Protein 5MDR (pdb70)

InterPro domains:
  IPR001702 Porin, Gram-negative type [PR00182] (74-85)
  IPR001702 Porin, Gram-negative type [PR00182] (118-128)
  IPR001702 Porin, Gram-negative type [PR00182] (178-189)
  IPR001702 Porin, Gram-negative type [PR00182] (279-291)
  IPR001702 Porin, Gram-negative type [PR00182] (367-375)
  IPR023614 Porin domain superfamily [G3DSA:2.40.160.10] (45-375)
  IPR033900 Porin domain, Gram-negative type [PF13609] (12-344)
  IPR033900 Porin domain, Gram-negative type [cd00342] (43-375)
  IPR050298 Gram-negative bacterial outer membrane porin [PTHR34501] (6-375)

Sequence (1992 aa):
EYLTKDSFSYEVYGIIAQAAYRDYDSGDAKQDDNLGGQLNNESRIGFRGKKQFANFEPTFIWQIEGGYVDPSFGGEGAGLGERDTFVGFESASWGQVRLGRVLTPYELVDWPASNPGLGDVYDWGGAIGGAKYQDRQSNTIRWDSPYADKFSIDAAVGAGDKAGLGAGDDYWGGIAAHYKLGPLQLDAAYEGNRNIEAEGQTWENNTYLVGVQGWFENGISFFAQYKYEADASNGVNEKQDASAGLYTTGDWQYKLGYAANFDLERDGKTLSNTSDDVVSAQIYFVDPSAVLYARARNDFNEGLDGLDDAARWTSGTNGDYNEYYSVGVEYYFEYLTKDSFSYEVYGIIAQAAYRDYDSGDAKQDDNLGGQLNNESRIGFRGKKQFANFEPTFIWQIEGGYVDPSFGGEGAGLGERDTFVGFESASWGQVRLGRVLTPYELVDWPASNPGLGDVYDWGGAIGGAKYQDRQSNTIRWDSPYADKFSIDAAVGAGDKAGLGAGDDYWGGIAAHYKLGPLQLDAAYEGNRNIEAEGQTWENNTYLVGVQGWFENGISFFAQYKYEADASNGVNEKQDASAGLYTTGDWQYKLGYAANFDLERDGKTLSNTSDDVVSAQIYFVDPSAVLYARARNDFNEGLDGLDDAARWTSGTNGDYNEYSVGVEYYFEYLTKDSFSYEVYGIIAQAAYRDYDSGDAKQDDNLGGQLNNESRIGFRGKKQFANFEPTFIWQIEGGYVDPSFGGEGAGLGERDTFVGFESASWGQVRLGRVLTPYELVDWPASNPGLGDVYDWGGAIGGAKYQDRQSNTIRWDSPYADKFSIDAAVGAGDKAGLGAGDDYWGGIAAHYKLGPLQLDAAYEGNRNIEAEGQTWENNTYLVGVQGWFENGISFFAQYKYEADASNGVNEKQDASAGLYTTGDWQYKLGYAANFDLERDGKTLSNTSDDVVSAQIYFVDPSAVLYARARNDFNEGLDGLDDAARWTSGTNGDYNEYSVGVEYYFEYLTKDSFSYEVYGIIAQAAYRDYDSGDAKQDDNLGGQLNNESRIGFRGKKQFANFEPTFIWQIEGGYVDPSFGGEGAGLGERDTFVGFESASWGQVRLGRVLTPYELVDWPASNPGLGDVYDWGGAIGGAKYQDRQSNTIRWDSPYADKFSIDAAVGAGDKAGLGAGDDYWGGIAAHYKLGPLQLDAAYEGNRNIEAEGQTWENNTYLVGVQGWFENGISFFAQYKYEADASNGVNEKQDASAGLYTTGDWQYKLGYAANFDLERDGKTLSNTSDDVVSAQIYFVDPSAVLYARARNDFNEGLDGLDDAARWTSGTNGDYNEYSVGVEYYFEYLTKDSFSYEVYGIIAQAAYRDYDSGDAKQDDNLGGQLNNESRIGFRGKKQFANFEPTFIWQIEGGYVDPSFGGEGAGLGERDTFVGFESASWGQVRLGRVLTPYELVDWPASNPGLGDVYDWGGAIGGAKYQDRQSNTIRWDSPYADKFSIDAAVGAGDKAGLGAGDDYWGGIAAHYKLGPLQLDAAYEGNRNIEAEGQTWENNTYLVGVQGWFENGISFFAQYKYEADASNGVNEKQDASAGLYTTGDWQYKLGYAANFDLERDGKTLSNTSDDVVSAQIYFVDPSAVLYARARNDFNEGLDGLDDAARWTSGTNGDYNEYSVGVEYYFEYLTKDSFSYEVYGIIAQAAYRDYDSGDAKQDDNLGGQLNNESRIGFRGKKQFANFEPTFIWQIEGGYVDPSFGGEGAGLGERDTFVGFESASWGQVRLGRVLTPYELVDWPASNPGLGDVYDWGGAIGGAKYQDRQSNTIRWDSPYADKFSIDAAVGAGDKAGLGAGDDYWGGIAAHYKLGPLQLDAAYEGNRNIEAEGQTWENNTYLVGVQGWFENGISFFAQYKYEADASNGVNEKQDASAGLYTTGDWQYKLGYAANFDLERDGKTLSNTSDDVVSAQIYFVDPSAVLYARARNDFNEGLDGLDDAARWTSGTNGDYNEYSVGVEYYF

Nearest PDB structures (foldseek):
  5mds-assembly1_C  TM=1.002E+00  e=1.262E-57  Vibrio harveyi
  1e54-assembly1_A  TM=7.118E-01  e=1.634E-14  Delftia acidovorans
  4ctd-assembly1_A  TM=4.892E-01  e=3.691E-05  Escherichia coli K-12
  4ctd-assembly1_B  TM=4.905E-01  e=4.763E-05  Escherichia coli K-12
  3njt-assembly1_A  TM=3.963E-01  e=3.626E-02  Bordetella pertussis

Solvent-accessible surface area: 82826 Å² total

Secondary structure (DSSP, 8-state):
-B-BGGG-S-EEEEEE--EEEEEEE-S-HHHHHHH---B-B--EEEEEEEE--TT-SSEEEEEEEB--SB-TTS-S-B-BTSSSEEEEEEETTTEEEEEEEEE---HHHHTTTTTTTTHHHHTS----SS-S--SEEEEEEEEE---TTTEEEEEEEEE-TTGGGTS---EEEEEEEEEEETTEEEEEEEEEEEEEEETTEEEEEEEEEEEEEEE-TTS-EEEEEEE--EEETTS-EEE----EE--EETTEE-EEEEEEEPPPEETTEE-TT--EEEEEEE----BTTEEEEEEE--B-----B-TTSSBPP-TTTT-EEEEEEEEEEEE-/-B-BGGG-S-EEEEEE--EEEEEEE-S-HHHHHHH---B-B--EEEEEEEE--TT-SSEEEEEEEB--SB-TTS-S-B-BTSSSEEEEEEETTTEEEEEEEEE---HHHHTTTTTTTTHHHHTS----SS-S--SEEEEEEEEE---TTTEEEEEEEEE-TTGGGTS---EEEEEEEEEEETTEEEEEEEEEEEEEEETTEEEEEEEEEEEEEEE-TTS-EEEEEEE--EEETTS-EEE----EE--EETTEE-EEEEEEEPPPEETTEE-TT--EEEEEEE----BTTEEEEEEE--B-----B-TTSSBPP-TTTT-EEEEEEEEEEEE-/-B-BGGG-S-EEEEEE--EEEEEEE-S-HHHHHHH---B-B--EEEEEEEE--TT-SSEEEEEEEB--SB-TTS-S-B-BTSSSEEEEEEETTTEEEEEEEEE---HHHHTTTTTTTTHHHHTS----SS-S--SEEEEEEEEE---TTTEEEEEEEEE-TTGGGTS---EEEEEEEEEEETTEEEEEEEEEEEEEEETTEEEEEEEEEEEEEEE-TTS-EEEEEEE--EEETTS-EEE----EE--EETTEE-EEEEEEEPPPEETTEE-TT--EEEEEEE----BTTEEEEEEE--B-----B-TTSSBPP-TTTT-EEEEEEEEEEEE-/-B-BGGG-S-EEEEEE--EEEEEEE-S-HHHHHHH---B-B--EEEEEEEE--TT-SSEEEEEEEB--SB-TTS-S-B-BTSSSEEEEEEETTTEEEEEEEEE---HHHHTTTTTTTTHHHHTS----SS-S--SEEEEEEEEE---TTTEEEEEEEEE-TTGGGTS---EEEEEEEEEEETTEEEEEEEEEEEEEEETTEEEEEEEEEEEEEEE-TTS-EEEEEEE--EEETTS-EEE----EE--EETTEE-EEEEEEEPPPEETTEE-TT--EEEEEEE----BTTEEEEEEE--B-----B-TTSSBPP-TTTT-EEEEEEEEEEEE-/-B-BGGG-S-EEEEEE--EEEEEEE-S-HHHHHHH---B-B--EEEEEEEE--TT-SSEEEEEEEB--SB-TTS-S-B-BTSSSEEEEEEETTTEEEEEEEEE---HHHHTTTTTTTTHHHHTS----SS-S--SEEEEEEEEE---TTTEEEEEEEEE-TTGGGTS---EEEEEEEEEEETTEEEEEEEEEEEEEEETTEEEEEEEEEEEEEEE-TTS-EEEEEEE--EEETTS-EEE----EE--EETTEE-EEEEEEEPPPEETTEE-TT--EEEEEEE----BTTEEEEEEE--B-----B-TTSSBPP-TTTT-EEEEEEEEEEEE-/-B-BGGG-S-EEEEEE--EEEEEEE-S-HHHHHHH---B-B--EEEEEEEE--TT-SSEEEEEEEB--SB-TTS-S-B-BTSSSEEEEEEETTTEEEEEEEEE---HHHHTTTTTTTTHHHHTS----SS-S--SEEEEEEEEE---TTTEEEEEEEEE-TTGGGTS---EEEEEEEEEEETTEEEEEEEEEEEEEEETTEEEEEEEEEEEEEEE-TTS-EEEEEEE--EEETTS-EEE----EE--EETTEE-EEEEEEEPPPEETTEE-TT--EEEEEEE----BTTEEEEEEE--B-----B-TTSSBPP-TTTT-EEEEEEEEEEEE-

Structure (mmCIF, N/CA/C/O backbone):
data_5MDR
#
_entry.id   5MDR
#
_cell.length_a   146.552
_cell.length_b   121.941
_cell.length_c   147.155
_cell.angle_alpha   90.00
_cell.angle_beta   117.92
_cell.angle_gamma   90.00
#
_symmetry.space_group_name_H-M   'P 1 21 1'
#
loop_
_entity.id
_entity.type
_entity.pdbx_description
1 polymer Chitoporin
2 branched 2-acetamido-2-deoxy-beta-D-glucopyranose-(1-4)-2-acetamido-2-deoxy-beta-D-glucopyranose-(1-4)-2-acetamido-2-deoxy-beta-D-glucopyranose-(1-4)-2-acetamido-2-deoxy-beta-D-glucopyranose-(1-4)-2-acetamido-2-deoxy-beta-D-glucopyranose-(1-4)-2-acetamido-2-deoxy-beta-D-glucopyranose
3 non-polymer (HYDROXYETHYLOXY)TRI(ETHYLOXY)OCTANE
4 non-polymer 'SODIUM ION'
5 water water
#
loop_
_atom_site.group_PDB
_atom_site.id
_atom_site.type_symbol
_atom_site.label_atom_id
_atom_site.label_alt_id
_atom_site.label_comp_id
_atom_site.label_asym_id
_atom_site.label_entity_id
_atom_site.label_seq_id
_atom_site.pdbx_PDB_ins_code
_atom_site.Cartn_x
_atom_site.Cartn_y
_atom_site.Cartn_z
_atom_site.occupancy
_atom_site.B_iso_or_equiv
_atom_site.auth_seq_id
_atom_site.auth_comp_id
_atom_site.auth_asym_id
_atom_site.auth_atom_id
_atom_site.pdbx_PDB_model_num
ATOM 1 N N . GLU A 1 12 ? -9.688 -28.974 64.740 1.00 78.90 10 GLU A N 1
ATOM 2 C CA . GLU A 1 12 ? -8.520 -28.457 65.506 1.00 79.00 10 GLU A CA 1
ATOM 3 C C . GLU A 1 12 ? -7.366 -28.024 64.580 1.00 75.79 10 GLU A C 1
ATOM 4 O O . GLU A 1 12 ? -6.805 -26.941 64.772 1.00 79.94 10 GLU A O 1
ATOM 10 N N . TYR A 1 13 ? -7.000 -28.866 63.610 1.00 70.78 11 TYR A N 1
ATOM 11 C CA . TYR A 1 13 ? -5.990 -28.501 62.594 1.00 67.76 11 TYR A CA 1
ATOM 12 C C . TYR A 1 13 ? -6.603 -27.671 61.468 1.00 64.02 11 TYR A C 1
ATOM 13 O O . TYR A 1 13 ? -7.725 -27.936 61.053 1.00 64.95 11 TYR A O 1
ATOM 22 N N . LEU A 1 14 ? -5.860 -26.681 60.978 1.00 58.66 12 LEU A N 1
ATOM 23 C CA . LEU A 1 14 ? -6.396 -25.700 60.039 1.00 55.40 12 LEU A CA 1
ATOM 24 C C . LEU A 1 14 ? -6.165 -26.105 58.594 1.00 55.00 12 LEU A C 1
ATOM 25 O O . LEU A 1 14 ? -5.150 -26.728 58.275 1.00 55.31 12 LEU A O 1
ATOM 30 N N . THR A 1 15 ? -7.125 -25.749 57.737 1.00 54.14 13 THR A N 1
ATOM 31 C CA . THR A 1 15 ? -6.973 -25.814 56.281 1.00 55.31 13 THR A CA 1
ATOM 32 C C . THR A 1 15 ? -7.183 -24.424 55.711 1.00 55.06 13 THR A C 1
ATOM 33 O O . THR A 1 15 ? -7.546 -23.504 56.445 1.00 53.12 13 THR A O 1
ATOM 37 N N . LYS A 1 16 ? -6.965 -24.291 54.404 1.00 57.24 14 LYS A N 1
ATOM 38 C CA . LYS A 1 16 ? -7.279 -23.065 53.659 1.00 58.38 14 LYS A CA 1
ATOM 39 C C . LYS A 1 16 ? -8.723 -22.602 53.943 1.00 57.27 14 LYS A C 1
ATOM 40 O O . LYS A 1 16 ? -8.979 -21.408 54.141 1.00 56.59 14 LYS A O 1
ATOM 46 N N . ASP A 1 17 ? -9.637 -23.569 54.014 1.00 56.99 15 ASP A N 1
ATOM 47 C CA . ASP A 1 17 ? -11.054 -23.333 54.323 1.00 57.11 15 ASP A CA 1
ATOM 48 C C . ASP A 1 17 ? -11.360 -22.903 55.741 1.00 53.62 15 ASP A C 1
ATOM 49 O O . ASP A 1 17 ? -12.485 -22.519 56.024 1.00 54.22 15 ASP A O 1
ATOM 54 N N . SER A 1 18 ? -10.402 -22.995 56.652 1.00 50.42 16 SER A N 1
ATOM 55 C CA . SER A 1 18 ? -10.583 -22.427 57.982 1.00 49.45 16 SER A CA 1
ATOM 56 C C . SER A 1 18 ? -10.652 -20.892 57.988 1.00 47.76 16 SER A C 1
ATOM 57 O O . SER A 1 18 ? -11.088 -20.324 58.970 1.00 48.52 16 SER A O 1
ATOM 60 N N . PHE A 1 19 ? -10.160 -20.225 56.943 1.00 44.83 17 PHE A N 1
ATOM 61 C CA . PHE A 1 19 ? -10.084 -18.761 56.927 1.00 43.18 17 PHE A CA 1
ATOM 62 C C . PHE A 1 19 ? -11.098 -18.205 55.952 1.00 41.67 17 PHE A C 1
ATOM 63 O O . PHE A 1 19 ? -11.337 -18.792 54.924 1.00 39.94 17 PHE A O 1
ATOM 71 N N . SER A 1 20 ? -11.665 -17.055 56.286 1.00 31.92 18 SER A N 1
ATOM 72 C CA . SER A 1 20 ? -12.587 -16.342 55.416 1.00 31.02 18 SER A CA 1
ATOM 73 C C . SER A 1 20 ? -11.927 -15.180 54.702 1.00 29.42 18 SER A C 1
ATOM 74 O O . SER A 1 20 ? -12.618 -14.358 54.068 1.00 29.82 18 SER A O 1
ATOM 77 N N . TYR A 1 21 ? -10.600 -15.076 54.788 1.00 28.09 19 TYR A N 1
ATOM 78 C CA . TYR A 1 21 ? -9.872 -14.012 54.117 1.00 27.38 19 TYR A CA 1
ATOM 79 C C . TYR A 1 21 ? -8.513 -14.564 53.724 1.00 28.00 19 TYR A C 1
ATOM 80 O O . TYR A 1 21 ? -8.074 -15.595 54.250 1.00 28.17 19 TYR A O 1
ATOM 89 N N . GLU A 1 22 ? -7.850 -13.850 52.835 1.00 28.69 20 GLU A N 1
ATOM 90 C CA . GLU A 1 22 ? -6.456 -14.066 52.627 1.00 30.58 20 GLU A CA 1
ATOM 91 C C . GLU A 1 22 ? -5.730 -12.734 52.562 1.00 29.05 20 GLU A C 1
ATOM 92 O O . GLU A 1 22 ? -6.255 -11.732 52.034 1.00 27.75 20 GLU A O 1
ATOM 98 N N . VAL A 1 23 ? -4.531 -12.724 53.150 1.00 27.86 21 VAL A N 1
ATOM 99 C CA . VAL A 1 23 ? -3.636 -11.584 53.045 1.00 27.59 21 VAL A CA 1
ATOM 100 C C . VAL A 1 23 ? -2.800 -11.789 51.799 1.00 27.81 21 VAL A C 1
ATOM 101 O O . VAL A 1 23 ? -2.358 -12.905 51.523 1.00 29.14 21 VAL A O 1
ATOM 105 N N . TYR A 1 24 ? -2.604 -10.728 51.046 1.00 26.39 22 TYR A N 1
ATOM 106 C CA . TYR A 1 24 ? -1.704 -10.772 49.913 1.00 26.79 22 TYR A CA 1
ATOM 107 C C . TYR A 1 24 ? -0.885 -9.491 49.950 1.00 26.26 22 TYR A C 1
ATOM 108 O O . TYR A 1 24 ? -1.212 -8.532 50.657 1.00 25.84 22 TYR A O 1
ATOM 117 N N . GLY A 1 25 ? 0.185 -9.463 49.168 1.00 27.02 23 GLY A N 1
ATOM 118 C CA . GLY A 1 25 ? 1.002 -8.271 49.102 1.00 26.29 23 GLY A CA 1
ATOM 119 C C . GLY A 1 25 ? 1.827 -8.156 47.852 1.00 26.09 23 GLY A C 1
ATOM 120 O O . GLY A 1 25 ? 2.074 -9.133 47.150 1.00 25.50 23 GLY A O 1
ATOM 121 N N . ILE A 1 26 ? 2.220 -6.919 47.588 1.00 25.80 24 ILE A N 1
ATOM 122 C CA . ILE A 1 26 ? 3.195 -6.611 46.573 1.00 26.70 24 ILE A CA 1
ATOM 123 C C . ILE A 1 26 ? 4.252 -5.810 47.305 1.00 26.08 24 ILE A C 1
ATOM 124 O O . ILE A 1 26 ? 3.973 -4.731 47.836 1.00 24.96 24 ILE A O 1
ATOM 129 N N . ILE A 1 27 ? 5.445 -6.356 47.363 1.00 26.15 25 ILE A N 1
ATOM 130 C CA . ILE A 1 27 ? 6.564 -5.693 48.025 1.00 26.33 25 ILE A CA 1
ATOM 131 C C . ILE A 1 27 ? 7.387 -5.092 46.902 1.00 26.91 25 ILE A C 1
ATOM 132 O O . ILE A 1 27 ? 7.902 -5.829 46.034 1.00 27.15 25 ILE A O 1
ATOM 137 N N . ALA A 1 28 ? 7.475 -3.770 46.875 1.00 26.23 26 ALA A N 1
ATOM 138 C CA . ALA A 1 28 ? 8.044 -3.069 45.725 1.00 26.64 26 ALA A CA 1
ATOM 139 C C . ALA A 1 28 ? 8.872 -1.900 46.221 1.00 26.33 26 ALA A C 1
ATOM 140 O O . ALA A 1 28 ? 8.340 -1.010 46.918 1.00 26.02 26 ALA A O 1
ATOM 150 N N . GLN A 1 30 ? 11.943 0.882 44.827 1.00 26.48 28 GLN A N 1
ATOM 151 C CA . GLN A 1 30 ? 12.721 1.460 43.734 1.00 27.70 28 GLN A CA 1
ATOM 152 C C . GLN A 1 30 ? 13.638 2.549 44.303 1.00 27.68 28 GLN A C 1
ATOM 153 O O . GLN A 1 30 ? 13.160 3.434 45.045 1.00 27.42 28 GLN A O 1
ATOM 159 N N . ALA A 1 31 ? 14.934 2.469 44.022 1.00 27.21 29 ALA A N 1
ATOM 160 C CA . ALA A 1 31 ? 15.847 3.558 44.336 1.00 27.68 29 ALA A CA 1
ATOM 161 C C . ALA A 1 31 ? 15.965 4.364 43.051 1.00 28.30 29 ALA A C 1
ATOM 162 O O . ALA A 1 31 ? 16.426 3.828 42.029 1.00 28.22 29 ALA A O 1
ATOM 164 N N . ALA A 1 32 ? 15.534 5.623 43.095 1.00 28.00 30 ALA A N 1
ATOM 165 C CA . ALA A 1 32 ? 15.427 6.474 41.911 1.00 28.59 30 ALA A CA 1
ATOM 166 C C . ALA A 1 32 ? 16.158 7.791 42.108 1.00 29.78 30 ALA A C 1
ATOM 167 O O . ALA A 1 32 ? 15.914 8.506 43.074 1.00 29.39 30 ALA A O 1
ATOM 169 N N . TYR A 1 33 ? 17.069 8.084 41.185 1.00 30.91 31 TYR A N 1
ATOM 170 C CA . TYR A 1 33 ? 17.849 9.302 41.154 1.00 32.21 31 TYR A CA 1
ATOM 171 C C . TYR A 1 33 ? 17.345 10.159 40.001 1.00 31.69 31 TYR A C 1
ATOM 172 O O . TYR A 1 33 ? 17.423 9.731 38.846 1.00 31.26 31 TYR A O 1
ATOM 181 N N . ARG A 1 34 ? 16.853 11.353 40.308 1.00 30.48 32 ARG A N 1
ATOM 182 C CA . ARG A 1 34 ? 16.350 12.282 39.299 1.00 30.23 32 ARG A CA 1
ATOM 183 C C . ARG A 1 34 ? 17.262 13.475 39.130 1.00 31.83 32 ARG A C 1
ATOM 184 O O . ARG A 1 34 ? 17.813 14.004 40.101 1.00 31.60 32 ARG A O 1
ATOM 192 N N . ASP A 1 35 ? 17.439 13.874 37.873 1.00 32.44 33 ASP A N 1
ATOM 193 C CA . ASP A 1 35 ? 18.224 15.027 37.505 1.00 34.34 33 ASP A CA 1
ATOM 194 C C . ASP A 1 35 ? 17.317 15.971 36.706 1.00 33.46 33 ASP A C 1
ATOM 195 O O . ASP A 1 35 ? 16.977 15.674 35.545 1.00 31.90 33 ASP A O 1
ATOM 200 N N . TYR A 1 36 ? 16.924 17.072 37.352 1.00 32.80 34 TYR A N 1
ATOM 201 C CA . TYR A 1 36 ? 15.995 18.049 36.794 1.00 32.78 34 TYR A CA 1
ATOM 202 C C . TYR A 1 36 ? 16.746 19.159 36.070 1.00 35.04 34 TYR A C 1
ATOM 203 O O . TYR A 1 36 ? 17.858 19.528 36.429 1.00 34.94 34 TYR A O 1
ATOM 212 N N . ASP A 1 37 ? 16.100 19.708 35.046 1.00 36.84 35 ASP A N 1
ATOM 213 C CA . ASP A 1 37 ? 16.601 20.906 34.401 1.00 39.54 35 ASP A CA 1
ATOM 214 C C . ASP A 1 37 ? 15.403 21.834 34.205 1.00 40.19 35 ASP A C 1
ATOM 215 O O . ASP A 1 37 ? 14.880 21.993 33.083 1.00 41.27 35 ASP A O 1
ATOM 220 N N . SER A 1 38 ? 14.978 22.446 35.297 1.00 38.65 36 SER A N 1
ATOM 221 C CA . SER A 1 38 ? 13.769 23.258 35.307 1.00 38.90 36 SER A CA 1
ATOM 222 C C . SER A 1 38 ? 14.024 24.694 34.861 1.00 40.99 36 SER A C 1
ATOM 223 O O . SER A 1 38 ? 13.073 25.393 34.590 1.00 42.91 36 SER A O 1
ATOM 226 N N . GLY A 1 39 ? 15.272 25.135 34.797 1.00 41.35 37 GLY A N 1
ATOM 227 C CA . GLY A 1 39 ? 15.580 26.564 34.663 1.00 43.84 37 GLY A CA 1
ATOM 228 C C . GLY A 1 39 ? 15.847 27.286 35.983 1.00 44.67 37 GLY A C 1
ATOM 229 O O . GLY A 1 39 ? 16.317 28.412 35.981 1.00 45.57 37 GLY A O 1
ATOM 230 N N . ASP A 1 40 ? 15.591 26.633 37.113 1.00 43.94 38 ASP A N 1
ATOM 231 C CA . ASP A 1 40 ? 15.841 27.203 38.439 1.00 44.82 38 ASP A CA 1
ATOM 232 C C . ASP A 1 40 ? 16.688 26.167 39.209 1.00 43.06 38 ASP A C 1
ATOM 233 O O . ASP A 1 40 ? 16.221 25.061 39.498 1.00 40.41 38 ASP A O 1
ATOM 238 N N . ALA A 1 41 ? 17.917 26.549 39.519 1.00 43.65 39 ALA A N 1
ATOM 239 C CA . ALA A 1 41 ? 18.909 25.640 40.103 1.00 43.77 39 ALA A CA 1
ATOM 240 C C . ALA A 1 41 ? 18.462 25.094 41.499 1.00 42.81 39 ALA A C 1
ATOM 241 O O . ALA A 1 41 ? 18.656 23.920 41.790 1.00 41.49 39 ALA A O 1
ATOM 243 N N . LYS A 1 42 ? 17.814 25.941 42.291 1.00 42.28 40 LYS A N 1
ATOM 244 C CA . LYS A 1 42 ? 17.339 25.552 43.606 1.00 42.78 40 LYS A CA 1
ATOM 245 C C . LYS A 1 42 ? 16.208 24.527 43.488 1.00 39.76 40 LYS A C 1
ATOM 246 O O . LYS A 1 42 ? 16.210 23.498 44.175 1.00 38.57 40 LYS A O 1
ATOM 252 N N . GLN A 1 43 ? 15.255 24.793 42.595 1.00 38.52 41 GLN A N 1
ATOM 253 C CA . GLN A 1 43 ? 14.183 23.851 42.309 1.00 37.08 41 GLN A CA 1
ATOM 254 C C . GLN A 1 43 ? 14.762 22.514 41.821 1.00 34.98 41 GLN A C 1
ATOM 255 O O . GLN A 1 43 ? 14.299 21.473 42.247 1.00 32.46 41 GLN A O 1
ATOM 261 N N . ASP A 1 44 ? 15.792 22.556 40.976 1.00 34.58 42 ASP A N 1
ATOM 262 C CA . ASP A 1 44 ? 16.459 21.333 40.537 1.00 34.18 42 ASP A CA 1
ATOM 263 C C . ASP A 1 44 ? 17.060 20.530 41.730 1.00 33.46 42 ASP A C 1
ATOM 264 O O . ASP A 1 44 ? 16.887 19.328 41.805 1.00 32.01 42 ASP A O 1
ATOM 269 N N . ASP A 1 45 ? 17.710 21.231 42.639 1.00 34.18 43 ASP A N 1
ATOM 270 C CA . ASP A 1 45 ? 18.288 20.621 43.848 1.00 34.91 43 ASP A CA 1
ATOM 271 C C . ASP A 1 45 ? 17.202 20.018 44.711 1.00 33.08 43 ASP A C 1
ATOM 272 O O . ASP A 1 45 ? 17.372 18.913 45.218 1.00 32.31 43 ASP A O 1
ATOM 277 N N . ASN A 1 46 ? 16.065 20.715 44.830 1.00 32.18 44 ASN A N 1
ATOM 278 C CA . ASN A 1 46 ? 14.978 20.249 45.649 1.00 31.01 44 ASN A CA 1
ATOM 279 C C . ASN A 1 46 ? 14.269 19.011 45.081 1.00 30.94 44 ASN A C 1
ATOM 280 O O . ASN A 1 46 ? 14.139 17.990 45.768 1.00 29.27 44 ASN A O 1
ATOM 285 N N . LEU A 1 47 ? 13.827 19.095 43.825 1.00 30.68 45 LEU A N 1
ATOM 286 C CA . LEU A 1 47 ? 13.105 18.011 43.196 1.00 30.60 45 LEU A CA 1
ATOM 287 C C . LEU A 1 47 ? 13.983 16.807 42.855 1.00 30.39 45 LEU A C 1
ATOM 288 O O . LEU A 1 47 ? 13.488 15.696 42.859 1.00 30.14 45 LEU A O 1
ATOM 293 N N . GLY A 1 48 ? 15.241 17.057 42.531 1.00 31.12 46 GLY A N 1
ATOM 294 C CA . GLY A 1 48 ? 16.198 16.033 42.127 1.00 31.30 46 GLY A CA 1
ATOM 295 C C . GLY A 1 48 ? 16.908 15.370 43.292 1.00 31.25 46 GLY A C 1
ATOM 296 O O . GLY A 1 48 ? 16.652 15.701 44.465 1.00 30.37 46 GLY A O 1
ATOM 297 N N . GLY A 1 49 ? 17.793 14.438 42.960 1.00 31.29 47 GLY A N 1
ATOM 298 C CA . GLY A 1 49 ? 18.509 13.629 43.950 1.00 32.03 47 GLY A CA 1
ATOM 299 C C . GLY A 1 49 ? 17.885 12.244 44.096 1.00 31.03 47 GLY A C 1
ATOM 300 O O . GLY A 1 49 ? 17.019 11.841 43.288 1.00 29.74 47 GLY A O 1
ATOM 309 N N . GLN A 1 51 ? 15.884 9.307 45.917 1.00 29.45 49 GLN A N 1
ATOM 310 C CA . GLN A 1 51 ? 14.886 8.908 46.921 1.00 28.64 49 GLN A CA 1
ATOM 311 C C . GLN A 1 51 ? 14.633 7.419 46.798 1.00 28.82 49 GLN A C 1
ATOM 312 O O . GLN A 1 51 ? 14.985 6.777 45.769 1.00 27.81 49 GLN A O 1
ATOM 318 N N . LEU A 1 52 ? 14.002 6.878 47.839 1.00 28.01 50 LEU A N 1
ATOM 319 C CA . LEU A 1 52 ? 13.457 5.557 47.757 1.00 28.83 50 LEU A CA 1
ATOM 320 C C . LEU A 1 52 ? 11.971 5.701 47.490 1.00 28.92 50 LEU A C 1
ATOM 321 O O . LEU A 1 52 ? 11.293 6.608 48.040 1.00 31.18 50 LEU A O 1
ATOM 326 N N . ASN A 1 53 ? 11.465 4.873 46.597 1.00 26.67 51 ASN A N 1
ATOM 327 C CA . ASN A 1 53 ? 10.070 4.855 46.272 1.00 25.52 51 ASN A CA 1
ATOM 328 C C . ASN A 1 53 ? 9.523 3.488 46.672 1.00 25.41 51 ASN A C 1
ATOM 329 O O . ASN A 1 53 ? 9.677 2.509 45.938 1.00 24.65 51 ASN A O 1
ATOM 334 N N . ASN A 1 54 ? 8.978 3.421 47.887 1.00 24.27 52 ASN A N 1
ATOM 335 C CA . ASN A 1 54 ? 8.465 2.193 48.420 1.00 24.43 52 ASN A CA 1
ATOM 336 C C . ASN A 1 54 ? 6.981 2.117 48.088 1.00 23.99 52 ASN A C 1
ATOM 337 O O . ASN A 1 54 ? 6.143 2.777 48.732 1.00 22.88 52 ASN A O 1
ATOM 342 N N . GLU A 1 55 ? 6.685 1.309 47.071 1.00 23.77 53 GLU A N 1
ATOM 343 C CA . GLU A 1 55 ? 5.316 1.080 46.622 1.00 23.71 53 GLU A CA 1
ATOM 344 C C . GLU A 1 55 ? 4.754 -0.226 47.172 1.00 23.35 53 GLU A C 1
ATOM 345 O O . GLU A 1 55 ? 3.752 -0.749 46.659 1.00 23.82 53 GLU A O 1
ATOM 351 N N . SER A 1 56 ? 5.334 -0.735 48.250 1.00 23.53 54 SER A N 1
ATOM 352 C CA . SER A 1 56 ? 4.809 -1.927 48.874 1.00 24.25 54 SER A CA 1
ATOM 353 C C . SER A 1 56 ? 3.387 -1.666 49.397 1.00 24.81 54 SER A C 1
ATOM 354 O O . SER A 1 56 ? 3.041 -0.538 49.808 1.00 23.77 54 SER A O 1
ATOM 357 N N . ARG A 1 57 ? 2.564 -2.700 49.336 1.00 25.52 55 ARG A N 1
ATOM 358 C CA . ARG A 1 57 ? 1.189 -2.650 49.863 1.00 25.70 55 ARG A CA 1
ATOM 359 C C . ARG A 1 57 ? 0.724 -4.025 50.290 1.00 24.99 55 ARG A C 1
ATOM 360 O O . ARG A 1 57 ? 1.147 -5.052 49.744 1.00 24.44 55 ARG A O 1
ATOM 368 N N . ILE A 1 58 ? -0.155 -4.017 51.288 1.00 24.35 56 ILE A N 1
ATOM 369 C CA . ILE A 1 58 ? -0.792 -5.188 51.816 1.00 24.72 56 ILE A CA 1
ATOM 370 C C . ILE A 1 58 ? -2.273 -5.077 51.492 1.00 23.63 56 ILE A C 1
ATOM 371 O O . ILE A 1 58 ? -2.868 -4.001 51.577 1.00 22.31 56 ILE A O 1
ATOM 376 N N . GLY A 1 59 ? -2.875 -6.226 51.174 1.00 23.89 57 GLY A N 1
ATOM 377 C CA . GLY A 1 59 ? -4.309 -6.313 50.939 1.00 23.33 57 GLY A CA 1
ATOM 378 C C . GLY A 1 59 ? -4.931 -7.514 51.606 1.00 23.82 57 GLY A C 1
ATOM 379 O O . GLY A 1 59 ? -4.236 -8.456 52.033 1.00 24.17 57 GLY A O 1
ATOM 380 N N . PHE A 1 60 ? -6.255 -7.446 51.714 1.00 23.86 58 PHE A N 1
ATOM 381 C CA . PHE A 1 60 ? -7.093 -8.519 52.224 1.00 24.17 58 PHE A CA 1
ATOM 382 C C . PHE A 1 60 ? -8.146 -8.784 51.141 1.00 24.54 58 PHE A C 1
ATOM 383 O O . PHE A 1 60 ? -8.707 -7.831 50.573 1.00 23.57 58 PHE A O 1
ATOM 391 N N . ARG A 1 61 ? -8.460 -10.055 50.922 1.00 25.24 59 ARG A N 1
ATOM 392 C CA . ARG A 1 61 ? -9.531 -10.398 49.995 1.00 26.44 59 ARG A CA 1
ATOM 393 C C . ARG A 1 61 ? -10.154 -11.727 50.367 1.00 26.46 59 ARG A C 1
ATOM 394 O O . ARG A 1 61 ? -9.576 -12.514 51.100 1.00 25.65 59 ARG A O 1
ATOM 402 N N . GLY A 1 62 ? -11.348 -11.953 49.831 1.00 25.97 60 GLY A N 1
ATOM 403 C CA . GLY A 1 62 ? -12.020 -13.199 50.052 1.00 27.09 60 GLY A CA 1
ATOM 404 C C . GLY A 1 62 ? -13.293 -13.305 49.239 1.00 27.27 60 GLY A C 1
ATOM 405 O O . GLY A 1 62 ? -13.675 -12.377 48.505 1.00 25.94 60 GLY A O 1
ATOM 406 N N . LYS A 1 63 ? -13.929 -14.447 49.402 1.00 28.05 61 LYS A N 1
ATOM 407 C CA . LYS A 1 63 ? -15.180 -14.768 48.739 1.00 29.23 61 LYS A CA 1
ATOM 408 C C . LYS A 1 63 ? -16.113 -15.437 49.723 1.00 28.69 61 LYS A C 1
ATOM 409 O O . LYS A 1 63 ? -15.667 -15.973 50.723 1.00 28.00 61 LYS A O 1
ATOM 415 N N . LYS A 1 64 ? -17.382 -15.464 49.378 1.00 28.46 62 LYS A N 1
ATOM 416 C CA . LYS A 1 64 ? -18.377 -16.192 50.158 1.00 29.59 62 LYS A CA 1
ATOM 417 C C . LYS A 1 64 ? -19.507 -16.654 49.264 1.00 30.05 62 LYS A C 1
ATOM 418 O O . LYS A 1 64 ? -20.062 -15.851 48.527 1.00 28.94 62 LYS A O 1
ATOM 424 N N . GLN A 1 65 ? -19.832 -17.943 49.334 1.00 31.56 63 GLN A N 1
ATOM 425 C CA . GLN A 1 65 ? -21.025 -18.479 48.686 1.00 32.83 63 GLN A CA 1
ATOM 426 C C . GLN A 1 65 ? -22.171 -18.291 49.675 1.00 32.37 63 GLN A C 1
ATOM 427 O O . GLN A 1 65 ? -22.272 -19.012 50.651 1.00 32.22 63 GLN A O 1
ATOM 433 N N . PHE A 1 66 ? -22.995 -17.271 49.458 1.00 31.62 64 PHE A N 1
ATOM 434 C CA . PHE A 1 66 ? -24.170 -17.071 50.321 1.00 31.73 64 PHE A CA 1
ATOM 435 C C . PHE A 1 66 ? -25.141 -18.224 50.107 1.00 33.22 64 PHE A C 1
ATOM 436 O O . PHE A 1 66 ? -25.366 -18.638 48.974 1.00 33.70 64 PHE A O 1
ATOM 444 N N . ALA A 1 67 ? -25.728 -18.727 51.187 1.00 33.85 65 ALA A N 1
ATOM 445 C CA . ALA A 1 67 ? -26.683 -19.814 51.114 1.00 35.47 65 ALA A CA 1
ATOM 446 C C . ALA A 1 67 ? -27.864 -19.505 50.202 1.00 36.31 65 ALA A C 1
ATOM 447 O O . ALA A 1 67 ? -28.384 -20.425 49.549 1.00 37.02 65 ALA A O 1
ATOM 449 N N . ASN A 1 68 ? -28.304 -18.245 50.142 1.00 35.48 66 ASN A N 1
ATOM 450 C CA . ASN A 1 68 ? -29.522 -17.938 49.405 1.00 37.17 66 ASN A CA 1
ATOM 451 C C . ASN A 1 68 ? -29.325 -17.119 48.130 1.00 36.89 66 ASN A C 1
ATOM 452 O O . ASN A 1 68 ? -30.277 -16.495 47.686 1.00 37.48 66 ASN A O 1
ATOM 457 N N . PHE A 1 69 ? -28.138 -17.139 47.533 1.00 36.21 67 PHE A N 1
ATOM 458 C CA . PHE A 1 69 ? -27.892 -16.387 46.311 1.00 36.65 67 PHE A CA 1
ATOM 459 C C . PHE A 1 69 ? -26.785 -17.094 45.533 1.00 36.93 67 PHE A C 1
ATOM 460 O O . PHE A 1 69 ? -25.720 -17.369 46.072 1.00 35.32 67 PHE A O 1
ATOM 468 N N . GLU A 1 70 ? -27.051 -17.429 44.277 1.00 38.44 68 GLU A N 1
ATOM 469 C CA . GLU A 1 70 ? -26.117 -18.239 43.481 1.00 39.59 68 GLU A CA 1
ATOM 470 C C . GLU A 1 70 ? -24.798 -17.498 43.170 1.00 36.77 68 GLU A C 1
ATOM 471 O O . GLU A 1 70 ? -23.749 -18.071 43.388 1.00 36.63 68 GLU A O 1
ATOM 477 N N . PRO A 1 71 ? -24.842 -16.238 42.670 1.00 35.10 69 PRO A N 1
ATOM 478 C CA . PRO A 1 71 ? -23.565 -15.563 42.328 1.00 33.78 69 PRO A CA 1
ATOM 479 C C . PRO A 1 71 ? -22.684 -15.391 43.548 1.00 32.68 69 PRO A C 1
ATOM 480 O O . PRO A 1 71 ? -23.172 -14.914 44.579 1.00 32.16 69 PRO A O 1
ATOM 484 N N . THR A 1 72 ? -21.443 -15.850 43.453 1.00 31.96 70 THR A N 1
ATOM 485 C CA . THR A 1 72 ? -20.515 -15.817 44.579 1.00 30.79 70 THR A CA 1
ATOM 486 C C . THR A 1 72 ? -20.182 -14.393 44.949 1.00 28.90 70 THR A C 1
ATOM 487 O O . THR A 1 72 ? -19.896 -13.566 44.081 1.00 27.76 70 THR A O 1
ATOM 491 N N . PHE A 1 73 ? -20.237 -14.093 46.250 1.00 27.67 71 PHE A N 1
ATOM 492 C CA . PHE A 1 73 ? -19.829 -12.787 46.780 1.00 26.50 71 PHE A CA 1
ATOM 493 C C . PHE A 1 73 ? -18.310 -12.671 46.825 1.00 25.98 71 PHE A C 1
ATOM 494 O O . PHE A 1 73 ? -17.639 -13.609 47.246 1.00 26.69 71 PHE A O 1
ATOM 502 N N . ILE A 1 74 ? -17.781 -11.527 46.404 1.00 25.29 72 ILE A N 1
ATOM 503 C CA . ILE A 1 74 ? -16.353 -11.270 46.432 1.00 25.18 72 ILE A CA 1
ATOM 504 C C . ILE A 1 74 ? -16.083 -9.909 47.068 1.00 24.62 72 ILE A C 1
ATOM 505 O O . ILE A 1 74 ? -16.924 -9.008 47.017 1.00 24.30 72 ILE A O 1
ATOM 510 N N . TRP A 1 75 ? -14.910 -9.784 47.683 1.00 24.06 73 TRP A N 1
ATOM 511 C CA . TRP A 1 75 ? -14.513 -8.536 48.289 1.00 23.31 73 TRP A CA 1
ATOM 512 C C . TRP A 1 75 ? -12.996 -8.421 48.339 1.00 23.09 73 TRP A C 1
ATOM 513 O O . TRP A 1 75 ? -12.272 -9.429 48.322 1.00 23.52 73 TRP A O 1
ATOM 524 N N . GLN A 1 76 ? -12.544 -7.181 48.390 1.00 22.41 74 GLN A N 1
ATOM 525 C CA . GLN A 1 76 ? -11.149 -6.877 48.510 1.00 22.27 74 GLN A CA 1
ATOM 526 C C . GLN A 1 76 ? -10.980 -5.533 49.192 1.00 21.76 74 GLN A C 1
ATOM 527 O O . GLN A 1 76 ? -11.744 -4.597 48.940 1.00 21.24 74 GLN A O 1
ATOM 533 N N . ILE A 1 77 ? -9.932 -5.427 50.013 1.00 21.41 75 ILE A N 1
ATOM 534 C CA . ILE A 1 77 ? -9.542 -4.165 50.629 1.00 21.26 75 ILE A CA 1
ATOM 535 C C . ILE A 1 77 ? -8.020 -4.058 50.512 1.00 21.32 75 ILE A C 1
ATOM 536 O O . ILE A 1 77 ? -7.301 -4.823 51.145 1.00 21.61 75 ILE A O 1
ATOM 541 N N . GLU A 1 78 ? -7.545 -3.143 49.673 1.00 20.98 76 GLU A N 1
ATOM 542 C CA . GLU A 1 78 ? -6.117 -3.056 49.384 1.00 21.28 76 GLU A CA 1
ATOM 543 C C . GLU A 1 78 ? -5.548 -1.769 49.941 1.00 20.31 76 GLU A C 1
ATOM 544 O O . GLU A 1 78 ? -6.104 -0.689 49.735 1.00 19.61 76 GLU A O 1
ATOM 550 N N . GLY A 1 79 ? -4.429 -1.905 50.656 1.00 20.53 77 GLY A N 1
ATOM 551 C CA . GLY A 1 79 ? -3.730 -0.744 51.170 1.00 20.55 77 GLY A CA 1
ATOM 552 C C . GLY A 1 79 ? -3.013 0.080 50.121 1.00 20.82 77 GLY A C 1
ATOM 553 O O . GLY A 1 79 ? -2.768 -0.381 48.995 1.00 21.72 77 GLY A O 1
ATOM 554 N N . GLY A 1 80 ? -2.726 1.328 50.466 1.00 20.69 78 GLY A N 1
ATOM 555 C CA . GLY A 1 80 ? -1.922 2.189 49.621 1.00 21.42 78 GLY A CA 1
ATOM 556 C C . GLY A 1 80 ? -0.413 1.934 49.692 1.00 21.85 78 GLY A C 1
ATOM 557 O O . GLY A 1 80 ? 0.080 1.095 50.459 1.00 21.29 78 GLY A O 1
ATOM 558 N N . TYR A 1 81 ? 0.317 2.639 48.836 1.00 21.99 79 TYR A N 1
ATOM 559 C CA . TYR A 1 81 ? 1.767 2.585 48.855 1.00 22.44 79 TYR A CA 1
ATOM 560 C C . TYR A 1 81 ? 2.300 3.057 50.222 1.00 22.13 79 TYR A C 1
ATOM 561 O O . TYR A 1 81 ? 1.973 4.149 50.673 1.00 21.46 79 TYR A O 1
ATOM 570 N N . VAL A 1 82 ? 3.105 2.239 50.869 1.00 22.00 80 VAL A N 1
ATOM 571 C CA . VAL A 1 82 ? 3.510 2.553 52.241 1.00 23.08 80 VAL A CA 1
ATOM 572 C C . VAL A 1 82 ? 4.490 3.705 52.404 1.00 24.06 80 VAL A C 1
ATOM 573 O O . VAL A 1 82 ? 4.486 4.355 53.457 1.00 23.71 80 VAL A O 1
ATOM 577 N N . ASP A 1 83 ? 5.319 3.992 51.393 1.00 24.71 81 ASP A N 1
ATOM 578 C CA . ASP A 1 83 ? 6.263 5.127 51.498 1.00 25.97 81 ASP A CA 1
ATOM 579 C C . ASP A 1 83 ? 6.821 5.535 50.126 1.00 26.08 81 ASP A C 1
ATOM 580 O O . ASP A 1 83 ? 8.010 5.338 49.837 1.00 26.02 81 ASP A O 1
ATOM 585 N N . PRO A 1 84 ? 5.962 6.085 49.294 1.00 25.69 82 PRO A N 1
ATOM 586 C CA . PRO A 1 84 ? 6.362 6.468 47.966 1.00 26.26 82 PRO A CA 1
ATOM 587 C C . PRO A 1 84 ? 7.346 7.626 47.994 1.00 26.00 82 PRO A C 1
ATOM 588 O O . PRO A 1 84 ? 7.398 8.382 48.971 1.00 26.32 82 PRO A O 1
ATOM 592 N N . SER A 1 85 ? 8.120 7.772 46.938 1.00 26.11 83 SER A N 1
ATOM 593 C CA . SER A 1 85 ? 8.956 8.964 46.799 1.00 26.30 83 SER A CA 1
ATOM 594 C C . SER A 1 85 ? 8.043 10.206 46.715 1.00 25.61 83 SER A C 1
ATOM 595 O O . SER A 1 85 ? 6.860 10.115 46.303 1.00 24.67 83 SER A O 1
ATOM 598 N N . PHE A 1 86 ? 8.575 11.332 47.160 1.00 26.01 84 PHE A N 1
ATOM 599 C CA . PHE A 1 86 ? 7.882 12.620 47.168 1.00 26.73 84 PHE A CA 1
ATOM 600 C C . PHE A 1 86 ? 6.686 12.643 48.147 1.00 28.05 84 PHE A C 1
ATOM 601 O O . PHE A 1 86 ? 5.879 13.538 48.056 1.00 29.95 84 PHE A O 1
ATOM 609 N N . GLY A 1 87 ? 6.589 11.679 49.046 1.00 27.15 85 GLY A N 1
ATOM 610 C CA . GLY A 1 87 ? 5.438 11.550 49.949 1.00 27.68 85 GLY A CA 1
ATOM 611 C C . GLY A 1 87 ? 5.916 11.069 51.301 1.00 27.23 85 GLY A C 1
ATOM 612 O O . GLY A 1 87 ? 7.065 10.595 51.436 1.00 26.71 85 GLY A O 1
ATOM 613 N N . GLY A 1 88 ? 5.050 11.221 52.297 1.00 27.47 86 GLY A N 1
ATOM 614 C CA . GLY A 1 88 ? 5.349 10.814 53.664 1.00 27.10 86 GLY A CA 1
ATOM 615 C C . GLY A 1 88 ? 4.980 9.337 53.841 1.00 26.60 86 GLY A C 1
ATOM 616 O O . GLY A 1 88 ? 4.388 8.697 52.966 1.00 25.99 86 GLY A O 1
ATOM 617 N N . GLU A 1 89 ? 5.358 8.822 54.986 1.00 25.61 87 GLU A N 1
ATOM 618 C CA . GLU A 1 89 ? 5.174 7.431 55.315 1.00 26.02 87 GLU A CA 1
ATOM 619 C C . GLU A 1 89 ? 3.728 7.105 55.723 1.00 25.62 87 GLU A C 1
ATOM 620 O O . GLU A 1 89 ? 3.031 7.931 56.312 1.00 25.08 87 GLU A O 1
ATOM 626 N N . GLY A 1 90 ? 3.316 5.880 55.451 1.00 24.64 88 GLY A N 1
ATOM 627 C CA . GLY A 1 90 ? 2.064 5.350 55.986 1.00 24.86 88 GLY A CA 1
ATOM 628 C C . GLY A 1 90 ? 0.937 5.378 54.969 1.00 24.64 88 GLY A C 1
ATOM 629 O O . GLY A 1 90 ? 0.765 6.351 54.249 1.00 24.89 88 GLY A O 1
ATOM 630 N N . ALA A 1 91 ? 0.183 4.295 54.901 1.00 23.57 89 ALA A N 1
ATOM 631 C CA . ALA A 1 91 ? -0.975 4.224 54.021 1.00 22.62 89 ALA A CA 1
ATOM 632 C C . ALA A 1 91 ? -2.126 3.548 54.756 1.00 22.50 89 ALA A C 1
ATOM 633 O O . ALA A 1 91 ? -1.920 2.591 55.540 1.00 22.41 89 ALA A O 1
ATOM 635 N N . GLY A 1 92 ? -3.321 4.037 54.482 1.00 21.99 90 GLY A N 1
ATOM 636 C CA . GLY A 1 92 ? -4.527 3.434 55.003 1.00 22.58 90 GLY A CA 1
ATOM 637 C C . GLY A 1 92 ? -4.930 2.197 54.208 1.00 23.85 90 GLY A C 1
ATOM 638 O O . GLY A 1 92 ? -4.524 2.007 53.025 1.00 22.60 90 GLY A O 1
ATOM 639 N N . LEU A 1 93 ? -5.761 1.365 54.840 1.00 23.69 91 LEU A N 1
ATOM 640 C CA . LEU A 1 93 ? -6.418 0.268 54.128 1.00 25.02 91 LEU A CA 1
ATOM 641 C C . LEU A 1 93 ? -7.542 0.835 53.298 1.00 23.57 91 LEU A C 1
ATOM 642 O O . LEU A 1 93 ? -8.318 1.680 53.773 1.00 22.69 91 LEU A O 1
ATOM 647 N N . GLY A 1 94 ? -7.644 0.399 52.057 1.00 23.72 92 GLY A N 1
ATOM 648 C CA . GLY A 1 94 ? -8.666 0.920 51.163 1.00 23.44 92 GLY A CA 1
ATOM 649 C C . GLY A 1 94 ? -8.280 2.026 50.250 1.00 24.00 92 GLY A C 1
ATOM 650 O O . GLY A 1 94 ? -9.127 2.536 49.496 1.00 24.87 92 GLY A O 1
ATOM 651 N N . GLU A 1 95 ? -6.977 2.336 50.167 1.00 22.86 93 GLU A N 1
ATOM 652 C CA . GLU A 1 95 ? -6.527 3.346 49.229 1.00 22.52 93 GLU A CA 1
ATOM 653 C C . GLU A 1 95 ? -6.384 2.837 47.803 1.00 21.06 93 GLU A C 1
ATOM 654 O O . GLU A 1 95 ? -6.480 3.623 46.866 1.00 20.72 93 GLU A O 1
ATOM 660 N N . ARG A 1 96 ? -6.143 1.543 47.632 1.00 20.36 94 ARG A N 1
ATOM 661 C CA . ARG A 1 96 ? -6.040 0.943 46.291 1.00 20.95 94 ARG A CA 1
ATOM 662 C C . ARG A 1 96 ? -7.321 0.170 46.019 1.00 21.15 94 ARG A C 1
ATOM 663 O O . ARG A 1 96 ? -8.331 0.494 46.647 1.00 21.91 94 ARG A O 1
ATOM 671 N N . ASP A 1 97 ? -7.350 -0.764 45.064 1.00 21.59 95 ASP A N 1
ATOM 672 C CA . ASP A 1 97 ? -8.613 -1.350 44.638 1.00 21.60 95 ASP A CA 1
ATOM 673 C C . ASP A 1 97 ? -9.314 -2.019 45.841 1.00 21.88 95 ASP A C 1
ATOM 674 O O . ASP A 1 97 ? -8.758 -2.913 46.480 1.00 22.47 95 ASP A O 1
ATOM 679 N N . THR A 1 98 ? -10.545 -1.579 46.101 1.00 21.36 96 THR A N 1
ATOM 680 C CA . THR A 1 98 ? -11.263 -1.889 47.320 1.00 21.16 96 THR A CA 1
ATOM 681 C C . THR A 1 98 ? -12.729 -1.911 46.961 1.00 21.24 96 THR A C 1
ATOM 682 O O . THR A 1 98 ? -13.300 -0.890 46.531 1.00 20.94 96 THR A O 1
ATOM 686 N N . PHE A 1 99 ? -13.345 -3.078 47.067 1.00 21.43 97 PHE A N 1
ATOM 687 C CA . PHE A 1 99 ? -14.674 -3.276 46.479 1.00 21.67 97 PHE A CA 1
ATOM 688 C C . PHE A 1 99 ? -15.401 -4.475 47.078 1.00 22.38 97 PHE A C 1
ATOM 689 O O . PHE A 1 99 ? -14.803 -5.270 47.818 1.00 21.59 97 PHE A O 1
ATOM 697 N N . VAL A 1 100 ? -16.686 -4.596 46.728 1.00 22.26 98 VAL A N 1
ATOM 698 C CA . VAL A 1 100 ? -17.450 -5.798 46.921 1.00 23.80 98 VAL A CA 1
ATOM 699 C C . VAL A 1 100 ? -17.985 -6.160 45.540 1.00 24.63 98 VAL A C 1
ATOM 700 O O . VAL A 1 100 ? -17.942 -5.347 44.613 1.00 25.15 98 VAL A O 1
ATOM 704 N N . GLY A 1 101 ? -18.454 -7.371 45.390 1.00 25.21 99 GLY A N 1
ATOM 705 C CA . GLY A 1 101 ? -19.042 -7.750 44.107 1.00 25.64 99 GLY A CA 1
ATOM 706 C C . GLY A 1 101 ? -19.636 -9.122 44.093 1.00 25.89 99 GLY A C 1
ATOM 707 O O . GLY A 1 101 ? -19.713 -9.795 45.117 1.00 25.50 99 GLY A O 1
ATOM 708 N N . PHE A 1 102 ? -20.060 -9.528 42.902 1.00 26.35 100 PHE A N 1
ATOM 709 C CA . PHE A 1 102 ? -20.580 -10.842 42.660 1.00 28.05 100 PHE A CA 1
ATOM 710 C C . PHE A 1 102 ? -20.048 -11.370 41.342 1.00 29.43 100 PHE A C 1
ATOM 711 O O . PHE A 1 102 ? -19.716 -10.594 40.430 1.00 28.03 100 PHE A O 1
ATOM 719 N N . GLU A 1 103 ? -19.959 -12.688 41.255 1.00 30.82 101 GLU A N 1
ATOM 720 C CA . GLU A 1 103 ? -19.441 -13.315 40.055 1.00 33.08 101 GLU A CA 1
ATOM 721 C C . GLU A 1 103 ? -20.178 -14.599 39.736 1.00 34.32 101 GLU A C 1
ATOM 722 O O . GLU A 1 103 ? -20.646 -15.307 40.635 1.00 33.33 101 GLU A O 1
ATOM 728 N N . SER A 1 104 ? -20.243 -14.902 38.447 1.00 35.43 102 SER A N 1
ATOM 729 C CA . SER A 1 104 ? -20.893 -16.113 37.944 1.00 38.65 102 SER A CA 1
ATOM 730 C C . SER A 1 104 ? -20.293 -16.426 36.558 1.00 39.90 102 SER A C 1
ATOM 731 O O . SER A 1 104 ? -19.956 -15.507 35.791 1.00 38.39 102 SER A O 1
ATOM 734 N N . ALA A 1 105 ? -20.103 -17.711 36.277 1.00 41.77 103 ALA A N 1
ATOM 735 C CA . ALA A 1 105 ? -19.393 -18.175 35.080 1.00 43.09 103 ALA A CA 1
ATOM 736 C C . ALA A 1 105 ? -19.954 -17.573 33.788 1.00 43.59 103 ALA A C 1
ATOM 737 O O . ALA A 1 105 ? -19.191 -17.170 32.922 1.00 43.92 103 ALA A O 1
ATOM 739 N N . SER A 1 106 ? -21.271 -17.503 33.668 1.00 43.92 104 SER A N 1
ATOM 740 C CA . SER A 1 106 ? -21.866 -17.118 32.404 1.00 45.27 104 SER A CA 1
ATOM 741 C C . SER A 1 106 ? -21.820 -15.612 32.139 1.00 43.36 104 SER A C 1
ATOM 742 O O . SER A 1 106 ? -21.896 -15.219 30.962 1.00 43.58 104 SER A O 1
ATOM 745 N N . TRP A 1 107 ? -21.679 -14.772 33.179 1.00 39.79 105 TRP A N 1
ATOM 746 C CA . TRP A 1 107 ? -21.641 -13.322 32.956 1.00 38.16 105 TRP A CA 1
ATOM 747 C C . TRP A 1 107 ? -20.454 -12.558 33.512 1.00 36.13 105 TRP A C 1
ATOM 748 O O . TRP A 1 107 ? -20.386 -11.349 33.340 1.00 36.13 105 TRP A O 1
ATOM 759 N N . GLY A 1 108 ? -19.494 -13.241 34.119 1.00 35.08 106 GLY A N 1
ATOM 760 C CA . GLY A 1 108 ? -18.254 -12.647 34.542 1.00 34.03 106 GLY A CA 1
ATOM 761 C C . GLY A 1 108 ? -18.368 -12.112 35.979 1.00 33.76 106 GLY A C 1
ATOM 762 O O . GLY A 1 108 ? -18.704 -12.862 36.901 1.00 32.93 106 GLY A O 1
ATOM 763 N N . GLN A 1 109 ? -18.093 -10.829 36.167 1.00 32.76 107 GLN A N 1
ATOM 764 C CA . GLN A 1 109 ? -18.188 -10.229 37.485 1.00 32.85 107 GLN A CA 1
ATOM 765 C C . GLN A 1 109 ? -18.593 -8.782 37.487 1.00 30.26 107 GLN A C 1
ATOM 766 O O . GLN A 1 109 ? -18.382 -8.056 36.508 1.00 27.89 107 GLN A O 1
ATOM 772 N N . VAL A 1 110 ? -19.211 -8.384 38.592 1.00 28.47 108 VAL A N 1
ATOM 773 C CA . VAL A 1 110 ? -19.587 -7.002 38.812 1.00 27.83 108 VAL A CA 1
ATOM 774 C C . VAL A 1 110 ? -18.994 -6.589 40.143 1.00 26.75 108 VAL A C 1
ATOM 775 O O . VAL A 1 110 ? -19.078 -7.339 41.116 1.00 27.52 108 VAL A O 1
ATOM 779 N N . ARG A 1 111 ? -18.358 -5.428 40.156 1.00 25.33 109 ARG A N 1
ATOM 780 C CA . ARG A 1 111 ? -17.731 -4.863 41.342 1.00 24.79 109 ARG A CA 1
ATOM 781 C C . ARG A 1 111 ? -18.267 -3.472 41.612 1.00 24.41 109 ARG A C 1
ATOM 782 O O . ARG A 1 111 ? -18.579 -2.720 40.674 1.00 23.97 109 ARG A O 1
ATOM 790 N N . LEU A 1 112 ? -18.444 -3.164 42.905 1.00 24.01 110 LEU A N 1
ATOM 791 C CA . LEU A 1 112 ? -18.861 -1.868 43.381 1.00 24.23 110 LEU A CA 1
ATOM 792 C C . LEU A 1 112 ? -17.813 -1.398 44.349 1.00 23.01 110 LEU A C 1
ATOM 793 O O . LEU A 1 112 ? -17.435 -2.125 45.267 1.00 22.43 110 LEU A O 1
ATOM 798 N N . GLY A 1 113 ? -17.360 -0.168 44.155 1.00 22.42 111 GLY A N 1
ATOM 799 C CA . GLY A 1 113 ? -16.404 0.447 45.044 1.00 21.67 111 GLY A CA 1
ATOM 800 C C . GLY A 1 113 ? -15.359 1.236 44.302 1.00 21.70 111 GLY A C 1
ATOM 801 O O . GLY A 1 113 ? -15.672 2.109 43.501 1.00 21.36 111 GLY A O 1
ATOM 802 N N . ARG A 1 114 ? -14.105 0.918 44.595 1.00 22.08 112 ARG A N 1
ATOM 803 C CA . ARG A 1 114 ? -12.929 1.662 44.106 1.00 21.69 112 ARG A CA 1
ATOM 804 C C . ARG A 1 114 ? -12.121 0.732 43.225 1.00 22.08 112 ARG A C 1
ATOM 805 O O . ARG A 1 114 ? -11.543 -0.265 43.691 1.00 21.33 112 ARG A O 1
ATOM 813 N N . VAL A 1 115 ? -12.144 1.013 41.919 1.00 21.69 113 VAL A N 1
ATOM 814 C CA . VAL A 1 115 ? -11.518 0.161 40.909 1.00 22.16 113 VAL A CA 1
ATOM 815 C C . VAL A 1 115 ? -10.932 1.047 39.796 1.00 21.52 113 VAL A C 1
ATOM 816 O O . VAL A 1 115 ? -11.164 2.264 39.759 1.00 20.59 113 VAL A O 1
ATOM 820 N N . LEU A 1 116 ? -10.200 0.416 38.890 1.00 21.50 114 LEU A N 1
ATOM 821 C CA . LEU A 1 116 ? -9.681 1.130 37.726 1.00 21.86 114 LEU A CA 1
ATOM 822 C C . LEU A 1 116 ? -10.794 1.330 36.695 1.00 21.69 114 LEU A C 1
ATOM 823 O O . LEU A 1 116 ? -11.607 0.434 36.476 1.00 21.91 114 LEU A O 1
ATOM 828 N N . THR A 1 117 ? -10.801 2.480 36.032 1.00 22.05 115 THR A N 1
ATOM 829 C CA . THR A 1 117 ? -11.685 2.643 34.867 1.00 22.28 115 THR A CA 1
ATOM 830 C C . THR A 1 117 ? -11.166 1.785 33.695 1.00 22.79 115 THR A C 1
ATOM 831 O O . THR A 1 117 ? -9.988 1.435 33.635 1.00 22.61 115 THR A O 1
ATOM 835 N N . PRO A 1 118 ? -12.072 1.352 32.801 1.00 24.06 116 PRO A N 1
ATOM 836 C CA . PRO A 1 118 ? -11.671 0.540 31.646 1.00 24.42 116 PRO A CA 1
ATOM 837 C C . PRO A 1 118 ? -10.566 1.208 30.811 1.00 24.45 116 PRO A C 1
ATOM 838 O O . PRO A 1 118 ? -9.609 0.536 30.407 1.00 24.93 116 PRO A O 1
ATOM 850 N N . TYR A 1 120 ? -8.468 3.643 31.897 1.00 23.64 118 TYR A N 1
ATOM 851 C CA . TYR A 1 120 ? -7.243 3.798 32.674 1.00 23.22 118 TYR A CA 1
ATOM 852 C C . TYR A 1 120 ? -6.464 2.492 32.736 1.00 23.51 118 TYR A C 1
ATOM 853 O O . TYR A 1 120 ? -5.222 2.492 32.649 1.00 23.18 118 TYR A O 1
ATOM 862 N N . GLU A 1 121 ? -7.168 1.377 32.865 1.00 23.50 119 GLU A N 1
ATOM 863 C CA . GLU A 1 121 ? -6.476 0.123 32.981 1.00 25.04 119 GLU A CA 1
ATOM 864 C C . GLU A 1 121 ? -5.518 -0.126 31.789 1.00 25.18 119 GLU A C 1
ATOM 865 O O . GLU A 1 121 ? -4.396 -0.627 31.972 1.00 23.77 119 GLU A O 1
ATOM 871 N N . LEU A 1 122 ? -5.991 0.216 30.574 1.00 25.29 120 LEU A N 1
ATOM 872 C CA . LEU A 1 122 ? -5.187 0.092 29.355 1.00 26.59 120 LEU A CA 1
ATOM 873 C C . LEU A 1 122 ? -4.084 1.152 29.219 1.00 26.17 120 LEU A C 1
ATOM 874 O O . LEU A 1 122 ? -3.017 0.849 28.691 1.00 27.03 120 LEU A O 1
ATOM 879 N N . VAL A 1 123 ? -4.369 2.368 29.667 1.00 25.18 121 VAL A N 1
ATOM 880 C CA . VAL A 1 123 ? -3.392 3.446 29.684 1.00 25.57 121 VAL A CA 1
ATOM 881 C C . VAL A 1 123 ? -2.199 3.083 30.596 1.00 25.66 121 VAL A C 1
ATOM 882 O O . VAL A 1 123 ? -1.032 3.254 30.222 1.00 25.80 121 VAL A O 1
ATOM 886 N N . ASP A 1 124 ? -2.522 2.520 31.756 1.00 25.49 122 ASP A N 1
ATOM 887 C CA . ASP A 1 124 ? -1.519 2.061 32.713 1.00 25.73 122 ASP A CA 1
ATOM 888 C C . ASP A 1 124 ? -0.750 0.842 32.207 1.00 26.46 122 ASP A C 1
ATOM 889 O O . ASP A 1 124 ? 0.495 0.849 32.182 1.00 26.68 122 ASP A O 1
ATOM 894 N N . TRP A 1 125 ? -1.464 -0.198 31.806 1.00 26.34 123 TRP A N 1
ATOM 895 C CA . TRP A 1 125 ? -0.828 -1.420 31.363 1.00 27.52 123 TRP A CA 1
ATOM 896 C C . TRP A 1 125 ? -1.445 -1.848 30.015 1.00 27.64 123 TRP A C 1
ATOM 897 O O . TRP A 1 125 ? -2.642 -2.126 29.977 1.00 27.41 123 TRP A O 1
ATOM 908 N N . PRO A 1 126 ? -0.666 -1.953 28.926 1.00 27.30 124 PRO A N 1
ATOM 909 C CA . PRO A 1 126 ? 0.808 -1.937 28.917 1.00 27.38 124 PRO A CA 1
ATOM 910 C C . PRO A 1 126 ? 1.467 -0.553 28.859 1.00 26.88 124 PRO A C 1
ATOM 911 O O . PRO A 1 126 ? 2.696 -0.447 29.000 1.00 27.32 124 PRO A O 1
ATOM 915 N N . ALA A 1 127 ? 0.683 0.488 28.578 1.00 26.44 125 ALA A N 1
ATOM 916 C CA . ALA A 1 127 ? 1.213 1.661 27.906 1.00 26.93 125 ALA A CA 1
ATOM 917 C C . ALA A 1 127 ? 1.913 2.713 28.745 1.00 26.88 125 ALA A C 1
ATOM 918 O O . ALA A 1 127 ? 2.474 3.655 28.172 1.00 27.37 125 ALA A O 1
ATOM 920 N N . SER A 1 128 ? 1.939 2.566 30.075 1.00 26.68 126 SER A N 1
ATOM 921 C CA . SER A 1 128 ? 2.691 3.507 30.899 1.00 26.64 126 SER A CA 1
ATOM 922 C C . SER A 1 128 ? 4.007 2.890 31.389 1.00 27.57 126 SER A C 1
ATOM 923 O O . SER A 1 128 ? 4.738 3.518 32.178 1.00 27.49 126 SER A O 1
ATOM 926 N N . ASN A 1 129 ? 4.296 1.673 30.960 1.00 27.59 127 ASN A N 1
ATOM 927 C CA . ASN A 1 129 ? 5.451 0.958 31.465 1.00 29.16 127 ASN A CA 1
ATOM 928 C C . ASN A 1 129 ? 6.532 0.885 30.371 1.00 29.89 127 ASN A C 1
ATOM 929 O O . ASN A 1 129 ? 6.216 0.436 29.271 1.00 30.53 127 ASN A O 1
ATOM 934 N N . PRO A 1 130 ? 7.806 1.225 30.648 1.00 30.32 128 PRO A N 1
ATOM 935 C CA . PRO A 1 130 ? 8.381 1.486 31.987 1.00 29.85 128 PRO A CA 1
ATOM 936 C C . PRO A 1 130 ? 8.659 2.977 32.201 1.00 29.22 128 PRO A C 1
ATOM 937 O O . PRO A 1 130 ? 9.471 3.563 31.479 1.00 29.25 128 PRO A O 1
ATOM 941 N N . GLY A 1 131 ? 7.968 3.585 33.149 1.00 28.06 129 GLY A N 1
ATOM 942 C CA . GLY A 1 131 ? 8.194 4.986 33.478 1.00 28.22 129 GLY A CA 1
ATOM 943 C C . GLY A 1 131 ? 7.693 5.978 32.440 1.00 27.82 129 GLY A C 1
ATOM 944 O O . GLY A 1 131 ? 8.216 7.105 32.340 1.00 28.05 129 GLY A O 1
ATOM 945 N N . LEU A 1 132 ? 6.706 5.567 31.658 1.00 27.34 130 LEU A N 1
ATOM 946 C CA . LEU A 1 132 ? 6.140 6.424 30.601 1.00 27.54 130 LEU A CA 1
ATOM 947 C C . LEU A 1 132 ? 4.970 7.251 31.110 1.00 26.91 130 LEU A C 1
ATOM 948 O O . LEU A 1 132 ? 4.407 8.055 30.367 1.00 26.42 130 LEU A O 1
ATOM 953 N N . GLY A 1 133 ? 4.633 7.073 32.395 1.00 25.69 131 GLY A N 1
ATOM 954 C CA . GLY A 1 133 ? 3.444 7.625 32.975 1.00 24.94 131 GLY A CA 1
ATOM 955 C C . GLY A 1 133 ? 3.377 9.141 33.073 1.00 24.94 131 GLY A C 1
ATOM 956 O O . GLY A 1 133 ? 2.273 9.701 32.961 1.00 25.40 131 GLY A O 1
ATOM 957 N N . ASP A 1 134 ? 4.504 9.817 33.327 1.00 24.48 132 ASP A N 1
ATOM 958 C CA . ASP A 1 134 ? 4.472 11.282 33.417 1.00 24.78 132 ASP A CA 1
ATOM 959 C C . ASP A 1 134 ? 3.969 11.898 32.120 1.00 25.23 132 ASP A C 1
ATOM 960 O O . ASP A 1 134 ? 3.395 12.991 32.127 1.00 26.22 132 ASP A O 1
ATOM 965 N N . VAL A 1 135 ? 4.218 11.215 31.001 1.00 24.83 133 VAL A N 1
ATOM 966 C CA . VAL A 1 135 ? 3.698 11.647 29.720 1.00 25.43 133 VAL A CA 1
ATOM 967 C C . VAL A 1 135 ? 2.314 11.054 29.459 1.00 25.02 133 VAL A C 1
ATOM 968 O O . VAL A 1 135 ? 1.365 11.792 29.235 1.00 24.45 133 VAL A O 1
ATOM 972 N N . TYR A 1 136 ? 2.205 9.727 29.495 1.00 25.48 134 TYR A N 1
ATOM 973 C CA . TYR A 1 136 ? 1.030 9.065 28.913 1.00 25.90 134 TYR A CA 1
ATOM 974 C C . TYR A 1 136 ? -0.111 8.793 29.899 1.00 26.33 134 TYR A C 1
ATOM 975 O O . TYR A 1 136 ? -1.247 8.565 29.471 1.00 25.55 134 TYR A O 1
ATOM 984 N N . ASP A 1 137 ? 0.193 8.759 31.206 1.00 26.14 135 ASP A N 1
ATOM 985 C CA . ASP A 1 137 ? -0.820 8.407 32.221 1.00 26.72 135 ASP A CA 1
ATOM 986 C C . ASP A 1 137 ? -1.486 9.702 32.680 1.00 26.65 135 ASP A C 1
ATOM 987 O O . ASP A 1 137 ? -2.599 9.997 32.260 1.00 26.18 135 ASP A O 1
ATOM 992 N N . TRP A 1 138 ? -0.797 10.495 33.489 1.00 25.93 136 TRP A N 1
ATOM 993 C CA . TRP A 1 138 ? -1.389 11.723 33.992 1.00 27.39 136 TRP A CA 1
ATOM 994 C C . TRP A 1 138 ? -0.814 12.946 33.279 1.00 27.40 136 TRP A C 1
ATOM 995 O O . TRP A 1 138 ? -1.183 14.071 33.611 1.00 29.78 136 TRP A O 1
ATOM 1006 N N . GLY A 1 139 ? 0.093 12.751 32.322 1.00 26.12 137 GLY A N 1
ATOM 1007 C CA . GLY A 1 139 ? 0.541 13.854 31.518 1.00 26.44 137 GLY A CA 1
ATOM 1008 C C . GLY A 1 139 ? -0.518 14.278 30.505 1.00 26.23 137 GLY A C 1
ATOM 1009 O O . GLY A 1 139 ? -1.517 13.588 30.302 1.00 26.20 137 GLY A O 1
ATOM 1010 N N . GLY A 1 140 ? -0.249 15.390 29.847 1.00 26.57 138 GLY A N 1
ATOM 1011 C CA . GLY A 1 140 ? -1.150 15.971 28.860 1.00 26.72 138 GLY A CA 1
ATOM 1012 C C . GLY A 1 140 ? -1.617 17.347 29.332 1.00 26.53 138 GLY A C 1
ATOM 1013 O O . GLY A 1 140 ? -1.504 17.703 30.514 1.00 25.85 138 GLY A O 1
ATOM 1014 N N . ALA A 1 141 ? -2.155 18.107 28.405 1.00 26.23 139 ALA A N 1
ATOM 1015 C CA . ALA A 1 141 ? -2.429 19.511 28.604 1.00 26.48 139 ALA A CA 1
ATOM 1016 C C . ALA A 1 141 ? -3.900 19.860 28.471 1.00 26.44 139 ALA A C 1
ATOM 1017 O O . ALA A 1 141 ? -4.254 21.031 28.602 1.00 26.42 139 ALA A O 1
ATOM 1019 N N . ILE A 1 142 ? -4.760 18.867 28.227 1.00 26.31 140 ILE A N 1
ATOM 1020 C CA . ILE A 1 142 ? -6.161 19.169 27.898 1.00 26.72 140 ILE A CA 1
ATOM 1021 C C . ILE A 1 142 ? -6.943 19.579 29.151 1.00 26.43 140 ILE A C 1
ATOM 1022 O O . ILE A 1 142 ? -6.648 19.111 30.237 1.00 24.99 140 ILE A O 1
ATOM 1027 N N . GLY A 1 143 ? -7.917 20.477 28.996 1.00 25.89 141 GLY A N 1
ATOM 1028 C CA . GLY A 1 143 ? -8.749 20.889 30.127 1.00 25.57 141 GLY A CA 1
ATOM 1029 C C . GLY A 1 143 ? -9.770 19.829 30.521 1.00 24.97 141 GLY A C 1
ATOM 1030 O O . GLY A 1 143 ? -9.949 18.809 29.829 1.00 24.56 141 GLY A O 1
ATOM 1031 N N . GLY A 1 144 ? -10.423 20.066 31.644 1.00 24.03 142 GLY A N 1
ATOM 1032 C CA . GLY A 1 144 ? -11.417 19.135 32.162 1.00 24.18 142 GLY A CA 1
ATOM 1033 C C . GLY A 1 144 ? -10.763 17.907 32.750 1.00 24.60 142 GLY A C 1
ATOM 1034 O O . GLY A 1 144 ? -9.781 18.011 33.455 1.00 25.27 142 GLY A O 1
ATOM 1035 N N . ALA A 1 145 ? -11.323 16.733 32.495 1.00 23.90 143 ALA A N 1
ATOM 1036 C CA . ALA A 1 145 ? -10.784 15.492 33.002 1.00 23.64 143 ALA A CA 1
ATOM 1037 C C . ALA A 1 145 ? -10.732 14.485 31.870 1.00 23.63 143 ALA A C 1
ATOM 1038 O O . ALA A 1 145 ? -11.755 13.887 31.496 1.00 21.94 143 ALA A O 1
ATOM 1040 N N . LYS A 1 146 ? -9.534 14.246 31.356 1.00 23.48 144 LYS A N 1
ATOM 1041 C CA . LYS A 1 146 ? -9.404 13.340 30.226 1.00 24.80 144 LYS A CA 1
ATOM 1042 C C . LYS A 1 146 ? -9.948 11.928 30.531 1.00 23.35 144 LYS A C 1
ATOM 1043 O O . LYS A 1 146 ? -10.535 11.276 29.669 1.00 21.40 144 LYS A O 1
ATOM 1049 N N . TYR A 1 147 ? -9.709 11.469 31.762 1.00 22.41 145 TYR A N 1
ATOM 1050 C CA . TYR A 1 147 ? -10.243 10.206 32.273 1.00 22.27 145 TYR A CA 1
ATOM 1051 C C . TYR A 1 147 ? -9.925 10.157 33.749 1.00 23.09 145 TYR A C 1
ATOM 1052 O O . TYR A 1 147 ? -9.015 10.844 34.198 1.00 21.69 145 TYR A O 1
ATOM 1061 N N . GLN A 1 148 ? -10.678 9.356 34.487 1.00 22.14 146 GLN A N 1
ATOM 1062 C CA . GLN A 1 148 ? -10.330 9.060 35.871 1.00 22.43 146 GLN A CA 1
ATOM 1063 C C . GLN A 1 148 ? -9.328 7.908 35.829 1.00 23.02 146 GLN A C 1
ATOM 1064 O O . GLN A 1 148 ? -9.047 7.349 34.744 1.00 23.44 146 GLN A O 1
ATOM 1070 N N . ASP A 1 149 ? -8.745 7.579 36.980 1.00 22.03 147 ASP A N 1
ATOM 1071 C CA . ASP A 1 149 ? -7.786 6.494 37.020 1.00 22.59 147 ASP A CA 1
ATOM 1072 C C . ASP A 1 149 ? -8.261 5.335 37.902 1.00 22.21 147 ASP A C 1
ATOM 1073 O O . ASP A 1 149 ? -8.967 4.453 37.422 1.00 21.56 147 ASP A O 1
ATOM 1078 N N . ARG A 1 150 ? -7.890 5.346 39.183 1.00 21.12 148 ARG A N 1
ATOM 1079 C CA . ARG A 1 150 ? -8.513 4.492 40.193 1.00 21.33 148 ARG A CA 1
ATOM 1080 C C . ARG A 1 150 ? -9.534 5.383 40.874 1.00 20.64 148 ARG A C 1
ATOM 1081 O O . ARG A 1 150 ? -9.208 6.475 41.348 1.00 20.76 148 ARG A O 1
ATOM 1089 N N . GLN A 1 151 ? -10.785 4.952 40.847 1.00 20.77 149 GLN A N 1
ATOM 1090 C CA . GLN A 1 151 ? -11.896 5.828 41.225 1.00 21.52 149 GLN A CA 1
ATOM 1091 C C . GLN A 1 151 ? -12.888 5.103 42.160 1.00 21.09 149 GLN A C 1
ATOM 1092 O O . GLN A 1 151 ? -13.287 3.971 41.894 1.00 21.18 149 GLN A O 1
ATOM 1098 N N . SER A 1 152 ? -13.245 5.798 43.232 1.00 20.57 150 SER A N 1
ATOM 1099 C CA . SER A 1 152 ? -14.266 5.337 44.184 1.00 20.65 150 SER A CA 1
ATOM 1100 C C . SER A 1 152 ? -15.651 5.603 43.584 1.00 21.09 150 SER A C 1
ATOM 1101 O O . SER A 1 152 ? -15.770 6.279 42.557 1.00 21.15 150 SER A O 1
ATOM 1104 N N . ASN A 1 153 ? -16.698 5.067 44.222 1.00 20.99 151 ASN A N 1
ATOM 1105 C CA . ASN A 1 153 ? -18.052 5.293 43.788 1.00 20.94 151 ASN A CA 1
ATOM 1106 C C . ASN A 1 153 ? -18.322 4.786 42.352 1.00 21.48 151 ASN A C 1
ATOM 1107 O O . ASN A 1 153 ? -19.006 5.440 41.560 1.00 21.54 151 ASN A O 1
ATOM 1112 N N . THR A 1 154 ? -17.768 3.613 42.051 1.00 21.63 152 THR A N 1
ATOM 1113 C CA . THR A 1 154 ? -17.795 3.039 40.706 1.00 22.58 152 THR A CA 1
ATOM 1114 C C . THR A 1 154 ? -18.499 1.699 40.715 1.00 22.50 152 THR A C 1
ATOM 1115 O O . THR A 1 154 ? -18.342 0.910 41.647 1.00 22.11 152 THR A O 1
ATOM 1119 N N . ILE A 1 155 ? -19.247 1.431 39.641 1.00 22.80 153 ILE A N 1
ATOM 1120 C CA . ILE A 1 155 ? -19.697 0.085 39.355 1.00 23.60 153 ILE A CA 1
ATOM 1121 C C . ILE A 1 155 ? -19.029 -0.346 38.050 1.00 23.73 153 ILE A C 1
ATOM 1122 O O . ILE A 1 155 ? -19.084 0.394 37.067 1.00 23.38 153 ILE A O 1
ATOM 1127 N N . ARG A 1 156 ? -18.463 -1.552 38.041 1.00 23.31 154 ARG A N 1
ATOM 1128 C CA . ARG A 1 156 ? -17.742 -2.061 36.893 1.00 23.76 154 ARG A CA 1
ATOM 1129 C C . ARG A 1 156 ? -18.083 -3.495 36.637 1.00 24.43 154 ARG A C 1
ATOM 1130 O O . ARG A 1 156 ? -18.049 -4.329 37.548 1.00 24.45 154 ARG A O 1
ATOM 1138 N N . TRP A 1 157 ? -18.369 -3.794 35.368 1.00 24.72 155 TRP A N 1
ATOM 1139 C CA . TRP A 1 157 ? -18.606 -5.128 34.896 1.00 26.50 155 TRP A CA 1
ATOM 1140 C C . TRP A 1 157 ? -17.388 -5.583 34.090 1.00 27.23 155 TRP A C 1
ATOM 1141 O O . TRP A 1 157 ? -16.945 -4.875 33.181 1.00 26.77 155 TRP A O 1
ATOM 1152 N N . ASP A 1 158 ? -16.914 -6.792 34.373 1.00 27.97 156 ASP A N 1
ATOM 1153 C CA . ASP A 1 158 ? -15.925 -7.484 33.554 1.00 28.65 156 ASP A CA 1
ATOM 1154 C C . ASP A 1 158 ? -16.587 -8.725 33.004 1.00 30.09 156 ASP A C 1
ATOM 1155 O O . ASP A 1 158 ? -16.947 -9.639 33.774 1.00 29.31 156 ASP A O 1
ATOM 1160 N N . SER A 1 159 ? -16.728 -8.776 31.670 1.00 29.46 157 SER A N 1
ATOM 1161 C CA . SER A 1 159 ? -17.345 -9.903 31.006 1.00 30.89 157 SER A CA 1
ATOM 1162 C C . SER A 1 159 ? -16.449 -11.133 31.109 1.00 31.82 157 SER A C 1
ATOM 1163 O O . SER A 1 159 ? -15.269 -11.019 31.343 1.00 30.93 157 SER A O 1
ATOM 1166 N N . PRO A 1 160 ? -17.010 -12.308 30.882 1.00 34.58 158 PRO A N 1
ATOM 1167 C CA . PRO A 1 160 ? -16.137 -13.434 30.567 1.00 37.62 158 PRO A CA 1
ATOM 1168 C C . PRO A 1 160 ? -15.374 -13.250 29.234 1.00 39.40 158 PRO A C 1
ATOM 1169 O O . PRO A 1 160 ? -15.679 -12.347 28.425 1.00 38.65 158 PRO A O 1
ATOM 1181 N N . TYR A 1 162 ? -15.443 -14.322 25.942 1.00 45.90 160 TYR A N 1
ATOM 1182 C CA . TYR A 1 162 ? -16.348 -14.957 25.009 1.00 46.77 160 TYR A CA 1
ATOM 1183 C C . TYR A 1 162 ? -15.592 -15.646 23.850 1.00 49.47 160 TYR A C 1
ATOM 1184 O O . TYR A 1 162 ? -14.722 -15.046 23.199 1.00 47.45 160 TYR A O 1
ATOM 1193 N N . ALA A 1 163 ? -15.940 -16.914 23.610 1.00 51.97 161 ALA A N 1
ATOM 1194 C CA . ALA A 1 163 ? -15.312 -17.770 22.573 1.00 53.74 161 ALA A CA 1
ATOM 1195 C C . ALA A 1 163 ? -13.797 -17.805 22.682 1.00 54.87 161 ALA A C 1
ATOM 1196 O O . ALA A 1 163 ? -13.107 -17.890 21.687 1.00 56.39 161 ALA A O 1
ATOM 1198 N N . ASP A 1 164 ? -13.287 -17.716 23.906 1.00 57.40 162 ASP A N 1
ATOM 1199 C CA . ASP A 1 164 ? -11.840 -17.631 24.170 1.00 60.31 162 ASP A CA 1
ATOM 1200 C C . ASP A 1 164 ? -11.105 -16.474 23.466 1.00 59.09 162 ASP A C 1
ATOM 1201 O O . ASP A 1 164 ? -9.874 -16.462 23.459 1.00 59.91 162 ASP A O 1
ATOM 1206 N N . LYS A 1 165 ? -11.845 -15.469 22.987 1.00 56.37 163 LYS A N 1
ATOM 1207 C CA . LYS A 1 165 ? -11.272 -14.395 22.156 1.00 54.96 163 LYS A CA 1
ATOM 1208 C C . LYS A 1 165 ? -11.569 -12.969 22.597 1.00 48.99 163 LYS A C 1
ATOM 1209 O O . LYS A 1 165 ? -10.686 -12.126 22.553 1.00 47.61 163 LYS A O 1
ATOM 1215 N N . PHE A 1 166 ? -12.796 -12.713 23.028 1.00 45.57 164 PHE A N 1
ATOM 1216 C CA . PHE A 1 166 ? -13.309 -11.378 23.146 1.00 43.24 164 PHE A CA 1
ATOM 1217 C C . PHE A 1 166 ? -13.803 -11.098 24.575 1.00 39.99 164 PHE A C 1
ATOM 1218 O O . PHE A 1 166 ? -14.582 -11.880 25.118 1.00 39.04 164 PHE A O 1
ATOM 1226 N N . SER A 1 167 ? -13.400 -9.962 25.147 1.00 36.11 165 SER A N 1
ATOM 1227 C CA . SER A 1 167 ? -13.916 -9.546 26.444 1.00 34.63 165 SER A CA 1
ATOM 1228 C C . SER A 1 167 ? -14.192 -8.045 26.469 1.00 33.07 165 SER A C 1
ATOM 1229 O O . SER A 1 167 ? -13.665 -7.287 25.657 1.00 31.93 165 SER A O 1
ATOM 1232 N N . ILE A 1 168 ? -15.036 -7.650 27.418 1.00 31.74 166 ILE A N 1
ATOM 1233 C CA . ILE A 1 168 ? -15.499 -6.278 27.581 1.00 31.95 166 ILE A CA 1
ATOM 1234 C C . ILE A 1 168 ? -15.375 -5.885 29.058 1.00 30.72 166 ILE A C 1
ATOM 1235 O O . ILE A 1 168 ? -15.637 -6.712 29.951 1.00 30.69 166 ILE A O 1
ATOM 1240 N N . ASP A 1 169 ? -14.956 -4.651 29.304 1.00 29.94 167 ASP A N 1
ATOM 1241 C CA . ASP A 1 169 ? -14.930 -4.050 30.648 1.00 30.44 167 ASP A CA 1
ATOM 1242 C C . ASP A 1 169 ? -15.769 -2.782 30.529 1.00 29.13 167 ASP A C 1
ATOM 1243 O O . ASP A 1 169 ? -15.529 -1.979 29.622 1.00 28.63 167 ASP A O 1
ATOM 1248 N N . ALA A 1 170 ? -16.765 -2.607 31.389 1.00 27.39 168 ALA A N 1
ATOM 1249 C CA . ALA A 1 170 ? -17.628 -1.425 31.320 1.00 27.06 168 ALA A CA 1
ATOM 1250 C C . ALA A 1 170 ? -17.892 -0.889 32.720 1.00 25.93 168 ALA A C 1
ATOM 1251 O O . ALA A 1 170 ? -18.060 -1.673 33.657 1.00 25.25 168 ALA A O 1
ATOM 1253 N N . ALA A 1 171 ? -17.980 0.424 32.855 1.00 24.53 169 ALA A N 1
ATOM 1254 C CA . ALA A 1 171 ? -18.145 1.016 34.156 1.00 23.68 169 ALA A CA 1
ATOM 1255 C C . ALA A 1 171 ? -18.779 2.387 34.090 1.00 24.12 169 ALA A C 1
ATOM 1256 O O . ALA A 1 171 ? -18.683 3.090 33.073 1.00 23.49 169 ALA A O 1
ATOM 1258 N N . VAL A 1 172 ? -19.417 2.766 35.198 1.00 23.67 170 VAL A N 1
ATOM 1259 C CA . VAL A 1 172 ? -19.863 4.123 35.399 1.00 23.92 170 VAL A CA 1
ATOM 1260 C C . VAL A 1 172 ? -19.568 4.465 36.832 1.00 23.52 170 VAL A C 1
ATOM 1261 O O . VAL A 1 172 ? -19.486 3.583 37.693 1.00 23.45 170 VAL A O 1
ATOM 1265 N N . GLY A 1 173 ? -19.367 5.742 37.097 1.00 23.16 171 GLY A N 1
ATOM 1266 C CA . GLY A 1 173 ? -19.097 6.158 38.470 1.00 23.41 171 GLY A CA 1
ATOM 1267 C C . GLY A 1 173 ? -19.292 7.640 38.733 1.00 22.93 171 GLY A C 1
ATOM 1268 O O . GLY A 1 173 ? -19.487 8.440 37.809 1.00 23.12 171 GLY A O 1
ATOM 1269 N N . ALA A 1 174 ? -19.249 7.986 40.014 1.00 22.04 172 ALA A N 1
ATOM 1270 C CA . ALA A 1 174 ? -19.214 9.379 40.417 1.00 22.39 172 ALA A CA 1
ATOM 1271 C C . ALA A 1 174 ? -17.839 9.999 40.245 1.00 22.25 172 ALA A C 1
ATOM 1272 O O . ALA A 1 174 ? -16.807 9.328 40.343 1.00 21.87 172 ALA A O 1
ATOM 1274 N N . GLY A 1 175 ? -17.833 11.300 39.990 1.00 22.57 173 GLY A N 1
ATOM 1275 C CA . GLY A 1 175 ? -16.601 12.041 39.877 1.00 22.17 173 GLY A CA 1
ATOM 1276 C C . GLY A 1 175 ? -15.971 12.372 41.243 1.00 22.36 173 GLY A C 1
ATOM 1277 O O . GLY A 1 175 ? -16.504 12.038 42.315 1.00 22.08 173 GLY A O 1
ATOM 1278 N N . ASP A 1 176 ? -14.862 13.101 41.186 1.00 22.54 174 ASP A N 1
ATOM 1279 C CA . ASP A 1 176 ? -14.098 13.467 42.383 1.00 22.50 174 ASP A CA 1
ATOM 1280 C C . ASP A 1 176 ? -14.844 14.389 43.321 1.00 22.37 174 ASP A C 1
ATOM 1281 O O . ASP A 1 176 ? -14.825 14.191 44.514 1.00 22.26 174 ASP A O 1
ATOM 1286 N N . LYS A 1 177 ? -15.520 15.396 42.792 1.00 22.54 175 LYS A N 1
ATOM 1287 C CA . LYS A 1 177 ? -16.283 16.300 43.650 1.00 23.83 175 LYS A CA 1
ATOM 1288 C C . LYS A 1 177 ? -17.549 15.640 44.207 1.00 22.99 175 LYS A C 1
ATOM 1289 O O . LYS A 1 177 ? -17.855 15.804 45.386 1.00 21.42 175 LYS A O 1
ATOM 1295 N N . ALA A 1 178 ? -18.224 14.875 43.350 1.00 22.48 176 ALA A N 1
ATOM 1296 C CA . ALA A 1 178 ? -19.432 14.129 43.738 1.00 22.98 176 ALA A CA 1
ATOM 1297 C C . ALA A 1 178 ? -19.178 13.185 44.908 1.00 22.88 176 ALA A C 1
ATOM 1298 O O . ALA A 1 178 ? -20.039 13.070 45.794 1.00 23.52 176 ALA A O 1
ATOM 1300 N N . GLY A 1 179 ? -17.988 12.569 44.950 1.00 22.40 177 GLY A N 1
ATOM 1301 C CA . GLY A 1 179 ? -17.601 11.690 46.047 1.00 22.87 177 GLY A CA 1
ATOM 1302 C C . GLY A 1 179 ? -17.462 12.374 47.407 1.00 23.25 177 GLY A C 1
ATOM 1303 O O . GLY A 1 179 ? -17.393 11.692 48.416 1.00 23.47 177 GLY A O 1
ATOM 1304 N N . LEU A 1 180 ? -17.377 13.713 47.433 1.00 23.13 178 LEU A N 1
ATOM 1305 C CA . LEU A 1 180 ? -17.328 14.484 48.658 1.00 23.82 178 LEU A CA 1
ATOM 1306 C C . LEU A 1 180 ? -18.612 15.273 48.866 1.00 24.28 178 LEU A C 1
ATOM 1307 O O . LEU A 1 180 ? -18.658 16.115 49.750 1.00 24.31 178 LEU A O 1
ATOM 1312 N N . GLY A 1 181 ? -19.644 15.045 48.050 1.00 23.63 179 GLY A N 1
ATOM 1313 C CA . GLY A 1 181 ? -20.846 15.864 48.121 1.00 25.12 179 GLY A CA 1
ATOM 1314 C C . GLY A 1 181 ? -20.626 17.317 47.719 1.00 25.77 179 GLY A C 1
ATOM 1315 O O . GLY A 1 181 ? -21.357 18.193 48.173 1.00 25.75 179 GLY A O 1
ATOM 1316 N N . ALA A 1 182 ? -19.653 17.546 46.822 1.00 25.01 180 ALA A N 1
ATOM 1317 C CA . ALA A 1 182 ? -19.213 18.883 46.453 1.00 25.28 180 ALA A CA 1
ATOM 1318 C C . ALA A 1 182 ? -19.386 19.142 44.956 1.00 25.47 180 ALA A C 1
ATOM 1319 O O . ALA A 1 182 ? -18.905 20.133 44.454 1.00 25.46 180 ALA A O 1
ATOM 1321 N N . GLY A 1 183 ? -20.127 18.287 44.253 1.00 24.26 181 GLY A N 1
ATOM 1322 C CA . GLY A 1 183 ? -20.330 18.460 42.833 1.00 24.32 181 GLY A CA 1
ATOM 1323 C C . GLY A 1 183 ? -21.227 17.359 42.310 1.00 24.69 181 GLY A C 1
ATOM 1324 O O . GLY A 1 183 ? -21.738 16.522 43.088 1.00 24.14 181 GLY A O 1
ATOM 1325 N N . ASP A 1 184 ? -21.414 17.363 41.000 1.00 24.67 182 ASP A N 1
ATOM 1326 C CA . ASP A 1 184 ? -22.260 16.396 40.320 1.00 25.43 182 ASP A CA 1
ATOM 1327 C C . ASP A 1 184 ? -21.578 15.814 39.087 1.00 24.31 182 ASP A C 1
ATOM 1328 O O . ASP A 1 184 ? -22.236 15.418 38.114 1.00 23.77 182 ASP A O 1
ATOM 1333 N N . ASP A 1 185 ? -20.247 15.766 39.159 1.00 22.89 183 ASP A N 1
ATOM 1334 C CA . ASP A 1 185 ? -19.446 15.142 38.130 1.00 23.04 183 ASP A CA 1
ATOM 1335 C C . ASP A 1 185 ? -19.701 13.622 38.109 1.00 22.45 183 ASP A C 1
ATOM 1336 O O . ASP A 1 185 ? -19.983 13.001 39.141 1.00 21.88 183 ASP A O 1
ATOM 1341 N N . TYR A 1 186 ? -19.544 13.036 36.928 1.00 22.77 184 TYR A N 1
ATOM 1342 C CA . TYR A 1 186 ? -19.676 11.607 36.726 1.00 22.45 184 TYR A CA 1
ATOM 1343 C C . TYR A 1 186 ? -19.022 11.211 35.437 1.00 22.53 184 TYR A C 1
ATOM 1344 O O . TYR A 1 186 ? -18.610 12.073 34.632 1.00 23.58 184 TYR A O 1
ATOM 1353 N N . TRP A 1 187 ? -18.928 9.902 35.217 1.00 22.17 185 TRP A N 1
ATOM 1354 C CA . TRP A 1 187 ? -18.238 9.379 34.053 1.00 22.35 185 TRP A CA 1
ATOM 1355 C C . TRP A 1 187 ? -18.739 7.988 33.708 1.00 22.70 185 TRP A C 1
ATOM 1356 O O . TRP A 1 187 ? -19.367 7.302 34.544 1.00 22.06 185 TRP A O 1
ATOM 1367 N N . GLY A 1 188 ? -18.514 7.598 32.457 1.00 22.54 186 GLY A N 1
ATOM 1368 C CA . GLY A 1 188 ? -18.796 6.249 32.021 1.00 24.24 186 GLY A CA 1
ATOM 1369 C C . GLY A 1 188 ? -17.734 5.822 31.022 1.00 24.61 186 GLY A C 1
ATOM 1370 O O . GLY A 1 188 ? -17.177 6.664 30.296 1.00 24.34 186 GLY A O 1
ATOM 1371 N N . GLY A 1 189 ? -17.444 4.539 30.988 1.00 24.67 187 GLY A N 1
ATOM 1372 C CA . GLY A 1 189 ? -16.385 4.062 30.097 1.00 25.30 187 GLY A CA 1
ATOM 1373 C C . GLY A 1 189 ? -16.529 2.618 29.737 1.00 25.62 187 GLY A C 1
ATOM 1374 O O . GLY A 1 189 ? -17.266 1.867 30.398 1.00 25.74 187 GLY A O 1
ATOM 1375 N N . ILE A 1 190 ? -15.839 2.236 28.683 1.00 26.02 188 ILE A N 1
ATOM 1376 C CA . ILE A 1 190 ? -15.918 0.870 28.184 1.00 26.21 188 ILE A CA 1
ATOM 1377 C C . ILE A 1 190 ? -14.636 0.532 27.437 1.00 26.28 188 ILE A C 1
ATOM 1378 O O . ILE A 1 190 ? -14.041 1.408 26.800 1.00 26.04 188 ILE A O 1
ATOM 1383 N N . ALA A 1 191 ? -14.201 -0.732 27.540 1.00 26.23 189 ALA A N 1
ATOM 1384 C CA . ALA A 1 191 ? -13.053 -1.242 26.791 1.00 26.55 189 ALA A CA 1
ATOM 1385 C C . ALA A 1 191 ? -13.378 -2.633 26.275 1.00 27.59 189 ALA A C 1
ATOM 1386 O O . ALA A 1 191 ? -14.222 -3.338 26.851 1.00 27.39 189 ALA A O 1
ATOM 1388 N N . ALA A 1 192 ? -12.779 -2.975 25.143 1.00 28.25 190 ALA A N 1
ATOM 1389 C CA . ALA A 1 192 ? -12.953 -4.266 24.526 1.00 29.71 190 ALA A CA 1
ATOM 1390 C C . ALA A 1 192 ? -11.578 -4.772 24.112 1.00 31.04 190 ALA A C 1
ATOM 1391 O O . ALA A 1 192 ? -10.660 -3.985 23.842 1.00 30.28 190 ALA A O 1
ATOM 1393 N N . HIS A 1 193 ? -11.439 -6.101 24.118 1.00 31.97 191 HIS A N 1
ATOM 1394 C CA . HIS A 1 193 ? -10.174 -6.758 23.868 1.00 32.75 191 HIS A CA 1
ATOM 1395 C C . HIS A 1 193 ? -10.473 -7.962 22.987 1.00 34.49 191 HIS A C 1
ATOM 1396 O O . HIS A 1 193 ? -11.436 -8.692 23.248 1.00 34.62 191 HIS A O 1
ATOM 1403 N N . TYR A 1 194 ? -9.682 -8.136 21.932 1.00 35.33 192 TYR A N 1
ATOM 1404 C CA . TYR A 1 194 ? -9.894 -9.212 20.979 1.00 38.56 192 TYR A CA 1
ATOM 1405 C C . TYR A 1 194 ? -8.575 -9.921 20.658 1.00 38.61 192 TYR A C 1
ATOM 1406 O O . TYR A 1 194 ? -7.590 -9.275 20.313 1.00 37.22 192 TYR A O 1
ATOM 1415 N N . LYS A 1 195 ? -8.555 -11.231 20.843 1.00 40.34 193 LYS A N 1
ATOM 1416 C CA . LYS A 1 195 ? -7.329 -12.029 20.697 1.00 42.44 193 LYS A CA 1
ATOM 1417 C C . LYS A 1 195 ? -7.358 -12.529 19.211 1.00 41.81 193 LYS A C 1
ATOM 1418 O O . LYS A 1 195 ? -8.370 -13.079 18.731 1.00 40.59 193 LYS A O 1
ATOM 1424 N N . LEU A 1 196 ? -6.249 -12.303 18.522 1.00 39.75 194 LEU A N 1
ATOM 1425 C CA . LEU A 1 196 ? -6.094 -12.695 17.117 1.00 41.43 194 LEU A CA 1
ATOM 1426 C C . LEU A 1 196 ? -4.696 -13.239 16.831 1.00 40.61 194 LEU A C 1
ATOM 1427 O O . LEU A 1 196 ? -3.733 -12.493 16.778 1.00 38.77 194 LEU A O 1
ATOM 1432 N N . GLY A 1 197 ? -4.580 -14.571 16.868 1.00 41.61 195 GLY A N 1
ATOM 1433 C CA . GLY A 1 197 ? -3.273 -15.248 16.854 1.00 42.34 195 GLY A CA 1
ATOM 1434 C C . GLY A 1 197 ? -2.362 -14.733 17.988 1.00 40.85 195 GLY A C 1
ATOM 1435 O O . GLY A 1 197 ? -2.764 -14.805 19.143 1.00 40.60 195 GLY A O 1
ATOM 1436 N N . PRO A 1 198 ? -1.153 -14.192 17.691 1.00 40.95 196 PRO A N 1
ATOM 1437 C CA . PRO A 1 198 ? -0.212 -13.662 18.724 1.00 39.90 196 PRO A CA 1
ATOM 1438 C C . PRO A 1 198 ? -0.519 -12.233 19.143 1.00 38.17 196 PRO A C 1
ATOM 1439 O O . PRO A 1 198 ? 0.281 -11.623 19.844 1.00 37.34 196 PRO A O 1
ATOM 1443 N N . LEU A 1 199 ? -1.657 -11.693 18.708 1.00 37.57 197 LEU A N 1
ATOM 1444 C CA . LEU A 1 199 ? -2.000 -10.303 18.994 1.00 36.34 197 LEU A CA 1
ATOM 1445 C C . LEU A 1 199 ? -3.208 -10.192 19.885 1.00 35.25 197 LEU A C 1
ATOM 1446 O O . LEU A 1 199 ? -4.071 -11.063 19.882 1.00 35.65 197 LEU A O 1
ATOM 1451 N N . GLN A 1 200 ? -3.278 -9.073 20.586 1.00 34.30 198 GLN A N 1
ATOM 1452 C CA . GLN A 1 200 ? -4.488 -8.619 21.202 1.00 34.68 198 GLN A CA 1
ATOM 1453 C C . GLN A 1 200 ? -4.754 -7.217 20.676 1.00 34.43 198 GLN A C 1
ATOM 1454 O O . GLN A 1 200 ? -3.871 -6.366 20.701 1.00 35.06 198 GLN A O 1
ATOM 1460 N N . LEU A 1 201 ? -5.977 -6.991 20.211 1.00 34.51 199 LEU A N 1
ATOM 1461 C CA . LEU A 1 201 ? -6.434 -5.667 19.821 1.00 34.13 199 LEU A CA 1
ATOM 1462 C C . LEU A 1 201 ? -7.258 -5.079 20.948 1.00 32.65 199 LEU A C 1
ATOM 1463 O O . LEU A 1 201 ? -8.073 -5.781 21.526 1.00 32.47 199 LEU A O 1
ATOM 1468 N N . ASP A 1 202 ? -7.021 -3.804 21.256 1.00 31.60 200 ASP A N 1
ATOM 1469 C CA . ASP A 1 202 ? -7.663 -3.111 22.351 1.00 31.34 200 ASP A CA 1
ATOM 1470 C C . ASP A 1 202 ? -8.366 -1.859 21.831 1.00 31.11 200 ASP A C 1
ATOM 1471 O O . ASP A 1 202 ? -7.851 -1.176 20.945 1.00 30.12 200 ASP A O 1
ATOM 1476 N N . ALA A 1 203 ? -9.513 -1.542 22.420 1.00 30.07 201 ALA A N 1
ATOM 1477 C CA . ALA A 1 203 ? -10.169 -0.275 22.184 1.00 30.08 201 ALA A CA 1
ATOM 1478 C C . ALA A 1 203 ? -10.847 0.171 23.448 1.00 29.00 201 ALA A C 1
ATOM 1479 O O . ALA A 1 203 ? -11.310 -0.662 24.240 1.00 28.87 201 ALA A O 1
ATOM 1481 N N . ALA A 1 204 ? -10.840 1.483 23.708 1.00 28.12 202 ALA A N 1
ATOM 1482 C CA . ALA A 1 204 ? -11.489 1.990 24.904 1.00 26.33 202 ALA A CA 1
ATOM 1483 C C . ALA A 1 204 ? -12.034 3.398 24.710 1.00 26.36 202 ALA A C 1
ATOM 1484 O O . ALA A 1 204 ? -11.631 4.136 23.780 1.00 25.59 202 ALA A O 1
ATOM 1486 N N . TYR A 1 205 ? -12.965 3.744 25.590 1.00 25.09 203 TYR A N 1
ATOM 1487 C CA . TYR A 1 205 ? -13.630 5.032 25.614 1.00 25.09 203 TYR A CA 1
ATOM 1488 C C . TYR A 1 205 ? -13.869 5.438 27.057 1.00 24.27 203 TYR A C 1
ATOM 1489 O O . TYR A 1 205 ? -14.154 4.592 27.910 1.00 24.30 203 TYR A O 1
ATOM 1498 N N . GLU A 1 206 ? -13.766 6.734 27.324 1.00 24.08 204 GLU A N 1
ATOM 1499 C CA . GLU A 1 206 ? -14.310 7.294 28.555 1.00 23.13 204 GLU A CA 1
ATOM 1500 C C . GLU A 1 206 ? -14.885 8.674 28.311 1.00 22.85 204 GLU A C 1
ATOM 1501 O O . GLU A 1 206 ? -14.289 9.487 27.594 1.00 22.13 204 GLU A O 1
ATOM 1507 N N . GLY A 1 207 ? -16.039 8.914 28.895 1.00 22.36 205 GLY A N 1
ATOM 1508 C CA . GLY A 1 207 ? -16.697 10.196 28.851 1.00 22.33 205 GLY A CA 1
ATOM 1509 C C . GLY A 1 207 ? -16.855 10.715 30.249 1.00 22.34 205 GLY A C 1
ATOM 1510 O O . GLY A 1 207 ? -17.465 10.028 31.097 1.00 22.48 205 GLY A O 1
ATOM 1511 N N . ASN A 1 208 ? -16.327 11.904 30.509 1.00 21.57 206 ASN A N 1
ATOM 1512 C CA . ASN A 1 208 ? -16.496 12.598 31.771 1.00 21.37 206 ASN A CA 1
ATOM 1513 C C . ASN A 1 208 ? -17.424 13.814 31.592 1.00 21.81 206 ASN A C 1
ATOM 1514 O O . ASN A 1 208 ? -17.412 14.468 30.546 1.00 21.75 206 ASN A O 1
ATOM 1519 N N . ARG A 1 209 ? -18.279 14.027 32.588 1.00 21.58 207 ARG A N 1
ATOM 1520 C CA . ARG A 1 209 ? -19.351 15.010 32.505 1.00 22.68 207 ARG A CA 1
ATOM 1521 C C . ARG A 1 209 ? -19.398 15.835 33.776 1.00 22.23 207 ARG A C 1
ATOM 1522 O O . ARG A 1 209 ? -19.077 15.340 34.865 1.00 21.31 207 ARG A O 1
ATOM 1530 N N . ASN A 1 210 ? -19.889 17.065 33.626 1.00 22.88 208 ASN A N 1
ATOM 1531 C CA . ASN A 1 210 ? -20.085 17.971 34.748 1.00 23.54 208 ASN A CA 1
ATOM 1532 C C . ASN A 1 210 ? -18.780 18.234 35.518 1.00 23.44 208 ASN A C 1
ATOM 1533 O O . ASN A 1 210 ? -18.801 18.434 36.758 1.00 23.05 208 ASN A O 1
ATOM 1538 N N . ILE A 1 211 ? -17.661 18.276 34.793 1.00 23.28 209 ILE A N 1
ATOM 1539 C CA . ILE A 1 211 ? -16.354 18.500 35.408 1.00 23.70 209 ILE A CA 1
ATOM 1540 C C . ILE A 1 211 ? -16.149 20.002 35.614 1.00 24.16 209 ILE A C 1
ATOM 1541 O O . ILE A 1 211 ? -16.259 20.766 34.664 1.00 24.02 209 ILE A O 1
ATOM 1546 N N . GLU A 1 212 ? -15.871 20.425 36.842 1.00 23.34 210 GLU A N 1
ATOM 1547 C CA . GLU A 1 212 ? -15.741 21.845 37.125 1.00 24.77 210 GLU A CA 1
ATOM 1548 C C . GLU A 1 212 ? -14.256 22.224 37.206 1.00 24.69 210 GLU A C 1
ATOM 1549 O O . GLU A 1 212 ? -13.532 21.669 38.016 1.00 23.98 210 GLU A O 1
ATOM 1555 N N . ALA A 1 213 ? -13.811 23.132 36.336 1.00 24.46 211 ALA A N 1
ATOM 1556 C CA . ALA A 1 213 ? -12.415 23.582 36.355 1.00 24.65 211 ALA A CA 1
ATOM 1557 C C . ALA A 1 213 ? -12.309 24.866 35.574 1.00 25.12 211 ALA A C 1
ATOM 1558 O O . ALA A 1 213 ? -13.006 25.036 34.564 1.00 24.71 211 ALA A O 1
ATOM 1560 N N . GLU A 1 214 ? -11.424 25.762 36.017 1.00 24.13 212 GLU A N 1
ATOM 1561 C CA . GLU A 1 214 ? -11.092 26.972 35.295 1.00 24.49 212 GLU A CA 1
ATOM 1562 C C . GLU A 1 214 ? -12.284 27.843 35.043 1.00 24.80 212 GLU A C 1
ATOM 1563 O O . GLU A 1 214 ? -12.326 28.604 34.076 1.00 24.87 212 GLU A O 1
ATOM 1569 N N . GLY A 1 215 ? -13.261 27.779 35.936 1.00 24.02 213 GLY A N 1
ATOM 1570 C CA . GLY A 1 215 ? -14.458 28.592 35.833 1.00 24.37 213 GLY A CA 1
ATOM 1571 C C . GLY A 1 215 ? -15.506 28.054 34.878 1.00 25.01 213 GLY A C 1
ATOM 1572 O O . GLY A 1 215 ? -16.502 28.738 34.649 1.00 25.26 213 GLY A O 1
ATOM 1573 N N . GLN A 1 216 ? -15.299 26.836 34.352 1.00 24.85 214 GLN A N 1
ATOM 1574 C CA . GLN A 1 216 ? -16.214 26.234 33.399 1.00 25.45 214 GLN A CA 1
ATOM 1575 C C . GLN A 1 216 ? -16.705 24.893 33.935 1.00 24.69 214 GLN A C 1
ATOM 1576 O O . GLN A 1 216 ? -16.119 24.346 34.840 1.00 23.44 214 GLN A O 1
ATOM 1582 N N . THR A 1 217 ? -17.760 24.399 33.297 1.00 24.89 215 THR A N 1
ATOM 1583 C CA . THR A 1 217 ? -18.131 22.999 33.321 1.00 24.84 215 THR A CA 1
ATOM 1584 C C . THR A 1 217 ? -17.741 22.360 32.005 1.00 24.05 215 THR A C 1
ATOM 1585 O O . THR A 1 217 ? -17.938 22.938 30.934 1.00 24.15 215 THR A O 1
ATOM 1589 N N . TRP A 1 218 ? -17.091 21.206 32.108 1.00 24.03 216 TRP A N 1
ATOM 1590 C CA . TRP A 1 218 ? -16.496 20.529 30.961 1.00 24.30 216 TRP A CA 1
ATOM 1591 C C . TRP A 1 218 ? -17.143 19.165 30.716 1.00 24.00 216 TRP A C 1
ATOM 1592 O O . TRP A 1 218 ? -17.539 18.488 31.655 1.00 23.32 216 TRP A O 1
ATOM 1603 N N . GLU A 1 219 ? -17.138 18.768 29.445 1.00 25.14 217 GLU A N 1
ATOM 1604 C CA . GLU A 1 219 ? -17.349 17.395 29.041 1.00 25.20 217 GLU A CA 1
ATOM 1605 C C . GLU A 1 219 ? -16.120 16.921 28.289 1.00 24.41 217 GLU A C 1
ATOM 1606 O O . GLU A 1 219 ? -15.662 17.599 27.346 1.00 24.81 217 GLU A O 1
ATOM 1612 N N . ASN A 1 220 ? -15.590 15.777 28.702 1.00 22.48 218 ASN A N 1
ATOM 1613 C CA . ASN A 1 220 ? -14.449 15.139 28.050 1.00 22.97 218 ASN A CA 1
ATOM 1614 C C . ASN A 1 220 ? -14.859 13.815 27.409 1.00 23.28 218 ASN A C 1
ATOM 1615 O O . ASN A 1 220 ? -15.699 13.106 27.934 1.00 22.08 218 ASN A O 1
ATOM 1620 N N . ASN A 1 221 ? -14.295 13.558 26.242 1.00 24.48 219 ASN A N 1
ATOM 1621 C CA . ASN A 1 221 ? -14.433 12.287 25.548 1.00 25.87 219 ASN A CA 1
ATOM 1622 C C . ASN A 1 221 ? -13.047 11.868 25.114 1.00 25.54 219 ASN A C 1
ATOM 1623 O O . ASN A 1 221 ? -12.361 12.615 24.407 1.00 25.88 219 ASN A O 1
ATOM 1628 N N . THR A 1 222 ? -12.637 10.688 25.567 1.00 24.84 220 THR A N 1
ATOM 1629 C CA . THR A 1 222 ? -11.334 10.140 25.239 1.00 24.70 220 THR A CA 1
ATOM 1630 C C . THR A 1 222 ? -11.500 8.745 24.608 1.00 25.16 220 THR A C 1
ATOM 1631 O O . THR A 1 222 ? -12.331 7.944 25.053 1.00 23.88 220 THR A O 1
ATOM 1635 N N . TYR A 1 223 ? -10.731 8.513 23.542 1.00 25.90 221 TYR A N 1
ATOM 1636 C CA . TYR A 1 223 ? -10.806 7.290 22.751 1.00 27.34 221 TYR A CA 1
ATOM 1637 C C . TYR A 1 223 ? -9.420 6.717 22.626 1.00 26.98 221 TYR A C 1
ATOM 1638 O O . TYR A 1 223 ? -8.445 7.457 22.520 1.00 27.21 221 TYR A O 1
ATOM 1647 N N . LEU A 1 224 ? -9.323 5.394 22.626 1.00 27.01 222 LEU A N 1
ATOM 1648 C CA . LEU A 1 224 ? -8.041 4.725 22.575 1.00 26.98 222 LEU A CA 1
ATOM 1649 C C . LEU A 1 224 ? -8.125 3.483 21.722 1.00 27.10 222 LEU A C 1
ATOM 1650 O O . LEU A 1 224 ? -9.114 2.759 21.791 1.00 26.49 222 LEU A O 1
ATOM 1655 N N . VAL A 1 225 ? -7.117 3.271 20.865 1.00 27.50 223 VAL A N 1
ATOM 1656 C CA . VAL A 1 225 ? -6.972 2.021 20.139 1.00 28.85 223 VAL A CA 1
ATOM 1657 C C . VAL A 1 225 ? -5.546 1.528 20.316 1.00 29.42 223 VAL A C 1
ATOM 1658 O O . VAL A 1 225 ? -4.610 2.316 20.490 1.00 30.06 223 VAL A O 1
ATOM 1662 N N . GLY A 1 226 ? -5.391 0.218 20.378 1.00 30.33 224 GLY A N 1
ATOM 1663 C CA . GLY A 1 226 ? -4.088 -0.368 20.703 1.00 30.86 224 GLY A CA 1
ATOM 1664 C C . GLY A 1 226 ? -3.910 -1.778 20.231 1.00 31.40 224 GLY A C 1
ATOM 1665 O O . GLY A 1 226 ? -4.878 -2.469 19.877 1.00 31.15 224 GLY A O 1
ATOM 1666 N N . VAL A 1 227 ? -2.647 -2.193 20.233 1.00 31.81 225 VAL A N 1
ATOM 1667 C CA . VAL A 1 227 ? -2.281 -3.547 19.892 1.00 32.85 225 VAL A CA 1
ATOM 1668 C C . VAL A 1 227 ? -1.191 -4.006 20.847 1.00 32.82 225 VAL A C 1
ATOM 1669 O O . VAL A 1 227 ? -0.395 -3.189 21.319 1.00 32.07 225 VAL A O 1
ATOM 1673 N N . GLN A 1 228 ? -1.214 -5.300 21.152 1.00 32.73 226 GLN A N 1
ATOM 1674 C CA . GLN A 1 228 ? -0.167 -5.956 21.918 1.00 32.56 226 GLN A CA 1
ATOM 1675 C C . GLN A 1 228 ? 0.149 -7.228 21.173 1.00 33.56 226 GLN A C 1
ATOM 1676 O O . GLN A 1 228 ? -0.742 -7.858 20.613 1.00 33.29 226 GLN A O 1
ATOM 1682 N N . GLY A 1 229 ? 1.429 -7.553 21.109 1.00 34.13 227 GLY A N 1
ATOM 1683 C CA . GLY A 1 229 ? 1.865 -8.769 20.456 1.00 36.52 227 GLY A CA 1
ATOM 1684 C C . GLY A 1 229 ? 2.909 -9.520 21.258 1.00 37.47 227 GLY A C 1
ATOM 1685 O O . GLY A 1 229 ? 3.750 -8.891 21.912 1.00 36.59 227 GLY A O 1
ATOM 1686 N N . TRP A 1 230 ? 2.868 -10.848 21.155 1.00 39.69 228 TRP A N 1
ATOM 1687 C CA . TRP A 1 230 ? 3.837 -11.735 21.802 1.00 41.98 228 TRP A CA 1
ATOM 1688 C C . TRP A 1 230 ? 4.184 -12.833 20.832 1.00 44.26 228 TRP A C 1
ATOM 1689 O O . TRP A 1 230 ? 3.287 -13.571 20.432 1.00 45.17 228 TRP A O 1
ATOM 1700 N N . PHE A 1 231 ? 5.452 -12.911 20.424 1.00 46.16 229 PHE A N 1
ATOM 1701 C CA . PHE A 1 231 ? 5.922 -13.878 19.438 1.00 48.56 229 PHE A CA 1
ATOM 1702 C C . PHE A 1 231 ? 6.865 -14.900 20.068 1.00 50.51 229 PHE A C 1
ATOM 1703 O O . PHE A 1 231 ? 7.524 -14.629 21.073 1.00 47.90 229 PHE A O 1
ATOM 1711 N N . GLU A 1 232 ? 6.920 -16.071 19.451 1.00 53.44 230 GLU A N 1
ATOM 1712 C CA . GLU A 1 232 ? 7.675 -17.210 19.992 1.00 56.43 230 GLU A CA 1
ATOM 1713 C C . GLU A 1 232 ? 9.181 -17.031 19.960 1.00 54.79 230 GLU A C 1
ATOM 1714 O O . GLU A 1 232 ? 9.875 -17.696 20.705 1.00 57.38 230 GLU A O 1
ATOM 1720 N N . ASN A 1 233 ? 9.685 -16.144 19.114 1.00 52.15 231 ASN A N 1
ATOM 1721 C CA . ASN A 1 233 ? 11.112 -15.822 19.117 1.00 51.15 231 ASN A CA 1
ATOM 1722 C C . ASN A 1 233 ? 11.569 -14.884 20.269 1.00 48.61 231 ASN A C 1
ATOM 1723 O O . ASN A 1 233 ? 12.699 -14.434 20.277 1.00 48.58 231 ASN A O 1
ATOM 1728 N N . GLY A 1 234 ? 10.687 -14.543 21.198 1.00 47.14 232 GLY A N 1
ATOM 1729 C CA . GLY A 1 234 ? 11.038 -13.715 22.360 1.00 45.51 232 GLY A CA 1
ATOM 1730 C C . GLY A 1 234 ? 10.750 -12.235 22.196 1.00 44.01 232 GLY A C 1
ATOM 1731 O O . GLY A 1 234 ? 10.899 -11.475 23.161 1.00 41.38 232 GLY A O 1
ATOM 1732 N N . ILE A 1 235 ? 10.316 -11.815 21.004 1.00 43.36 233 ILE A N 1
ATOM 1733 C CA . ILE A 1 235 ? 9.926 -10.426 20.795 1.00 42.62 233 ILE A CA 1
ATOM 1734 C C . ILE A 1 235 ? 8.471 -10.234 21.220 1.00 41.30 233 ILE A C 1
ATOM 1735 O O . ILE A 1 235 ? 7.598 -11.020 20.845 1.00 42.13 233 ILE A O 1
ATOM 1740 N N . SER A 1 236 ? 8.218 -9.175 21.988 1.00 38.64 234 SER A N 1
ATOM 1741 C CA . SER A 1 236 ? 6.872 -8.711 22.256 1.00 37.14 234 SER A CA 1
ATOM 1742 C C . SER A 1 236 ? 6.835 -7.172 22.132 1.00 35.93 234 SER A C 1
ATOM 1743 O O . SER A 1 236 ? 7.866 -6.501 22.116 1.00 35.87 234 SER A O 1
ATOM 1746 N N . PHE A 1 237 ? 5.637 -6.630 21.993 1.00 34.96 235 PHE A N 1
ATOM 1747 C CA . PHE A 1 237 ? 5.491 -5.191 21.806 1.00 34.39 235 PHE A CA 1
ATOM 1748 C C . PHE A 1 237 ? 4.090 -4.728 22.153 1.00 32.92 235 PHE A C 1
ATOM 1749 O O . PHE A 1 237 ? 3.166 -5.532 22.288 1.00 33.20 235 PHE A O 1
ATOM 1757 N N . PHE A 1 238 ? 3.943 -3.417 22.263 1.00 31.78 236 PHE A N 1
ATOM 1758 C CA . PHE A 1 238 ? 2.649 -2.766 22.292 1.00 30.63 236 PHE A CA 1
ATOM 1759 C C . PHE A 1 238 ? 2.729 -1.430 21.574 1.00 30.51 236 PHE A C 1
ATOM 1760 O O . PHE A 1 238 ? 3.812 -0.861 21.421 1.00 30.28 236 PHE A O 1
ATOM 1768 N N . ALA A 1 239 ? 1.568 -0.942 21.145 1.00 30.36 237 ALA A N 1
ATOM 1769 C CA . ALA A 1 239 ? 1.434 0.397 20.584 1.00 30.45 237 ALA A CA 1
ATOM 1770 C C . ALA A 1 239 ? 0.002 0.866 20.773 1.00 29.94 237 ALA A C 1
ATOM 1771 O O . ALA A 1 239 ? -0.938 0.086 20.599 1.00 30.48 237 ALA A O 1
ATOM 1773 N N . GLN A 1 240 ? -0.151 2.124 21.150 1.00 29.45 238 GLN A N 1
ATOM 1774 C CA . GLN A 1 240 ? -1.457 2.728 21.355 1.00 29.21 238 GLN A CA 1
ATOM 1775 C C . GLN A 1 240 ? -1.495 4.124 20.793 1.00 29.56 238 GLN A C 1
ATOM 1776 O O . GLN A 1 240 ? -0.483 4.810 20.781 1.00 29.77 238 GLN A O 1
ATOM 1782 N N . TYR A 1 241 ? -2.698 4.510 20.359 1.00 29.37 239 TYR A N 1
ATOM 1783 C CA . TYR A 1 241 ? -3.050 5.874 19.982 1.00 29.14 239 TYR A CA 1
ATOM 1784 C C . TYR A 1 241 ? -4.241 6.308 20.812 1.00 28.22 239 TYR A C 1
ATOM 1785 O O . TYR A 1 241 ? -5.196 5.548 21.015 1.00 28.48 239 TYR A O 1
ATOM 1794 N N . LYS A 1 242 ? -4.168 7.524 21.335 1.00 27.85 240 LYS A N 1
ATOM 1795 C CA . LYS A 1 242 ? -5.126 8.034 22.292 1.00 26.95 240 LYS A CA 1
ATOM 1796 C C . LYS A 1 242 ? -5.553 9.436 21.836 1.00 27.20 240 LYS A C 1
ATOM 1797 O O . LYS A 1 242 ? -4.698 10.290 21.591 1.00 27.49 240 LYS A O 1
ATOM 1803 N N . TYR A 1 243 ? -6.864 9.646 21.707 1.00 27.22 241 TYR A N 1
ATOM 1804 C CA . TYR A 1 243 ? -7.421 10.898 21.229 1.00 28.20 241 TYR A CA 1
ATOM 1805 C C . TYR A 1 243 ? -8.295 11.494 22.321 1.00 27.17 241 TYR A C 1
ATOM 1806 O O . TYR A 1 243 ? -9.254 10.834 22.747 1.00 25.71 241 TYR A O 1
ATOM 1823 N N . GLU A 1 245 ? -10.662 14.781 23.607 1.00 26.34 243 GLU A N 1
ATOM 1824 C CA . GLU A 1 245 ? -11.432 15.963 23.252 1.00 27.43 243 GLU A CA 1
ATOM 1825 C C . GLU A 1 245 ? -12.109 16.519 24.513 1.00 25.96 243 GLU A C 1
ATOM 1826 O O . GLU A 1 245 ? -12.478 15.761 25.397 1.00 24.58 243 GLU A O 1
ATOM 1832 N N . ALA A 1 246 ? -12.279 17.830 24.547 1.00 25.64 244 ALA A N 1
ATOM 1833 C CA . ALA A 1 246 ? -12.912 18.492 25.661 1.00 25.65 244 ALA A CA 1
ATOM 1834 C C . ALA A 1 246 ? -13.694 19.694 25.202 1.00 26.03 244 ALA A C 1
ATOM 1835 O O . ALA A 1 246 ? -13.237 20.442 24.327 1.00 27.48 244 ALA A O 1
ATOM 1837 N N . ASP A 1 247 ? -14.875 19.879 25.786 1.00 26.43 245 ASP A N 1
ATOM 1838 C CA . ASP A 1 247 ? -15.747 21.014 25.459 1.00 27.50 245 ASP A CA 1
ATOM 1839 C C . ASP A 1 247 ? -16.144 21.698 26.748 1.00 26.58 245 ASP A C 1
ATOM 1840 O O . ASP A 1 247 ? -16.611 21.041 27.685 1.00 26.04 245 ASP A O 1
ATOM 1845 N N . ALA A 1 248 ? -15.908 23.002 26.801 1.00 26.74 246 ALA A N 1
ATOM 1846 C CA . ALA A 1 248 ? -16.220 23.789 27.996 1.00 27.30 246 ALA A CA 1
ATOM 1847 C C . ALA A 1 248 ? -17.570 24.474 27.816 1.00 27.79 246 ALA A C 1
ATOM 1848 O O . ALA A 1 248 ? -17.974 24.770 26.698 1.00 27.71 246 ALA A O 1
ATOM 1850 N N . SER A 1 249 ? -18.220 24.784 28.926 1.00 27.30 247 SER A N 1
ATOM 1851 C CA . SER A 1 249 ? -19.533 25.432 28.927 1.00 28.29 247 SER A CA 1
ATOM 1852 C C . SER A 1 249 ? -19.536 26.842 28.330 1.00 29.64 247 SER A C 1
ATOM 1853 O O . SER A 1 249 ? -20.580 27.304 27.906 1.00 30.89 247 SER A O 1
ATOM 1856 N N . ASN A 1 250 ? -18.378 27.502 28.217 1.00 30.30 248 ASN A N 1
ATOM 1857 C CA . ASN A 1 250 ? -18.301 28.754 27.460 1.00 31.74 248 ASN A CA 1
ATOM 1858 C C . ASN A 1 250 ? -18.174 28.570 25.914 1.00 32.98 248 ASN A C 1
ATOM 1859 O O . ASN A 1 250 ? -18.021 29.546 25.211 1.00 33.39 248 ASN A O 1
ATOM 1864 N N . GLY A 1 251 ? -18.193 27.335 25.411 1.00 32.64 249 GLY A N 1
ATOM 1865 C CA . GLY A 1 251 ? -18.109 27.076 23.949 1.00 33.53 249 GLY A CA 1
ATOM 1866 C C . GLY A 1 251 ? -16.720 26.651 23.455 1.00 32.71 249 GLY A C 1
ATOM 1867 O O . GLY A 1 251 ? -16.563 26.241 22.303 1.00 33.02 249 GLY A O 1
ATOM 1868 N N . VAL A 1 252 ? -15.687 26.773 24.297 1.00 31.19 250 VAL A N 1
ATOM 1869 C CA . VAL A 1 252 ? -14.330 26.430 23.869 1.00 31.07 250 VAL A CA 1
ATOM 1870 C C . VAL A 1 252 ? -14.214 24.918 23.652 1.00 29.41 250 VAL A C 1
ATOM 1871 O O . VAL A 1 252 ? -14.708 24.119 24.443 1.00 28.21 250 VAL A O 1
ATOM 1875 N N . ASN A 1 253 ? -13.584 24.553 22.551 1.00 28.95 251 ASN A N 1
ATOM 1876 C CA . ASN A 1 253 ? -13.241 23.184 22.235 1.00 28.99 251 ASN A CA 1
ATOM 1877 C C . ASN A 1 253 ? -11.721 22.980 22.324 1.00 28.12 251 ASN A C 1
ATOM 1878 O O . ASN A 1 253 ? -10.940 23.815 21.857 1.00 28.30 251 ASN A O 1
ATOM 1883 N N . GLU A 1 254 ? -11.293 21.852 22.863 1.00 26.59 252 GLU A N 1
ATOM 1884 C CA . GLU A 1 254 ? -9.878 21.484 22.881 1.00 26.57 252 GLU A CA 1
ATOM 1885 C C . GLU A 1 254 ? -9.696 20.051 22.416 1.00 26.53 252 GLU A C 1
ATOM 1886 O O . GLU A 1 254 ? -10.567 19.203 22.647 1.00 26.00 252 GLU A O 1
ATOM 1892 N N . LYS A 1 255 ? -8.555 19.795 21.779 1.00 26.81 253 LYS A N 1
ATOM 1893 C CA . LYS A 1 255 ? -8.193 18.469 21.337 1.00 28.08 253 LYS A CA 1
ATOM 1894 C C . LYS A 1 255 ? -6.718 18.254 21.554 1.00 27.48 253 LYS A C 1
ATOM 1895 O O . LYS A 1 255 ? -5.908 19.119 21.230 1.00 27.48 253 LYS A O 1
ATOM 1901 N N . GLN A 1 256 ? -6.373 17.058 21.973 1.00 27.17 254 GLN A N 1
ATOM 1902 C CA . GLN A 1 256 ? -4.981 16.648 22.020 1.00 27.99 254 GLN A CA 1
ATOM 1903 C C . GLN A 1 256 ? -4.920 15.150 21.816 1.00 27.86 254 GLN A C 1
ATOM 1904 O O . GLN A 1 256 ? -5.758 14.403 22.344 1.00 26.99 254 GLN A O 1
ATOM 1910 N N . ASP A 1 257 ? -3.932 14.701 21.070 1.00 28.09 255 ASP A N 1
ATOM 1911 C CA . ASP A 1 257 ? -3.716 13.260 20.933 1.00 28.89 255 ASP A CA 1
ATOM 1912 C C . ASP A 1 257 ? -2.320 12.847 21.403 1.00 28.53 255 ASP A C 1
ATOM 1913 O O . ASP A 1 257 ? -1.490 13.690 21.774 1.00 28.27 255 ASP A O 1
ATOM 1918 N N . ALA A 1 258 ? -2.111 11.533 21.465 1.00 27.68 256 ALA A N 1
ATOM 1919 C CA . ALA A 1 258 ? -0.956 10.962 22.088 1.00 27.48 256 ALA A CA 1
ATOM 1920 C C . ALA A 1 258 ? -0.742 9.552 21.583 1.00 27.94 256 ALA A C 1
ATOM 1921 O O . ALA A 1 258 ? -1.645 8.940 21.002 1.00 28.28 256 ALA A O 1
ATOM 1931 N N . SER A 1 260 ? 1.819 5.774 22.603 1.00 29.53 258 SER A N 1
ATOM 1932 C CA . SER A 1 260 ? 2.772 5.090 23.424 1.00 29.58 258 SER A CA 1
ATOM 1933 C C . SER A 1 260 ? 3.114 3.788 22.739 1.00 30.23 258 SER A C 1
ATOM 1934 O O . SER A 1 260 ? 2.242 3.159 22.118 1.00 29.76 258 SER A O 1
ATOM 1937 N N . ALA A 1 261 ? 4.383 3.393 22.811 1.00 30.09 259 ALA A N 1
ATOM 1938 C CA . ALA A 1 261 ? 4.815 2.141 22.232 1.00 31.50 259 ALA A CA 1
ATOM 1939 C C . ALA A 1 261 ? 5.948 1.555 23.048 1.00 31.81 259 ALA A C 1
ATOM 1940 O O . ALA A 1 261 ? 6.695 2.278 23.695 1.00 31.62 259 ALA A O 1
ATOM 1942 N N . GLY A 1 262 ? 6.093 0.237 22.969 1.00 32.41 260 GLY A N 1
ATOM 1943 C CA . GLY A 1 262 ? 7.158 -0.463 23.649 1.00 32.43 260 GLY A CA 1
ATOM 1944 C C . GLY A 1 262 ? 7.576 -1.696 22.882 1.00 33.58 260 GLY A C 1
ATOM 1945 O O . GLY A 1 262 ? 6.756 -2.309 22.204 1.00 33.60 260 GLY A O 1
ATOM 1946 N N . LEU A 1 263 ? 8.856 -2.021 22.988 1.00 34.05 261 LEU A N 1
ATOM 1947 C CA . LEU A 1 263 ? 9.440 -3.175 22.355 1.00 36.56 261 LEU A CA 1
ATOM 1948 C C . LEU A 1 263 ? 10.214 -3.948 23.410 1.00 36.53 261 LEU A C 1
ATOM 1949 O O . LEU A 1 263 ? 10.983 -3.356 24.171 1.00 35.92 261 LEU A O 1
ATOM 1962 N N . TYR A 1 265 ? 12.414 -7.713 24.365 1.00 39.71 263 TYR A N 1
ATOM 1963 C CA . TYR A 1 265 ? 13.076 -8.948 23.956 1.00 41.26 263 TYR A CA 1
ATOM 1964 C C . TYR A 1 265 ? 13.356 -9.756 25.238 1.00 41.08 263 TYR A C 1
ATOM 1965 O O . TYR A 1 265 ? 14.040 -9.259 26.141 1.00 39.37 263 TYR A O 1
ATOM 1974 N N . THR A 1 266 ? 12.790 -10.960 25.290 1.00 41.18 264 THR A N 1
ATOM 1975 C CA . THR A 1 266 ? 12.875 -11.830 26.441 1.00 41.52 264 THR A CA 1
ATOM 1976 C C . THR A 1 266 ? 13.701 -13.021 26.039 1.00 44.08 264 THR A C 1
ATOM 1977 O O . THR A 1 266 ? 13.418 -13.658 25.011 1.00 45.52 264 THR A O 1
ATOM 1981 N N . THR A 1 267 ? 14.738 -13.293 26.810 1.00 44.08 265 THR A N 1
ATOM 1982 C CA . THR A 1 267 ? 15.605 -14.439 26.584 1.00 46.54 265 THR A CA 1
ATOM 1983 C C . THR A 1 267 ? 16.043 -14.983 27.953 1.00 46.56 265 THR A C 1
ATOM 1984 O O . THR A 1 267 ? 16.584 -14.236 28.783 1.00 45.92 265 THR A O 1
ATOM 1988 N N . GLY A 1 268 ? 15.774 -16.263 28.185 1.00 47.48 266 GLY A N 1
ATOM 1989 C CA . GLY A 1 268 ? 16.011 -16.920 29.473 1.00 47.57 266 GLY A CA 1
ATOM 1990 C C . GLY A 1 268 ? 15.371 -16.118 30.592 1.00 45.64 266 GLY A C 1
ATOM 1991 O O . GLY A 1 268 ? 14.170 -15.856 30.574 1.00 45.49 266 GLY A O 1
ATOM 1992 N N . ASP A 1 269 ? 16.171 -15.687 31.557 1.00 45.23 267 ASP A N 1
ATOM 1993 C CA . ASP A 1 269 ? 15.633 -14.971 32.714 1.00 44.32 267 ASP A CA 1
ATOM 1994 C C . ASP A 1 269 ? 15.695 -13.443 32.573 1.00 42.19 267 ASP A C 1
ATOM 1995 O O . ASP A 1 269 ? 15.615 -12.738 33.579 1.00 40.90 267 ASP A O 1
ATOM 2000 N N . TRP A 1 270 ? 15.856 -12.931 31.347 1.00 41.27 268 TRP A N 1
ATOM 2001 C CA . TRP A 1 270 ? 16.055 -11.507 31.121 1.00 40.04 268 TRP A CA 1
ATOM 2002 C C . TRP A 1 270 ? 14.989 -10.947 30.194 1.00 39.50 268 TRP A C 1
ATOM 2003 O O . TRP A 1 270 ? 14.627 -11.607 29.191 1.00 40.35 268 TRP A O 1
ATOM 2014 N N . GLN A 1 271 ? 14.538 -9.729 30.483 1.00 37.83 269 GLN A N 1
ATOM 2015 C CA . GLN A 1 271 ? 13.756 -8.953 29.530 1.00 38.24 269 GLN A CA 1
ATOM 2016 C C . GLN A 1 271 ? 14.381 -7.568 29.313 1.00 38.15 269 GLN A C 1
ATOM 2017 O O . GLN A 1 271 ? 14.565 -6.796 30.277 1.00 37.30 269 GLN A O 1
ATOM 2023 N N . TYR A 1 272 ? 14.687 -7.274 28.052 1.00 38.14 270 TYR A N 1
ATOM 2024 C CA . TYR A 1 272 ? 15.132 -5.956 27.623 1.00 39.03 270 TYR A CA 1
ATOM 2025 C C . TYR A 1 272 ? 13.921 -5.202 27.108 1.00 37.44 270 TYR A C 1
ATOM 2026 O O . TYR A 1 272 ? 13.097 -5.795 26.412 1.00 37.17 270 TYR A O 1
ATOM 2035 N N . LYS A 1 273 ? 13.811 -3.911 27.430 1.00 35.78 271 LYS A N 1
ATOM 2036 C CA . LYS A 1 273 ? 12.654 -3.129 27.045 1.00 34.29 271 LYS A CA 1
ATOM 2037 C C . LYS A 1 273 ? 13.021 -1.706 26.688 1.00 34.18 271 LYS A C 1
ATOM 2038 O O . LYS A 1 273 ? 13.833 -1.076 27.360 1.00 33.34 271 LYS A O 1
ATOM 2044 N N . LEU A 1 274 ? 12.428 -1.218 25.591 1.00 34.84 272 LEU A N 1
ATOM 2045 C CA . LEU A 1 274 ? 12.470 0.186 25.179 1.00 35.29 272 LEU A CA 1
ATOM 2046 C C . LEU A 1 274 ? 11.048 0.700 25.100 1.00 34.22 272 LEU A C 1
ATOM 2047 O O . LEU A 1 274 ? 10.177 0.033 24.536 1.00 34.74 272 LEU A O 1
ATOM 2052 N N . GLY A 1 275 ? 10.814 1.883 25.665 1.00 32.93 273 GLY A N 1
ATOM 2053 C CA . GLY A 1 275 ? 9.513 2.534 25.656 1.00 31.53 273 GLY A CA 1
ATOM 2054 C C . GLY A 1 275 ? 9.603 3.971 25.170 1.00 31.09 273 GLY A C 1
ATOM 2055 O O . GLY A 1 275 ? 10.631 4.633 25.346 1.00 30.94 273 GLY A O 1
ATOM 2056 N N . TYR A 1 276 ? 8.543 4.426 24.514 1.00 30.64 274 TYR A N 1
ATOM 2057 C CA . TYR A 1 276 ? 8.435 5.792 24.044 1.00 30.82 274 TYR A CA 1
ATOM 2058 C C . TYR A 1 276 ? 6.988 6.219 24.107 1.00 29.70 274 TYR A C 1
ATOM 2059 O O . TYR A 1 276 ? 6.103 5.454 23.714 1.00 29.75 274 TYR A O 1
ATOM 2068 N N . ALA A 1 277 ? 6.736 7.412 24.628 1.00 29.29 275 ALA A N 1
ATOM 2069 C CA . ALA A 1 277 ? 5.395 7.968 24.592 1.00 28.55 275 ALA A CA 1
ATOM 2070 C C . ALA A 1 277 ? 5.472 9.444 24.296 1.00 28.76 275 ALA A C 1
ATOM 2071 O O . ALA A 1 277 ? 6.467 10.094 24.635 1.00 29.07 275 ALA A O 1
ATOM 2073 N N . ALA A 1 278 ? 4.427 9.965 23.653 1.00 28.58 276 ALA A N 1
ATOM 2074 C CA . ALA A 1 278 ? 4.350 11.395 23.317 1.00 28.88 276 ALA A CA 1
ATOM 2075 C C . ALA A 1 278 ? 2.942 11.920 23.404 1.00 28.65 276 ALA A C 1
ATOM 2076 O O . ALA A 1 278 ? 1.993 11.193 23.102 1.00 28.62 276 ALA A O 1
ATOM 2078 N N . ASN A 1 279 ? 2.804 13.158 23.881 1.00 28.04 277 ASN A N 1
ATOM 2079 C CA . ASN A 1 279 ? 1.602 13.947 23.698 1.00 28.11 277 ASN A CA 1
ATOM 2080 C C . ASN A 1 279 ? 1.907 14.966 22.634 1.00 28.92 277 ASN A C 1
ATOM 2081 O O . ASN A 1 279 ? 2.969 15.593 22.685 1.00 29.58 277 ASN A O 1
ATOM 2086 N N . PHE A 1 280 ? 1.027 15.103 21.634 1.00 29.11 278 PHE A N 1
ATOM 2087 C CA . PHE A 1 280 ? 1.255 16.038 20.546 1.00 30.36 278 PHE A CA 1
ATOM 2088 C C . PHE A 1 280 ? 0.741 17.401 20.978 1.00 29.56 278 PHE A C 1
ATOM 2089 O O . PHE A 1 280 ? 0.121 17.516 22.016 1.00 28.65 278 PHE A O 1
ATOM 2097 N N . ASP A 1 281 ? 0.979 18.429 20.187 1.00 29.98 279 ASP A N 1
ATOM 2098 C CA . ASP A 1 281 ? 0.534 19.769 20.560 1.00 30.94 279 ASP A CA 1
ATOM 2099 C C . ASP A 1 281 ? -0.982 19.806 20.729 1.00 31.25 279 ASP A C 1
ATOM 2100 O O . ASP A 1 281 ? -1.739 19.242 19.933 1.00 30.86 279 ASP A O 1
ATOM 2105 N N . LEU A 1 282 ? -1.410 20.516 21.754 1.00 30.89 280 LEU A N 1
ATOM 2106 C CA . LEU A 1 282 ? -2.814 20.757 21.979 1.00 30.80 280 LEU A CA 1
ATOM 2107 C C . LEU A 1 282 ? -3.364 21.793 20.998 1.00 31.28 280 LEU A C 1
ATOM 2108 O O . LEU A 1 282 ? -2.667 22.724 20.582 1.00 31.74 280 LEU A O 1
ATOM 2113 N N . GLU A 1 283 ? -4.618 21.587 20.624 1.00 31.18 281 GLU A N 1
ATOM 2114 C CA . GLU A 1 283 ? -5.376 22.497 19.784 1.00 33.28 281 GLU A CA 1
ATOM 2115 C C . GLU A 1 283 ? -6.539 23.056 20.584 1.00 31.11 281 GLU A C 1
ATOM 2116 O O . GLU A 1 283 ? -7.257 22.306 21.258 1.00 30.50 281 GLU A O 1
ATOM 2122 N N . ARG A 1 284 ? -6.716 24.363 20.511 1.00 30.32 282 ARG A N 1
ATOM 2123 C CA . ARG A 1 284 ? -7.827 25.045 21.163 1.00 30.26 282 ARG A CA 1
ATOM 2124 C C . ARG A 1 284 ? -8.585 25.874 20.143 1.00 31.28 282 ARG A C 1
ATOM 2125 O O . ARG A 1 284 ? -7.987 26.733 19.459 1.00 30.94 282 ARG A O 1
ATOM 2133 N N . ASP A 1 285 ? -9.888 25.606 20.019 1.00 32.21 283 ASP A N 1
ATOM 2134 C CA . ASP A 1 285 ? -10.732 26.228 18.986 1.00 34.48 283 ASP A CA 1
ATOM 2135 C C . ASP A 1 285 ? -10.072 26.230 17.602 1.00 35.36 283 ASP A C 1
ATOM 2136 O O . ASP A 1 285 ? -10.025 27.244 16.921 1.00 35.54 283 ASP A O 1
ATOM 2141 N N . GLY A 1 286 ? -9.531 25.090 17.206 1.00 36.27 284 GLY A N 1
ATOM 2142 C CA . GLY A 1 286 ? -8.931 24.941 15.867 1.00 37.92 284 GLY A CA 1
ATOM 2143 C C . GLY A 1 286 ? -7.522 25.500 15.709 1.00 38.76 284 GLY A C 1
ATOM 2144 O O . GLY A 1 286 ? -7.001 25.449 14.623 1.00 39.62 284 GLY A O 1
ATOM 2145 N N . LYS A 1 287 ? -6.915 26.055 16.762 1.00 38.26 285 LYS A N 1
ATOM 2146 C CA . LYS A 1 287 ? -5.575 26.640 16.682 1.00 39.68 285 LYS A CA 1
ATOM 2147 C C . LYS A 1 287 ? -4.597 25.866 17.533 1.00 37.45 285 LYS A C 1
ATOM 2148 O O . LYS A 1 287 ? -4.872 25.566 18.706 1.00 35.02 285 LYS A O 1
ATOM 2154 N N . THR A 1 288 ? -3.472 25.508 16.939 1.00 36.48 286 THR A N 1
ATOM 2155 C CA . THR A 1 288 ? -2.440 24.767 17.628 1.00 37.32 286 THR A CA 1
ATOM 2156 C C . THR A 1 288 ? -1.740 25.676 18.636 1.00 36.79 286 THR A C 1
ATOM 2157 O O . THR A 1 288 ? -1.355 26.771 18.287 1.00 37.56 286 THR A O 1
ATOM 2161 N N . LEU A 1 289 ? -1.592 25.208 19.871 1.00 35.31 287 LEU A N 1
ATOM 2162 C CA . LEU A 1 289 ? -0.789 25.894 20.880 1.00 35.52 287 LEU A CA 1
ATOM 2163 C C . LEU A 1 289 ? 0.639 25.360 20.779 1.00 35.42 287 LEU A C 1
ATOM 2164 O O . LEU A 1 289 ? 0.899 24.178 21.056 1.00 33.40 287 LEU A O 1
ATOM 2169 N N . SER A 1 290 ? 1.574 26.218 20.374 1.00 36.35 288 SER A N 1
ATOM 2170 C CA . SER A 1 290 ? 2.932 25.748 20.113 1.00 37.68 288 SER A CA 1
ATOM 2171 C C . SER A 1 290 ? 3.639 25.299 21.422 1.00 35.78 288 SER A C 1
ATOM 2172 O O . SER A 1 290 ? 3.363 25.809 22.521 1.00 33.83 288 SER A O 1
ATOM 2175 N N . ASN A 1 291 ? 4.495 24.287 21.267 1.00 34.83 289 ASN A N 1
ATOM 2176 C CA . ASN A 1 291 ? 5.312 23.757 22.336 1.00 35.18 289 ASN A CA 1
ATOM 2177 C C . ASN A 1 291 ? 4.513 23.228 23.509 1.00 32.80 289 ASN A C 1
ATOM 2178 O O . ASN A 1 291 ? 4.929 23.349 24.663 1.00 33.68 289 ASN A O 1
ATOM 2183 N N . THR A 1 292 ? 3.350 22.639 23.217 1.00 30.92 290 THR A N 1
ATOM 2184 C CA . THR A 1 292 ? 2.537 21.996 24.225 1.00 29.40 290 THR A CA 1
ATOM 2185 C C . THR A 1 292 ? 2.653 20.470 24.225 1.00 28.77 290 THR A C 1
ATOM 2186 O O . THR A 1 292 ? 1.903 19.794 24.928 1.00 27.81 290 THR A O 1
ATOM 2190 N N . SER A 1 293 ? 3.575 19.946 23.448 1.00 29.22 291 SER A N 1
ATOM 2191 C CA . SER A 1 293 ? 3.830 18.516 23.400 1.00 29.24 291 SER A CA 1
ATOM 2192 C C . SER A 1 293 ? 4.729 18.057 24.569 1.00 28.90 291 SER A C 1
ATOM 2193 O O . SER A 1 293 ? 5.448 18.861 25.160 1.00 28.87 291 SER A O 1
ATOM 2196 N N . ASP A 1 294 ? 4.739 16.758 24.799 1.00 28.55 292 ASP A N 1
ATOM 2197 C CA . ASP A 1 294 ? 5.668 16.103 25.732 1.00 29.00 292 ASP A CA 1
ATOM 2198 C C . ASP A 1 294 ? 6.176 14.826 25.081 1.00 29.27 292 ASP A C 1
ATOM 2199 O O . ASP A 1 294 ? 5.449 14.189 24.305 1.00 29.55 292 ASP A O 1
ATOM 2204 N N . ASP A 1 295 ? 7.365 14.390 25.450 1.00 29.03 293 ASP A N 1
ATOM 2205 C CA . ASP A 1 295 ? 7.701 12.994 25.227 1.00 29.68 293 ASP A CA 1
ATOM 2206 C C . ASP A 1 295 ? 8.666 12.404 26.242 1.00 29.45 293 ASP A C 1
ATOM 2207 O O . ASP A 1 295 ? 9.256 13.121 27.068 1.00 29.23 293 ASP A O 1
ATOM 2212 N N . VAL A 1 296 ? 8.736 11.082 26.204 1.00 28.90 294 VAL A N 1
ATOM 2213 C CA . VAL A 1 296 ? 9.576 10.298 27.098 1.00 29.28 294 VAL A CA 1
ATOM 2214 C C . VAL A 1 296 ? 10.135 9.091 26.362 1.00 30.41 294 VAL A C 1
ATOM 2215 O O . VAL A 1 296 ? 9.429 8.434 25.576 1.00 30.27 294 VAL A O 1
ATOM 2219 N N . VAL A 1 297 ? 11.416 8.832 26.591 1.00 30.81 295 VAL A N 1
ATOM 2220 C CA . VAL A 1 297 ? 12.038 7.616 26.151 1.00 32.63 295 VAL A CA 1
ATOM 2221 C C . VAL A 1 297 ? 12.589 6.909 27.388 1.00 32.41 295 VAL A C 1
ATOM 2222 O O . VAL A 1 297 ? 13.153 7.554 28.273 1.00 32.80 295 VAL A O 1
ATOM 2226 N N . SER A 1 298 ? 12.442 5.587 27.414 1.00 32.27 296 SER A N 1
ATOM 2227 C CA . SER A 1 298 ? 12.837 4.780 28.542 1.00 33.11 296 SER A CA 1
ATOM 2228 C C . SER A 1 298 ? 13.472 3.455 28.097 1.00 33.97 296 SER A C 1
ATOM 2229 O O . SER A 1 298 ? 13.060 2.879 27.089 1.00 34.69 296 SER A O 1
ATOM 2232 N N . ALA A 1 299 ? 14.489 3.007 28.835 1.00 33.48 297 ALA A N 1
ATOM 2233 C CA . ALA A 1 299 ? 15.117 1.735 28.618 1.00 33.88 297 ALA A CA 1
ATOM 2234 C C . ALA A 1 299 ? 15.166 0.977 29.955 1.00 33.55 297 ALA A C 1
ATOM 2235 O O . ALA A 1 299 ? 15.404 1.577 31.007 1.00 33.18 297 ALA A O 1
ATOM 2237 N N . GLN A 1 300 ? 14.953 -0.334 29.890 1.00 33.30 298 GLN A N 1
ATOM 2238 C CA . GLN A 1 300 ? 14.941 -1.163 31.064 1.00 33.17 298 GLN A CA 1
ATOM 2239 C C . GLN A 1 300 ? 15.509 -2.537 30.791 1.00 34.64 298 GLN A C 1
ATOM 2240 O O . GLN A 1 300 ? 15.323 -3.105 29.692 1.00 34.48 298 GLN A O 1
ATOM 2246 N N . ILE A 1 301 ? 16.237 -3.049 31.777 1.00 34.81 299 ILE A N 1
ATOM 2247 C CA . ILE A 1 301 ? 16.647 -4.437 31.827 1.00 36.56 299 ILE A CA 1
ATOM 2248 C C . ILE A 1 301 ? 16.018 -5.020 33.088 1.00 35.86 299 ILE A C 1
ATOM 2249 O O . ILE A 1 301 ? 16.194 -4.459 34.192 1.00 34.41 299 ILE A O 1
ATOM 2262 N N . TYR A 1 303 ? 15.397 -8.705 35.355 1.00 34.19 301 TYR A N 1
ATOM 2263 C CA . TYR A 1 303 ? 15.854 -10.054 35.638 1.00 35.53 301 TYR A CA 1
ATOM 2264 C C . TYR A 1 303 ? 14.790 -10.792 36.415 1.00 35.26 301 TYR A C 1
ATOM 2265 O O . TYR A 1 303 ? 14.322 -10.311 37.472 1.00 33.72 301 TYR A O 1
ATOM 2274 N N . PHE A 1 304 ? 14.429 -11.974 35.927 1.00 36.46 302 PHE A N 1
ATOM 2275 C CA . PHE A 1 304 ? 13.404 -12.808 36.581 1.00 37.19 302 PHE A CA 1
ATOM 2276 C C . PHE A 1 304 ? 14.107 -13.596 37.684 1.00 36.29 302 PHE A C 1
ATOM 2277 O O . PHE A 1 304 ? 14.500 -14.763 37.525 1.00 36.83 302 PHE A O 1
ATOM 2285 N N . VAL A 1 305 ? 14.284 -12.898 38.799 1.00 34.75 303 VAL A N 1
ATOM 2286 C CA . VAL A 1 305 ? 15.074 -13.406 39.916 1.00 34.66 303 VAL A CA 1
ATOM 2287 C C . VAL A 1 305 ? 14.396 -14.591 40.642 1.00 34.74 303 VAL A C 1
ATOM 2288 O O . VAL A 1 305 ? 15.080 -15.416 41.296 1.00 35.70 303 VAL A O 1
ATOM 2292 N N . ASP A 1 306 ? 13.084 -14.703 40.492 1.00 33.72 304 ASP A N 1
ATOM 2293 C CA . ASP A 1 306 ? 12.315 -15.797 41.072 1.00 34.53 304 ASP A CA 1
ATOM 2294 C C . ASP A 1 306 ? 10.987 -15.871 40.311 1.00 34.68 304 ASP A C 1
ATOM 2295 O O . ASP A 1 306 ? 10.566 -14.870 39.766 1.00 33.00 304 ASP A O 1
ATOM 2300 N N . PRO A 1 307 ? 10.282 -17.024 40.350 1.00 36.43 305 PRO A N 1
ATOM 2301 C CA . PRO A 1 307 ? 8.903 -16.968 39.793 1.00 36.90 305 PRO A CA 1
ATOM 2302 C C . PRO A 1 307 ? 7.991 -15.916 40.429 1.00 36.29 305 PRO A C 1
ATOM 2303 O O . PRO A 1 307 ? 7.059 -15.441 39.783 1.00 36.23 305 PRO A O 1
ATOM 2307 N N . SER A 1 308 ? 8.274 -15.507 41.672 1.00 35.65 306 SER A N 1
ATOM 2308 C CA . SER A 1 308 ? 7.507 -14.464 42.339 1.00 35.41 306 SER A CA 1
ATOM 2309 C C . SER A 1 308 ? 8.061 -13.062 42.308 1.00 33.14 306 SER A C 1
ATOM 2310 O O . SER A 1 308 ? 7.478 -12.184 42.937 1.00 30.75 306 SER A O 1
ATOM 2313 N N . ALA A 1 309 ? 9.196 -12.846 41.663 1.00 32.41 307 ALA A N 1
ATOM 2314 C CA . ALA A 1 309 ? 9.872 -11.565 41.814 1.00 31.78 307 ALA A CA 1
ATOM 2315 C C . ALA A 1 309 ? 10.723 -11.176 40.638 1.00 31.92 307 ALA A C 1
ATOM 2316 O O . ALA A 1 309 ? 11.235 -12.036 39.909 1.00 32.14 307 ALA A O 1
ATOM 2318 N N . VAL A 1 310 ? 10.939 -9.872 40.509 1.00 31.03 308 VAL A N 1
ATOM 2319 C CA . VAL A 1 310 ? 11.850 -9.319 39.499 1.00 31.91 308 VAL A CA 1
ATOM 2320 C C . VAL A 1 310 ? 12.791 -8.298 40.117 1.00 31.75 308 VAL A C 1
ATOM 2321 O O . VAL A 1 310 ? 12.442 -7.617 41.121 1.00 30.76 308 VAL A O 1
ATOM 2325 N N . LEU A 1 311 ? 13.967 -8.172 39.504 1.00 32.05 309 LEU A N 1
ATOM 2326 C CA . LEU A 1 311 ? 14.871 -7.057 39.716 1.00 32.22 309 LEU A CA 1
ATOM 2327 C C . LEU A 1 311 ? 14.942 -6.283 38.421 1.00 32.93 309 LEU A C 1
ATOM 2328 O O . LEU A 1 311 ? 14.860 -6.901 37.341 1.00 34.11 309 LEU A O 1
ATOM 2333 N N . TYR A 1 312 ? 15.112 -4.967 38.483 1.00 31.96 310 TYR A N 1
ATOM 2334 C CA . TYR A 1 312 ? 15.260 -4.190 37.258 1.00 32.40 310 TYR A CA 1
ATOM 2335 C C . TYR A 1 312 ? 16.162 -2.976 37.420 1.00 32.10 310 TYR A C 1
ATOM 2336 O O . TYR A 1 312 ? 16.387 -2.487 38.535 1.00 30.84 310 TYR A O 1
ATOM 2345 N N . ALA A 1 313 ? 16.667 -2.515 36.288 1.00 31.81 311 ALA A N 1
ATOM 2346 C CA . ALA A 1 313 ? 17.370 -1.256 36.156 1.00 32.17 311 ALA A CA 1
ATOM 2347 C C . ALA A 1 313 ? 16.732 -0.491 35.004 1.00 32.32 311 ALA A C 1
ATOM 2348 O O . ALA A 1 313 ? 16.383 -1.083 33.964 1.00 32.44 311 ALA A O 1
ATOM 2350 N N . ARG A 1 314 ? 16.572 0.811 35.195 1.00 32.04 312 ARG A N 1
ATOM 2351 C CA . ARG A 1 314 ? 15.788 1.633 34.289 1.00 31.82 312 ARG A CA 1
ATOM 2352 C C . ARG A 1 314 ? 16.398 3.030 34.133 1.00 32.35 312 ARG A C 1
ATOM 2353 O O . ARG A 1 314 ? 16.870 3.624 35.110 1.00 31.51 312 ARG A O 1
ATOM 2361 N N . ALA A 1 315 ? 16.387 3.541 32.907 1.00 32.03 313 ALA A N 1
ATOM 2362 C CA . ALA A 1 315 ? 16.841 4.900 32.597 1.00 32.61 313 ALA A CA 1
ATOM 2363 C C . ALA A 1 315 ? 15.812 5.560 31.678 1.00 32.85 313 ALA A C 1
ATOM 2364 O O . ALA A 1 315 ? 15.385 4.930 30.703 1.00 33.06 313 ALA A O 1
ATOM 2366 N N . ARG A 1 316 ? 15.386 6.781 32.013 1.00 31.85 314 ARG A N 1
ATOM 2367 C CA . ARG A 1 316 ? 14.391 7.482 31.216 1.00 31.85 314 ARG A CA 1
ATOM 2368 C C . ARG A 1 316 ? 14.633 8.973 31.181 1.00 32.36 314 ARG A C 1
ATOM 2369 O O . ARG A 1 316 ? 15.275 9.541 32.075 1.00 32.12 314 ARG A O 1
ATOM 2385 N N . ASN A 1 318 ? 12.555 12.543 30.263 1.00 30.92 316 ASN A N 1
ATOM 2386 C CA . ASN A 1 318 ? 11.285 13.244 30.032 1.00 30.42 316 ASN A CA 1
ATOM 2387 C C . ASN A 1 318 ? 11.534 14.634 29.522 1.00 30.92 316 ASN A C 1
ATOM 2388 O O . ASN A 1 318 ? 12.275 15.415 30.142 1.00 31.68 316 ASN A O 1
ATOM 2393 N N . ASP A 1 319 ? 10.888 14.965 28.409 1.00 30.95 317 ASP A N 1
ATOM 2394 C CA . ASP A 1 319 ? 10.976 16.295 27.820 1.00 31.59 317 ASP A CA 1
ATOM 2395 C C . ASP A 1 319 ? 9.551 16.824 27.719 1.00 30.68 317 ASP A C 1
ATOM 2396 O O . ASP A 1 319 ? 8.793 16.446 26.818 1.00 29.94 317 ASP A O 1
ATOM 2401 N N . PHE A 1 320 ? 9.202 17.717 28.636 1.00 29.62 318 PHE A N 1
ATOM 2402 C CA . PHE A 1 320 ? 7.850 18.207 28.741 1.00 28.81 318 PHE A CA 1
ATOM 2403 C C . PHE A 1 320 ? 7.609 19.503 27.983 1.00 28.75 318 PHE A C 1
ATOM 2404 O O . PHE A 1 320 ? 8.520 20.206 27.583 1.00 29.10 318 PHE A O 1
ATOM 2412 N N . ASN A 1 321 ? 6.325 19.810 27.856 1.00 28.33 319 ASN A N 1
ATOM 2413 C CA . ASN A 1 321 ? 5.843 21.045 27.263 1.00 28.87 319 ASN A CA 1
ATOM 2414 C C . ASN A 1 321 ? 6.382 22.282 27.955 1.00 30.24 319 ASN A C 1
ATOM 2415 O O . ASN A 1 321 ? 6.794 22.215 29.120 1.00 29.69 319 ASN A O 1
ATOM 2420 N N . GLU A 1 322 ? 6.293 23.409 27.271 1.00 31.51 320 GLU A N 1
ATOM 2421 C CA . GLU A 1 322 ? 6.770 24.687 27.804 1.00 34.07 320 GLU A CA 1
ATOM 2422 C C . GLU A 1 322 ? 5.669 25.562 28.442 1.00 33.25 320 GLU A C 1
ATOM 2423 O O . GLU A 1 322 ? 5.889 26.737 28.684 1.00 34.23 320 GLU A O 1
ATOM 2429 N N . GLY A 1 323 ? 4.508 24.985 28.727 1.00 31.25 321 GLY A N 1
ATOM 2430 C CA . GLY A 1 323 ? 3.467 25.657 29.488 1.00 30.62 321 GLY A CA 1
ATOM 2431 C C . GLY A 1 323 ? 2.311 26.141 28.630 1.00 29.99 321 GLY A C 1
ATOM 2432 O O . GLY A 1 323 ? 2.439 26.396 27.439 1.00 29.37 321 GLY A O 1
ATOM 2433 N N . LEU A 1 324 ? 1.164 26.278 29.271 1.00 29.54 322 LEU A N 1
ATOM 2434 C CA . LEU A 1 324 ? 0.010 26.932 28.663 1.00 29.98 322 LEU A CA 1
ATOM 2435 C C . LEU A 1 324 ? -0.898 27.490 29.754 1.00 29.69 322 LEU A C 1
ATOM 2436 O O . LEU A 1 324 ? -0.848 27.054 30.909 1.00 28.15 322 LEU A O 1
ATOM 2441 N N . ASP A 1 325 ? -1.737 28.439 29.358 1.00 30.35 323 ASP A N 1
ATOM 2442 C CA . ASP A 1 325 ? -2.806 28.927 30.209 1.00 31.04 323 ASP A CA 1
ATOM 2443 C C . ASP A 1 325 ? -4.080 28.131 30.004 1.00 29.66 323 ASP A C 1
ATOM 2444 O O . ASP A 1 325 ? -4.372 27.667 28.920 1.00 28.79 323 ASP A O 1
ATOM 2449 N N . GLY A 1 326 ? -4.874 28.045 31.058 1.00 28.85 324 GLY A N 1
ATOM 2450 C CA . GLY A 1 326 ? -6.230 27.542 30.990 1.00 27.63 324 GLY A CA 1
ATOM 2451 C C . GLY A 1 326 ? -7.196 28.621 30.573 1.00 28.13 324 GLY A C 1
ATOM 2452 O O . GLY A 1 326 ? -6.795 29.728 30.247 1.00 28.49 324 GLY A O 1
ATOM 2453 N N . LEU A 1 327 ? -8.490 28.322 30.653 1.00 27.92 325 LEU A N 1
ATOM 2454 C CA . LEU A 1 327 ? -9.518 29.266 30.207 1.00 29.13 325 LEU A CA 1
ATOM 2455 C C . LEU A 1 327 ? -9.785 30.408 31.180 1.00 29.94 325 LEU A C 1
ATOM 2456 O O . LEU A 1 327 ? -10.564 31.277 30.899 1.00 30.22 325 LEU A O 1
ATOM 2461 N N . ASP A 1 328 ? -9.162 30.374 32.344 1.00 30.28 326 ASP A N 1
ATOM 2462 C CA . ASP A 1 328 ? -9.278 31.441 33.353 1.00 32.25 326 ASP A CA 1
ATOM 2463 C C . ASP A 1 328 ? -8.068 32.379 33.337 1.00 34.15 326 ASP A C 1
ATOM 2464 O O . ASP A 1 328 ? -7.858 33.098 34.281 1.00 34.18 326 ASP A O 1
ATOM 2469 N N . ASP A 1 329 ? -7.270 32.322 32.275 1.00 36.47 327 ASP A N 1
ATOM 2470 C CA . ASP A 1 329 ? -6.053 33.136 32.132 1.00 39.89 327 ASP A CA 1
ATOM 2471 C C . ASP A 1 329 ? -4.958 32.907 33.191 1.00 38.20 327 ASP A C 1
ATOM 2472 O O . ASP A 1 329 ? -4.167 33.782 33.437 1.00 41.37 327 ASP A O 1
ATOM 2477 N N . ALA A 1 330 ? -4.928 31.749 33.813 1.00 34.93 328 ALA A N 1
ATOM 2478 C CA . ALA A 1 330 ? -3.869 31.406 34.719 1.00 34.29 328 ALA A CA 1
ATOM 2479 C C . ALA A 1 330 ? -3.221 30.168 34.120 1.00 32.86 328 ALA A C 1
ATOM 2480 O O . ALA A 1 330 ? -3.839 29.447 33.323 1.00 30.54 328 ALA A O 1
ATOM 2482 N N . ALA A 1 331 ? -2.002 29.891 34.551 1.00 32.01 329 ALA A N 1
ATOM 2483 C CA . ALA A 1 331 ? -1.285 28.698 34.093 1.00 31.62 329 ALA A CA 1
ATOM 2484 C C . ALA A 1 331 ? -2.108 27.440 34.355 1.00 29.82 329 ALA A C 1
ATOM 2485 O O . ALA A 1 331 ? -2.702 27.296 35.419 1.00 29.49 329 ALA A O 1
ATOM 2487 N N . ARG A 1 332 ? -2.172 26.543 33.386 1.00 28.01 330 ARG A N 1
ATOM 2488 C CA . ARG A 1 332 ? -2.792 25.251 33.604 1.00 27.18 330 ARG A CA 1
ATOM 2489 C C . ARG A 1 332 ? -1.718 24.282 34.048 1.00 27.66 330 ARG A C 1
ATOM 2490 O O . ARG A 1 332 ? -0.701 24.099 33.350 1.00 27.96 330 ARG A O 1
ATOM 2498 N N . TRP A 1 333 ? -1.917 23.645 35.187 1.00 26.62 331 TRP A N 1
ATOM 2499 C CA . TRP A 1 333 ? -0.929 22.692 35.694 1.00 27.18 331 TRP A CA 1
ATOM 2500 C C . TRP A 1 333 ? -0.837 21.464 34.766 1.00 26.70 331 TRP A C 1
ATOM 2501 O O . TRP A 1 333 ? -1.856 20.949 34.318 1.00 25.48 331 TRP A O 1
ATOM 2512 N N . THR A 1 334 ? 0.388 21.011 34.503 1.00 25.88 332 THR A N 1
ATOM 2513 C CA . THR A 1 334 ? 0.630 19.746 33.825 1.00 25.50 332 THR A CA 1
ATOM 2514 C C . THR A 1 334 ? 1.785 19.034 34.484 1.00 25.93 332 THR A C 1
ATOM 2515 O O . THR A 1 334 ? 2.493 19.610 35.314 1.00 25.66 332 THR A O 1
ATOM 2519 N N . SER A 1 335 ? 2.007 17.788 34.062 1.00 26.10 333 SER A N 1
ATOM 2520 C CA . SER A 1 335 ? 3.172 17.024 34.523 1.00 26.25 333 SER A CA 1
ATOM 2521 C C . SER A 1 335 ? 4.520 17.670 34.143 1.00 27.30 333 SER A C 1
ATOM 2522 O O . SER A 1 335 ? 5.563 17.249 34.637 1.00 28.98 333 SER A O 1
ATOM 2525 N N . GLY A 1 336 ? 4.505 18.656 33.241 1.00 27.72 334 GLY A N 1
ATOM 2526 C CA . GLY A 1 336 ? 5.676 19.426 32.903 1.00 28.07 334 GLY A CA 1
ATOM 2527 C C . GLY A 1 336 ? 5.930 20.650 33.739 1.00 28.08 334 GLY A C 1
ATOM 2528 O O . GLY A 1 336 ? 6.972 21.257 33.609 1.00 27.70 334 GLY A O 1
ATOM 2529 N N . THR A 1 337 ? 4.998 21.023 34.601 1.00 27.61 335 THR A N 1
ATOM 2530 C CA . THR A 1 337 ? 5.113 22.265 35.348 1.00 29.00 335 THR A CA 1
ATOM 2531 C C . THR A 1 337 ? 6.407 22.294 36.182 1.00 29.80 335 THR A C 1
ATOM 2532 O O . THR A 1 337 ? 7.046 23.332 36.278 1.00 31.10 335 THR A O 1
ATOM 2536 N N . ASN A 1 338 ? 6.776 21.167 36.767 1.00 29.90 336 ASN A N 1
ATOM 2537 C CA . ASN A 1 338 ? 8.009 21.092 37.576 1.00 32.26 336 ASN A CA 1
ATOM 2538 C C . ASN A 1 338 ? 9.318 21.014 36.791 1.00 33.04 336 ASN A C 1
ATOM 2539 O O . ASN A 1 338 ? 10.383 21.073 37.387 1.00 34.77 336 ASN A O 1
ATOM 2544 N N . GLY A 1 339 ? 9.233 20.845 35.463 1.00 31.77 337 GLY A N 1
ATOM 2545 C CA . GLY A 1 339 ? 10.399 20.860 34.585 1.00 31.91 337 GLY A CA 1
ATOM 2546 C C . GLY A 1 339 ? 10.790 19.475 34.067 1.00 30.82 337 GLY A C 1
ATOM 2547 O O . GLY A 1 339 ? 10.365 18.427 34.581 1.00 28.76 337 GLY A O 1
ATOM 2548 N N . ASP A 1 340 ? 11.627 19.496 33.039 1.00 30.46 338 ASP A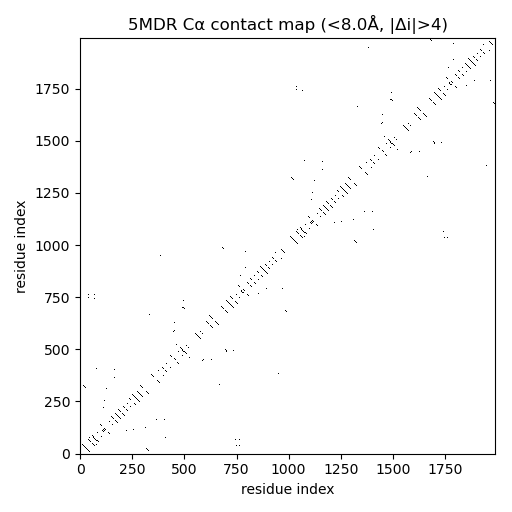 N 1
ATOM 2549 C CA . ASP A 1 340 ? 12.190 18.293 32.437 1.00 30.46 338 ASP A CA 1
ATOM 2550 C C . ASP A 1 340 ? 13.098 17.567 33.436 1.00 30.40 338 ASP A C 1
ATOM 2551 O O . ASP A 1 340 ? 13.762 18.202 34.245 1.00 31.17 338 ASP A O 1
ATOM 2556 N N . TYR A 1 341 ? 13.133 16.247 33.354 1.00 29.72 339 TYR A N 1
ATOM 2557 C CA . TYR A 1 341 ? 14.089 15.504 34.126 1.00 29.88 339 TYR A CA 1
ATOM 2558 C C . TYR A 1 341 ? 14.408 14.163 33.515 1.00 30.31 339 TYR A C 1
ATOM 2559 O O . TYR A 1 341 ? 13.599 13.590 32.775 1.00 29.66 339 TYR A O 1
ATOM 2568 N N . ASN A 1 342 ? 15.597 13.674 33.857 1.00 30.62 340 ASN A N 1
ATOM 2569 C CA . ASN A 1 342 ? 16.003 12.301 33.615 1.00 31.29 340 ASN A CA 1
ATOM 2570 C C . ASN A 1 342 ? 16.038 11.546 34.929 1.00 31.17 340 ASN A C 1
ATOM 2571 O O . ASN A 1 342 ? 16.205 12.142 35.995 1.00 31.26 340 ASN A O 1
ATOM 2576 N N . GLU A 1 343 ? 15.886 10.237 34.849 1.00 31.56 341 GLU A N 1
ATOM 2577 C CA . GLU A 1 343 ? 15.878 9.373 36.022 1.00 31.92 341 GLU A CA 1
ATOM 2578 C C . GLU A 1 343 ? 16.563 8.030 35.769 1.00 33.02 341 GLU A C 1
ATOM 2579 O O . GLU A 1 343 ? 16.291 7.366 34.749 1.00 32.35 341 GLU A O 1
ATOM 2585 N N A TYR A 1 344 ? 17.464 7.649 36.693 0.50 33.28 342 TYR A N 1
ATOM 2586 N N B TYR A 1 344 ? 17.423 7.646 36.707 0.50 32.51 342 TYR A N 1
ATOM 2587 C CA A TYR A 1 344 ? 18.140 6.339 36.726 0.50 34.15 342 TYR A CA 1
ATOM 2588 C CA B TYR A 1 344 ? 18.093 6.369 36.720 0.50 32.88 342 TYR A CA 1
ATOM 2589 C C A TYR A 1 344 ? 17.579 5.649 37.950 0.50 32.84 342 TYR A C 1
ATOM 2590 C C B TYR A 1 344 ? 17.592 5.649 37.957 0.50 32.17 342 TYR A C 1
ATOM 2591 O O A TYR A 1 344 ? 17.535 6.247 39.037 0.50 32.39 342 TYR A O 1
ATOM 2592 O O B TYR A 1 344 ? 17.537 6.247 39.039 0.50 31.76 342 TYR A O 1
ATOM 2609 N N . SER A 1 345 ? 17.184 4.393 37.806 1.00 31.88 343 SER A N 1
ATOM 2610 C CA . SER A 1 345 ? 16.648 3.649 38.944 1.00 31.23 343 SER A CA 1
ATOM 2611 C C . SER A 1 345 ? 16.952 2.170 38.892 1.00 31.59 343 SER A C 1
ATOM 2612 O O . SER A 1 345 ? 17.261 1.601 37.828 1.00 31.17 343 SER A O 1
ATOM 2615 N N . VAL A 1 346 ? 16.900 1.565 40.074 1.00 31.05 344 VAL A N 1
ATOM 2616 C CA . VAL A 1 346 ? 16.923 0.130 40.213 1.00 31.66 344 VAL A CA 1
ATOM 2617 C C . VAL A 1 346 ? 15.811 -0.247 41.170 1.00 30.85 344 VAL A C 1
ATOM 2618 O O . VAL A 1 346 ? 15.408 0.555 42.044 1.00 30.51 344 VAL A O 1
ATOM 2622 N N . GLY A 1 347 ? 15.294 -1.460 41.040 1.00 30.38 345 GLY A N 1
ATOM 2623 C CA . GLY A 1 347 ? 14.203 -1.870 41.906 1.00 28.96 345 GLY A CA 1
ATOM 2624 C C . GLY A 1 347 ? 13.994 -3.354 42.001 1.00 29.63 345 GLY A C 1
ATOM 2625 O O . GLY A 1 347 ? 14.602 -4.151 41.253 1.00 29.25 345 GLY A O 1
ATOM 2626 N N . VAL A 1 348 ? 13.101 -3.699 42.921 1.00 28.96 346 VAL A N 1
ATOM 2627 C CA . VAL A 1 348 ? 12.685 -5.059 43.173 1.00 30.02 346 VAL A CA 1
ATOM 2628 C C . VAL A 1 348 ? 11.190 -5.069 43.356 1.00 29.95 346 VAL A C 1
ATOM 2629 O O . VAL A 1 348 ? 10.630 -4.144 43.965 1.00 30.48 346 VAL A O 1
ATOM 2633 N N . GLU A 1 349 ? 10.513 -6.059 42.792 1.00 30.62 347 GLU A N 1
ATOM 2634 C CA . GLU A 1 349 ? 9.096 -6.287 43.085 1.00 30.47 347 GLU A CA 1
ATOM 2635 C C . GLU A 1 349 ? 8.903 -7.766 43.356 1.00 30.64 347 GLU A C 1
ATOM 2636 O O . GLU A 1 349 ? 9.384 -8.616 42.582 1.00 31.01 347 GLU A O 1
ATOM 2642 N N . TYR A 1 350 ? 8.190 -8.063 44.444 1.00 28.79 348 TYR A N 1
ATOM 2643 C CA . TYR A 1 350 ? 7.914 -9.428 44.895 1.00 29.09 348 TYR A CA 1
ATOM 2644 C C . TYR A 1 350 ? 6.421 -9.540 45.246 1.00 29.30 348 TYR A C 1
ATOM 2645 O O . TYR A 1 350 ? 5.878 -8.645 45.908 1.00 28.00 348 TYR A O 1
ATOM 2654 N N . TYR A 1 351 ? 5.781 -10.629 44.808 1.00 30.86 349 TYR A N 1
ATOM 2655 C CA . TYR A 1 351 ? 4.333 -10.832 44.932 1.00 33.64 349 TYR A CA 1
ATOM 2656 C C . TYR A 1 351 ? 4.096 -12.041 45.788 1.00 32.66 349 TYR A C 1
ATOM 2657 O O . TYR A 1 351 ? 4.741 -13.069 45.607 1.00 32.44 349 TYR A O 1
ATOM 2666 N N . PHE A 1 352 ? 3.176 -11.926 46.740 1.00 31.61 350 PHE A N 1
ATOM 2667 C CA . PHE A 1 352 ? 2.705 -13.105 47.481 1.00 32.12 350 PHE A CA 1
ATOM 2668 C C . PHE A 1 352 ? 1.201 -13.019 47.759 1.00 31.48 350 PHE A C 1
ATOM 2669 O O . PHE A 1 352 ? 0.666 -14.031 48.196 1.00 32.18 350 PHE A O 1
ATOM 2678 N N . GLU B 1 12 ? 4.512 -28.635 63.534 1.00 81.16 10 GLU B N 1
ATOM 2679 C CA . GLU B 1 12 ? 4.586 -28.316 62.078 1.00 80.02 10 GLU B CA 1
ATOM 2680 C C . GLU B 1 12 ? 3.213 -27.931 61.491 1.00 76.94 10 GLU B C 1
ATOM 2681 O O . GLU B 1 12 ? 3.115 -26.923 60.795 1.00 75.93 10 GLU B O 1
ATOM 2687 N N . TYR B 1 13 ? 2.175 -28.722 61.776 1.00 75.65 11 TYR B N 1
ATOM 2688 C CA . TYR B 1 13 ? 0.802 -28.375 61.388 1.00 73.22 11 TYR B CA 1
ATOM 2689 C C . TYR B 1 13 ? 0.172 -27.400 62.372 1.00 68.77 11 TYR B C 1
ATOM 2690 O O . TYR B 1 13 ? 0.359 -27.514 63.577 1.00 68.26 11 TYR B O 1
ATOM 2699 N N . LEU B 1 14 ? -0.600 -26.457 61.854 1.00 64.67 12 LEU B N 1
ATOM 2700 C CA . LEU B 1 14 ? -1.132 -25.360 62.663 1.00 61.38 12 LEU B CA 1
ATOM 2701 C C . LEU B 1 14 ? -2.507 -25.674 63.240 1.00 61.85 12 LEU B C 1
ATOM 2702 O O . LEU B 1 14 ? -3.314 -26.359 62.608 1.00 62.88 12 LEU B O 1
ATOM 2707 N N . THR B 1 15 ? -2.761 -25.153 64.443 1.00 61.00 13 THR B N 1
ATOM 2708 C CA . THR B 1 15 ? -4.103 -25.114 65.050 1.00 61.80 13 THR B CA 1
ATOM 2709 C C . THR B 1 15 ? -4.464 -23.674 65.334 1.00 58.72 13 THR B C 1
ATOM 2710 O O . THR B 1 15 ? -3.639 -22.772 65.150 1.00 55.17 13 THR B O 1
ATOM 2714 N N . LYS B 1 16 ? -5.700 -23.460 65.774 1.00 60.63 14 LYS B N 1
ATOM 2715 C CA . LYS B 1 16 ? -6.176 -22.142 66.250 1.00 59.79 14 LYS B CA 1
ATOM 2716 C C . LYS B 1 16 ? -5.211 -21.549 67.292 1.00 57.58 14 LYS B C 1
ATOM 2717 O O . LYS B 1 16 ? -4.886 -20.354 67.241 1.00 54.27 14 LYS B O 1
ATOM 2723 N N . ASP B 1 17 ? -4.709 -22.416 68.171 1.00 58.42 15 ASP B N 1
ATOM 2724 C CA . ASP B 1 17 ? -3.717 -22.056 69.194 1.00 58.12 15 ASP B CA 1
ATOM 2725 C C . ASP B 1 17 ? -2.332 -21.691 68.688 1.00 55.33 15 ASP B C 1
ATOM 2726 O O . ASP B 1 17 ? -1.516 -21.215 69.464 1.00 55.18 15 ASP B O 1
ATOM 2731 N N . SER B 1 18 ? -2.028 -21.948 67.423 1.00 53.04 16 SER B N 1
ATOM 2732 C CA . SER B 1 18 ? -0.782 -21.479 66.843 1.00 50.65 16 SER B CA 1
ATOM 2733 C C . SER B 1 18 ? -0.733 -19.950 66.680 1.00 46.65 16 SER B C 1
ATOM 2734 O O . SER B 1 18 ? 0.342 -19.413 66.500 1.00 46.30 16 SER B O 1
ATOM 2737 N N . PHE B 1 19 ? -1.872 -19.267 66.672 1.00 43.57 17 PHE B N 1
ATOM 2738 C CA . PHE B 1 19 ? -1.910 -17.830 66.433 1.00 40.40 17 PHE B CA 1
ATOM 2739 C C . PHE B 1 19 ? -2.232 -17.075 67.716 1.00 38.22 17 PHE B C 1
ATOM 2740 O O . PHE B 1 19 ? -3.006 -17.559 68.525 1.00 38.53 17 PHE B O 1
ATOM 2748 N N . SER B 1 20 ? -1.659 -15.881 67.872 1.00 34.77 18 SER B N 1
ATOM 2749 C CA . SER B 1 20 ? -1.941 -15.003 69.007 1.00 33.54 18 SER B CA 1
ATOM 2750 C C . SER B 1 20 ? -2.873 -13.858 68.646 1.00 31.10 18 SER B C 1
ATOM 2751 O O . SER B 1 20 ? -3.064 -12.933 69.431 1.00 30.36 18 SER B O 1
ATOM 2754 N N . TYR B 1 21 ? -3.466 -13.909 67.458 1.00 29.72 19 TYR B N 1
ATOM 2755 C CA . TYR B 1 21 ? -4.367 -12.888 67.007 1.00 28.25 19 TYR B CA 1
ATOM 2756 C C . TYR B 1 21 ? -5.385 -13.551 66.087 1.00 28.94 19 TYR B C 1
ATOM 2757 O O . TYR B 1 21 ? -5.184 -14.673 65.608 1.00 29.36 19 TYR B O 1
ATOM 2766 N N . GLU B 1 22 ? -6.464 -12.834 65.853 1.00 29.29 20 GLU B N 1
ATOM 2767 C CA . GLU B 1 22 ? -7.368 -13.195 64.789 1.00 31.47 20 GLU B CA 1
ATOM 2768 C C . GLU B 1 22 ? -7.749 -11.950 64.011 1.00 28.89 20 GLU B C 1
ATOM 2769 O O . GLU B 1 22 ? -7.953 -10.864 64.593 1.00 27.82 20 GLU B O 1
ATOM 2775 N N . VAL B 1 23 ? -7.841 -12.120 62.695 1.00 27.41 21 VAL B N 1
ATOM 2776 C CA . VAL B 1 23 ? -8.361 -11.106 61.828 1.00 26.27 21 VAL B CA 1
ATOM 2777 C C . VAL B 1 23 ? -9.859 -11.302 61.733 1.00 26.35 21 VAL B C 1
ATOM 2778 O O . VAL B 1 23 ? -10.344 -12.426 61.651 1.00 27.41 21 VAL B O 1
ATOM 2782 N N . TYR B 1 24 ? -10.582 -10.207 61.793 1.00 24.93 22 TYR B N 1
ATOM 2783 C CA . TYR B 1 24 ? -12.029 -10.266 61.590 1.00 26.32 22 TYR B CA 1
ATOM 2784 C C . TYR B 1 24 ? -12.389 -9.087 60.702 1.00 24.78 22 TYR B C 1
ATOM 2785 O O . TYR B 1 24 ? -11.608 -8.156 60.491 1.00 23.91 22 TYR B O 1
ATOM 2794 N N . GLY B 1 25 ? -13.578 -9.141 60.136 1.00 25.39 23 GLY B N 1
ATOM 2795 C CA . GLY B 1 25 ? -14.032 -8.025 59.309 1.00 24.16 23 GLY B CA 1
ATOM 2796 C C . GLY B 1 25 ? -15.527 -7.909 59.201 1.00 23.97 23 GLY B C 1
ATOM 2797 O O . GLY B 1 25 ? -16.282 -8.863 59.451 1.00 25.06 23 GLY B O 1
ATOM 2798 N N . ILE B 1 26 ? -15.934 -6.712 58.849 1.00 23.28 24 ILE B N 1
ATOM 2799 C CA . ILE B 1 26 ? -17.299 -6.439 58.434 1.00 24.35 24 ILE B CA 1
ATOM 2800 C C . ILE B 1 26 ? -17.183 -5.829 57.041 1.00 22.99 24 ILE B C 1
ATOM 2801 O O . ILE B 1 26 ? -16.592 -4.761 56.890 1.00 21.59 24 ILE B O 1
ATOM 2806 N N . ILE B 1 27 ? -17.747 -6.517 56.071 1.00 24.24 25 ILE B N 1
ATOM 2807 C CA . ILE B 1 27 ? -17.730 -6.036 54.680 1.00 24.22 25 ILE B CA 1
ATOM 2808 C C . ILE B 1 27 ? -19.117 -5.437 54.442 1.00 24.99 25 ILE B C 1
ATOM 2809 O O . ILE B 1 27 ? -20.112 -6.156 54.542 1.00 26.64 25 ILE B O 1
ATOM 2814 N N . ALA B 1 28 ? -19.166 -4.131 54.215 1.00 24.01 26 ALA B N 1
ATOM 2815 C CA . ALA B 1 28 ? -20.417 -3.395 54.194 1.00 24.32 26 ALA B CA 1
ATOM 2816 C C . ALA B 1 28 ? -20.377 -2.397 53.062 1.00 23.69 26 ALA B C 1
ATOM 2817 O O . ALA B 1 28 ? -19.509 -1.505 53.069 1.00 24.09 26 ALA B O 1
ATOM 2827 N N . GLN B 1 30 ? -23.082 0.102 50.750 1.00 24.16 28 GLN B N 1
ATOM 2828 C CA . GLN B 1 30 ? -24.407 0.667 50.516 1.00 25.12 28 GLN B CA 1
ATOM 2829 C C . GLN B 1 30 ? -24.350 1.593 49.279 1.00 24.74 28 GLN B C 1
ATOM 2830 O O . GLN B 1 30 ? -23.487 2.477 49.232 1.00 23.80 28 GLN B O 1
ATOM 2836 N N . ALA B 1 31 ? -25.244 1.385 48.319 1.00 25.13 29 ALA B N 1
ATOM 2837 C CA . ALA B 1 31 ? -25.435 2.329 47.231 1.00 25.67 29 ALA B CA 1
ATOM 2838 C C . ALA B 1 31 ? -26.600 3.225 47.676 1.00 25.44 29 ALA B C 1
ATOM 2839 O O . ALA B 1 31 ? -27.715 2.735 47.863 1.00 26.02 29 ALA B O 1
ATOM 2841 N N . ALA B 1 32 ? -26.330 4.511 47.824 1.00 24.76 30 ALA B N 1
ATOM 2842 C CA . ALA B 1 32 ? -27.279 5.470 48.399 1.00 24.89 30 ALA B CA 1
ATOM 2843 C C . ALA B 1 32 ? -27.466 6.680 47.498 1.00 25.72 30 ALA B C 1
ATOM 2844 O O . ALA B 1 32 ? -26.496 7.345 47.145 1.00 25.75 30 ALA B O 1
ATOM 2846 N N . TYR B 1 33 ? -28.725 6.931 47.120 1.00 26.90 31 TYR B N 1
ATOM 2847 C CA . TYR B 1 33 ? -29.115 8.060 46.320 1.00 28.31 31 TYR B CA 1
ATOM 2848 C C . TYR B 1 33 ? -29.852 9.059 47.185 1.00 27.65 31 TYR B C 1
ATOM 2849 O O . TYR B 1 33 ? -30.903 8.715 47.760 1.00 27.53 31 TYR B O 1
ATOM 2858 N N . ARG B 1 34 ? -29.332 10.277 47.275 1.00 26.62 32 ARG B N 1
ATOM 2859 C CA . ARG B 1 34 ? -29.957 11.322 48.085 1.00 26.62 32 ARG B CA 1
ATOM 2860 C C . ARG B 1 34 ? -30.545 12.420 47.237 1.00 28.12 32 ARG B C 1
ATOM 2861 O O . ARG B 1 34 ? -29.951 12.811 46.230 1.00 27.90 32 ARG B O 1
ATOM 2869 N N . ASP B 1 35 ? -31.722 12.899 47.653 1.00 28.77 33 ASP B N 1
ATOM 2870 C CA . ASP B 1 35 ? -32.403 13.984 47.001 1.00 30.57 33 ASP B CA 1
ATOM 2871 C C . ASP B 1 35 ? -32.630 15.078 48.048 1.00 30.46 33 ASP B C 1
ATOM 2872 O O . ASP B 1 35 ? -33.472 14.915 48.955 1.00 29.56 33 ASP B O 1
ATOM 2877 N N . TYR B 1 36 ? -31.863 16.161 47.923 1.00 30.30 34 TYR B N 1
ATOM 2878 C CA . TYR B 1 36 ? -31.897 17.285 48.859 1.00 30.28 34 TYR B CA 1
ATOM 2879 C C . TYR B 1 36 ? -32.871 18.346 48.425 1.00 32.52 34 TYR B C 1
ATOM 2880 O O . TYR B 1 36 ? -33.093 18.571 47.237 1.00 32.93 34 TYR B O 1
ATOM 2889 N N . ASP B 1 37 ? -33.412 19.053 49.408 1.00 33.70 35 ASP B N 1
ATOM 2890 C CA . ASP B 1 37 ? -34.200 20.232 49.145 1.00 36.58 35 ASP B CA 1
ATOM 2891 C C . ASP B 1 37 ? -33.775 21.280 50.156 1.00 37.41 35 ASP B C 1
ATOM 2892 O O . ASP B 1 37 ? -34.499 21.605 51.110 1.00 38.71 35 ASP B O 1
ATOM 2897 N N . SER B 1 38 ? -32.620 21.854 49.907 1.00 36.87 36 SER B N 1
ATOM 2898 C CA . SER B 1 38 ? -32.026 22.805 50.819 1.00 37.88 36 SER B CA 1
ATOM 2899 C C . SER B 1 38 ? -32.538 24.214 50.641 1.00 40.75 36 SER B C 1
ATOM 2900 O O . SER B 1 38 ? -32.255 25.047 51.487 1.00 43.43 36 SER B O 1
ATOM 2903 N N . GLY B 1 39 ? -33.223 24.532 49.534 1.00 41.74 37 GLY B N 1
ATOM 2904 C CA . GLY B 1 39 ? -33.440 25.928 49.141 1.00 44.51 37 GLY B CA 1
ATOM 2905 C C . GLY B 1 39 ? -32.392 26.520 48.176 1.00 46.35 37 GLY B C 1
ATOM 2906 O O . GLY B 1 39 ? -32.597 27.586 47.628 1.00 46.87 37 GLY B O 1
ATOM 2907 N N . ASP B 1 40 ? -31.284 25.811 47.942 1.00 38.31 38 ASP B N 1
ATOM 2908 C CA . ASP B 1 40 ? -30.238 26.242 47.000 1.00 39.88 38 ASP B CA 1
ATOM 2909 C C . ASP B 1 40 ? -30.010 25.067 46.034 1.00 38.20 38 ASP B C 1
ATOM 2910 O O . ASP B 1 40 ? -29.540 24.003 46.432 1.00 35.76 38 ASP B O 1
ATOM 2915 N N . ALA B 1 41 ? -30.350 25.288 44.782 1.00 38.95 39 ALA B N 1
ATOM 2916 C CA . ALA B 1 41 ? -30.337 24.236 43.753 1.00 39.06 39 ALA B CA 1
ATOM 2917 C C . ALA B 1 41 ? -28.920 23.645 43.537 1.00 37.54 39 ALA B C 1
ATOM 2918 O O . ALA B 1 41 ? -28.769 22.441 43.365 1.00 36.03 39 ALA B O 1
ATOM 2920 N N . LYS B 1 42 ? -27.903 24.497 43.592 1.00 37.64 40 LYS B N 1
ATOM 2921 C CA . LYS B 1 42 ? -26.528 24.061 43.401 1.00 37.15 40 LYS B CA 1
ATOM 2922 C C . LYS B 1 42 ? -26.080 23.173 44.563 1.00 35.14 40 LYS B C 1
ATOM 2923 O O . LYS B 1 42 ? -25.492 22.097 44.359 1.00 32.91 40 LYS B O 1
ATOM 2929 N N . GLN B 1 43 ? -26.381 23.606 45.788 1.00 34.37 41 GLN B N 1
ATOM 2930 C CA . GLN B 1 43 ? -26.101 22.809 46.961 1.00 34.06 41 GLN B CA 1
ATOM 2931 C C . GLN B 1 43 ? -26.839 21.445 46.878 1.00 31.30 41 GLN B C 1
ATOM 2932 O O . GLN B 1 43 ? -26.253 20.437 47.201 1.00 29.36 41 GLN B O 1
ATOM 2938 N N . ASP B 1 44 ? -28.079 21.450 46.403 1.00 31.08 42 ASP B N 1
ATOM 2939 C CA . ASP B 1 44 ? -28.810 20.200 46.197 1.00 30.66 42 ASP B CA 1
ATOM 2940 C C . ASP B 1 44 ? -28.072 19.254 45.213 1.00 30.19 42 ASP B C 1
ATOM 2941 O O . ASP B 1 44 ? -27.952 18.065 45.466 1.00 29.25 42 ASP B O 1
ATOM 2946 N N . ASP B 1 45 ? -27.600 19.814 44.115 1.00 30.74 43 ASP B N 1
ATOM 2947 C CA . ASP B 1 45 ? -26.854 19.041 43.099 1.00 31.39 43 ASP B CA 1
ATOM 2948 C C . ASP B 1 45 ? -25.603 18.487 43.708 1.00 29.44 43 ASP B C 1
ATOM 2949 O O . ASP B 1 45 ? -25.236 17.339 43.434 1.00 28.60 43 ASP B O 1
ATOM 2954 N N . ASN B 1 46 ? -24.932 19.295 44.534 1.00 28.64 44 ASN B N 1
ATOM 2955 C CA . ASN B 1 46 ? -23.674 18.887 45.125 1.00 27.60 44 ASN B CA 1
ATOM 2956 C C . ASN B 1 46 ? -23.827 17.774 46.146 1.00 26.98 44 ASN B C 1
ATOM 2957 O O . ASN B 1 46 ? -23.158 16.719 46.058 1.00 25.24 44 ASN B O 1
ATOM 2962 N N . LEU B 1 47 ? -24.698 17.993 47.127 1.00 26.92 45 LEU B N 1
ATOM 2963 C CA . LEU B 1 47 ? -24.872 17.043 48.199 1.00 27.00 45 LEU B CA 1
ATOM 2964 C C . LEU B 1 47 ? -25.618 15.785 47.766 1.00 26.13 45 LEU B C 1
ATOM 2965 O O . LEU B 1 47 ? -25.390 14.747 48.341 1.00 26.32 45 LEU B O 1
ATOM 2970 N N . GLY B 1 48 ? -26.543 15.930 46.832 1.00 26.82 46 GLY B N 1
ATOM 2971 C CA . GLY B 1 48 ? -27.374 14.849 46.339 1.00 27.30 46 GLY B CA 1
ATOM 2972 C C . GLY B 1 48 ? -26.717 14.003 45.251 1.00 27.32 46 GLY B C 1
ATOM 2973 O O . GLY B 1 48 ? -25.581 14.281 44.835 1.00 26.55 46 GLY B O 1
ATOM 2974 N N . GLY B 1 49 ? -27.470 13.008 44.763 1.00 27.35 47 GLY B N 1
ATOM 2975 C CA . GLY B 1 49 ? -26.986 12.055 43.768 1.00 27.48 47 GLY B CA 1
ATOM 2976 C C . GLY B 1 49 ? -26.580 10.746 44.407 1.00 27.33 47 GLY B C 1
ATOM 2977 O O . GLY B 1 49 ? -26.824 10.506 45.628 1.00 26.50 47 GLY B O 1
ATOM 2986 N N . GLN B 1 51 ? -24.008 7.880 45.636 1.00 24.58 49 GLN B N 1
ATOM 2987 C CA . GLN B 1 51 ? -22.670 7.524 46.070 1.00 24.40 49 GLN B CA 1
ATOM 2988 C C . GLN B 1 51 ? -22.656 6.095 46.517 1.00 24.85 49 GLN B C 1
ATOM 2989 O O . GLN B 1 51 ? -23.724 5.518 46.849 1.00 25.09 49 GLN B O 1
ATOM 2995 N N . LEU B 1 52 ? -21.450 5.553 46.634 1.00 24.83 50 LEU B N 1
ATOM 2996 C CA . LEU B 1 52 ? -21.272 4.316 47.333 1.00 26.12 50 LEU B CA 1
ATOM 2997 C C . LEU B 1 52 ? -20.746 4.647 48.712 1.00 26.78 50 LEU B C 1
ATOM 2998 O O . LEU B 1 52 ? -19.914 5.588 48.912 1.00 30.15 50 LEU B O 1
ATOM 3003 N N . ASN B 1 53 ? -21.278 3.951 49.697 1.00 24.35 51 ASN B N 1
ATOM 3004 C CA . ASN B 1 53 ? -20.847 4.129 51.062 1.00 23.29 51 ASN B CA 1
ATOM 3005 C C . ASN B 1 53 ? -20.242 2.819 51.503 1.00 22.47 51 ASN B C 1
ATOM 3006 O O . ASN B 1 53 ? -20.971 1.897 51.911 1.00 21.47 51 ASN B O 1
ATOM 3011 N N . ASN B 1 54 ? -18.914 2.734 51.394 1.00 21.49 52 ASN B N 1
ATOM 3012 C CA . ASN B 1 54 ? -18.199 1.538 51.770 1.00 22.08 52 ASN B CA 1
ATOM 3013 C C . ASN B 1 54 ? -17.756 1.668 53.228 1.00 22.15 52 ASN B C 1
ATOM 3014 O O . ASN B 1 54 ? -16.786 2.351 53.534 1.00 21.58 52 ASN B O 1
ATOM 3019 N N . GLU B 1 55 ? -18.499 0.976 54.096 1.00 22.62 53 GLU B N 1
ATOM 3020 C CA . GLU B 1 55 ? -18.223 0.944 55.533 1.00 22.77 53 GLU B CA 1
ATOM 3021 C C . GLU B 1 55 ? -17.463 -0.319 55.937 1.00 22.65 53 GLU B C 1
ATOM 3022 O O . GLU B 1 55 ? -17.444 -0.695 57.113 1.00 22.54 53 GLU B O 1
ATOM 3028 N N . SER B 1 56 ? -16.838 -0.992 54.972 1.00 22.38 54 SER B N 1
ATOM 3029 C CA . SER B 1 56 ? -16.066 -2.170 55.272 1.00 22.34 54 SER B CA 1
ATOM 3030 C C . SER B 1 56 ? -14.877 -1.785 56.189 1.00 22.76 54 SER B C 1
ATOM 3031 O O . SER B 1 56 ? -14.359 -0.663 56.142 1.00 22.03 54 SER B O 1
ATOM 3034 N N . ARG B 1 57 ? -14.547 -2.698 57.095 1.00 23.10 55 ARG B N 1
ATOM 3035 C CA . ARG B 1 57 ? -13.435 -2.535 58.016 1.00 23.67 55 ARG B CA 1
ATOM 3036 C C . ARG B 1 57 ? -12.848 -3.884 58.404 1.00 23.50 55 ARG B C 1
ATOM 3037 O O . ARG B 1 57 ? -13.535 -4.907 58.436 1.00 23.50 55 ARG B O 1
ATOM 3045 N N . ILE B 1 58 ? -11.561 -3.849 58.679 1.00 23.54 56 ILE B N 1
ATOM 3046 C CA . ILE B 1 58 ? -10.785 -4.990 59.098 1.00 24.43 56 ILE B CA 1
ATOM 3047 C C . ILE B 1 58 ? -10.301 -4.689 60.520 1.00 23.63 56 ILE B C 1
ATOM 3048 O O . ILE B 1 58 ? -9.930 -3.552 60.844 1.00 22.54 56 ILE B O 1
ATOM 3053 N N . GLY B 1 59 ? -10.319 -5.721 61.349 1.00 23.34 57 GLY B N 1
ATOM 3054 C CA . GLY B 1 59 ? -9.806 -5.629 62.712 1.00 23.46 57 GLY B CA 1
ATOM 3055 C C . GLY B 1 59 ? -8.928 -6.801 63.081 1.00 23.61 57 GLY B C 1
ATOM 3056 O O . GLY B 1 59 ? -8.917 -7.847 62.403 1.00 22.97 57 GLY B O 1
ATOM 3057 N N . PHE B 1 60 ? -8.185 -6.593 64.164 1.00 23.45 58 PHE B N 1
ATOM 3058 C CA . PHE B 1 60 ? -7.335 -7.602 64.785 1.00 23.98 58 PHE B CA 1
ATOM 3059 C C . PHE B 1 60 ? -7.736 -7.645 66.255 1.00 23.89 58 PHE B C 1
ATOM 3060 O O . PHE B 1 60 ? -7.955 -6.603 66.883 1.00 23.02 58 PHE B O 1
ATOM 3068 N N . ARG B 1 61 ? -7.797 -8.838 66.804 1.00 24.91 59 ARG B N 1
ATOM 3069 C CA . ARG B 1 61 ? -8.073 -8.990 68.235 1.00 25.86 59 ARG B CA 1
ATOM 3070 C C . ARG B 1 61 ? -7.470 -10.265 68.782 1.00 25.43 59 ARG B C 1
ATOM 3071 O O . ARG B 1 61 ? -7.132 -11.187 68.019 1.00 24.47 59 ARG B O 1
ATOM 3079 N N . GLY B 1 62 ? -7.371 -10.322 70.107 1.00 24.52 60 GLY B N 1
ATOM 3080 C CA . GLY B 1 62 ? -6.842 -11.507 70.729 1.00 25.87 60 GLY B CA 1
ATOM 3081 C C . GLY B 1 62 ? -6.951 -11.414 72.242 1.00 26.23 60 GLY B C 1
ATOM 3082 O O . GLY B 1 62 ? -7.353 -10.382 72.796 1.00 24.86 60 GLY B O 1
ATOM 3083 N N . LYS B 1 63 ? -6.537 -12.497 72.863 1.00 27.75 61 LYS B N 1
ATOM 3084 C CA . LYS B 1 63 ? -6.473 -12.631 74.313 1.00 29.14 61 LYS B CA 1
ATOM 3085 C C . LYS B 1 63 ? -5.178 -13.277 74.712 1.00 29.49 61 LYS B C 1
ATOM 3086 O O . LYS B 1 63 ? -4.513 -13.924 73.892 1.00 28.97 61 LYS B O 1
ATOM 3092 N N . LYS B 1 64 ? -4.825 -13.124 75.989 1.00 28.94 62 LYS B N 1
ATOM 3093 C CA . LYS B 1 64 ? -3.672 -13.800 76.523 1.00 30.13 62 LYS B CA 1
ATOM 3094 C C . LYS B 1 64 ? -3.877 -14.064 77.999 1.00 30.52 62 LYS B C 1
ATOM 3095 O O . LYS B 1 64 ? -4.209 -13.148 78.738 1.00 29.90 62 LYS B O 1
ATOM 3101 N N . GLN B 1 65 ? -3.680 -15.308 78.409 1.00 31.58 63 GLN B N 1
ATOM 3102 C CA . GLN B 1 65 ? -3.652 -15.652 79.827 1.00 33.06 63 GLN B CA 1
ATOM 3103 C C . GLN B 1 65 ? -2.207 -15.425 80.283 1.00 32.44 63 GLN B C 1
ATOM 3104 O O . GLN B 1 65 ? -1.336 -16.234 79.999 1.00 32.51 63 GLN B O 1
ATOM 3110 N N . PHE B 1 66 ? -1.956 -14.326 80.972 1.00 31.64 64 PHE B N 1
ATOM 3111 C CA . PHE B 1 66 ? -0.619 -14.094 81.535 1.00 32.21 64 PHE B CA 1
ATOM 3112 C C . PHE B 1 66 ? -0.356 -15.116 82.635 1.00 33.59 64 PHE B C 1
ATOM 3113 O O . PHE B 1 66 ? -1.240 -15.393 83.446 1.00 34.04 64 PHE B O 1
ATOM 3121 N N . ALA B 1 67 ? 0.856 -15.650 82.695 1.00 34.48 65 ALA B N 1
ATOM 3122 C CA . ALA B 1 67 ? 1.211 -16.648 83.689 1.00 36.26 65 ALA B CA 1
ATOM 3123 C C . ALA B 1 67 ? 1.011 -16.143 85.110 1.00 37.27 65 ALA B C 1
ATOM 3124 O O . ALA B 1 67 ? 0.697 -16.928 86.001 1.00 37.70 65 ALA B O 1
ATOM 3126 N N . ASN B 1 68 ? 1.205 -14.840 85.338 1.00 36.87 66 ASN B N 1
ATOM 3127 C CA . ASN B 1 68 ? 1.217 -14.328 86.714 1.00 38.05 66 ASN B CA 1
ATOM 3128 C C . ASN B 1 68 ? 0.064 -13.415 87.068 1.00 38.03 66 ASN B C 1
ATOM 3129 O O . ASN B 1 68 ? 0.174 -12.647 88.003 1.00 38.07 66 ASN B O 1
ATOM 3134 N N . PHE B 1 69 ? -1.052 -13.511 86.350 1.00 37.29 67 PHE B N 1
ATOM 3135 C CA . PHE B 1 69 ? -2.214 -12.689 86.638 1.00 37.33 67 PHE B CA 1
ATOM 3136 C C . PHE B 1 69 ? -3.464 -13.436 86.163 1.00 37.21 67 PHE B C 1
ATOM 3137 O O . PHE B 1 69 ? -3.533 -13.849 85.019 1.00 35.15 67 PHE B O 1
ATOM 3145 N N . GLU B 1 70 ? -4.434 -13.592 87.047 1.00 38.33 68 GLU B N 1
ATOM 3146 C CA . GLU B 1 70 ? -5.605 -14.438 86.763 1.00 39.97 68 GLU B CA 1
ATOM 3147 C C . GLU B 1 70 ? -6.530 -13.829 85.705 1.00 37.23 68 GLU B C 1
ATOM 3148 O O . GLU B 1 70 ? -6.850 -14.524 84.752 1.00 37.39 68 GLU B O 1
ATOM 3154 N N . PRO B 1 71 ? -6.928 -12.538 85.836 1.00 35.61 69 PRO B N 1
ATOM 3155 C CA . PRO B 1 71 ? -7.806 -11.960 84.794 1.00 34.56 69 PRO B CA 1
ATOM 3156 C C . PRO B 1 71 ? -7.175 -12.006 83.404 1.00 32.99 69 PRO B C 1
ATOM 3157 O O . PRO B 1 71 ? -6.041 -11.553 83.236 1.00 32.62 69 PRO B O 1
ATOM 3161 N N . THR B 1 72 ? -7.898 -12.581 82.442 1.00 32.16 70 THR B N 1
ATOM 3162 C CA . THR B 1 72 ? -7.397 -12.735 81.071 1.00 30.83 70 THR B CA 1
ATOM 3163 C C . THR B 1 72 ? -7.209 -11.373 80.422 1.00 28.59 70 THR B C 1
ATOM 3164 O O . THR B 1 72 ? -8.089 -10.516 80.485 1.00 27.34 70 THR B O 1
ATOM 3168 N N . PHE B 1 73 ? -6.056 -11.191 79.784 1.00 27.83 71 PHE B N 1
ATOM 3169 C CA . PHE B 1 73 ? -5.776 -9.977 78.995 1.00 26.35 71 PHE B CA 1
ATOM 3170 C C . PHE B 1 73 ? -6.502 -10.046 77.666 1.00 25.60 71 PHE B C 1
ATOM 3171 O O . PHE B 1 73 ? -6.486 -11.070 76.989 1.00 25.46 71 PHE B O 1
ATOM 3179 N N . ILE B 1 74 ? -7.114 -8.938 77.273 1.00 25.44 72 ILE B N 1
ATOM 3180 C CA . ILE B 1 74 ? -7.795 -8.826 75.982 1.00 25.25 72 ILE B CA 1
ATOM 3181 C C . ILE B 1 74 ? -7.342 -7.574 75.252 1.00 24.20 72 ILE B C 1
ATOM 3182 O O . ILE B 1 74 ? -6.960 -6.571 75.868 1.00 24.42 72 ILE B O 1
ATOM 3187 N N . TRP B 1 75 ? -7.407 -7.623 73.922 1.00 23.60 73 TRP B N 1
ATOM 3188 C CA . TRP B 1 75 ? -7.071 -6.464 73.119 1.00 22.52 73 TRP B CA 1
ATOM 3189 C C . TRP B 1 75 ? -7.782 -6.527 71.766 1.00 22.84 73 TRP B C 1
ATOM 3190 O O . TRP B 1 75 ? -8.156 -7.602 71.277 1.00 22.80 73 TRP B O 1
ATOM 3201 N N . GLN B 1 76 ? -7.913 -5.354 71.166 1.00 22.14 74 GLN B N 1
ATOM 3202 C CA . GLN B 1 76 ? -8.517 -5.208 69.850 1.00 22.55 74 GLN B CA 1
ATOM 3203 C C . GLN B 1 76 ? -7.994 -3.950 69.196 1.00 21.62 74 GLN B C 1
ATOM 3204 O O . GLN B 1 76 ? -7.815 -2.928 69.855 1.00 21.53 74 GLN B O 1
ATOM 3210 N N . ILE B 1 77 ? -7.787 -4.036 67.886 1.00 21.77 75 ILE B N 1
ATOM 3211 C CA . ILE B 1 77 ? -7.448 -2.885 67.075 1.00 21.25 75 ILE B CA 1
ATOM 3212 C C . ILE B 1 77 ? -8.321 -2.951 65.819 1.00 21.19 75 ILE B C 1
ATOM 3213 O O . ILE B 1 77 ? -8.127 -3.830 64.982 1.00 21.27 75 ILE B O 1
ATOM 3218 N N . GLU B 1 78 ? -9.261 -2.028 65.696 1.00 21.14 76 GLU B N 1
ATOM 3219 C CA . GLU B 1 78 ? -10.221 -2.076 64.584 1.00 22.08 76 GLU B CA 1
ATOM 3220 C C . GLU B 1 78 ? -10.003 -0.909 63.647 1.00 21.20 76 GLU B C 1
ATOM 3221 O O . GLU B 1 78 ? -9.886 0.246 64.080 1.00 20.86 76 GLU B O 1
ATOM 3227 N N . GLY B 1 79 ? -9.921 -1.225 62.360 1.00 21.51 77 GLY B N 1
ATOM 3228 C CA . GLY B 1 79 ? -9.794 -0.194 61.344 1.00 21.39 77 GLY B CA 1
ATOM 3229 C C . GLY B 1 79 ? -11.076 0.625 61.130 1.00 21.39 77 GLY B C 1
ATOM 3230 O O . GLY B 1 79 ? -12.177 0.228 61.530 1.00 20.51 77 GLY B O 1
ATOM 3231 N N . GLY B 1 80 ? -10.912 1.785 60.508 1.00 20.88 78 GLY B N 1
ATOM 3232 C CA . GLY B 1 80 ? -12.040 2.609 60.128 1.00 20.68 78 GLY B CA 1
ATOM 3233 C C . GLY B 1 80 ? -12.726 2.178 58.833 1.00 20.58 78 GLY B C 1
ATOM 3234 O O . GLY B 1 80 ? -12.299 1.241 58.146 1.00 20.52 78 GLY B O 1
ATOM 3235 N N . TYR B 1 81 ? -13.791 2.896 58.503 1.00 20.34 79 TYR B N 1
ATOM 3236 C CA . TYR B 1 81 ? -14.502 2.654 57.244 1.00 21.61 79 TYR B CA 1
ATOM 3237 C C . TYR B 1 81 ? -13.591 2.957 56.051 1.00 21.33 79 TYR B C 1
ATOM 3238 O O . TYR B 1 81 ? -13.009 4.023 55.974 1.00 21.33 79 TYR B O 1
ATOM 3247 N N . VAL B 1 82 ? -13.428 1.994 55.159 1.00 21.46 80 VAL B N 1
ATOM 3248 C CA . VAL B 1 82 ? -12.424 2.132 54.114 1.00 22.31 80 VAL B CA 1
ATOM 3249 C C . VAL B 1 82 ? -12.756 3.158 53.021 1.00 23.22 80 VAL B C 1
ATOM 3250 O O . VAL B 1 82 ? -11.837 3.713 52.422 1.00 23.51 80 VA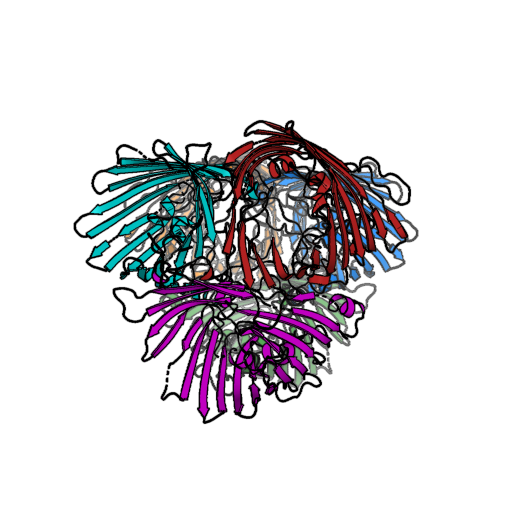L B O 1
ATOM 3254 N N . ASP B 1 83 ? -14.046 3.426 52.768 1.00 23.71 81 ASP B N 1
ATOM 3255 C CA . ASP B 1 83 ? -14.426 4.428 51.741 1.00 25.48 81 ASP B CA 1
ATOM 3256 C C . ASP B 1 83 ? -15.872 4.876 51.870 1.00 25.58 81 ASP B C 1
ATOM 3257 O O . ASP B 1 83 ? -16.719 4.582 51.020 1.00 25.49 81 ASP B O 1
ATOM 3262 N N . PRO B 1 84 ? -16.155 5.606 52.933 1.00 25.14 82 PRO B N 1
ATOM 3263 C CA . PRO B 1 84 ? -17.503 6.033 53.197 1.00 24.85 82 PRO B CA 1
ATOM 3264 C C . PRO B 1 84 ? -17.954 7.081 52.188 1.00 24.17 82 PRO B C 1
ATOM 3265 O O . PRO B 1 84 ? -17.125 7.734 51.556 1.00 23.84 82 PRO B O 1
ATOM 3269 N N . SER B 1 85 ? -19.251 7.217 52.020 1.00 24.72 83 SER B N 1
ATOM 3270 C CA . SER B 1 85 ? -19.777 8.301 51.214 1.00 25.47 83 SER B CA 1
ATOM 3271 C C . SER B 1 85 ? -19.379 9.640 51.870 1.00 25.24 83 SER B C 1
ATOM 3272 O O . SER B 1 85 ? -19.155 9.707 53.094 1.00 24.08 83 SER B O 1
ATOM 3275 N N . PHE B 1 86 ? -19.248 10.663 51.040 1.00 24.76 84 PHE B N 1
ATOM 3276 C CA . PHE B 1 86 ? -18.895 12.024 51.466 1.00 25.49 84 PHE B CA 1
ATOM 3277 C C . PHE B 1 86 ? -17.461 12.092 52.029 1.00 26.72 84 PHE B C 1
ATOM 3278 O O . PHE B 1 86 ? -17.122 13.066 52.653 1.00 28.56 84 PHE B O 1
ATOM 3286 N N . GLY B 1 87 ? -16.630 11.081 51.778 1.00 26.20 85 GLY B N 1
ATOM 3287 C CA . GLY B 1 87 ? -15.267 11.029 52.309 1.00 25.76 85 GLY B CA 1
ATOM 3288 C C . GLY B 1 87 ? -14.341 10.385 51.295 1.00 25.07 85 GLY B C 1
ATOM 3289 O O . GLY B 1 87 ? -14.801 9.775 50.319 1.00 25.05 85 GLY B O 1
ATOM 3290 N N . GLY B 1 88 ? -13.052 10.539 51.542 1.00 25.66 86 GLY B N 1
ATOM 3291 C CA . GLY B 1 88 ? -12.011 9.992 50.695 1.00 25.39 86 GLY B CA 1
ATOM 3292 C C . GLY B 1 88 ? -11.701 8.559 51.112 1.00 24.37 86 GLY B C 1
ATOM 3293 O O . GLY B 1 88 ? -12.165 8.064 52.139 1.00 23.09 86 GLY B O 1
ATOM 3294 N N . GLU B 1 89 ? -10.899 7.914 50.292 1.00 23.84 87 GLU B N 1
ATOM 3295 C CA . GLU B 1 89 ? -10.534 6.532 50.477 1.00 24.03 87 GLU B CA 1
ATOM 3296 C C . GLU B 1 89 ? -9.482 6.348 51.574 1.00 23.47 87 GLU B C 1
ATOM 3297 O O . GLU B 1 89 ? -8.602 7.199 51.768 1.00 23.16 87 GLU B O 1
ATOM 3303 N N . GLY B 1 90 ? -9.516 5.194 52.211 1.00 22.40 88 GLY B N 1
ATOM 3304 C CA . GLY B 1 90 ? -8.452 4.784 53.104 1.00 23.47 88 GLY B CA 1
ATOM 3305 C C . GLY B 1 90 ? -8.793 5.016 54.571 1.00 23.30 88 GLY B C 1
ATOM 3306 O O . GLY B 1 90 ? -9.315 6.046 54.939 1.00 23.80 88 GLY B O 1
ATOM 3307 N N . ALA B 1 91 ? -8.477 4.039 55.413 1.00 22.68 89 ALA B N 1
ATOM 3308 C CA . ALA B 1 91 ? -8.649 4.178 56.853 1.00 22.47 89 ALA B CA 1
ATOM 3309 C C . ALA B 1 91 ? -7.455 3.575 57.575 1.00 22.65 89 ALA B C 1
ATOM 3310 O O . ALA B 1 91 ? -6.883 2.539 57.150 1.00 22.60 89 ALA B O 1
ATOM 3312 N N . GLY B 1 92 ? -7.096 4.202 58.687 1.00 22.62 90 GLY B N 1
ATOM 3313 C CA . GLY B 1 92 ? -6.052 3.696 59.547 1.00 23.32 90 GLY B CA 1
ATOM 3314 C C . GLY B 1 92 ? -6.549 2.584 60.451 1.00 24.07 90 GLY B C 1
ATOM 3315 O O . GLY B 1 92 ? -7.773 2.465 60.723 1.00 24.26 90 GLY B O 1
ATOM 3316 N N . LEU B 1 93 ? -5.598 1.816 60.982 1.00 23.38 91 LEU B N 1
ATOM 3317 C CA . LEU B 1 93 ? -5.894 0.870 62.046 1.00 24.09 91 LEU B CA 1
ATOM 3318 C C . LEU B 1 93 ? -6.051 1.628 63.336 1.00 22.80 91 LEU B C 1
ATOM 3319 O O . LEU B 1 93 ? -5.248 2.526 63.659 1.00 22.63 91 LEU B O 1
ATOM 3324 N N . GLY B 1 94 ? -7.082 1.307 64.102 1.00 22.58 92 GLY B N 1
ATOM 3325 C CA . GLY B 1 94 ? -7.327 2.009 65.350 1.00 22.57 92 GLY B CA 1
ATOM 3326 C C . GLY B 1 94 ? -8.325 3.139 65.314 1.00 22.88 92 GLY B C 1
ATOM 3327 O O . GLY B 1 94 ? -8.534 3.805 66.337 1.00 24.12 92 GLY B O 1
ATOM 3328 N N . GLU B 1 95 ? -9.046 3.308 64.183 1.00 21.76 93 GLU B N 1
ATOM 3329 C CA . GLU B 1 95 ? -10.063 4.340 64.106 1.00 21.94 93 GLU B CA 1
ATOM 3330 C C . GLU B 1 95 ? -11.383 3.924 64.770 1.00 21.09 93 GLU B C 1
ATOM 3331 O O . GLU B 1 95 ? -12.117 4.787 65.213 1.00 20.88 93 GLU B O 1
ATOM 3337 N N . ARG B 1 96 ? -11.664 2.622 64.823 1.00 20.94 94 ARG B N 1
ATOM 3338 C CA . ARG B 1 96 ? -12.879 2.132 65.474 1.00 21.66 94 ARG B CA 1
ATOM 3339 C C . ARG B 1 96 ? -12.486 1.549 66.840 1.00 22.07 94 ARG B C 1
ATOM 3340 O O . ARG B 1 96 ? -11.422 1.926 67.352 1.00 22.32 94 ARG B O 1
ATOM 3348 N N . ASP B 1 97 ? -13.309 0.708 67.457 1.00 21.90 95 ASP B N 1
ATOM 3349 C CA . ASP B 1 97 ? -13.035 0.304 68.844 1.00 22.37 95 ASP B CA 1
ATOM 3350 C C . ASP B 1 97 ? -11.666 -0.374 68.951 1.00 22.02 95 ASP B C 1
ATOM 3351 O O . ASP B 1 97 ? -11.403 -1.387 68.267 1.00 21.66 95 ASP B O 1
ATOM 3356 N N . THR B 1 98 ? -10.839 0.157 69.841 1.00 21.26 96 THR B N 1
ATOM 3357 C CA . THR B 1 98 ? -9.422 -0.167 69.891 1.00 21.40 96 THR B CA 1
ATOM 3358 C C . THR B 1 98 ? -9.004 0.007 71.352 1.00 21.52 96 THR B C 1
ATOM 3359 O O . THR B 1 98 ? -9.060 1.111 71.886 1.00 21.80 96 THR B O 1
ATOM 3363 N N . PHE B 1 99 ? -8.613 -1.093 71.968 1.00 21.74 97 PHE B N 1
ATOM 3364 C CA . PHE B 1 99 ? -8.456 -1.113 73.418 1.00 22.34 97 PHE B CA 1
ATOM 3365 C C . PHE B 1 99 ? -7.601 -2.250 73.898 1.00 22.36 97 PHE B C 1
ATOM 3366 O O . PHE B 1 99 ? -7.276 -3.156 73.140 1.00 21.79 97 PHE B O 1
ATOM 3374 N N . VAL B 1 100 ? -7.273 -2.201 75.203 1.00 23.16 98 VAL B N 1
ATOM 3375 C CA . VAL B 1 100 ? -6.746 -3.334 75.922 1.00 24.71 98 VAL B CA 1
ATOM 3376 C C . VAL B 1 100 ? -7.668 -3.518 77.105 1.00 25.65 98 VAL B C 1
ATOM 3377 O O . VAL B 1 100 ? -8.471 -2.621 77.431 1.00 25.95 98 VAL B O 1
ATOM 3381 N N . GLY B 1 101 ? -7.566 -4.644 77.765 1.00 26.37 99 GLY B N 1
ATOM 3382 C CA . GLY B 1 101 ? -8.399 -4.846 78.951 1.00 27.14 99 GLY B CA 1
ATOM 3383 C C . GLY B 1 101 ? -8.141 -6.137 79.660 1.00 27.79 99 GLY B C 1
ATOM 3384 O O . GLY B 1 101 ? -7.221 -6.893 79.301 1.00 27.59 99 GLY B O 1
ATOM 3385 N N . PHE B 1 102 ? -8.969 -6.398 80.664 1.00 28.16 100 PHE B N 1
ATOM 3386 C CA . PHE B 1 102 ? -8.940 -7.628 81.403 1.00 29.25 100 PHE B CA 1
ATOM 3387 C C . PHE B 1 102 ? -10.359 -8.096 81.652 1.00 30.01 100 PHE B C 1
ATOM 3388 O O . PHE B 1 102 ? -11.275 -7.286 81.742 1.00 29.09 100 PHE B O 1
ATOM 3396 N N . GLU B 1 103 ? -10.506 -9.405 81.807 1.00 31.38 101 GLU B N 1
ATOM 3397 C CA . GLU B 1 103 ? -11.802 -9.988 82.043 1.00 33.17 101 GLU B CA 1
ATOM 3398 C C . GLU B 1 103 ? -11.714 -11.158 83.008 1.00 34.97 101 GLU B C 1
ATOM 3399 O O . GLU B 1 103 ? -10.716 -11.875 83.069 1.00 33.93 101 GLU B O 1
ATOM 3405 N N . SER B 1 104 ? -12.782 -11.325 83.773 1.00 36.29 102 SER B N 1
ATOM 3406 C CA . SER B 1 104 ? -12.908 -12.410 84.723 1.00 39.03 102 SER B CA 1
ATOM 3407 C C . SER B 1 104 ? -14.414 -12.675 84.938 1.00 41.05 102 SER B C 1
ATOM 3408 O O . SER B 1 104 ? -15.236 -11.740 84.920 1.00 40.26 102 SER B O 1
ATOM 3411 N N . ALA B 1 105 ? -14.765 -13.942 85.124 1.00 42.78 103 ALA B N 1
ATOM 3412 C CA . ALA B 1 105 ? -16.175 -14.381 85.186 1.00 44.15 103 ALA B CA 1
ATOM 3413 C C . ALA B 1 105 ? -16.988 -13.613 86.210 1.00 44.78 103 ALA B C 1
ATOM 3414 O O . ALA B 1 105 ? -18.111 -13.231 85.933 1.00 45.84 103 ALA B O 1
ATOM 3416 N N . SER B 1 106 ? -16.436 -13.386 87.385 1.00 45.60 104 SER B N 1
ATOM 3417 C CA . SER B 1 106 ? -17.231 -12.835 88.469 1.00 47.16 104 SER B CA 1
ATOM 3418 C C . SER B 1 106 ? -17.451 -11.329 88.349 1.00 44.85 104 SER B C 1
ATOM 3419 O O . SER B 1 106 ? -18.405 -10.822 88.944 1.00 45.89 104 SER B O 1
ATOM 3422 N N . TRP B 1 107 ? -16.609 -10.602 87.607 1.00 41.46 105 TRP B N 1
ATOM 3423 C CA . TRP B 1 107 ? -16.806 -9.146 87.493 1.00 39.48 105 TRP B CA 1
ATOM 3424 C C . TRP B 1 107 ? -16.889 -8.563 86.077 1.00 37.03 105 TRP B C 1
ATOM 3425 O O . TRP B 1 107 ? -17.039 -7.355 85.937 1.00 37.53 105 TRP B O 1
ATOM 3436 N N . GLY B 1 108 ? -16.863 -9.403 85.051 1.00 35.40 106 GLY B N 1
ATOM 3437 C CA . GLY B 1 108 ? -17.105 -8.980 83.690 1.00 34.74 106 GLY B CA 1
ATOM 3438 C C . GLY B 1 108 ? -15.806 -8.562 82.999 1.00 33.98 106 GLY B C 1
ATOM 3439 O O . GLY B 1 108 ? -14.854 -9.341 82.936 1.00 33.64 106 GLY B O 1
ATOM 3440 N N . GLN B 1 109 ? -15.773 -7.331 82.489 1.00 33.43 107 GLN B N 1
ATOM 3441 C CA . GLN B 1 109 ? -14.583 -6.842 81.842 1.00 33.07 107 GLN B CA 1
ATOM 3442 C C . GLN B 1 109 ? -14.353 -5.365 82.007 1.00 31.04 107 GLN B C 1
ATOM 3443 O O . GLN B 1 109 ? -15.278 -4.584 82.190 1.00 29.67 107 GLN B O 1
ATOM 3449 N N . VAL B 1 110 ? -13.083 -4.996 81.928 1.00 30.01 108 VAL B N 1
ATOM 3450 C CA . VAL B 1 110 ? -12.687 -3.604 81.943 1.00 29.77 108 VAL B CA 1
ATOM 3451 C C . VAL B 1 110 ? -11.842 -3.389 80.708 1.00 28.75 108 VAL B C 1
ATOM 3452 O O . VAL B 1 110 ? -10.950 -4.187 80.411 1.00 27.74 108 VAL B O 1
ATOM 3456 N N . ARG B 1 111 ? -12.140 -2.303 79.999 1.00 26.87 109 ARG B N 1
ATOM 3457 C CA . ARG B 1 111 ? -11.404 -1.900 78.823 1.00 26.54 109 ARG B CA 1
ATOM 3458 C C . ARG B 1 111 ? -10.868 -0.482 78.967 1.00 25.92 109 ARG B C 1
ATOM 3459 O O . ARG B 1 111 ? -11.512 0.382 79.570 1.00 26.53 109 ARG B O 1
ATOM 3467 N N . LEU B 1 112 ? -9.664 -0.273 78.448 1.00 25.77 110 LEU B N 1
ATOM 3468 C CA . LEU B 1 112 ? -9.034 1.027 78.370 1.00 25.39 110 LEU B CA 1
ATOM 3469 C C . LEU B 1 112 ? -8.729 1.304 76.903 1.00 24.45 110 LEU B C 1
ATOM 3470 O O . LEU B 1 112 ? -8.120 0.460 76.223 1.00 23.49 110 LEU B O 1
ATOM 3475 N N . GLY B 1 113 ? -9.110 2.480 76.449 1.00 23.38 111 GLY B N 1
ATOM 3476 C CA . GLY B 1 113 ? -8.777 2.925 75.092 1.00 23.67 111 GLY B CA 1
ATOM 3477 C C . GLY B 1 113 ? -9.924 3.653 74.440 1.00 23.51 111 GLY B C 1
ATOM 3478 O O . GLY B 1 113 ? -10.461 4.612 75.002 1.00 23.33 111 GLY B O 1
ATOM 3479 N N . ARG B 1 114 ? -10.299 3.164 73.273 1.00 23.53 112 ARG B N 1
ATOM 3480 C CA . ARG B 1 114 ? -11.297 3.794 72.418 1.00 23.33 112 ARG B CA 1
ATOM 3481 C C . ARG B 1 114 ? -12.483 2.848 72.293 1.00 22.77 112 ARG B C 1
ATOM 3482 O O . ARG B 1 114 ? -12.382 1.777 71.683 1.00 22.57 112 ARG B O 1
ATOM 3490 N N . VAL B 1 115 ? -13.600 3.251 72.903 1.00 22.20 113 VAL B N 1
ATOM 3491 C CA . VAL B 1 115 ? -14.810 2.412 72.993 1.00 22.44 113 VAL B CA 1
ATOM 3492 C C . VAL B 1 115 ? -16.033 3.315 72.902 1.00 22.40 113 VAL B C 1
ATOM 3493 O O . VAL B 1 115 ? -15.933 4.563 72.949 1.00 22.23 113 VAL B O 1
ATOM 3497 N N . LEU B 1 116 ? -17.193 2.693 72.801 1.00 22.60 114 LEU B N 1
ATOM 3498 C CA . LEU B 1 116 ? -18.447 3.446 72.842 1.00 23.07 114 LEU B CA 1
ATOM 3499 C C . LEU B 1 116 ? -18.811 3.842 74.266 1.00 23.21 114 LEU B C 1
ATOM 3500 O O . LEU B 1 116 ? -18.580 3.070 75.203 1.00 23.93 114 LEU B O 1
ATOM 3505 N N . THR B 1 117 ? -19.382 5.028 74.441 1.00 22.87 115 THR B N 1
ATOM 3506 C CA . THR B 1 117 ? -19.901 5.386 75.760 1.00 23.90 115 THR B CA 1
ATOM 3507 C C . THR B 1 117 ? -21.158 4.551 76.025 1.00 24.56 115 THR B C 1
ATOM 3508 O O . THR B 1 117 ? -21.829 4.103 75.074 1.00 24.16 115 THR B O 1
ATOM 3512 N N . PRO B 1 118 ? -21.500 4.335 77.298 1.00 25.29 116 PRO B N 1
ATOM 3513 C CA . PRO B 1 118 ? -22.721 3.566 77.631 1.00 25.67 116 PRO B CA 1
ATOM 3514 C C . PRO B 1 118 ? -23.993 4.156 77.018 1.00 25.80 116 PRO B C 1
ATOM 3515 O O . PRO B 1 118 ? -24.811 3.422 76.463 1.00 26.49 116 PRO B O 1
ATOM 3527 N N . TYR B 1 120 ? -24.051 6.234 74.301 1.00 24.91 118 TYR B N 1
ATOM 3528 C CA . TYR B 1 120 ? -23.992 6.199 72.840 1.00 24.54 118 TYR B CA 1
ATOM 3529 C C . TYR B 1 120 ? -24.337 4.815 72.309 1.00 24.49 118 TYR B C 1
ATOM 3530 O O . TYR B 1 120 ? -25.025 4.678 71.286 1.00 24.47 118 TYR B O 1
ATOM 3539 N N . GLU B 1 121 ? -23.875 3.781 72.992 1.00 25.10 119 GLU B N 1
ATOM 3540 C CA . GLU B 1 121 ? -24.154 2.438 72.539 1.00 26.25 119 GLU B CA 1
ATOM 3541 C C . GLU B 1 121 ? -25.653 2.180 72.344 1.00 26.07 119 GLU B C 1
ATOM 3542 O O . GLU B 1 121 ? -26.055 1.546 71.340 1.00 25.12 119 GLU B O 1
ATOM 3548 N N . LEU B 1 122 ? -26.460 2.672 73.291 1.00 25.31 120 LEU B N 1
ATOM 3549 C CA . LEU B 1 122 ? -27.912 2.538 73.225 1.00 25.65 120 LEU B CA 1
ATOM 3550 C C . LEU B 1 122 ? -28.559 3.467 72.191 1.00 25.30 120 LEU B C 1
ATOM 3551 O O . LEU B 1 122 ? -29.561 3.093 71.565 1.00 25.59 120 LEU B O 1
ATOM 3556 N N . VAL B 1 123 ? -28.008 4.673 72.049 1.00 24.84 121 VAL B N 1
ATOM 3557 C CA . VAL B 1 123 ? -28.493 5.617 71.051 1.00 25.65 121 VAL B CA 1
ATOM 3558 C C . VAL B 1 123 ? -28.303 5.035 69.625 1.00 25.50 121 VAL B C 1
ATOM 3559 O O . VAL B 1 123 ? -29.205 5.124 68.765 1.00 26.22 121 VAL B O 1
ATOM 3563 N N . ASP B 1 124 ? -27.135 4.439 69.399 1.00 24.67 122 ASP B N 1
ATOM 3564 C CA . ASP B 1 124 ? -26.830 3.805 68.130 1.00 25.09 122 ASP B CA 1
ATOM 3565 C C . ASP B 1 124 ? -27.665 2.551 67.893 1.00 25.44 122 ASP B C 1
ATOM 3566 O O . ASP B 1 124 ? -28.299 2.405 66.820 1.00 24.76 122 ASP B O 1
ATOM 3571 N N . TRP B 1 125 ? -27.675 1.644 68.857 1.00 25.55 123 TRP B N 1
ATOM 3572 C CA . TRP B 1 125 ? -28.382 0.386 68.698 1.00 26.78 123 TRP B CA 1
ATOM 3573 C C . TRP B 1 125 ? -29.237 0.153 69.939 1.00 27.28 123 TRP B C 1
ATOM 3574 O O . TRP B 1 125 ? -28.665 0.005 71.026 1.00 26.83 123 TRP B O 1
ATOM 3585 N N . PRO B 1 126 ? -30.567 0.037 69.818 1.00 26.87 124 PRO B N 1
ATOM 3586 C CA . PRO B 1 126 ? -31.301 -0.140 68.555 1.00 26.99 124 PRO B CA 1
ATOM 3587 C C . PRO B 1 126 ? -31.693 1.154 67.841 1.00 26.79 124 PRO B C 1
ATOM 3588 O O . PRO B 1 126 ? -32.169 1.111 66.683 1.00 27.97 124 PRO B O 1
ATOM 3592 N N . ALA B 1 127 ? -31.524 2.289 68.503 1.00 26.01 125 ALA B N 1
ATOM 3593 C CA . ALA B 1 127 ? -32.353 3.446 68.205 1.00 26.80 125 ALA B CA 1
ATOM 3594 C C . ALA B 1 127 ? -31.974 4.343 67.021 1.00 26.33 125 ALA B C 1
ATOM 3595 O O . ALA B 1 127 ? -32.738 5.260 66.711 1.00 27.08 125 ALA B O 1
ATOM 3597 N N . SER B 1 128 ? -30.836 4.101 66.371 1.00 26.00 126 SER B N 1
ATOM 3598 C CA . SER B 1 128 ? -30.478 4.869 65.196 1.00 26.03 126 SER B CA 1
ATOM 3599 C C . SER B 1 128 ? -30.709 4.073 63.906 1.00 26.51 126 SER B C 1
ATOM 3600 O O . SER B 1 128 ? -30.406 4.551 62.812 1.00 26.09 126 SER B O 1
ATOM 3603 N N . ASN B 1 129 ? -31.259 2.870 64.037 1.00 26.94 127 ASN B N 1
ATOM 3604 C CA . ASN B 1 129 ? -31.426 1.984 62.905 1.00 28.53 127 ASN B CA 1
ATOM 3605 C C . ASN B 1 129 ? -32.904 1.845 62.527 1.00 28.45 127 ASN B C 1
ATOM 3606 O O . ASN B 1 129 ? -33.693 1.547 63.403 1.00 28.64 127 ASN B O 1
ATOM 3611 N N . PRO B 1 130 ? -33.299 1.993 61.253 1.00 28.30 128 PRO B N 1
ATOM 3612 C CA . PRO B 1 130 ? -32.429 2.121 60.059 1.00 27.59 128 PRO B CA 1
ATOM 3613 C C . PRO B 1 130 ? -32.361 3.548 59.512 1.00 26.95 128 PRO B C 1
ATOM 3614 O O . PRO B 1 130 ? -33.380 4.100 59.091 1.00 27.67 128 PRO B O 1
ATOM 3618 N N . GLY B 1 131 ? -31.184 4.147 59.527 1.00 25.85 129 GLY B N 1
ATOM 3619 C CA . GLY B 1 131 ? -31.004 5.499 58.984 1.00 26.46 129 GLY B CA 1
ATOM 3620 C C . GLY B 1 131 ? -31.643 6.626 59.790 1.00 26.68 129 GLY B C 1
ATOM 3621 O O . GLY B 1 131 ? -31.973 7.683 59.243 1.00 26.66 129 GLY B O 1
ATOM 3622 N N . LEU B 1 132 ? -31.811 6.403 61.097 1.00 26.41 130 LEU B N 1
ATOM 3623 C CA . LEU B 1 132 ? -32.437 7.389 61.970 1.00 26.74 130 LEU B CA 1
ATOM 3624 C C . LEU B 1 132 ? -31.400 8.301 62.613 1.00 26.19 130 LEU B C 1
ATOM 3625 O O . LEU B 1 132 ? -31.757 9.215 63.362 1.00 25.76 130 LEU B O 1
ATOM 3630 N N . GLY B 1 133 ? -30.128 8.050 62.313 1.00 25.63 131 GLY B N 1
ATOM 3631 C CA . GLY B 1 133 ? -29.010 8.689 62.966 1.00 25.38 131 GLY B CA 1
ATOM 3632 C C . GLY B 1 133 ? -28.843 10.181 62.765 1.00 25.04 131 GLY B C 1
ATOM 3633 O O . GLY B 1 133 ? -28.422 10.883 63.695 1.00 25.47 131 GLY B O 1
ATOM 3634 N N . ASP B 1 134 ? -29.170 10.691 61.584 1.00 24.50 132 ASP B N 1
ATOM 3635 C CA . ASP B 1 134 ? -29.078 12.143 61.363 1.00 25.17 132 ASP B CA 1
ATOM 3636 C C . ASP B 1 134 ? -29.955 12.910 62.358 1.00 25.36 132 ASP B C 1
ATOM 3637 O O . ASP B 1 134 ? -29.665 14.070 62.684 1.00 25.56 132 ASP B O 1
ATOM 3642 N N . VAL B 1 135 ? -31.051 12.298 62.774 1.00 25.49 133 VAL B N 1
ATOM 3643 C CA . VAL B 1 135 ? -31.918 12.914 63.791 1.00 25.82 133 VAL B CA 1
ATOM 3644 C C . VAL B 1 135 ? -31.466 12.504 65.194 1.00 25.59 133 VAL B C 1
ATOM 3645 O O . VAL B 1 135 ? -31.167 13.352 66.014 1.00 25.52 133 VAL B O 1
ATOM 3649 N N . TYR B 1 136 ? -31.400 11.200 65.446 1.00 25.77 134 TYR B N 1
ATOM 3650 C CA . TYR B 1 136 ? -31.309 10.721 66.829 1.00 25.85 134 TYR B CA 1
ATOM 3651 C C . TYR B 1 136 ? -29.882 10.518 67.366 1.00 26.32 134 TYR B C 1
ATOM 3652 O O . TYR B 1 136 ? -29.699 10.455 68.591 1.00 26.14 134 TYR B O 1
ATOM 3661 N N . ASP B 1 137 ? -28.907 10.345 66.479 1.00 26.22 135 ASP B N 1
ATOM 3662 C CA . ASP B 1 137 ? -27.517 10.032 66.879 1.00 27.16 135 ASP B CA 1
ATOM 3663 C C . ASP B 1 137 ? -26.765 11.354 67.059 1.00 27.62 135 ASP B C 1
ATOM 3664 O O . ASP B 1 137 ? -26.587 11.808 68.181 1.00 27.71 135 ASP B O 1
ATOM 3669 N N . TRP B 1 138 ? -26.398 11.995 65.966 1.00 27.44 136 TRP B N 1
ATOM 3670 C CA . TRP B 1 138 ? -25.653 13.240 66.055 1.00 29.06 136 TRP B CA 1
ATOM 3671 C C . TRP B 1 138 ? -26.538 14.427 65.724 1.00 28.62 136 TRP B C 1
ATOM 3672 O O . TRP B 1 138 ? -26.072 15.553 65.744 1.00 31.75 136 TRP B O 1
ATOM 3683 N N . GLY B 1 139 ? -27.816 14.206 65.460 1.00 27.42 137 GLY B N 1
ATOM 3684 C CA . GLY B 1 139 ? -28.752 15.316 65.327 1.00 28.26 137 GLY B CA 1
ATOM 3685 C C . GLY B 1 139 ? -29.090 15.940 66.669 1.00 28.78 137 GLY B C 1
ATOM 3686 O O . GLY B 1 139 ? -28.787 15.376 67.729 1.00 28.80 137 GLY B O 1
ATOM 3687 N N . GLY B 1 140 ? -29.769 17.068 66.607 1.00 29.07 138 GLY B N 1
ATOM 3688 C CA . GLY B 1 140 ? -30.170 17.827 67.777 1.00 29.24 138 GLY B CA 1
ATOM 3689 C C . GLY B 1 140 ? -29.513 19.193 67.771 1.00 29.47 138 GLY B C 1
ATOM 3690 O O . GLY B 1 140 ? -28.534 19.430 67.041 1.00 29.31 138 GLY B O 1
ATOM 3691 N N . ALA B 1 141 ? -30.050 20.084 68.574 1.00 29.46 139 ALA B N 1
ATOM 3692 C CA . ALA B 1 141 ? -29.704 21.485 68.515 1.00 30.22 139 ALA B CA 1
ATOM 3693 C C . ALA B 1 141 ? -29.059 22.014 69.787 1.00 31.01 139 ALA B C 1
ATOM 3694 O O . ALA B 1 141 ? -28.770 23.200 69.860 1.00 31.64 139 ALA B O 1
ATOM 3696 N N . ILE B 1 142 ? -28.876 21.166 70.792 1.00 30.96 140 ILE B N 1
ATOM 3697 C CA . ILE B 1 142 ? -28.480 21.652 72.102 1.00 31.99 140 ILE B CA 1
ATOM 3698 C C . ILE B 1 142 ? -27.000 22.039 72.109 1.00 31.68 140 ILE B C 1
ATOM 3699 O O . ILE B 1 142 ? -26.210 21.442 71.404 1.00 31.26 140 ILE B O 1
ATOM 3704 N N . GLY B 1 143 ? -26.639 23.054 72.889 1.00 32.19 141 GLY B N 1
ATOM 3705 C CA . GLY B 1 143 ? -25.229 23.462 72.998 1.00 31.87 141 GLY B CA 1
ATOM 3706 C C . GLY B 1 143 ? -24.403 22.502 73.840 1.00 31.56 141 GLY B C 1
ATOM 3707 O O . GLY B 1 143 ? -24.936 21.576 74.482 1.00 31.16 141 GLY B O 1
ATOM 3708 N N . GLY B 1 144 ? -23.099 22.733 73.843 1.00 31.13 142 GLY B N 1
ATOM 3709 C CA . GLY B 1 144 ? -22.168 21.906 74.578 1.00 30.58 142 GLY B CA 1
ATOM 3710 C C . GLY B 1 144 ? -21.955 20.574 73.908 1.00 29.62 142 GLY B C 1
ATOM 3711 O O . GLY B 1 144 ? -21.863 20.501 72.698 1.00 29.42 142 GLY B O 1
ATOM 3712 N N . ALA B 1 145 ? -21.927 19.508 74.691 1.00 28.77 143 ALA B N 1
ATOM 3713 C CA . ALA B 1 145 ? -21.796 18.163 74.145 1.00 28.41 143 ALA B CA 1
ATOM 3714 C C . ALA B 1 145 ? -22.825 17.237 74.776 1.00 28.30 143 ALA B C 1
ATOM 3715 O O . ALA B 1 145 ? -22.665 16.805 75.931 1.00 27.89 143 ALA B O 1
ATOM 3717 N N . LYS B 1 146 ? -23.871 16.911 74.036 1.00 28.10 144 LYS B N 1
ATOM 3718 C CA . LYS B 1 146 ? -24.947 16.086 74.600 1.00 29.13 144 LYS B CA 1
ATOM 3719 C C . LYS B 1 146 ? -24.437 14.718 75.114 1.00 27.66 144 LYS B C 1
ATOM 3720 O O . LYS B 1 146 ? -24.887 14.226 76.139 1.00 26.86 144 LYS B O 1
ATOM 3726 N N . TYR B 1 147 ? -23.482 14.153 74.388 1.00 25.80 145 TYR B N 1
ATOM 3727 C CA . TYR B 1 147 ? -22.781 12.916 74.754 1.00 25.10 145 TYR B CA 1
ATOM 3728 C C . TYR B 1 147 ? -21.672 12.717 73.751 1.00 24.75 145 TYR B C 1
ATOM 3729 O O . TYR B 1 147 ? -21.724 13.258 72.661 1.00 23.33 145 TYR B O 1
ATOM 3738 N N . GLN B 1 148 ? -20.655 11.969 74.146 1.00 24.90 146 GLN B N 1
ATOM 3739 C CA . GLN B 1 148 ? -19.622 11.504 73.217 1.00 24.71 146 GLN B CA 1
ATOM 3740 C C . GLN B 1 148 ? -20.174 10.245 72.542 1.00 25.21 146 GLN B C 1
ATOM 3741 O O . GLN B 1 148 ? -21.275 9.766 72.906 1.00 24.85 146 GLN B O 1
ATOM 3747 N N . ASP B 1 149 ? -19.468 9.755 71.531 1.00 23.59 147 ASP B N 1
ATOM 3748 C CA . ASP B 1 149 ? -19.933 8.591 70.828 1.00 24.06 147 ASP B CA 1
ATOM 3749 C C . ASP B 1 149 ? -18.933 7.449 70.943 1.00 23.44 147 ASP B C 1
ATOM 3750 O O . ASP B 1 149 ? -19.019 6.671 71.911 1.00 23.06 147 ASP B O 1
ATOM 3755 N N . ARG B 1 150 ? -18.012 7.317 69.989 1.00 22.07 148 ARG B N 1
ATOM 3756 C CA . ARG B 1 150 ? -16.855 6.451 70.142 1.00 22.44 148 ARG B CA 1
ATOM 3757 C C . ARG B 1 150 ? -15.739 7.392 70.570 1.00 22.36 148 ARG B C 1
ATOM 3758 O O . ARG B 1 150 ? -15.484 8.389 69.911 1.00 21.86 148 ARG B O 1
ATOM 3766 N N . GLN B 1 151 ? -15.114 7.098 71.710 1.00 22.93 149 GLN B N 1
ATOM 3767 C CA . GLN B 1 151 ? -14.263 8.058 72.368 1.00 22.96 149 GLN B CA 1
ATOM 3768 C C . GLN B 1 151 ? -12.974 7.381 72.856 1.00 22.84 149 GLN B C 1
ATOM 3769 O O . GLN B 1 151 ? -13.009 6.321 73.492 1.00 22.00 149 GLN B O 1
ATOM 3775 N N . SER B 1 152 ? -11.850 8.003 72.517 1.00 22.72 150 SER B N 1
ATOM 3776 C CA . SER B 1 152 ? -10.519 7.599 73.006 1.00 22.30 150 SER B CA 1
ATOM 3777 C C . SER B 1 152 ? -10.358 8.066 74.457 1.00 22.72 150 SER B C 1
ATOM 3778 O O . SER B 1 152 ? -11.168 8.843 74.979 1.00 22.86 150 SER B O 1
ATOM 3781 N N . ASN B 1 153 ? -9.304 7.598 75.111 1.00 22.56 151 ASN B N 1
ATOM 3782 C CA . ASN B 1 153 ? -9.006 8.020 76.477 1.00 23.37 151 ASN B CA 1
ATOM 3783 C C . ASN B 1 153 ? -10.115 7.673 77.465 1.00 24.00 151 ASN B C 1
ATOM 3784 O O . ASN B 1 153 ? -10.440 8.464 78.370 1.00 24.62 151 ASN B O 1
ATOM 3789 N N . THR B 1 154 ? -10.654 6.467 77.309 1.00 23.65 152 THR B N 1
ATOM 3790 C CA . THR B 1 154 ? -11.809 6.014 78.081 1.00 24.63 152 THR B CA 1
ATOM 3791 C C . THR B 1 154 ? -11.458 4.743 78.870 1.00 24.60 152 THR B C 1
ATOM 3792 O O . THR B 1 154 ? -10.741 3.874 78.379 1.00 23.43 152 THR B O 1
ATOM 3796 N N . ILE B 1 155 ? -11.995 4.654 80.078 1.00 25.25 153 ILE B N 1
ATOM 3797 C CA . ILE B 1 155 ? -12.048 3.389 80.806 1.00 26.09 153 ILE B CA 1
ATOM 3798 C C . ILE B 1 155 ? -13.506 3.002 80.938 1.00 25.89 153 ILE B C 1
ATOM 3799 O O . ILE B 1 155 ? -14.325 3.830 81.344 1.00 26.77 153 ILE B O 1
ATOM 3804 N N . ARG B 1 156 ? -13.824 1.749 80.603 1.00 25.23 154 ARG B N 1
ATOM 3805 C CA . ARG B 1 156 ? -15.187 1.268 80.625 1.00 25.05 154 ARG B CA 1
ATOM 3806 C C . ARG B 1 156 ? -15.257 -0.107 81.268 1.00 26.03 154 ARG B C 1
ATOM 3807 O O . ARG B 1 156 ? -14.503 -1.012 80.886 1.00 27.39 154 ARG B O 1
ATOM 3815 N N . TRP B 1 157 ? -16.209 -0.263 82.173 1.00 26.07 155 TRP B N 1
ATOM 3816 C CA . TRP B 1 157 ? -16.522 -1.521 82.804 1.00 27.84 155 TRP B CA 1
ATOM 3817 C C . TRP B 1 157 ? -17.834 -2.051 82.235 1.00 28.16 155 TRP B C 1
ATOM 3818 O O . TRP B 1 157 ? -18.824 -1.310 82.177 1.00 28.68 155 TRP B O 1
ATOM 3829 N N . ASP B 1 158 ? -17.834 -3.319 81.845 1.00 28.17 156 ASP B N 1
ATOM 3830 C CA . ASP B 1 158 ? -19.054 -4.044 81.481 1.00 28.81 156 ASP B CA 1
ATOM 3831 C C . ASP B 1 158 ? -19.210 -5.160 82.471 1.00 29.44 156 ASP B C 1
ATOM 3832 O O . ASP B 1 158 ? -18.381 -6.079 82.530 1.00 28.73 156 ASP B O 1
ATOM 3837 N N . SER B 1 159 ? -20.274 -5.068 83.272 1.00 30.06 157 SER B N 1
ATOM 3838 C CA . SER B 1 159 ? -20.560 -6.059 84.287 1.00 31.58 157 SER B CA 1
ATOM 3839 C C . SER B 1 159 ? -20.953 -7.384 83.647 1.00 32.50 157 SER B C 1
ATOM 3840 O O . SER B 1 159 ? -21.319 -7.428 82.482 1.00 32.14 157 SER B O 1
ATOM 3843 N N . PRO B 1 160 ? -20.892 -8.468 84.408 1.00 34.72 158 PRO B N 1
ATOM 3844 C CA . PRO B 1 160 ? -21.563 -9.673 83.939 1.00 36.97 158 PRO B CA 1
ATOM 3845 C C . PRO B 1 160 ? -23.086 -9.475 83.914 1.00 39.48 158 PRO B C 1
ATOM 3846 O O . PRO B 1 160 ? -23.617 -8.471 84.432 1.00 37.50 158 PRO B O 1
ATOM 3858 N N . TYR B 1 162 ? -25.899 -10.306 85.665 1.00 43.59 160 TYR B N 1
ATOM 3859 C CA . TYR B 1 162 ? -26.248 -10.792 86.999 1.00 44.15 160 TYR B CA 1
ATOM 3860 C C . TYR B 1 162 ? -27.600 -11.503 86.967 1.00 45.81 160 TYR B C 1
ATOM 3861 O O . TYR B 1 162 ? -28.592 -10.958 86.447 1.00 42.96 160 TYR B O 1
ATOM 3870 N N . ALA B 1 163 ? -27.619 -12.722 87.513 1.00 48.49 161 ALA B N 1
ATOM 3871 C CA . ALA B 1 163 ? -28.806 -13.584 87.571 1.00 50.70 161 ALA B CA 1
ATOM 3872 C C . ALA B 1 163 ? -29.448 -13.801 86.209 1.00 52.12 161 ALA B C 1
ATOM 3873 O O . ALA B 1 163 ? -30.669 -13.885 86.106 1.00 52.90 161 ALA B O 1
ATOM 3875 N N . ASP B 1 164 ? -28.634 -13.820 85.161 1.00 53.18 162 ASP B N 1
ATOM 3876 C CA . ASP B 1 164 ? -29.108 -13.895 83.773 1.00 55.60 162 ASP B CA 1
ATOM 3877 C C . ASP B 1 164 ? -30.074 -12.781 83.330 1.00 55.26 162 ASP B C 1
ATOM 3878 O O . ASP B 1 164 ? -30.698 -12.913 82.272 1.00 55.90 162 ASP B O 1
ATOM 3883 N N . LYS B 1 165 ? -30.137 -11.678 84.085 1.00 53.51 163 LYS B N 1
ATOM 3884 C CA . LYS B 1 165 ? -31.139 -10.623 83.867 1.00 52.72 163 LYS B CA 1
ATOM 3885 C C . LYS B 1 165 ? -30.617 -9.192 83.760 1.00 48.53 163 LYS B C 1
ATOM 3886 O O . LYS B 1 165 ? -31.069 -8.447 82.888 1.00 47.75 163 LYS B O 1
ATOM 3892 N N . PHE B 1 166 ? -29.673 -8.822 84.615 1.00 44.92 164 PHE B N 1
ATOM 3893 C CA . PHE B 1 166 ? -29.324 -7.437 84.850 1.00 42.84 164 PHE B CA 1
ATOM 3894 C C . PHE B 1 166 ? -27.843 -7.179 84.565 1.00 39.66 164 PHE B C 1
ATOM 3895 O O . PHE B 1 166 ? -26.988 -7.924 85.037 1.00 39.11 164 PHE B O 1
ATOM 3903 N N . SER B 1 167 ? -27.547 -6.128 83.804 1.00 36.25 165 SER B N 1
ATOM 3904 C CA . SER B 1 167 ? -26.162 -5.739 83.537 1.00 35.33 165 SER B CA 1
ATOM 3905 C C . SER B 1 167 ? -26.001 -4.235 83.549 1.00 34.14 165 SER B C 1
ATOM 3906 O O . SER B 1 167 ? -26.970 -3.483 83.379 1.00 33.89 165 SER B O 1
ATOM 3909 N N . ILE B 1 168 ? -24.767 -3.811 83.762 1.00 33.42 166 ILE B N 1
ATOM 3910 C CA . ILE B 1 168 ? -24.391 -2.422 83.879 1.00 33.16 166 ILE B CA 1
ATOM 3911 C C . ILE B 1 168 ? -23.176 -2.165 82.993 1.00 32.41 166 ILE B C 1
ATOM 3912 O O . ILE B 1 168 ? -22.279 -3.007 82.906 1.00 32.55 166 ILE B O 1
ATOM 3917 N N . ASP B 1 169 ? -23.161 -1.006 82.344 1.00 31.63 167 ASP B N 1
ATOM 3918 C CA . ASP B 1 169 ? -22.004 -0.510 81.592 1.00 32.12 167 ASP B CA 1
ATOM 3919 C C . ASP B 1 169 ? -21.676 0.835 82.203 1.00 30.93 167 ASP B C 1
ATOM 3920 O O . ASP B 1 169 ? -22.575 1.685 82.306 1.00 31.53 167 ASP B O 1
ATOM 3925 N N . ALA B 1 170 ? -20.430 1.054 82.607 1.00 29.60 168 ALA B N 1
ATOM 3926 C CA . ALA B 1 170 ? -20.044 2.338 83.227 1.00 28.97 168 ALA B CA 1
ATOM 3927 C C . ALA B 1 170 ? -18.696 2.776 82.710 1.00 28.00 168 ALA B C 1
ATOM 3928 O O . ALA B 1 170 ? -17.820 1.949 82.453 1.00 27.41 168 ALA B O 1
ATOM 3930 N N . ALA B 1 171 ? -18.522 4.081 82.512 1.00 27.41 169 ALA B N 1
ATOM 3931 C CA . ALA B 1 171 ? -17.305 4.580 81.900 1.00 27.09 169 ALA B CA 1
ATOM 3932 C C . ALA B 1 171 ? -17.028 6.026 82.287 1.00 28.01 169 ALA B C 1
ATOM 3933 O O . ALA B 1 171 ? -17.955 6.784 82.596 1.00 27.73 169 ALA B O 1
ATOM 3935 N N . VAL B 1 172 ? -15.749 6.377 82.248 1.00 27.88 170 VAL B N 1
ATOM 3936 C CA . VAL B 1 172 ? -15.331 7.753 82.321 1.00 28.80 170 VAL B CA 1
ATOM 3937 C C . VAL B 1 172 ? -14.237 7.928 81.303 1.00 27.28 170 VAL B C 1
ATOM 3938 O O . VAL B 1 172 ? -13.537 6.984 80.944 1.00 26.03 170 VAL B O 1
ATOM 3942 N N . GLY B 1 173 ? -14.095 9.149 80.817 1.00 26.67 171 GLY B N 1
ATOM 3943 C CA . GLY B 1 173 ? -13.036 9.443 79.873 1.00 26.55 171 GLY B CA 1
ATOM 3944 C C . GLY B 1 173 ? -12.707 10.910 79.704 1.00 26.27 171 GLY B C 1
ATOM 3945 O O . GLY B 1 173 ? -13.408 11.793 80.223 1.00 26.49 171 GLY B O 1
ATOM 3946 N N . ALA B 1 174 ? -11.641 11.150 78.975 1.00 25.29 172 ALA B N 1
ATOM 3947 C CA . ALA B 1 174 ? -11.272 12.501 78.583 1.00 26.27 172 ALA B CA 1
ATOM 3948 C C . ALA B 1 174 ? -12.088 12.976 77.391 1.00 26.81 172 ALA B C 1
ATOM 3949 O O . ALA B 1 174 ? -12.536 12.166 76.546 1.00 26.96 172 ALA B O 1
ATOM 3951 N N . GLY B 1 175 ? -12.293 14.284 77.332 1.00 26.98 173 GLY B N 1
ATOM 3952 C CA . GLY B 1 175 ? -13.001 14.888 76.237 1.00 27.16 173 GLY B CA 1
ATOM 3953 C C . GLY B 1 175 ? -12.145 15.044 74.998 1.00 26.58 173 GLY B C 1
ATOM 3954 O O . GLY B 1 175 ? -10.953 14.673 74.967 1.00 26.54 173 GLY B O 1
ATOM 3955 N N . ASP B 1 176 ? -12.747 15.616 73.970 1.00 25.99 174 ASP B N 1
ATOM 3956 C CA . ASP B 1 176 ? -12.069 15.799 72.681 1.00 25.98 174 ASP B CA 1
ATOM 3957 C C . ASP B 1 176 ? -10.859 16.716 72.755 1.00 26.13 174 ASP B C 1
ATOM 3958 O O . ASP B 1 176 ? -9.851 16.447 72.153 1.00 24.99 174 ASP B O 1
ATOM 3963 N N . LYS B 1 177 ? -10.979 17.846 73.448 1.00 26.63 175 LYS B N 1
ATOM 3964 C CA . LYS B 1 177 ? -9.848 18.774 73.550 1.00 28.43 175 LYS B CA 1
ATOM 3965 C C . LYS B 1 177 ? -8.749 18.223 74.461 1.00 27.51 175 LYS B C 1
ATOM 3966 O O . LYS B 1 177 ? -7.568 18.307 74.116 1.00 26.47 175 LYS B O 1
ATOM 3972 N N . ALA B 1 178 ? -9.167 17.592 75.559 1.00 27.28 176 ALA B N 1
ATOM 3973 C CA . ALA B 1 178 ? -8.247 16.960 76.510 1.00 27.38 176 ALA B CA 1
ATOM 3974 C C . ALA B 1 178 ? -7.361 15.894 75.852 1.00 26.58 176 ALA B C 1
ATOM 3975 O O . ALA B 1 178 ? -6.175 15.804 76.165 1.00 26.77 176 ALA B O 1
ATOM 3977 N N . GLY B 1 179 ? -7.928 15.135 74.903 1.00 25.31 177 GLY B N 1
ATOM 3978 C CA . GLY B 1 179 ? -7.182 14.140 74.143 1.00 25.68 177 GLY B CA 1
ATOM 3979 C C . GLY B 1 179 ? -6.073 14.693 73.246 1.00 26.43 177 GLY B C 1
ATOM 3980 O O . GLY B 1 179 ? -5.243 13.930 72.777 1.00 26.14 177 GLY B O 1
ATOM 3981 N N . LEU B 1 180 ? -6.061 16.010 73.005 1.00 27.01 178 LEU B N 1
ATOM 3982 C CA . LEU B 1 180 ? -5.008 16.676 72.258 1.00 27.96 178 LEU B CA 1
ATOM 3983 C C . LEU B 1 180 ? -4.193 17.598 73.147 1.00 28.43 178 LEU B C 1
ATOM 3984 O O . LEU B 1 180 ? -3.370 18.348 72.643 1.00 27.79 178 LEU B O 1
ATOM 3989 N N . GLY B 1 181 ? -4.391 17.555 74.462 1.00 27.24 179 GLY B N 1
ATOM 3990 C CA . GLY B 1 181 ? -3.700 18.465 75.335 1.00 28.66 179 GLY B CA 1
ATOM 3991 C C . GLY B 1 181 ? -4.151 19.904 75.188 1.00 29.81 179 GLY B C 1
ATOM 3992 O O . GLY B 1 181 ? -3.375 20.821 75.469 1.00 31.09 179 GLY B O 1
ATOM 3993 N N . ALA B 1 182 ? -5.400 20.095 74.743 1.00 29.28 180 ALA B N 1
ATOM 3994 C CA . ALA B 1 182 ? -5.918 21.408 74.375 1.00 30.35 180 ALA B CA 1
ATOM 3995 C C . ALA B 1 182 ? -7.129 21.807 75.224 1.00 30.72 180 ALA B C 1
ATOM 3996 O O . ALA B 1 182 ? -7.787 22.779 74.915 1.00 31.48 180 ALA B O 1
ATOM 3998 N N . GLY B 1 183 ? -7.389 21.096 76.315 1.00 30.03 181 GLY B N 1
ATOM 3999 C CA . GLY B 1 183 ? -8.527 21.395 77.157 1.00 30.41 181 GLY B CA 1
ATOM 4000 C C . GLY B 1 183 ? -8.566 20.442 78.328 1.00 29.88 181 GLY B C 1
ATOM 4001 O O . GLY B 1 183 ? -7.633 19.624 78.506 1.00 28.57 181 GLY B O 1
ATOM 4002 N N . ASP B 1 184 ? -9.614 20.572 79.134 1.00 30.04 182 ASP B N 1
ATOM 4003 C CA . ASP B 1 184 ? -9.785 19.758 80.337 1.00 30.31 182 ASP B CA 1
ATOM 4004 C C . ASP B 1 184 ? -11.192 19.223 80.430 1.00 30.00 182 ASP B C 1
ATOM 4005 O O . ASP B 1 184 ? -11.719 18.990 81.523 1.00 30.00 182 ASP B O 1
ATOM 4010 N N . ASP B 1 185 ? -11.794 19.024 79.254 1.00 29.11 183 ASP B N 1
ATOM 4011 C CA . ASP B 1 185 ? -13.100 18.402 79.153 1.00 28.87 183 ASP B CA 1
ATOM 4012 C C . ASP B 1 185 ? -13.021 16.918 79.553 1.00 27.85 183 ASP B C 1
ATOM 4013 O O . ASP B 1 185 ? -11.979 16.262 79.390 1.00 27.77 183 ASP B O 1
ATOM 4018 N N . TYR B 1 186 ? -14.124 16.415 80.068 1.00 27.74 184 TYR B N 1
ATOM 4019 C CA . TYR B 1 186 ? -14.237 15.040 80.502 1.00 27.69 184 TYR B CA 1
ATOM 4020 C C . TYR B 1 186 ? -15.697 14.680 80.616 1.00 27.37 184 TYR B C 1
ATOM 4021 O O . TYR B 1 186 ? -16.576 15.550 80.547 1.00 27.42 184 TYR B O 1
ATOM 4030 N N . TRP B 1 187 ? -15.945 13.402 80.808 1.00 26.92 185 TRP B N 1
ATOM 4031 C CA . TRP B 1 187 ? -17.297 12.894 80.877 1.00 26.94 185 TRP B CA 1
ATOM 4032 C C . TRP B 1 187 ? -17.332 11.600 81.690 1.00 27.43 185 TRP B C 1
ATOM 4033 O O . TRP B 1 187 ? -16.307 10.909 81.868 1.00 27.09 185 TRP B O 1
ATOM 4044 N N . GLY B 1 188 ? -18.528 11.282 82.158 1.00 27.42 186 GLY B N 1
ATOM 4045 C CA . GLY B 1 188 ? -18.798 10.004 82.774 1.00 28.39 186 GLY B CA 1
ATOM 4046 C C . GLY B 1 188 ? -20.194 9.551 82.409 1.00 28.45 186 GLY B C 1
ATOM 4047 O O . GLY B 1 188 ? -21.092 10.373 82.190 1.00 28.11 186 GLY B O 1
ATOM 4048 N N . GLY B 1 189 ? -20.388 8.242 82.357 1.00 28.21 187 GLY B N 1
ATOM 4049 C CA . GLY B 1 189 ? -21.680 7.725 81.956 1.00 28.21 187 GLY B CA 1
ATOM 4050 C C . GLY B 1 189 ? -21.933 6.335 82.477 1.00 28.48 187 GLY B C 1
ATOM 4051 O O . GLY B 1 189 ? -21.000 5.627 82.874 1.00 27.19 187 GLY B O 1
ATOM 4052 N N . ILE B 1 190 ? -23.205 5.957 82.468 1.00 28.50 188 ILE B N 1
ATOM 4053 C CA . ILE B 1 190 ? -23.601 4.662 82.947 1.00 29.52 188 ILE B CA 1
ATOM 4054 C C . ILE B 1 190 ? -24.885 4.238 82.248 1.00 29.97 188 ILE B C 1
ATOM 4055 O O . ILE B 1 190 ? -25.735 5.082 81.932 1.00 30.50 188 ILE B O 1
ATOM 4060 N N . ALA B 1 191 ? -25.022 2.938 82.004 1.00 29.76 189 ALA B N 1
ATOM 4061 C CA . ALA B 1 191 ? -26.245 2.358 81.484 1.00 29.57 189 ALA B CA 1
ATOM 4062 C C . ALA B 1 191 ? -26.552 1.077 82.220 1.00 30.28 189 ALA B C 1
ATOM 4063 O O . ALA B 1 191 ? -25.645 0.408 82.734 1.00 29.90 189 ALA B O 1
ATOM 4065 N N . ALA B 1 192 ? -27.843 0.762 82.305 1.00 31.20 190 ALA B N 1
ATOM 4066 C CA . ALA B 1 192 ? -28.315 -0.476 82.910 1.00 32.33 190 ALA B CA 1
ATOM 4067 C C . ALA B 1 192 ? -29.321 -1.125 81.985 1.00 32.28 190 ALA B C 1
ATOM 4068 O O . ALA B 1 192 ? -30.007 -0.445 81.199 1.00 32.44 190 ALA B O 1
ATOM 4070 N N . HIS B 1 193 ? -29.375 -2.450 82.042 1.00 32.29 191 HIS B N 1
ATOM 4071 C CA . HIS B 1 193 ? -30.215 -3.244 81.174 1.00 33.16 191 HIS B CA 1
ATOM 4072 C C . HIS B 1 193 ? -30.830 -4.331 82.009 1.00 34.75 191 HIS B C 1
ATOM 4073 O O . HIS B 1 193 ? -30.136 -4.986 82.796 1.00 34.34 191 HIS B O 1
ATOM 4080 N N . TYR B 1 194 ? -32.129 -4.526 81.850 1.00 35.66 192 TYR B N 1
ATOM 4081 C CA . TYR B 1 194 ? -32.811 -5.546 82.589 1.00 38.38 192 TYR B CA 1
ATOM 4082 C C . TYR B 1 194 ? -33.680 -6.375 81.643 1.00 39.45 192 TYR B C 1
ATOM 4083 O O . TYR B 1 194 ? -34.542 -5.836 80.951 1.00 37.54 192 TYR B O 1
ATOM 4092 N N . LYS B 1 195 ? -33.487 -7.683 81.685 1.00 42.88 193 LYS B N 1
ATOM 4093 C CA . LYS B 1 195 ? -34.233 -8.627 80.844 1.00 48.21 193 LYS B CA 1
ATOM 4094 C C . LYS B 1 195 ? -35.476 -9.095 81.646 1.00 49.27 193 LYS B C 1
ATOM 4095 O O . LYS B 1 195 ? -35.455 -9.424 82.862 1.00 50.89 193 LYS B O 1
ATOM 4101 N N . LEU B 1 196 ? -36.627 -8.975 81.018 1.00 48.85 194 LEU B N 1
ATOM 4102 C CA . LEU B 1 196 ? -37.909 -9.296 81.687 1.00 50.39 194 LEU B CA 1
ATOM 4103 C C . LEU B 1 196 ? -38.796 -9.968 80.619 1.00 48.66 194 LEU B C 1
ATOM 4104 O O . LEU B 1 196 ? -39.452 -9.282 79.819 1.00 45.87 194 LEU B O 1
ATOM 4109 N N . GLY B 1 197 ? -38.831 -11.302 80.648 1.00 49.47 195 GLY B N 1
ATOM 4110 C CA . GLY B 1 197 ? -39.604 -12.116 79.683 1.00 49.08 195 GLY B CA 1
ATOM 4111 C C . GLY B 1 197 ? -39.140 -11.803 78.265 1.00 47.10 195 GLY B C 1
ATOM 4112 O O . GLY B 1 197 ? -37.952 -11.820 78.043 1.00 47.57 195 GLY B O 1
ATOM 4113 N N . PRO B 1 198 ? -40.052 -11.396 77.337 1.00 44.69 196 PRO B N 1
ATOM 4114 C CA . PRO B 1 198 ? -39.670 -10.951 75.989 1.00 41.89 196 PRO B CA 1
ATOM 4115 C C . PRO B 1 198 ? -39.123 -9.518 75.891 1.00 39.82 196 PRO B C 1
ATOM 4116 O O . PRO B 1 198 ? -38.953 -9.024 74.768 1.00 39.15 196 PRO B O 1
ATOM 4120 N N . LEU B 1 199 ? -38.874 -8.843 77.014 1.00 38.13 197 LEU B N 1
ATOM 4121 C CA . LEU B 1 199 ? -38.469 -7.444 76.989 1.00 37.03 197 LEU B CA 1
ATOM 4122 C C . LEU B 1 199 ? -37.082 -7.246 77.530 1.00 36.11 197 LEU B C 1
ATOM 4123 O O . LEU B 1 199 ? -36.651 -8.000 78.382 1.00 36.73 197 LEU B O 1
ATOM 4128 N N . GLN B 1 200 ? -36.465 -6.164 77.109 1.00 35.01 198 GLN B N 1
ATOM 4129 C CA . GLN B 1 200 ? -35.315 -5.598 77.778 1.00 35.29 198 GLN B CA 1
ATOM 4130 C C . GLN B 1 200 ? -35.589 -4.124 78.074 1.00 34.89 198 GLN B C 1
ATOM 4131 O O . GLN B 1 200 ? -36.068 -3.393 77.206 1.00 34.36 198 GLN B O 1
ATOM 4137 N N . LEU B 1 201 ? -35.371 -3.722 79.318 1.00 34.86 199 LEU B N 1
ATOM 4138 C CA . LEU B 1 201 ? -35.530 -2.333 79.723 1.00 34.91 199 LEU B CA 1
ATOM 4139 C C . LEU B 1 201 ? -34.155 -1.750 79.767 1.00 33.11 199 LEU B C 1
ATOM 4140 O O . LEU B 1 201 ? -33.267 -2.386 80.311 1.00 33.90 199 LEU B O 1
ATOM 4145 N N . ASP B 1 202 ? -34.018 -0.532 79.283 1.00 32.08 200 ASP B N 1
ATOM 4146 C CA . ASP B 1 202 ? -32.759 0.185 79.197 1.00 31.81 200 ASP B CA 1
ATOM 4147 C C . ASP B 1 202 ? -32.849 1.547 79.864 1.00 31.40 200 ASP B C 1
ATOM 4148 O O . ASP B 1 202 ? -33.875 2.227 79.793 1.00 31.17 200 ASP B O 1
ATOM 4153 N N . ALA B 1 203 ? -31.773 1.946 80.522 1.00 31.29 201 ALA B N 1
ATOM 4154 C CA . ALA B 1 203 ? -31.651 3.299 81.053 1.00 31.79 201 ALA B CA 1
ATOM 4155 C C . ALA B 1 203 ? -30.211 3.734 80.952 1.00 31.42 201 ALA B C 1
ATOM 4156 O O . ALA B 1 203 ? -29.317 2.898 81.102 1.00 31.58 201 ALA B O 1
ATOM 4158 N N . ALA B 1 204 ? -29.984 5.017 80.657 1.00 30.15 202 ALA B N 1
ATOM 4159 C CA . ALA B 1 204 ? -28.631 5.531 80.577 1.00 29.42 202 ALA B CA 1
ATOM 4160 C C . ALA B 1 204 ? -28.526 6.995 80.967 1.00 29.18 202 ALA B C 1
ATOM 4161 O O . ALA B 1 204 ? -29.520 7.733 80.948 1.00 29.76 202 ALA B O 1
ATOM 4163 N N . TYR B 1 205 ? -27.302 7.372 81.317 1.00 29.00 203 TYR B N 1
ATOM 4164 C CA . TYR B 1 205 ? -26.928 8.717 81.684 1.00 29.36 203 TYR B CA 1
ATOM 4165 C C . TYR B 1 205 ? -25.555 9.026 81.106 1.00 28.54 203 TYR B C 1
ATOM 4166 O O . TYR B 1 205 ? -24.679 8.154 81.033 1.00 27.98 203 TYR B O 1
ATOM 4175 N N . GLU B 1 206 ? -25.366 10.272 80.702 1.00 28.32 204 GLU B N 1
ATOM 4176 C CA . GLU B 1 206 ? -24.032 10.790 80.479 1.00 27.74 204 GLU B CA 1
ATOM 4177 C C . GLU B 1 206 ? -23.945 12.239 80.925 1.00 28.20 204 GLU B C 1
ATOM 4178 O O . GLU B 1 206 ? -24.845 13.043 80.635 1.00 28.05 204 GLU B O 1
ATOM 4184 N N . GLY B 1 207 ? -22.854 12.553 81.607 1.00 27.67 205 GLY B N 1
ATOM 4185 C CA . GLY B 1 207 ? -22.545 13.909 82.010 1.00 28.59 205 GLY B CA 1
ATOM 4186 C C . GLY B 1 207 ? -21.239 14.339 81.376 1.00 28.36 205 GLY B C 1
ATOM 4187 O O . GLY B 1 207 ? -20.224 13.675 81.570 1.00 28.43 205 GLY B O 1
ATOM 4188 N N . ASN B 1 208 ? -21.272 15.439 80.632 1.00 28.13 206 ASN B N 1
ATOM 4189 C CA . ASN B 1 208 ? -20.095 16.056 80.074 1.00 27.46 206 ASN B CA 1
ATOM 4190 C C . ASN B 1 208 ? -19.794 17.369 80.800 1.00 28.52 206 ASN B C 1
ATOM 4191 O O . ASN B 1 208 ? -20.697 18.112 81.185 1.00 28.83 206 ASN B O 1
ATOM 4196 N N . ARG B 1 209 ? -18.509 17.623 81.000 1.00 28.75 207 ARG B N 1
ATOM 4197 C CA . ARG B 1 209 ? -18.032 18.724 81.818 1.00 29.72 207 ARG B CA 1
ATOM 4198 C C . ARG B 1 209 ? -16.869 19.447 81.142 1.00 29.76 207 ARG B C 1
ATOM 4199 O O . ARG B 1 209 ? -16.100 18.826 80.392 1.00 28.65 207 ARG B O 1
ATOM 4207 N N . ASN B 1 210 ? -16.728 20.737 81.468 1.00 30.53 208 ASN B N 1
ATOM 4208 C CA . ASN B 1 210 ? -15.654 21.574 80.978 1.00 31.47 208 ASN B CA 1
ATOM 4209 C C . ASN B 1 210 ? -15.620 21.630 79.435 1.00 31.13 208 ASN B C 1
ATOM 4210 O O . ASN B 1 210 ? -14.551 21.709 78.819 1.00 30.03 208 ASN B O 1
ATOM 4215 N N . ILE B 1 211 ? -16.803 21.615 78.821 1.00 31.31 209 ILE B N 1
ATOM 4216 C CA . ILE B 1 211 ? -16.918 21.629 77.366 1.00 31.22 209 ILE B CA 1
ATOM 4217 C C . ILE B 1 211 ? -16.807 23.064 76.889 1.00 32.41 209 ILE B C 1
ATOM 4218 O O . ILE B 1 211 ? -17.585 23.912 77.311 1.00 33.70 209 ILE B O 1
ATOM 4223 N N . GLU B 1 212 ? -15.873 23.342 75.992 1.00 32.61 210 GLU B N 1
ATOM 4224 C CA . GLU B 1 212 ? -15.674 24.711 75.515 1.00 34.32 210 GLU B CA 1
ATOM 4225 C C . GLU B 1 212 ? -16.323 24.890 74.150 1.00 33.07 210 GLU B C 1
ATOM 4226 O O . GLU B 1 212 ? -15.997 24.184 73.214 1.00 31.25 210 GLU B O 1
ATOM 4232 N N . ALA B 1 213 ? -17.282 25.803 74.053 1.00 32.99 211 ALA B N 1
ATOM 4233 C CA . ALA B 1 213 ? -17.960 26.060 72.773 1.00 32.84 211 ALA B CA 1
ATOM 4234 C C . ALA B 1 213 ? -18.687 27.371 72.857 1.00 33.85 211 ALA B C 1
ATOM 4235 O O . ALA B 1 213 ? -19.196 27.748 73.924 1.00 34.34 211 ALA B O 1
ATOM 4237 N N . GLU B 1 214 ? -18.690 28.098 71.741 1.00 34.75 212 GLU B N 1
ATOM 4238 C CA . GLU B 1 214 ? -19.462 29.346 71.600 1.00 35.86 212 GLU B CA 1
ATOM 4239 C C . GLU B 1 214 ? -19.062 30.412 72.613 1.00 37.33 212 GLU B C 1
ATOM 4240 O O . GLU B 1 214 ? -19.880 31.229 73.034 1.00 38.40 212 GLU B O 1
ATOM 4246 N N . GLY B 1 215 ? -17.794 30.388 73.020 1.00 38.64 213 GLY B N 1
ATOM 4247 C CA . GLY B 1 215 ? -17.272 31.360 74.002 1.00 39.52 213 GLY B CA 1
ATOM 4248 C C . GLY B 1 215 ? -17.611 31.046 75.446 1.00 40.19 213 GLY B C 1
ATOM 4249 O O . GLY B 1 215 ? -17.359 31.858 76.317 1.00 40.96 213 GLY B O 1
ATOM 4250 N N . GLN B 1 216 ? -18.189 29.865 75.714 1.00 39.65 214 GLN B N 1
ATOM 4251 C CA . GLN B 1 216 ? -18.604 29.483 77.068 1.00 40.18 214 GLN B CA 1
ATOM 4252 C C . GLN B 1 216 ? -17.970 28.144 77.418 1.00 37.27 214 GLN B C 1
ATOM 4253 O O . GLN B 1 216 ? -17.451 27.440 76.574 1.00 35.18 214 GLN B O 1
ATOM 4259 N N . THR B 1 217 ? -18.052 27.820 78.701 1.00 37.12 215 THR B N 1
ATOM 4260 C CA . THR B 1 217 ? -17.822 26.486 79.209 1.00 36.22 215 THR B CA 1
ATOM 4261 C C . THR B 1 217 ? -19.184 25.916 79.575 1.00 35.01 215 THR B C 1
ATOM 4262 O O . THR B 1 217 ? -19.989 26.585 80.220 1.00 34.76 215 THR B O 1
ATOM 4266 N N . TRP B 1 218 ? -19.412 24.669 79.183 1.00 33.32 216 TRP B N 1
ATOM 4267 C CA . TRP B 1 218 ? -20.699 24.021 79.349 1.00 33.25 216 TRP B CA 1
ATOM 4268 C C . TRP B 1 218 ? -20.609 22.762 80.212 1.00 32.69 216 TRP B C 1
ATOM 4269 O O . TRP B 1 218 ? -19.608 22.037 80.188 1.00 31.42 216 TRP B O 1
ATOM 4280 N N . GLU B 1 219 ? -21.713 22.463 80.880 1.00 33.08 217 GLU B N 1
ATOM 4281 C CA . GLU B 1 219 ? -21.989 21.131 81.431 1.00 32.78 217 GLU B CA 1
ATOM 4282 C C . GLU B 1 219 ? -23.265 20.587 80.807 1.00 31.62 217 GLU B C 1
ATOM 4283 O O . GLU B 1 219 ? -24.291 21.285 80.772 1.00 32.41 217 GLU B O 1
ATOM 4289 N N . ASN B 1 220 ? -23.197 19.350 80.345 1.00 29.65 218 ASN B N 1
ATOM 4290 C CA . ASN B 1 220 ? -24.334 18.654 79.795 1.00 29.48 218 ASN B CA 1
ATOM 4291 C C . ASN B 1 220 ? -24.704 17.464 80.649 1.00 29.32 218 ASN B C 1
ATOM 4292 O O . ASN B 1 220 ? -23.826 16.770 81.177 1.00 28.29 218 ASN B O 1
ATOM 4297 N N . ASN B 1 221 ? -25.998 17.213 80.740 1.00 30.03 219 ASN B N 1
ATOM 4298 C CA . ASN B 1 221 ? -26.542 16.007 81.368 1.00 31.13 219 ASN B CA 1
ATOM 4299 C C . ASN B 1 221 ? -27.623 15.454 80.460 1.00 30.47 219 ASN B C 1
ATOM 4300 O O . ASN B 1 221 ? -28.561 16.175 80.101 1.00 31.30 219 ASN B O 1
ATOM 4305 N N . THR B 1 222 ? -27.452 14.203 80.067 1.00 28.97 220 THR B N 1
ATOM 4306 C CA . THR B 1 222 ? -28.366 13.529 79.177 1.00 28.39 220 THR B CA 1
ATOM 4307 C C . THR B 1 222 ? -28.844 12.236 79.822 1.00 28.80 220 THR B C 1
ATOM 4308 O O . THR B 1 222 ? -28.042 11.494 80.403 1.00 29.17 220 THR B O 1
ATOM 4312 N N . TYR B 1 223 ? -30.144 11.983 79.700 1.00 28.86 221 TYR B N 1
ATOM 4313 C CA . TYR B 1 223 ? -30.799 10.847 80.293 1.00 30.77 221 TYR B CA 1
ATOM 4314 C C . TYR B 1 223 ? -31.602 10.117 79.228 1.00 29.93 221 TYR B C 1
ATOM 4315 O O . TYR B 1 223 ? -32.167 10.746 78.352 1.00 30.03 221 TYR B O 1
ATOM 4324 N N . LEU B 1 224 ? -31.657 8.799 79.329 1.00 29.14 222 LEU B N 1
ATOM 4325 C CA . LEU B 1 224 ? -32.341 7.986 78.359 1.00 29.31 222 LEU B CA 1
ATOM 4326 C C . LEU B 1 224 ? -33.057 6.834 79.034 1.00 29.55 222 LEU B C 1
ATOM 4327 O O . LEU B 1 224 ? -32.505 6.215 79.934 1.00 29.34 222 LEU B O 1
ATOM 4332 N N . VAL B 1 225 ? -34.283 6.558 78.588 1.00 29.32 223 VAL B N 1
ATOM 4333 C CA . VAL B 1 225 ? -34.997 5.354 78.975 1.00 30.32 223 VAL B CA 1
ATOM 4334 C C . VAL B 1 225 ? -35.497 4.672 77.715 1.00 30.48 223 VAL B C 1
ATOM 4335 O O . VAL B 1 225 ? -35.858 5.342 76.744 1.00 30.26 223 VAL B O 1
ATOM 4339 N N . GLY B 1 226 ? -35.523 3.340 77.736 1.00 30.82 224 GLY B N 1
ATOM 4340 C CA . GLY B 1 226 ? -35.921 2.585 76.565 1.00 31.05 224 GLY B CA 1
ATOM 4341 C C . GLY B 1 226 ? -36.432 1.193 76.849 1.00 31.84 224 GLY B C 1
ATOM 4342 O O . GLY B 1 226 ? -36.270 0.646 77.955 1.00 31.78 224 GLY B O 1
ATOM 4343 N N . VAL B 1 227 ? -37.080 0.644 75.835 1.00 31.59 225 VAL B N 1
ATOM 4344 C CA . VAL B 1 227 ? -37.558 -0.719 75.878 1.00 32.32 225 VAL B CA 1
ATOM 4345 C C . VAL B 1 227 ? -37.269 -1.369 74.527 1.00 31.67 225 VAL B C 1
ATOM 4346 O O . VAL B 1 227 ? -37.275 -0.689 73.499 1.00 30.74 225 VAL B O 1
ATOM 4350 N N . GLN B 1 228 ? -37.000 -2.668 74.564 1.00 31.55 226 GLN B N 1
ATOM 4351 C CA . GLN B 1 228 ? -36.884 -3.493 73.371 1.00 31.51 226 GLN B CA 1
ATOM 4352 C C . GLN B 1 228 ? -37.702 -4.741 73.644 1.00 32.55 226 GLN B C 1
ATOM 4353 O O . GLN B 1 228 ? -37.736 -5.230 74.773 1.00 33.01 226 GLN B O 1
ATOM 4359 N N . GLY B 1 229 ? -38.399 -5.212 72.630 1.00 32.70 227 GLY B N 1
ATOM 4360 C CA . GLY B 1 229 ? -39.211 -6.404 72.760 1.00 35.02 227 GLY B CA 1
ATOM 4361 C C . GLY B 1 229 ? -39.161 -7.321 71.561 1.00 36.08 227 GLY B C 1
ATOM 4362 O O . GLY B 1 229 ? -38.968 -6.852 70.423 1.00 35.24 227 GLY B O 1
ATOM 4363 N N . TRP B 1 230 ? -39.243 -8.621 71.826 1.00 38.53 228 TRP B N 1
ATOM 4364 C CA . TRP B 1 230 ? -39.163 -9.660 70.790 1.00 41.22 228 TRP B CA 1
ATOM 4365 C C . TRP B 1 230 ? -40.204 -10.685 71.114 1.00 43.75 228 TRP B C 1
ATOM 4366 O O . TRP B 1 230 ? -40.079 -11.308 72.159 1.00 45.93 228 TRP B O 1
ATOM 4377 N N . PHE B 1 231 ? -41.211 -10.870 70.249 1.00 44.05 229 PHE B N 1
ATOM 4378 C CA . PHE B 1 231 ? -42.323 -11.817 70.456 1.00 45.90 229 PHE B CA 1
ATOM 4379 C C . PHE B 1 231 ? -42.286 -12.978 69.473 1.00 46.86 229 PHE B C 1
ATOM 4380 O O . PHE B 1 231 ? -41.708 -12.877 68.389 1.00 44.17 229 PHE B O 1
ATOM 4388 N N . GLU B 1 232 ? -42.881 -14.084 69.885 1.00 47.77 230 GLU B N 1
ATOM 4389 C CA . GLU B 1 232 ? -42.809 -15.332 69.137 1.00 50.23 230 GLU B CA 1
ATOM 4390 C C . GLU B 1 232 ? -43.553 -15.305 67.817 1.00 48.45 230 GLU B C 1
ATOM 4391 O O . GLU B 1 232 ? -43.286 -16.133 66.968 1.00 50.69 230 GLU B O 1
ATOM 4397 N N . ASN B 1 233 ? -44.512 -14.406 67.659 1.00 45.99 231 ASN B N 1
ATOM 4398 C CA . ASN B 1 233 ? -45.209 -14.253 66.393 1.00 45.01 231 ASN B CA 1
ATOM 4399 C C . ASN B 1 233 ? -44.389 -13.464 65.314 1.00 43.30 231 ASN B C 1
ATOM 4400 O O . ASN B 1 233 ? -44.929 -13.160 64.277 1.00 43.65 231 ASN B O 1
ATOM 4405 N N . GLY B 1 234 ? -43.134 -13.124 65.581 1.00 40.58 232 GLY B N 1
ATOM 4406 C CA . GLY B 1 234 ? -42.283 -12.442 64.602 1.00 39.81 232 GLY B CA 1
ATOM 4407 C C . GLY B 1 234 ? -42.243 -10.925 64.722 1.00 38.22 232 GLY B C 1
ATOM 4408 O O . GLY B 1 234 ? -41.475 -10.285 64.016 1.00 37.08 232 GLY B O 1
ATOM 4409 N N . ILE B 1 235 ? -43.061 -10.350 65.599 1.00 37.98 233 ILE B N 1
ATOM 4410 C CA . ILE B 1 235 ? -43.027 -8.933 65.854 1.00 37.51 233 ILE B CA 1
ATOM 4411 C C . ILE B 1 235 ? -41.956 -8.615 66.884 1.00 36.31 233 ILE B C 1
ATOM 4412 O O . ILE B 1 235 ? -41.852 -9.284 67.933 1.00 37.42 233 ILE B O 1
ATOM 4417 N N . SER B 1 236 ? -41.158 -7.601 66.592 1.00 34.30 234 SER B N 1
ATOM 4418 C CA . SER B 1 236 ? -40.228 -7.031 67.556 1.00 33.40 234 SER B CA 1
ATOM 4419 C C . SER B 1 236 ? -40.286 -5.511 67.459 1.00 32.50 234 SER B C 1
ATOM 4420 O O . SER B 1 236 ? -40.793 -4.943 66.463 1.00 32.47 234 SER B O 1
ATOM 4423 N N . PHE B 1 237 ? -39.801 -4.828 68.484 1.00 31.79 235 PHE B N 1
ATOM 4424 C CA . PHE B 1 237 ? -39.868 -3.371 68.498 1.00 31.40 235 PHE B CA 1
ATOM 4425 C C . PHE B 1 237 ? -38.854 -2.784 69.469 1.00 30.44 235 PHE B C 1
ATOM 4426 O O . PHE B 1 237 ? -38.268 -3.487 70.290 1.00 30.40 235 PHE B O 1
ATOM 4434 N N . PHE B 1 238 ? -38.655 -1.486 69.341 1.00 29.26 236 PHE B N 1
ATOM 4435 C CA . PHE B 1 238 ? -37.964 -0.698 70.340 1.00 29.14 236 PHE B CA 1
ATOM 4436 C C . PHE B 1 238 ? -38.634 0.678 70.454 1.00 29.07 236 PHE B C 1
ATOM 4437 O O . PHE B 1 238 ? -39.284 1.139 69.524 1.00 28.85 236 PHE B O 1
ATOM 4445 N N . ALA B 1 239 ? -38.417 1.323 71.590 1.00 29.28 237 ALA B N 1
ATOM 4446 C CA . ALA B 1 239 ? -38.807 2.715 71.801 1.00 29.38 237 ALA B CA 1
ATOM 4447 C C . ALA B 1 239 ? -37.885 3.323 72.851 1.00 28.82 237 ALA B C 1
ATOM 4448 O O . ALA B 1 239 ? -37.602 2.675 73.866 1.00 29.06 237 ALA B O 1
ATOM 4450 N N . GLN B 1 240 ? -37.469 4.561 72.619 1.00 28.21 238 GLN B N 1
ATOM 4451 C CA . GLN B 1 240 ? -36.665 5.312 73.564 1.00 28.80 238 GLN B CA 1
ATOM 4452 C C . GLN B 1 240 ? -37.123 6.745 73.681 1.00 29.77 238 GLN B C 1
ATOM 4453 O O . GLN B 1 240 ? -37.661 7.318 72.720 1.00 29.82 238 GLN B O 1
ATOM 4459 N N . TYR B 1 241 ? -36.889 7.308 74.862 1.00 30.00 239 TYR B N 1
ATOM 4460 C CA . TYR B 1 241 ? -37.054 8.724 75.141 1.00 31.06 239 TYR B CA 1
ATOM 4461 C C . TYR B 1 241 ? -35.716 9.228 75.686 1.00 30.67 239 TYR B C 1
ATOM 4462 O O . TYR B 1 241 ? -35.092 8.581 76.554 1.00 30.71 239 TYR B O 1
ATOM 4471 N N . LYS B 1 242 ? -35.298 10.386 75.201 1.00 30.13 240 LYS B N 1
ATOM 4472 C CA . LYS B 1 242 ? -33.987 10.944 75.507 1.00 30.03 240 LYS B CA 1
ATOM 4473 C C . LYS B 1 242 ? -34.160 12.417 75.917 1.00 30.69 240 LYS B C 1
ATOM 4474 O O . LYS B 1 242 ? -34.801 13.187 75.191 1.00 30.86 240 LYS B O 1
ATOM 4480 N N . TYR B 1 243 ? -33.636 12.780 77.084 1.00 31.34 241 TYR B N 1
ATOM 4481 C CA . TYR B 1 243 ? -33.785 14.122 77.650 1.00 33.48 241 TYR B CA 1
ATOM 4482 C C . TYR B 1 243 ? -32.409 14.747 77.801 1.00 32.02 241 TYR B C 1
ATOM 4483 O O . TYR B 1 243 ? -31.551 14.173 78.478 1.00 31.68 241 TYR B O 1
ATOM 4500 N N . GLU B 1 245 ? -30.082 18.188 78.749 1.00 31.89 243 GLU B N 1
ATOM 4501 C CA . GLU B 1 245 ? -29.978 19.475 79.397 1.00 34.67 243 GLU B CA 1
ATOM 4502 C C . GLU B 1 245 ? -28.554 20.001 79.296 1.00 33.47 243 GLU B C 1
ATOM 4503 O O . GLU B 1 245 ? -27.594 19.233 79.267 1.00 30.89 243 GLU B O 1
ATOM 4509 N N . ALA B 1 246 ? -28.432 21.319 79.213 1.00 34.18 244 ALA B N 1
ATOM 4510 C CA . ALA B 1 246 ? -27.110 21.969 79.114 1.00 34.13 244 ALA B CA 1
ATOM 4511 C C . ALA B 1 246 ? -27.121 23.298 79.833 1.00 35.09 244 ALA B C 1
ATOM 4512 O O . ALA B 1 246 ? -28.085 24.046 79.750 1.00 35.92 244 ALA B O 1
ATOM 4514 N N . ASP B 1 247 ? -26.028 23.581 80.540 1.00 36.02 245 ASP B N 1
ATOM 4515 C CA . ASP B 1 247 ? -25.862 24.853 81.255 1.00 37.86 245 ASP B CA 1
ATOM 4516 C C . ASP B 1 247 ? -24.521 25.464 80.881 1.00 37.35 245 ASP B C 1
ATOM 4517 O O . ASP B 1 247 ? -23.486 24.789 80.937 1.00 36.01 245 ASP B O 1
ATOM 4522 N N . ALA B 1 248 ? -24.562 26.722 80.468 1.00 37.79 246 ALA B N 1
ATOM 4523 C CA . ALA B 1 248 ? -23.368 27.446 80.038 1.00 38.12 246 ALA B CA 1
ATOM 4524 C C . ALA B 1 248 ? -22.873 28.334 81.177 1.00 39.18 246 ALA B C 1
ATOM 4525 O O . ALA B 1 248 ? -23.641 28.733 82.042 1.00 39.26 246 ALA B O 1
ATOM 4527 N N . SER B 1 249 ? -21.584 28.637 81.160 1.00 39.41 247 SER B N 1
ATOM 4528 C CA . SER B 1 249 ? -20.947 29.423 82.216 1.00 40.51 247 SER B CA 1
ATOM 4529 C C . SER B 1 249 ? -21.483 30.857 82.330 1.00 42.42 247 SER B C 1
ATOM 4530 O O . SER B 1 249 ? -21.310 31.465 83.365 1.00 43.07 247 SER B O 1
ATOM 4533 N N . ASN B 1 250 ? -22.131 31.384 81.292 1.00 42.97 248 ASN B N 1
ATOM 4534 C CA . ASN B 1 250 ? -22.817 32.671 81.417 1.00 44.70 248 ASN B CA 1
ATOM 4535 C C . ASN B 1 250 ? -24.209 32.583 82.062 1.00 45.48 248 ASN B C 1
ATOM 4536 O O . ASN B 1 250 ? -24.895 33.587 82.118 1.00 46.51 248 ASN B O 1
ATOM 4541 N N . GLY B 1 251 ? -24.653 31.401 82.493 1.00 44.31 249 GLY B N 1
ATOM 4542 C CA . GLY B 1 251 ? -25.954 31.253 83.149 1.00 44.85 249 GLY B CA 1
ATOM 4543 C C . GLY B 1 251 ? -27.075 30.733 82.243 1.00 44.59 249 GLY B C 1
ATOM 4544 O O . GLY B 1 251 ? -28.148 30.370 82.732 1.00 46.06 249 GLY B O 1
ATOM 4545 N N . VAL B 1 252 ? -26.845 30.651 80.937 1.00 43.10 250 VAL B N 1
ATOM 4546 C CA . VAL B 1 252 ? -27.879 30.165 80.018 1.00 42.06 250 VAL B CA 1
ATOM 4547 C C . VAL B 1 252 ? -28.145 28.662 80.235 1.00 40.66 250 VAL B C 1
ATOM 4548 O O . VAL B 1 252 ? -27.208 27.866 80.409 1.00 39.05 250 VAL B O 1
ATOM 4552 N N . ASN B 1 253 ? -29.428 28.311 80.256 1.00 39.97 251 ASN B N 1
ATOM 4553 C CA . ASN B 1 253 ? -29.878 26.934 80.340 1.00 39.47 251 ASN B CA 1
ATOM 4554 C C . ASN B 1 253 ? -30.550 26.533 79.033 1.00 37.45 251 ASN B C 1
ATOM 4555 O O . ASN B 1 253 ? -31.316 27.319 78.472 1.00 37.85 251 ASN B O 1
ATOM 4560 N N . GLU B 1 254 ? -30.299 25.321 78.566 1.00 35.49 252 GLU B N 1
ATOM 4561 C CA . GLU B 1 254 ? -30.989 24.784 77.400 1.00 34.92 252 GLU B CA 1
ATOM 4562 C C . GLU B 1 254 ? -31.497 23.380 77.694 1.00 34.28 252 GLU B C 1
ATOM 4563 O O . GLU B 1 254 ? -30.882 22.637 78.453 1.00 33.33 252 GLU B O 1
ATOM 4569 N N . LYS B 1 255 ? -32.613 23.037 77.066 1.00 34.95 253 LYS B N 1
ATOM 4570 C CA . LYS B 1 255 ? -33.215 21.709 77.173 1.00 34.71 253 LYS B CA 1
ATOM 4571 C C . LYS B 1 255 ? -33.793 21.308 75.849 1.00 33.25 253 LYS B C 1
ATOM 4572 O O . LYS B 1 255 ? -34.416 22.116 75.154 1.00 33.09 253 LYS B O 1
ATOM 4578 N N . GLN B 1 256 ? -33.621 20.044 75.518 1.00 32.01 254 GLN B N 1
ATOM 4579 C CA . GLN B 1 256 ? -34.236 19.471 74.342 1.00 31.60 254 GLN B CA 1
ATOM 4580 C C . GLN B 1 256 ? -34.463 18.000 74.621 1.00 31.25 254 GLN B C 1
ATOM 4581 O O . GLN B 1 256 ? -33.594 17.332 75.165 1.00 31.08 254 GLN B O 1
ATOM 4587 N N . ASP B 1 257 ? -35.606 17.493 74.202 1.00 31.84 255 ASP B N 1
ATOM 4588 C CA . ASP B 1 257 ? -35.828 16.060 74.256 1.00 31.81 255 ASP B CA 1
ATOM 4589 C C . ASP B 1 257 ? -36.091 15.460 72.872 1.00 30.95 255 ASP B C 1
ATOM 4590 O O . ASP B 1 257 ? -36.191 16.173 71.862 1.00 30.86 255 ASP B O 1
ATOM 4595 N N . ALA B 1 258 ? -36.169 14.137 72.840 1.00 30.20 256 ALA B N 1
ATOM 4596 C CA . ALA B 1 258 ? -36.205 13.380 71.615 1.00 29.47 256 ALA B CA 1
ATOM 4597 C C . ALA B 1 258 ? -36.764 11.990 71.879 1.00 30.19 256 ALA B C 1
ATOM 4598 O O . ALA B 1 258 ? -36.839 11.540 73.037 1.00 30.55 256 ALA B O 1
ATOM 4608 N N . SER B 1 260 ? -37.214 7.877 69.743 1.00 29.48 258 SER B N 1
ATOM 4609 C CA . SER B 1 260 ? -36.985 7.010 68.610 1.00 28.55 258 SER B CA 1
ATOM 4610 C C . SER B 1 260 ? -37.772 5.728 68.834 1.00 28.78 258 SER B C 1
ATOM 4611 O O . SER B 1 260 ? -37.867 5.250 69.965 1.00 28.64 258 SER B O 1
ATOM 4614 N N . ALA B 1 261 ? -38.337 5.175 67.767 1.00 28.38 259 ALA B N 1
ATOM 4615 C CA . ALA B 1 261 ? -39.072 3.932 67.846 1.00 29.21 259 ALA B CA 1
ATOM 4616 C C . ALA B 1 261 ? -38.957 3.159 66.555 1.00 29.27 259 ALA B C 1
ATOM 4617 O O . ALA B 1 261 ? -38.752 3.748 65.486 1.00 29.12 259 ALA B O 1
ATOM 4619 N N . GLY B 1 262 ? -39.088 1.849 66.652 1.00 29.10 260 GLY B N 1
ATOM 4620 C CA . GLY B 1 262 ? -39.018 0.984 65.492 1.00 29.12 260 GLY B CA 1
ATOM 4621 C C . GLY B 1 262 ? -39.892 -0.213 65.677 1.00 30.37 260 GLY B C 1
ATOM 4622 O O . GLY B 1 262 ? -40.092 -0.687 66.809 1.00 31.06 260 GLY B O 1
ATOM 4623 N N . LEU B 1 263 ? -40.457 -0.678 64.574 1.00 31.11 261 LEU B N 1
ATOM 4624 C CA . LEU B 1 263 ? -41.315 -1.844 64.543 1.00 32.56 261 LEU B CA 1
ATOM 4625 C C . LEU B 1 263 ? -40.799 -2.784 63.462 1.00 32.68 261 LEU B C 1
ATOM 4626 O O . LEU B 1 263 ? -40.532 -2.348 62.340 1.00 32.12 261 LEU B O 1
ATOM 4639 N N . TYR B 1 265 ? -41.116 -6.833 61.600 1.00 33.73 263 TYR B N 1
ATOM 4640 C CA . TYR B 1 265 ? -41.816 -8.091 61.396 1.00 35.20 263 TYR B CA 1
ATOM 4641 C C . TYR B 1 265 ? -40.875 -9.020 60.660 1.00 35.40 263 TYR B C 1
ATOM 4642 O O . TYR B 1 265 ? -40.425 -8.683 59.539 1.00 34.44 263 TYR B O 1
ATOM 4651 N N . THR B 1 266 ? -40.549 -10.138 61.294 1.00 35.67 264 THR B N 1
ATOM 4652 C CA . THR B 1 266 ? -39.614 -11.118 60.776 1.00 36.37 264 THR B CA 1
ATOM 4653 C C . THR B 1 266 ? -40.388 -12.377 60.422 1.00 39.17 264 THR B C 1
ATOM 4654 O O . THR B 1 266 ? -41.157 -12.883 61.239 1.00 39.98 264 THR B O 1
ATOM 4658 N N . THR B 1 267 ? -40.245 -12.820 59.178 1.00 39.98 265 THR B N 1
ATOM 4659 C CA . THR B 1 267 ? -40.896 -14.025 58.682 1.00 42.10 265 THR B CA 1
ATOM 4660 C C . THR B 1 267 ? -39.936 -14.725 57.696 1.00 42.68 265 THR B C 1
ATOM 4661 O O . THR B 1 267 ? -39.474 -14.108 56.723 1.00 40.87 265 THR B O 1
ATOM 4665 N N . GLY B 1 268 ? -39.612 -15.992 57.986 1.00 43.43 266 GLY B N 1
ATOM 4666 C CA . GLY B 1 268 ? -38.612 -16.770 57.249 1.00 42.66 266 GLY B CA 1
ATOM 4667 C C . GLY B 1 268 ? -37.306 -15.986 57.138 1.00 41.05 266 GLY B C 1
ATOM 4668 O O . GLY B 1 268 ? -36.738 -15.573 58.146 1.00 39.55 266 GLY B O 1
ATOM 4669 N N . ASP B 1 269 ? -36.858 -15.726 55.913 1.00 40.01 267 ASP B N 1
ATOM 4670 C CA . ASP B 1 269 ? -35.596 -15.041 55.706 1.00 39.12 267 ASP B CA 1
ATOM 4671 C C . ASP B 1 269 ? -35.743 -13.522 55.504 1.00 37.27 267 ASP B C 1
ATOM 4672 O O . ASP B 1 269 ? -34.811 -12.895 55.003 1.00 36.11 267 ASP B O 1
ATOM 4677 N N . TRP B 1 270 ? -36.881 -12.942 55.896 1.00 35.68 268 TRP B N 1
ATOM 4678 C CA . TRP B 1 270 ? -37.165 -11.541 55.646 1.00 34.90 268 TRP B CA 1
ATOM 4679 C C . TRP B 1 270 ? -37.422 -10.796 56.952 1.00 34.12 268 TRP B C 1
ATOM 4680 O O . TRP B 1 270 ? -38.108 -11.323 57.860 1.00 34.42 268 TRP B O 1
ATOM 4691 N N . GLN B 1 271 ? -36.929 -9.563 57.030 1.00 32.64 269 GLN B N 1
ATOM 4692 C CA . GLN B 1 271 ? -37.359 -8.622 58.062 1.00 32.88 269 GLN B CA 1
ATOM 4693 C C . GLN B 1 271 ? -37.832 -7.310 57.435 1.00 32.70 269 GLN B C 1
ATOM 4694 O O . GLN B 1 271 ? -37.070 -6.635 56.712 1.00 31.90 269 GLN B O 1
ATOM 4700 N N . TYR B 1 272 ? -39.058 -6.945 57.753 1.00 32.89 270 TYR B N 1
ATOM 4701 C CA . TYR B 1 272 ? -39.627 -5.661 57.412 1.00 33.75 270 TYR B CA 1
ATOM 4702 C C . TYR B 1 272 ? -39.450 -4.742 58.601 1.00 32.91 270 TYR B C 1
ATOM 4703 O O . TYR B 1 272 ? -39.672 -5.172 59.748 1.00 33.34 270 TYR B O 1
ATOM 4712 N N . LYS B 1 273 ? -39.131 -3.480 58.360 1.00 31.46 271 LYS B N 1
ATOM 4713 C CA . LYS B 1 273 ? -38.876 -2.548 59.459 1.00 31.24 271 LYS B CA 1
ATOM 4714 C C . LYS B 1 273 ? -39.356 -1.143 59.135 1.00 31.56 271 LYS B C 1
ATOM 4715 O O . LYS B 1 273 ? -39.159 -0.660 58.009 1.00 30.93 271 LYS B O 1
ATOM 4721 N N . LEU B 1 274 ? -40.003 -0.510 60.113 1.00 31.34 272 LEU B N 1
ATOM 4722 C CA . LEU B 1 274 ? -40.353 0.908 60.086 1.00 31.54 272 LEU B CA 1
ATOM 4723 C C . LEU B 1 274 ? -39.705 1.581 61.271 1.00 30.84 272 LEU B C 1
ATOM 4724 O O . LEU B 1 274 ? -39.758 1.065 62.385 1.00 30.95 272 LEU B O 1
ATOM 4729 N N . GLY B 1 275 ? -39.113 2.748 61.028 1.00 29.97 273 GLY B N 1
ATOM 4730 C CA . GLY B 1 275 ? -38.468 3.531 62.064 1.00 29.51 273 GLY B CA 1
ATOM 4731 C C . GLY B 1 275 ? -38.923 4.978 62.032 1.00 29.42 273 GLY B C 1
ATOM 4732 O O . GLY B 1 275 ? -39.270 5.511 60.972 1.00 29.28 273 GLY B O 1
ATOM 4733 N N . TYR B 1 276 ? -38.958 5.589 63.196 1.00 29.38 274 TYR B N 1
ATOM 4734 C CA . TYR B 1 276 ? -39.282 7.009 63.336 1.00 30.03 274 TYR B CA 1
ATOM 4735 C C . TYR B 1 276 ? -38.441 7.567 64.467 1.00 29.39 274 TYR B C 1
ATOM 4736 O O . TYR B 1 276 ? -38.394 6.959 65.548 1.00 30.26 274 TYR B O 1
ATOM 4745 N N . ALA B 1 277 ? -37.860 8.743 64.270 1.00 28.04 275 ALA B N 1
ATOM 4746 C CA . ALA B 1 277 ? -37.238 9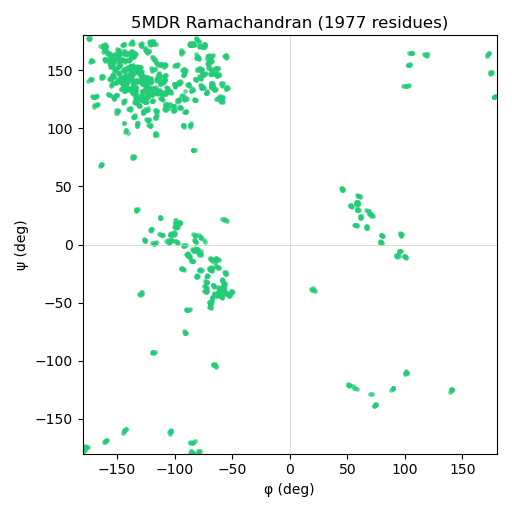.464 65.367 1.00 27.95 275 ALA B CA 1
ATOM 4747 C C . ALA B 1 277 ? -37.505 10.951 65.237 1.00 28.36 275 ALA B C 1
ATOM 4748 O O . ALA B 1 277 ? -37.721 11.456 64.138 1.00 28.34 275 ALA B O 1
ATOM 4750 N N . ALA B 1 278 ? -37.525 11.640 66.372 1.00 28.72 276 ALA B N 1
ATOM 4751 C CA . ALA B 1 278 ? -37.745 13.080 66.400 1.00 29.51 276 ALA B CA 1
ATOM 4752 C C . ALA B 1 278 ? -36.936 13.750 67.499 1.00 30.04 276 ALA B C 1
ATOM 4753 O O . ALA B 1 278 ? -36.795 13.182 68.577 1.00 29.96 276 ALA B O 1
ATOM 4755 N N . ASN B 1 279 ? -36.448 14.962 67.219 1.00 30.13 277 ASN B N 1
ATOM 4756 C CA . ASN B 1 279 ? -36.026 15.911 68.219 1.00 30.65 277 ASN B CA 1
ATOM 4757 C C . ASN B 1 279 ? -37.120 16.963 68.335 1.00 32.47 277 ASN B C 1
ATOM 4758 O O . ASN B 1 279 ? -37.589 17.467 67.318 1.00 33.10 277 ASN B O 1
ATOM 4763 N N . PHE B 1 280 ? -37.547 17.283 69.555 1.00 33.47 278 PHE B N 1
ATOM 4764 C CA . PHE B 1 280 ? -38.597 18.302 69.759 1.00 35.43 278 PHE B CA 1
ATOM 4765 C C . PHE B 1 280 ? -37.946 19.675 69.793 1.00 34.16 278 PHE B C 1
ATOM 4766 O O . PHE B 1 280 ? -36.728 19.764 69.815 1.00 32.57 278 PHE B O 1
ATOM 4774 N N . ASP B 1 281 ? -38.737 20.738 69.813 1.00 34.73 279 ASP B N 1
ATOM 4775 C CA . ASP B 1 281 ? -38.180 22.076 69.836 1.00 35.45 279 ASP B CA 1
ATOM 4776 C C . ASP B 1 281 ? -37.284 22.284 71.053 1.00 35.59 279 ASP B C 1
ATOM 4777 O O . ASP B 1 281 ? -37.588 21.859 72.168 1.00 35.09 279 ASP B O 1
ATOM 4782 N N . LEU B 1 282 ? -36.148 22.926 70.816 1.00 35.65 280 LEU B N 1
ATOM 4783 C CA . LEU B 1 282 ? -35.265 23.296 71.890 1.00 35.97 280 LEU B CA 1
ATOM 4784 C C . LEU B 1 282 ? -35.843 24.463 72.702 1.00 37.01 280 LEU B C 1
ATOM 4785 O O . LEU B 1 282 ? -36.519 25.353 72.158 1.00 37.13 280 LEU B O 1
ATOM 4790 N N . GLU B 1 283 ? -35.542 24.449 73.990 1.00 37.38 281 GLU B N 1
ATOM 4791 C CA . GLU B 1 283 ? -35.887 25.512 74.909 1.00 40.57 281 GLU B CA 1
ATOM 4792 C C . GLU B 1 283 ? -34.607 26.143 75.448 1.00 39.31 281 GLU B C 1
ATOM 4793 O O . GLU B 1 283 ? -33.672 25.430 75.828 1.00 38.06 281 GLU B O 1
ATOM 4799 N N . ARG B 1 284 ? -34.562 27.473 75.437 1.00 39.35 282 ARG B N 1
ATOM 4800 C CA . ARG B 1 284 ? -33.447 28.227 75.969 1.00 39.85 282 ARG B CA 1
ATOM 4801 C C . ARG B 1 284 ? -33.956 29.204 76.991 1.00 41.50 282 ARG B C 1
ATOM 4802 O O . ARG B 1 284 ? -34.814 30.051 76.682 1.00 42.68 282 ARG B O 1
ATOM 4810 N N . ASP B 1 285 ? -33.437 29.098 78.206 1.00 42.49 283 ASP B N 1
ATOM 4811 C CA . ASP B 1 285 ? -33.905 29.911 79.341 1.00 45.64 283 ASP B CA 1
ATOM 4812 C C . ASP B 1 285 ? -35.422 29.963 79.455 1.00 46.73 283 ASP B C 1
ATOM 4813 O O . ASP B 1 285 ? -36.010 31.016 79.595 1.00 47.10 283 ASP B O 1
ATOM 4818 N N . GLY B 1 286 ? -36.045 28.798 79.357 1.00 47.19 284 GLY B N 1
ATOM 4819 C CA . GLY B 1 286 ? -37.495 28.703 79.511 1.00 48.71 284 GLY B CA 1
ATOM 4820 C C . GLY B 1 286 ? -38.321 29.113 78.300 1.00 49.60 284 GLY B C 1
ATOM 4821 O O . GLY B 1 286 ? -39.528 29.092 78.394 1.00 50.22 284 GLY B O 1
ATOM 4822 N N . LYS B 1 287 ? -37.697 29.479 77.171 1.00 49.06 285 LYS B N 1
ATOM 4823 C CA . LYS B 1 287 ? -38.427 29.899 75.976 1.00 49.83 285 LYS B CA 1
ATOM 4824 C C . LYS B 1 287 ? -38.171 28.923 74.832 1.00 46.60 285 LYS B C 1
ATOM 4825 O O . LYS B 1 287 ? -37.022 28.582 74.548 1.00 42.99 285 LYS B O 1
ATOM 4831 N N . THR B 1 288 ? -39.255 28.478 74.207 1.00 45.40 286 THR B N 1
ATOM 4832 C CA . THR B 1 288 ? -39.186 27.555 73.087 1.00 44.66 286 THR B CA 1
ATOM 4833 C C . THR B 1 288 ? -38.670 28.288 71.855 1.00 44.04 286 THR B C 1
ATOM 4834 O O . THR B 1 288 ? -39.117 29.383 71.556 1.00 44.85 286 THR B O 1
ATOM 4838 N N . LEU B 1 289 ? -37.671 27.711 71.198 1.00 41.93 287 LEU B N 1
ATOM 4839 C CA . LEU B 1 289 ? -37.169 28.241 69.928 1.00 41.63 287 LEU B CA 1
ATOM 4840 C C . LEU B 1 289 ? -37.969 27.557 68.840 1.00 40.83 287 LEU B C 1
ATOM 4841 O O . LEU B 1 289 ? -37.849 26.339 68.647 1.00 39.09 287 LEU B O 1
ATOM 4846 N N . SER B 1 290 ? -38.761 28.329 68.102 1.00 41.96 288 SER B N 1
ATOM 4847 C CA . SER B 1 290 ? -39.664 27.730 67.122 1.00 42.93 288 SER B CA 1
ATOM 4848 C C . SER B 1 290 ? -38.879 27.098 65.944 1.00 41.71 288 SER B C 1
ATOM 4849 O O . SER B 1 290 ? -37.769 27.543 65.585 1.00 41.33 288 SER B O 1
ATOM 4852 N N . ASN B 1 291 ? -39.441 26.012 65.427 1.00 40.20 289 ASN B N 1
ATOM 4853 C CA . ASN B 1 291 ? -38.910 25.302 64.296 1.00 39.32 289 ASN B CA 1
ATOM 4854 C C . ASN B 1 291 ? -37.490 24.790 64.497 1.00 37.41 289 ASN B C 1
ATOM 4855 O O . ASN B 1 291 ? -36.702 24.766 63.549 1.00 36.82 289 ASN B O 1
ATOM 4860 N N . THR B 1 292 ? -37.190 24.354 65.721 1.00 35.39 290 THR B N 1
ATOM 4861 C CA . THR B 1 292 ? -35.917 23.728 66.028 1.00 33.91 290 THR B CA 1
ATOM 4862 C C . THR B 1 292 ? -36.013 22.209 66.168 1.00 32.35 290 THR B C 1
ATOM 4863 O O . THR B 1 292 ? -35.044 21.562 66.527 1.00 31.53 290 THR B O 1
ATOM 4867 N N . SER B 1 293 ? -37.173 21.656 65.838 1.00 32.63 291 SER B N 1
ATOM 4868 C CA . SER B 1 293 ? -37.379 20.214 65.802 1.00 32.13 291 SER B CA 1
ATOM 4869 C C . SER B 1 293 ? -36.845 19.562 64.520 1.00 31.30 291 SER B C 1
ATOM 4870 O O . SER B 1 293 ? -36.638 20.224 63.504 1.00 30.07 291 SER B O 1
ATOM 4873 N N . ASP B 1 294 ? -36.644 18.250 64.596 1.00 30.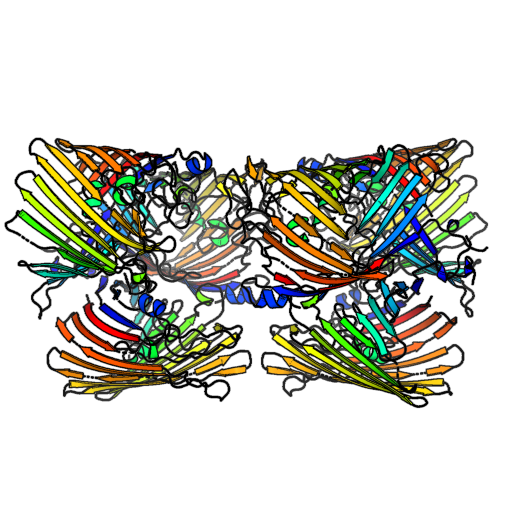62 292 ASP B N 1
ATOM 4874 C CA . ASP B 1 294 ? -36.309 17.420 63.446 1.00 30.70 292 ASP B CA 1
ATOM 4875 C C . ASP B 1 294 ? -37.145 16.152 63.505 1.00 30.84 292 ASP B C 1
ATOM 4876 O O . ASP B 1 294 ? -37.444 15.651 64.605 1.00 31.02 292 ASP B O 1
ATOM 4881 N N . ASP B 1 295 ? -37.434 15.554 62.366 1.00 30.49 293 ASP B N 1
ATOM 4882 C CA . ASP B 1 295 ? -37.805 14.139 62.381 1.00 30.62 293 ASP B CA 1
ATOM 4883 C C . ASP B 1 295 ? -37.432 13.365 61.136 1.00 29.35 293 ASP B C 1
ATOM 4884 O O . ASP B 1 295 ? -36.979 13.938 60.125 1.00 29.59 293 ASP B O 1
ATOM 4889 N N . VAL B 1 296 ? -37.541 12.058 61.264 1.00 28.02 294 VAL B N 1
ATOM 4890 C CA . VAL B 1 296 ? -37.189 11.115 60.217 1.00 27.26 294 VAL B CA 1
ATOM 4891 C C . VAL B 1 296 ? -38.143 9.936 60.276 1.00 27.76 294 VAL B C 1
ATOM 4892 O O . VAL B 1 296 ? -38.417 9.399 61.360 1.00 27.02 294 VAL B O 1
ATOM 4896 N N . VAL B 1 297 ? -38.588 9.509 59.093 1.00 28.24 295 VAL B N 1
ATOM 4897 C CA . VAL B 1 297 ? -39.276 8.239 58.929 1.00 29.38 295 VAL B CA 1
ATOM 4898 C C . VAL B 1 297 ? -38.493 7.379 57.957 1.00 29.13 295 VAL B C 1
ATOM 4899 O O . VAL B 1 297 ? -37.953 7.891 56.954 1.00 28.66 295 VAL B O 1
ATOM 4903 N N . SER B 1 298 ? -38.417 6.089 58.250 1.00 28.06 296 SER B N 1
ATOM 4904 C CA . SER B 1 298 ? -37.616 5.157 57.464 1.00 28.79 296 SER B CA 1
ATOM 4905 C C . SER B 1 298 ? -38.312 3.826 57.321 1.00 29.05 296 SER B C 1
ATOM 4906 O O . SER B 1 298 ? -38.989 3.370 58.259 1.00 29.45 296 SER B O 1
ATOM 4909 N N . ALA B 1 299 ? -38.179 3.213 56.157 1.00 28.53 297 ALA B N 1
ATOM 4910 C CA . ALA B 1 299 ? -38.691 1.887 55.896 1.00 28.37 297 ALA B CA 1
ATOM 4911 C C . ALA B 1 299 ? -37.574 1.028 55.309 1.00 28.33 297 ALA B C 1
ATOM 4912 O O . ALA B 1 299 ? -36.762 1.502 54.497 1.00 26.94 297 ALA B O 1
ATOM 4914 N N . GLN B 1 300 ? -37.554 -0.248 55.686 1.00 28.49 298 GLN B N 1
ATOM 4915 C CA . GLN B 1 300 ? -36.524 -1.165 55.236 1.00 28.51 298 GLN B CA 1
ATOM 4916 C C . GLN B 1 300 ? -37.065 -2.580 55.064 1.00 29.97 298 GLN B C 1
ATOM 4917 O O . GLN B 1 300 ? -37.913 -3.026 55.851 1.00 30.24 298 GLN B O 1
ATOM 4923 N N . ILE B 1 301 ? -36.593 -3.254 54.010 1.00 30.10 299 ILE B N 1
ATOM 4924 C CA . ILE B 1 301 ? -36.760 -4.676 53.827 1.00 31.38 299 ILE B CA 1
ATOM 4925 C C . ILE B 1 301 ? -35.365 -5.290 53.809 1.00 30.58 299 ILE B C 1
ATOM 4926 O O . ILE B 1 301 ? -34.475 -4.823 53.063 1.00 29.40 299 ILE B O 1
ATOM 4939 N N . TYR B 1 303 ? -33.122 -9.033 53.771 1.00 29.52 301 TYR B N 1
ATOM 4940 C CA . TYR B 1 303 ? -33.109 -10.432 53.422 1.00 30.74 301 TYR B CA 1
ATOM 4941 C C . TYR B 1 303 ? -31.908 -11.110 54.043 1.00 30.75 301 TYR B C 1
ATOM 4942 O O . TYR B 1 303 ? -30.762 -10.666 53.858 1.00 29.16 301 TYR B O 1
ATOM 4951 N N . PHE B 1 304 ? -32.163 -12.195 54.773 1.00 31.70 302 PHE B N 1
ATOM 4952 C CA . PHE B 1 304 ? -31.093 -12.962 55.430 1.00 32.55 302 PHE B CA 1
ATOM 4953 C C . PHE B 1 304 ? -30.498 -13.898 54.397 1.00 31.87 302 PHE B C 1
ATOM 4954 O O . PHE B 1 304 ? -30.868 -15.083 54.280 1.00 32.97 302 PHE B O 1
ATOM 4962 N N . VAL B 1 305 ? -29.612 -13.322 53.591 1.00 30.22 303 VAL B N 1
ATOM 4963 C CA . VAL B 1 305 ? -29.059 -14.022 52.423 1.00 30.09 303 VAL B CA 1
ATOM 4964 C C . VAL B 1 305 ? -28.112 -15.181 52.799 1.00 30.28 303 VAL B C 1
ATOM 4965 O O . VAL B 1 305 ? -27.893 -16.111 52.016 1.00 30.62 303 VAL B O 1
ATOM 4969 N N . ASP B 1 306 ? -27.582 -15.128 54.015 1.00 29.87 304 ASP B N 1
ATOM 4970 C CA . ASP B 1 306 ? -26.703 -16.161 54.548 1.00 30.86 304 ASP B CA 1
ATOM 4971 C C . ASP B 1 306 ? -26.690 -16.022 56.079 1.00 30.98 304 ASP B C 1
ATOM 4972 O O . ASP B 1 306 ? -26.962 -14.936 56.571 1.00 29.46 304 ASP B O 1
ATOM 4977 N N . PRO B 1 307 ? -26.330 -17.092 56.826 1.00 32.54 305 PRO B N 1
ATOM 4978 C CA . PRO B 1 307 ? -26.144 -16.830 58.272 1.00 32.81 305 PRO B CA 1
ATOM 4979 C C . PRO B 1 307 ? -25.145 -15.719 58.585 1.00 32.81 305 PRO B C 1
ATOM 4980 O O . PRO B 1 307 ? -25.214 -15.112 59.657 1.00 32.29 305 PRO B O 1
ATOM 4984 N N . SER B 1 308 ? -24.207 -15.428 57.666 1.00 32.74 306 SER B N 1
ATOM 4985 C CA . SER B 1 308 ? -23.216 -14.362 57.877 1.00 32.34 306 SER B CA 1
ATOM 4986 C C . SER B 1 308 ? -23.492 -13.044 57.216 1.00 29.88 306 SER B C 1
ATOM 4987 O O . SER B 1 308 ? -22.651 -12.166 57.297 1.00 27.97 306 SER B O 1
ATOM 4990 N N . ALA B 1 309 ? -24.625 -12.900 56.550 1.00 29.27 307 ALA B N 1
ATOM 4991 C CA . ALA B 1 309 ? -24.817 -11.720 55.714 1.00 28.48 307 ALA B CA 1
ATOM 4992 C C . ALA B 1 309 ? -26.248 -11.355 55.495 1.00 28.13 307 ALA B C 1
ATOM 4993 O O . ALA B 1 309 ? -27.139 -12.212 55.535 1.00 28.40 307 ALA B O 1
ATOM 4995 N N . VAL B 1 310 ? -26.450 -10.079 55.188 1.00 27.72 308 VAL B N 1
ATOM 4996 C CA . VAL B 1 310 ? -27.759 -9.550 54.835 1.00 28.59 308 VAL B CA 1
ATOM 4997 C C . VAL B 1 310 ? -27.683 -8.678 53.591 1.00 28.19 308 VAL B C 1
ATOM 4998 O O . VAL B 1 310 ? -26.640 -8.069 53.300 1.00 26.38 308 VAL B O 1
ATOM 5002 N N . LEU B 1 311 ? -28.800 -8.666 52.866 1.00 28.60 309 LEU B N 1
ATOM 5003 C CA . LEU B 1 311 ? -29.050 -7.685 51.829 1.00 29.11 309 LEU B CA 1
ATOM 5004 C C . LEU B 1 311 ? -30.201 -6.835 52.305 1.00 28.71 309 LEU B C 1
ATOM 5005 O O . LEU B 1 311 ? -31.108 -7.339 52.988 1.00 29.67 309 LEU B O 1
ATOM 5010 N N . TYR B 1 312 ? -30.203 -5.551 51.970 1.00 27.46 310 TYR B N 1
ATOM 5011 C CA . TYR B 1 312 ? -31.338 -4.695 52.323 1.00 27.20 310 TYR B CA 1
ATOM 5012 C C . TYR B 1 312 ? -31.648 -3.618 51.295 1.00 27.01 310 TYR B C 1
ATOM 5013 O O . TYR B 1 312 ? -30.783 -3.224 50.489 1.00 26.56 310 TYR B O 1
ATOM 5022 N N . ALA B 1 313 ? -32.868 -3.128 51.359 1.00 27.29 311 ALA B N 1
ATOM 5023 C CA . ALA B 1 313 ? -33.314 -1.935 50.648 1.00 27.89 311 ALA B CA 1
ATOM 5024 C C . ALA B 1 313 ? -33.974 -1.022 51.665 1.00 28.16 311 ALA B C 1
ATOM 5025 O O . ALA B 1 313 ? -34.723 -1.483 52.555 1.00 28.36 311 ALA B O 1
ATOM 5027 N N . ARG B 1 314 ? -33.707 0.269 51.534 1.00 27.72 312 ARG B N 1
ATOM 5028 C CA . ARG B 1 314 ? -34.103 1.244 52.533 1.00 28.21 312 ARG B CA 1
ATOM 5029 C C . ARG B 1 314 ? -34.544 2.571 51.898 1.00 28.43 312 ARG B C 1
ATOM 5030 O O . ARG B 1 314 ? -33.937 3.022 50.913 1.00 28.25 312 ARG B O 1
ATOM 5038 N N . ALA B 1 315 ? -35.588 3.174 52.454 1.00 28.27 313 ALA B N 1
ATOM 5039 C CA . ALA B 1 315 ? -36.078 4.488 52.027 1.00 28.85 313 ALA B CA 1
ATOM 5040 C C . ALA B 1 315 ? -36.329 5.317 53.275 1.00 29.30 313 ALA B C 1
ATOM 5041 O O . ALA B 1 315 ? -36.990 4.841 54.199 1.00 29.60 313 ALA B O 1
ATOM 5043 N N . ARG B 1 316 ? -35.807 6.542 53.305 1.00 28.90 314 ARG B N 1
ATOM 5044 C CA . ARG B 1 316 ? -36.032 7.433 54.446 1.00 29.32 314 ARG B CA 1
ATOM 5045 C C . ARG B 1 316 ? -36.207 8.881 54.036 1.00 29.73 314 ARG B C 1
ATOM 5046 O O . ARG B 1 316 ? -35.701 9.307 52.968 1.00 28.18 314 ARG B O 1
ATOM 5062 N N . ASN B 1 318 ? -35.857 12.727 55.798 1.00 28.37 316 ASN B N 1
ATOM 5063 C CA . ASN B 1 318 ? -35.418 13.593 56.906 1.00 28.62 316 ASN B CA 1
ATOM 5064 C C . ASN B 1 318 ? -35.975 14.990 56.761 1.00 29.90 316 ASN B C 1
ATOM 5065 O O . ASN B 1 318 ? -35.803 15.628 55.691 1.00 30.43 316 ASN B O 1
ATOM 5070 N N . ASP B 1 319 ? -36.635 15.477 57.801 1.00 29.56 317 ASP B N 1
ATOM 5071 C CA . ASP B 1 319 ? -37.156 16.829 57.830 1.00 30.93 317 ASP B CA 1
ATOM 5072 C C . ASP B 1 319 ? -36.516 17.532 59.025 1.00 30.80 317 ASP B C 1
ATOM 5073 O O . ASP B 1 319 ? -36.912 17.309 60.183 1.00 30.58 317 ASP B O 1
ATOM 5078 N N . PHE B 1 320 ? -35.526 18.369 58.748 1.00 30.06 318 PHE B N 1
ATOM 5079 C CA . PHE B 1 320 ? -34.741 19.000 59.794 1.00 29.50 318 PHE B CA 1
ATOM 5080 C C . PHE B 1 320 ? -35.242 20.381 60.184 1.00 29.83 318 PHE B C 1
ATOM 5081 O O . PHE B 1 320 ? -36.039 21.008 59.500 1.00 29.79 318 PHE B O 1
ATOM 5089 N N . ASN B 1 321 ? -34.729 20.830 61.316 1.00 29.69 319 ASN B N 1
ATOM 5090 C CA . ASN B 1 321 ? -34.958 22.165 61.833 1.00 31.26 319 ASN B CA 1
ATOM 5091 C C . ASN B 1 321 ? -34.570 23.275 60.852 1.00 32.61 319 ASN B C 1
ATOM 5092 O O . ASN B 1 321 ? -33.790 23.056 59.935 1.00 31.54 319 ASN B O 1
ATOM 5097 N N . GLU B 1 322 ? -35.084 24.463 61.097 1.00 35.01 320 GLU B N 1
ATOM 5098 C CA . GLU B 1 322 ? -34.837 25.631 60.241 1.00 37.47 320 GLU B CA 1
ATOM 5099 C C . GLU B 1 322 ? -33.734 26.560 60.757 1.00 37.51 320 GLU B C 1
ATOM 5100 O O . GLU B 1 322 ? -33.612 27.673 60.285 1.00 38.51 320 GLU B O 1
ATOM 5106 N N . GLY B 1 323 ? -32.923 26.087 61.703 1.00 36.29 321 GLY B N 1
ATOM 5107 C CA . GLY B 1 323 ? -31.739 26.809 62.129 1.00 36.34 321 GLY B CA 1
ATOM 5108 C C . GLY B 1 323 ? -31.892 27.523 63.466 1.00 36.18 321 GLY B C 1
ATOM 5109 O O . GLY B 1 323 ? -32.996 27.844 63.900 1.00 37.47 321 GLY B O 1
ATOM 5110 N N . LEU B 1 324 ? -30.768 27.731 64.122 1.00 35.42 322 LEU B N 1
ATOM 5111 C CA . LEU B 1 324 ? -30.715 28.545 65.328 1.00 36.10 322 LEU B CA 1
ATOM 5112 C C . LEU B 1 324 ? -29.306 29.086 65.498 1.00 36.05 322 LEU B C 1
ATOM 5113 O O . LEU B 1 324 ? -28.338 28.553 64.935 1.00 34.70 322 LEU B O 1
ATOM 5118 N N . ASP B 1 325 ? -29.209 30.152 66.269 1.00 36.89 323 ASP B N 1
ATOM 5119 C CA . ASP B 1 325 ? -27.915 30.704 66.682 1.00 38.03 323 ASP B CA 1
ATOM 5120 C C . ASP B 1 325 ? -27.470 30.114 67.993 1.00 37.10 323 ASP B C 1
ATOM 5121 O O . ASP B 1 325 ? -28.297 29.757 68.844 1.00 38.04 323 ASP B O 1
ATOM 5126 N N . GLY B 1 326 ? -26.163 30.004 68.154 1.00 36.80 324 GLY B N 1
ATOM 5127 C CA . GLY B 1 326 ? -25.555 29.649 69.436 1.00 36.63 324 GLY B CA 1
ATOM 5128 C C . GLY B 1 326 ? -25.395 30.884 70.299 1.00 37.96 324 GLY B C 1
ATOM 5129 O O . GLY B 1 326 ? -25.884 31.961 69.953 1.00 38.32 324 GLY B O 1
ATOM 5130 N N . LEU B 1 327 ? -24.677 30.740 71.407 1.00 38.23 325 LEU B N 1
ATOM 5131 C CA . LEU B 1 327 ? -24.561 31.835 72.378 1.00 41.02 325 LEU B CA 1
ATOM 5132 C C . LEU B 1 327 ? -23.534 32.899 71.985 1.00 42.26 325 LEU B C 1
ATOM 5133 O O . LEU B 1 327 ? -23.431 33.888 72.645 1.00 43.31 325 LEU B O 1
ATOM 5138 N N . ASP B 1 328 ? -22.826 32.686 70.884 1.00 42.77 326 ASP B N 1
ATOM 5139 C CA . ASP B 1 328 ? -21.909 33.674 70.319 1.00 45.05 326 ASP B CA 1
ATOM 5140 C C . ASP B 1 328 ? -22.524 34.439 69.152 1.00 46.98 326 ASP B C 1
ATOM 5141 O O . ASP B 1 328 ? -21.808 35.067 68.398 1.00 48.17 326 ASP B O 1
ATOM 5146 N N . ASP B 1 329 ? -23.846 34.377 68.992 1.00 49.27 327 ASP B N 1
ATOM 5147 C CA . ASP B 1 329 ? -24.567 35.058 67.894 1.00 51.30 327 ASP B CA 1
ATOM 5148 C C . ASP B 1 329 ? -24.172 34.622 66.474 1.00 48.44 327 ASP B C 1
ATOM 5149 O O . ASP B 1 329 ? -24.351 35.366 65.538 1.00 49.98 327 ASP B O 1
ATOM 5154 N N . ALA B 1 330 ? -23.644 33.417 66.326 1.00 45.17 328 ALA B N 1
ATOM 5155 C CA . ALA B 1 330 ? -23.404 32.838 65.020 1.00 43.92 328 ALA B CA 1
ATOM 5156 C C . ALA B 1 330 ? -24.258 31.570 64.935 1.00 42.28 328 ALA B C 1
ATOM 5157 O O . ALA B 1 330 ? -24.685 31.034 65.965 1.00 40.77 328 ALA B O 1
ATOM 5159 N N . ALA B 1 331 ? -24.529 31.128 63.716 1.00 40.56 329 ALA B N 1
ATOM 5160 C CA . ALA B 1 331 ? -25.314 29.921 63.500 1.00 39.61 329 ALA B CA 1
ATOM 5161 C C . ALA B 1 331 ? -24.703 28.749 64.256 1.00 37.29 329 ALA B C 1
ATOM 5162 O O . ALA B 1 331 ? -23.489 28.582 64.278 1.00 37.17 329 ALA B O 1
ATOM 5164 N N . ARG B 1 332 ? -25.527 27.959 64.923 1.00 35.78 330 ARG B N 1
ATOM 5165 C CA . ARG B 1 332 ? -25.057 26.739 65.551 1.00 33.82 330 ARG B CA 1
ATOM 5166 C C . ARG B 1 332 ? -25.237 25.621 64.552 1.00 33.22 330 ARG B C 1
ATOM 5167 O O . ARG B 1 332 ? -26.351 25.400 64.047 1.00 34.33 330 ARG B O 1
ATOM 5175 N N . TRP B 1 333 ? -24.169 24.900 64.270 1.00 31.92 331 TRP B N 1
ATOM 5176 C CA . TRP B 1 333 ? -24.226 23.825 63.300 1.00 31.73 331 TRP B CA 1
ATOM 5177 C C . TRP B 1 333 ? -25.112 22.679 63.848 1.00 30.49 331 TRP B C 1
ATOM 5178 O O . TRP B 1 333 ? -25.010 22.329 65.022 1.00 29.18 331 TRP B O 1
ATOM 5189 N N . THR B 1 334 ? -25.977 22.141 62.998 1.00 29.13 332 THR B N 1
ATOM 5190 C CA . THR B 1 334 ? -26.706 20.924 63.291 1.00 28.43 332 THR B CA 1
ATOM 5191 C C . THR B 1 334 ? -26.712 20.014 62.058 1.00 27.81 332 THR B C 1
ATOM 5192 O O . THR B 1 334 ? -26.338 20.435 60.969 1.00 27.80 332 THR B O 1
ATOM 5196 N N . SER B 1 335 ? -27.238 18.805 62.237 1.00 27.43 333 SER B N 1
ATOM 5197 C CA . SER B 1 335 ? -27.431 17.867 61.126 1.00 27.20 333 SER B CA 1
ATOM 5198 C C . SER B 1 335 ? -28.440 18.370 60.084 1.00 28.21 333 SER B C 1
ATOM 5199 O O . SER B 1 335 ? -28.521 17.815 58.991 1.00 30.21 333 SER B O 1
ATOM 5202 N N . GLY B 1 336 ? -29.173 19.423 60.399 1.00 28.75 334 GLY B N 1
ATOM 5203 C CA . GLY B 1 336 ? -30.037 20.100 59.457 1.00 29.88 334 GLY B CA 1
ATOM 5204 C C . GLY B 1 336 ? -29.410 21.228 58.666 1.00 30.11 334 GLY B C 1
ATOM 5205 O O . GLY B 1 336 ? -30.041 21.734 57.758 1.00 30.28 334 GLY B O 1
ATOM 5206 N N . THR B 1 337 ? -28.188 21.629 58.994 1.00 29.94 335 THR B N 1
ATOM 5207 C CA . THR B 1 337 ? -27.568 22.787 58.349 1.00 31.33 335 THR B CA 1
ATOM 5208 C C . THR B 1 337 ? -27.506 22.600 56.829 1.00 31.49 335 THR B C 1
ATOM 5209 O O . THR B 1 337 ? -27.722 23.548 56.094 1.00 32.54 335 THR B O 1
ATOM 5213 N N . ASN B 1 338 ? -27.231 21.391 56.379 1.00 30.85 336 ASN B N 1
ATOM 5214 C CA . ASN B 1 338 ? -27.158 21.099 54.939 1.00 32.20 336 ASN B CA 1
ATOM 5215 C C . ASN B 1 338 ? -28.497 20.898 54.224 1.00 32.45 336 ASN B C 1
ATOM 5216 O O . ASN B 1 338 ? -28.513 20.838 52.999 1.00 33.34 336 ASN B O 1
ATOM 5221 N N . GLY B 1 339 ? -29.611 20.875 54.964 1.00 30.76 337 GLY B N 1
ATOM 5222 C CA . GLY B 1 339 ? -30.955 20.859 54.389 1.00 30.46 337 GLY B CA 1
ATOM 5223 C C . GLY B 1 339 ? -31.625 19.485 54.477 1.00 29.27 337 GLY B C 1
ATOM 5224 O O . GLY B 1 339 ? -30.976 18.462 54.736 1.00 28.53 337 GLY B O 1
ATOM 5225 N N . ASP B 1 340 ? -32.936 19.497 54.270 1.00 29.28 338 ASP B N 1
ATOM 5226 C CA . ASP B 1 340 ? -33.771 18.292 54.239 1.00 28.80 338 ASP B CA 1
ATOM 5227 C C . ASP B 1 340 ? -33.373 17.389 53.072 1.00 28.27 338 ASP B C 1
ATOM 5228 O O . ASP B 1 340 ? -32.957 17.887 52.012 1.00 28.15 338 ASP B O 1
ATOM 5233 N N . TYR B 1 341 ? -33.476 16.084 53.251 1.00 27.43 339 TYR B N 1
ATOM 5234 C CA . TYR B 1 341 ? -33.266 15.173 52.151 1.00 27.38 339 TYR B CA 1
ATOM 5235 C C . TYR B 1 341 ? -33.954 13.852 52.356 1.00 27.76 339 TYR B C 1
ATOM 5236 O O . TYR B 1 341 ? -34.222 13.452 53.507 1.00 27.19 339 TYR B O 1
ATOM 5245 N N . ASN B 1 342 ? -34.255 13.201 51.237 1.00 27.54 340 ASN B N 1
ATOM 5246 C CA . ASN B 1 342 ? -34.711 11.824 51.184 1.00 28.07 340 ASN B CA 1
ATOM 5247 C C . ASN B 1 342 ? -33.615 10.963 50.589 1.00 28.19 340 ASN B C 1
ATOM 5248 O O . ASN B 1 342 ? -32.740 11.466 49.867 1.00 27.37 340 ASN B O 1
ATOM 5253 N N . GLU B 1 343 ? -33.611 9.690 50.955 1.00 27.79 341 GLU B N 1
ATOM 5254 C CA . GLU B 1 343 ? -32.592 8.760 50.514 1.00 27.97 341 GLU B CA 1
ATOM 5255 C C . GLU B 1 343 ? -33.178 7.381 50.244 1.00 29.08 341 GLU B C 1
ATOM 5256 O O . GLU B 1 343 ? -33.921 6.829 51.078 1.00 29.42 341 GLU B O 1
ATOM 5262 N N . TYR B 1 344 ? -32.811 6.824 49.102 1.00 28.81 342 TYR B N 1
ATOM 5263 C CA . TYR B 1 344 ? -33.125 5.460 48.694 1.00 30.16 342 TYR B CA 1
ATOM 5264 C C . TYR B 1 344 ? -31.807 4.728 48.635 1.00 28.74 342 TYR B C 1
ATOM 5265 O O . TYR B 1 344 ? -30.827 5.241 48.047 1.00 27.35 342 TYR B O 1
ATOM 5274 N N . SER B 1 345 ? -31.733 3.544 49.227 1.00 26.93 343 SER B N 1
ATOM 5275 C CA . SER B 1 345 ? -30.496 2.803 49.206 1.00 26.14 343 SER B CA 1
ATOM 5276 C C . SER B 1 345 ? -30.701 1.288 49.174 1.00 26.89 343 SER B C 1
ATOM 5277 O O . SER B 1 345 ? -31.794 0.766 49.511 1.00 26.18 343 SER B O 1
ATOM 5280 N N . VAL B 1 346 ? -29.654 0.598 48.714 1.00 25.91 344 VAL B N 1
ATOM 5281 C CA . VAL B 1 346 ? -29.570 -0.850 48.809 1.00 26.48 344 VAL B CA 1
ATOM 5282 C C . VAL B 1 346 ? -28.177 -1.171 49.354 1.00 26.06 344 VAL B C 1
ATOM 5283 O O . VAL B 1 346 ? -27.224 -0.391 49.176 1.00 26.64 344 VAL B O 1
ATOM 5287 N N . GLY B 1 347 ? -28.043 -2.299 50.039 1.00 25.66 345 GLY B N 1
ATOM 5288 C CA . GLY B 1 347 ? -26.772 -2.642 50.638 1.00 24.70 345 GLY B CA 1
ATOM 5289 C C . GLY B 1 347 ? -26.607 -4.097 50.969 1.00 25.08 345 GLY B C 1
ATOM 5290 O O . GLY B 1 347 ? -27.567 -4.894 50.908 1.00 24.75 345 GLY B O 1
ATOM 5291 N N . VAL B 1 348 ? -25.372 -4.416 51.319 1.00 24.60 346 VAL B N 1
ATOM 5292 C CA . VAL B 1 348 ? -24.968 -5.737 51.715 1.00 25.67 346 VAL B CA 1
ATOM 5293 C C . VAL B 1 348 ? -24.069 -5.569 52.934 1.00 26.29 346 VAL B C 1
ATOM 5294 O O . VAL B 1 348 ? -23.243 -4.639 52.983 1.00 26.07 346 VAL B O 1
ATOM 5298 N N . GLU B 1 349 ? -24.236 -6.433 53.935 1.00 26.65 347 GLU B N 1
ATOM 5299 C CA . GLU B 1 349 ? -23.265 -6.508 55.041 1.00 27.28 347 GLU B CA 1
ATOM 5300 C C . GLU B 1 349 ? -22.946 -7.978 55.293 1.00 27.25 347 GLU B C 1
ATOM 5301 O O . GLU B 1 349 ? -23.866 -8.818 55.350 1.00 27.21 347 GLU B O 1
ATOM 5307 N N . TYR B 1 350 ? -21.646 -8.280 55.402 1.00 25.89 348 TYR B N 1
ATOM 5308 C CA . TYR B 1 350 ? -21.149 -9.631 55.590 1.00 26.62 348 TYR B CA 1
ATOM 5309 C C . TYR B 1 350 ? -20.118 -9.587 56.714 1.00 27.37 348 TYR B C 1
ATOM 5310 O O . TYR B 1 350 ? -19.246 -8.712 56.728 1.00 26.28 348 TYR B O 1
ATOM 5319 N N . TYR B 1 351 ? -20.203 -10.559 57.629 1.00 28.91 349 TYR B N 1
ATOM 5320 C CA . TYR B 1 351 ? -19.344 -10.615 58.840 1.00 30.89 349 TYR B CA 1
ATOM 5321 C C . TYR B 1 351 ? -18.478 -11.863 58.764 1.00 29.98 349 TYR B C 1
ATOM 5322 O O . TYR B 1 351 ? -18.978 -12.939 58.460 1.00 29.10 349 TYR B O 1
ATOM 5331 N N . PHE B 1 352 ? -17.190 -11.730 59.085 1.00 29.87 350 PHE B N 1
ATOM 5332 C CA . PHE B 1 352 ? -16.336 -12.901 59.292 1.00 30.29 350 PHE B CA 1
ATOM 5333 C C . PHE B 1 352 ? -15.359 -12.668 60.443 1.00 30.21 350 PHE B C 1
ATOM 5334 O O . PHE B 1 352 ? -14.722 -13.638 60.817 1.00 30.26 350 PHE B O 1
ATOM 5343 N N . GLU C 1 12 ? -3.515 -29.753 51.893 1.00 73.63 10 GLU C N 1
ATOM 5344 C CA . GLU C 1 12 ? -4.818 -29.331 52.487 1.00 72.41 10 GLU C CA 1
ATOM 5345 C C . GLU C 1 12 ? -4.640 -28.745 53.901 1.00 69.16 10 GLU C C 1
ATOM 5346 O O . GLU C 1 12 ? -5.195 -27.684 54.198 1.00 69.94 10 GLU C O 1
ATOM 5352 N N . TYR C 1 13 ? -3.884 -29.431 54.763 1.00 65.93 11 TYR C N 1
ATOM 5353 C CA . TYR C 1 13 ? -3.548 -28.905 56.104 1.00 64.20 11 TYR C CA 1
ATOM 5354 C C . TYR C 1 13 ? -2.375 -27.934 56.046 1.00 60.03 11 TYR C C 1
ATOM 5355 O O . TYR C 1 13 ? -1.426 -28.156 55.303 1.00 59.28 11 TYR C O 1
ATOM 5364 N N . LEU C 1 14 ? -2.437 -26.877 56.848 1.00 55.57 12 LEU C N 1
ATOM 5365 C CA . LEU C 1 14 ? -1.464 -25.786 56.767 1.00 53.30 12 LEU C CA 1
ATOM 5366 C C . LEU C 1 14 ? -0.290 -25.988 57.704 1.00 51.48 12 LEU C C 1
ATOM 5367 O O . LEU C 1 14 ? -0.446 -26.537 58.796 1.00 51.49 12 LEU C O 1
ATOM 5372 N N . THR C 1 15 ? 0.881 -25.525 57.266 1.00 50.48 13 THR C N 1
ATOM 5373 C CA . THR C 1 15 ? 2.068 -25.388 58.122 1.00 51.49 13 THR C CA 1
ATOM 5374 C C . THR C 1 15 ? 2.508 -23.932 58.105 1.00 51.86 13 THR C C 1
ATOM 5375 O O . THR C 1 15 ? 1.957 -23.130 57.360 1.00 48.51 13 THR C O 1
ATOM 5379 N N . LYS C 1 16 ? 3.516 -23.617 58.918 1.00 55.31 14 LYS C N 1
ATOM 5380 C CA . LYS C 1 16 ? 4.180 -22.315 58.911 1.00 57.98 14 LYS C CA 1
ATOM 5381 C C . LYS C 1 16 ? 4.602 -21.913 57.490 1.00 57.59 14 LYS C C 1
ATOM 5382 O O . LYS C 1 16 ? 4.419 -20.756 57.080 1.00 57.01 14 LYS C O 1
ATOM 5388 N N . ASP C 1 17 ? 5.116 -22.887 56.742 1.00 56.69 15 ASP C N 1
ATOM 5389 C CA . ASP C 1 17 ? 5.517 -22.710 55.340 1.00 56.82 15 ASP C CA 1
ATOM 5390 C C . ASP C 1 17 ? 4.394 -22.474 54.348 1.00 52.90 15 ASP C C 1
ATOM 5391 O O . ASP C 1 17 ? 4.668 -22.148 53.205 1.00 53.78 15 ASP C O 1
ATOM 5396 N N . SER C 1 18 ? 3.139 -22.682 54.740 1.00 49.04 16 SER C N 1
ATOM 5397 C CA . SER C 1 18 ? 2.026 -22.309 53.893 1.00 47.59 16 SER C CA 1
ATOM 5398 C C . SER C 1 18 ? 1.886 -20.782 53.704 1.00 45.87 16 SER C C 1
ATOM 5399 O O . SER C 1 18 ? 1.197 -20.367 52.801 1.00 45.96 16 SER C O 1
ATOM 5402 N N . PHE C 1 19 ? 2.459 -19.970 54.596 1.00 43.06 17 PHE C N 1
ATOM 5403 C CA . PHE C 1 19 ? 2.276 -18.527 54.566 1.00 42.49 17 PHE C CA 1
ATOM 5404 C C . PHE C 1 19 ? 3.557 -17.845 54.128 1.00 41.11 17 PHE C C 1
ATOM 5405 O O . PHE C 1 19 ? 4.627 -18.290 54.460 1.00 40.05 17 PHE C O 1
ATOM 5413 N N . SER C 1 20 ? 3.419 -16.767 53.373 1.00 31.88 18 SER C N 1
ATOM 5414 C CA . SER C 1 20 ? 4.547 -15.945 52.946 1.00 31.00 18 SER C CA 1
ATOM 5415 C C . SER C 1 20 ? 4.713 -14.693 53.788 1.00 29.80 18 SER C C 1
ATOM 5416 O O . SER C 1 20 ? 5.486 -13.796 53.430 1.00 29.86 18 SER C O 1
ATOM 5419 N N . TYR C 1 21 ? 3.964 -14.586 54.890 1.00 28.63 19 TYR C N 1
ATOM 5420 C CA . TYR C 1 21 ? 4.035 -13.427 55.751 1.00 27.22 19 TYR C CA 1
ATOM 5421 C C . TYR C 1 21 ? 3.755 -13.910 57.168 1.00 27.81 19 TYR C C 1
ATOM 5422 O O . TYR C 1 21 ? 3.222 -14.995 57.369 1.00 28.07 19 TYR C O 1
ATOM 5431 N N . GLU C 1 22 ? 4.105 -13.075 58.125 1.00 28.34 20 GLU C N 1
ATOM 5432 C CA . GLU C 1 22 ? 3.621 -13.241 59.465 1.00 30.72 20 GLU C CA 1
ATOM 5433 C C . GLU C 1 22 ? 3.168 -11.894 60.025 1.00 29.23 20 GLU C C 1
ATOM 5434 O O . GLU C 1 22 ? 3.763 -10.830 59.736 1.00 27.65 20 GLU C O 1
ATOM 5440 N N . VAL C 1 23 ? 2.074 -11.947 60.765 1.00 27.86 21 VAL C N 1
ATOM 5441 C CA . VAL C 1 23 ? 1.582 -10.797 61.502 1.00 27.43 21 VAL C CA 1
ATOM 5442 C C . VAL C 1 23 ? 2.275 -10.827 62.853 1.00 27.03 21 VAL C C 1
ATOM 5443 O O . VAL C 1 23 ? 2.398 -11.882 63.458 1.00 27.18 21 VAL C O 1
ATOM 5447 N N . TYR C 1 24 ? 2.695 -9.673 63.320 1.00 25.43 22 TYR C N 1
ATOM 5448 C CA . TYR C 1 24 ? 3.215 -9.540 64.653 1.00 25.78 22 TYR C CA 1
ATOM 5449 C C . TYR C 1 24 ? 2.631 -8.265 65.247 1.00 24.98 22 TYR C C 1
ATOM 5450 O O . TYR C 1 24 ? 2.064 -7.419 64.538 1.00 24.54 22 TYR C O 1
ATOM 5459 N N . GLY C 1 25 ? 2.751 -8.130 66.559 1.00 25.60 23 GLY C N 1
ATOM 5460 C CA . GLY C 1 25 ? 2.260 -6.937 67.207 1.00 25.25 23 GLY C CA 1
ATOM 5461 C C . GLY C 1 25 ? 2.894 -6.634 68.527 1.00 25.66 23 GLY C C 1
ATOM 5462 O O . GLY C 1 25 ? 3.484 -7.509 69.168 1.00 25.48 23 GLY C O 1
ATOM 5463 N N . ILE C 1 26 ? 2.799 -5.359 68.890 1.00 25.33 24 ILE C N 1
ATOM 5464 C CA . ILE C 1 26 ? 3.141 -4.909 70.211 1.00 25.97 24 ILE C CA 1
ATOM 5465 C C . ILE C 1 26 ? 1.906 -4.200 70.720 1.00 24.43 24 ILE C C 1
ATOM 5466 O O . ILE C 1 26 ? 1.469 -3.211 70.133 1.00 23.55 24 ILE C O 1
ATOM 5471 N N . ILE C 1 27 ? 1.323 -4.747 71.771 1.00 24.18 25 ILE C N 1
ATOM 5472 C CA . ILE C 1 27 ? 0.116 -4.170 72.366 1.00 24.81 25 ILE C CA 1
ATOM 5473 C C . ILE C 1 27 ? 0.596 -3.411 73.582 1.00 25.67 25 ILE C C 1
ATOM 5474 O O . ILE C 1 27 ? 1.167 -4.021 74.502 1.00 27.25 25 ILE C O 1
ATOM 5479 N N . ALA C 1 28 ? 0.425 -2.095 73.572 1.00 24.55 26 ALA C N 1
ATOM 5480 C CA . ALA C 1 28 ? 1.047 -1.238 74.564 1.00 24.33 26 ALA C CA 1
ATOM 5481 C C . ALA C 1 28 ? 0.089 -0.144 74.949 1.00 24.42 26 ALA C C 1
ATOM 5482 O O . ALA C 1 28 ? -0.342 0.643 74.078 1.00 24.30 26 ALA C O 1
ATOM 5492 N N . GLN C 1 30 ? -0.573 2.818 78.072 1.00 25.39 28 GLN C N 1
ATOM 5493 C CA . GLN C 1 30 ? -0.102 3.558 79.240 1.00 26.46 28 GLN C CA 1
ATOM 5494 C C . GLN C 1 30 ? -1.168 4.569 79.677 1.00 26.82 28 GLN C C 1
ATOM 5495 O O . GLN C 1 30 ? -1.656 5.343 78.845 1.00 26.70 28 GLN C O 1
ATOM 5501 N N . ALA C 1 31 ? -1.562 4.537 80.943 1.00 26.69 29 ALA C N 1
ATOM 5502 C CA . ALA C 1 31 ? -2.404 5.582 81.508 1.00 26.95 29 ALA C CA 1
ATOM 5503 C C . ALA C 1 31 ? -1.460 6.556 82.183 1.00 27.50 29 ALA C C 1
ATOM 5504 O O . ALA C 1 31 ? -0.748 6.170 83.134 1.00 28.17 29 ALA C O 1
ATOM 5506 N N . ALA C 1 32 ? -1.445 7.797 81.712 1.00 27.17 30 ALA C N 1
ATOM 5507 C CA . ALA C 1 32 ? -0.453 8.795 82.144 1.00 27.75 30 ALA C CA 1
ATOM 5508 C C . ALA C 1 32 ? -1.124 10.076 82.577 1.00 28.33 30 ALA C C 1
ATOM 5509 O O . ALA C 1 32 ? -1.910 10.669 81.829 1.00 27.43 30 ALA C O 1
ATOM 5511 N N . TYR C 1 33 ? -0.831 10.483 83.809 1.00 28.76 31 TYR C N 1
ATOM 5512 C CA . TYR C 1 33 ? -1.310 11.715 84.387 1.00 30.45 31 TYR C CA 1
ATOM 5513 C C . TYR C 1 33 ? -0.176 12.709 84.465 1.00 30.02 31 TYR C C 1
ATOM 5514 O O . TYR C 1 33 ? 0.830 12.452 85.145 1.00 30.15 31 TYR C O 1
ATOM 5523 N N . ARG C 1 34 ? -0.344 13.853 83.819 1.00 29.90 32 ARG C N 1
ATOM 5524 C CA . ARG C 1 34 ? 0.680 14.907 83.821 1.00 30.32 32 ARG C CA 1
ATOM 5525 C C . ARG C 1 34 ? 0.251 16.126 84.597 1.00 32.08 32 ARG C C 1
ATOM 5526 O O . ARG C 1 34 ? -0.918 16.539 84.546 1.00 32.52 32 ARG C O 1
ATOM 5534 N N . ASP C 1 35 ? 1.201 16.690 85.330 1.00 33.01 33 ASP C N 1
ATOM 5535 C CA . ASP C 1 35 ? 0.992 17.904 86.112 1.00 34.87 33 ASP C CA 1
ATOM 5536 C C . ASP C 1 35 ? 2.032 18.927 85.656 1.00 34.62 33 ASP C C 1
ATOM 5537 O O . ASP C 1 35 ? 3.229 18.784 85.948 1.00 33.54 33 ASP C O 1
ATOM 5542 N N . TYR C 1 36 ? 1.553 19.926 84.912 1.00 34.42 34 TYR C N 1
ATOM 5543 C CA . TYR C 1 36 ? 2.400 20.962 84.319 1.00 34.25 34 TYR C CA 1
ATOM 5544 C C . TYR C 1 36 ? 2.532 22.167 85.233 1.00 36.50 34 TYR C C 1
ATOM 5545 O O . TYR C 1 36 ? 1.619 22.504 85.986 1.00 36.76 34 TYR C O 1
ATOM 5554 N N . ASP C 1 37 ? 3.671 22.841 85.130 1.00 37.57 35 ASP C N 1
ATOM 5555 C CA . ASP C 1 37 ? 3.851 24.122 85.774 1.00 40.49 35 ASP C CA 1
ATOM 5556 C C . ASP C 1 37 ? 4.511 25.064 84.781 1.00 41.17 35 ASP C C 1
ATOM 5557 O O . ASP C 1 37 ? 5.715 25.349 84.857 1.00 42.40 35 ASP C O 1
ATOM 5562 N N . SER C 1 38 ? 3.714 25.532 83.834 1.00 40.55 36 SER C N 1
ATOM 5563 C CA . SER C 1 38 ? 4.215 26.309 82.723 1.00 41.37 36 SER C CA 1
ATOM 5564 C C . SER C 1 38 ? 4.324 27.797 83.057 1.00 43.84 36 SER C C 1
ATOM 5565 O O . SER C 1 38 ? 4.952 28.510 82.308 1.00 45.42 36 SER C O 1
ATOM 5568 N N . GLY C 1 39 ? 3.724 28.258 84.151 1.00 45.34 37 GLY C N 1
ATOM 5569 C CA . GLY C 1 39 ? 3.526 29.689 84.381 1.00 47.30 37 GLY C CA 1
ATOM 5570 C C . GLY C 1 39 ? 2.172 30.227 83.903 1.00 48.30 37 GLY C C 1
ATOM 5571 O O . GLY C 1 39 ? 1.830 31.355 84.206 1.00 49.17 37 GLY C O 1
ATOM 5572 N N . ASP C 1 40 ? 1.400 29.431 83.158 1.00 47.00 38 ASP C N 1
ATOM 5573 C CA . ASP C 1 40 ? 0.069 29.828 82.669 1.00 47.59 38 ASP C CA 1
ATOM 5574 C C . ASP C 1 40 ? -0.904 28.724 83.097 1.00 45.19 38 ASP C C 1
ATOM 5575 O O . ASP C 1 40 ? -0.793 27.577 82.640 1.00 42.77 38 ASP C O 1
ATOM 5580 N N . ALA C 1 41 ? -1.818 29.071 83.992 1.00 44.90 39 ALA C N 1
ATOM 5581 C CA . ALA C 1 41 ? -2.715 28.105 84.640 1.00 44.62 39 ALA C CA 1
ATOM 5582 C C . ALA C 1 41 ? -3.639 27.390 83.619 1.00 43.39 39 ALA C C 1
ATOM 5583 O O . ALA C 1 41 ? -3.853 26.180 83.711 1.00 42.81 39 ALA C O 1
ATOM 5585 N N . LYS C 1 42 ? -4.089 28.119 82.607 1.00 43.39 40 LYS C N 1
ATOM 5586 C CA . LYS C 1 42 ? -4.936 27.547 81.560 1.00 43.14 40 LYS C CA 1
ATOM 5587 C C . LYS C 1 42 ? -4.169 26.539 80.705 1.00 40.78 40 LYS C C 1
ATOM 5588 O O . LYS C 1 42 ? -4.645 25.422 80.445 1.00 38.34 40 LYS C O 1
ATOM 5594 N N . GLN C 1 43 ? -2.956 26.914 80.300 1.00 40.25 41 GLN C N 1
ATOM 5595 C CA . GLN C 1 43 ? -2.084 25.991 79.581 1.00 39.43 41 GLN C CA 1
ATOM 5596 C C . GLN C 1 43 ? -1.808 24.733 80.423 1.00 36.88 41 GLN C C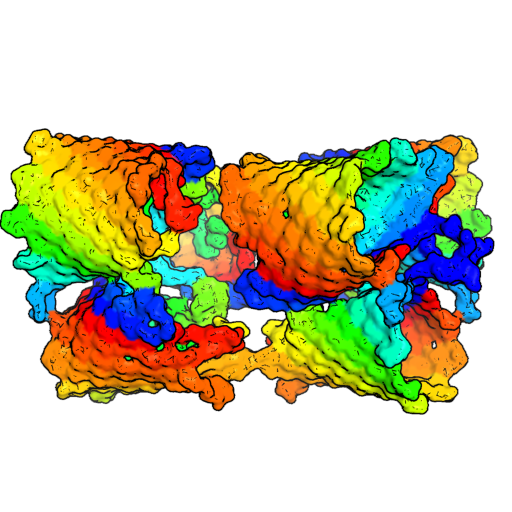 1
ATOM 5597 O O . GLN C 1 43 ? -1.825 23.637 79.890 1.00 34.41 41 GLN C O 1
ATOM 5603 N N . ASP C 1 44 ? -1.591 24.906 81.723 1.00 36.71 42 ASP C N 1
ATOM 5604 C CA . ASP C 1 44 ? -1.419 23.746 82.618 1.00 36.48 42 ASP C CA 1
ATOM 5605 C C . ASP C 1 44 ? -2.642 22.812 82.614 1.00 35.60 42 ASP C C 1
ATOM 5606 O O . ASP C 1 44 ? -2.499 21.595 82.513 1.00 34.88 42 ASP C O 1
ATOM 5611 N N . ASP C 1 45 ? -3.825 23.400 82.681 1.00 36.42 43 ASP C N 1
ATOM 5612 C CA . ASP C 1 45 ? -5.078 22.641 82.633 1.00 36.51 43 ASP C CA 1
ATOM 5613 C C . ASP C 1 45 ? -5.194 21.909 81.315 1.00 34.29 43 ASP C C 1
ATOM 5614 O O . ASP C 1 45 ? -5.630 20.747 81.288 1.00 33.41 43 ASP C O 1
ATOM 5619 N N . ASN C 1 46 ? -4.823 22.578 80.224 1.00 33.47 44 ASN C N 1
ATOM 5620 C CA . ASN C 1 46 ? -4.948 21.995 78.898 1.00 32.21 44 ASN C CA 1
ATOM 5621 C C . ASN C 1 46 ? -3.976 20.839 78.646 1.00 31.52 44 ASN C C 1
ATOM 5622 O O . ASN C 1 46 ? -4.400 19.721 78.281 1.00 30.38 44 ASN C O 1
ATOM 5627 N N . LEU C 1 47 ? -2.686 21.079 78.879 1.00 31.81 45 LEU C N 1
ATOM 5628 C CA . LEU C 1 47 ? -1.664 20.053 78.633 1.00 31.38 45 LEU C CA 1
ATOM 5629 C C . LEU C 1 47 ? -1.686 18.911 79.648 1.00 30.89 45 LEU C C 1
ATOM 5630 O O . LEU C 1 47 ? -1.331 17.802 79.312 1.00 30.28 45 LEU C O 1
ATOM 5635 N N . GLY C 1 48 ? -2.055 19.222 80.885 1.00 31.57 46 GLY C N 1
ATOM 5636 C CA . GLY C 1 48 ? -2.074 18.261 81.986 1.00 32.18 46 GLY C CA 1
ATOM 5637 C C . GLY C 1 48 ? -3.353 17.441 82.080 1.00 31.88 46 GLY C C 1
ATOM 5638 O O . GLY C 1 48 ? -4.283 17.634 81.272 1.00 31.41 46 GLY C O 1
ATOM 5639 N N . GLY C 1 49 ? -3.409 16.582 83.094 1.00 31.71 47 GLY C N 1
ATOM 5640 C CA . GLY C 1 49 ? -4.522 15.656 83.293 1.00 31.90 47 GLY C CA 1
ATOM 5641 C C . GLY C 1 49 ? -4.170 14.246 82.823 1.00 30.76 47 GLY C C 1
ATOM 5642 O O . GLY C 1 49 ? -3.019 13.959 82.446 1.00 30.59 47 GLY C O 1
ATOM 5651 N N . GLN C 1 51 ? -4.435 11.075 80.322 1.00 26.63 49 GLN C N 1
ATOM 5652 C CA . GLN C 1 51 ? -4.725 10.535 79.020 1.00 26.57 49 GLN C CA 1
ATOM 5653 C C . GLN C 1 51 ? -4.317 9.075 78.962 1.00 26.78 49 GLN C C 1
ATOM 5654 O O . GLN C 1 51 ? -3.566 8.577 79.823 1.00 26.11 49 GLN C O 1
ATOM 5660 N N . LEU C 1 52 ? -4.851 8.386 77.962 1.00 27.15 50 LEU C N 1
ATOM 5661 C CA . LEU C 1 52 ? -4.361 7.082 77.626 1.00 28.56 50 LEU C CA 1
ATOM 5662 C C . LEU C 1 52 ? -3.413 7.242 76.445 1.00 28.92 50 LEU C C 1
ATOM 5663 O O . LEU C 1 52 ? -3.648 8.063 75.510 1.00 31.39 50 LEU C O 1
ATOM 5668 N N . ASN C 1 53 ? -2.306 6.527 76.505 1.00 26.65 51 ASN C N 1
ATOM 5669 C CA . ASN C 1 53 ? -1.326 6.552 75.455 1.00 25.34 51 ASN C CA 1
ATOM 5670 C C . ASN C 1 53 ? -1.247 5.127 74.883 1.00 24.38 51 ASN C C 1
ATOM 5671 O O . ASN C 1 53 ? -0.578 4.273 75.447 1.00 23.49 51 ASN C O 1
ATOM 5676 N N . ASN C 1 54 ? -2.020 4.890 73.812 1.00 23.89 52 ASN C N 1
ATOM 5677 C CA . ASN C 1 54 ? -2.072 3.611 73.186 1.00 24.33 52 ASN C CA 1
ATOM 5678 C C . ASN C 1 54 ? -1.024 3.575 72.073 1.00 23.72 52 ASN C C 1
ATOM 5679 O O . ASN C 1 54 ? -1.230 4.126 70.986 1.00 23.18 52 ASN C O 1
ATOM 5684 N N . GLU C 1 55 ? 0.088 2.910 72.377 1.00 23.95 53 GLU C N 1
ATOM 5685 C CA . GLU C 1 55 ? 1.191 2.735 71.449 1.00 24.51 53 GLU C CA 1
ATOM 5686 C C . GLU C 1 55 ? 1.144 1.359 70.771 1.00 23.77 53 GLU C C 1
ATOM 5687 O O . GLU C 1 55 ? 2.146 0.892 70.202 1.00 23.55 53 GLU C O 1
ATOM 5693 N N . SER C 1 56 ? -0.011 0.704 70.793 1.00 23.40 54 SER C N 1
ATOM 5694 C CA . SER C 1 56 ? -0.146 -0.568 70.119 1.00 22.97 54 SER C CA 1
ATOM 5695 C C . SER C 1 56 ? 0.098 -0.386 68.604 1.00 23.10 54 SER C C 1
ATOM 5696 O O . SER C 1 56 ? -0.233 0.662 68.016 1.00 22.23 54 SER C O 1
ATOM 5699 N N . ARG C 1 57 ? 0.674 -1.417 67.998 1.00 24.02 55 ARG C N 1
ATOM 5700 C CA . ARG C 1 57 ? 0.878 -1.456 66.552 1.00 24.21 55 ARG C CA 1
ATOM 5701 C C . ARG C 1 57 ? 0.898 -2.886 66.049 1.00 24.68 55 ARG C C 1
ATOM 5702 O O . ARG C 1 57 ? 1.278 -3.822 66.759 1.00 24.12 55 ARG C O 1
ATOM 5710 N N . ILE C 1 58 ? 0.483 -3.023 64.779 1.00 24.29 56 ILE C N 1
ATOM 5711 C CA . ILE C 1 58 ? 0.471 -4.265 64.080 1.00 24.81 56 ILE C CA 1
ATOM 5712 C C . ILE C 1 58 ? 1.481 -4.123 62.938 1.00 23.39 56 ILE C C 1
ATOM 5713 O O . ILE C 1 58 ? 1.575 -3.075 62.288 1.00 22.25 56 ILE C O 1
ATOM 5718 N N . GLY C 1 59 ? 2.193 -5.209 62.678 1.00 23.24 57 GLY C N 1
ATOM 5719 C CA . GLY C 1 59 ? 3.112 -5.289 61.546 1.00 23.52 57 GLY C CA 1
ATOM 5720 C C . GLY C 1 59 ? 2.989 -6.584 60.775 1.00 23.75 57 GLY C C 1
ATOM 5721 O O . GLY C 1 59 ? 2.384 -7.569 61.241 1.00 23.36 57 GLY C O 1
ATOM 5722 N N . PHE C 1 60 ? 3.555 -6.540 59.569 1.00 24.40 58 PHE C N 1
ATOM 5723 C CA . PHE C 1 60 ? 3.665 -7.689 58.660 1.00 24.92 58 PHE C CA 1
ATOM 5724 C C . PHE C 1 60 ? 5.129 -7.798 58.288 1.00 24.83 58 PHE C C 1
ATOM 5725 O O . PHE C 1 60 ? 5.780 -6.790 58.017 1.00 24.42 58 PHE C O 1
ATOM 5733 N N . ARG C 1 61 ? 5.630 -9.017 58.223 1.00 25.71 59 ARG C N 1
ATOM 5734 C CA . ARG C 1 61 ? 6.986 -9.247 57.777 1.00 26.51 59 ARG C CA 1
ATOM 5735 C C . ARG C 1 61 ? 7.136 -10.608 57.152 1.00 27.18 59 ARG C C 1
ATOM 5736 O O . ARG C 1 61 ? 6.311 -11.517 57.372 1.00 26.97 59 ARG C O 1
ATOM 5744 N N . GLY C 1 62 ? 8.227 -10.779 56.407 1.00 26.86 60 GLY C N 1
ATOM 5745 C CA . GLY C 1 62 ? 8.502 -12.065 55.803 1.00 27.66 60 GLY C CA 1
ATOM 5746 C C . GLY C 1 62 ? 9.838 -12.074 55.100 1.00 27.74 60 GLY C C 1
ATOM 5747 O O . GLY C 1 62 ? 10.549 -11.061 55.057 1.00 26.26 60 GLY C O 1
ATOM 5748 N N . LYS C 1 63 ? 10.158 -13.246 54.577 1.00 28.95 61 LYS C N 1
ATOM 5749 C CA . LYS C 1 63 ? 11.384 -13.492 53.837 1.00 30.33 61 LYS C CA 1
ATOM 5750 C C . LYS C 1 63 ? 11.073 -14.299 52.592 1.00 31.10 61 LYS C C 1
ATOM 5751 O O . LYS C 1 63 ? 10.037 -14.957 52.513 1.00 30.57 61 LYS C O 1
ATOM 5757 N N . LYS C 1 64 ? 12.011 -14.290 51.643 1.00 31.16 62 LYS C N 1
ATOM 5758 C CA . LYS C 1 64 ? 11.901 -15.116 50.473 1.00 31.98 62 LYS C CA 1
ATOM 5759 C C . LYS C 1 64 ? 13.288 -15.467 49.960 1.00 32.67 62 LYS C C 1
ATOM 5760 O O . LYS C 1 64 ? 14.108 -14.578 49.767 1.00 31.84 62 LYS C O 1
ATOM 5766 N N . GLN C 1 65 ? 13.530 -16.749 49.746 1.00 33.42 63 GLN C N 1
ATOM 5767 C CA . GLN C 1 65 ? 14.749 -17.196 49.073 1.00 35.44 63 GLN C CA 1
ATOM 5768 C C . GLN C 1 65 ? 14.445 -17.166 47.571 1.00 34.81 63 GLN C C 1
ATOM 5769 O O . GLN C 1 65 ? 13.738 -18.018 47.064 1.00 34.34 63 GLN C O 1
ATOM 5775 N N . PHE C 1 66 ? 14.945 -16.150 46.885 1.00 34.19 64 PHE C N 1
ATOM 5776 C CA . PHE C 1 66 ? 14.757 -16.097 45.418 1.00 34.92 64 PHE C CA 1
ATOM 5777 C C . PHE C 1 66 ? 15.559 -17.206 44.775 1.00 36.46 64 PHE C C 1
ATOM 5778 O O . PHE C 1 66 ? 16.686 -17.462 45.175 1.00 37.00 64 PHE C O 1
ATOM 5786 N N . ALA C 1 67 ? 14.984 -17.858 43.768 1.00 37.55 65 ALA C N 1
ATOM 5787 C CA . ALA C 1 67 ? 15.648 -18.953 43.078 1.00 39.03 65 ALA C CA 1
ATOM 5788 C C . ALA C 1 67 ? 16.983 -18.555 42.475 1.00 40.03 65 ALA C C 1
ATOM 5789 O O . ALA C 1 67 ? 17.909 -19.381 42.448 1.00 40.18 65 ALA C O 1
ATOM 5791 N N . ASN C 1 68 ? 17.117 -17.301 42.038 1.00 39.35 66 ASN C N 1
ATOM 5792 C CA . ASN C 1 68 ? 18.323 -16.900 41.329 1.00 40.80 66 ASN C CA 1
ATOM 5793 C C . ASN C 1 68 ? 19.207 -15.913 42.041 1.00 41.20 66 ASN C C 1
ATOM 5794 O O . ASN C 1 68 ? 20.007 -15.247 41.385 1.00 42.13 66 ASN C O 1
ATOM 5799 N N . PHE C 1 69 ? 19.130 -15.833 43.371 1.00 40.35 67 PHE C N 1
ATOM 5800 C CA . PHE C 1 69 ? 19.967 -14.906 44.116 1.00 40.21 67 PHE C CA 1
ATOM 5801 C C . PHE C 1 69 ? 20.176 -15.480 45.509 1.00 40.47 67 PHE C C 1
ATOM 5802 O O . PHE C 1 69 ? 19.208 -15.807 46.189 1.00 38.97 67 PHE C O 1
ATOM 5810 N N . GLU C 1 70 ? 21.426 -15.605 45.927 1.00 41.76 68 GLU C N 1
ATOM 5811 C CA . GLU C 1 70 ? 21.743 -16.297 47.189 1.00 43.37 68 GLU C CA 1
ATOM 5812 C C . GLU C 1 70 ? 21.284 -15.526 48.436 1.00 40.59 68 GLU C C 1
ATOM 5813 O O . GLU C 1 70 ? 20.609 -16.110 49.266 1.00 39.28 68 GLU C O 1
ATOM 5819 N N . PRO C 1 71 ? 21.624 -14.218 48.561 1.00 38.36 69 PRO C N 1
ATOM 5820 C CA . PRO C 1 71 ? 21.156 -13.479 49.751 1.00 36.88 69 PRO C CA 1
ATOM 5821 C C . PRO C 1 71 ? 19.638 -13.497 49.889 1.00 35.08 69 PRO C C 1
ATOM 5822 O O . PRO C 1 71 ? 18.932 -13.140 48.935 1.00 34.30 69 PRO C O 1
ATOM 5826 N N . THR C 1 72 ? 19.156 -13.911 51.056 1.00 33.81 70 THR C N 1
ATOM 5827 C CA . THR C 1 72 ? 17.721 -14.005 51.310 1.00 32.90 70 THR C CA 1
ATOM 5828 C C . THR C 1 72 ? 17.078 -12.628 51.291 1.00 31.04 70 THR C C 1
ATOM 5829 O O . THR C 1 72 ? 17.580 -11.699 51.915 1.00 30.84 70 THR C O 1
ATOM 5833 N N . PHE C 1 73 ? 15.961 -12.517 50.600 1.00 30.36 71 PHE C N 1
ATOM 5834 C CA . PHE C 1 73 ? 15.150 -11.300 50.588 1.00 29.34 71 PHE C CA 1
ATOM 5835 C C . PHE C 1 73 ? 14.344 -11.181 51.879 1.00 28.41 71 PHE C C 1
ATOM 5836 O O . PHE C 1 73 ? 13.739 -12.153 52.322 1.00 28.33 71 PHE C O 1
ATOM 5844 N N . ILE C 1 74 ? 14.335 -9.991 52.464 1.00 27.65 72 ILE C N 1
ATOM 5845 C CA . ILE C 1 74 ? 13.550 -9.720 53.661 1.00 27.39 72 ILE C CA 1
ATOM 5846 C C . ILE C 1 74 ? 12.709 -8.465 53.478 1.00 26.24 72 ILE C C 1
ATOM 5847 O O . ILE C 1 74 ? 13.061 -7.562 52.693 1.00 26.18 72 ILE C O 1
ATOM 5852 N N . TRP C 1 75 ? 11.584 -8.401 54.191 1.00 25.24 73 TRP C N 1
ATOM 5853 C CA . TRP C 1 75 ? 10.734 -7.231 54.144 1.00 24.17 73 TRP C CA 1
ATOM 5854 C C . TRP C 1 75 ? 9.906 -7.112 55.430 1.00 23.74 73 TRP C C 1
ATOM 5855 O O . TRP C 1 75 ? 9.673 -8.102 56.140 1.00 23.38 73 TRP C O 1
ATOM 5866 N N . GLN C 1 76 ? 9.467 -5.883 55.686 1.00 22.91 74 GLN C N 1
ATOM 5867 C CA . GLN C 1 76 ? 8.627 -5.571 56.820 1.00 22.95 74 GLN C CA 1
ATOM 5868 C C . GLN C 1 76 ? 7.822 -4.333 56.554 1.00 22.25 74 GLN C C 1
ATOM 5869 O O . GLN C 1 76 ? 8.326 -3.395 55.921 1.00 21.72 74 GLN C O 1
ATOM 5875 N N . ILE C 1 77 ? 6.583 -4.340 57.031 1.00 21.70 75 ILE C N 1
ATOM 5876 C CA . ILE C 1 77 ? 5.712 -3.175 56.967 1.00 21.75 75 ILE C CA 1
ATOM 5877 C C . ILE C 1 77 ? 5.070 -3.041 58.344 1.00 21.82 75 ILE C C 1
ATOM 5878 O O . ILE C 1 77 ? 4.243 -3.878 58.722 1.00 22.01 75 ILE C O 1
ATOM 5883 N N . GLU C 1 78 ? 5.454 -2.019 59.089 1.00 21.72 76 GLU C N 1
ATOM 5884 C CA . GLU C 1 78 ? 4.976 -1.874 60.486 1.00 22.03 76 GLU C CA 1
ATOM 5885 C C . GLU C 1 78 ? 4.070 -0.669 60.608 1.00 21.51 76 GLU C C 1
ATOM 5886 O O . GLU C 1 78 ? 4.394 0.428 60.130 1.00 21.82 76 GLU C O 1
ATOM 5892 N N . GLY C 1 79 ? 2.913 -0.883 61.216 1.00 21.44 77 GLY C N 1
ATOM 5893 C CA . GLY C 1 79 ? 1.980 0.197 61.477 1.00 20.92 77 GLY C CA 1
ATOM 5894 C C . GLY C 1 79 ? 2.457 1.168 62.549 1.00 20.89 77 GLY C C 1
ATOM 5895 O O . GLY C 1 79 ? 3.335 0.858 63.361 1.00 20.51 77 GLY C O 1
ATOM 5896 N N . GLY C 1 80 ? 1.858 2.350 62.548 1.00 20.92 78 GLY C N 1
ATOM 5897 C CA . GLY C 1 80 ? 2.090 3.330 63.596 1.00 21.28 78 GLY C CA 1
ATOM 5898 C C . GLY C 1 80 ? 1.299 3.088 64.886 1.00 21.39 78 GLY C C 1
ATOM 5899 O O . GLY C 1 80 ? 0.489 2.156 64.997 1.00 21.15 78 GLY C O 1
ATOM 5900 N N . TYR C 1 81 ? 1.562 3.942 65.864 1.00 21.87 79 TYR C N 1
ATOM 5901 C CA . TYR C 1 81 ? 0.840 3.881 67.143 1.00 22.81 79 TYR C CA 1
ATOM 5902 C C . TYR C 1 81 ? -0.636 4.160 66.893 1.00 22.39 79 TYR C C 1
ATOM 5903 O O . TYR C 1 81 ? -0.984 5.177 66.303 1.00 22.18 79 TYR C O 1
ATOM 5912 N N . VAL C 1 82 ? -1.496 3.269 67.322 1.00 21.99 80 VAL C N 1
ATOM 5913 C CA . VAL C 1 82 ? -2.915 3.396 66.981 1.00 23.46 80 VAL C CA 1
ATOM 5914 C C . VAL C 1 82 ? -3.664 4.536 67.671 1.00 24.52 80 VAL C C 1
ATOM 5915 O O . VAL C 1 82 ? -4.642 5.031 67.108 1.00 24.84 80 VAL C O 1
ATOM 5919 N N . ASP C 1 83 ? -3.224 4.967 68.871 1.00 24.90 81 ASP C N 1
ATOM 5920 C CA . ASP C 1 83 ? -3.911 6.075 69.568 1.00 26.30 81 ASP C CA 1
ATOM 5921 C C . ASP C 1 83 ? -3.071 6.660 70.683 1.00 26.14 81 ASP C C 1
ATOM 5922 O O . ASP C 1 83 ? -3.396 6.532 71.865 1.00 27.55 81 ASP C O 1
ATOM 5927 N N . PRO C 1 84 ? -1.987 7.317 70.298 1.00 25.93 82 PRO C N 1
ATOM 5928 C CA . PRO C 1 84 ? -1.098 7.876 71.272 1.00 26.25 82 PRO C CA 1
ATOM 5929 C C . PRO C 1 84 ? -1.751 9.043 72.031 1.00 26.08 82 PRO C C 1
ATOM 5930 O O . PRO C 1 84 ? -2.686 9.664 71.528 1.00 25.15 82 PRO C O 1
ATOM 5934 N N . SER C 1 85 ? -1.237 9.350 73.224 1.00 26.17 83 SER C N 1
ATOM 5935 C CA . SER C 1 85 ? -1.669 10.541 73.915 1.00 26.48 83 SER C CA 1
ATOM 5936 C C . SER C 1 85 ? -1.267 11.782 73.081 1.00 26.80 83 SER C C 1
ATOM 5937 O O . SER C 1 85 ? -0.319 11.730 72.275 1.00 25.42 83 SER C O 1
ATOM 5940 N N . PHE C 1 86 ? -2.047 12.856 73.238 1.00 26.20 84 PHE C N 1
ATOM 5941 C CA . PHE C 1 86 ? -1.841 14.108 72.528 1.00 27.25 84 PHE C CA 1
ATOM 5942 C C . PHE C 1 86 ? -2.074 13.995 71.027 1.00 28.15 84 PHE C C 1
ATOM 5943 O O . PHE C 1 86 ? -1.686 14.886 70.301 1.00 29.98 84 PHE C O 1
ATOM 5951 N N . GLY C 1 87 ? -2.689 12.914 70.557 1.00 27.36 85 GLY C N 1
ATOM 5952 C CA . GLY C 1 87 ? -2.891 12.688 69.118 1.00 27.78 85 GLY C CA 1
ATOM 5953 C C . GLY C 1 87 ? -4.233 12.027 68.903 1.00 28.39 85 GLY C C 1
ATOM 5954 O O . GLY C 1 87 ? -4.877 11.542 69.874 1.00 27.64 85 GLY C O 1
ATOM 5955 N N . GLY C 1 88 ? -4.670 12.022 67.651 1.00 27.65 86 GLY C N 1
ATOM 5956 C CA . GLY C 1 88 ? -5.931 11.419 67.274 1.00 28.53 86 GLY C CA 1
ATOM 5957 C C . GLY C 1 88 ? -5.751 9.930 66.972 1.00 27.16 86 GLY C C 1
ATOM 5958 O O . GLY C 1 88 ? -4.642 9.408 66.941 1.00 25.47 86 GLY C O 1
ATOM 5959 N N . GLU C 1 89 ? -6.880 9.269 66.772 1.00 26.30 87 GLU C N 1
ATOM 5960 C CA . GLU C 1 89 ? -6.925 7.832 66.539 1.00 25.48 87 GLU C CA 1
ATOM 5961 C C . GLU C 1 89 ? -6.498 7.464 65.117 1.00 24.85 87 GLU C C 1
ATOM 5962 O O . GLU C 1 89 ? -6.761 8.196 64.167 1.00 23.99 87 GLU C O 1
ATOM 5968 N N . GLY C 1 90 ? -5.897 6.297 64.989 1.00 24.19 88 GLY C N 1
ATOM 5969 C CA . GLY C 1 90 ? -5.697 5.682 63.702 1.00 24.94 88 GLY C CA 1
ATOM 5970 C C . GLY C 1 90 ? -4.282 5.813 63.221 1.00 24.53 88 GLY C C 1
ATOM 5971 O O . GLY C 1 90 ? -3.680 6.872 63.340 1.00 25.11 88 GLY C O 1
ATOM 5972 N N . ALA C 1 91 ? -3.742 4.735 62.660 1.00 23.41 89 ALA C N 1
ATOM 5973 C CA . ALA C 1 91 ? -2.396 4.769 62.098 1.00 22.91 89 ALA C CA 1
ATOM 5974 C C . ALA C 1 91 ? -2.365 3.965 60.792 1.00 22.66 89 ALA C C 1
ATOM 5975 O O . ALA C 1 91 ? -3.052 2.915 60.656 1.00 22.62 89 ALA C O 1
ATOM 5977 N N . GLY C 1 92 ? -1.603 4.469 59.854 1.00 22.44 90 GLY C N 1
ATOM 5978 C CA . GLY C 1 92 ? -1.387 3.779 58.592 1.00 23.41 90 GLY C CA 1
ATOM 5979 C C . GLY C 1 92 ? -0.357 2.669 58.735 1.00 24.03 90 GLY C C 1
ATOM 5980 O O . GLY C 1 92 ? 0.469 2.652 59.673 1.00 24.70 90 GLY C O 1
ATOM 5981 N N . LEU C 1 93 ? -0.384 1.755 57.772 1.00 23.79 91 LEU C N 1
ATOM 5982 C CA . LEU C 1 93 ? 0.665 0.768 57.637 1.00 25.03 91 LEU C CA 1
ATOM 5983 C C . LEU C 1 93 ? 1.864 1.439 57.030 1.00 24.53 91 LEU C C 1
ATOM 5984 O O . LEU C 1 93 ? 1.750 2.184 56.041 1.00 24.54 91 LEU C O 1
ATOM 5989 N N . GLY C 1 94 ? 3.037 1.166 57.575 1.00 24.05 92 GLY C N 1
ATOM 5990 C CA . GLY C 1 94 ? 4.243 1.790 57.073 1.00 24.06 92 GLY C CA 1
ATOM 5991 C C . GLY C 1 94 ? 4.734 3.018 57.793 1.00 24.37 92 GLY C C 1
ATOM 5992 O O . GLY C 1 94 ? 5.725 3.623 57.371 1.00 24.47 92 GLY C O 1
ATOM 5993 N N . GLU C 1 95 ? 4.128 3.348 58.928 1.00 22.56 93 GLU C N 1
ATOM 5994 C CA . GLU C 1 95 ? 4.583 4.490 59.687 1.00 22.75 93 GLU C CA 1
ATOM 5995 C C . GLU C 1 95 ? 5.804 4.179 60.557 1.00 22.26 93 GLU C C 1
ATOM 5996 O O . GLU C 1 95 ? 6.549 5.084 60.875 1.00 22.51 93 GLU C O 1
ATOM 6002 N N . ARG C 1 96 ? 5.966 2.927 60.967 1.00 21.49 94 ARG C N 1
ATOM 6003 C CA . ARG C 1 96 ? 7.135 2.513 61.755 1.00 22.35 94 ARG C CA 1
ATOM 6004 C C . ARG C 1 96 ? 8.096 1.761 60.823 1.00 21.93 94 ARG C C 1
ATOM 6005 O O . ARG C 1 96 ? 8.016 2.002 59.609 1.00 22.13 94 ARG C O 1
ATOM 6013 N N . ASP C 1 97 ? 9.039 0.968 61.337 1.00 21.33 95 ASP C N 1
ATOM 6014 C CA . ASP C 1 97 ? 10.104 0.434 60.486 1.00 22.39 95 ASP C CA 1
ATOM 6015 C C . ASP C 1 97 ? 9.504 -0.399 59.342 1.00 22.30 95 ASP C C 1
ATOM 6016 O O . ASP C 1 97 ? 8.762 -1.358 59.586 1.00 22.46 95 ASP C O 1
ATOM 6021 N N . THR C 1 98 ? 9.848 -0.023 58.124 1.00 21.98 96 THR C N 1
ATOM 6022 C CA . THR C 1 98 ? 9.182 -0.494 56.921 1.00 22.69 96 THR C CA 1
ATOM 6023 C C . THR C 1 98 ? 10.228 -0.475 55.805 1.00 22.92 96 THR C C 1
ATOM 6024 O O . THR C 1 98 ? 10.755 0.586 55.454 1.00 22.68 96 THR C O 1
ATOM 6028 N N . PHE C 1 99 ? 10.583 -1.657 55.324 1.00 23.29 97 PHE C N 1
ATOM 6029 C CA . PHE C 1 99 ? 11.757 -1.796 54.490 1.00 24.09 97 PHE C CA 1
ATOM 6030 C C . PHE C 1 99 ? 11.736 -3.058 53.662 1.00 24.04 97 PHE C C 1
ATOM 6031 O O . PHE C 1 99 ? 10.892 -3.936 53.864 1.00 24.57 97 PHE C O 1
ATOM 6039 N N . VAL C 1 100 ? 12.677 -3.126 52.729 1.00 24.19 98 VAL C N 1
ATOM 6040 C CA . VAL C 1 100 ? 13.052 -4.381 52.066 1.00 25.42 98 VAL C CA 1
ATOM 6041 C C . VAL C 1 100 ? 14.527 -4.558 52.312 1.00 26.49 98 VAL C C 1
ATOM 6042 O O . VAL C 1 100 ? 15.217 -3.607 52.716 1.00 28.07 98 VAL C O 1
ATOM 6046 N N . GLY C 1 101 ? 15.048 -5.744 52.043 1.00 27.19 99 GLY C N 1
ATOM 6047 C CA . GLY C 1 101 ? 16.473 -5.939 52.199 1.00 27.38 99 GLY C CA 1
ATOM 6048 C C . GLY C 1 101 ? 16.943 -7.310 51.804 1.00 27.91 99 GLY C C 1
ATOM 6049 O O . GLY C 1 101 ? 16.175 -8.108 51.280 1.00 28.07 99 GLY C O 1
ATOM 6050 N N . PHE C 1 102 ? 18.214 -7.553 52.071 1.00 28.94 100 PHE C N 1
ATOM 6051 C CA . PHE C 1 102 ? 18.835 -8.828 51.833 1.00 30.68 100 PHE C CA 1
ATOM 6052 C C . PHE C 1 102 ? 19.751 -9.153 52.995 1.00 32.03 100 PHE C C 1
ATOM 6053 O O . PHE C 1 102 ? 20.296 -8.253 53.632 1.00 31.29 100 PHE C O 1
ATOM 6061 N N . GLU C 1 103 ? 19.938 -10.446 53.217 1.00 33.47 101 GLU C N 1
ATOM 6062 C CA . GLU C 1 103 ? 20.781 -10.891 54.292 1.00 35.39 101 GLU C CA 1
ATOM 6063 C C . GLU C 1 103 ? 21.555 -12.146 53.898 1.00 37.09 101 GLU C C 1
ATOM 6064 O O . GLU C 1 103 ? 21.106 -12.954 53.091 1.00 36.07 101 GLU C O 1
ATOM 6070 N N . SER C 1 104 ? 22.740 -12.265 54.488 1.00 38.91 102 SER C N 1
ATOM 6071 C CA . SER C 1 104 ? 23.630 -13.392 54.261 1.00 41.87 102 SER C CA 1
ATOM 6072 C C . SER C 1 104 ? 24.541 -13.505 55.489 1.00 43.28 102 SER C C 1
ATOM 6073 O O . SER C 1 104 ? 24.947 -12.495 56.079 1.00 41.78 102 SER C O 1
ATOM 6076 N N . ALA C 1 105 ? 24.836 -14.738 55.879 1.00 45.96 103 ALA C N 1
ATOM 6077 C CA . ALA C 1 105 ? 25.585 -15.039 57.115 1.00 47.59 103 ALA C CA 1
ATOM 6078 C C . ALA C 1 105 ? 26.903 -14.287 57.215 1.00 48.07 103 ALA C C 1
ATOM 6079 O O . ALA C 1 105 ? 27.214 -13.750 58.265 1.00 50.49 103 ALA C O 1
ATOM 6081 N N . SER C 1 106 ? 27.666 -14.231 56.137 1.00 48.04 104 SER C N 1
ATOM 6082 C CA . SER C 1 106 ? 28.999 -13.660 56.221 1.00 49.22 104 SER C CA 1
ATOM 6083 C C . SER C 1 106 ? 29.029 -12.125 56.281 1.00 47.01 104 SER C C 1
ATOM 6084 O O . SER C 1 106 ? 30.026 -11.568 56.745 1.00 46.44 104 SER C O 1
ATOM 6087 N N . TRP C 1 107 ? 27.978 -11.436 55.815 1.00 44.46 105 TRP C N 1
ATOM 6088 C CA . TRP C 1 107 ? 27.996 -9.963 55.842 1.00 43.31 105 TRP C CA 1
ATOM 6089 C C . TRP C 1 107 ? 26.834 -9.262 56.527 1.00 40.95 105 TRP C C 1
ATOM 6090 O O . TRP C 1 107 ? 26.795 -8.039 56.565 1.00 40.69 105 TRP C O 1
ATOM 6101 N N . GLY C 1 108 ? 25.923 -10.021 57.126 1.00 40.12 106 GLY C N 1
ATOM 6102 C CA . GLY C 1 108 ? 24.847 -9.462 57.927 1.00 38.58 106 GLY C CA 1
ATOM 6103 C C . GLY C 1 108 ? 23.629 -9.127 57.080 1.00 38.14 106 GLY C C 1
ATOM 6104 O O . GLY C 1 108 ? 23.073 -10.001 56.400 1.00 38.11 106 GLY C O 1
ATOM 6105 N N . GLN C 1 109 ? 23.182 -7.879 57.149 1.00 37.34 107 GLN C N 1
ATOM 6106 C CA . GLN C 1 109 ? 22.029 -7.471 56.373 1.00 36.77 107 GLN C CA 1
ATOM 6107 C C . GLN C 1 109 ? 22.058 -6.033 55.917 1.00 33.82 107 GLN C C 1
ATOM 6108 O O . GLN C 1 109 ? 22.701 -5.185 56.514 1.00 32.19 107 GLN C O 1
ATOM 6114 N N . VAL C 1 110 ? 21.347 -5.793 54.818 1.00 32.29 108 VAL C N 1
ATOM 6115 C CA . VAL C 1 110 ? 21.205 -4.456 54.260 1.00 32.11 108 VAL C CA 1
ATOM 6116 C C . VAL C 1 110 ? 19.727 -4.220 54.072 1.00 30.34 108 VAL C C 1
ATOM 6117 O O . VAL C 1 110 ? 19.013 -5.112 53.597 1.00 30.71 108 VAL C O 1
ATOM 6121 N N . ARG C 1 111 ? 19.280 -3.076 54.548 1.00 28.49 109 ARG C N 1
ATOM 6122 C CA . ARG C 1 111 ? 17.887 -2.687 54.466 1.00 28.32 109 ARG C CA 1
ATOM 6123 C C . ARG C 1 111 ? 17.771 -1.358 53.743 1.00 28.21 109 ARG C C 1
ATOM 6124 O O . ARG C 1 111 ? 18.626 -0.472 53.896 1.00 28.74 109 ARG C O 1
ATOM 6132 N N . LEU C 1 112 ? 16.722 -1.237 52.937 1.00 27.65 110 LEU C N 1
ATOM 6133 C CA . LEU C 1 112 ? 16.358 0.001 52.254 1.00 27.66 110 LEU C CA 1
ATOM 6134 C C . LEU C 1 112 ? 14.940 0.343 52.668 1.00 25.83 110 LEU C C 1
ATOM 6135 O O . LEU C 1 112 ? 14.035 -0.500 52.591 1.00 25.92 110 LEU C O 1
ATOM 6140 N N . GLY C 1 113 ? 14.742 1.581 53.067 1.00 24.72 111 GLY C N 1
ATOM 6141 C CA . GLY C 1 113 ? 13.419 2.097 53.374 1.00 23.92 111 GLY C CA 1
ATOM 6142 C C . GLY C 1 113 ? 13.432 2.993 54.588 1.00 24.19 111 GLY C C 1
ATOM 6143 O O . GLY C 1 113 ? 14.196 3.959 54.659 1.00 24.13 111 GLY C O 1
ATOM 6144 N N . ARG C 1 114 ? 12.594 2.643 55.561 1.00 24.42 112 ARG C N 1
ATOM 6145 C CA . ARG C 1 114 ? 12.364 3.444 56.760 1.00 24.04 112 ARG C CA 1
ATOM 6146 C C . ARG C 1 114 ? 12.832 2.651 57.980 1.00 23.79 112 ARG C C 1
ATOM 6147 O O . ARG C 1 114 ? 12.238 1.619 58.329 1.00 23.60 112 ARG C O 1
ATOM 6155 N N . VAL C 1 115 ? 13.916 3.115 58.581 1.00 23.95 113 VAL C N 1
ATOM 6156 C CA . VAL C 1 115 ? 14.584 2.421 59.690 1.00 24.37 113 VAL C CA 1
ATOM 6157 C C . VAL C 1 115 ? 15.110 3.448 60.677 1.00 24.10 113 VAL C C 1
ATOM 6158 O O . VAL C 1 115 ? 15.138 4.666 60.396 1.00 23.65 113 VAL C O 1
ATOM 6162 N N . LEU C 1 116 ? 15.606 2.962 61.814 1.00 23.85 114 LEU C N 1
ATOM 6163 C CA . LEU C 1 116 ? 16.270 3.833 62.762 1.00 24.34 114 LEU C CA 1
ATOM 6164 C C . LEU C 1 116 ? 17.694 4.148 62.302 1.00 25.28 114 LEU C C 1
ATOM 6165 O O . LEU C 1 116 ? 18.384 3.287 61.775 1.00 25.40 114 LEU C O 1
ATOM 6170 N N . THR C 1 117 ? 18.149 5.369 62.555 1.00 25.45 115 THR C N 1
ATOM 6171 C CA . THR C 1 117 ? 19.542 5.679 62.346 1.00 26.15 115 THR C CA 1
ATOM 6172 C C . THR C 1 117 ? 20.388 4.974 63.415 1.00 26.81 115 THR C C 1
ATOM 6173 O O . THR C 1 117 ? 19.901 4.678 64.507 1.00 27.13 115 THR C O 1
ATOM 6177 N N . PRO C 1 118 ? 21.673 4.711 63.108 1.00 27.36 116 PRO C N 1
ATOM 6178 C CA . PRO C 1 118 ? 22.538 4.059 64.089 1.00 27.99 116 PRO C CA 1
ATOM 6179 C C . PRO C 1 118 ? 22.636 4.824 65.411 1.00 27.97 116 PRO C C 1
ATOM 6180 O O . PRO C 1 118 ? 22.574 4.214 66.496 1.00 28.19 116 PRO C O 1
ATOM 6192 N N . TYR C 1 120 ? 20.381 7.105 66.536 1.00 27.31 118 TYR C N 1
ATOM 6193 C CA . TYR C 1 120 ? 19.081 7.170 67.186 1.00 27.12 118 TYR C CA 1
ATOM 6194 C C . TYR C 1 120 ? 18.775 5.881 67.933 1.00 26.76 118 TYR C C 1
ATOM 6195 O O . TYR C 1 120 ? 18.223 5.903 69.057 1.00 26.00 118 TYR C O 1
ATOM 6204 N N . GLU C 1 121 ? 19.133 4.752 67.343 1.00 26.99 119 GLU C N 1
ATOM 6205 C CA . GLU C 1 121 ? 18.839 3.479 67.979 1.00 27.98 119 GLU C CA 1
ATOM 6206 C C . GLU C 1 121 ? 19.421 3.385 69.409 1.00 27.53 119 GLU C C 1
ATOM 6207 O O . GLU C 1 121 ? 18.736 2.903 70.332 1.00 26.49 119 GLU C O 1
ATOM 6213 N N . LEU C 1 122 ? 20.653 3.882 69.569 1.00 27.06 120 LEU C N 1
ATO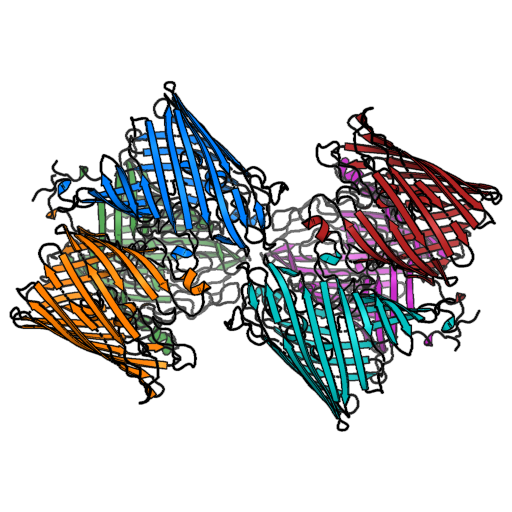M 6214 C CA . LEU C 1 122 ? 21.312 3.944 70.882 1.00 27.45 120 LEU C CA 1
ATOM 6215 C C . LEU C 1 122 ? 20.753 5.004 71.816 1.00 27.04 120 LEU C C 1
ATOM 6216 O O . LEU C 1 122 ? 20.703 4.799 73.039 1.00 27.11 120 LEU C O 1
ATOM 6221 N N . VAL C 1 123 ? 20.393 6.152 71.265 1.00 26.76 121 VAL C N 1
ATOM 6222 C CA . VAL C 1 123 ? 19.757 7.221 72.037 1.00 27.47 121 VAL C CA 1
ATOM 6223 C C . VAL C 1 123 ? 18.436 6.737 72.659 1.00 27.37 121 VAL C C 1
ATOM 6224 O O . VAL C 1 123 ? 18.130 6.997 73.837 1.00 27.21 121 VAL C O 1
ATOM 6228 N N . ASP C 1 124 ? 17.644 6.041 71.847 1.00 26.67 122 ASP C N 1
ATOM 6229 C CA . ASP C 1 124 ? 16.374 5.491 72.287 1.00 26.69 122 ASP C CA 1
ATOM 6230 C C . ASP C 1 124 ? 16.551 4.349 73.285 1.00 26.98 122 ASP C C 1
ATOM 6231 O O . ASP C 1 124 ? 15.946 4.365 74.369 1.00 27.33 122 ASP C O 1
ATOM 6236 N N . TRP C 1 125 ? 17.362 3.359 72.929 1.00 26.74 123 TRP C N 1
ATOM 6237 C CA . TRP C 1 125 ? 17.565 2.206 73.784 1.00 28.11 123 TRP C CA 1
ATOM 6238 C C . TRP C 1 125 ? 19.087 1.971 73.944 1.00 27.98 123 TRP C C 1
ATOM 6239 O O . TRP C 1 125 ? 19.736 1.690 72.951 1.00 28.40 123 TRP C O 1
ATOM 6250 N N . PRO C 1 126 ? 19.642 2.022 75.164 1.00 28.20 124 PRO C N 1
ATOM 6251 C CA . PRO C 1 126 ? 18.910 2.042 76.436 1.00 27.88 124 PRO C CA 1
ATOM 6252 C C . PRO C 1 126 ? 18.494 3.424 76.956 1.00 27.84 124 PRO C C 1
ATOM 6253 O O . PRO C 1 126 ? 17.733 3.514 77.949 1.00 28.24 124 PRO C O 1
ATOM 6257 N N . ALA C 1 127 ? 19.003 4.484 76.333 1.00 27.51 125 ALA C N 1
ATOM 6258 C CA . ALA C 1 127 ? 19.187 5.745 77.037 1.00 28.26 125 ALA C CA 1
ATOM 6259 C C . ALA C 1 127 ? 18.006 6.688 77.150 1.00 28.14 125 ALA C C 1
ATOM 6260 O O . ALA C 1 127 ? 18.106 7.681 77.871 1.00 28.84 125 ALA C O 1
ATOM 6262 N N . SER C 1 128 ? 16.874 6.373 76.525 1.00 27.06 126 SER C N 1
ATOM 6263 C CA . SER C 1 128 ? 15.659 7.180 76.716 1.00 27.66 126 SER C CA 1
ATOM 6264 C C . SER C 1 128 ? 14.636 6.515 77.643 1.00 27.60 126 SER C C 1
ATOM 6265 O O . SER C 1 128 ? 13.549 7.048 77.866 1.00 27.35 126 SER C O 1
ATOM 6268 N N . ASN C 1 129 ? 14.998 5.364 78.210 1.00 28.36 127 ASN C N 1
ATOM 6269 C CA . ASN C 1 129 ? 14.092 4.608 79.042 1.00 29.25 127 ASN C CA 1
ATOM 6270 C C . ASN C 1 129 ? 14.507 4.676 80.530 1.00 29.33 127 ASN C C 1
ATOM 6271 O O . ASN C 1 129 ? 15.654 4.381 80.818 1.00 29.85 127 ASN C O 1
ATOM 6276 N N . PRO C 1 130 ? 13.616 5.012 81.475 1.00 29.05 128 PRO C N 1
ATOM 6277 C CA . PRO C 1 130 ? 12.138 5.104 81.294 1.00 28.74 128 PRO C CA 1
ATOM 6278 C C . PRO C 1 130 ? 11.641 6.543 81.325 1.00 28.49 128 PRO C C 1
ATOM 6279 O O . PRO C 1 130 ? 11.797 7.227 82.335 1.00 29.20 128 PRO C O 1
ATOM 6283 N N . GLY C 1 131 ? 11.083 7.014 80.220 1.00 28.36 129 GLY C N 1
ATOM 6284 C CA . GLY C 1 131 ? 10.539 8.372 80.162 1.00 28.12 129 GLY C CA 1
ATOM 6285 C C . GLY C 1 131 ? 11.578 9.482 80.160 1.00 28.50 129 GLY C C 1
ATOM 6286 O O . GLY C 1 131 ? 11.290 10.608 80.558 1.00 29.38 129 GLY C O 1
ATOM 6287 N N . LEU C 1 132 ? 12.785 9.169 79.691 1.00 27.95 130 LEU C N 1
ATOM 6288 C CA . LEU C 1 132 ? 13.870 10.140 79.654 1.00 28.41 130 LEU C CA 1
ATOM 6289 C C . LEU C 1 132 ? 13.918 10.886 78.318 1.00 27.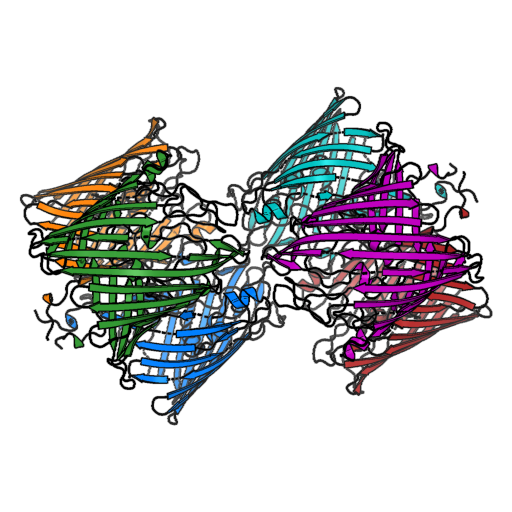85 130 LEU C C 1
ATOM 6290 O O . LEU C 1 132 ? 14.769 11.767 78.140 1.00 28.17 130 LEU C O 1
ATOM 6295 N N . GLY C 1 133 ? 13.014 10.531 77.409 1.00 26.81 131 GLY C N 1
ATOM 6296 C CA . GLY C 1 133 ? 13.047 10.981 76.040 1.00 26.66 131 GLY C CA 1
ATOM 6297 C C . GLY C 1 133 ? 12.818 12.463 75.806 1.00 27.34 131 GLY C C 1
ATOM 6298 O O . GLY C 1 133 ? 13.426 13.031 74.882 1.00 27.79 131 GLY C O 1
ATOM 6299 N N . ASP C 1 134 ? 11.966 13.109 76.615 1.00 27.03 132 ASP C N 1
ATOM 6300 C CA . ASP C 1 134 ? 11.747 14.546 76.443 1.00 27.98 132 ASP C CA 1
ATOM 6301 C C . ASP C 1 134 ? 13.056 15.309 76.589 1.00 28.51 132 ASP C C 1
ATOM 6302 O O . ASP C 1 134 ? 13.210 16.407 76.023 1.00 28.71 132 ASP C O 1
ATOM 6307 N N . VAL C 1 135 ? 13.961 14.781 77.410 1.00 27.83 133 VAL C N 1
ATOM 6308 C CA . VAL C 1 135 ? 15.263 15.400 77.574 1.00 28.45 133 VAL C CA 1
ATOM 6309 C C . VAL C 1 135 ? 16.243 14.834 76.553 1.00 28.08 133 VAL C C 1
ATOM 6310 O O . VAL C 1 135 ? 16.838 15.597 75.784 1.00 28.36 133 VAL C O 1
ATOM 6314 N N . TYR C 1 136 ? 16.416 13.518 76.536 1.00 27.44 134 TYR C N 1
ATOM 6315 C CA . TYR C 1 136 ? 17.575 12.927 75.849 1.00 27.98 134 TYR C CA 1
ATOM 6316 C C . TYR C 1 136 ? 17.337 12.494 74.400 1.00 28.02 134 TYR C C 1
ATOM 6317 O O . TYR C 1 136 ? 18.297 12.345 73.637 1.00 27.45 134 TYR C O 1
ATOM 6326 N N . ASP C 1 137 ? 16.070 12.300 74.013 1.00 28.20 135 ASP C N 1
ATOM 6327 C CA . ASP C 1 137 ? 15.729 11.827 72.661 1.00 28.14 135 ASP C CA 1
ATOM 6328 C C . ASP C 1 137 ? 15.524 13.042 71.764 1.00 29.50 135 ASP C C 1
ATOM 6329 O O . ASP C 1 137 ? 16.412 13.379 70.974 1.00 30.47 135 ASP C O 1
ATOM 6334 N N . TRP C 1 138 ? 14.398 13.724 71.896 1.00 29.48 136 TRP C N 1
ATOM 6335 C CA . TRP C 1 138 ? 14.110 14.875 71.034 1.00 31.40 136 TRP C CA 1
ATOM 6336 C C . TRP C 1 138 ? 14.299 16.172 71.793 1.00 31.82 136 TRP C C 1
ATOM 6337 O O . TRP C 1 138 ? 14.091 17.243 71.230 1.00 33.14 136 TRP C O 1
ATOM 6348 N N . GLY C 1 139 ? 14.713 16.114 73.062 1.00 30.21 137 GLY C N 1
ATOM 6349 C CA . GLY C 1 139 ? 15.064 17.325 73.777 1.00 30.57 137 GLY C CA 1
ATOM 6350 C C . GLY C 1 139 ? 16.413 17.873 73.334 1.00 31.34 137 GLY C C 1
ATOM 6351 O O . GLY C 1 139 ? 17.163 17.208 72.623 1.00 31.24 137 GLY C O 1
ATOM 6352 N N . GLY C 1 140 ? 16.707 19.076 73.790 1.00 31.62 138 GLY C N 1
ATOM 6353 C CA . GLY C 1 140 ? 17.938 19.777 73.465 1.00 32.55 138 GLY C CA 1
ATOM 6354 C C . GLY C 1 140 ? 17.607 21.072 72.751 1.00 32.75 138 GLY C C 1
ATOM 6355 O O . GLY C 1 140 ? 16.504 21.253 72.215 1.00 32.47 138 GLY C O 1
ATOM 6356 N N . ALA C 1 141 ? 18.592 21.946 72.699 1.00 33.10 139 ALA C N 1
ATOM 6357 C CA . ALA C 1 141 ? 18.403 23.301 72.249 1.00 33.58 139 ALA C CA 1
ATOM 6358 C C . ALA C 1 141 ? 19.207 23.652 70.997 1.00 33.32 139 ALA C C 1
ATOM 6359 O O . ALA C 1 141 ? 19.123 24.779 70.536 1.00 33.77 139 ALA C O 1
ATOM 6361 N N . ILE C 1 142 ? 19.957 22.704 70.445 1.00 32.86 140 ILE C N 1
ATOM 6362 C CA . ILE C 1 142 ? 20.900 23.024 69.385 1.00 34.29 140 ILE C CA 1
ATOM 6363 C C . ILE C 1 142 ? 20.162 23.250 68.068 1.00 33.72 140 ILE C C 1
ATOM 6364 O O . ILE C 1 142 ? 19.143 22.622 67.813 1.00 33.23 140 ILE C O 1
ATOM 6369 N N . GLY C 1 143 ? 20.658 24.154 67.240 1.00 34.82 141 GLY C N 1
ATOM 6370 C CA . GLY C 1 143 ? 20.058 24.383 65.915 1.00 35.31 141 GLY C CA 1
ATOM 6371 C C . GLY C 1 143 ? 20.344 23.271 64.919 1.00 34.76 141 GLY C C 1
ATOM 6372 O O . GLY C 1 143 ? 21.166 22.363 65.167 1.00 34.88 141 GLY C O 1
ATOM 6373 N N . GLY C 1 144 ? 19.701 23.363 63.761 1.00 34.71 142 GLY C N 1
ATOM 6374 C CA . GLY C 1 144 ? 19.869 22.378 62.704 1.00 34.06 142 GLY C CA 1
ATOM 6375 C C . GLY C 1 144 ? 19.179 21.086 63.061 1.00 32.56 142 GLY C C 1
ATOM 6376 O O . GLY C 1 144 ? 18.066 21.097 63.547 1.00 32.61 142 GLY C O 1
ATOM 6377 N N . ALA C 1 145 ? 19.815 19.959 62.778 1.00 32.00 143 ALA C N 1
ATOM 6378 C CA . ALA C 1 145 ? 19.243 18.640 63.081 1.00 30.84 143 ALA C CA 1
ATOM 6379 C C . ALA C 1 145 ? 20.299 17.792 63.767 1.00 30.32 143 ALA C C 1
ATOM 6380 O O . ALA C 1 145 ? 21.212 17.275 63.120 1.00 29.18 143 ALA C O 1
ATOM 6382 N N . LYS C 1 146 ? 20.187 17.663 65.084 1.00 30.02 144 LYS C N 1
ATOM 6383 C CA . LYS C 1 146 ? 21.214 16.917 65.840 1.00 30.49 144 LYS C CA 1
ATOM 6384 C C . LYS C 1 146 ? 21.367 15.471 65.337 1.00 28.93 144 LYS C C 1
ATOM 6385 O O . LYS C 1 146 ? 22.472 14.946 65.277 1.00 28.63 144 LYS C O 1
ATOM 6391 N N . TYR C 1 147 ? 20.248 14.868 64.954 1.00 27.55 145 TYR C N 1
ATOM 6392 C CA . TYR C 1 147 ? 20.206 13.543 64.313 1.00 27.18 145 TYR C CA 1
ATOM 6393 C C . TYR C 1 147 ? 18.789 13.302 63.863 1.00 26.68 145 TYR C C 1
ATOM 6394 O O . TYR C 1 147 ? 17.864 13.919 64.387 1.00 25.68 145 TYR C O 1
ATOM 6403 N N . GLN C 1 148 ? 18.620 12.414 62.898 1.00 26.49 146 GLN C N 1
ATOM 6404 C CA . GLN C 1 148 ? 17.309 11.924 62.540 1.00 26.54 146 GLN C CA 1
ATOM 6405 C C . GLN C 1 148 ? 16.965 10.805 63.529 1.00 26.81 146 GLN C C 1
ATOM 6406 O O . GLN C 1 148 ? 17.812 10.397 64.342 1.00 27.19 146 GLN C O 1
ATOM 6412 N N . ASP C 1 149 ? 15.731 10.315 63.470 1.00 25.74 147 ASP C N 1
ATOM 6413 C CA . ASP C 1 149 ? 15.330 9.247 64.360 1.00 26.20 147 ASP C CA 1
ATOM 6414 C C . ASP C 1 149 ? 14.929 7.984 63.601 1.00 24.95 147 ASP C C 1
ATOM 6415 O O . ASP C 1 149 ? 15.801 7.167 63.296 1.00 24.42 147 ASP C O 1
ATOM 6420 N N . ARG C 1 150 ? 13.648 7.822 63.296 1.00 23.92 148 ARG C N 1
ATOM 6421 C CA . ARG C 1 150 ? 13.197 6.850 62.320 1.00 24.37 148 ARG C CA 1
ATOM 6422 C C . ARG C 1 150 ? 13.036 7.630 61.031 1.00 23.56 148 ARG C C 1
ATOM 6423 O O . ARG C 1 150 ? 12.331 8.636 60.992 1.00 23.50 148 ARG C O 1
ATOM 6431 N N . GLN C 1 151 ? 13.709 7.177 59.982 1.00 23.80 149 GLN C N 1
ATOM 6432 C CA . GLN C 1 151 ? 13.851 7.985 58.771 1.00 24.32 149 GLN C CA 1
ATOM 6433 C C . GLN C 1 151 ? 13.620 7.140 57.508 1.00 24.39 149 GLN C C 1
ATOM 6434 O O . GLN C 1 151 ? 14.177 6.043 57.372 1.00 24.72 149 GLN C O 1
ATOM 6440 N N . SER C 1 152 ? 12.791 7.673 56.619 1.00 23.94 150 SER C N 1
ATOM 6441 C CA . SER C 1 152 ? 12.554 7.088 55.297 1.00 24.35 150 SER C CA 1
ATOM 6442 C C . SER C 1 152 ? 13.717 7.416 54.374 1.00 24.49 150 SER C C 1
ATOM 6443 O O . SER C 1 152 ? 14.592 8.218 54.717 1.00 25.20 150 SER C O 1
ATOM 6446 N N . ASN C 1 153 ? 13.740 6.798 53.197 1.00 24.59 151 ASN C N 1
ATOM 6447 C CA . ASN C 1 153 ? 14.788 7.058 52.207 1.00 24.72 151 ASN C CA 1
ATOM 6448 C C . ASN C 1 153 ? 16.195 6.753 52.733 1.00 25.18 151 ASN C C 1
ATOM 6449 O O . ASN C 1 153 ? 17.159 7.504 52.476 1.00 25.44 151 ASN C O 1
ATOM 6454 N N . THR C 1 154 ? 16.315 5.633 53.447 1.00 24.53 152 THR C N 1
ATOM 6455 C CA . THR C 1 154 ? 17.558 5.247 54.121 1.00 25.41 152 THR C CA 1
ATOM 6456 C C . THR C 1 154 ? 18.053 3.899 53.613 1.00 25.50 152 THR C C 1
ATOM 6457 O O . THR C 1 154 ? 17.254 2.995 53.347 1.00 25.13 152 THR C O 1
ATOM 6461 N N . ILE C 1 155 ? 19.365 3.772 53.494 1.00 26.44 153 ILE C N 1
ATOM 6462 C CA . ILE C 1 155 ? 20.006 2.478 53.356 1.00 27.15 153 ILE C CA 1
ATOM 6463 C C . ILE C 1 155 ? 20.852 2.237 54.605 1.00 27.10 153 ILE C C 1
ATOM 6464 O O . ILE C 1 155 ? 21.616 3.105 55.000 1.00 27.22 153 ILE C O 1
ATOM 6469 N N . ARG C 1 156 ? 20.704 1.053 55.201 1.00 26.36 154 ARG C N 1
ATOM 6470 C CA . ARG C 1 156 ? 21.371 0.723 56.444 1.00 26.75 154 ARG C CA 1
ATOM 6471 C C . ARG C 1 156 ? 21.926 -0.686 56.379 1.00 27.75 154 ARG C C 1
ATOM 6472 O O . ARG C 1 156 ? 21.228 -1.631 56.014 1.00 27.25 154 ARG C O 1
ATOM 6480 N N . TRP C 1 157 ? 23.201 -0.802 56.763 1.00 28.58 155 TRP C N 1
ATOM 6481 C CA . TRP C 1 157 ? 23.892 -2.068 56.895 1.00 29.53 155 TRP C CA 1
ATOM 6482 C C . TRP C 1 157 ? 24.040 -2.406 58.364 1.00 29.93 155 TRP C C 1
ATOM 6483 O O . TRP C 1 157 ? 24.488 -1.564 59.152 1.00 29.85 155 TRP C O 1
ATOM 6494 N N . ASP C 1 158 ? 23.674 -3.637 58.724 1.00 30.20 156 ASP C N 1
ATOM 6495 C CA . ASP C 1 158 ? 23.954 -4.200 60.067 1.00 31.14 156 ASP C CA 1
ATOM 6496 C C . ASP C 1 158 ? 24.880 -5.374 59.881 1.00 31.92 156 ASP C C 1
ATOM 6497 O O . ASP C 1 158 ? 24.517 -6.364 59.217 1.00 32.37 156 ASP C O 1
ATOM 6502 N N . SER C 1 159 ? 26.094 -5.230 60.392 1.00 32.40 157 SER C N 1
ATOM 6503 C CA . SER C 1 159 ? 27.104 -6.260 60.259 1.00 33.91 157 SER C CA 1
ATOM 6504 C C . SER C 1 159 ? 26.694 -7.491 61.068 1.00 34.79 157 SER C C 1
ATOM 6505 O O . SER C 1 159 ? 25.884 -7.392 61.958 1.00 33.55 157 SER C O 1
ATOM 6508 N N . PRO C 1 160 ? 27.296 -8.636 60.780 1.00 37.41 158 PRO C N 1
ATOM 6509 C CA . PRO C 1 160 ? 27.236 -9.697 61.761 1.00 39.48 158 PRO C CA 1
ATOM 6510 C C . PRO C 1 160 ? 27.962 -9.326 63.057 1.00 41.13 158 PRO C C 1
ATOM 6511 O O . PRO C 1 160 ? 28.692 -8.326 63.134 1.00 39.86 158 PRO C O 1
ATOM 6523 N N . TYR C 1 162 ? 30.867 -9.996 64.761 1.00 45.83 160 TYR C N 1
ATOM 6524 C CA . TYR C 1 162 ? 32.182 -10.541 64.470 1.00 46.37 160 TYR C CA 1
ATOM 6525 C C . TYR C 1 162 ? 32.816 -11.101 65.745 1.00 47.68 160 TYR C C 1
ATOM 6526 O O . TYR C 1 162 ? 32.866 -10.416 66.776 1.00 45.53 160 TYR C O 1
ATOM 6535 N N . ALA C 1 163 ? 33.282 -12.346 65.653 1.00 50.11 161 ALA C N 1
ATOM 6536 C CA . ALA C 1 163 ? 33.912 -13.080 66.765 1.00 51.91 161 ALA C CA 1
ATOM 6537 C C . ALA C 1 163 ? 33.034 -13.087 68.011 1.00 52.96 161 ALA C C 1
ATOM 6538 O O . ALA C 1 163 ? 33.541 -13.063 69.119 1.00 53.23 161 ALA C O 1
ATOM 6540 N N . ASP C 1 164 ? 31.715 -13.117 67.819 1.00 54.03 162 ASP C N 1
ATOM 6541 C CA . ASP C 1 164 ? 30.731 -13.041 68.910 1.00 55.24 162 ASP C CA 1
ATOM 6542 C C . ASP C 1 164 ? 30.804 -11.789 69.794 1.00 53.32 162 ASP C C 1
ATOM 6543 O O . ASP C 1 164 ? 30.239 -11.787 70.882 1.00 53.63 162 ASP C O 1
ATOM 6548 N N . LYS C 1 165 ? 31.502 -10.746 69.334 1.00 51.01 163 LYS C N 1
ATOM 6549 C CA . LYS C 1 165 ? 31.851 -9.592 70.177 1.00 49.98 163 LYS C CA 1
ATOM 6550 C C . LYS C 1 165 ? 31.523 -8.234 69.592 1.00 47.03 163 LYS C C 1
ATOM 6551 O O . LYS C 1 165 ? 31.042 -7.373 70.308 1.00 45.60 163 LYS C O 1
ATOM 6557 N N . PHE C 1 166 ? 31.811 -8.034 68.312 1.00 43.92 164 PHE C N 1
ATOM 6558 C CA . PHE C 1 166 ? 31.886 -6.710 67.717 1.00 42.21 164 PHE C CA 1
ATOM 6559 C C . PHE C 1 166 ? 30.911 -6.593 66.535 1.00 40.41 164 PHE C C 1
ATOM 6560 O O . PHE C 1 166 ? 30.900 -7.469 65.679 1.00 39.79 164 PHE C O 1
ATOM 6568 N N . SER C 1 167 ? 30.113 -5.531 66.521 1.00 37.45 165 SER C N 1
ATOM 6569 C CA . SER C 1 167 ? 29.205 -5.270 65.428 1.00 36.59 165 SER C CA 1
ATOM 6570 C C . SER C 1 167 ? 29.175 -3.797 65.083 1.00 35.47 165 SER C C 1
ATOM 6571 O O . SER C 1 167 ? 29.535 -2.940 65.887 1.00 35.27 165 SER C O 1
ATOM 6574 N N . ILE C 1 168 ? 28.746 -3.526 63.855 1.00 35.30 166 ILE C N 1
ATOM 6575 C CA . ILE C 1 168 ? 28.695 -2.189 63.280 1.00 34.82 166 ILE C CA 1
ATOM 6576 C C . ILE C 1 168 ? 27.331 -2.000 62.622 1.00 33.57 166 ILE C C 1
ATOM 6577 O O . ILE C 1 168 ? 26.799 -2.934 62.008 1.00 32.84 166 ILE C O 1
ATOM 6582 N N . ASP C 1 169 ? 26.786 -0.802 62.767 1.00 33.14 167 ASP C N 1
ATOM 6583 C CA . ASP C 1 169 ? 25.562 -0.377 62.075 1.00 33.37 167 ASP C CA 1
ATOM 6584 C C . ASP C 1 169 ? 25.947 0.880 61.320 1.00 32.68 167 ASP C C 1
ATOM 6585 O O . ASP C 1 169 ? 26.499 1.793 61.931 1.00 33.02 167 ASP C O 1
ATOM 6590 N N . ALA C 1 170 ? 25.686 0.933 60.011 1.00 31.04 168 ALA C N 1
ATOM 6591 C CA . ALA C 1 170 ? 26.059 2.097 59.214 1.00 30.93 168 ALA C CA 1
ATOM 6592 C C . ALA C 1 170 ? 24.938 2.429 58.237 1.00 30.22 168 ALA C C 1
ATOM 6593 O O . ALA C 1 170 ? 24.277 1.531 57.714 1.00 30.06 168 ALA C O 1
ATOM 6595 N N . ALA C 1 171 ? 24.688 3.714 58.030 1.00 29.27 169 ALA C N 1
ATOM 6596 C CA . ALA C 1 171 ? 23.562 4.129 57.214 1.00 28.34 169 ALA C CA 1
ATOM 6597 C C . ALA C 1 171 ? 23.778 5.507 56.603 1.00 28.83 169 ALA C C 1
ATOM 6598 O O . ALA C 1 171 ? 24.542 6.324 57.126 1.00 28.54 169 ALA C O 1
ATOM 6600 N N . VAL C 1 172 ? 23.134 5.718 55.463 1.00 28.68 170 VAL C N 1
ATOM 6601 C CA . VAL C 1 172 ? 23.030 7.034 54.865 1.00 29.44 170 VAL C CA 1
ATOM 6602 C C . VAL C 1 172 ? 21.601 7.170 54.378 1.00 28.52 170 VAL C C 1
ATOM 6603 O O . VAL C 1 172 ? 20.919 6.177 54.098 1.00 27.82 170 VAL C O 1
ATOM 6607 N N . GLY C 1 173 ? 21.118 8.398 54.347 1.00 28.16 171 GLY C N 1
ATOM 6608 C CA . GLY C 1 173 ? 19.776 8.642 53.871 1.00 28.54 171 GLY C CA 1
ATOM 6609 C C . GLY C 1 173 ? 19.485 10.067 53.472 1.00 28.26 171 GLY C C 1
ATOM 6610 O O . GLY C 1 173 ? 20.282 10.975 53.694 1.00 28.70 171 GLY C O 1
ATOM 6611 N N . ALA C 1 174 ? 18.330 10.241 52.863 1.00 28.17 172 ALA C N 1
ATOM 6612 C CA . ALA C 1 174 ? 17.812 11.568 52.552 1.00 28.15 172 ALA C CA 1
ATOM 6613 C C . ALA C 1 174 ? 17.174 12.215 53.775 1.00 27.95 172 ALA C C 1
ATOM 6614 O O . ALA C 1 174 ? 16.656 11.534 54.683 1.00 26.77 172 ALA C O 1
ATOM 6616 N N . GLY C 1 175 ? 17.236 13.541 53.808 1.00 27.81 173 GLY C N 1
ATOM 6617 C CA . GLY C 1 175 ? 16.640 14.304 54.882 1.00 27.51 173 GLY C CA 1
ATOM 6618 C C . GLY C 1 175 ? 15.154 14.466 54.730 1.00 27.34 173 GLY C C 1
ATOM 6619 O O . GLY C 1 175 ? 14.523 13.964 53.762 1.00 27.41 173 GLY C O 1
ATOM 6620 N N . ASP C 1 176 ? 14.555 15.182 55.678 1.00 27.44 174 ASP C N 1
ATOM 6621 C CA . ASP C 1 176 ? 13.105 15.383 55.713 1.00 27.35 174 ASP C CA 1
ATOM 6622 C C . ASP C 1 176 ? 12.590 16.152 54.504 1.00 27.33 174 ASP C C 1
ATOM 6623 O O . ASP C 1 176 ? 11.558 15.820 53.962 1.00 26.79 174 ASP C O 1
ATOM 6628 N N . LYS C 1 177 ? 13.284 17.200 54.096 1.00 28.21 175 LYS C N 1
ATOM 6629 C CA . LYS C 1 177 ? 12.803 17.993 52.954 1.00 29.59 175 LYS C CA 1
ATOM 6630 C C . LYS C 1 177 ? 13.024 17.258 51.650 1.00 28.29 175 LYS C C 1
ATOM 6631 O O . LYS C 1 177 ? 12.144 17.266 50.781 1.00 27.38 175 LYS C O 1
ATOM 6637 N N . ALA C 1 178 ? 14.179 16.601 51.545 1.00 27.83 176 ALA C N 1
ATOM 6638 C CA . ALA C 1 178 ? 14.543 15.823 50.365 1.00 28.39 176 ALA C CA 1
ATOM 6639 C C . ALA C 1 178 ? 13.514 14.736 50.058 1.00 26.92 176 ALA C C 1
ATOM 6640 O O . ALA C 1 178 ? 13.207 14.486 48.902 1.00 26.52 176 ALA C O 1
ATOM 6642 N N . GLY C 1 179 ? 12.941 14.147 51.100 1.00 26.00 177 GLY C N 1
ATOM 6643 C CA . GLY C 1 179 ? 11.928 13.113 50.956 1.00 26.73 177 GLY C CA 1
ATOM 6644 C C . GLY C 1 179 ? 10.612 13.587 50.376 1.00 27.04 177 GLY C C 1
ATOM 6645 O O . GLY C 1 179 ? 9.790 12.778 50.016 1.00 27.54 177 GLY C O 1
ATOM 6646 N N . LEU C 1 180 ? 10.403 14.900 50.330 1.00 28.22 178 LEU C N 1
ATOM 6647 C CA . LEU C 1 180 ? 9.235 15.499 49.715 1.00 29.08 178 LEU C CA 1
ATOM 6648 C C . LEU C 1 180 ? 9.606 16.251 48.448 1.00 29.61 178 LEU C C 1
ATOM 6649 O O . LEU C 1 180 ? 8.775 16.954 47.895 1.00 29.83 178 LEU C O 1
ATOM 6654 N N . GLY C 1 181 ? 10.852 16.138 47.991 1.00 28.58 179 GLY C N 1
ATOM 6655 C CA . GLY C 1 181 ? 11.274 16.907 46.828 1.00 29.40 179 GLY C CA 1
ATOM 6656 C C . GLY C 1 181 ? 11.356 18.401 47.107 1.00 30.41 179 GLY C C 1
ATOM 6657 O O . GLY C 1 181 ? 11.233 19.206 46.182 1.00 30.21 179 GLY C O 1
ATOM 6658 N N . ALA C 1 182 ? 11.628 18.760 48.365 1.00 29.52 180 ALA C N 1
ATOM 6659 C CA . ALA C 1 182 ? 11.575 20.143 48.822 1.00 30.59 180 ALA C CA 1
ATOM 6660 C C . ALA C 1 182 ? 12.912 20.608 49.386 1.00 31.43 180 ALA C C 1
ATOM 6661 O O . ALA C 1 182 ? 12.985 21.667 49.994 1.00 32.13 180 ALA C O 1
ATOM 6663 N N . GLY C 1 183 ? 13.978 19.847 49.171 1.00 30.45 181 GLY C N 1
ATOM 6664 C CA . GLY C 1 183 ? 15.283 20.211 49.702 1.00 31.14 181 GLY C CA 1
ATOM 6665 C C . GLY C 1 183 ? 16.314 19.184 49.278 1.00 30.98 181 GLY C C 1
ATOM 6666 O O . GLY C 1 183 ? 16.000 18.245 48.516 1.00 30.43 181 GLY C O 1
ATOM 6667 N N . ASP C 1 184 ? 17.519 19.364 49.764 1.00 31.71 182 ASP C N 1
ATOM 6668 C CA . ASP C 1 184 ? 18.652 18.481 49.450 1.00 32.46 182 ASP C CA 1
ATOM 6669 C C . ASP C 1 184 ? 19.429 18.089 50.700 1.00 31.74 182 ASP C C 1
ATOM 6670 O O . ASP C 1 184 ? 20.638 17.834 50.649 1.00 30.92 182 ASP C O 1
ATOM 6675 N N . ASP C 1 185 ? 18.690 18.024 51.818 1.00 30.94 183 ASP C N 1
ATOM 6676 C CA . ASP C 1 185 ? 19.252 17.563 53.074 1.00 30.74 183 ASP C CA 1
ATOM 6677 C C . ASP C 1 185 ? 19.542 16.060 53.002 1.00 29.73 183 ASP C C 1
ATOM 6678 O O . ASP C 1 185 ? 18.890 15.315 52.265 1.00 29.27 183 ASP C O 1
ATOM 6683 N N . TYR C 1 186 ? 20.531 15.636 53.764 1.00 29.43 184 TYR C N 1
ATOM 6684 C CA . TYR C 1 186 ? 20.944 14.255 53.827 1.00 29.23 184 TYR C CA 1
ATOM 6685 C C . TYR C 1 186 ? 21.787 14.051 55.090 1.00 29.26 184 TYR C C 1
ATOM 6686 O O . TYR C 1 186 ? 22.166 15.011 55.766 1.00 29.30 184 TYR C O 1
ATOM 6695 N N . TRP C 1 187 ? 22.060 12.787 55.385 1.00 28.77 185 TRP C N 1
ATOM 6696 C CA . TRP C 1 187 ? 22.771 12.427 56.582 1.00 29.08 185 TRP C CA 1
ATOM 6697 C C . TRP C 1 187 ? 23.495 11.096 56.382 1.00 29.44 185 TRP C C 1
ATOM 6698 O O . TRP C 1 187 ? 23.146 10.292 55.504 1.00 28.82 185 TRP C O 1
ATOM 6709 N N . GLY C 1 188 ? 24.494 10.879 57.224 1.00 29.73 186 GLY C N 1
ATOM 6710 C CA . GLY C 1 188 ? 25.141 9.589 57.322 1.00 30.25 186 GLY C CA 1
ATOM 6711 C C . GLY C 1 188 ? 25.489 9.321 58.773 1.00 30.30 186 GLY C C 1
ATOM 6712 O O . GLY C 1 188 ? 25.781 10.249 59.547 1.00 30.36 186 GLY C O 1
ATOM 6713 N N . GLY C 1 189 ? 25.518 8.053 59.141 1.00 30.41 187 GLY C N 1
ATOM 6714 C CA . GLY C 1 189 ? 25.814 7.706 60.518 1.00 30.41 187 GLY C CA 1
ATOM 6715 C C . GLY C 1 189 ? 26.373 6.327 60.671 1.00 31.17 187 GLY C C 1
ATOM 6716 O O . GLY C 1 189 ? 26.267 5.483 59.768 1.00 30.63 187 GLY C O 1
ATOM 6717 N N . ILE C 1 190 ? 26.981 6.092 61.833 1.00 31.21 188 ILE C N 1
ATOM 6718 C CA . ILE C 1 190 ? 27.587 4.804 62.110 1.00 31.96 188 ILE C CA 1
ATOM 6719 C C . ILE C 1 190 ? 27.624 4.576 63.623 1.00 31.39 188 ILE C C 1
ATOM 6720 O O . ILE C 1 190 ? 27.802 5.531 64.382 1.00 30.76 188 ILE C O 1
ATOM 6725 N N . ALA C 1 191 ? 27.458 3.324 64.034 1.00 30.66 189 ALA C N 1
ATOM 6726 C CA . ALA C 1 191 ? 27.611 2.917 65.431 1.00 30.89 189 ALA C CA 1
ATOM 6727 C C . ALA C 1 191 ? 28.359 1.614 65.502 1.00 31.65 189 ALA C C 1
ATOM 6728 O O . ALA C 1 191 ? 28.377 0.826 64.536 1.00 31.80 189 ALA C O 1
ATOM 6730 N N . ALA C 1 192 ? 29.088 1.435 66.604 1.00 33.05 190 ALA C N 1
ATOM 6731 C CA . ALA C 1 192 ? 29.838 0.218 66.859 1.00 34.12 190 ALA C CA 1
ATOM 6732 C C . ALA C 1 192 ? 29.537 -0.235 68.281 1.00 34.04 190 ALA C C 1
ATOM 6733 O O . ALA C 1 192 ? 29.230 0.584 69.165 1.00 33.60 190 ALA C O 1
ATOM 6735 N N . HIS C 1 193 ? 29.594 -1.543 68.471 1.00 34.23 191 HIS C N 1
ATOM 6736 C CA . HIS C 1 193 ? 29.249 -2.158 69.743 1.00 34.83 191 HIS C CA 1
ATOM 6737 C C . HIS C 1 193 ? 30.262 -3.244 69.999 1.00 35.91 191 HIS C C 1
ATOM 6738 O O . HIS C 1 193 ? 30.585 -4.032 69.100 1.00 35.89 191 HIS C O 1
ATOM 6745 N N . TYR C 1 194 ? 30.764 -3.302 71.225 1.00 36.50 192 TYR C N 1
ATOM 6746 C CA . TYR C 1 194 ? 31.716 -4.294 71.587 1.00 38.41 192 TYR C CA 1
ATOM 6747 C C . TYR C 1 194 ? 31.295 -4.945 72.905 1.00 40.14 192 TYR C C 1
ATOM 6748 O O . TYR C 1 194 ? 31.181 -4.270 73.925 1.00 38.39 192 TYR C O 1
ATOM 6757 N N . LYS C 1 195 ? 31.173 -6.264 72.873 1.00 44.36 193 LYS C N 1
ATOM 6758 C CA . LYS C 1 195 ? 30.705 -7.059 74.036 1.00 50.01 193 LYS C CA 1
ATOM 6759 C C . LYS C 1 195 ? 31.749 -7.761 74.730 1.00 50.60 193 LYS C C 1
ATOM 6760 O O . LYS C 1 195 ? 32.314 -8.615 74.125 1.00 56.59 193 LYS C O 1
ATOM 6766 N N . LEU C 1 196 ? 31.943 -7.502 76.016 1.00 49.87 194 LEU C N 1
ATOM 6767 C CA . LEU C 1 196 ? 32.994 -8.200 76.753 1.00 50.69 194 LEU C CA 1
ATOM 6768 C C . LEU C 1 196 ? 32.552 -8.472 78.189 1.00 48.77 194 LEU C C 1
ATOM 6769 O O . LEU C 1 196 ? 32.449 -7.542 79.016 1.00 46.18 194 LEU C O 1
ATOM 6774 N N . GLY C 1 197 ? 32.202 -9.740 78.423 1.00 47.60 195 GLY C N 1
ATOM 6775 C CA . GLY C 1 197 ? 31.851 -10.253 79.710 1.00 46.81 195 GLY C CA 1
ATOM 6776 C C . GLY C 1 197 ? 30.537 -9.634 80.042 1.00 43.77 195 GLY C C 1
ATOM 6777 O O . GLY C 1 197 ? 29.648 -9.549 79.246 1.00 43.38 195 GLY C O 1
ATOM 6778 N N . PRO C 1 198 ? 30.451 -9.047 81.202 1.00 42.24 196 PRO C N 1
ATOM 6779 C CA . PRO C 1 198 ? 29.166 -8.453 81.418 1.00 40.18 196 PRO C CA 1
ATOM 6780 C C . PRO C 1 198 ? 28.914 -7.058 80.812 1.00 38.53 196 PRO C C 1
ATOM 6781 O O . PRO C 1 198 ? 27.880 -6.490 81.096 1.00 37.26 196 PRO C O 1
ATOM 6785 N N . LEU C 1 199 ? 29.819 -6.507 79.998 1.00 38.31 197 LEU C N 1
ATOM 6786 C CA . LEU C 1 199 ? 29.653 -5.158 79.478 1.00 37.57 197 LEU C CA 1
ATOM 6787 C C . LEU C 1 199 ? 29.477 -5.130 77.988 1.00 36.72 197 LEU C C 1
ATOM 6788 O O . LEU C 1 199 ? 29.948 -6.009 77.273 1.00 36.98 197 LEU C O 1
ATOM 6793 N N . GLN C 1 200 ? 28.846 -4.063 77.534 1.00 35.90 198 GLN C N 1
ATOM 6794 C CA . GLN C 1 200 ? 28.877 -3.689 76.144 1.00 36.14 198 GLN C CA 1
ATOM 6795 C C . GLN C 1 200 ? 29.342 -2.237 76.105 1.00 36.21 198 GLN C C 1
ATOM 6796 O O . GLN C 1 200 ? 28.755 -1.379 76.758 1.00 35.25 198 GLN C O 1
ATOM 6802 N N . LEU C 1 201 ? 30.313 -1.960 75.244 1.00 37.05 199 LEU C N 1
ATOM 6803 C CA . LEU C 1 201 ? 30.725 -0.585 74.927 1.00 37.09 199 LEU C CA 1
ATOM 6804 C C . LEU C 1 201 ? 30.101 -0.140 73.618 1.00 35.46 199 LEU C C 1
ATOM 6805 O O . LEU C 1 201 ? 30.082 -0.920 72.673 1.00 35.41 199 LEU C O 1
ATOM 6810 N N . ASP C 1 202 ? 29.593 1.095 73.581 1.00 34.39 200 ASP C N 1
ATOM 6811 C CA . ASP C 1 202 ? 28.888 1.663 72.424 1.00 34.16 200 ASP C CA 1
ATOM 6812 C C . ASP C 1 202 ? 29.537 2.974 71.993 1.00 33.82 200 ASP C C 1
ATOM 6813 O O . ASP C 1 202 ? 29.992 3.752 72.828 1.00 33.81 200 ASP C O 1
ATOM 6818 N N . ALA C 1 203 ? 29.567 3.211 70.686 1.00 33.40 201 ALA C N 1
ATOM 6819 C CA . ALA C 1 203 ? 29.980 4.484 70.152 1.00 33.31 201 ALA C CA 1
ATOM 6820 C C . ALA C 1 203 ? 29.182 4.759 68.892 1.00 32.57 201 ALA C C 1
ATOM 6821 O O . ALA C 1 203 ? 28.846 3.828 68.163 1.00 32.56 201 ALA C O 1
ATOM 6823 N N . ALA C 1 204 ? 28.818 6.023 68.671 1.00 32.29 202 ALA C N 1
ATOM 6824 C CA . ALA C 1 204 ? 28.076 6.390 67.478 1.00 31.59 202 ALA C CA 1
ATOM 6825 C C . ALA C 1 204 ? 28.377 7.803 67.006 1.00 32.01 202 ALA C C 1
ATOM 6826 O O . ALA C 1 204 ? 28.873 8.645 67.768 1.00 32.24 202 ALA C O 1
ATOM 6828 N N . TYR C 1 205 ? 28.045 8.028 65.735 1.00 31.18 203 TYR C N 1
ATOM 6829 C CA . TYR C 1 205 ? 28.214 9.280 65.060 1.00 31.54 203 TYR C CA 1
ATOM 6830 C C . TYR C 1 205 ? 27.067 9.487 64.098 1.00 31.02 203 TYR C C 1
ATOM 6831 O O . TYR C 1 205 ? 26.544 8.532 63.500 1.00 30.69 203 TYR C O 1
ATOM 6840 N N . GLU C 1 206 ? 26.640 10.738 63.962 1.00 30.87 204 GLU C N 1
ATOM 6841 C CA . GLU C 1 206 ? 25.771 11.122 62.856 1.00 30.41 204 GLU C CA 1
ATOM 6842 C C . GLU C 1 206 ? 26.129 12.509 62.374 1.00 30.90 204 GLU C C 1
ATOM 6843 O O . GLU C 1 206 ? 26.340 13.421 63.181 1.00 31.85 204 GLU C O 1
ATOM 6849 N N . GLY C 1 207 ? 26.181 12.650 61.051 1.00 30.63 205 GLY C N 1
ATOM 6850 C CA . GLY C 1 207 ? 26.408 13.938 60.405 1.00 30.66 205 GLY C CA 1
ATOM 6851 C C . GLY C 1 207 ? 25.220 14.271 59.529 1.00 30.15 205 GLY C C 1
ATOM 6852 O O . GLY C 1 207 ? 24.854 13.475 58.661 1.00 30.55 205 GLY C O 1
ATOM 6853 N N . ASN C 1 208 ? 24.601 15.420 59.775 1.00 29.87 206 ASN C N 1
ATOM 6854 C CA . ASN C 1 208 ? 23.533 15.938 58.946 1.00 29.11 206 ASN C CA 1
ATOM 6855 C C . ASN C 1 208 ? 24.021 17.131 58.154 1.00 30.23 206 ASN C C 1
ATOM 6856 O O . ASN C 1 208 ? 24.810 17.940 58.657 1.00 30.83 206 ASN C O 1
ATOM 6861 N N . ARG C 1 209 ? 23.556 17.223 56.913 1.00 30.16 207 ARG C N 1
ATOM 6862 C CA . ARG C 1 209 ? 24.051 18.195 55.951 1.00 31.30 207 ARG C CA 1
ATOM 6863 C C . ARG C 1 209 ? 22.898 18.839 55.192 1.00 31.49 207 ARG C C 1
ATOM 6864 O O . ARG C 1 209 ? 21.837 18.214 54.998 1.00 30.08 207 ARG C O 1
ATOM 6872 N N . ASN C 1 210 ? 23.120 20.084 54.759 1.00 32.44 208 ASN C N 1
ATOM 6873 C CA . ASN C 1 210 ? 22.159 20.855 53.967 1.00 32.96 208 ASN C CA 1
ATOM 6874 C C . ASN C 1 210 ? 20.817 21.036 54.691 1.00 32.64 208 ASN C C 1
ATOM 6875 O O . ASN C 1 210 ? 19.739 21.027 54.065 1.00 31.93 208 ASN C O 1
ATOM 6880 N N . ILE C 1 211 ? 20.873 21.184 56.013 1.00 32.33 209 ILE C N 1
ATOM 6881 C CA . ILE C 1 211 ? 19.651 21.307 56.827 1.00 32.72 209 ILE C CA 1
ATOM 6882 C C . ILE C 1 211 ? 19.204 22.754 56.772 1.00 33.97 209 ILE C C 1
ATOM 6883 O O . ILE C 1 211 ? 19.971 23.640 57.132 1.00 35.25 209 ILE C O 1
ATOM 6888 N N . GLU C 1 212 ? 17.961 22.996 56.384 1.00 33.91 210 GLU C N 1
ATOM 6889 C CA . GLU C 1 212 ? 17.464 24.365 56.275 1.00 35.78 210 GLU C CA 1
ATOM 6890 C C . GLU C 1 212 ? 16.607 24.723 57.481 1.00 34.79 210 GLU C C 1
ATOM 6891 O O . GLU C 1 212 ? 15.621 24.063 57.749 1.00 33.60 210 GLU C O 1
ATOM 6897 N N . ALA C 1 213 ? 17.004 25.737 58.238 1.00 35.16 211 ALA C N 1
ATOM 6898 C CA . ALA C 1 213 ? 16.244 26.173 59.412 1.00 34.89 211 ALA C CA 1
ATOM 6899 C C . ALA C 1 213 ? 16.705 27.552 59.809 1.00 35.91 211 ALA C C 1
ATOM 6900 O O . ALA C 1 213 ? 17.899 27.881 59.680 1.00 36.35 211 ALA C O 1
ATOM 6902 N N . GLU C 1 214 ? 15.758 28.354 60.301 1.00 36.85 212 GLU C N 1
ATOM 6903 C CA . GLU C 1 214 ? 16.050 29.674 60.862 1.00 38.50 212 GLU C CA 1
ATOM 6904 C C . GLU C 1 214 ? 16.750 30.599 59.856 1.00 40.20 212 GLU C C 1
ATOM 6905 O O . GLU C 1 214 ? 17.541 31.478 60.243 1.00 41.97 212 GLU C O 1
ATOM 6911 N N . GLY C 1 215 ? 16.467 30.404 58.559 1.00 40.30 213 GLY C N 1
ATOM 6912 C CA . GLY C 1 215 ? 17.070 31.221 57.505 1.00 41.83 213 GLY C CA 1
ATOM 6913 C C . GLY C 1 215 ? 18.482 30.828 57.112 1.00 42.66 213 GLY C C 1
ATOM 6914 O O . GLY C 1 215 ? 19.120 31.545 56.361 1.00 43.26 213 GLY C O 1
ATOM 6915 N N . GLN C 1 216 ? 18.991 29.705 57.634 1.00 42.06 214 GLN C N 1
ATOM 6916 C CA . GLN C 1 216 ? 20.366 29.268 57.372 1.00 42.52 214 GLN C CA 1
ATOM 6917 C C . GLN C 1 216 ? 20.330 27.862 56.830 1.00 39.62 214 GLN C C 1
ATOM 6918 O O . GLN C 1 216 ? 19.323 27.169 56.911 1.00 37.70 214 GLN C O 1
ATOM 6924 N N . THR C 1 217 ? 21.477 27.445 56.326 1.00 39.02 215 THR C N 1
ATOM 6925 C CA . THR C 1 217 ? 21.775 26.059 56.065 1.00 38.56 215 THR C CA 1
ATOM 6926 C C . THR C 1 217 ? 22.766 25.598 57.151 1.00 37.95 215 THR C C 1
ATOM 6927 O O . THR C 1 217 ? 23.745 26.299 57.415 1.00 38.43 215 THR C O 1
ATOM 6931 N N . TRP C 1 218 ? 22.512 24.422 57.719 1.00 35.67 216 TRP C N 1
ATOM 6932 C CA . TRP C 1 218 ? 23.278 23.907 58.827 1.00 35.61 216 TRP C CA 1
ATOM 6933 C C . TRP C 1 218 ? 23.957 22.584 58.503 1.00 35.18 216 TRP C C 1
ATOM 6934 O O . TRP C 1 218 ? 23.450 21.782 57.699 1.00 34.12 216 TRP C O 1
ATOM 6945 N N . GLU C 1 219 ? 25.104 22.371 59.143 1.00 35.36 217 GLU C N 1
ATOM 6946 C CA . GLU C 1 219 ? 25.714 21.056 59.257 1.00 35.28 217 GLU C CA 1
ATOM 6947 C C . GLU C 1 219 ? 25.793 20.693 60.728 1.00 34.44 217 GLU C C 1
ATOM 6948 O O . GLU C 1 219 ? 26.298 21.490 61.539 1.00 34.87 217 GLU C O 1
ATOM 6954 N N . ASN C 1 220 ? 25.318 19.500 61.056 1.00 32.70 218 ASN C N 1
ATOM 6955 C CA . ASN C 1 220 ? 25.406 18.971 62.407 1.00 32.31 218 ASN C CA 1
ATOM 6956 C C . ASN C 1 220 ? 26.332 17.770 62.453 1.00 31.88 218 ASN C C 1
ATOM 6957 O O . ASN C 1 220 ? 26.349 16.963 61.531 1.00 30.96 218 ASN C O 1
ATOM 6962 N N . ASN C 1 221 ? 27.062 17.655 63.554 1.00 32.32 219 ASN C N 1
ATOM 6963 C CA . ASN C 1 221 ? 27.876 16.481 63.878 1.00 33.08 219 ASN C CA 1
ATOM 6964 C C . ASN C 1 221 ? 27.623 16.113 65.345 1.00 32.54 219 ASN C C 1
ATOM 6965 O O . ASN C 1 221 ? 27.773 16.962 66.222 1.00 32.82 219 ASN C O 1
ATOM 6970 N N . THR C 1 222 ? 27.164 14.881 65.562 1.00 31.72 220 THR C N 1
ATOM 6971 C CA . THR C 1 222 ? 26.815 14.391 66.872 1.00 31.50 220 THR C CA 1
ATOM 6972 C C . THR C 1 222 ? 27.573 13.098 67.144 1.00 31.87 220 THR C C 1
ATOM 6973 O O . THR C 1 222 ? 27.707 12.251 66.253 1.00 31.30 220 THR C O 1
ATOM 6977 N N . TYR C 1 223 ? 28.127 13.007 68.355 1.00 31.93 221 TYR C N 1
ATOM 6978 C CA . TYR C 1 223 ? 28.981 11.914 68.767 1.00 33.05 221 TYR C CA 1
ATOM 6979 C C . TYR C 1 223 ? 28.445 11.366 70.075 1.00 32.19 221 TYR C C 1
ATOM 6980 O O . TYR C 1 223 ? 27.977 12.121 70.914 1.00 31.62 221 TYR C O 1
ATOM 6989 N N . LEU C 1 224 ? 28.544 10.057 70.253 1.00 31.73 222 LEU C N 1
ATOM 6990 C CA . LEU C 1 224 ? 28.032 9.401 71.434 1.00 31.61 222 LEU C CA 1
ATOM 6991 C C . LEU C 1 224 ? 28.967 8.288 71.869 1.00 31.51 222 LEU C C 1
ATOM 6992 O O . LEU C 1 224 ? 29.471 7.547 71.037 1.00 31.44 222 LEU C O 1
ATOM 6997 N N . VAL C 1 225 ? 29.185 8.173 73.177 1.00 31.22 223 VAL C N 1
ATOM 6998 C CA . VAL C 1 225 ? 29.852 7.020 73.753 1.00 31.84 223 VAL C CA 1
ATOM 6999 C C . VAL C 1 225 ? 28.996 6.507 74.899 1.00 31.71 223 VAL C C 1
ATOM 7000 O O . VAL C 1 225 ? 28.359 7.298 75.607 1.00 31.18 223 VAL C O 1
ATOM 7004 N N . GLY C 1 226 ? 29.032 5.202 75.117 1.00 31.67 224 GLY C N 1
ATOM 7005 C CA . GLY C 1 226 ? 28.224 4.589 76.136 1.00 31.37 224 GLY C CA 1
ATOM 7006 C C . GLY C 1 226 ? 28.718 3.244 76.630 1.00 32.19 224 GLY C C 1
ATOM 7007 O O . GLY C 1 226 ? 29.570 2.588 76.016 1.00 32.06 224 GLY C O 1
ATOM 7008 N N . VAL C 1 227 ? 28.167 2.850 77.772 1.00 31.90 225 VAL C N 1
ATOM 7009 C CA . VAL C 1 227 ? 28.397 1.544 78.346 1.00 32.91 225 VAL C CA 1
ATOM 7010 C C . VAL C 1 227 ? 27.067 0.985 78.850 1.00 32.44 225 VAL C C 1
ATOM 7011 O O . VAL C 1 227 ? 26.172 1.727 79.246 1.00 31.33 225 VAL C O 1
ATOM 7015 N N . GLN C 1 228 ? 26.946 -0.329 78.772 1.00 33.38 226 GLN C N 1
ATOM 7016 C CA . GLN C 1 228 ? 25.819 -1.062 79.334 1.00 33.53 226 GLN C CA 1
ATOM 7017 C C . GLN C 1 228 ? 26.435 -2.231 80.069 1.00 34.63 226 GLN C C 1
ATOM 7018 O O . GLN C 1 228 ? 27.408 -2.831 79.603 1.00 35.20 226 GLN C O 1
ATOM 7024 N N . GLY C 1 229 ? 25.873 -2.549 81.220 1.00 35.16 227 GLY C N 1
ATOM 7025 C CA . GLY C 1 229 ? 26.323 -3.689 81.992 1.00 37.37 227 GLY C CA 1
ATOM 7026 C C . GLY C 1 229 ? 25.174 -4.516 82.550 1.00 37.89 227 GLY C C 1
ATOM 7027 O O . GLY C 1 229 ? 24.146 -3.964 82.910 1.00 36.84 227 GLY C O 1
ATOM 7028 N N . TRP C 1 230 ? 25.391 -5.827 82.638 1.00 39.59 228 TRP C N 1
ATOM 7029 C CA . TRP C 1 230 ? 24.433 -6.770 83.182 1.00 41.05 228 TRP C CA 1
ATOM 7030 C C . TRP C 1 230 ? 25.193 -7.773 84.001 1.00 41.35 228 TRP C C 1
ATOM 7031 O O . TRP C 1 230 ? 26.011 -8.489 83.460 1.00 42.42 228 TRP C O 1
ATOM 7042 N N . PHE C 1 231 ? 24.934 -7.821 85.301 1.00 41.32 229 PHE C N 1
ATOM 7043 C CA . PHE C 1 231 ? 25.604 -8.742 86.193 1.00 44.07 229 PHE C CA 1
ATOM 7044 C C . PHE C 1 231 ? 24.648 -9.796 86.720 1.00 45.31 229 PHE C C 1
ATOM 7045 O O . PHE C 1 231 ? 23.455 -9.555 86.833 1.00 43.15 229 PHE C O 1
ATOM 7053 N N . GLU C 1 232 ? 25.205 -10.936 87.075 1.00 46.84 230 GLU C N 1
ATOM 7054 C CA . GLU C 1 232 ? 24.421 -12.073 87.516 1.00 49.60 230 GLU C CA 1
ATOM 7055 C C . GLU C 1 232 ? 23.735 -11.873 88.869 1.00 48.36 230 GLU C C 1
ATOM 7056 O O . GLU C 1 232 ? 22.794 -12.591 89.172 1.00 50.35 230 GLU C O 1
ATOM 7062 N N . ASN C 1 233 ? 24.217 -10.954 89.702 1.00 45.89 231 ASN C N 1
ATOM 7063 C CA . ASN C 1 233 ? 23.537 -10.637 90.964 1.00 45.00 231 ASN C CA 1
ATOM 7064 C C . ASN C 1 233 ? 22.228 -9.794 90.788 1.00 43.19 231 ASN C C 1
ATOM 7065 O O . ASN C 1 233 ? 21.685 -9.295 91.776 1.00 43.96 231 ASN C O 1
ATOM 7070 N N . GLY C 1 234 ? 21.834 -9.529 89.554 1.00 41.42 232 GLY C N 1
ATOM 7071 C CA . GLY C 1 234 ? 20.618 -8.784 89.276 1.00 40.09 232 GLY C CA 1
ATOM 7072 C C . GLY C 1 234 ? 20.796 -7.289 89.029 1.00 38.62 232 GLY C C 1
ATOM 7073 O O . GLY C 1 234 ? 19.831 -6.625 88.680 1.00 37.15 232 GLY C O 1
ATOM 7074 N N . ILE C 1 235 ? 22.009 -6.754 89.197 1.00 38.39 233 ILE C N 1
ATOM 7075 C CA . ILE C 1 235 ? 22.274 -5.344 88.904 1.00 37.73 233 ILE C CA 1
ATOM 7076 C C . ILE C 1 235 ? 22.612 -5.184 87.430 1.00 37.03 233 ILE C C 1
ATOM 7077 O O . ILE C 1 235 ? 23.421 -5.933 86.890 1.00 37.82 233 ILE C O 1
ATOM 7082 N N . SER C 1 236 ? 21.973 -4.211 86.793 1.00 35.69 234 SER C N 1
ATOM 7083 C CA . SER C 1 236 ? 22.318 -3.792 85.442 1.00 34.85 234 SER C CA 1
ATOM 7084 C C . SER C 1 236 ? 22.277 -2.264 85.369 1.00 34.03 234 SER C C 1
ATOM 7085 O O . SER C 1 236 ? 21.725 -1.592 86.251 1.00 33.87 234 SER C O 1
ATOM 7088 N N . PHE C 1 237 ? 22.928 -1.712 84.363 1.00 33.64 235 PHE C N 1
ATOM 7089 C CA . PHE C 1 237 ? 23.015 -0.271 84.245 1.00 33.93 235 PHE C CA 1
ATOM 7090 C C . PHE C 1 237 ? 23.384 0.138 82.831 1.00 32.51 235 PHE C C 1
ATOM 7091 O O . PHE C 1 237 ? 23.795 -0.685 82.013 1.00 32.27 235 PHE C O 1
ATOM 7099 N N . PHE C 1 238 ? 23.225 1.420 82.566 1.00 31.54 236 PHE C N 1
ATOM 7100 C CA . PHE C 1 238 ? 23.759 2.051 81.370 1.00 31.00 236 PHE C CA 1
ATOM 7101 C C . PHE C 1 238 ? 24.203 3.475 81.708 1.00 30.95 236 PHE C C 1
ATOM 7102 O O . PHE C 1 238 ? 23.736 4.066 82.678 1.00 30.70 236 PHE C O 1
ATOM 7110 N N . ALA C 1 239 ? 25.092 4.005 80.876 1.00 30.98 237 ALA C N 1
ATOM 7111 C CA . ALA C 1 239 ? 25.495 5.398 80.933 1.00 31.22 237 ALA C CA 1
ATOM 7112 C C . ALA C 1 239 ? 25.978 5.828 79.560 1.00 31.18 237 ALA C C 1
ATOM 7113 O O . ALA C 1 239 ? 26.707 5.066 78.892 1.00 31.32 237 ALA C O 1
ATOM 7115 N N . GLN C 1 240 ? 25.582 7.030 79.139 1.00 30.75 238 GLN C N 1
ATOM 7116 C CA . GLN C 1 240 ? 26.001 7.603 77.869 1.00 30.67 238 GLN C CA 1
ATOM 7117 C C . GLN C 1 240 ? 26.349 9.070 78.013 1.00 31.53 238 GLN C C 1
ATOM 7118 O O . GLN C 1 240 ? 25.793 9.766 78.854 1.00 31.71 238 GLN C O 1
ATOM 7124 N N . TYR C 1 241 ? 27.263 9.505 77.148 1.00 32.51 239 TYR C N 1
ATOM 7125 C CA . TYR C 1 241 ? 27.609 10.896 76.952 1.00 32.94 239 TYR C CA 1
ATOM 7126 C C . TYR C 1 241 ? 27.430 11.208 75.465 1.00 32.72 239 TYR C C 1
ATOM 7127 O O . TYR C 1 241 ? 27.858 10.440 74.602 1.00 32.81 239 TYR C O 1
ATOM 7136 N N . LYS C 1 242 ? 26.801 12.347 75.189 1.00 32.07 240 LYS C N 1
ATOM 7137 C CA . LYS C 1 242 ? 26.430 12.736 73.845 1.00 31.52 240 LYS C CA 1
ATOM 7138 C C . LYS C 1 242 ? 26.894 14.184 73.610 1.00 32.21 240 LYS C C 1
ATOM 7139 O O . LYS C 1 242 ? 26.598 15.074 74.417 1.00 32.39 240 LYS C O 1
ATOM 7145 N N . TYR C 1 243 ? 27.654 14.398 72.534 1.00 32.80 241 TYR C N 1
ATOM 7146 C CA . TYR C 1 243 ? 28.233 15.705 72.205 1.00 34.16 241 TYR C CA 1
ATOM 7147 C C . TYR C 1 243 ? 27.683 16.160 70.849 1.00 33.63 241 TYR C C 1
ATOM 7148 O O . TYR C 1 243 ? 27.831 15.437 69.866 1.00 33.16 241 TYR C O 1
ATOM 7165 N N . GLU C 1 245 ? 27.368 19.235 67.911 1.00 35.40 243 GLU C N 1
ATOM 7166 C CA . GLU C 1 245 ? 27.914 20.444 67.340 1.00 37.57 243 GLU C CA 1
ATOM 7167 C C . GLU C 1 245 ? 27.126 20.815 66.098 1.00 35.96 243 GLU C C 1
ATOM 7168 O O . GLU C 1 245 ? 26.608 19.947 65.396 1.00 33.54 243 GLU C O 1
ATOM 7174 N N . ALA C 1 246 ? 27.008 22.115 65.859 1.00 35.89 244 ALA C N 1
ATOM 7175 C CA . ALA C 1 246 ? 26.277 22.607 64.698 1.00 35.62 244 ALA C CA 1
ATOM 7176 C C . ALA C 1 246 ? 26.926 23.865 64.172 1.00 37.02 244 ALA C C 1
ATOM 7177 O O . ALA C 1 246 ? 27.348 24.725 64.945 1.00 37.56 244 ALA C O 1
ATOM 7179 N N . ASP C 1 247 ? 27.005 23.963 62.851 1.00 37.07 245 ASP C N 1
ATOM 7180 C CA . ASP C 1 247 ? 27.557 25.135 62.190 1.00 38.57 245 ASP C CA 1
ATOM 7181 C C . ASP C 1 247 ? 26.576 25.631 61.143 1.00 38.19 245 ASP C C 1
ATOM 7182 O O . ASP C 1 247 ? 26.082 24.851 60.307 1.00 37.29 245 ASP C O 1
ATOM 7187 N N . ALA C 1 248 ? 26.243 26.913 61.227 1.00 38.81 246 ALA C N 1
ATOM 7188 C CA . ALA C 1 248 ? 25.278 27.526 60.304 1.00 39.00 246 ALA C CA 1
ATOM 7189 C C . ALA C 1 248 ? 26.041 28.249 59.184 1.00 40.08 246 ALA C C 1
ATOM 7190 O O . ALA C 1 248 ? 27.182 28.677 59.369 1.00 40.61 246 ALA C O 1
ATOM 7192 N N . SER C 1 249 ? 25.387 28.398 58.040 1.00 39.39 247 SER C N 1
ATOM 7193 C CA . SER C 1 249 ? 25.997 29.017 56.869 1.00 40.86 247 SER C CA 1
ATOM 7194 C C . SER C 1 249 ? 26.397 30.486 57.089 1.00 43.32 247 SER C C 1
ATOM 7195 O O . SER C 1 249 ? 27.214 31.004 56.334 1.00 45.23 247 SER C O 1
ATOM 7198 N N . ASN C 1 250 ? 25.832 31.161 58.090 1.00 43.86 248 ASN C N 1
ATOM 7199 C CA . ASN C 1 250 ? 26.298 32.516 58.445 1.00 46.33 248 ASN C CA 1
ATOM 7200 C C . ASN C 1 250 ? 27.538 32.544 59.350 1.00 46.97 248 ASN C C 1
ATOM 7201 O O . ASN C 1 250 ? 27.958 33.609 59.747 1.00 48.01 248 ASN C O 1
ATOM 7206 N N . GLY C 1 251 ? 28.110 31.384 59.679 1.00 46.03 249 GLY C N 1
ATOM 7207 C CA . GLY C 1 251 ? 29.344 31.314 60.473 1.00 46.18 249 GLY C CA 1
ATOM 7208 C C . GLY C 1 251 ? 29.115 30.987 61.949 1.00 45.58 249 GLY C C 1
ATOM 7209 O O . GLY C 1 251 ? 30.066 30.730 62.668 1.00 45.83 249 GLY C O 1
ATOM 7210 N N . VAL C 1 252 ? 27.868 31.013 62.411 1.00 44.40 250 VAL C N 1
ATOM 7211 C CA . VAL C 1 252 ? 27.577 30.722 63.808 1.00 44.01 250 VAL C CA 1
ATOM 7212 C C . VAL C 1 252 ? 27.874 29.244 64.129 1.00 42.67 250 VAL C C 1
ATOM 7213 O O . VAL C 1 252 ? 27.540 28.346 63.355 1.00 40.94 250 VAL C O 1
ATOM 7217 N N . ASN C 1 253 ? 28.536 29.038 65.267 1.00 42.86 251 ASN C N 1
ATOM 7218 C CA . ASN C 1 253 ? 28.821 27.720 65.806 1.00 42.17 251 ASN C CA 1
ATOM 7219 C C . ASN C 1 253 ? 28.014 27.514 67.086 1.00 40.77 251 ASN C C 1
ATOM 7220 O O . ASN C 1 253 ? 27.918 28.423 67.909 1.00 41.41 251 ASN C O 1
ATOM 7225 N N . GLU C 1 254 ? 27.443 26.333 67.251 1.00 38.35 252 GLU C N 1
ATOM 7226 C CA . GLU C 1 254 ? 26.767 25.973 68.490 1.00 37.81 252 GLU C CA 1
ATOM 7227 C C . GLU C 1 254 ? 27.261 24.610 68.974 1.00 37.20 252 GLU C C 1
ATOM 7228 O O . GLU C 1 254 ? 27.607 23.746 68.172 1.00 35.93 252 GLU C O 1
ATOM 7234 N N . LYS C 1 255 ? 27.295 24.453 70.297 1.00 37.93 253 LYS C N 1
ATOM 7235 C CA . LYS C 1 255 ? 27.676 23.197 70.948 1.00 37.79 253 LYS C CA 1
ATOM 7236 C C . LYS C 1 255 ? 26.813 22.964 72.159 1.00 36.64 253 LYS C C 1
ATOM 7237 O O . LYS C 1 255 ? 26.516 23.887 72.910 1.00 36.33 253 LYS C O 1
ATOM 7243 N N . GLN C 1 256 ? 26.404 21.723 72.327 1.00 35.78 254 GLN C N 1
ATOM 7244 C CA . GLN C 1 256 ? 25.685 21.313 73.524 1.00 35.99 254 GLN C CA 1
ATOM 7245 C C . GLN C 1 256 ? 26.008 19.863 73.782 1.00 35.50 254 GLN C C 1
ATOM 7246 O O . GLN C 1 256 ? 26.039 19.061 72.837 1.00 36.41 254 GLN C O 1
ATOM 7252 N N . ASP C 1 257 ? 26.198 19.518 75.047 1.00 35.66 255 ASP C N 1
ATOM 7253 C CA . ASP C 1 257 ? 26.337 18.113 75.399 1.00 35.35 255 ASP C CA 1
ATOM 7254 C C . ASP C 1 257 ? 25.271 17.654 76.386 1.00 33.89 255 ASP C C 1
ATOM 7255 O O . ASP C 1 257 ? 24.447 18.452 76.861 1.00 33.18 255 ASP C O 1
ATOM 7260 N N . ALA C 1 258 ? 25.254 16.352 76.618 1.00 33.21 256 ALA C N 1
ATOM 7261 C CA . ALA C 1 258 ? 24.203 15.705 77.354 1.00 32.57 256 ALA C CA 1
ATOM 7262 C C . ALA C 1 258 ? 24.699 14.373 77.891 1.00 33.05 256 ALA C C 1
ATOM 7263 O O . ALA C 1 258 ? 25.716 13.838 77.444 1.00 32.42 256 ALA C O 1
ATOM 7273 N N . SER C 1 260 ? 22.991 10.506 79.881 1.00 32.23 258 SER C N 1
ATOM 7274 C CA . SER C 1 260 ? 21.883 9.717 80.364 1.00 31.66 258 SER C CA 1
ATOM 7275 C C . SER C 1 260 ? 22.451 8.520 81.098 1.00 31.81 258 SER C C 1
ATOM 7276 O O . SER C 1 260 ? 23.481 7.964 80.687 1.00 32.80 258 SER C O 1
ATOM 7279 N N . ALA C 1 261 ? 21.808 8.132 82.190 1.00 31.10 259 ALA C N 1
ATOM 7280 C CA . ALA C 1 261 ? 22.225 6.966 82.949 1.00 31.66 259 ALA C CA 1
ATOM 7281 C C . ALA C 1 261 ? 21.028 6.294 83.588 1.00 31.24 259 ALA C C 1
ATOM 7282 O O . ALA C 1 261 ? 20.016 6.933 83.847 1.00 31.35 259 ALA C O 1
ATOM 7284 N N . GLY C 1 262 ? 21.156 4.997 83.826 1.00 31.33 260 GLY C N 1
ATOM 7285 C CA . GLY C 1 262 ? 20.119 4.219 84.472 1.00 31.33 260 GLY C CA 1
ATOM 7286 C C . GLY C 1 262 ? 20.717 3.104 85.297 1.00 32.40 260 GLY C C 1
ATOM 7287 O O . GLY C 1 262 ? 21.766 2.560 84.954 1.00 32.60 260 GLY C O 1
ATOM 7288 N N . LEU C 1 263 ? 20.028 2.768 86.385 1.00 33.07 261 LEU C N 1
ATOM 7289 C CA . LEU C 1 263 ? 20.394 1.698 87.262 1.00 34.33 261 LEU C CA 1
ATOM 7290 C C . LEU C 1 263 ? 19.183 0.808 87.465 1.00 34.37 261 LEU C C 1
ATOM 7291 O O . LEU C 1 263 ? 18.092 1.313 87.732 1.00 33.65 261 LEU C O 1
ATOM 7304 N N . TYR C 1 265 ? 17.685 -2.997 89.216 1.00 35.63 263 TYR C N 1
ATOM 7305 C CA . TYR C 1 265 ? 17.837 -4.181 90.041 1.00 37.30 263 TYR C CA 1
ATOM 7306 C C . TYR C 1 265 ? 16.683 -5.128 89.714 1.00 37.00 263 TYR C C 1
ATOM 7307 O O . TYR C 1 265 ? 15.512 -4.753 89.861 1.00 35.82 263 TYR C O 1
ATOM 7316 N N . THR C 1 266 ? 17.030 -6.329 89.254 1.00 37.35 264 THR C N 1
ATOM 7317 C CA . THR C 1 266 ? 16.089 -7.363 88.869 1.00 37.46 264 THR C CA 1
ATOM 7318 C C . THR C 1 266 ? 16.161 -8.490 89.874 1.00 39.65 264 THR C C 1
ATOM 7319 O O . THR C 1 266 ? 17.238 -8.991 90.165 1.00 41.05 264 THR C O 1
ATOM 7323 N N . THR C 1 267 ? 15.028 -8.833 90.460 1.00 39.89 265 THR C N 1
ATOM 7324 C CA . THR C 1 267 ? 14.925 -9.927 91.413 1.00 42.10 265 THR C CA 1
ATOM 7325 C C . THR C 1 267 ? 13.566 -10.639 91.186 1.00 42.50 265 THR C C 1
ATOM 7326 O O . THR C 1 267 ? 12.506 -9.996 91.178 1.00 40.53 265 THR C O 1
ATOM 7330 N N . GLY C 1 268 ? 13.633 -11.956 90.952 1.00 43.49 266 GLY C N 1
ATOM 7331 C CA . GLY C 1 268 ? 12.480 -12.765 90.559 1.00 43.51 266 GLY C CA 1
ATOM 7332 C C . GLY C 1 268 ? 11.743 -12.122 89.380 1.00 40.89 266 GLY C C 1
ATOM 7333 O O . GLY C 1 268 ? 12.329 -11.862 88.335 1.00 40.34 266 GLY C O 1
ATOM 7334 N N . ASP C 1 269 ? 10.473 -11.805 89.569 1.00 40.06 267 ASP C N 1
ATOM 7335 C CA . ASP C 1 269 ? 9.668 -11.236 88.478 1.00 39.69 267 ASP C CA 1
ATOM 7336 C C . ASP C 1 269 ? 9.597 -9.707 88.493 1.00 38.02 267 ASP C C 1
ATOM 7337 O O . ASP C 1 269 ? 8.699 -9.142 87.873 1.00 36.76 267 ASP C O 1
ATOM 7342 N N . TRP C 1 270 ? 10.520 -9.039 89.193 1.00 36.75 268 TRP C N 1
ATOM 7343 C CA . TRP C 1 270 ? 10.461 -7.600 89.372 1.00 36.17 268 TRP C CA 1
ATOM 7344 C C . TRP C 1 270 ? 11.729 -6.941 88.850 1.00 35.70 268 TRP C C 1
ATOM 7345 O O . TRP C 1 270 ? 12.838 -7.468 89.068 1.00 36.70 268 TRP C O 1
ATOM 7356 N N . GLN C 1 271 ? 11.573 -5.772 88.231 1.00 34.48 269 GLN C N 1
ATOM 7357 C CA . GLN C 1 271 ? 12.687 -4.889 87.961 1.00 34.49 269 GLN C CA 1
ATOM 7358 C C . GLN C 1 271 ? 12.415 -3.474 88.496 1.00 34.43 269 GLN C C 1
ATOM 7359 O O . GLN C 1 271 ? 11.426 -2.829 88.121 1.00 33.61 269 GLN C O 1
ATOM 7365 N N . TYR C 1 272 ? 13.327 -3.009 89.340 1.00 34.78 270 TYR C N 1
ATOM 7366 C CA . TYR C 1 272 ? 13.338 -1.652 89.841 1.00 35.60 270 TYR C CA 1
ATOM 7367 C C . TYR C 1 272 ? 14.299 -0.850 88.983 1.00 34.54 270 TYR C C 1
ATOM 7368 O O . TYR C 1 272 ? 15.378 -1.362 88.657 1.00 34.44 270 TYR C O 1
ATOM 7377 N N . LYS C 1 273 ? 13.942 0.392 88.650 1.00 32.63 271 LYS C N 1
ATOM 7378 C CA . LYS C 1 273 ? 14.770 1.200 87.778 1.00 32.40 271 LYS C CA 1
ATOM 7379 C C . LYS C 1 273 ? 14.749 2.660 88.145 1.00 32.37 271 LYS C C 1
ATOM 7380 O O . LYS C 1 273 ? 13.689 3.209 88.480 1.00 32.07 271 LYS C O 1
ATOM 7386 N N . LEU C 1 274 ? 15.936 3.273 88.114 1.00 32.75 272 LEU C N 1
ATOM 7387 C CA . LEU C 1 274 ? 16.105 4.711 88.251 1.00 33.15 272 LEU C CA 1
ATOM 7388 C C . LEU C 1 274 ? 16.814 5.214 87.038 1.00 32.62 272 LEU C C 1
ATOM 7389 O O . LEU C 1 274 ? 17.816 4.628 86.617 1.00 32.66 272 LEU C O 1
ATOM 7394 N N . GLY C 1 275 ? 16.320 6.323 86.491 1.00 32.03 273 GLY C N 1
ATOM 7395 C CA . GLY C 1 275 ? 16.911 6.963 85.322 1.00 31.07 273 GLY C CA 1
ATOM 7396 C C . GLY C 1 275 ? 17.133 8.445 85.550 1.00 31.07 273 GLY C C 1
ATOM 7397 O O . GLY C 1 275 ? 16.381 9.103 86.272 1.00 31.04 273 GLY C O 1
ATOM 7398 N N . TYR C 1 276 ? 18.189 8.969 84.941 1.00 30.82 274 TYR C N 1
ATOM 7399 C CA . TYR C 1 276 ? 18.475 10.391 84.948 1.00 31.20 274 TYR C CA 1
ATOM 7400 C C . TYR C 1 276 ? 19.084 10.788 83.607 1.00 30.94 274 TYR C C 1
ATOM 7401 O O . TYR C 1 276 ? 19.940 10.075 83.089 1.00 31.57 274 TYR C O 1
ATOM 7410 N N . ALA C 1 277 ? 18.618 11.901 83.023 1.00 30.51 275 ALA C N 1
ATOM 7411 C CA . ALA C 1 277 ? 19.252 12.456 81.837 1.00 29.84 275 ALA C CA 1
ATOM 7412 C C . ALA C 1 277 ? 19.264 13.967 81.913 1.00 30.02 275 ALA C C 1
ATOM 7413 O O . ALA C 1 277 ? 18.442 14.568 82.597 1.00 30.14 275 ALA C O 1
ATOM 7415 N N . ALA C 1 278 ? 20.252 14.564 81.261 1.00 30.25 276 ALA C N 1
ATOM 7416 C CA . ALA C 1 278 ? 20.433 16.011 81.276 1.00 31.25 276 ALA C CA 1
ATOM 7417 C C . ALA C 1 278 ? 21.008 16.501 79.966 1.00 31.83 276 ALA C C 1
ATOM 7418 O O . ALA C 1 278 ? 21.844 15.821 79.382 1.00 32.35 276 ALA C O 1
ATOM 7420 N N . ASN C 1 279 ? 20.549 17.677 79.533 1.00 32.11 277 ASN C N 1
ATOM 7421 C CA . ASN C 1 279 ? 21.216 18.486 78.534 1.00 32.59 277 ASN C CA 1
ATOM 7422 C C . ASN C 1 279 ? 21.859 19.640 79.274 1.00 33.73 277 ASN C C 1
ATOM 7423 O O . ASN C 1 279 ? 21.220 20.263 80.119 1.00 34.15 277 ASN C O 1
ATOM 7428 N N . PHE C 1 280 ? 23.130 19.908 79.007 1.00 34.11 278 PHE C N 1
ATOM 7429 C CA . PHE C 1 280 ? 23.830 21.001 79.673 1.00 35.62 278 PHE C CA 1
ATOM 7430 C C . PHE C 1 280 ? 23.596 22.291 78.913 1.00 35.76 278 PHE C C 1
ATOM 7431 O O . PHE C 1 280 ? 23.015 22.247 77.845 1.00 34.47 278 PHE C O 1
ATOM 7439 N N . ASP C 1 281 ? 24.038 23.421 79.444 1.00 36.96 279 ASP C N 1
ATOM 7440 C CA . ASP C 1 281 ? 23.795 24.707 78.770 1.00 37.88 279 ASP C CA 1
ATOM 7441 C C . ASP C 1 281 ? 24.418 24.738 77.374 1.00 37.96 279 ASP C C 1
ATOM 7442 O O . ASP C 1 281 ? 25.524 24.229 77.147 1.00 36.88 279 ASP C O 1
ATOM 7447 N N . LEU C 1 282 ? 23.666 25.290 76.438 1.00 37.75 280 LEU C N 1
ATOM 7448 C CA . LEU C 1 282 ? 24.142 25.440 75.095 1.00 38.39 280 LEU C CA 1
ATOM 7449 C C . LEU C 1 282 ? 25.147 26.589 75.027 1.00 39.68 280 LEU C C 1
ATOM 7450 O O . LEU C 1 282 ? 25.025 27.575 75.759 1.00 39.45 280 LEU C O 1
ATOM 7455 N N . GLU C 1 283 ? 26.122 26.423 74.140 1.00 40.22 281 GLU C N 1
ATOM 7456 C CA . GLU C 1 283 ? 27.111 27.436 73.835 1.00 42.99 281 GLU C CA 1
ATOM 7457 C C . GLU C 1 283 ? 26.921 27.870 72.380 1.00 42.11 281 GLU C C 1
ATOM 7458 O O . GLU C 1 283 ? 26.775 27.033 71.491 1.00 40.49 281 GLU C O 1
ATOM 7464 N N . ARG C 1 284 ? 26.888 29.184 72.168 1.00 42.91 282 ARG C N 1
ATOM 7465 C CA . ARG C 1 284 ? 26.805 29.765 70.840 1.00 43.52 282 ARG C CA 1
ATOM 7466 C C . ARG C 1 284 ? 27.976 30.721 70.645 1.00 45.07 282 ARG C C 1
ATOM 7467 O O . ARG C 1 284 ? 28.156 31.669 71.422 1.00 45.97 282 ARG C O 1
ATOM 7475 N N . ASP C 1 285 ? 28.768 30.464 69.607 1.00 45.78 283 ASP C N 1
ATOM 7476 C CA . ASP C 1 285 ? 30.005 31.220 69.336 1.00 48.17 283 ASP C CA 1
ATOM 7477 C C . ASP C 1 285 ? 30.856 31.417 70.578 1.00 48.78 283 ASP C C 1
ATOM 7478 O O . ASP C 1 285 ? 31.290 32.517 70.876 1.00 49.78 283 ASP C O 1
ATOM 7483 N N . GLY C 1 286 ? 31.072 30.341 71.322 1.00 48.27 284 GLY C N 1
ATOM 7484 C CA . GLY C 1 286 ? 31.935 30.400 72.502 1.00 49.58 284 GLY C CA 1
ATOM 7485 C C . GLY C 1 286 ? 31.313 31.010 73.750 1.00 50.68 284 GLY C C 1
ATOM 7486 O O . GLY C 1 286 ? 31.990 31.089 74.753 1.00 51.70 284 GLY C O 1
ATOM 7487 N N . LYS C 1 287 ? 30.036 31.402 73.723 1.00 50.83 285 LYS C N 1
ATOM 7488 C CA . LYS C 1 287 ? 29.364 31.980 74.888 1.00 52.05 285 LYS C CA 1
ATOM 7489 C C . LYS C 1 287 ? 28.234 31.084 75.361 1.00 49.62 285 LYS C C 1
ATOM 7490 O O . LYS C 1 287 ? 27.398 30.634 74.572 1.00 47.75 285 LYS C O 1
ATOM 7496 N N . THR C 1 288 ? 28.222 30.821 76.661 1.00 49.13 286 THR C N 1
ATOM 7497 C CA . THR C 1 288 ? 27.192 29.996 77.279 1.00 48.43 286 THR C CA 1
ATOM 7498 C C . THR C 1 288 ? 25.881 30.756 77.334 1.00 48.31 286 THR C C 1
ATOM 7499 O O . THR C 1 288 ? 25.863 31.905 77.739 1.00 49.34 286 THR C O 1
ATOM 7503 N N . LEU C 1 289 ? 24.802 30.119 76.886 1.00 46.53 287 LEU C N 1
ATOM 7504 C CA . LEU C 1 289 ? 23.459 30.683 77.009 1.00 46.70 287 LEU C CA 1
ATOM 7505 C C . LEU C 1 289 ? 22.882 30.185 78.325 1.00 46.31 287 LEU C C 1
ATOM 7506 O O . LEU C 1 289 ? 22.660 28.979 78.497 1.00 44.31 287 LEU C O 1
ATOM 7511 N N . SER C 1 290 ? 22.651 31.096 79.259 1.00 47.19 288 SER C N 1
ATOM 7512 C CA . SER C 1 290 ? 22.260 30.675 80.598 1.00 48.32 288 SER C CA 1
ATOM 7513 C C . SER C 1 290 ? 20.855 30.076 80.605 1.00 46.01 288 SER C C 1
ATOM 7514 O O . SER C 1 290 ? 19.982 30.414 79.774 1.00 44.78 288 SER C O 1
ATOM 7517 N N . ASN C 1 291 ? 20.684 29.108 81.493 1.00 44.63 289 ASN C N 1
ATOM 7518 C CA . ASN C 1 291 ? 19.413 28.433 81.697 1.00 43.32 289 ASN C CA 1
ATOM 7519 C C . ASN C 1 291 ? 18.864 27.749 80.454 1.00 41.22 289 ASN C C 1
ATOM 7520 O O . ASN C 1 291 ? 17.654 27.705 80.250 1.00 41.45 289 ASN C O 1
ATOM 7525 N N . THR C 1 292 ? 19.763 27.178 79.654 1.00 39.68 290 THR C N 1
ATOM 7526 C CA . THR C 1 292 ? 19.384 26.393 78.490 1.00 38.25 290 THR C CA 1
ATOM 7527 C C . THR C 1 292 ? 19.528 24.888 78.707 1.00 36.89 290 THR C C 1
ATOM 7528 O O . THR C 1 292 ? 19.355 24.114 77.781 1.00 36.63 290 THR C O 1
ATOM 7532 N N . SER C 1 293 ? 19.796 24.486 79.945 1.00 36.87 291 SER C N 1
ATOM 7533 C CA . SER C 1 293 ? 19.853 23.081 80.316 1.00 35.72 291 SER C CA 1
ATOM 7534 C C . SER C 1 293 ? 18.452 22.478 80.557 1.00 34.88 291 SER C C 1
ATOM 7535 O O . SER C 1 293 ? 17.499 23.196 80.814 1.00 35.29 291 SER C O 1
ATOM 7538 N N . ASP C 1 294 ? 18.390 21.151 80.535 1.00 33.86 292 ASP C N 1
ATOM 7539 C CA . ASP C 1 294 ? 17.219 20.382 80.922 1.00 33.66 292 ASP C CA 1
ATOM 7540 C C . ASP C 1 294 ? 17.680 19.210 81.795 1.00 33.50 292 ASP C C 1
ATOM 7541 O O . ASP C 1 294 ? 18.767 18.664 81.573 1.00 32.92 292 ASP C O 1
ATOM 7546 N N . ASP C 1 295 ? 16.818 18.741 82.689 1.00 33.17 293 ASP C N 1
ATOM 7547 C CA . ASP C 1 295 ? 16.989 17.369 83.179 1.00 32.68 293 ASP C CA 1
ATOM 7548 C C . ASP C 1 295 ? 15.697 16.660 83.547 1.00 31.90 293 ASP C C 1
ATOM 7549 O O . ASP C 1 295 ? 14.628 17.278 83.596 1.00 31.53 293 ASP C O 1
ATOM 7554 N N . VAL C 1 296 ? 15.836 15.350 83.736 1.00 31.10 294 VAL C N 1
ATOM 7555 C CA . VAL C 1 296 ? 14.754 14.473 84.087 1.00 30.98 294 VAL C CA 1
ATOM 7556 C C . VAL C 1 296 ? 15.259 13.384 85.030 1.00 31.60 294 VAL C C 1
ATOM 7557 O O . VAL C 1 296 ? 16.353 12.828 84.833 1.00 31.52 294 VAL C O 1
ATOM 7561 N N . VAL C 1 297 ? 14.459 13.117 86.055 1.00 31.87 295 VAL C N 1
ATOM 7562 C CA . VAL C 1 297 ? 14.658 11.973 86.911 1.00 33.24 295 VAL C CA 1
ATOM 7563 C C . VAL C 1 297 ? 13.414 11.117 86.845 1.00 32.89 295 VAL C C 1
ATOM 7564 O O . VAL C 1 297 ? 12.286 11.645 86.817 1.00 33.55 295 VAL C O 1
ATOM 7568 N N . SER C 1 298 ? 13.618 9.804 86.807 1.00 32.40 296 SER C N 1
ATOM 7569 C CA . SER C 1 298 ? 12.525 8.860 86.634 1.00 32.59 296 SER C CA 1
ATOM 7570 C C . SER C 1 298 ? 12.739 7.614 87.486 1.00 32.37 296 SER C C 1
ATOM 7571 O O . SER C 1 298 ? 13.874 7.168 87.668 1.00 33.39 296 SER C O 1
ATOM 7574 N N . ALA C 1 299 ? 11.651 7.079 88.018 1.00 31.84 297 ALA C N 1
ATOM 7575 C CA . ALA C 1 299 ? 11.658 5.846 88.779 1.00 32.02 297 ALA C CA 1
ATOM 7576 C C . ALA C 1 299 ? 10.562 4.929 88.239 1.00 31.31 297 ALA C C 1
ATOM 7577 O O . ALA C 1 299 ? 9.477 5.385 87.864 1.00 30.22 297 ALA C O 1
ATOM 7579 N N . GLN C 1 300 ? 10.873 3.637 88.178 1.00 31.34 298 GLN C N 1
ATOM 7580 C CA . GLN C 1 300 ? 9.960 2.664 87.629 1.00 30.86 298 GLN C CA 1
ATOM 7581 C C . GLN C 1 300 ? 10.057 1.334 88.380 1.00 31.85 298 GLN C C 1
ATOM 7582 O O . GLN C 1 300 ? 11.161 0.912 88.790 1.00 31.49 298 GLN C O 1
ATOM 7588 N N . ILE C 1 301 ? 8.905 0.698 88.555 1.00 31.67 299 ILE C N 1
ATOM 7589 C CA . ILE C 1 301 ? 8.806 -0.690 88.991 1.00 32.94 299 ILE C CA 1
ATOM 7590 C C . ILE C 1 301 ? 8.082 -1.436 87.894 1.00 31.94 299 ILE C C 1
ATOM 7591 O O . ILE C 1 301 ? 6.998 -1.009 87.444 1.00 30.89 299 ILE C O 1
ATOM 7604 N N . TYR C 1 303 ? 6.859 -5.381 86.496 1.00 30.82 301 TYR C N 1
ATOM 7605 C CA . TYR C 1 303 ? 6.531 -6.753 86.857 1.00 31.69 301 TYR C CA 1
ATOM 7606 C C . TYR C 1 303 ? 6.468 -7.603 85.595 1.00 31.85 301 TYR C C 1
ATOM 7607 O O . TYR C 1 303 ? 5.749 -7.270 84.645 1.00 30.70 301 TYR C O 1
ATOM 7616 N N . PHE C 1 304 ? 7.195 -8.714 85.608 1.00 33.14 302 PHE C N 1
ATOM 7617 C CA . PHE C 1 304 ? 7.239 -9.633 84.471 1.00 33.97 302 PHE C CA 1
ATOM 7618 C C . PHE C 1 304 ? 6.038 -10.545 84.596 1.00 33.46 302 PHE C C 1
ATOM 7619 O O . PHE C 1 304 ? 6.103 -11.681 85.114 1.00 34.25 302 PHE C O 1
ATOM 7627 N N . VAL C 1 305 ? 4.901 -10.003 84.149 1.00 31.55 303 VAL C N 1
ATOM 7628 C CA . VAL C 1 305 ? 3.617 -10.660 84.332 1.00 31.35 303 VAL C CA 1
ATOM 7629 C C . VAL C 1 305 ? 3.469 -11.952 83.492 1.00 31.39 303 VAL C C 1
ATOM 7630 O O . VAL C 1 305 ? 2.652 -12.831 83.809 1.00 32.30 303 VAL C O 1
ATOM 7634 N N . ASP C 1 306 ? 4.266 -12.060 82.443 1.00 30.83 304 ASP C N 1
ATOM 7635 C CA . ASP C 1 306 ? 4.283 -13.215 81.573 1.00 32.14 304 ASP C CA 1
ATOM 7636 C C . ASP C 1 306 ? 5.610 -13.197 80.805 1.00 32.36 304 ASP C C 1
ATOM 7637 O O . ASP C 1 306 ? 6.167 -12.137 80.611 1.00 30.98 304 ASP C O 1
ATOM 7642 N N . PRO C 1 307 ? 6.057 -14.354 80.273 1.00 34.24 305 PRO C N 1
ATOM 7643 C CA . PRO C 1 307 ? 7.210 -14.248 79.342 1.00 34.69 305 PRO C CA 1
ATOM 7644 C C . PRO C 1 307 ? 7.005 -13.295 78.144 1.00 33.71 305 PRO C C 1
ATOM 7645 O O . PRO C 1 307 ? 7.976 -12.758 77.618 1.00 33.15 305 PRO C O 1
ATOM 7649 N N . SER C 1 308 ? 5.760 -13.060 77.731 1.00 33.28 306 SER C N 1
ATOM 7650 C CA . SER C 1 308 ? 5.444 -12.184 76.596 1.00 32.11 306 SER C CA 1
ATOM 7651 C C . SER C 1 308 ? 5.010 -10.754 77.020 1.00 30.22 306 SER C C 1
ATOM 7652 O O . SER C 1 308 ? 4.716 -9.930 76.160 1.00 29.65 306 SER C O 1
ATOM 7655 N N . ALA C 1 309 ? 5.016 -10.408 78.303 1.00 29.30 307 ALA C N 1
ATOM 7656 C CA . ALA C 1 309 ? 4.411 -9.144 78.722 1.00 28.63 307 ALA C CA 1
ATOM 7657 C C . ALA C 1 309 ? 4.937 -8.592 80.041 1.00 28.84 307 ALA C C 1
ATOM 7658 O O . ALA C 1 309 ? 5.393 -9.337 80.902 1.00 28.79 307 ALA C O 1
ATOM 7660 N N . VAL C 1 310 ? 4.800 -7.275 80.193 1.00 28.57 308 VAL C N 1
ATOM 7661 C CA . VAL C 1 310 ? 5.151 -6.588 81.424 1.00 29.23 308 VAL C CA 1
ATOM 7662 C C . VAL C 1 310 ? 4.043 -5.630 81.856 1.00 29.00 308 VAL C C 1
ATOM 7663 O O . VAL C 1 310 ? 3.271 -5.103 81.001 1.00 27.22 308 VAL C O 1
ATOM 7667 N N . LEU C 1 311 ? 3.979 -5.418 83.170 1.00 28.82 309 LEU C N 1
ATOM 7668 C CA . LEU C 1 311 ? 3.203 -4.333 83.762 1.00 29.21 309 LEU C CA 1
ATOM 7669 C C . LEU C 1 311 ? 4.188 -3.400 84.410 1.00 29.23 309 LEU C C 1
ATOM 7670 O O . LEU C 1 311 ? 5.221 -3.862 84.914 1.00 29.71 309 LEU C O 1
ATOM 7675 N N . TYR C 1 312 ? 3.909 -2.103 84.414 1.00 28.54 310 TYR C N 1
ATOM 7676 C CA . TYR C 1 312 ? 4.795 -1.173 85.099 1.00 29.13 310 TYR C CA 1
ATOM 7677 C C . TYR C 1 312 ? 4.074 0.017 85.711 1.00 29.09 310 TYR C C 1
ATOM 7678 O O . TYR C 1 312 ? 2.961 0.376 85.300 1.00 27.93 310 TYR C O 1
ATOM 7687 N N . ALA C 1 313 ? 4.756 0.633 86.672 1.00 29.77 311 ALA C N 1
ATOM 7688 C CA . ALA C 1 313 ? 4.378 1.911 87.245 1.00 29.86 311 ALA C CA 1
ATOM 7689 C C . ALA C 1 313 ? 5.599 2.814 87.190 1.00 30.38 311 ALA C C 1
ATOM 7690 O O . ALA C 1 313 ? 6.735 2.370 87.462 1.00 29.91 311 ALA C O 1
ATOM 7692 N N . ARG C 1 314 ? 5.370 4.080 86.859 1.00 30.22 312 ARG C N 1
ATOM 7693 C CA . ARG C 1 314 ? 6.444 5.013 86.564 1.00 30.33 312 ARG C CA 1
ATOM 7694 C C . ARG C 1 314 ? 6.126 6.427 87.053 1.00 31.14 312 ARG C C 1
ATOM 7695 O O . ARG C 1 314 ? 4.986 6.883 86.966 1.00 31.16 312 ARG C O 1
ATOM 7703 N N . ALA C 1 315 ? 7.132 7.091 87.602 1.00 31.25 313 ALA C N 1
ATOM 7704 C CA . ALA C 1 315 ? 7.018 8.469 88.066 1.00 31.92 313 ALA C CA 1
ATOM 7705 C C . ALA C 1 315 ? 8.244 9.218 87.555 1.00 32.41 313 ALA C C 1
ATOM 7706 O O . ALA C 1 315 ? 9.379 8.750 87.755 1.00 32.49 313 ALA C O 1
ATOM 7708 N N . ARG C 1 316 ? 8.028 10.369 86.919 1.00 31.85 314 ARG C N 1
ATOM 7709 C CA . ARG C 1 316 ? 9.140 11.189 86.437 1.00 31.89 314 ARG C CA 1
ATOM 7710 C C . ARG C 1 316 ? 8.887 12.687 86.583 1.00 32.37 314 ARG C C 1
ATOM 7711 O O . ARG C 1 316 ? 7.738 13.136 86.635 1.00 31.37 314 ARG C O 1
ATOM 7727 N N . ASN C 1 318 ? 10.312 16.295 84.900 1.00 31.45 316 ASN C N 1
ATOM 7728 C CA . ASN C 1 318 ? 11.053 17.022 83.876 1.00 31.48 316 ASN C CA 1
ATOM 7729 C C . ASN C 1 318 ? 11.217 18.481 84.261 1.00 32.97 316 ASN C C 1
ATOM 7730 O O . ASN C 1 318 ? 10.230 19.181 84.532 1.00 33.04 316 ASN C O 1
ATOM 7735 N N . ASP C 1 319 ? 12.463 18.947 84.246 1.00 33.22 317 ASP C N 1
ATOM 7736 C CA . ASP C 1 319 ? 12.774 20.350 84.500 1.00 34.29 317 ASP C CA 1
ATOM 7737 C C . ASP C 1 319 ? 13.502 20.881 83.263 1.00 33.72 317 ASP C C 1
ATOM 7738 O O . ASP C 1 319 ? 14.705 20.614 83.076 1.00 33.32 317 ASP C O 1
ATOM 7743 N N . PHE C 1 320 ? 12.776 21.628 82.430 1.00 32.85 318 PHE C N 1
ATOM 7744 C CA . PHE C 1 320 ? 13.304 22.077 81.159 1.00 32.56 318 PHE C CA 1
ATOM 7745 C C . PHE C 1 320 ? 13.930 23.462 81.222 1.00 33.70 318 PHE C C 1
ATOM 7746 O O . PHE C 1 320 ? 13.741 24.231 82.165 1.00 34.78 318 PHE C O 1
ATOM 7754 N N . ASN C 1 321 ? 14.667 23.762 80.163 1.00 33.95 319 ASN C N 1
ATOM 7755 C CA . ASN C 1 321 ? 15.254 25.074 79.937 1.00 35.41 319 ASN C CA 1
ATOM 7756 C C . ASN C 1 321 ? 14.230 26.215 79.952 1.00 36.25 319 ASN C C 1
ATOM 7757 O O . ASN C 1 321 ? 13.038 25.985 79.755 1.00 35.57 319 ASN C O 1
ATOM 7762 N N . GLU C 1 322 ? 14.724 27.429 80.109 1.00 37.92 320 GLU C N 1
ATOM 7763 C CA . GLU C 1 322 ? 13.877 28.626 80.176 1.00 40.07 320 GLU C CA 1
ATOM 7764 C C . GLU C 1 322 ? 13.775 29.383 78.845 1.00 39.79 320 GLU C C 1
ATOM 7765 O O . GLU C 1 322 ? 13.308 30.499 78.824 1.00 41.36 320 GLU C O 1
ATOM 7771 N N . GLY C 1 323 ? 14.172 28.754 77.742 1.00 38.83 321 GLY C N 1
ATOM 7772 C CA . GLY C 1 323 ? 13.959 29.310 76.405 1.00 38.59 321 GLY C CA 1
ATOM 7773 C C . GLY C 1 323 ? 15.202 29.931 75.793 1.00 39.06 321 GLY C C 1
ATOM 7774 O O . GLY C 1 323 ? 16.144 30.321 76.483 1.00 38.82 321 GLY C O 1
ATOM 7775 N N . LEU C 1 324 ? 15.216 29.961 74.472 1.00 38.78 322 LEU C N 1
ATOM 7776 C CA . LEU C 1 324 ? 16.249 30.667 73.717 1.00 39.96 322 LEU C CA 1
ATOM 7777 C C . LEU C 1 324 ? 15.696 31.040 72.347 1.00 40.13 322 LEU C C 1
ATOM 7778 O O . LEU C 1 324 ? 14.733 30.446 71.872 1.00 38.59 322 LEU C O 1
ATOM 7783 N N . ASP C 1 325 ? 16.338 32.025 71.737 1.00 41.80 323 ASP C N 1
ATOM 7784 C CA . ASP C 1 325 ? 16.072 32.379 70.355 1.00 43.08 323 ASP C CA 1
ATOM 7785 C C . ASP C 1 325 ? 16.973 31.620 69.406 1.00 42.35 323 ASP C C 1
ATOM 7786 O O . ASP C 1 325 ? 18.115 31.300 69.739 1.00 41.96 323 ASP C O 1
ATOM 7791 N N . GLY C 1 326 ? 16.453 31.360 68.212 1.00 41.60 324 GLY C N 1
ATOM 7792 C CA . GLY C 1 326 ? 17.244 30.843 67.114 1.00 41.07 324 GLY C CA 1
ATOM 7793 C C . GLY C 1 326 ? 17.921 31.976 66.378 1.00 42.35 324 GLY C C 1
ATOM 7794 O O . GLY C 1 326 ? 17.901 33.125 66.821 1.00 43.14 324 GLY C O 1
ATOM 7795 N N . LEU C 1 327 ? 18.527 31.661 65.239 1.00 42.56 325 LEU C N 1
ATOM 7796 C CA . LEU C 1 327 ? 19.334 32.644 64.509 1.00 44.40 325 LEU C CA 1
ATOM 7797 C C . LEU C 1 327 ? 18.496 33.611 63.672 1.00 46.12 325 LEU C C 1
ATOM 7798 O O . LEU C 1 327 ? 19.036 34.545 63.118 1.00 47.29 325 LEU C O 1
ATOM 7803 N N . ASP C 1 328 ? 17.182 33.411 63.626 1.00 46.16 326 ASP C N 1
ATOM 7804 C CA . ASP C 1 328 ? 16.255 34.353 62.986 1.00 48.06 326 ASP C CA 1
ATOM 7805 C C . ASP C 1 328 ? 15.572 35.285 63.995 1.00 50.05 326 ASP C C 1
ATOM 7806 O O . ASP C 1 328 ? 14.573 35.888 63.669 1.00 50.72 326 ASP C O 1
ATOM 7811 N N . ASP C 1 329 ? 16.098 35.382 65.221 1.00 51.92 327 ASP C N 1
ATOM 7812 C CA . ASP C 1 329 ? 15.526 36.220 66.290 1.00 54.19 327 ASP C CA 1
ATOM 7813 C C . ASP C 1 329 ? 14.097 35.867 66.726 1.00 53.08 327 ASP C C 1
ATOM 7814 O O . ASP C 1 329 ? 13.393 36.710 67.239 1.00 55.46 327 ASP C O 1
ATOM 7819 N N . ALA C 1 330 ? 13.669 34.636 66.500 1.00 48.93 328 ALA C N 1
ATOM 7820 C CA . ALA C 1 330 ? 12.414 34.156 67.019 1.00 47.34 328 ALA C CA 1
ATOM 7821 C C . ALA C 1 330 ? 12.754 33.000 67.970 1.00 45.55 328 ALA C C 1
ATOM 7822 O O . ALA C 1 330 ? 13.840 32.423 67.897 1.00 43.42 328 ALA C O 1
ATOM 7824 N N . ALA C 1 331 ? 11.823 32.684 68.863 1.00 44.52 329 ALA C N 1
ATOM 7825 C CA . ALA C 1 331 ? 12.002 31.594 69.817 1.00 43.23 329 ALA C CA 1
ATOM 7826 C C . ALA C 1 331 ? 12.323 30.305 69.074 1.00 40.71 329 ALA C C 1
ATOM 7827 O O . ALA C 1 331 ? 11.725 30.007 68.054 1.00 40.89 329 ALA C O 1
ATOM 7829 N N . ARG C 1 332 ? 13.319 29.573 69.540 1.00 38.94 330 ARG C N 1
ATOM 7830 C CA . ARG C 1 332 ? 13.602 28.261 68.988 1.00 37.15 330 ARG C CA 1
ATOM 7831 C C . ARG C 1 332 ? 12.783 27.246 69.790 1.00 36.37 330 ARG C C 1
ATOM 7832 O O . ARG C 1 332 ? 12.912 27.180 71.023 1.00 36.10 330 ARG C O 1
ATOM 7840 N N . TRP C 1 333 ? 11.996 26.439 69.091 1.00 34.56 331 TRP C N 1
ATOM 7841 C CA . TRP C 1 333 ? 11.183 25.438 69.758 1.00 34.76 331 TRP C CA 1
ATOM 7842 C C . TRP C 1 333 ? 12.084 24.368 70.402 1.00 33.36 331 TRP C C 1
ATOM 7843 O O . TRP C 1 333 ? 13.042 23.914 69.789 1.00 32.17 331 TRP C O 1
ATOM 7854 N N . THR C 1 334 ? 11.761 24.003 71.640 1.00 31.91 332 THR C N 1
ATOM 7855 C CA . THR C 1 334 ? 12.362 22.844 72.281 1.00 31.40 332 THR C CA 1
ATOM 7856 C C . THR C 1 334 ? 11.292 22.050 73.008 1.00 31.05 332 THR C C 1
ATOM 7857 O O . THR C 1 334 ? 10.158 22.503 73.166 1.00 31.49 332 THR C O 1
ATOM 7861 N N . SER C 1 335 ? 11.697 20.905 73.537 1.00 30.48 333 SER C N 1
ATOM 7862 C CA . SER C 1 335 ? 10.809 20.084 74.385 1.00 30.53 333 SER C CA 1
ATOM 7863 C C . SER C 1 335 ? 10.406 20.771 75.690 1.00 31.70 333 SER C C 1
ATOM 7864 O O . SER C 1 335 ? 9.495 20.308 76.365 1.00 32.80 333 SER C O 1
ATOM 7867 N N . GLY C 1 336 ? 11.079 21.870 76.037 1.00 31.89 334 GLY C N 1
ATOM 7868 C CA . GLY C 1 336 ? 10.699 22.717 77.147 1.00 32.26 334 GLY C CA 1
ATOM 7869 C C . GLY C 1 336 ? 9.721 23.838 76.850 1.00 32.76 334 GLY C C 1
ATOM 7870 O O . GLY C 1 336 ? 9.243 24.457 77.765 1.00 32.65 334 GLY C O 1
ATOM 7871 N N . THR C 1 337 ? 9.400 24.076 75.581 1.00 32.98 335 THR C N 1
ATOM 7872 C CA . THR C 1 337 ? 8.539 25.196 75.192 1.00 34.52 335 THR C CA 1
ATOM 7873 C C . THR C 1 337 ? 7.180 25.134 75.902 1.00 35.23 335 THR C C 1
ATOM 7874 O O . THR C 1 337 ? 6.681 26.153 76.347 1.00 36.84 335 THR C O 1
ATOM 7878 N N . ASN C 1 338 ? 6.622 23.943 76.040 1.00 34.96 336 ASN C N 1
ATOM 7879 C CA . ASN C 1 338 ? 5.352 23.774 76.743 1.00 36.36 336 ASN C CA 1
ATOM 7880 C C . ASN C 1 338 ? 5.396 23.818 78.283 1.00 36.55 336 ASN C C 1
ATOM 7881 O O . ASN C 1 338 ? 4.337 23.814 78.910 1.00 38.72 336 ASN C O 1
ATOM 7886 N N . GLY C 1 339 ? 6.591 23.827 78.880 1.00 35.12 337 GLY C N 1
ATOM 7887 C CA . GLY C 1 339 ? 6.768 23.975 80.316 1.00 35.16 337 GLY C CA 1
ATOM 7888 C C . GLY C 1 339 ? 7.172 22.686 81.014 1.00 33.57 337 GLY C C 1
ATOM 7889 O O . GLY C 1 339 ? 7.044 21.566 80.478 1.00 31.80 337 GLY C O 1
ATOM 7890 N N . ASP C 1 340 ? 7.637 22.859 82.240 1.00 33.40 338 ASP C N 1
ATOM 7891 C CA . ASP C 1 340 ? 7.996 21.739 83.118 1.00 32.96 338 ASP C CA 1
ATOM 7892 C C . ASP C 1 340 ? 6.769 20.893 83.468 1.00 32.45 338 ASP C C 1
ATOM 7893 O O . ASP C 1 340 ? 5.666 21.421 83.603 1.00 33.05 338 ASP C O 1
ATOM 7898 N N . TYR C 1 341 ? 6.965 19.596 83.647 1.00 31.70 339 TYR C N 1
ATOM 7899 C CA . TYR C 1 341 ? 5.905 18.758 84.159 1.00 31.31 339 TYR C CA 1
ATOM 7900 C C . TYR C 1 341 ? 6.410 17.514 84.837 1.00 31.51 339 TYR C C 1
ATOM 7901 O O . TYR C 1 341 ? 7.513 17.037 84.539 1.00 31.91 339 TYR C O 1
ATOM 7910 N N . ASN C 1 342 ? 5.569 16.990 85.725 1.00 32.14 340 ASN C N 1
ATOM 7911 C CA . ASN C 1 342 ? 5.732 15.679 86.317 1.00 32.33 340 ASN C CA 1
ATOM 7912 C C . ASN C 1 342 ? 4.672 14.757 85.765 1.00 32.37 340 ASN C C 1
ATOM 7913 O O . ASN C 1 342 ? 3.611 15.210 85.323 1.00 32.23 340 ASN C O 1
ATOM 7918 N N . GLU C 1 343 ? 4.971 13.466 85.759 1.00 32.49 341 GLU C N 1
ATOM 7919 C CA . GLU C 1 343 ? 4.056 12.455 85.224 1.00 32.57 341 GLU C CA 1
ATOM 7920 C C . GLU C 1 343 ? 4.097 11.162 86.049 1.00 33.37 341 GLU C C 1
ATOM 7921 O O . GLU C 1 343 ? 5.173 10.641 86.365 1.00 32.29 341 GLU C O 1
ATOM 7927 N N . TYR C 1 344 ? 2.902 10.680 86.387 1.00 33.75 342 TYR C N 1
ATOM 7928 C CA . TYR C 1 344 ? 2.680 9.402 87.039 1.00 34.25 342 TYR C CA 1
ATOM 7929 C C . TYR C 1 344 ? 1.964 8.526 86.031 1.00 31.61 342 TYR C C 1
ATOM 7930 O O . TYR C 1 344 ? 0.991 8.974 85.397 1.00 29.75 342 TYR C O 1
ATOM 7939 N N . SER C 1 345 ? 2.424 7.292 85.862 1.00 29.59 343 SER C N 1
ATOM 7940 C CA . SER C 1 345 ? 1.802 6.410 84.869 1.00 28.71 343 SER C CA 1
ATOM 7941 C C . SER C 1 345 ? 1.862 4.940 85.262 1.00 28.62 343 SER C C 1
ATOM 7942 O O . SER C 1 345 ? 2.674 4.523 86.111 1.00 27.55 343 SER C O 1
ATOM 7945 N N . VAL C 1 346 ? 0.941 4.182 84.670 1.00 28.05 344 VAL C N 1
ATOM 7946 C CA . VAL C 1 346 ? 0.955 2.733 84.745 1.00 28.21 344 VAL C CA 1
ATOM 7947 C C . VAL C 1 346 ? 0.743 2.227 83.328 1.00 28.13 344 VAL C C 1
ATOM 7948 O O . VAL C 1 346 ? 0.110 2.910 82.485 1.00 27.91 344 VAL C O 1
ATOM 7952 N N . GLY C 1 347 ? 1.274 1.054 83.035 1.00 27.47 345 GLY C N 1
ATOM 7953 C CA . GLY C 1 347 ? 1.124 0.519 81.699 1.00 26.58 345 GLY C CA 1
ATOM 7954 C C . GLY C 1 347 ? 1.329 -0.959 81.562 1.00 27.14 345 GLY C C 1
ATOM 7955 O O . GLY C 1 347 ? 1.710 -1.662 82.539 1.00 27.22 345 GLY C O 1
ATOM 7956 N N . VAL C 1 348 ? 0.987 -1.441 80.376 1.00 26.30 346 VAL C N 1
ATOM 7957 C CA . VAL C 1 348 ? 1.123 -2.836 80.007 1.00 27.01 346 VAL C CA 1
ATOM 7958 C C . VAL C 1 348 ? 1.736 -2.871 78.629 1.00 27.19 346 VAL C C 1
ATOM 7959 O O . VAL C 1 348 ? 1.383 -2.047 77.765 1.00 26.25 346 VAL C O 1
ATOM 7963 N N . GLU C 1 349 ? 2.662 -3.801 78.398 1.00 27.49 347 GLU C N 1
ATOM 7964 C CA . GLU C 1 349 ? 3.140 -4.084 77.038 1.00 28.14 347 GLU C CA 1
ATOM 7965 C C . GLU C 1 349 ? 3.188 -5.591 76.838 1.00 28.13 347 GLU C C 1
ATOM 7966 O O . GLU C 1 349 ? 3.669 -6.322 77.708 1.00 28.25 347 GLU C O 1
ATOM 7972 N N . TYR C 1 350 ? 2.681 -6.032 75.692 1.00 27.14 348 TYR C N 1
ATOM 7973 C CA . TYR C 1 350 ? 2.557 -7.454 75.350 1.00 27.53 348 TYR C CA 1
ATOM 7974 C C . TYR C 1 350 ? 3.008 -7.611 73.891 1.00 27.34 348 TYR C C 1
ATOM 7975 O O . TYR C 1 350 ? 2.599 -6.825 73.040 1.00 26.36 348 TYR C O 1
ATOM 7984 N N . TYR C 1 351 ? 3.808 -8.643 73.643 1.00 29.28 349 TYR C N 1
ATOM 7985 C CA . TYR C 1 351 ? 4.440 -8.887 72.332 1.00 31.74 349 TYR C CA 1
ATOM 7986 C C . TYR C 1 351 ? 3.942 -10.199 71.804 1.00 30.85 349 TYR C C 1
ATOM 7987 O O . TYR C 1 351 ? 3.898 -11.181 72.529 1.00 30.22 349 TYR C O 1
ATOM 7996 N N . PHE C 1 352 ? 3.571 -10.223 70.525 1.00 31.03 350 PHE C N 1
ATOM 7997 C CA . PHE C 1 352 ? 3.320 -11.490 69.848 1.00 31.38 350 PHE C CA 1
ATOM 7998 C C . PHE C 1 352 ? 3.831 -11.447 68.407 1.00 32.05 350 PHE C C 1
ATOM 7999 O O . PHE C 1 352 ? 3.842 -12.522 67.807 1.00 32.99 350 PHE C O 1
ATOM 8008 N N . GLU D 1 12 ? 13.904 92.739 30.421 1.00 78.93 10 GLU D N 1
ATOM 8009 C CA . GLU D 1 12 ? 12.757 92.329 31.281 1.00 78.07 10 GLU D CA 1
ATOM 8010 C C . GLU D 1 12 ? 11.590 91.771 30.451 1.00 75.92 10 GLU D C 1
ATOM 8011 O O . GLU D 1 12 ? 11.047 90.718 30.792 1.00 79.08 10 GLU D O 1
ATOM 8017 N N . TYR D 1 13 ? 11.202 92.471 29.383 1.00 71.26 11 TYR D N 1
ATOM 8018 C CA . TYR D 1 13 ? 10.180 91.967 28.458 1.00 67.84 11 TYR D CA 1
ATOM 8019 C C . TYR D 1 13 ? 10.774 90.990 27.450 1.00 63.76 11 TYR D C 1
ATOM 8020 O O . TYR D 1 13 ? 11.869 91.204 26.945 1.00 63.65 11 TYR D O 1
ATOM 8029 N N . LEU D 1 14 ? 10.018 89.950 27.120 1.00 59.40 12 LEU D N 1
ATOM 8030 C CA . LEU D 1 14 ? 10.524 88.860 26.286 1.00 56.70 12 LEU D CA 1
ATOM 8031 C C . LEU D 1 14 ? 10.256 89.079 24.800 1.00 55.17 12 LEU D C 1
ATOM 8032 O O . LEU D 1 14 ? 9.222 89.633 24.429 1.00 55.45 12 LEU D O 1
ATOM 8037 N N . THR D 1 15 ? 11.183 88.602 23.967 1.00 54.02 13 THR D N 1
ATOM 8038 C CA . THR D 1 15 ? 10.980 88.449 22.520 1.00 54.55 13 THR D CA 1
ATOM 8039 C C . THR D 1 15 ? 11.179 86.985 22.147 1.00 54.03 13 THR D C 1
ATOM 8040 O O . THR D 1 15 ? 11.565 86.175 22.984 1.00 50.64 13 THR D O 1
ATOM 8044 N N . LYS D 1 16 ? 10.919 86.667 20.885 1.00 56.76 14 LYS D N 1
ATOM 8045 C CA . LYS D 1 16 ? 11.217 85.347 20.310 1.00 59.12 14 LYS D CA 1
ATOM 8046 C C . LYS D 1 16 ? 12.664 84.928 20.613 1.00 57.81 14 LYS D C 1
ATOM 8047 O O . LYS D 1 16 ? 12.928 83.766 20.955 1.00 56.18 14 LYS D O 1
ATOM 8053 N N . ASP D 1 17 ? 13.577 85.893 20.515 1.00 56.13 15 ASP D N 1
ATOM 8054 C CA . ASP D 1 17 ? 15.001 85.697 20.806 1.00 56.46 15 ASP D CA 1
ATOM 8055 C C . ASP D 1 17 ? 15.352 85.459 22.255 1.00 52.87 15 ASP D C 1
ATOM 8056 O O . ASP D 1 17 ? 16.488 85.115 22.546 1.00 53.52 15 ASP D O 1
ATOM 8061 N N . SER D 1 18 ? 14.426 85.691 23.176 1.00 49.80 16 SER D N 1
ATOM 8062 C CA . SER D 1 18 ? 14.645 85.320 24.557 1.00 48.14 16 SER D CA 1
ATOM 8063 C C . SER D 1 18 ? 14.707 83.794 24.774 1.00 46.85 16 SER D C 1
ATOM 8064 O O . SER D 1 18 ? 15.186 83.364 25.809 1.00 47.49 16 SER D O 1
ATOM 8067 N N . PHE D 1 19 ? 14.173 82.990 23.849 1.00 44.26 17 PHE D N 1
ATOM 8068 C CA . PHE D 1 19 ? 14.104 81.535 24.036 1.00 42.83 17 PHE D CA 1
ATOM 8069 C C . PHE D 1 19 ? 15.095 80.846 23.129 1.00 41.31 17 PHE D C 1
ATOM 8070 O O . PHE D 1 19 ? 15.310 81.276 22.014 1.00 40.41 17 PHE D O 1
ATOM 8078 N N . SER D 1 20 ? 15.673 79.758 23.612 1.00 31.34 18 SER D N 1
ATOM 8079 C CA . SER D 1 20 ? 16.559 78.913 22.818 1.00 31.09 18 SER D CA 1
ATOM 8080 C C . SER D 1 20 ? 15.874 77.661 22.270 1.00 29.81 18 SER D C 1
ATOM 8081 O O . SER D 1 20 ? 16.540 76.749 21.747 1.00 30.03 18 SER D O 1
ATOM 8084 N N . TYR D 1 21 ? 14.555 77.581 22.399 1.00 29.28 19 TYR D N 1
ATOM 8085 C CA . TYR D 1 21 ? 13.812 76.430 21.937 1.00 28.14 19 TYR D CA 1
ATOM 8086 C C . TYR D 1 21 ? 12.442 76.932 21.520 1.00 28.51 19 TYR D C 1
ATOM 8087 O O . TYR D 1 21 ? 12.010 78.014 21.909 1.00 28.39 19 TYR D O 1
ATOM 8096 N N . GLU D 1 22 ? 11.750 76.090 20.785 1.00 29.58 20 GLU D N 1
ATOM 8097 C CA . GLU D 1 22 ? 10.336 76.270 20.592 1.00 31.34 20 GLU D CA 1
ATOM 8098 C C . GLU D 1 22 ? 9.616 74.941 20.754 1.00 29.68 20 GLU D C 1
ATOM 8099 O O . GLU D 1 22 ? 10.117 73.872 20.338 1.00 27.81 20 GLU D O 1
ATOM 8105 N N . VAL D 1 23 ? 8.447 75.017 21.389 1.00 28.22 21 VAL D N 1
ATOM 8106 C CA . VAL D 1 23 ? 7.539 73.899 21.463 1.00 27.73 21 VAL D CA 1
ATOM 8107 C C . VAL D 1 23 ? 6.649 73.926 20.235 1.00 27.36 21 VAL D C 1
ATOM 8108 O O . VAL D 1 23 ? 6.206 74.988 19.798 1.00 27.62 21 VAL D O 1
ATOM 8112 N N . TYR D 1 24 ? 6.442 72.772 19.638 1.00 25.85 22 TYR D N 1
ATOM 8113 C CA . TYR D 1 24 ? 5.489 72.654 18.533 1.00 26.10 22 TYR D CA 1
ATOM 8114 C C . TYR D 1 24 ? 4.675 71.372 18.788 1.00 25.25 22 TYR D C 1
ATOM 8115 O O . TYR D 1 24 ? 5.025 70.539 19.629 1.00 24.33 22 TYR D O 1
ATOM 8124 N N . GLY D 1 25 ? 3.576 71.244 18.089 1.00 25.30 23 GLY D N 1
ATOM 8125 C CA . GLY D 1 25 ? 2.753 70.066 18.222 1.00 25.07 23 GLY D CA 1
ATOM 8126 C C . GLY D 1 25 ? 1.881 69.773 17.043 1.00 24.63 23 GLY D C 1
ATOM 8127 O O . GLY D 1 25 ? 1.615 70.646 16.193 1.00 23.98 23 GLY D O 1
ATOM 8128 N N . ILE D 1 26 ? 1.486 68.510 16.970 1.00 23.95 24 ILE D N 1
ATOM 8129 C CA . ILE D 1 26 ? 0.493 68.070 16.037 1.00 24.84 24 ILE D CA 1
ATOM 8130 C C . ILE D 1 26 ? -0.555 67.384 16.915 1.00 24.38 24 ILE D C 1
ATOM 8131 O O . ILE D 1 26 ? -0.258 66.390 17.571 1.00 22.98 24 ILE D O 1
ATOM 8136 N N . ILE D 1 27 ? -1.744 67.953 16.942 1.00 24.00 25 ILE D N 1
ATOM 8137 C CA . ILE D 1 27 ? -2.849 67.393 17.720 1.00 23.96 25 ILE D CA 1
ATOM 8138 C C . ILE D 1 27 ? -3.713 66.630 16.720 1.00 24.58 25 ILE D C 1
ATOM 8139 O O . ILE D 1 27 ? -4.238 67.237 15.773 1.00 24.79 25 ILE D O 1
ATOM 8144 N N . ALA D 1 28 ? -3.798 65.313 16.887 1.00 23.68 26 ALA D N 1
ATOM 8145 C CA . ALA D 1 28 ? -4.397 64.467 15.882 1.00 24.10 26 ALA D CA 1
ATOM 8146 C C . ALA D 1 28 ? -5.220 63.397 16.575 1.00 24.74 26 ALA D C 1
ATOM 8147 O O . ALA D 1 28 ? -4.652 62.602 17.365 1.00 24.48 26 ALA D O 1
ATOM 8157 N N . GLN D 1 30 ? -8.316 60.470 15.694 1.00 23.48 28 GLN D N 1
ATOM 8158 C CA . GLN D 1 30 ? -9.127 59.736 14.737 1.00 24.77 28 GLN D CA 1
ATOM 8159 C C . GLN D 1 30 ? -10.028 58.752 15.503 1.00 24.85 28 GLN D C 1
ATOM 8160 O O . GLN D 1 30 ? -9.534 57.977 16.331 1.00 24.71 28 GLN D O 1
ATOM 8166 N N . ALA D 1 31 ? -11.336 58.799 15.262 1.00 24.36 29 ALA D N 1
ATOM 8167 C CA . ALA D 1 31 ? -12.242 57.758 15.748 1.00 24.59 29 ALA D CA 1
ATOM 8168 C C . ALA D 1 31 ? -12.384 56.784 14.607 1.00 25.09 29 ALA D C 1
ATOM 8169 O O . ALA D 1 31 ? -12.890 57.153 13.512 1.00 25.10 29 ALA D O 1
ATOM 8171 N N . ALA D 1 32 ? -11.959 55.548 14.833 1.00 24.44 30 ALA D N 1
ATOM 8172 C CA . ALA D 1 32 ? -11.911 54.540 13.773 1.00 24.77 30 ALA D CA 1
ATOM 8173 C C . ALA D 1 32 ? -12.655 53.273 14.187 1.00 25.61 30 ALA D C 1
ATOM 8174 O O . ALA D 1 32 ? -12.343 52.681 15.218 1.00 24.66 30 ALA D O 1
ATOM 8176 N N . TYR D 1 33 ? -13.581 52.847 13.328 1.00 25.85 31 TYR D N 1
ATOM 8177 C CA . TYR D 1 33 ? -14.322 51.629 13.482 1.00 27.26 31 TYR D CA 1
ATOM 8178 C C . TYR D 1 33 ? -13.867 50.617 12.464 1.00 27.03 31 TYR D C 1
ATOM 8179 O O . TYR D 1 33 ? -13.993 50.865 11.254 1.00 26.83 31 TYR D O 1
ATOM 8188 N N . ARG D 1 34 ? -13.379 49.468 12.931 1.00 26.50 32 ARG D N 1
ATOM 8189 C CA . ARG D 1 34 ? -12.922 48.402 12.052 1.00 26.39 32 ARG D CA 1
ATOM 8190 C C . ARG D 1 34 ? -13.821 47.202 12.089 1.00 27.50 32 ARG D C 1
ATOM 8191 O O . ARG D 1 34 ? -14.332 46.812 13.143 1.00 26.62 32 ARG D O 1
ATOM 8199 N N . ASP D 1 35 ? -14.017 46.613 10.916 1.00 27.55 33 ASP D N 1
ATOM 8200 C CA . ASP D 1 35 ? -14.820 45.425 10.758 1.00 29.47 33 ASP D CA 1
ATOM 8201 C C . ASP D 1 35 ? -13.959 44.374 10.066 1.00 29.36 33 ASP D C 1
ATOM 8202 O O . ASP D 1 35 ? -13.656 44.492 8.849 1.00 28.14 33 ASP D O 1
ATOM 8207 N N . TYR D 1 36 ? -13.565 43.371 10.839 1.00 28.66 34 TYR D N 1
ATOM 8208 C CA . TYR D 1 36 ? -12.639 42.321 10.386 1.00 29.14 34 TYR D CA 1
ATOM 8209 C C . TYR D 1 36 ? -13.401 41.130 9.847 1.00 30.99 34 TYR D C 1
ATOM 8210 O O . TYR D 1 36 ? -14.494 40.805 10.325 1.00 31.71 34 TYR D O 1
ATOM 8219 N N . ASP D 1 37 ? -12.791 40.433 8.900 1.00 32.02 35 ASP D N 1
ATOM 8220 C CA . ASP D 1 37 ? -13.304 39.149 8.466 1.00 34.93 35 ASP D CA 1
ATOM 8221 C C . ASP D 1 37 ? -12.122 38.196 8.350 1.00 36.07 35 ASP D C 1
ATOM 8222 O O . ASP D 1 37 ? -11.635 37.877 7.252 1.00 37.49 35 ASP D O 1
ATOM 8227 N N . SER D 1 38 ? -11.638 37.760 9.500 1.00 35.37 36 SER D N 1
ATOM 8228 C CA . SER D 1 38 ? -10.431 36.952 9.585 1.00 35.75 36 SER D CA 1
ATOM 8229 C C . SER D 1 38 ? -10.700 35.469 9.352 1.00 37.46 36 SER D C 1
ATOM 8230 O O . SER D 1 38 ? -9.762 34.730 9.166 1.00 39.24 36 SER D O 1
ATOM 8233 N N . GLY D 1 39 ? -11.951 35.026 9.390 1.00 38.79 37 GLY D N 1
ATOM 8234 C CA . GLY D 1 39 ? -12.262 33.593 9.493 1.00 40.38 37 GLY D CA 1
ATOM 8235 C C . GLY D 1 39 ? -12.454 33.074 10.927 1.00 40.79 37 GLY D C 1
ATOM 8236 O O . GLY D 1 39 ? -12.898 31.950 11.114 1.00 42.35 37 GLY D O 1
ATOM 8237 N N . ASP D 1 40 ? -12.145 33.883 11.939 1.00 39.84 38 ASP D N 1
ATOM 8238 C CA . ASP D 1 40 ? -12.324 33.502 13.355 1.00 39.88 38 ASP D CA 1
ATOM 8239 C C . ASP D 1 40 ? -13.149 34.635 14.004 1.00 37.78 38 ASP D C 1
ATOM 8240 O O . ASP D 1 40 ? -12.684 35.778 14.096 1.00 34.42 38 ASP D O 1
ATOM 8245 N N . ALA D 1 41 ? -14.368 34.308 14.391 1.00 37.57 39 ALA D N 1
ATOM 8246 C CA . ALA D 1 41 ? -15.339 35.284 14.872 1.00 37.72 39 ALA D CA 1
ATOM 8247 C C . ALA D 1 41 ? -14.836 36.028 16.147 1.00 36.85 39 ALA D C 1
ATOM 8248 O O . ALA D 1 41 ? -15.040 37.232 16.285 1.00 35.77 39 ALA D O 1
ATOM 8250 N N . LYS D 1 42 ? -14.156 35.306 17.030 1.00 37.10 40 LYS D N 1
ATOM 8251 C CA . LYS D 1 42 ? -13.642 35.882 18.255 1.00 37.14 40 LYS D CA 1
ATOM 8252 C C . LYS D 1 42 ? -12.534 36.889 17.950 1.00 34.76 40 LYS D C 1
ATOM 8253 O O . LYS D 1 42 ? -12.516 38.006 18.492 1.00 32.67 40 LYS D O 1
ATOM 8259 N N . GLN D 1 43 ? -11.607 36.500 17.077 1.00 33.72 41 GLN D N 1
ATOM 8260 C CA . GLN D 1 43 ? -10.555 37.387 16.633 1.00 32.61 41 GLN D CA 1
ATOM 8261 C C . GLN D 1 43 ? -11.168 38.631 15.972 1.00 30.14 41 GLN D C 1
ATOM 8262 O O . GLN D 1 43 ? -10.702 39.730 16.227 1.00 28.33 41 GLN D O 1
ATOM 8268 N N . ASP D 1 44 ? -12.216 38.460 15.186 1.00 29.63 42 ASP D N 1
ATOM 8269 C CA . ASP D 1 44 ? -12.922 39.621 14.586 1.00 29.48 42 ASP D CA 1
ATOM 8270 C C . ASP D 1 44 ? -13.487 40.582 15.666 1.00 29.07 42 ASP D C 1
ATOM 8271 O O . ASP D 1 44 ? -13.322 41.785 15.568 1.00 27.16 42 ASP D O 1
ATOM 8276 N N . ASP D 1 45 ? -14.105 40.007 16.692 1.00 29.40 43 ASP D N 1
ATOM 8277 C CA . ASP D 1 45 ? -14.641 40.793 17.809 1.00 30.30 43 ASP D CA 1
ATOM 8278 C C . ASP D 1 45 ? -13.522 41.518 18.520 1.00 28.58 43 ASP D C 1
ATOM 8279 O O . ASP D 1 45 ? -13.689 42.688 18.901 1.00 28.15 43 ASP D O 1
ATOM 8284 N N . ASN D 1 46 ? -12.389 40.841 18.709 1.00 27.85 44 ASN D N 1
ATOM 8285 C CA . ASN D 1 46 ? -11.267 41.432 19.412 1.00 27.18 44 ASN D CA 1
ATOM 8286 C C . ASN D 1 46 ? -10.609 42.571 18.663 1.00 26.32 44 ASN D C 1
ATOM 8287 O O . ASN D 1 46 ? -10.455 43.692 19.205 1.00 25.60 44 ASN D O 1
ATOM 8292 N N . LEU D 1 47 ? -10.198 42.315 17.424 1.00 25.97 45 LEU D N 1
ATOM 8293 C CA . LEU D 1 47 ? -9.503 43.300 16.629 1.00 26.03 45 LEU D CA 1
ATOM 8294 C C . LEU D 1 47 ? -10.397 44.442 16.142 1.00 25.57 45 LEU D C 1
ATOM 8295 O O . LEU D 1 47 ? -9.917 45.534 15.973 1.00 24.62 45 LEU D O 1
ATOM 8300 N N . GLY D 1 48 ? -11.668 44.144 15.897 1.00 25.73 46 GLY D N 1
ATOM 8301 C CA . GLY D 1 48 ? -12.635 45.106 15.387 1.00 26.20 46 GLY D CA 1
ATOM 8302 C C . GLY D 1 48 ? -13.306 45.937 16.457 1.00 26.13 46 GLY D C 1
ATOM 8303 O O . GLY D 1 48 ? -13.015 45.770 17.658 1.00 25.23 46 GLY D O 1
ATOM 8304 N N . GLY D 1 49 ? -14.224 46.793 16.022 1.00 26.13 47 GLY D N 1
ATOM 8305 C CA . GLY D 1 49 ? -14.901 47.743 16.910 1.00 26.58 47 GLY D CA 1
ATOM 8306 C C . GLY D 1 49 ? -14.318 49.146 16.789 1.00 26.53 47 GLY D C 1
ATOM 8307 O O . GLY D 1 49 ? -13.437 49.416 15.943 1.00 26.33 47 GLY D O 1
ATOM 8316 N N . GLN D 1 51 ? -12.243 52.327 18.153 1.00 23.52 49 GLN D N 1
ATOM 8317 C CA . GLN D 1 51 ? -11.204 52.858 19.036 1.00 23.29 49 GLN D CA 1
ATOM 8318 C C . GLN D 1 51 ? -10.958 54.303 18.689 1.00 23.33 49 GLN D C 1
ATOM 8319 O O . GLN D 1 51 ? -11.331 54.781 17.596 1.00 23.06 49 GLN D O 1
ATOM 8325 N N . LEU D 1 52 ? -10.331 54.997 19.618 1.00 23.61 50 LEU D N 1
ATOM 8326 C CA . LEU D 1 52 ? -9.780 56.277 19.319 1.00 25.69 50 LEU D CA 1
ATOM 8327 C C . LEU D 1 52 ? -8.284 56.070 19.023 1.00 26.66 50 LEU D C 1
ATOM 8328 O O . LEU D 1 52 ? -7.578 55.263 19.702 1.00 29.89 50 LEU D O 1
ATOM 8333 N N . ASN D 1 53 ? -7.799 56.761 18.007 1.00 23.52 51 ASN D N 1
ATOM 8334 C CA . ASN D 1 53 ? -6.411 56.726 17.659 1.00 22.47 51 ASN D CA 1
ATOM 8335 C C . ASN D 1 53 ? -5.854 58.130 17.841 1.00 22.01 51 ASN D C 1
ATOM 8336 O O . ASN D 1 53 ? -6.026 58.994 16.975 1.00 21.20 51 ASN D O 1
ATOM 8341 N N . ASN D 1 54 ? -5.254 58.366 19.015 1.00 21.58 52 ASN D N 1
ATOM 8342 C CA . ASN D 1 54 ? -4.711 59.661 19.346 1.00 21.88 52 ASN D CA 1
ATOM 8343 C C . ASN D 1 54 ? -3.244 59.684 18.943 1.00 21.59 52 ASN D C 1
ATOM 8344 O O . ASN D 1 54 ? -2.394 59.116 19.647 1.00 21.17 52 ASN D O 1
ATOM 8349 N N . GLU D 1 55 ? -2.984 60.328 17.814 1.00 21.37 53 GLU D N 1
ATOM 8350 C CA . GLU D 1 55 ? -1.645 60.470 17.281 1.00 22.28 53 GLU D CA 1
ATOM 8351 C C . GLU D 1 55 ? -1.057 61.838 17.616 1.00 22.61 53 GLU D C 1
ATOM 8352 O O . GLU D 1 55 ? -0.066 62.280 16.989 1.00 22.48 53 GLU D O 1
ATOM 8358 N N . SER D 1 56 ? -1.619 62.507 18.607 1.00 22.29 54 SER D N 1
ATOM 8359 C CA . SER D 1 56 ? -1.056 63.774 19.046 1.00 22.33 54 SER D CA 1
ATOM 8360 C C . SER D 1 56 ? 0.392 63.577 19.556 1.00 22.81 54 SER D C 1
ATOM 8361 O O . SER D 1 56 ? 0.747 62.532 20.107 1.00 21.66 54 SER D O 1
ATOM 8364 N N . ARG D 1 57 ? 1.219 64.593 19.317 1.00 23.48 55 ARG D N 1
ATOM 8365 C CA . ARG D 1 57 ? 2.601 64.610 19.778 1.00 24.18 55 ARG D CA 1
ATOM 8366 C C . ARG D 1 57 ? 3.082 66.041 19.980 1.00 24.44 55 ARG D C 1
ATOM 8367 O O . ARG D 1 57 ? 2.643 66.973 19.310 1.00 23.12 55 ARG D O 1
ATOM 8375 N N . ILE D 1 58 ? 3.991 66.170 20.943 1.00 24.74 56 ILE D N 1
ATOM 8376 C CA . ILE D 1 58 ? 4.650 67.417 21.266 1.00 24.96 56 ILE D CA 1
ATOM 8377 C C . ILE D 1 58 ? 6.120 67.244 20.902 1.00 23.64 56 ILE D C 1
ATOM 8378 O O . ILE D 1 58 ? 6.725 66.177 21.139 1.00 21.44 56 ILE D O 1
ATOM 8383 N N . GLY D 1 59 ? 6.701 68.308 20.377 1.00 23.05 57 GLY D N 1
ATOM 8384 C CA . GLY D 1 59 ? 8.116 68.362 20.105 1.00 23.22 57 GLY D CA 1
ATOM 8385 C C . GLY D 1 59 ? 8.773 69.648 20.585 1.00 23.34 57 GLY D C 1
ATOM 8386 O O . GLY D 1 59 ? 8.093 70.645 20.882 1.00 23.36 57 GLY D O 1
ATOM 8387 N N . PHE D 1 60 ? 10.102 69.584 20.658 1.00 22.99 58 PHE D N 1
ATOM 8388 C CA . PHE D 1 60 ? 10.967 70.712 20.962 1.00 24.50 58 PHE D CA 1
ATOM 8389 C C . PHE D 1 60 ? 11.998 70.804 19.833 1.00 24.17 58 PHE D C 1
ATOM 8390 O O . PHE D 1 60 ? 12.520 69.782 19.385 1.00 23.52 58 PHE D O 1
ATOM 8398 N N . ARG D 1 61 ? 12.300 72.013 19.414 1.00 25.01 59 ARG D N 1
ATOM 8399 C CA . ARG D 1 61 ? 13.323 72.222 18.400 1.00 26.10 59 ARG D CA 1
ATOM 8400 C C . ARG D 1 61 ? 13.966 73.591 18.549 1.00 25.97 59 ARG D C 1
ATOM 8401 O O . ARG D 1 61 ? 13.406 74.491 19.186 1.00 26.02 59 ARG D O 1
ATOM 8409 N N . GLY D 1 62 ? 15.139 73.737 17.941 1.00 25.45 60 GLY D N 1
ATOM 8410 C CA . GLY D 1 62 ? 15.819 75.001 17.965 1.00 27.01 60 GLY D CA 1
ATOM 8411 C C . GLY D 1 62 ? 17.057 74.983 17.104 1.00 27.39 60 GLY D C 1
ATOM 8412 O O . GLY D 1 62 ? 17.409 73.954 16.510 1.00 27.46 60 GLY D O 1
ATOM 8413 N N . LYS D 1 63 ? 17.684 76.145 17.045 1.00 28.66 61 LYS D N 1
ATOM 8414 C CA . LYS D 1 63 ? 18.906 76.361 16.306 1.00 29.78 61 LYS D CA 1
ATOM 8415 C C . LYS D 1 63 ? 19.864 77.163 17.152 1.00 30.10 61 LYS D C 1
ATOM 8416 O O . LYS D 1 63 ? 19.449 77.847 18.095 1.00 30.03 61 LYS D O 1
ATOM 8422 N N . LYS D 1 64 ? 21.138 77.118 16.790 1.00 29.58 62 LYS D N 1
ATOM 8423 C CA . LYS D 1 64 ? 22.133 77.959 17.424 1.00 31.30 62 LYS D CA 1
ATOM 8424 C C . LYS D 1 64 ? 23.245 78.290 16.438 1.00 31.56 62 LYS D C 1
ATOM 8425 O O . LYS D 1 64 ? 23.781 77.387 15.806 1.00 30.83 62 LYS D O 1
ATOM 8431 N N . GLN D 1 65 ? 23.562 79.576 16.291 1.00 32.69 63 GLN D N 1
ATOM 8432 C CA . GLN D 1 65 ? 24.729 79.999 15.540 1.00 33.95 63 GLN D CA 1
ATOM 8433 C C . GLN D 1 65 ? 25.914 79.965 16.516 1.00 33.75 63 GLN D C 1
ATOM 8434 O O . GLN D 1 65 ? 26.034 80.827 17.369 1.00 33.69 63 GLN D O 1
ATOM 8440 N N . PHE D 1 66 ? 26.747 78.940 16.411 1.00 33.13 64 PHE D N 1
ATOM 8441 C CA . PHE D 1 66 ? 27.946 78.877 17.269 1.00 33.69 64 PHE D CA 1
ATOM 8442 C C . PHE D 1 66 ? 28.904 79.982 16.851 1.00 35.21 64 PHE D C 1
ATOM 8443 O O . PHE D 1 66 ? 29.080 80.206 15.662 1.00 35.17 64 PHE D O 1
ATOM 8451 N N . ALA D 1 67 ? 29.522 80.654 17.825 1.00 35.65 65 ALA D N 1
ATOM 8452 C CA . ALA D 1 67 ? 30.447 81.723 17.550 1.00 37.74 65 ALA D CA 1
ATOM 8453 C C . ALA D 1 67 ? 31.606 81.285 16.648 1.00 39.15 65 ALA D C 1
ATOM 8454 O O . ALA D 1 67 ? 32.086 82.085 15.843 1.00 39.95 65 ALA D O 1
ATOM 8456 N N . ASN D 1 68 ? 32.043 80.029 16.760 1.00 38.90 66 ASN D N 1
ATOM 8457 C CA . ASN D 1 68 ? 33.241 79.595 16.044 1.00 40.28 66 ASN D CA 1
ATOM 8458 C C . ASN D 1 68 ? 33.012 78.584 14.949 1.00 40.14 66 ASN D C 1
ATOM 8459 O O . ASN D 1 68 ? 33.952 77.896 14.570 1.00 41.36 66 ASN D O 1
ATOM 8464 N N . PHE D 1 69 ? 31.810 78.524 14.388 1.00 39.65 67 PHE D N 1
ATOM 8465 C CA . PHE D 1 69 ? 31.526 77.593 13.295 1.00 39.86 67 PHE D CA 1
ATOM 8466 C C . PHE D 1 69 ? 30.396 78.169 12.451 1.00 39.51 67 PHE D C 1
ATOM 8467 O O . PHE D 1 69 ? 29.354 78.517 12.978 1.00 37.50 67 PHE D O 1
ATOM 8475 N N . GLU D 1 70 ? 30.612 78.275 11.149 1.00 40.43 68 GLU D N 1
ATOM 8476 C CA . GLU D 1 70 ? 29.668 78.976 10.273 1.00 41.82 68 GLU D CA 1
ATOM 8477 C C . GLU D 1 70 ? 28.346 78.213 10.098 1.00 39.16 68 GLU D C 1
ATOM 8478 O O . GLU D 1 70 ? 27.299 78.812 10.287 1.00 39.10 68 GLU D O 1
ATOM 8484 N N . PRO D 1 71 ? 28.381 76.900 9.772 1.00 36.99 69 PRO D N 1
ATOM 8485 C CA . PRO D 1 71 ? 27.102 76.181 9.619 1.00 35.64 69 PRO D CA 1
ATOM 8486 C C . PRO D 1 71 ? 26.269 76.213 10.888 1.00 33.99 69 PRO D C 1
ATOM 8487 O O . PRO D 1 71 ? 26.770 75.866 11.952 1.00 33.50 69 PRO D O 1
ATOM 8491 N N . THR D 1 72 ? 25.016 76.644 10.761 1.00 32.92 70 THR D N 1
ATOM 8492 C CA . THR D 1 72 ? 24.110 76.761 11.897 1.00 31.79 70 THR D CA 1
ATOM 8493 C C . THR D 1 72 ? 23.815 75.385 12.491 1.00 29.84 70 THR D C 1
ATOM 8494 O O . THR D 1 72 ? 23.485 74.455 11.763 1.00 29.01 70 THR D O 1
ATOM 8498 N N . PHE D 1 73 ? 23.890 75.291 13.811 1.00 28.82 71 PHE D N 1
ATOM 8499 C CA . PHE D 1 73 ? 23.518 74.096 14.537 1.00 28.08 71 PHE D CA 1
ATOM 8500 C C . PHE D 1 73 ? 21.994 74.000 14.623 1.00 27.40 71 PHE D C 1
ATOM 8501 O O . PHE D 1 73 ? 21.328 74.976 14.951 1.00 27.45 71 PHE D O 1
ATOM 8509 N N . ILE D 1 74 ? 21.467 72.814 14.384 1.00 26.38 72 ILE D N 1
ATOM 8510 C CA . ILE D 1 74 ? 20.032 72.560 14.526 1.00 26.50 72 ILE D CA 1
ATOM 8511 C C . ILE D 1 74 ? 19.789 71.313 15.385 1.00 25.55 72 ILE D C 1
ATOM 8512 O O . ILE D 1 74 ? 20.618 70.394 15.433 1.00 25.27 72 ILE D O 1
ATOM 8517 N N . TRP D 1 75 ? 18.636 71.284 16.044 1.00 24.64 73 TRP D N 1
ATOM 8518 C CA . TRP D 1 75 ? 18.252 70.107 16.831 1.00 23.46 73 TRP D CA 1
ATOM 8519 C C . TRP D 1 75 ? 16.734 70.014 16.940 1.00 23.23 73 TRP D C 1
ATOM 8520 O O . TRP D 1 75 ? 16.004 71.018 16.808 1.00 23.20 73 TRP D O 1
ATOM 8531 N N . GLN D 1 76 ? 16.283 68.801 17.210 1.00 22.83 74 GLN D N 1
ATOM 8532 C CA . GLN D 1 76 ? 14.889 68.519 17.419 1.00 22.48 74 GLN D CA 1
ATOM 8533 C C . GLN D 1 76 ? 14.746 67.301 18.288 1.00 22.23 74 GLN D C 1
ATOM 8534 O O . GLN D 1 76 ? 15.503 66.330 18.142 1.00 21.19 74 GLN D O 1
ATOM 8540 N N . ILE D 1 77 ? 13.734 67.326 19.152 1.00 21.66 75 ILE D N 1
ATOM 8541 C CA . ILE D 1 77 ? 13.348 66.156 19.945 1.00 21.40 75 ILE D CA 1
ATOM 8542 C C . ILE D 1 77 ? 11.835 66.029 19.892 1.00 21.54 75 ILE D C 1
ATOM 8543 O O . ILE D 1 77 ? 11.125 66.903 20.433 1.00 21.48 75 ILE D O 1
ATOM 8548 N N . GLU D 1 78 ? 11.328 65.018 19.200 1.00 21.33 76 GLU D N 1
ATOM 8549 C CA . GLU D 1 78 ? 9.878 64.913 18.972 1.00 21.27 76 GLU D CA 1
ATOM 8550 C C . GLU D 1 78 ? 9.313 63.719 19.727 1.00 21.16 76 GLU D C 1
ATOM 8551 O O . GLU D 1 78 ? 9.890 62.606 19.692 1.00 20.81 76 GLU D O 1
ATOM 8557 N N . GLY D 1 79 ? 8.246 63.971 20.484 1.00 20.62 77 GLY D N 1
ATOM 8558 C CA . GLY D 1 79 ? 7.566 62.904 21.196 1.00 20.65 77 GLY D CA 1
ATOM 8559 C C . GLY D 1 79 ? 6.839 61.929 20.292 1.00 20.89 77 GLY D C 1
ATOM 8560 O O . GLY D 1 79 ? 6.531 62.221 19.122 1.00 21.34 77 GLY D O 1
ATOM 8561 N N . GLY D 1 80 ? 6.539 60.760 20.835 1.00 20.75 78 GLY D N 1
ATOM 8562 C CA . GLY D 1 80 ? 5.689 59.790 20.161 1.00 20.43 78 GLY D CA 1
ATOM 8563 C C . GLY D 1 80 ? 4.194 60.067 20.223 1.00 21.25 78 GLY D C 1
ATOM 8564 O O . GLY D 1 80 ? 3.730 61.000 20.896 1.00 19.68 78 GLY D O 1
ATOM 8565 N N . TYR D 1 81 ? 3.434 59.225 19.524 1.00 20.47 79 TYR D N 1
ATOM 8566 C CA . TYR D 1 81 ? 1.971 59.297 19.582 1.00 21.20 79 TYR D CA 1
ATOM 8567 C C . TYR D 1 81 ? 1.513 59.050 21.023 1.00 21.20 79 TYR D C 1
ATOM 8568 O O . TYR D 1 81 ? 1.837 58.023 21.634 1.00 20.66 79 TYR D O 1
ATOM 8577 N N . VAL D 1 82 ? 0.735 59.960 21.565 1.00 20.78 80 VAL D N 1
ATOM 8578 C CA . VAL D 1 82 ? 0.368 59.843 22.997 1.00 21.92 80 VAL D CA 1
ATOM 8579 C C . VAL D 1 82 ? -0.609 58.726 23.354 1.00 22.99 80 VAL D C 1
ATOM 8580 O O . VAL D 1 82 ? -0.586 58.250 24.502 1.00 23.36 80 VAL D O 1
ATOM 8584 N N . ASP D 1 83 ? -1.469 58.306 22.430 1.00 22.93 81 ASP D N 1
ATOM 8585 C CA . ASP D 1 83 ? -2.432 57.208 22.726 1.00 24.70 81 ASP D CA 1
ATOM 8586 C C . ASP D 1 83 ? -3.029 56.621 21.460 1.00 24.50 81 ASP D C 1
ATOM 8587 O O . ASP D 1 83 ? -4.229 56.758 21.188 1.00 25.69 81 ASP D O 1
ATOM 8592 N N . PRO D 1 84 ? -2.194 55.938 20.689 1.00 24.51 82 PRO D N 1
ATOM 8593 C CA . PRO D 1 84 ? -2.646 55.377 19.451 1.00 24.57 82 PRO D CA 1
ATOM 8594 C C . PRO D 1 84 ? -3.642 54.230 19.684 1.00 24.49 82 PRO D C 1
ATOM 8595 O O . PRO D 1 84 ? -3.637 53.616 20.761 1.00 23.65 82 PRO D O 1
ATOM 8599 N N . SER D 1 85 ? -4.446 53.917 18.678 1.00 24.27 83 SER D N 1
ATOM 8600 C CA . SER D 1 85 ? -5.279 52.740 18.749 1.00 24.32 83 SER D CA 1
ATOM 8601 C C . SER D 1 85 ? -4.366 51.500 18.814 1.00 24.46 83 SER D C 1
ATOM 8602 O O . SER D 1 85 ? -3.197 51.526 18.349 1.00 23.18 83 SER D O 1
ATOM 8605 N N . PHE D 1 86 ? -4.882 50.448 19.438 1.00 23.77 84 PHE D N 1
ATOM 8606 C CA . PHE D 1 86 ? -4.183 49.189 19.606 1.00 25.02 84 PHE D CA 1
ATOM 8607 C C . PHE D 1 86 ? -2.946 49.302 20.525 1.00 26.64 84 PHE D C 1
ATOM 8608 O O . PHE D 1 86 ? -2.141 48.394 20.538 1.00 28.62 84 PHE D O 1
ATOM 8616 N N . GLY D 1 87 ? -2.816 50.377 21.287 1.00 25.97 85 GLY D N 1
ATOM 8617 C CA . GLY D 1 87 ? -1.653 50.610 22.126 1.00 26.02 85 GLY D CA 1
ATOM 8618 C C . GLY D 1 87 ? -2.107 51.269 23.403 1.00 26.06 85 GLY D C 1
ATOM 8619 O O . GLY D 1 87 ? -3.243 51.783 23.503 1.00 25.24 85 GLY D O 1
ATOM 8620 N N . GLY D 1 88 ? -1.220 51.261 24.377 1.00 26.36 86 GLY D N 1
ATOM 8621 C CA . GLY D 1 88 ? -1.461 51.903 25.671 1.00 26.15 86 GLY D CA 1
ATOM 8622 C C . GLY D 1 88 ? -1.079 53.376 25.629 1.00 25.28 86 GLY D C 1
ATOM 8623 O O . GLY D 1 88 ? -0.517 53.884 24.658 1.00 24.53 86 GLY D O 1
ATOM 8624 N N . GLU D 1 89 ? -1.427 54.065 26.703 1.00 24.54 87 GLU D N 1
ATOM 8625 C CA . GLU D 1 89 ? -1.235 55.489 26.824 1.00 23.77 87 GLU D CA 1
ATOM 8626 C C . GLU D 1 89 ? 0.223 55.848 27.125 1.00 23.51 87 GLU D C 1
ATOM 8627 O O . GLU D 1 89 ? 0.949 55.119 27.811 1.00 22.79 87 GLU D O 1
ATOM 8633 N N . GLY D 1 90 ? 0.634 57.020 26.649 1.00 22.66 88 GLY D N 1
ATOM 8634 C CA . GLY D 1 90 ? 1.890 57.614 27.055 1.00 23.17 88 GLY D CA 1
ATOM 8635 C C . GLY D 1 90 ? 2.983 57.447 26.001 1.00 23.17 88 GLY D C 1
ATOM 8636 O O . GLY D 1 90 ? 3.140 56.377 25.437 1.00 23.88 88 GLY D O 1
ATOM 8637 N N . ALA D 1 91 ? 3.737 58.516 25.753 1.00 22.54 89 ALA D N 1
ATOM 8638 C CA . ALA D 1 91 ? 4.896 58.440 24.852 1.00 22.26 89 ALA D CA 1
ATOM 8639 C C . ALA D 1 91 ? 6.056 59.205 25.439 1.00 21.50 89 ALA D C 1
ATOM 8640 O O . ALA D 1 91 ? 5.894 60.268 26.064 1.00 22.17 89 ALA D O 1
ATOM 8642 N N . GLY D 1 92 ? 7.248 58.689 25.191 1.00 22.39 90 GLY D N 1
ATOM 8643 C CA . GLY D 1 92 ? 8.465 59.359 25.569 1.00 22.76 90 GLY D CA 1
ATOM 8644 C C . GLY D 1 92 ? 8.835 60.461 24.585 1.00 23.47 90 GLY D C 1
ATOM 8645 O O . GLY D 1 92 ? 8.418 60.451 23.403 1.00 24.79 90 GLY D O 1
ATOM 8646 N N . LEU D 1 93 ? 9.698 61.359 25.050 1.00 23.62 91 LEU D N 1
ATOM 8647 C CA . LEU D 1 93 ? 10.339 62.318 24.168 1.00 24.75 91 LEU D CA 1
ATOM 8648 C C . LEU D 1 93 ? 11.415 61.604 23.396 1.00 24.13 91 LEU D C 1
ATOM 8649 O O . LEU D 1 93 ? 12.235 60.859 23.963 1.00 24.37 91 LEU D O 1
ATOM 8654 N N . GLY D 1 94 ? 11.485 61.856 22.102 1.00 23.52 92 GLY D N 1
ATOM 8655 C CA . GLY D 1 94 ? 12.488 61.219 21.281 1.00 23.50 92 GLY D CA 1
ATOM 8656 C C . GLY D 1 94 ? 12.058 59.998 20.519 1.00 23.91 92 GLY D C 1
ATOM 8657 O O . GLY D 1 94 ? 12.892 59.364 19.841 1.00 24.90 92 GLY D O 1
ATOM 8658 N N . GLU D 1 95 ? 10.754 59.701 20.515 1.00 22.28 93 GLU D N 1
ATOM 8659 C CA . GLU D 1 95 ? 10.287 58.550 19.759 1.00 22.27 93 GLU D CA 1
ATOM 8660 C C . GLU D 1 95 ? 10.117 58.838 18.286 1.00 21.61 93 GLU D C 1
ATOM 8661 O O . GLU D 1 95 ? 10.163 57.916 17.484 1.00 21.68 93 GLU D O 1
ATOM 8667 N N . ARG D 1 96 ? 9.834 60.089 17.936 1.00 20.97 94 ARG D N 1
ATOM 8668 C CA . ARG D 1 96 ? 9.668 60.460 16.535 1.00 21.75 94 ARG D CA 1
ATOM 8669 C C . ARG D 1 96 ? 10.981 61.190 16.102 1.00 21.59 94 ARG D C 1
ATOM 8670 O O . ARG D 1 96 ? 12.019 60.966 16.744 1.00 22.36 94 ARG D O 1
ATOM 8678 N N . ASP D 1 97 ? 10.968 61.973 15.037 1.00 21.53 95 ASP D N 1
ATOM 8679 C CA . ASP D 1 97 ? 12.241 62.493 14.475 1.00 22.31 95 ASP D CA 1
ATOM 8680 C C . ASP D 1 97 ? 12.985 63.334 15.525 1.00 22.36 95 ASP D C 1
ATOM 8681 O O . ASP D 1 97 ? 12.442 64.312 16.062 1.00 22.41 95 ASP D O 1
ATOM 8686 N N . THR D 1 98 ? 14.212 62.927 15.803 1.00 22.25 96 THR D N 1
ATOM 8687 C CA . THR D 1 98 ? 14.968 63.405 16.963 1.00 22.47 96 THR D CA 1
ATOM 8688 C C . THR D 1 98 ? 16.451 63.368 16.576 1.00 22.73 96 THR D C 1
ATOM 8689 O O . THR D 1 98 ? 16.991 62.303 16.269 1.00 22.40 96 THR D O 1
ATOM 8693 N N . PHE D 1 99 ? 17.065 64.552 16.475 1.00 22.67 97 PHE D N 1
ATOM 8694 C CA . PHE D 1 99 ? 18.349 64.660 15.810 1.00 23.27 97 PHE D CA 1
ATOM 8695 C C . PHE D 1 99 ? 19.089 65.930 16.198 1.00 23.64 97 PHE D C 1
ATOM 8696 O O . PHE D 1 99 ? 18.527 66.813 16.840 1.00 23.32 97 PHE D O 1
ATOM 8704 N N . VAL D 1 100 ? 20.353 65.978 15.784 1.00 23.97 98 VAL D N 1
ATOM 8705 C CA . VAL D 1 100 ? 21.126 67.201 15.776 1.00 25.56 98 VAL D CA 1
ATOM 8706 C C . VAL D 1 100 ? 21.627 67.354 14.360 1.00 25.78 98 VAL D C 1
ATOM 8707 O O . VAL D 1 100 ? 21.565 66.406 13.567 1.00 26.83 98 VAL D O 1
ATOM 8711 N N . GLY D 1 101 ? 22.126 68.527 14.018 1.00 25.83 99 GLY D N 1
ATOM 8712 C CA . GLY D 1 101 ? 22.642 68.705 12.677 1.00 26.51 99 GLY D CA 1
ATOM 8713 C C . GLY D 1 101 ? 23.241 70.058 12.433 1.00 26.88 99 GLY D C 1
ATOM 8714 O O . GLY D 1 101 ? 23.345 70.882 13.344 1.00 27.32 99 GLY D O 1
ATOM 8715 N N . PHE D 1 102 ? 23.610 70.274 11.187 1.00 28.12 100 PHE D N 1
ATOM 8716 C CA . PHE D 1 102 ? 24.126 71.559 10.729 1.00 29.68 100 PHE D CA 1
ATOM 8717 C C . PHE D 1 102 ? 23.536 71.881 9.377 1.00 30.93 100 PHE D C 1
ATOM 8718 O O . PHE D 1 102 ? 23.208 70.969 8.602 1.00 30.09 100 PHE D O 1
ATOM 8726 N N . GLU D 1 103 ? 23.451 73.176 9.086 1.00 31.93 101 GLU D N 1
ATOM 8727 C CA . GLU D 1 103 ? 22.906 73.613 7.830 1.00 33.66 101 GLU D CA 1
ATOM 8728 C C . GLU D 1 103 ? 23.636 74.838 7.309 1.00 35.82 101 GLU D C 1
ATOM 8729 O O . GLU D 1 103 ? 24.131 75.664 8.081 1.00 35.06 101 GLU D O 1
ATOM 8735 N N . SER D 1 104 ? 23.664 74.944 5.983 1.00 37.19 102 SER D N 1
ATOM 8736 C CA . SER D 1 104 ? 24.280 76.059 5.303 1.00 40.50 102 SER D CA 1
ATOM 8737 C C . SER D 1 104 ? 23.628 76.163 3.910 1.00 42.10 102 SER D C 1
ATOM 8738 O O . SER D 1 104 ? 23.290 75.148 3.293 1.00 39.41 102 SER D O 1
ATOM 8741 N N . ALA D 1 105 ? 23.435 77.397 3.455 1.00 44.36 103 ALA D N 1
ATOM 8742 C CA . ALA D 1 105 ? 22.702 77.685 2.206 1.00 45.77 103 ALA D CA 1
ATOM 8743 C C . ALA D 1 105 ? 23.225 76.898 1.016 1.00 45.48 103 ALA D C 1
ATOM 8744 O O . ALA D 1 105 ? 22.443 76.375 0.247 1.00 47.64 103 ALA D O 1
ATOM 8746 N N . SER D 1 106 ? 24.534 76.801 0.861 1.00 46.30 104 SER D N 1
ATOM 8747 C CA . SER D 1 106 ? 25.085 76.229 -0.359 1.00 47.91 104 SER D CA 1
ATOM 8748 C C . SER D 1 106 ? 25.038 74.704 -0.397 1.00 46.04 104 SER D C 1
ATOM 8749 O O . SER D 1 106 ? 25.083 74.137 -1.487 1.00 45.65 104 SER D O 1
ATOM 8752 N N . TRP D 1 107 ? 24.946 74.029 0.755 1.00 42.82 105 TRP D N 1
ATOM 8753 C CA . TRP D 1 107 ? 24.909 72.555 0.755 1.00 41.44 105 TRP D CA 1
ATOM 8754 C C . TRP D 1 107 ? 23.753 71.882 1.489 1.00 38.92 105 TRP D C 1
ATOM 8755 O O . TRP D 1 107 ? 23.672 70.660 1.489 1.00 38.48 105 TRP D O 1
ATOM 8766 N N . GLY D 1 108 ? 22.808 72.658 2.005 1.00 37.52 106 GLY D N 1
ATOM 8767 C CA . GLY D 1 108 ? 21.576 72.124 2.553 1.00 35.98 106 GLY D CA 1
ATOM 8768 C C . GLY D 1 108 ? 21.733 71.808 4.040 1.00 34.93 106 GLY D C 1
ATOM 8769 O O . GLY D 1 108 ? 22.096 72.686 4.826 1.00 34.06 106 GLY D O 1
ATOM 8770 N N . GLN D 1 109 ? 21.448 70.569 4.411 1.00 33.64 107 GLN D N 1
ATOM 8771 C CA . GLN D 1 109 ? 21.583 70.177 5.791 1.00 33.79 107 GLN D CA 1
ATOM 8772 C C . GLN D 1 109 ? 21.972 68.731 6.002 1.00 31.48 107 GLN D C 1
ATOM 8773 O O . GLN D 1 109 ? 21.761 67.882 5.153 1.00 29.97 107 GLN D O 1
ATOM 8779 N N . VAL D 1 110 ? 22.612 68.494 7.141 1.00 30.32 108 VAL D N 1
ATOM 8780 C CA . VAL D 1 110 ? 23.016 67.173 7.540 1.00 30.73 108 VAL D CA 1
ATOM 8781 C C . VAL D 1 110 ? 22.494 66.969 8.938 1.00 29.38 108 VAL D C 1
ATOM 8782 O O . VAL D 1 110 ? 22.598 67.853 9.785 1.00 29.82 108 VAL D O 1
ATOM 8786 N N . ARG D 1 111 ? 21.867 65.823 9.136 1.00 27.96 109 ARG D N 1
ATOM 8787 C CA . ARG D 1 111 ? 21.289 65.464 10.400 1.00 27.57 109 ARG D CA 1
ATOM 8788 C C . ARG D 1 111 ? 21.872 64.119 10.858 1.00 27.32 109 ARG D C 1
ATOM 8789 O O . ARG D 1 111 ? 22.091 63.219 10.043 1.00 27.21 109 ARG D O 1
ATOM 8797 N N . LEU D 1 112 ? 22.068 64.003 12.164 1.00 26.60 110 LEU D N 1
ATOM 8798 C CA . LEU D 1 112 ? 22.461 62.766 12.821 1.00 26.84 110 LEU D CA 1
ATOM 8799 C C . LEU D 1 112 ? 21.421 62.453 13.869 1.00 25.13 110 LEU D C 1
ATOM 8800 O O . LEU D 1 112 ? 21.075 63.315 14.695 1.00 25.06 110 LEU D O 1
ATOM 8805 N N . GLY D 1 113 ? 20.955 61.226 13.864 1.00 24.20 111 GLY D N 1
ATOM 8806 C CA . GLY D 1 113 ? 20.050 60.736 14.897 1.00 23.84 111 GLY D CA 1
ATOM 8807 C C . GLY D 1 113 ? 18.972 59.849 14.334 1.00 23.29 111 GLY D C 1
ATOM 8808 O O . GLY D 1 113 ? 19.259 58.867 13.636 1.00 23.92 111 GLY D O 1
ATOM 8809 N N . ARG D 1 114 ? 17.741 60.221 14.623 1.00 23.19 112 ARG D N 1
ATOM 8810 C CA . ARG D 1 114 ? 16.564 59.426 14.270 1.00 22.68 112 ARG D CA 1
ATOM 8811 C C . ARG D 1 114 ? 15.734 60.231 13.273 1.00 22.38 112 ARG D C 1
ATOM 8812 O O . ARG D 1 114 ? 15.142 61.267 13.614 1.00 21.66 112 ARG D O 1
ATOM 8820 N N . VAL D 1 115 ? 15.702 59.744 12.042 1.00 22.25 113 VAL D N 1
ATOM 8821 C CA . VAL D 1 115 ? 15.039 60.436 10.918 1.00 22.70 113 VAL D CA 1
ATOM 8822 C C . VAL D 1 115 ? 14.429 59.416 9.984 1.00 22.04 113 VAL D C 1
ATOM 8823 O O . VAL D 1 115 ? 14.643 58.187 10.117 1.00 22.71 113 VAL D O 1
ATOM 8827 N N . LEU D 1 116 ? 13.664 59.901 9.024 1.00 22.76 114 LEU D N 1
ATOM 8828 C CA . LEU D 1 116 ? 13.113 59.017 7.997 1.00 23.07 114 LEU D CA 1
ATOM 8829 C C . LEU D 1 116 ? 14.177 58.655 6.957 1.00 23.46 114 LEU D C 1
ATOM 8830 O O . LEU D 1 116 ? 14.980 59.507 6.587 1.00 23.73 114 LEU D O 1
ATOM 8835 N N . THR D 1 117 ? 14.154 57.421 6.458 1.00 23.67 115 THR D N 1
ATOM 8836 C CA . THR D 1 117 ? 15.001 57.081 5.325 1.00 24.79 115 THR D CA 1
ATOM 8837 C C . THR D 1 117 ? 14.458 57.783 4.058 1.00 25.07 115 THR D C 1
ATOM 8838 O O . THR D 1 117 ? 13.266 58.113 3.978 1.00 24.70 115 THR D O 1
ATOM 8842 N N . PRO D 1 118 ? 15.327 58.038 3.075 1.00 25.35 116 PRO D N 1
ATOM 8843 C CA . PRO D 1 118 ? 14.881 58.692 1.836 1.00 25.89 116 PRO D CA 1
ATOM 8844 C C . PRO D 1 118 ? 13.758 57.932 1.121 1.00 25.78 116 PRO D C 1
ATOM 8845 O O . PRO D 1 118 ? 12.784 58.542 0.673 1.00 26.10 116 PRO D O 1
ATOM 8857 N N . TYR D 1 120 ? 11.692 55.704 2.623 1.00 25.18 118 TYR D N 1
ATOM 8858 C CA . TYR D 1 120 ? 10.488 55.650 3.473 1.00 24.74 118 TYR D CA 1
ATOM 8859 C C . TYR D 1 120 ? 9.694 56.963 3.386 1.00 24.15 118 TYR D C 1
ATOM 8860 O O . TYR D 1 120 ? 8.457 56.953 3.338 1.00 23.46 118 TYR D O 1
ATOM 8869 N N . GLU D 1 121 ? 10.393 58.081 3.347 1.00 24.12 119 GLU D N 1
ATOM 8870 C CA . GLU D 1 121 ? 9.714 59.342 3.273 1.00 25.23 119 GLU D CA 1
ATOM 8871 C C . GLU D 1 121 ? 8.719 59.413 2.084 1.00 25.77 119 GLU D C 1
ATOM 8872 O O . GLU D 1 121 ? 7.609 59.951 2.239 1.00 24.84 119 GLU D O 1
ATOM 8878 N N . LEU D 1 122 ? 9.155 58.908 0.932 1.00 25.12 120 LEU D N 1
ATOM 8879 C CA . LEU D 1 122 ? 8.316 58.854 -0.267 1.00 25.84 120 LEU D CA 1
ATOM 8880 C C . LEU D 1 122 ? 7.225 57.821 -0.199 1.00 25.43 120 LEU D C 1
ATOM 8881 O O . LEU D 1 122 ? 6.126 58.042 -0.740 1.00 25.61 120 LEU D O 1
ATOM 8886 N N . VAL D 1 123 ? 7.534 56.673 0.406 1.00 24.82 121 VAL D N 1
ATOM 8887 C CA . VAL D 1 123 ? 6.551 55.627 0.611 1.00 25.70 121 VAL D CA 1
ATOM 8888 C C . VAL D 1 123 ? 5.378 56.152 1.476 1.00 25.93 121 VAL D C 1
ATOM 8889 O O . VAL D 1 123 ? 4.190 55.893 1.193 1.00 25.63 121 VAL D O 1
ATOM 8893 N N . ASP D 1 124 ? 5.737 56.862 2.537 1.00 26.07 122 ASP D N 1
ATOM 8894 C CA . ASP D 1 124 ? 4.757 57.427 3.451 1.00 25.68 122 ASP D CA 1
ATOM 8895 C C . ASP D 1 124 ? 3.969 58.563 2.804 1.00 25.15 122 ASP D C 1
ATOM 8896 O O . ASP D 1 124 ? 2.728 58.569 2.830 1.00 25.04 122 ASP D O 1
ATOM 8901 N N . TRP D 1 125 ? 4.678 59.532 2.237 1.00 25.01 123 TRP D N 1
ATOM 8902 C CA . TRP D 1 125 ? 4.033 60.699 1.638 1.00 25.89 123 TRP D CA 1
ATOM 8903 C C . TRP D 1 125 ? 4.603 60.923 0.230 1.00 26.43 123 TRP D C 1
ATOM 8904 O O . TRP D 1 125 ? 5.794 61.172 0.111 1.00 27.05 123 TRP D O 1
ATOM 8915 N N . PRO D 1 126 ? 3.786 60.885 -0.826 1.00 26.10 124 PRO D N 1
ATOM 8916 C CA . PRO D 1 126 ? 2.313 60.859 -0.781 1.00 25.92 124 PRO D CA 1
ATOM 8917 C C . PRO D 1 126 ? 1.645 59.485 -0.645 1.00 25.66 124 PRO D C 1
ATOM 8918 O O . PRO D 1 126 ? 0.414 59.407 -0.432 1.00 25.88 124 PRO D O 1
ATOM 8922 N N . ALA D 1 127 ? 2.415 58.418 -0.779 1.00 25.43 125 ALA D N 1
ATOM 8923 C CA . ALA D 1 127 ? 1.851 57.162 -1.251 1.00 26.03 125 ALA D CA 1
ATOM 8924 C C . ALA D 1 127 ? 1.173 56.243 -0.259 1.00 26.18 125 ALA D C 1
ATOM 8925 O O . ALA D 1 127 ? 0.607 55.233 -0.672 1.00 26.96 125 ALA D O 1
ATOM 8927 N N . SER D 1 128 ? 1.206 56.559 1.027 1.00 25.89 126 SER D N 1
ATOM 8928 C CA . SER D 1 128 ? 0.483 55.772 2.007 1.00 26.49 126 SER D CA 1
ATOM 8929 C C . SER D 1 128 ? -0.827 56.454 2.451 1.00 26.54 126 SER D C 1
ATOM 8930 O O . SER D 1 128 ? -1.526 55.961 3.338 1.00 25.37 126 SER D O 1
ATOM 8933 N N . ASN D 1 129 ? -1.129 57.599 1.856 1.00 27.57 127 ASN D N 1
ATOM 8934 C CA . ASN D 1 129 ? -2.268 58.399 2.293 1.00 28.20 127 ASN D CA 1
ATOM 8935 C C . ASN D 1 129 ? -3.382 58.341 1.247 1.00 27.67 127 ASN D C 1
ATOM 8936 O O . ASN D 1 129 ? -3.096 58.604 0.082 1.00 27.56 127 ASN D O 1
ATOM 8941 N N . PRO D 1 130 ? -4.641 58.041 1.611 1.00 28.71 128 PRO D N 1
ATOM 8942 C CA . PRO D 1 130 ? -5.175 57.967 2.986 1.00 28.04 128 PRO D CA 1
ATOM 8943 C C . PRO D 1 130 ? -5.465 56.528 3.427 1.00 27.26 128 PRO D C 1
ATOM 8944 O O . PRO D 1 130 ? -6.282 55.847 2.823 1.00 27.29 128 PRO D O 1
ATOM 8948 N N . GLY D 1 131 ? -4.756 56.070 4.432 1.00 25.96 129 GLY D N 1
ATOM 8949 C CA . GLY D 1 131 ? -4.960 54.724 4.953 1.00 26.36 129 GLY D CA 1
ATOM 8950 C C . GLY D 1 131 ? -4.500 53.589 4.051 1.00 25.70 129 GLY D C 1
ATOM 8951 O O . GLY D 1 131 ? -5.000 52.464 4.145 1.00 25.58 129 GLY D O 1
ATOM 8952 N N . LEU D 1 132 ? -3.521 53.870 3.194 1.00 25.07 130 LEU D N 1
ATOM 8953 C CA . LEU D 1 132 ? -2.990 52.877 2.274 1.00 24.76 130 LEU D CA 1
ATOM 8954 C C . LEU D 1 132 ? -1.798 52.134 2.857 1.00 24.86 130 LEU D C 1
ATOM 8955 O O . LEU D 1 132 ? -1.248 51.222 2.216 1.00 24.97 130 LEU D O 1
ATOM 8960 N N . GLY D 1 133 ? -1.409 52.500 4.079 1.00 24.16 131 GLY D N 1
ATOM 8961 C CA . GLY D 1 133 ? -0.188 52.029 4.700 1.00 24.42 131 GLY D CA 1
ATOM 8962 C C . GLY D 1 133 ? -0.112 50.541 5.020 1.00 24.70 131 GLY D C 1
ATOM 8963 O O . GLY D 1 133 ? 0.979 49.956 4.939 1.00 24.68 131 GLY D O 1
ATOM 8964 N N . ASP D 1 134 ? -1.225 49.922 5.427 1.00 24.28 132 ASP D N 1
ATOM 8965 C CA . ASP D 1 134 ? -1.188 48.490 5.728 1.00 24.19 132 ASP D CA 1
ATOM 8966 C C . ASP D 1 134 ? -0.689 47.715 4.498 1.00 24.74 132 ASP D C 1
ATOM 8967 O O . ASP D 1 134 ? -0.171 46.597 4.640 1.00 24.95 132 ASP D O 1
ATOM 8972 N N . VAL D 1 135 ? -1.027 48.203 3.302 1.00 24.48 133 VAL D N 1
ATOM 8973 C CA . VAL D 1 135 ? -0.564 47.568 2.076 1.00 25.32 133 VAL D CA 1
ATOM 8974 C C . VAL D 1 135 ? 0.801 48.105 1.687 1.00 25.36 133 VAL D C 1
ATOM 8975 O O . VAL D 1 135 ? 1.751 47.336 1.541 1.00 26.09 133 VAL D O 1
ATOM 8979 N N . TYR D 1 136 ? 0.918 49.421 1.544 1.00 25.71 134 TYR D N 1
ATOM 8980 C CA . TYR D 1 136 ? 2.071 49.991 0.827 1.00 26.12 134 TYR D CA 1
ATOM 8981 C C . TYR D 1 136 ? 3.258 50.413 1.716 1.00 26.29 134 TYR D C 1
ATOM 8982 O O . TYR D 1 136 ? 4.375 50.538 1.213 1.00 25.96 134 TYR D O 1
ATOM 8991 N N . ASP D 1 137 ? 3.008 50.634 3.006 1.00 25.99 135 ASP D N 1
ATOM 8992 C CA . ASP D 1 137 ? 4.037 51.111 3.932 1.00 26.17 135 ASP D CA 1
ATOM 8993 C C . ASP D 1 137 ? 4.716 49.877 4.554 1.00 27.15 135 ASP D C 1
ATOM 8994 O O . ASP D 1 137 ? 5.822 49.509 4.132 1.00 27.78 135 ASP D O 1
ATOM 8999 N N . TRP D 1 138 ? 4.059 49.220 5.493 1.00 26.47 136 TRP D N 1
ATOM 9000 C CA . TRP D 1 138 ? 4.675 48.063 6.154 1.00 28.75 136 TRP D CA 1
ATOM 9001 C C . TRP D 1 138 ? 4.062 46.772 5.666 1.00 29.46 136 TRP D C 1
ATOM 9002 O O . TRP D 1 138 ? 4.464 45.700 6.112 1.00 31.95 136 TRP D O 1
ATOM 9013 N N . GLY D 1 139 ? 3.145 46.826 4.699 1.00 28.22 137 GLY D N 1
ATOM 9014 C CA . GLY D 1 139 ? 2.674 45.620 4.067 1.00 28.48 137 GLY D CA 1
ATOM 9015 C C . GLY D 1 139 ? 3.689 45.045 3.093 1.00 29.73 137 GLY D C 1
ATOM 9016 O O . GLY D 1 139 ? 4.677 45.699 2.748 1.00 30.14 137 GLY D O 1
ATOM 9017 N N . GLY D 1 140 ? 3.412 43.839 2.639 1.00 29.21 138 GLY D N 1
ATOM 9018 C CA . GLY D 1 140 ? 4.262 43.125 1.714 1.00 30.73 138 GLY D CA 1
ATOM 9019 C C . GLY D 1 140 ? 4.735 41.830 2.349 1.00 30.72 138 GLY D C 1
ATOM 9020 O O . GLY D 1 140 ? 4.675 41.662 3.577 1.00 30.90 138 GLY D O 1
ATOM 9021 N N . ALA D 1 141 ? 5.235 40.945 1.515 1.00 30.42 139 ALA D N 1
ATOM 9022 C CA . ALA D 1 141 ? 5.521 39.598 1.913 1.00 31.19 139 ALA D CA 1
ATOM 9023 C C . ALA D 1 141 ? 6.995 39.221 1.802 1.00 31.38 139 ALA D C 1
ATOM 9024 O O . ALA D 1 141 ? 7.342 38.073 2.087 1.00 31.47 139 ALA D O 1
ATOM 9026 N N . ILE D 1 142 ? 7.843 40.154 1.371 1.00 31.30 140 ILE D N 1
ATOM 9027 C CA . ILE D 1 142 ? 9.226 39.790 1.027 1.00 32.81 140 ILE D CA 1
ATOM 9028 C C . ILE D 1 142 ? 10.046 39.562 2.303 1.00 32.46 140 ILE D C 1
ATOM 9029 O O . ILE D 1 142 ? 9.794 40.199 3.312 1.00 31.94 140 ILE D O 1
ATOM 9034 N N . GLY D 1 143 ? 10.999 38.640 2.266 1.00 32.77 141 GLY D N 1
ATOM 9035 C CA . GLY D 1 143 ? 11.876 38.398 3.413 1.00 32.56 141 GLY D CA 1
ATOM 9036 C C . GLY D 1 143 ? 12.901 39.505 3.609 1.00 32.31 141 GLY D C 1
ATOM 9037 O O . GLY D 1 143 ? 13.073 40.395 2.752 1.00 32.30 141 GLY D O 1
ATOM 9038 N N . GLY D 1 144 ? 13.607 39.425 4.727 1.00 31.66 142 GLY D N 1
ATOM 9039 C CA . GLY D 1 144 ? 14.643 40.383 5.051 1.00 31.88 142 GLY D CA 1
ATOM 9040 C C . GLY D 1 144 ? 14.025 41.691 5.496 1.00 31.02 142 GLY D C 1
ATOM 9041 O O . GLY D 1 144 ? 13.067 41.693 6.233 1.00 31.40 142 GLY D O 1
ATOM 9042 N N . ALA D 1 145 ? 14.581 42.803 5.047 1.00 30.48 143 ALA D N 1
ATOM 9043 C CA . ALA D 1 145 ? 14.062 44.117 5.377 1.00 29.82 143 ALA D CA 1
ATOM 9044 C C . ALA D 1 145 ? 13.967 44.951 4.121 1.00 29.70 143 ALA D C 1
ATOM 9045 O O . ALA D 1 145 ? 14.964 45.466 3.614 1.00 28.90 143 ALA D O 1
ATOM 9047 N N . LYS D 1 146 ? 12.756 45.102 3.610 1.00 29.68 144 LYS D N 1
ATOM 9048 C CA . LYS D 1 146 ? 12.569 45.858 2.334 1.00 30.29 144 LYS D CA 1
ATOM 9049 C C . LYS D 1 146 ? 13.105 47.300 2.419 1.00 28.62 144 LYS D C 1
ATOM 9050 O O . LYS D 1 146 ? 13.680 47.799 1.466 1.00 28.14 144 LYS D O 1
ATOM 9056 N N . TYR D 1 147 ? 12.931 47.923 3.597 1.00 27.02 145 TYR D N 1
ATOM 9057 C CA . TYR D 1 147 ? 13.486 49.240 3.924 1.00 26.15 145 TYR D CA 1
ATOM 9058 C C . TYR D 1 147 ? 13.224 49.493 5.380 1.00 25.98 145 TYR D C 1
ATOM 9059 O O . TYR D 1 147 ? 12.308 48.899 5.950 1.00 25.01 145 TYR D O 1
ATOM 9068 N N . GLN D 1 148 ? 13.987 50.394 5.969 1.00 25.40 146 GLN D N 1
ATOM 9069 C CA . GLN D 1 148 ? 13.692 50.901 7.273 1.00 25.53 146 GLN D CA 1
ATOM 9070 C C . GLN D 1 148 ? 12.690 52.029 7.100 1.00 25.44 146 GLN D C 1
ATOM 9071 O O . GLN D 1 148 ? 12.362 52.424 5.962 1.00 24.84 146 GLN D O 1
ATOM 9077 N N . ASP D 1 149 ? 12.177 52.542 8.217 1.00 24.18 147 ASP D N 1
ATOM 9078 C CA . ASP D 1 149 ? 11.202 53.621 8.129 1.00 24.61 147 ASP D CA 1
ATOM 9079 C C . ASP D 1 149 ? 11.688 54.893 8.827 1.00 24.09 147 ASP D C 1
ATOM 9080 O O . ASP D 1 149 ? 12.371 55.688 8.195 1.00 23.87 147 ASP D O 1
ATOM 9085 N N . ARG D 1 150 ? 11.349 55.083 10.100 1.00 22.92 148 ARG D N 1
ATOM 9086 C CA . ARG D 1 150 ? 11.989 56.058 10.947 1.00 22.36 148 ARG D CA 1
ATOM 9087 C C . ARG D 1 150 ? 13.044 55.261 11.701 1.00 22.48 148 ARG D C 1
ATOM 9088 O O . ARG D 1 150 ? 12.741 54.262 12.359 1.00 21.53 148 ARG D O 1
ATOM 9096 N N . GLN D 1 151 ? 14.293 55.689 11.596 1.00 23.13 149 GLN D N 1
ATOM 9097 C CA . GLN D 1 151 ? 15.428 54.876 12.052 1.00 23.54 149 GLN D CA 1
ATOM 9098 C C . GLN D 1 151 ? 16.444 55.709 12.836 1.00 23.44 149 GLN D C 1
ATOM 9099 O O . GLN D 1 151 ? 16.830 56.799 12.405 1.00 23.60 149 GLN D O 1
ATOM 9105 N N . SER D 1 152 ? 16.831 55.182 13.993 1.00 23.09 150 SER D N 1
ATOM 9106 C CA . SER D 1 152 ? 17.887 55.774 14.822 1.00 23.07 150 SER D CA 1
ATOM 9107 C C . SER D 1 152 ? 19.233 55.425 14.222 1.00 23.22 150 SER D C 1
ATOM 9108 O O . SER D 1 152 ? 19.338 54.591 13.310 1.00 23.90 150 SER D O 1
ATOM 9111 N N . ASN D 1 153 ? 20.284 56.031 14.744 1.00 23.39 151 ASN D N 1
ATOM 9112 C CA . ASN D 1 153 ? 21.657 55.736 14.291 1.00 23.73 151 ASN D CA 1
ATOM 9113 C C . ASN D 1 153 ? 21.865 56.022 12.807 1.00 24.35 151 ASN D C 1
ATOM 9114 O O . ASN D 1 153 ? 22.537 55.249 12.092 1.00 25.20 151 ASN D O 1
ATOM 9119 N N . THR D 1 154 ? 21.305 57.148 12.352 1.00 23.87 152 THR D N 1
ATOM 9120 C CA . THR D 1 154 ? 21.291 57.520 10.933 1.00 25.09 152 THR D CA 1
ATOM 9121 C C . THR D 1 154 ? 21.985 58.867 10.715 1.00 25.11 152 THR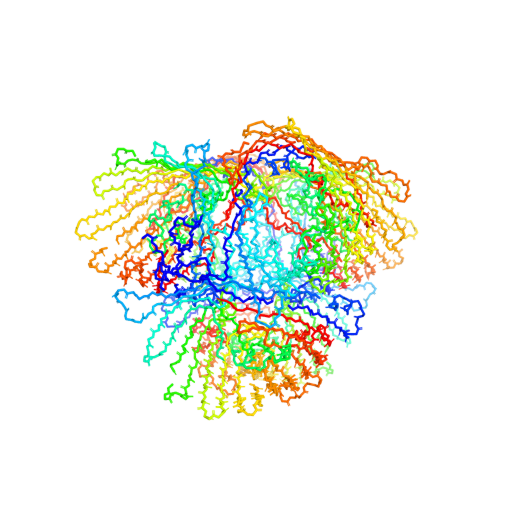 D C 1
ATOM 9122 O O . THR D 1 154 ? 21.874 59.772 11.546 1.00 25.14 152 THR D O 1
ATOM 9126 N N . ILE D 1 155 ? 22.712 58.964 9.619 1.00 25.34 153 ILE D N 1
ATOM 9127 C CA . ILE D 1 155 ? 23.166 60.240 9.105 1.00 26.41 153 ILE D CA 1
ATOM 9128 C C . ILE D 1 155 ? 22.453 60.476 7.783 1.00 26.09 153 ILE D C 1
ATOM 9129 O O . ILE D 1 155 ? 22.473 59.601 6.923 1.00 26.08 153 ILE D O 1
ATOM 9134 N N . ARG D 1 156 ? 21.870 61.669 7.631 1.00 25.44 154 ARG D N 1
ATOM 9135 C CA . ARG D 1 156 ? 21.107 62.000 6.437 1.00 25.66 154 ARG D CA 1
ATOM 9136 C C . ARG D 1 156 ? 21.457 63.396 5.945 1.00 26.25 154 ARG D C 1
ATOM 9137 O O . ARG D 1 156 ? 21.456 64.350 6.731 1.00 26.42 154 ARG D O 1
ATOM 9145 N N . TRP D 1 157 ? 21.700 63.495 4.637 1.00 26.53 155 TRP D N 1
ATOM 9146 C CA . TRP D 1 157 ? 21.944 64.748 3.958 1.00 28.29 155 TRP D CA 1
ATOM 9147 C C . TRP D 1 157 ? 20.738 65.104 3.109 1.00 28.61 155 TRP D C 1
ATOM 9148 O O . TRP D 1 157 ? 20.229 64.247 2.375 1.00 29.09 155 TRP D O 1
ATOM 9159 N N . ASP D 1 158 ? 20.253 66.331 3.257 1.00 28.99 156 ASP D N 1
ATOM 9160 C CA . ASP D 1 158 ? 19.220 66.888 2.393 1.00 29.43 156 ASP D CA 1
ATOM 9161 C C . ASP D 1 158 ? 19.837 68.042 1.652 1.00 30.52 156 ASP D C 1
ATOM 9162 O O . ASP D 1 158 ? 20.237 69.041 2.268 1.00 30.68 156 ASP D O 1
ATOM 9167 N N . SER D 1 159 ? 19.937 67.889 0.326 1.00 30.33 157 SER D N 1
ATOM 9168 C CA . SER D 1 159 ? 20.539 68.905 -0.516 1.00 31.77 157 SER D CA 1
ATOM 9169 C C . SER D 1 159 ? 19.653 70.138 -0.560 1.00 32.65 157 SER D C 1
ATOM 9170 O O . SER D 1 159 ? 18.479 70.063 -0.250 1.00 31.64 157 SER D O 1
ATOM 9173 N N . PRO D 1 160 ? 20.211 71.272 -0.948 1.00 35.40 158 PRO D N 1
ATOM 9174 C CA . PRO D 1 160 ? 19.327 72.349 -1.351 1.00 37.76 158 PRO D CA 1
ATOM 9175 C C . PRO D 1 160 ? 18.507 71.972 -2.618 1.00 39.15 158 PRO D C 1
ATOM 9176 O O . PRO D 1 160 ? 18.776 70.956 -3.289 1.00 37.36 158 PRO D O 1
ATOM 9188 N N . TYR D 1 162 ? 18.371 72.601 -5.997 1.00 42.77 160 TYR D N 1
ATOM 9189 C CA . TYR D 1 162 ? 19.260 73.127 -7.023 1.00 43.93 160 TYR D CA 1
ATOM 9190 C C . TYR D 1 162 ? 18.447 73.687 -8.183 1.00 45.04 160 TYR D C 1
ATOM 9191 O O . TYR D 1 162 ? 17.555 73.008 -8.705 1.00 43.58 160 TYR D O 1
ATOM 9200 N N . ALA D 1 163 ? 18.759 74.927 -8.556 1.00 47.53 161 ALA D N 1
ATOM 9201 C CA . ALA D 1 163 ? 18.082 75.670 -9.645 1.00 49.34 161 ALA D CA 1
ATOM 9202 C C . ALA D 1 163 ? 16.568 75.701 -9.456 1.00 49.93 161 ALA D C 1
ATOM 9203 O O . ALA D 1 163 ? 15.833 75.668 -10.422 1.00 49.08 161 ALA D O 1
ATOM 9205 N N . ASP D 1 164 ? 16.122 75.737 -8.203 1.00 50.39 162 ASP D N 1
ATOM 9206 C CA . ASP D 1 164 ? 14.700 75.685 -7.855 1.00 52.08 162 ASP D CA 1
ATOM 9207 C C . ASP D 1 164 ? 13.942 74.444 -8.348 1.00 50.40 162 ASP D C 1
ATOM 9208 O O . ASP D 1 164 ? 12.712 74.446 -8.326 1.00 50.88 162 ASP D O 1
ATOM 9213 N N . LYS D 1 165 ? 14.668 73.382 -8.724 1.00 47.68 163 LYS D N 1
ATOM 9214 C CA . LYS D 1 165 ? 14.078 72.216 -9.403 1.00 45.53 163 LYS D CA 1
ATOM 9215 C C . LYS D 1 165 ? 14.435 70.847 -8.840 1.00 42.74 163 LYS D C 1
ATOM 9216 O O . LYS D 1 165 ? 13.553 70.007 -8.720 1.00 41.34 163 LYS D O 1
ATOM 9222 N N . PHE D 1 166 ? 15.703 70.634 -8.495 1.00 39.67 164 PHE D N 1
ATOM 9223 C CA . PHE D 1 166 ? 16.237 69.303 -8.265 1.00 38.09 164 PHE D CA 1
ATOM 9224 C C . PHE D 1 166 ? 16.824 69.190 -6.849 1.00 36.42 164 PHE D C 1
ATOM 9225 O O . PHE D 1 166 ? 17.563 70.075 -6.427 1.00 35.77 164 PHE D O 1
ATOM 9233 N N . SER D 1 167 ? 16.440 68.147 -6.121 1.00 34.71 165 SER D N 1
ATOM 9234 C CA . SER D 1 167 ? 16.971 67.909 -4.783 1.00 33.62 165 SER D CA 1
ATOM 9235 C C . SER D 1 167 ? 17.241 66.426 -4.571 1.00 33.18 165 SER D C 1
ATOM 9236 O O . SER D 1 167 ? 16.683 65.567 -5.275 1.00 32.31 165 SER D O 1
ATOM 9239 N N . ILE D 1 168 ? 18.113 66.154 -3.610 1.00 32.07 166 ILE D N 1
ATOM 9240 C CA . ILE D 1 168 ? 18.568 64.822 -3.277 1.00 32.38 166 ILE D CA 1
ATOM 9241 C C . ILE D 1 168 ? 18.491 64.657 -1.760 1.00 31.56 166 ILE D C 1
ATOM 9242 O O . ILE D 1 168 ? 18.805 65.588 -1.026 1.00 31.94 166 ILE D O 1
ATOM 9247 N N . ASP D 1 169 ? 18.085 63.473 -1.331 1.00 31.29 167 ASP D N 1
ATOM 9248 C CA . ASP D 1 169 ? 18.131 63.066 0.065 1.00 31.91 167 ASP D CA 1
ATOM 9249 C C . ASP D 1 169 ? 18.967 61.794 0.092 1.00 30.92 167 ASP D C 1
ATOM 9250 O O . ASP D 1 169 ? 18.681 60.870 -0.669 1.00 30.99 167 ASP D O 1
ATOM 9255 N N . ALA D 1 170 ? 20.005 61.739 0.926 1.00 29.78 168 ALA D N 1
ATOM 9256 C CA . ALA D 1 170 ? 20.846 60.555 1.006 1.00 29.42 168 ALA D CA 1
ATOM 9257 C C . ALA D 1 170 ? 21.151 60.235 2.473 1.00 28.70 168 ALA D C 1
ATOM 9258 O O . ALA D 1 170 ? 21.348 61.141 3.279 1.00 28.23 168 ALA D O 1
ATOM 9260 N N . ALA D 1 171 ? 21.218 58.956 2.805 1.00 27.83 169 ALA D N 1
ATOM 9261 C CA . ALA D 1 171 ? 21.438 58.559 4.173 1.00 27.46 169 ALA D CA 1
ATOM 9262 C C . ALA D 1 171 ? 22.066 57.184 4.284 1.00 28.08 169 ALA D C 1
ATOM 9263 O O . ALA D 1 171 ? 21.939 56.346 3.377 1.00 27.89 169 ALA D O 1
ATOM 9265 N N . VAL D 1 172 ? 22.754 56.970 5.397 1.00 28.17 170 VAL D N 1
ATOM 9266 C CA . VAL D 1 172 ? 23.196 55.652 5.786 1.00 28.63 170 VAL D CA 1
ATOM 9267 C C . VAL D 1 172 ? 22.956 55.521 7.266 1.00 28.31 170 VAL D C 1
ATOM 9268 O O . VAL D 1 172 ? 22.895 56.533 7.999 1.00 27.91 170 VAL D O 1
ATOM 9272 N N . GLY D 1 173 ? 22.754 54.298 7.721 1.00 27.26 171 GLY D N 1
ATOM 9273 C CA . GLY D 1 173 ? 22.534 54.080 9.128 1.00 27.52 171 GLY D CA 1
ATOM 9274 C C . GLY D 1 173 ? 22.726 52.660 9.597 1.00 27.20 171 GLY D C 1
ATOM 9275 O O . GLY D 1 173 ? 22.896 51.736 8.797 1.00 26.93 171 GLY D O 1
ATOM 9276 N N . ALA D 1 174 ? 22.719 52.502 10.904 1.00 27.05 172 ALA D N 1
ATOM 9277 C CA . ALA D 1 174 ? 22.733 51.183 11.499 1.00 28.13 172 ALA D CA 1
ATOM 9278 C C . ALA D 1 174 ? 21.339 50.549 11.453 1.00 27.76 172 ALA D C 1
ATOM 9279 O O . ALA D 1 174 ? 20.306 51.237 11.525 1.00 27.81 172 ALA D O 1
ATOM 9281 N N . GLY D 1 175 ? 21.326 49.225 11.405 1.00 27.75 173 GLY D N 1
ATOM 9282 C CA . GLY D 1 175 ? 20.095 48.462 11.452 1.00 27.28 173 GLY D CA 1
ATOM 9283 C C . GLY D 1 175 ? 19.523 48.320 12.862 1.00 26.84 173 GLY D C 1
ATOM 9284 O O . GLY D 1 175 ? 20.084 48.829 13.859 1.00 26.72 173 GLY D O 1
ATOM 9285 N N . ASP D 1 176 ? 18.413 47.597 12.949 1.00 26.60 174 ASP D N 1
ATOM 9286 C CA . ASP D 1 176 ? 17.680 47.439 14.218 1.00 27.56 174 ASP D CA 1
ATOM 9287 C C . ASP D 1 176 ? 18.486 46.675 15.250 1.00 27.38 174 ASP D C 1
ATOM 9288 O O . ASP D 1 176 ? 18.492 47.022 16.400 1.00 27.01 174 ASP D O 1
ATOM 9293 N N . LYS D 1 177 ? 19.150 45.600 14.837 1.00 28.03 175 LYS D N 1
ATOM 9294 C CA . LYS D 1 177 ? 19.936 44.819 15.793 1.00 29.98 175 LYS D CA 1
ATOM 9295 C C . LYS D 1 177 ? 21.204 45.550 16.206 1.00 28.55 175 LYS D C 1
ATOM 9296 O O . LYS D 1 177 ? 21.564 45.543 17.390 1.00 27.66 175 LYS D O 1
ATOM 9302 N N . ALA D 1 178 ? 21.849 46.176 15.226 1.00 27.73 176 ALA D N 1
ATOM 9303 C CA . ALA D 1 178 ? 23.069 46.951 15.452 1.00 27.91 176 ALA D CA 1
ATOM 9304 C C . ALA D 1 178 ? 22.864 48.065 16.486 1.00 26.98 176 ALA D C 1
ATOM 9305 O O . ALA D 1 178 ? 23.740 48.307 17.314 1.00 26.22 176 ALA D O 1
ATOM 9307 N N . GLY D 1 179 ? 21.688 48.699 16.469 1.00 26.71 177 GLY D N 1
ATOM 9308 C CA . GLY D 1 179 ? 21.342 49.723 17.450 1.00 26.74 177 GLY D CA 1
ATOM 9309 C C . GLY D 1 179 ? 21.215 49.246 18.891 1.00 27.25 177 GLY D C 1
ATOM 9310 O O . GLY D 1 179 ? 21.175 50.061 19.795 1.00 28.14 177 GLY D O 1
ATOM 9311 N N . LEU D 1 180 ? 21.152 47.931 19.112 1.00 28.22 178 LEU D N 1
ATOM 9312 C CA . LEU D 1 180 ? 21.164 47.333 20.443 1.00 29.08 178 LEU D CA 1
ATOM 9313 C C . LEU D 1 180 ? 22.443 46.573 20.722 1.00 29.16 178 LEU D C 1
ATOM 9314 O O . LEU D 1 180 ? 22.525 45.880 21.713 1.00 28.93 178 LEU D O 1
ATOM 9319 N N . GLY D 1 181 ? 23.439 46.665 19.838 1.00 28.52 179 GLY D N 1
ATOM 9320 C CA . GLY D 1 181 ? 24.639 45.901 20.001 1.00 29.45 179 GLY D CA 1
ATOM 9321 C C . GLY D 1 181 ? 24.421 44.405 19.820 1.00 30.39 179 GLY D C 1
ATOM 9322 O O . GLY D 1 181 ? 25.178 43.601 20.368 1.00 30.69 179 GLY D O 1
ATOM 9323 N N . ALA D 1 182 ? 23.423 44.044 19.008 1.00 29.88 180 ALA D N 1
ATOM 9324 C CA . ALA D 1 182 ? 22.992 42.653 18.842 1.00 30.07 180 ALA D CA 1
ATOM 9325 C C . ALA D 1 182 ? 23.116 42.181 17.397 1.00 30.80 180 ALA D C 1
ATOM 9326 O O . ALA D 1 182 ? 22.614 41.132 17.060 1.00 32.26 180 ALA D O 1
ATOM 9328 N N . GLY D 1 183 ? 23.815 42.925 16.545 1.00 30.15 181 GLY D N 1
ATOM 9329 C CA . GLY D 1 183 ? 23.956 42.544 15.149 1.00 31.16 181 GLY D CA 1
ATOM 9330 C C . GLY D 1 183 ? 24.816 43.553 14.433 1.00 31.22 181 GLY D C 1
ATOM 9331 O O . GLY D 1 183 ? 25.364 44.499 15.065 1.00 32.25 181 GLY D O 1
ATOM 9332 N N . ASP D 1 184 ? 24.972 43.348 13.145 1.00 31.67 182 ASP D N 1
ATOM 9333 C CA . ASP D 1 184 ? 25.786 44.212 12.289 1.00 32.31 182 ASP D CA 1
ATOM 9334 C C . ASP D 1 184 ? 25.050 44.585 11.005 1.00 30.87 182 ASP D C 1
ATOM 9335 O O . ASP D 1 184 ? 25.676 44.854 9.975 1.00 30.24 182 ASP D O 1
ATOM 9340 N N . ASP D 1 185 ? 23.722 44.641 11.118 1.00 29.96 183 ASP D N 1
ATOM 9341 C CA . ASP D 1 185 ? 22.882 45.131 10.048 1.00 29.89 183 ASP D CA 1
ATOM 9342 C C . ASP D 1 185 ? 23.103 46.641 9.816 1.00 28.49 183 ASP D C 1
ATOM 9343 O O . ASP D 1 185 ? 23.443 47.405 10.732 1.00 27.92 183 ASP D O 1
ATOM 9348 N N . TYR D 1 186 ? 22.922 47.054 8.577 1.00 28.40 184 TYR D N 1
ATOM 9349 C CA . TYR D 1 186 ? 23.064 48.447 8.167 1.00 28.50 184 TYR D CA 1
ATOM 9350 C C . TYR D 1 186 ? 22.354 48.647 6.833 1.00 28.50 184 TYR D C 1
ATOM 9351 O O . TYR D 1 186 ? 21.918 47.678 6.192 1.00 28.99 184 TYR D O 1
ATOM 9360 N N . TRP D 1 187 ? 22.218 49.910 6.447 1.00 27.71 185 TRP D N 1
ATOM 9361 C CA . TRP D 1 187 ? 21.503 50.255 5.248 1.00 27.49 185 TRP D CA 1
ATOM 9362 C C . TRP D 1 187 ? 22.034 51.579 4.700 1.00 27.92 185 TRP D C 1
ATOM 9363 O O . TRP D 1 187 ? 22.658 52.386 5.416 1.00 27.73 185 TRP D O 1
ATOM 9374 N N . GLY D 1 188 ? 21.778 51.791 3.414 1.00 27.94 186 GLY D N 1
ATOM 9375 C CA . GLY D 1 188 ? 22.003 53.072 2.794 1.00 28.89 186 GLY D CA 1
ATOM 9376 C C . GLY D 1 188 ? 20.895 53.344 1.802 1.00 29.02 186 GLY D C 1
ATOM 9377 O O . GLY D 1 188 ? 20.339 52.411 1.185 1.00 29.26 186 GLY D O 1
ATOM 9378 N N . GLY D 1 189 ? 20.605 54.615 1.584 1.00 29.11 187 GLY D N 1
ATOM 9379 C CA . GLY D 1 189 ? 19.533 54.963 0.663 1.00 29.32 187 GLY D CA 1
ATOM 9380 C C . GLY D 1 189 ? 19.671 56.340 0.085 1.00 29.62 187 GLY D C 1
ATOM 9381 O O . GLY D 1 189 ? 20.431 57.170 0.598 1.00 28.45 187 GLY D O 1
ATOM 9382 N N . ILE D 1 190 ? 18.933 56.567 -1.000 1.00 29.95 188 ILE D N 1
ATOM 9383 C CA . ILE D 1 190 ? 18.992 57.833 -1.675 1.00 31.03 188 ILE D CA 1
ATOM 9384 C C . ILE D 1 190 ? 17.696 58.077 -2.431 1.00 30.52 188 ILE D C 1
ATOM 9385 O O . ILE D 1 190 ? 17.090 57.126 -2.933 1.00 31.05 188 ILE D O 1
ATOM 9390 N N . ALA D 1 191 ? 17.276 59.340 -2.492 1.00 29.20 189 ALA D N 1
ATOM 9391 C CA . ALA D 1 191 ? 16.120 59.746 -3.289 1.00 29.71 189 ALA D CA 1
ATOM 9392 C C . ALA D 1 191 ? 16.441 61.025 -4.014 1.00 30.20 189 ALA D C 1
ATOM 9393 O O . ALA D 1 191 ? 17.283 61.818 -3.568 1.00 30.51 189 ALA D O 1
ATOM 9395 N N . ALA D 1 192 ? 15.815 61.198 -5.172 1.00 31.41 190 ALA D N 1
ATOM 9396 C CA . ALA D 1 192 ? 15.945 62.409 -5.973 1.00 32.16 190 ALA D CA 1
ATOM 9397 C C . ALA D 1 192 ? 14.548 62.877 -6.401 1.00 32.32 190 ALA D C 1
ATOM 9398 O O . ALA D 1 192 ? 13.605 62.068 -6.520 1.00 32.34 190 ALA D O 1
ATOM 9400 N N . HIS D 1 193 ? 14.417 64.186 -6.554 1.00 32.02 191 HIS D N 1
ATOM 9401 C CA . HIS D 1 193 ? 13.142 64.812 -6.850 1.00 32.29 191 HIS D CA 1
ATOM 9402 C C . HIS D 1 193 ? 13.402 65.887 -7.868 1.00 32.95 191 HIS D C 1
ATOM 9403 O O . HIS D 1 193 ? 14.358 66.660 -7.733 1.00 33.68 191 HIS D O 1
ATOM 9410 N N . TYR D 1 194 ? 12.559 65.943 -8.884 1.00 33.20 192 TYR D N 1
ATOM 9411 C CA . TYR D 1 194 ? 12.703 66.931 -9.895 1.00 35.15 192 TYR D CA 1
ATOM 9412 C C . TYR D 1 194 ? 11.337 67.599 -10.135 1.00 36.96 192 TYR D C 1
ATOM 9413 O O . TYR D 1 194 ? 10.380 66.927 -10.526 1.00 34.72 192 TYR D O 1
ATOM 9422 N N . LYS D 1 195 ? 11.318 68.917 -10.010 1.00 41.02 193 LYS D N 1
ATOM 9423 C CA . LYS D 1 195 ? 10.088 69.730 -10.132 1.00 47.24 193 LYS D CA 1
ATOM 9424 C C . LYS D 1 195 ? 9.957 70.448 -11.372 1.00 48.33 193 LYS D C 1
ATOM 9425 O O . LYS D 1 195 ? 10.791 71.268 -11.624 1.00 54.26 193 LYS D O 1
ATOM 9431 N N . LEU D 1 196 ? 8.908 70.198 -12.142 1.00 47.31 194 LEU D N 1
ATOM 9432 C CA . LEU D 1 196 ? 8.766 70.895 -13.417 1.00 49.39 194 LEU D CA 1
ATOM 9433 C C . LEU D 1 196 ? 7.281 71.164 -13.634 1.00 46.83 194 LEU D C 1
ATOM 9434 O O . LEU D 1 196 ? 6.514 70.254 -13.997 1.00 43.92 194 LEU D O 1
ATOM 9439 N N . GLY D 1 197 ? 6.920 72.432 -13.419 1.00 45.73 195 GLY D N 1
ATOM 9440 C CA . GLY D 1 197 ? 5.633 72.971 -13.768 1.00 44.75 195 GLY D CA 1
ATOM 9441 C C . GLY D 1 197 ? 4.706 72.358 -12.786 1.00 41.63 195 GLY D C 1
ATOM 9442 O O . GLY D 1 197 ? 4.991 72.260 -11.636 1.00 40.60 195 GLY D O 1
ATOM 9443 N N . PRO D 1 198 ? 3.643 71.779 -13.276 1.00 39.49 196 PRO D N 1
ATOM 9444 C CA . PRO D 1 198 ? 2.837 71.192 -12.269 1.00 37.03 196 PRO D CA 1
ATOM 9445 C C . PRO D 1 198 ? 3.244 69.798 -11.772 1.00 35.52 196 PRO D C 1
ATOM 9446 O O . PRO D 1 198 ? 2.506 69.235 -10.990 1.00 34.38 196 PRO D O 1
ATOM 9450 N N . LEU D 1 199 ? 4.394 69.243 -12.165 1.00 34.65 197 LEU D N 1
ATOM 9451 C CA . LEU D 1 199 ? 4.770 67.883 -11.765 1.00 33.68 197 LEU D CA 1
ATOM 9452 C C . LEU D 1 199 ? 5.994 67.849 -10.919 1.00 32.96 197 LEU D C 1
ATOM 9453 O O . LEU D 1 199 ? 6.864 68.706 -11.010 1.00 33.40 197 LEU D O 1
ATOM 9458 N N . GLN D 1 200 ? 6.100 66.776 -10.163 1.00 32.22 198 GLN D N 1
ATOM 9459 C CA . GLN D 1 200 ? 7.334 66.388 -9.542 1.00 33.01 198 GLN D CA 1
ATOM 9460 C C . GLN D 1 200 ? 7.565 64.926 -9.922 1.00 32.73 198 GLN D C 1
ATOM 9461 O O . GLN D 1 200 ? 6.698 64.087 -9.695 1.00 32.07 198 GLN D O 1
ATOM 9467 N N . LEU D 1 201 ? 8.772 64.626 -10.369 1.00 33.14 199 LEU D N 1
ATOM 9468 C CA . LEU D 1 201 ? 9.222 63.253 -10.558 1.00 33.04 199 LEU D CA 1
ATOM 9469 C C . LEU D 1 201 ? 10.078 62.818 -9.379 1.00 32.15 199 LEU D C 1
ATOM 9470 O O . LEU D 1 201 ? 10.927 63.582 -8.940 1.00 31.70 199 LEU D O 1
ATOM 9475 N N . ASP D 1 202 ? 9.872 61.588 -8.916 1.00 31.32 200 ASP D N 1
ATOM 9476 C CA . ASP D 1 202 ? 10.561 61.017 -7.758 1.00 32.29 200 ASP D CA 1
ATOM 9477 C C . ASP D 1 202 ? 11.237 59.694 -8.109 1.00 32.42 200 ASP D C 1
ATOM 9478 O O . ASP D 1 202 ? 10.691 58.911 -8.878 1.00 32.12 200 ASP D O 1
ATOM 9483 N N . ALA D 1 203 ? 12.405 59.451 -7.527 1.00 31.93 201 ALA D N 1
ATOM 9484 C CA . ALA D 1 203 ? 13.059 58.156 -7.602 1.00 31.75 201 ALA D CA 1
ATOM 9485 C C . ALA D 1 203 ? 13.789 57.888 -6.306 1.00 30.83 201 ALA D C 1
ATOM 9486 O O . ALA D 1 203 ? 14.270 58.827 -5.662 1.00 30.97 201 ALA D O 1
ATOM 9488 N N . ALA D 1 204 ? 13.788 56.632 -5.870 1.00 29.61 202 ALA D N 1
ATOM 9489 C CA . ALA D 1 204 ? 14.488 56.279 -4.642 1.00 29.23 202 ALA D CA 1
ATOM 9490 C C . ALA D 1 204 ? 15.046 54.862 -4.674 1.00 29.52 202 ALA D C 1
ATOM 9491 O O . ALA D 1 204 ? 14.577 54.010 -5.439 1.00 29.20 202 ALA D O 1
ATOM 9493 N N . TYR D 1 205 ? 15.999 54.635 -3.771 1.00 28.93 203 TYR D N 1
ATOM 9494 C CA . TYR D 1 205 ? 16.652 53.369 -3.580 1.00 29.22 203 TYR D CA 1
ATOM 9495 C C . TYR D 1 205 ? 16.930 53.172 -2.105 1.00 28.46 203 TYR D C 1
ATOM 9496 O O . TYR D 1 205 ? 17.235 54.135 -1.368 1.00 28.10 203 TYR D O 1
ATOM 9505 N N . GLU D 1 206 ? 16.826 51.924 -1.655 1.00 28.37 204 GLU D N 1
ATOM 9506 C CA . GLU D 1 206 ? 17.396 51.558 -0.359 1.00 27.97 204 GLU D CA 1
ATOM 9507 C C . GLU D 1 206 ? 17.979 50.159 -0.436 1.00 28.60 204 GLU D C 1
ATOM 9508 O O . GLU D 1 206 ? 17.359 49.247 -0.984 1.00 28.98 204 GLU D O 1
ATOM 9514 N N . GLY D 1 207 ? 19.165 50.008 0.147 1.00 28.34 205 GLY D N 1
ATOM 9515 C CA . GLY D 1 207 ? 19.823 48.719 0.266 1.00 29.09 205 GLY D CA 1
ATOM 9516 C C . GLY D 1 207 ? 20.031 48.408 1.729 1.00 28.72 205 GLY D C 1
ATOM 9517 O O . GLY D 1 207 ? 20.647 49.194 2.451 1.00 28.58 205 GLY D O 1
ATOM 9518 N N . ASN D 1 208 ? 19.514 47.266 2.160 1.00 28.55 206 ASN D N 1
ATOM 9519 C CA . ASN D 1 208 ? 19.738 46.755 3.489 1.00 27.86 206 ASN D CA 1
ATOM 9520 C C . ASN D 1 208 ? 20.651 45.546 3.446 1.00 29.01 206 ASN D C 1
ATOM 9521 O O . ASN D 1 208 ? 20.576 44.718 2.531 1.00 30.01 206 ASN D O 1
ATOM 9526 N N . ARG D 1 209 ? 21.532 45.458 4.441 1.00 29.29 207 ARG D N 1
ATOM 9527 C CA . ARG D 1 209 ? 22.599 44.457 4.480 1.00 30.63 207 ARG D CA 1
ATOM 9528 C C . ARG D 1 209 ? 22.722 43.832 5.865 1.00 30.24 207 ARG D C 1
ATOM 9529 O O . ARG D 1 209 ? 22.405 44.469 6.874 1.00 28.67 207 ARG D O 1
ATOM 9537 N N . ASN D 1 210 ? 23.204 42.589 5.877 1.00 31.63 208 ASN D N 1
ATOM 9538 C CA . ASN D 1 210 ? 23.438 41.823 7.114 1.00 32.18 208 ASN D CA 1
ATOM 9539 C C . ASN D 1 210 ? 22.167 41.667 7.954 1.00 31.41 208 ASN D C 1
ATOM 9540 O O . ASN D 1 210 ? 22.215 41.680 9.199 1.00 29.88 208 ASN D O 1
ATOM 9545 N N . ILE D 1 211 ? 21.018 41.536 7.283 1.00 31.22 209 ILE D N 1
ATOM 9546 C CA . ILE D 1 211 ? 19.732 41.422 7.969 1.00 31.56 209 ILE D CA 1
ATOM 9547 C C . ILE D 1 211 ? 19.553 39.969 8.407 1.00 32.86 209 ILE D C 1
ATOM 9548 O O . ILE D 1 211 ? 19.590 39.071 7.577 1.00 34.30 209 ILE D O 1
ATOM 9553 N N . GLU D 1 212 ? 19.319 39.739 9.692 1.00 32.88 210 GLU D N 1
ATOM 9554 C CA . GLU D 1 212 ? 19.165 38.372 10.201 1.00 34.64 210 GLU D CA 1
ATOM 9555 C C . GLU D 1 212 ? 17.691 38.041 10.388 1.00 32.97 210 GLU D C 1
ATOM 9556 O O . GLU D 1 212 ? 17.003 38.714 11.131 1.00 33.11 210 GLU D O 1
ATOM 9562 N N . ALA D 1 213 ? 17.195 37.035 9.685 1.00 32.80 211 ALA D N 1
ATOM 9563 C CA . ALA D 1 213 ? 15.802 36.615 9.822 1.00 32.49 211 ALA D CA 1
ATOM 9564 C C . ALA D 1 213 ? 15.644 35.229 9.256 1.00 33.59 211 ALA D C 1
ATOM 9565 O O . ALA D 1 213 ? 16.315 34.876 8.263 1.00 33.43 211 ALA D O 1
ATOM 9567 N N . GLU D 1 214 ? 14.776 34.443 9.889 1.00 34.08 212 GLU D N 1
ATOM 9568 C CA . GLU D 1 214 ? 14.399 33.116 9.395 1.00 35.65 212 GLU D CA 1
ATOM 9569 C C . GLU D 1 214 ? 15.576 32.163 9.255 1.00 37.28 212 GLU D C 1
ATOM 9570 O O . GLU D 1 214 ? 15.595 31.294 8.372 1.00 38.22 212 GLU D O 1
ATOM 9576 N N . GLY D 1 215 ? 16.589 32.365 10.099 1.00 38.18 213 GLY D N 1
ATOM 9577 C CA . GLY D 1 215 ? 17.795 31.533 10.060 1.00 39.67 213 GLY D CA 1
ATOM 9578 C C . GLY D 1 215 ? 18.804 31.892 8.985 1.00 40.17 213 GLY D C 1
ATOM 9579 O O . GLY D 1 215 ? 19.760 31.160 8.783 1.00 41.82 213 GLY D O 1
ATOM 9580 N N . GLN D 1 216 ? 18.602 33.008 8.283 1.00 39.77 214 GLN D N 1
ATOM 9581 C CA . GLN D 1 216 ? 19.486 33.422 7.180 1.00 40.51 214 GLN D CA 1
ATOM 9582 C C . GLN D 1 216 ? 19.964 34.834 7.445 1.00 37.94 214 GLN D C 1
ATOM 9583 O O . GLN D 1 216 ? 19.435 35.546 8.295 1.00 36.27 214 GLN D O 1
ATOM 9589 N N . THR D 1 217 ? 20.955 35.226 6.666 1.00 37.64 215 THR D N 1
ATOM 9590 C CA . THR D 1 217 ? 21.349 36.617 6.505 1.00 37.02 215 THR D CA 1
ATOM 9591 C C . THR D 1 217 ? 20.885 37.058 5.126 1.00 36.07 215 THR D C 1
ATOM 9592 O O . THR D 1 217 ? 21.081 36.333 4.149 1.00 37.20 215 THR D O 1
ATOM 9596 N N . TRP D 1 218 ? 20.287 38.238 5.069 1.00 34.36 216 TRP D N 1
ATOM 9597 C CA . TRP D 1 218 ? 19.668 38.757 3.867 1.00 33.90 216 TRP D CA 1
ATOM 9598 C C . TRP D 1 218 ? 20.294 40.057 3.405 1.00 33.56 216 TRP D C 1
ATOM 9599 O O . TRP D 1 218 ? 20.742 40.886 4.221 1.00 33.13 216 TRP D O 1
ATOM 9610 N N . GLU D 1 219 ? 20.257 40.257 2.092 1.00 33.98 217 GLU D N 1
ATOM 9611 C CA . GLU D 1 219 ? 20.440 41.572 1.489 1.00 33.91 217 GLU D CA 1
ATOM 9612 C C . GLU D 1 219 ? 19.187 41.944 0.716 1.00 32.39 217 GLU D C 1
ATOM 9613 O O . GLU D 1 219 ? 18.693 41.147 -0.080 1.00 33.29 217 GLU D O 1
ATOM 9619 N N . ASN D 1 220 ? 18.693 43.156 0.954 1.00 31.15 218 ASN D N 1
ATOM 9620 C CA . ASN D 1 220 ? 17.537 43.698 0.250 1.00 30.27 218 ASN D CA 1
ATOM 9621 C C . ASN D 1 220 ? 17.928 44.899 -0.586 1.00 29.81 218 ASN D C 1
ATOM 9622 O O . ASN D 1 220 ? 18.771 45.696 -0.182 1.00 29.08 218 ASN D O 1
ATOM 9627 N N . ASN D 1 221 ? 17.323 44.995 -1.760 1.00 30.35 219 ASN D N 1
ATOM 9628 C CA . ASN D 1 221 ? 17.433 46.159 -2.633 1.00 31.02 219 ASN D CA 1
ATOM 9629 C C . ASN D 1 221 ? 16.038 46.539 -3.087 1.00 30.32 219 ASN D C 1
ATOM 9630 O O . ASN D 1 221 ? 15.309 45.698 -3.630 1.00 30.67 219 ASN D O 1
ATOM 9635 N N . THR D 1 222 ? 15.655 47.781 -2.802 1.00 29.29 220 THR D N 1
ATOM 9636 C CA . THR D 1 222 ? 14.337 48.280 -3.129 1.00 28.94 220 THR D CA 1
ATOM 9637 C C . THR D 1 222 ? 14.485 49.557 -3.958 1.00 29.24 220 THR D C 1
ATOM 9638 O O . THR D 1 222 ? 15.311 50.417 -3.651 1.00 28.93 220 THR D O 1
ATOM 9642 N N . TYR D 1 223 ? 13.665 49.657 -5.000 1.00 29.48 221 TYR D N 1
ATOM 9643 C CA . TYR D 1 223 ? 13.704 50.749 -5.956 1.00 30.67 221 TYR D CA 1
ATOM 9644 C C . TYR D 1 223 ? 12.292 51.318 -6.108 1.00 30.05 221 TYR D C 1
ATOM 9645 O O . TYR D 1 223 ? 11.324 50.572 -6.074 1.00 29.62 221 TYR D O 1
ATOM 9654 N N . LEU D 1 224 ? 12.199 52.624 -6.323 1.00 29.54 222 LEU D N 1
ATOM 9655 C CA . LEU D 1 224 ? 10.922 53.293 -6.423 1.00 29.34 222 LEU D CA 1
ATOM 9656 C C . LEU D 1 224 ? 10.991 54.390 -7.462 1.00 29.67 222 LEU D C 1
ATOM 9657 O O . LEU D 1 224 ? 11.978 55.112 -7.516 1.00 29.80 222 LEU D O 1
ATOM 9662 N N . VAL D 1 225 ? 9.949 54.499 -8.277 1.00 29.33 223 VAL D N 1
ATOM 9663 C CA . VAL D 1 225 ? 9.762 55.650 -9.167 1.00 29.84 223 VAL D CA 1
ATOM 9664 C C . VAL D 1 225 ? 8.350 56.186 -8.969 1.00 29.48 223 VAL D C 1
ATOM 9665 O O . VAL D 1 225 ? 7.421 55.415 -8.690 1.00 28.87 223 VAL D O 1
ATOM 9669 N N . GLY D 1 226 ? 8.195 57.503 -9.094 1.00 29.02 224 GLY D N 1
ATOM 9670 C CA . GLY D 1 226 ? 6.922 58.130 -8.843 1.00 28.96 224 GLY D CA 1
ATOM 9671 C C . GLY D 1 226 ? 6.724 59.469 -9.550 1.00 30.01 224 GLY D C 1
ATOM 9672 O O . GLY D 1 226 ? 7.686 60.102 -10.027 1.00 30.16 224 GLY D O 1
ATOM 9673 N N . VAL D 1 227 ? 5.462 59.873 -9.612 1.00 29.32 225 VAL D N 1
ATOM 9674 C CA . VAL D 1 227 ? 5.081 61.185 -10.099 1.00 29.84 225 VAL D CA 1
ATOM 9675 C C . VAL D 1 227 ? 4.022 61.765 -9.179 1.00 29.58 225 VAL D C 1
ATOM 9676 O O . VAL D 1 227 ? 3.255 61.033 -8.536 1.00 27.99 225 VAL D O 1
ATOM 9680 N N . GLN D 1 228 ? 4.052 63.087 -9.051 1.00 30.49 226 GLN D N 1
ATOM 9681 C CA . GLN D 1 228 ? 3.035 63.836 -8.323 1.00 30.28 226 GLN D CA 1
ATOM 9682 C C . GLN D 1 228 ? 2.688 64.999 -9.205 1.00 31.15 226 GLN D C 1
ATOM 9683 O O . GLN D 1 228 ? 3.569 65.577 -9.853 1.00 31.20 226 GLN D O 1
ATOM 9689 N N . GLY D 1 229 ? 1.409 65.330 -9.245 1.00 31.47 227 GLY D N 1
ATOM 9690 C CA . GLY D 1 229 ? 0.954 66.461 -10.014 1.00 33.54 227 GLY D CA 1
ATOM 9691 C C . GLY D 1 229 ? -0.062 67.304 -9.288 1.00 34.19 227 GLY D C 1
ATOM 9692 O O . GLY D 1 229 ? -0.851 66.775 -8.509 1.00 33.16 227 GLY D O 1
ATOM 9693 N N . TRP D 1 230 ? -0.016 68.609 -9.527 1.00 36.02 228 TRP D N 1
ATOM 9694 C CA . TRP D 1 230 ? -0.939 69.571 -8.926 1.00 37.10 228 TRP D CA 1
ATOM 9695 C C . TRP D 1 230 ? -1.292 70.571 -9.983 1.00 37.29 228 TRP D C 1
ATOM 9696 O O . TRP D 1 230 ? -0.424 71.279 -10.459 1.00 38.21 228 TRP D O 1
ATOM 9707 N N . PHE D 1 231 ? -2.561 70.638 -10.362 1.00 37.49 229 PHE D N 1
ATOM 9708 C CA . PHE D 1 231 ? -3.011 71.554 -11.375 1.00 39.51 229 PHE D CA 1
ATOM 9709 C C . PHE D 1 231 ? -3.895 72.623 -10.783 1.00 40.48 229 PHE D C 1
ATOM 9710 O O . PHE D 1 231 ? -4.582 72.397 -9.803 1.00 38.08 229 PHE D O 1
ATOM 9718 N N . GLU D 1 232 ? -3.941 73.752 -11.447 1.00 41.98 230 GLU D N 1
ATOM 9719 C CA . GLU D 1 232 ? -4.712 74.899 -10.977 1.00 44.21 230 GLU D CA 1
ATOM 9720 C C . GLU D 1 232 ? -6.228 74.701 -10.997 1.00 42.80 230 GLU D C 1
ATOM 9721 O O . GLU D 1 232 ? -6.940 75.446 -10.338 1.00 45.15 230 GLU D O 1
ATOM 9727 N N . ASN D 1 233 ? -6.739 73.786 -11.814 1.00 40.54 231 ASN D N 1
ATOM 9728 C CA . ASN D 1 233 ? -8.184 73.498 -11.821 1.00 39.40 231 ASN D CA 1
ATOM 9729 C C . ASN D 1 233 ? -8.656 72.696 -10.572 1.00 37.63 231 ASN D C 1
ATOM 9730 O O . ASN D 1 233 ? -9.774 72.204 -10.561 1.00 37.78 231 ASN D O 1
ATOM 9735 N N . GLY D 1 234 ? -7.745 72.420 -9.655 1.00 36.23 232 GLY D N 1
ATOM 9736 C CA . GLY D 1 234 ? -8.067 71.696 -8.437 1.00 35.48 232 GLY D CA 1
ATOM 9737 C C . GLY D 1 234 ? -7.785 70.189 -8.457 1.00 34.21 232 GLY D C 1
ATOM 9738 O O . GLY D 1 234 ? -7.939 69.546 -7.440 1.00 32.42 232 GLY D O 1
ATOM 9739 N N . ILE D 1 235 ? -7.374 69.632 -9.603 1.00 33.97 233 ILE D N 1
ATOM 9740 C CA . ILE D 1 235 ? -7.005 68.217 -9.683 1.00 33.25 233 ILE D CA 1
ATOM 9741 C C . ILE D 1 235 ? -5.552 68.042 -9.296 1.00 33.00 233 ILE D C 1
ATOM 9742 O O . ILE D 1 235 ? -4.686 68.781 -9.772 1.00 33.50 233 ILE D O 1
ATOM 9747 N N . SER D 1 236 ? -5.294 67.073 -8.424 1.00 31.75 234 SER D N 1
ATOM 9748 C CA . SER D 1 236 ? -3.958 66.650 -8.099 1.00 31.26 234 SER D CA 1
ATOM 9749 C C . SER D 1 236 ? -3.932 65.123 -8.028 1.00 31.19 234 SER D C 1
ATOM 9750 O O . SER D 1 236 ? -4.975 64.472 -7.917 1.00 30.48 234 SER D O 1
ATOM 9753 N N . PHE D 1 237 ? -2.737 64.550 -8.106 1.00 30.92 235 PHE D N 1
ATOM 9754 C CA . PHE D 1 237 ? -2.604 63.115 -8.124 1.00 30.61 235 PHE D CA 1
ATOM 9755 C C . PHE D 1 237 ? -1.189 62.688 -7.780 1.00 29.65 235 PHE D C 1
ATOM 9756 O O . PHE D 1 237 ? -0.275 63.498 -7.762 1.00 29.38 235 PHE D O 1
ATOM 9764 N N . PHE D 1 238 ? -1.045 61.405 -7.482 1.00 28.66 236 PHE D N 1
ATOM 9765 C CA . PHE D 1 238 ? 0.240 60.760 -7.385 1.00 28.58 236 PHE D CA 1
ATOM 9766 C C . PHE D 1 238 ? 0.134 59.327 -7.920 1.00 28.59 236 PHE D C 1
ATOM 9767 O O . PHE D 1 238 ? -0.951 58.758 -7.963 1.00 28.75 236 PHE D O 1
ATOM 9775 N N . ALA D 1 239 ? 1.275 58.783 -8.317 1.00 28.17 237 ALA D N 1
ATOM 9776 C CA . ALA D 1 239 ? 1.399 57.386 -8.678 1.00 28.71 237 ALA D CA 1
ATOM 9777 C C . ALA D 1 239 ? 2.843 56.946 -8.452 1.00 28.75 237 ALA D C 1
ATOM 9778 O O . ALA D 1 239 ? 3.772 57.688 -8.799 1.00 29.65 237 ALA D O 1
ATOM 9780 N N . GLN D 1 240 ? 3.018 55.743 -7.908 1.00 28.34 238 GLN D N 1
ATOM 9781 C CA . GLN D 1 240 ? 4.322 55.165 -7.685 1.00 28.21 238 GLN D CA 1
ATOM 9782 C C . GLN D 1 240 ? 4.344 53.696 -8.023 1.00 29.06 238 GLN D C 1
ATOM 9783 O O . GLN D 1 240 ? 3.314 53.003 -7.899 1.00 29.03 238 GLN D O 1
ATOM 9789 N N . TYR D 1 241 ? 5.526 53.241 -8.433 1.00 29.48 239 TYR D N 1
ATOM 9790 C CA . TYR D 1 241 ? 5.842 51.829 -8.627 1.00 30.01 239 TYR D CA 1
ATOM 9791 C C . TYR D 1 241 ? 7.067 51.509 -7.780 1.00 30.13 239 TYR D C 1
ATOM 9792 O O . TYR D 1 241 ? 8.027 52.282 -7.726 1.00 29.68 239 TYR D O 1
ATOM 9801 N N . LYS D 1 242 ? 7.005 50.384 -7.073 1.00 29.68 240 LYS D N 1
ATOM 9802 C CA . LYS D 1 242 ? 8.008 50.002 -6.071 1.00 28.85 240 LYS D CA 1
ATOM 9803 C C . LYS D 1 242 ? 8.416 48.542 -6.337 1.00 29.56 240 LYS D C 1
ATOM 9804 O O . LYS D 1 242 ? 7.545 47.665 -6.464 1.00 29.18 240 LYS D O 1
ATOM 9810 N N . TYR D 1 243 ? 9.717 48.302 -6.484 1.00 30.11 241 TYR D N 1
ATOM 9811 C CA . TYR D 1 243 ? 10.254 46.998 -6.834 1.00 31.75 241 TYR D CA 1
ATOM 9812 C C . TYR D 1 243 ? 11.182 46.539 -5.727 1.00 31.29 241 TYR D C 1
ATOM 9813 O O . TYR D 1 243 ? 12.139 47.253 -5.405 1.00 31.16 241 TYR D O 1
ATOM 9830 N N . GLU D 1 245 ? 13.602 43.448 -4.073 1.00 32.88 243 GLU D N 1
ATOM 9831 C CA . GLU D 1 245 ? 14.351 42.218 -4.266 1.00 34.96 243 GLU D CA 1
ATOM 9832 C C . GLU D 1 245 ? 15.079 41.848 -2.968 1.00 33.90 243 GLU D C 1
ATOM 9833 O O . GLU D 1 245 ? 15.456 42.724 -2.186 1.00 31.14 243 GLU D O 1
ATOM 9839 N N . ALA D 1 246 ? 15.221 40.549 -2.733 1.00 34.17 244 ALA D N 1
ATOM 9840 C CA . ALA D 1 246 ? 15.890 40.056 -1.536 1.00 34.24 244 ALA D CA 1
ATOM 9841 C C . ALA D 1 246 ? 16.644 38.787 -1.847 1.00 35.87 244 ALA D C 1
ATOM 9842 O O . ALA D 1 246 ? 16.136 37.923 -2.572 1.00 36.84 244 ALA D O 1
ATOM 9844 N N . ASP D 1 247 ? 17.849 38.667 -1.287 1.00 36.19 245 ASP D N 1
ATOM 9845 C CA . ASP D 1 247 ? 18.666 37.475 -1.457 1.00 37.64 245 ASP D CA 1
ATOM 9846 C C . ASP D 1 247 ? 19.132 36.974 -0.085 1.00 37.71 245 ASP D C 1
ATOM 9847 O O . ASP D 1 247 ? 19.641 37.772 0.721 1.00 36.63 245 ASP D O 1
ATOM 9852 N N . ALA D 1 248 ? 18.907 35.685 0.174 1.00 37.66 246 ALA D N 1
ATOM 9853 C CA . ALA D 1 248 ? 19.240 35.075 1.460 1.00 38.33 246 ALA D CA 1
ATOM 9854 C C . ALA D 1 248 ? 20.553 34.320 1.320 1.00 38.89 246 ALA D C 1
ATOM 9855 O O . ALA D 1 248 ? 20.928 33.906 0.233 1.00 39.60 246 ALA D O 1
ATOM 9857 N N . SER D 1 249 ? 21.258 34.182 2.426 1.00 38.95 247 SER D N 1
ATOM 9858 C CA . SER D 1 249 ? 22.573 33.531 2.445 1.00 40.55 247 SER D CA 1
ATOM 9859 C C . SER D 1 249 ? 22.540 32.062 2.016 1.00 42.49 247 SER D C 1
ATOM 9860 O O . SER D 1 249 ? 23.574 31.530 1.658 1.00 44.02 247 SER D O 1
ATOM 9863 N N . ASN D 1 250 ? 21.383 31.410 2.048 1.00 42.93 248 ASN D N 1
ATOM 9864 C CA . ASN D 1 250 ? 21.274 30.048 1.491 1.00 44.76 248 ASN D CA 1
ATOM 9865 C C . ASN D 1 250 ? 21.066 30.020 -0.030 1.00 45.25 248 ASN D C 1
ATOM 9866 O O . ASN D 1 250 ? 20.858 28.956 -0.576 1.00 46.34 248 ASN D O 1
ATOM 9871 N N . GLY D 1 251 ? 21.067 31.177 -0.705 1.00 43.96 249 GLY D N 1
ATOM 9872 C CA . GLY D 1 251 ? 20.918 31.228 -2.161 1.00 44.30 249 GLY D CA 1
ATOM 9873 C C . GLY D 1 251 ? 19.510 31.565 -2.659 1.00 43.67 249 GLY D C 1
ATOM 9874 O O . GLY D 1 251 ? 19.324 31.839 -3.839 1.00 44.53 249 GLY D O 1
ATOM 9875 N N . VAL D 1 252 ? 18.520 31.580 -1.777 1.00 42.53 250 VAL D N 1
ATOM 9876 C CA . VAL D 1 252 ? 17.152 31.903 -2.178 1.00 41.98 250 VAL D CA 1
ATOM 9877 C C . VAL D 1 252 ? 17.037 33.386 -2.596 1.00 40.20 250 VAL D C 1
ATOM 9878 O O . VAL D 1 252 ? 17.584 34.274 -1.961 1.00 37.84 250 VAL D O 1
ATOM 9882 N N . ASN D 1 253 ? 16.329 33.598 -3.701 1.00 39.97 251 ASN D N 1
ATOM 9883 C CA . ASN D 1 253 ? 16.010 34.915 -4.219 1.00 39.15 251 ASN D CA 1
ATOM 9884 C C . ASN D 1 253 ? 14.509 35.147 -4.113 1.00 37.63 251 ASN D C 1
ATOM 9885 O O . ASN D 1 253 ? 13.722 34.247 -4.411 1.00 38.51 251 ASN D O 1
ATOM 9890 N N . GLU D 1 254 ? 14.109 36.353 -3.729 1.00 35.43 252 GLU D N 1
ATOM 9891 C CA . GLU D 1 254 ? 12.702 36.732 -3.711 1.00 34.67 252 GLU D CA 1
ATOM 9892 C C . GLU D 1 254 ? 12.528 38.081 -4.384 1.00 34.33 252 GLU D C 1
ATOM 9893 O O . GLU D 1 254 ? 13.415 38.934 -4.321 1.00 33.53 252 GLU D O 1
ATOM 9899 N N . LYS D 1 255 ? 11.380 38.251 -5.035 1.00 35.11 253 LYS D N 1
ATOM 9900 C CA . LYS D 1 255 ? 11.007 39.507 -5.672 1.00 35.38 253 LYS D CA 1
ATOM 9901 C C . LYS D 1 255 ? 9.535 39.769 -5.476 1.00 34.35 253 LYS D C 1
ATOM 9902 O O . LYS D 1 255 ? 8.715 38.858 -5.567 1.00 34.70 253 LYS D O 1
ATOM 9908 N N . GLN D 1 256 ? 9.211 41.018 -5.201 1.00 33.21 254 GLN D N 1
ATOM 9909 C CA . GLN D 1 256 ? 7.831 41.441 -5.135 1.00 33.13 254 GLN D CA 1
ATOM 9910 C C . GLN D 1 256 ? 7.779 42.888 -5.574 1.00 32.67 254 GLN D C 1
ATOM 9911 O O . GLN D 1 256 ? 8.626 43.683 -5.166 1.00 32.95 254 GLN D O 1
ATOM 9917 N N . ASP D 1 257 ? 6.755 43.241 -6.336 1.00 32.41 255 ASP D N 1
ATOM 9918 C CA . ASP D 1 257 ? 6.532 44.637 -6.643 1.00 32.57 255 ASP D CA 1
ATOM 9919 C C . ASP D 1 257 ? 5.155 45.123 -6.169 1.00 31.41 255 ASP D C 1
ATOM 9920 O O . ASP D 1 257 ? 4.334 44.347 -5.661 1.00 30.89 255 ASP D O 1
ATOM 9925 N N . ALA D 1 258 ? 4.952 46.424 -6.296 1.00 30.42 256 ALA D N 1
ATOM 9926 C CA . ALA D 1 258 ? 3.821 47.104 -5.708 1.00 29.82 256 ALA D CA 1
ATOM 9927 C C . ALA D 1 258 ? 3.591 48.432 -6.416 1.00 30.21 256 ALA D C 1
ATOM 9928 O O . ALA D 1 258 ? 4.475 48.933 -7.126 1.00 29.99 256 ALA D O 1
ATOM 9938 N N . SER D 1 260 ? 1.081 52.323 -5.891 1.00 27.73 258 SER D N 1
ATOM 9939 C CA . SER D 1 260 ? 0.163 53.144 -5.151 1.00 27.90 258 SER D CA 1
ATOM 9940 C C . SER D 1 260 ? -0.209 54.347 -6.006 1.00 28.47 258 SER D C 1
ATOM 9941 O O . SER D 1 260 ? 0.637 54.862 -6.743 1.00 29.23 258 SER D O 1
ATOM 9944 N N . ALA D 1 261 ? -1.463 54.765 -5.943 1.00 28.23 259 ALA D N 1
ATOM 9945 C CA . ALA D 1 261 ? -1.927 55.912 -6.701 1.00 28.98 259 ALA D CA 1
ATOM 9946 C C . ALA D 1 261 ? -3.042 56.605 -5.954 1.00 28.55 259 ALA D C 1
ATOM 9947 O O . ALA D 1 261 ? -3.760 55.983 -5.162 1.00 27.55 259 ALA D O 1
ATOM 9949 N N . GLY D 1 262 ? -3.173 57.902 -6.204 1.00 28.12 260 GLY D N 1
ATOM 9950 C CA . GLY D 1 262 ? -4.215 58.708 -5.587 1.00 27.94 260 GLY D CA 1
ATOM 9951 C C . GLY D 1 262 ? -4.656 59.825 -6.491 1.00 28.96 260 GLY D C 1
ATOM 9952 O O . GLY D 1 262 ? -3.863 60.322 -7.297 1.00 29.85 260 GLY D O 1
ATOM 9953 N N . LEU D 1 263 ? -5.933 60.163 -6.407 1.00 28.94 261 LEU D N 1
ATOM 9954 C CA . LEU D 1 263 ? -6.530 61.212 -7.178 1.00 29.86 261 LEU D CA 1
ATOM 9955 C C . LEU D 1 263 ? -7.250 62.127 -6.203 1.00 29.87 261 LEU D C 1
ATOM 9956 O O . LEU D 1 263 ? -8.011 61.652 -5.353 1.00 29.12 261 LEU D O 1
ATOM 9969 N N . TYR D 1 265 ? -9.462 65.980 -5.758 1.00 30.87 263 TYR D N 1
ATOM 9970 C CA . TYR D 1 265 ? -10.102 67.163 -6.279 1.00 32.31 263 TYR D CA 1
ATOM 9971 C C . TYR D 1 265 ? -10.333 68.127 -5.117 1.00 32.83 263 TYR D C 1
ATOM 9972 O O . TYR D 1 265 ? -11.026 67.776 -4.145 1.00 31.28 263 TYR D O 1
ATOM 9981 N N . THR D 1 266 ? -9.760 69.321 -5.232 1.00 32.98 264 THR D N 1
ATOM 9982 C CA . THR D 1 266 ? -9.843 70.363 -4.227 1.00 33.55 264 THR D CA 1
ATOM 9983 C C . THR D 1 266 ? -10.687 71.483 -4.777 1.00 35.73 264 THR D C 1
ATOM 9984 O O . THR D 1 266 ? -10.435 71.961 -5.875 1.00 36.48 264 THR D O 1
ATOM 9988 N N . THR D 1 267 ? -11.723 71.873 -4.045 1.00 35.92 265 THR D N 1
ATOM 9989 C CA . THR D 1 267 ? -12.602 72.974 -4.417 1.00 37.58 265 THR D CA 1
ATOM 9990 C C . THR D 1 267 ? -13.035 73.711 -3.119 1.00 37.88 265 THR D C 1
ATOM 9991 O O . THR D 1 267 ? -13.529 73.083 -2.173 1.00 35.25 265 THR D O 1
ATOM 9995 N N . GLY D 1 268 ? -12.767 75.018 -3.079 1.00 38.32 266 GLY D N 1
ATOM 9996 C CA . GLY D 1 268 ? -12.943 75.853 -1.900 1.00 38.74 266 GLY D CA 1
ATOM 9997 C C . GLY D 1 268 ? -12.264 75.222 -0.695 1.00 37.38 266 GLY D C 1
ATOM 9998 O O . GLY D 1 268 ? -11.068 74.937 -0.715 1.00 36.33 266 GLY D O 1
ATOM 9999 N N . ASP D 1 269 ? -13.042 74.925 0.343 1.00 36.93 267 ASP D N 1
ATOM 10000 C CA . ASP D 1 269 ? -12.464 74.363 1.569 1.00 35.97 267 ASP D CA 1
ATOM 10001 C C . ASP D 1 269 ? -12.535 72.845 1.657 1.00 34.01 267 ASP D C 1
ATOM 10002 O O . ASP D 1 269 ? -12.408 72.295 2.750 1.00 32.27 267 ASP D O 1
ATOM 10007 N N . TRP D 1 270 ? -12.727 72.162 0.528 1.00 32.82 268 TRP D N 1
ATOM 10008 C CA . TRP D 1 270 ? -12.918 70.726 0.508 1.00 32.07 268 TRP D CA 1
ATOM 10009 C C . TRP D 1 270 ? -11.867 70.041 -0.354 1.00 31.59 268 TRP D C 1
ATOM 10010 O O . TRP D 1 270 ? -11.543 70.539 -1.452 1.00 31.42 268 TRP D O 1
ATOM 10021 N N . GLN D 1 271 ? -11.402 68.877 0.094 1.00 30.84 269 GLN D N 1
ATOM 10022 C CA . GLN D 1 271 ? -10.659 67.956 -0.758 1.00 31.24 269 GLN D CA 1
ATOM 10023 C C . GLN D 1 271 ? -11.292 66.566 -0.750 1.00 31.10 269 GLN D C 1
ATOM 10024 O O . GLN D 1 271 ? -11.433 65.934 0.310 1.00 29.51 269 GLN D O 1
ATOM 10030 N N . TYR D 1 272 ? -11.632 66.099 -1.944 1.00 31.02 270 TYR D N 1
ATOM 10031 C CA . TYR D 1 272 ? -12.073 64.732 -2.169 1.00 32.23 270 TYR D CA 1
ATOM 10032 C C . TYR D 1 272 ? -10.861 63.915 -2.589 1.00 30.92 270 TYR D C 1
ATOM 10033 O O . TYR D 1 272 ? -10.075 64.387 -3.423 1.00 31.89 270 TYR D O 1
ATOM 10042 N N . LYS D 1 273 ? -10.744 62.689 -2.098 1.00 29.15 271 LYS D N 1
ATOM 10043 C CA . LYS D 1 273 ? -9.609 61.857 -2.435 1.00 28.88 271 LYS D CA 1
ATOM 10044 C C . LYS D 1 273 ? -10.005 60.385 -2.597 1.00 29.16 271 LYS D C 1
ATOM 10045 O O . LYS D 1 273 ? -10.777 59.859 -1.786 1.00 28.39 271 LYS D O 1
ATOM 10051 N N . LEU D 1 274 ? -9.413 59.736 -3.604 1.00 28.96 272 LEU D N 1
ATOM 10052 C CA . LEU D 1 274 ? -9.464 58.298 -3.796 1.00 29.32 272 LEU D CA 1
ATOM 10053 C C . LEU D 1 274 ? -8.046 57.769 -3.842 1.00 29.39 272 LEU D C 1
ATOM 10054 O O . LEU D 1 274 ? -7.205 58.343 -4.537 1.00 29.32 272 LEU D O 1
ATOM 10059 N N . GLY D 1 275 ? -7.806 56.661 -3.128 1.00 28.13 273 GLY D N 1
ATOM 10060 C CA . GLY D 1 275 ? -6.514 56.019 -3.089 1.00 27.41 273 GLY D CA 1
ATOM 10061 C C . GLY D 1 275 ? -6.632 54.534 -3.375 1.00 27.61 273 GLY D C 1
ATOM 10062 O O . GLY D 1 275 ? -7.645 53.910 -3.053 1.00 27.73 273 GLY D O 1
ATOM 10063 N N . TYR D 1 276 ? -5.613 53.985 -4.021 1.00 27.16 274 TYR D N 1
ATOM 10064 C CA . TYR D 1 276 ? -5.505 52.562 -4.263 1.00 27.99 274 TYR D CA 1
ATOM 10065 C C . TYR D 1 276 ? -4.041 52.154 -4.136 1.00 28.05 274 TYR D C 1
ATOM 10066 O O . TYR D 1 276 ? -3.168 52.840 -4.696 1.00 29.48 274 TYR D O 1
ATOM 10075 N N . ALA D 1 277 ? -3.760 51.057 -3.444 1.00 26.64 275 ALA D N 1
ATOM 10076 C CA . ALA D 1 277 ? -2.421 50.475 -3.447 1.00 26.30 275 ALA D CA 1
ATOM 10077 C C . ALA D 1 277 ? -2.496 48.969 -3.484 1.00 26.88 275 ALA D C 1
ATOM 10078 O O . ALA D 1 277 ? -3.499 48.381 -3.077 1.00 26.05 275 ALA D O 1
ATOM 10080 N N . ALA D 1 278 ? -1.468 48.356 -4.079 1.00 27.57 276 ALA D N 1
ATOM 10081 C CA . ALA D 1 278 ? -1.416 46.896 -4.222 1.00 28.57 276 ALA D CA 1
ATOM 10082 C C . ALA D 1 278 ? 0.006 46.382 -4.111 1.00 29.00 276 ALA D C 1
ATOM 10083 O O . ALA D 1 278 ? 0.919 47.044 -4.570 1.00 28.88 276 ALA D O 1
ATOM 10085 N N . ASN D 1 279 ? 0.163 45.215 -3.485 1.00 28.85 277 ASN D N 1
ATOM 10086 C CA . ASN D 1 279 ? 1.340 44.394 -3.597 1.00 29.30 277 ASN D CA 1
ATOM 10087 C C . ASN D 1 279 ? 0.969 43.241 -4.505 1.00 30.68 277 ASN D C 1
ATOM 10088 O O . ASN D 1 279 ? -0.084 42.629 -4.309 1.00 31.36 277 ASN D O 1
ATOM 10093 N N . PHE D 1 280 ? 1.800 42.948 -5.507 1.00 31.30 278 PHE D N 1
ATOM 10094 C CA . PHE D 1 280 ? 1.525 41.850 -6.426 1.00 32.82 278 PHE D CA 1
ATOM 10095 C C . PHE D 1 280 ? 2.065 40.554 -5.832 1.00 32.69 278 PHE D C 1
ATOM 10096 O O . PHE D 1 280 ? 2.730 40.601 -4.806 1.00 31.77 278 PHE D O 1
ATOM 10104 N N . ASP D 1 281 ? 1.774 39.416 -6.440 1.00 33.13 279 ASP D N 1
ATOM 10105 C CA . ASP D 1 281 ? 2.236 38.146 -5.901 1.00 34.44 279 ASP D CA 1
ATOM 10106 C C . ASP D 1 281 ? 3.757 38.107 -5.792 1.00 34.61 279 ASP D C 1
ATOM 10107 O O . ASP D 1 281 ? 4.488 38.571 -6.679 1.00 34.15 279 ASP D O 1
ATOM 10112 N N . LEU D 1 282 ? 4.231 37.589 -4.673 1.00 34.17 280 LEU D N 1
ATOM 10113 C CA . LEU D 1 282 ? 5.636 37.389 -4.469 1.00 35.02 280 LEU D CA 1
ATOM 10114 C C . LEU D 1 282 ? 6.150 36.215 -5.296 1.00 36.52 280 LEU D C 1
ATOM 10115 O O . LEU D 1 282 ? 5.433 35.226 -5.537 1.00 36.71 280 LEU D O 1
ATOM 10120 N N . GLU D 1 283 ? 7.395 36.349 -5.740 1.00 37.22 281 GLU D N 1
ATOM 10121 C CA . GLU D 1 283 ? 8.103 35.310 -6.461 1.00 40.07 281 GLU D CA 1
ATOM 10122 C C . GLU D 1 283 ? 9.293 34.861 -5.619 1.00 38.91 281 GLU D C 1
ATOM 10123 O O . GLU D 1 283 ? 10.039 35.697 -5.094 1.00 37.53 281 GLU D O 1
ATOM 10129 N N . ARG D 1 284 ? 9.463 33.552 -5.495 1.00 38.94 282 ARG D N 1
ATOM 10130 C CA . ARG D 1 284 ? 10.586 32.959 -4.800 1.00 39.64 282 ARG D CA 1
ATOM 10131 C C . ARG D 1 284 ? 11.290 31.978 -5.721 1.00 41.08 282 ARG D C 1
ATOM 10132 O O . ARG D 1 284 ? 10.667 31.039 -6.240 1.00 41.87 282 ARG D O 1
ATOM 10140 N N . ASP D 1 285 ? 12.581 32.206 -5.932 1.00 41.66 283 ASP D N 1
ATOM 10141 C CA . ASP D 1 285 ? 13.377 31.429 -6.895 1.00 44.72 283 ASP D CA 1
ATOM 10142 C C . ASP D 1 285 ? 12.660 31.236 -8.223 1.00 45.59 283 ASP D C 1
ATOM 10143 O O . ASP D 1 285 ? 12.604 30.134 -8.755 1.00 46.56 283 ASP D O 1
ATOM 10148 N N . GLY D 1 286 ? 12.130 32.321 -8.768 1.00 45.25 284 GLY D N 1
ATOM 10149 C CA . GLY D 1 286 ? 11.494 32.270 -10.091 1.00 47.21 284 GLY D CA 1
ATOM 10150 C C . GLY D 1 286 ? 10.086 31.701 -10.120 1.00 48.19 284 GLY D C 1
ATOM 10151 O O . GLY D 1 286 ? 9.523 31.598 -11.188 1.00 49.52 284 GLY D O 1
ATOM 10152 N N . LYS D 1 287 ? 9.511 31.325 -8.977 1.00 48.49 285 LYS D N 1
ATOM 10153 C CA . LYS D 1 287 ? 8.160 30.763 -8.928 1.00 49.56 285 LYS D CA 1
ATOM 10154 C C . LYS D 1 287 ? 7.228 31.688 -8.162 1.00 46.48 285 LYS D C 1
ATOM 10155 O O . LYS D 1 287 ? 7.546 32.120 -7.052 1.00 43.40 285 LYS D O 1
ATOM 10161 N N . THR D 1 288 ? 6.075 31.970 -8.765 1.00 44.99 286 THR D N 1
ATOM 10162 C CA . THR D 1 288 ? 5.067 32.803 -8.151 1.00 44.66 286 THR D CA 1
ATOM 10163 C C . THR D 1 288 ? 4.389 32.053 -7.009 1.00 44.57 286 THR D C 1
ATOM 10164 O O . THR D 1 288 ? 4.011 30.905 -7.166 1.00 45.31 286 THR D O 1
ATOM 10168 N N . LEU D 1 289 ? 4.298 32.692 -5.849 1.00 42.06 287 LEU D N 1
ATOM 10169 C CA . LEU D 1 289 ? 3.548 32.150 -4.724 1.00 42.38 287 LEU D CA 1
ATOM 10170 C C . LEU D 1 289 ? 2.125 32.679 -4.828 1.00 41.86 287 LEU D C 1
ATOM 10171 O O . LEU D 1 289 ? 1.886 33.887 -4.716 1.00 39.71 287 LEU D O 1
ATOM 10176 N N . SER D 1 290 ? 1.178 31.790 -5.056 1.00 43.40 288 SER D N 1
ATOM 10177 C CA . SER D 1 290 ? -0.184 32.221 -5.339 1.00 44.37 288 SER D CA 1
ATOM 10178 C C . SER D 1 290 ? -0.833 32.852 -4.101 1.00 41.73 288 SER D C 1
ATOM 10179 O O . SER D 1 290 ? -0.516 32.511 -2.936 1.00 40.77 288 SER D O 1
ATOM 10182 N N . ASN D 1 291 ? -1.685 33.835 -4.371 1.00 39.46 289 ASN D N 1
ATOM 10183 C CA . ASN D 1 291 ? -2.453 34.526 -3.348 1.00 38.68 289 ASN D CA 1
ATOM 10184 C C . ASN D 1 291 ? -1.603 35.218 -2.288 1.00 35.99 289 ASN D C 1
ATOM 10185 O O . ASN D 1 291 ? -1.980 35.264 -1.121 1.00 36.01 289 ASN D O 1
ATOM 10190 N N . THR D 1 292 ? -0.460 35.754 -2.711 1.00 34.66 290 THR D N 1
ATOM 10191 C CA . THR D 1 292 ? 0.403 36.535 -1.833 1.00 33.18 290 THR D CA 1
ATOM 10192 C C . THR D 1 292 ? 0.296 38.029 -2.089 1.00 31.99 290 THR D C 1
ATOM 10193 O O . THR D 1 292 ? 1.046 38.805 -1.513 1.00 31.33 290 THR D O 1
ATOM 10197 N N . SER D 1 293 ? -0.663 38.432 -2.913 1.00 31.97 291 SER D N 1
ATOM 10198 C CA . SER D 1 293 ? -0.953 39.851 -3.170 1.00 31.30 291 SER D CA 1
ATOM 10199 C C . SER D 1 293 ? -1.828 40.469 -2.071 1.00 30.50 291 SER D C 1
ATOM 10200 O O . SER D 1 293 ? -2.497 39.769 -1.311 1.00 30.36 291 SER D O 1
ATOM 10203 N N . ASP D 1 294 ? -1.803 41.790 -2.006 1.00 30.18 292 ASP D N 1
ATOM 10204 C CA . ASP D 1 294 ? -2.682 42.587 -1.144 1.00 29.91 292 ASP D CA 1
ATOM 10205 C C . ASP D 1 294 ? -3.213 43.755 -1.971 1.00 29.79 292 ASP D C 1
ATOM 10206 O O . ASP D 1 294 ? -2.496 44.279 -2.841 1.00 30.02 292 ASP D O 1
ATOM 10211 N N . ASP D 1 295 ? -4.389 44.252 -1.643 1.00 29.14 293 ASP D N 1
ATOM 10212 C CA . ASP D 1 295 ? -4.726 45.613 -2.046 1.00 28.93 293 ASP D CA 1
ATOM 10213 C C . ASP D 1 295 ? -5.645 46.347 -1.083 1.00 28.71 293 ASP D C 1
ATOM 10214 O O . ASP D 1 295 ? -6.204 45.754 -0.150 1.00 28.68 293 ASP D O 1
ATOM 10219 N N . VAL D 1 296 ? -5.721 47.655 -1.304 1.00 27.80 294 VAL D N 1
ATOM 10220 C CA . VAL D 1 296 ? -6.539 48.555 -0.521 1.00 27.83 294 VAL D CA 1
ATOM 10221 C C . VAL D 1 296 ? -7.130 49.640 -1.433 1.00 27.83 294 VAL D C 1
ATOM 10222 O O . VAL D 1 296 ? -6.430 50.178 -2.305 1.00 27.24 294 VAL D O 1
ATOM 10226 N N . VAL D 1 297 ? -8.404 49.936 -1.211 1.00 27.71 295 VAL D N 1
ATOM 10227 C CA . VAL D 1 297 ? -9.042 51.088 -1.794 1.00 28.56 295 VAL D CA 1
ATOM 10228 C C . VAL D 1 297 ? -9.547 51.956 -0.669 1.00 28.45 295 VAL D C 1
ATOM 10229 O O . VAL D 1 297 ? -10.068 51.451 0.346 1.00 27.19 295 VAL D O 1
ATOM 10233 N N . SER D 1 298 ? -9.400 53.262 -0.844 1.00 27.90 296 SER D N 1
ATOM 10234 C CA . SER D 1 298 ? -9.756 54.219 0.192 1.00 28.01 296 SER D CA 1
ATOM 10235 C C . SER D 1 298 ? -10.406 55.457 -0.422 1.00 27.70 296 SER D C 1
ATOM 10236 O O . SER D 1 298 ? -10.016 55.901 -1.510 1.00 27.91 296 SER D O 1
ATOM 10239 N N . ALA D 1 299 ? -11.371 56.018 0.287 1.00 26.93 297 ALA D N 1
ATOM 10240 C CA . ALA D 1 299 ? -12.014 57.263 -0.087 1.00 27.39 297 ALA D CA 1
ATOM 10241 C C . ALA D 1 299 ? -12.020 58.198 1.115 1.00 27.30 297 ALA D C 1
ATOM 10242 O O . ALA D 1 299 ? -12.226 57.765 2.258 1.00 26.39 297 ALA D O 1
ATOM 10244 N N . GLN D 1 300 ? -11.819 59.485 0.855 1.00 27.26 298 GLN D N 1
ATOM 10245 C CA . GLN D 1 300 ? -11.763 60.475 1.910 1.00 27.01 298 GLN D CA 1
ATOM 10246 C C . GLN D 1 300 ? -12.355 61.809 1.453 1.00 27.95 298 GLN D C 1
ATOM 10247 O O . GLN D 1 300 ? -12.199 62.202 0.281 1.00 28.31 298 GLN D O 1
ATOM 10253 N N . ILE D 1 301 ? -13.062 62.464 2.372 1.00 27.97 299 ILE D N 1
ATOM 10254 C CA . ILE D 1 301 ? -13.469 63.848 2.236 1.00 29.19 299 ILE D CA 1
ATOM 10255 C C . ILE D 1 301 ? -12.812 64.610 3.385 1.00 28.59 299 ILE D C 1
ATOM 10256 O O . ILE D 1 301 ? -12.929 64.198 4.564 1.00 26.63 299 ILE D O 1
ATOM 10269 N N . TYR D 1 303 ? -12.110 68.571 5.079 1.00 27.87 301 TYR D N 1
ATOM 10270 C CA . TYR D 1 303 ? -12.578 69.942 5.178 1.00 28.69 301 TYR D CA 1
ATOM 10271 C C . TYR D 1 303 ? -11.483 70.790 5.819 1.00 28.83 301 TYR D C 1
ATOM 10272 O O . TYR D 1 303 ? -10.973 70.459 6.901 1.00 27.28 301 TYR D O 1
ATOM 10281 N N . PHE D 1 304 ? -11.129 71.887 5.152 1.00 29.97 302 PHE D N 1
ATOM 10282 C CA . PHE D 1 304 ? -10.071 72.802 5.642 1.00 31.07 302 PHE D CA 1
ATOM 10283 C C . PHE D 1 304 ? -10.732 73.739 6.637 1.00 30.52 302 PHE D C 1
ATOM 10284 O O . PHE D 1 304 ? -11.151 74.873 6.312 1.00 31.36 302 PHE D O 1
ATOM 10292 N N . VAL D 1 305 ? -10.875 73.215 7.852 1.00 28.84 303 VAL D N 1
ATOM 10293 C CA . VAL D 1 305 ? -11.643 73.898 8.901 1.00 28.66 303 VAL D CA 1
ATOM 10294 C C . VAL D 1 305 ? -10.957 75.170 9.403 1.00 28.42 303 VAL D C 1
ATOM 10295 O O . VAL D 1 305 ? -11.611 76.075 9.961 1.00 28.95 303 VAL D O 1
ATOM 10299 N N . ASP D 1 306 ? -9.649 75.256 9.190 1.00 27.82 304 ASP D N 1
ATOM 10300 C CA . ASP D 1 306 ? -8.851 76.414 9.578 1.00 28.58 304 ASP D CA 1
ATOM 10301 C C . ASP D 1 306 ? -7.557 76.380 8.781 1.00 28.95 304 ASP D C 1
ATOM 10302 O O . ASP D 1 306 ? -7.146 75.296 8.369 1.00 27.43 304 ASP D O 1
ATOM 10307 N N . PRO D 1 307 ? -6.850 77.520 8.642 1.00 30.75 305 PRO D N 1
ATOM 10308 C CA . PRO D 1 307 ? -5.493 77.372 8.041 1.00 31.15 305 PRO D CA 1
ATOM 10309 C C . PRO D 1 307 ? -4.574 76.391 8.782 1.00 30.72 305 PRO D C 1
ATOM 10310 O O . PRO D 1 307 ? -3.646 75.850 8.181 1.00 30.91 305 PRO D O 1
ATOM 10314 N N . SER D 1 308 ? -4.804 76.170 10.084 1.00 29.57 306 SER D N 1
ATOM 10315 C CA . SER D 1 308 ? -4.002 75.245 10.873 1.00 29.33 306 SER D CA 1
ATOM 10316 C C . SER D 1 308 ? -4.558 73.858 11.078 1.00 26.66 306 SER D C 1
ATOM 10317 O O . SER D 1 308 ? -3.945 73.090 11.785 1.00 25.98 306 SER D O 1
ATOM 10320 N N . ALA D 1 309 ? -5.702 73.546 10.505 1.00 26.43 307 ALA D N 1
ATOM 10321 C CA . ALA D 1 309 ? -6.371 72.311 10.861 1.00 26.25 307 ALA D CA 1
ATOM 10322 C C . ALA D 1 309 ? -7.285 71.764 9.790 1.00 26.87 307 ALA D C 1
ATOM 10323 O O . ALA D 1 309 ? -7.809 72.512 8.954 1.00 27.01 307 ALA D O 1
ATOM 10325 N N . VAL D 1 310 ? -7.504 70.455 9.860 1.00 26.23 308 VAL D N 1
ATOM 10326 C CA . VAL D 1 310 ? -8.430 69.765 8.969 1.00 27.21 308 VAL D CA 1
ATOM 10327 C C . VAL D 1 310 ? -9.350 68.845 9.767 1.00 26.87 308 VAL D C 1
ATOM 10328 O O . VAL D 1 310 ? -8.959 68.327 10.833 1.00 25.60 308 VAL D O 1
ATOM 10332 N N . LEU D 1 311 ? -10.547 68.653 9.223 1.00 26.95 309 LEU D N 1
ATOM 10333 C CA . LEU D 1 311 ? -11.443 67.584 9.615 1.00 26.78 309 LEU D CA 1
ATOM 10334 C C . LEU D 1 311 ? -11.555 66.631 8.441 1.00 26.79 309 LEU D C 1
ATOM 10335 O O . LEU D 1 311 ? -11.504 67.069 7.281 1.00 26.87 309 LEU D O 1
ATOM 10340 N N . TYR D 1 312 ? -11.697 65.336 8.699 1.00 25.94 310 TYR D N 1
ATOM 10341 C CA . TYR D 1 312 ? -11.890 64.381 7.610 1.00 26.22 310 TYR D CA 1
ATOM 10342 C C . TYR D 1 312 ? -12.789 63.212 7.961 1.00 26.11 310 TYR D C 1
ATOM 10343 O O . TYR D 1 312 ? -12.977 62.883 9.147 1.00 25.61 310 TYR D O 1
ATOM 10352 N N . ALA D 1 313 ? -13.333 62.596 6.922 1.00 25.77 311 ALA D N 1
ATOM 10353 C CA . ALA D 1 313 ? -14.028 61.326 7.004 1.00 26.30 311 ALA D CA 1
ATOM 10354 C C . ALA D 1 313 ? -13.414 60.406 5.972 1.00 26.86 311 ALA D C 1
ATOM 10355 O O . ALA D 1 313 ? -13.116 60.830 4.830 1.00 27.37 311 ALA D O 1
ATOM 10357 N N . ARG D 1 314 ? -13.259 59.141 6.339 1.00 26.55 312 ARG D N 1
ATOM 10358 C CA . ARG D 1 314 ? -12.520 58.194 5.536 1.00 26.70 312 ARG D CA 1
ATOM 10359 C C . ARG D 1 314 ? -13.139 56.796 5.590 1.00 27.17 312 ARG D C 1
ATOM 10360 O O . ARG D 1 314 ? -13.574 56.350 6.655 1.00 27.25 312 ARG D O 1
ATOM 10368 N N . ALA D 1 315 ? -13.148 56.110 4.448 1.00 27.06 313 ALA D N 1
ATOM 10369 C CA . ALA D 1 315 ? -13.621 54.730 4.356 1.00 27.69 313 ALA D CA 1
ATOM 10370 C C . ALA D 1 315 ? -12.610 53.947 3.531 1.00 28.33 313 ALA D C 1
ATOM 10371 O O . ALA D 1 315 ? -12.219 54.408 2.438 1.00 29.04 313 ALA D O 1
ATOM 10373 N N . ARG D 1 316 ? -12.177 52.792 4.026 1.00 27.39 314 ARG D N 1
ATOM 10374 C CA . ARG D 1 316 ? -11.221 51.961 3.292 1.00 27.98 314 ARG D CA 1
ATOM 10375 C C . ARG D 1 316 ? -11.475 50.479 3.464 1.00 28.51 314 ARG D C 1
ATOM 10376 O O . ARG D 1 316 ? -12.072 50.049 4.472 1.00 26.77 314 ARG D O 1
ATOM 10392 N N . ASN D 1 318 ? -9.384 46.822 3.033 1.00 27.54 316 ASN D N 1
ATOM 10393 C CA . ASN D 1 318 ? -8.127 46.078 2.871 1.00 28.06 316 ASN D CA 1
ATOM 10394 C C . ASN D 1 318 ? -8.404 44.622 2.568 1.00 28.97 316 ASN D C 1
ATOM 10395 O O . ASN D 1 318 ? -9.130 43.950 3.315 1.00 29.02 316 ASN D O 1
ATOM 10400 N N . ASP D 1 319 ? -7.807 44.133 1.487 1.00 28.86 317 ASP D N 1
ATOM 10401 C CA . ASP D 1 319 ? -7.905 42.734 1.103 1.00 30.21 317 ASP D CA 1
ATOM 10402 C C . ASP D 1 319 ? -6.477 42.182 1.055 1.00 29.94 317 ASP D C 1
ATOM 10403 O O . ASP D 1 319 ? -5.748 42.425 0.081 1.00 30.82 317 ASP D O 1
ATOM 10408 N N . PHE D 1 320 ? -6.099 41.442 2.086 1.00 28.77 318 PHE D N 1
ATOM 10409 C CA . PHE D 1 320 ? -4.747 40.968 2.226 1.00 28.92 318 PHE D CA 1
ATOM 10410 C C . PHE D 1 320 ? -4.530 39.574 1.675 1.00 29.37 318 PHE D C 1
ATOM 10411 O O . PHE D 1 320 ? -5.463 38.813 1.403 1.00 30.91 318 PHE D O 1
ATOM 10419 N N . ASN D 1 321 ? -3.258 39.259 1.495 1.00 29.51 319 ASN D N 1
ATOM 10420 C CA . ASN D 1 321 ? -2.785 37.940 1.108 1.00 31.15 319 ASN D CA 1
ATOM 10421 C C . ASN D 1 321 ? -3.276 36.812 2.032 1.00 32.81 319 ASN D C 1
ATOM 10422 O O . ASN D 1 321 ? -3.670 37.061 3.171 1.00 32.13 319 ASN D O 1
ATOM 10427 N N . GLU D 1 322 ? -3.215 35.591 1.535 1.00 34.59 320 GLU D N 1
ATOM 10428 C CA . GLU D 1 322 ? -3.673 34.411 2.273 1.00 37.39 320 GLU D CA 1
ATOM 10429 C C . GLU D 1 322 ? -2.555 33.645 2.984 1.00 37.61 320 GLU D C 1
ATOM 10430 O O . GLU D 1 322 ? -2.778 32.527 3.423 1.00 39.26 320 GLU D O 1
ATOM 10436 N N . GLY D 1 323 ? -1.384 34.258 3.131 1.00 35.95 321 GLY D N 1
ATOM 10437 C CA . GLY D 1 323 ? -0.320 33.702 3.952 1.00 35.77 321 GLY D CA 1
ATOM 10438 C C . GLY D 1 323 ? 0.792 33.045 3.143 1.00 36.07 321 GLY D C 1
ATOM 10439 O O . GLY D 1 323 ? 0.608 32.643 2.001 1.00 36.13 321 GLY D O 1
ATOM 10440 N N . LEU D 1 324 ? 1.968 33.005 3.744 1.00 35.51 322 LEU D N 1
ATOM 10441 C CA . LEU D 1 324 ? 3.095 32.275 3.198 1.00 36.07 322 LEU D CA 1
ATOM 10442 C C . LEU D 1 324 ? 4.040 31.898 4.339 1.00 36.24 322 LEU D C 1
ATOM 10443 O O . LEU D 1 324 ? 4.018 32.498 5.411 1.00 33.98 322 LEU D O 1
ATOM 10448 N N . ASP D 1 325 ? 4.866 30.897 4.067 1.00 37.27 323 ASP D N 1
ATOM 10449 C CA . ASP D 1 325 ? 5.952 30.525 4.963 1.00 38.56 323 ASP D CA 1
ATOM 10450 C C . ASP D 1 325 ? 7.231 31.252 4.596 1.00 37.92 323 ASP D C 1
ATOM 10451 O O . ASP D 1 325 ? 7.467 31.562 3.421 1.00 37.50 323 ASP D O 1
ATOM 10456 N N . GLY D 1 326 ? 8.058 31.496 5.605 1.00 37.27 324 GLY D N 1
ATOM 10457 C CA . GLY D 1 326 ? 9.407 31.996 5.409 1.00 37.11 324 GLY D CA 1
ATOM 10458 C C . GLY D 1 326 ? 10.346 30.846 5.186 1.00 38.95 324 GLY D C 1
ATOM 10459 O O . GLY D 1 326 ? 9.917 29.709 4.988 1.00 39.81 324 GLY D O 1
ATOM 10460 N N . LEU D 1 327 ? 11.638 31.133 5.194 1.00 39.42 325 LEU D N 1
ATOM 10461 C CA . LEU D 1 327 ? 12.636 30.127 4.817 1.00 41.49 325 LEU D CA 1
ATOM 10462 C C . LEU D 1 327 ? 12.962 29.165 5.939 1.00 42.87 325 LEU D C 1
ATOM 10463 O O . LEU D 1 327 ? 13.694 28.229 5.731 1.00 44.86 325 LEU D O 1
ATOM 10468 N N . ASP D 1 328 ? 12.393 29.385 7.106 1.00 43.46 326 ASP D N 1
ATOM 10469 C CA . ASP D 1 328 ? 12.513 28.475 8.242 1.00 45.65 326 ASP D CA 1
ATOM 10470 C C . ASP D 1 328 ? 11.281 27.578 8.390 1.00 47.39 326 ASP D C 1
ATOM 10471 O O . ASP D 1 328 ? 11.104 26.972 9.433 1.00 49.63 326 ASP D O 1
ATOM 10476 N N . ASP D 1 329 ? 10.447 27.481 7.357 1.00 48.61 327 ASP D N 1
ATOM 10477 C CA . ASP D 1 329 ? 9.226 26.658 7.372 1.00 50.49 327 ASP D CA 1
ATOM 10478 C C . ASP D 1 329 ? 8.183 27.041 8.424 1.00 47.95 327 ASP D C 1
ATOM 10479 O O . ASP D 1 329 ? 7.388 26.216 8.828 1.00 49.57 327 ASP D O 1
ATOM 10484 N N . ALA D 1 330 ? 8.199 28.280 8.879 1.00 45.19 328 ALA D N 1
ATOM 10485 C CA . ALA D 1 330 ? 7.169 28.788 9.754 1.00 43.78 328 ALA D CA 1
ATOM 10486 C C . ALA D 1 330 ? 6.509 29.936 9.011 1.00 41.89 328 ALA D C 1
ATOM 10487 O O . ALA D 1 330 ? 7.088 30.498 8.080 1.00 40.84 328 ALA D O 1
ATOM 10489 N N . ALA D 1 331 ? 5.295 30.280 9.425 1.00 40.82 329 ALA D N 1
ATOM 10490 C CA . ALA D 1 331 ? 4.554 31.382 8.815 1.00 38.95 329 ALA D CA 1
ATOM 10491 C C . ALA D 1 331 ? 5.379 32.656 8.860 1.00 36.86 329 ALA D C 1
ATOM 10492 O O . ALA D 1 331 ? 6.013 32.954 9.856 1.00 36.17 329 ALA D O 1
ATOM 10494 N N . ARG D 1 332 ? 5.443 33.376 7.750 1.00 35.25 330 ARG D N 1
ATOM 10495 C CA . ARG D 1 332 ? 6.065 34.677 7.739 1.00 33.34 330 ARG D CA 1
ATOM 10496 C C . ARG D 1 332 ? 4.985 35.699 8.068 1.00 32.99 330 ARG D C 1
ATOM 10497 O O . ARG D 1 332 ? 3.962 35.790 7.373 1.00 33.10 330 ARG D O 1
ATOM 10505 N N . TRP D 1 333 ? 5.231 36.504 9.085 1.00 31.54 331 TRP D N 1
ATOM 10506 C CA . TRP D 1 333 ? 4.278 37.519 9.469 1.00 31.59 331 TRP D CA 1
ATOM 10507 C C . TRP D 1 333 ? 4.151 38.598 8.369 1.00 30.27 331 TRP D C 1
ATOM 10508 O O . TRP D 1 333 ? 5.155 39.037 7.803 1.00 30.09 331 TRP D O 1
ATOM 10519 N N . THR D 1 334 ? 2.917 38.994 8.074 1.00 29.02 332 THR D N 1
ATOM 10520 C CA . THR D 1 334 ? 2.645 40.151 7.217 1.00 28.55 332 THR D CA 1
ATOM 10521 C C . THR D 1 334 ? 1.510 40.973 7.806 1.00 27.95 332 THR D C 1
ATOM 10522 O O . THR D 1 334 ? 0.833 40.525 8.738 1.00 28.47 332 THR D O 1
ATOM 10526 N N . SER D 1 335 ? 1.254 42.127 7.195 1.00 26.97 333 SER D N 1
ATOM 10527 C CA . SER D 1 335 ? 0.110 42.979 7.587 1.00 26.75 333 SER D CA 1
ATOM 10528 C C . SER D 1 335 ? -1.248 42.299 7.329 1.00 27.87 333 SER D C 1
ATOM 10529 O O . SER D 1 335 ? -2.267 42.772 7.814 1.00 28.91 333 SER D O 1
ATOM 10532 N N . GLY D 1 336 ? -1.247 41.182 6.596 1.00 28.35 334 GLY D N 1
ATOM 10533 C CA . GLY D 1 336 ? -2.425 40.351 6.399 1.00 29.34 334 GLY D CA 1
ATOM 10534 C C . GLY D 1 336 ? -2.646 39.250 7.426 1.00 29.33 334 GLY D C 1
ATOM 10535 O O . GLY D 1 336 ? -3.685 38.643 7.431 1.00 28.78 334 GLY D O 1
ATOM 10536 N N . THR D 1 337 ? -1.688 39.017 8.295 1.00 29.22 335 THR D N 1
ATOM 10537 C CA . THR D 1 337 ? -1.767 37.888 9.248 1.00 30.60 335 THR D CA 1
ATOM 10538 C C . THR D 1 337 ? -3.024 38.001 10.145 1.00 31.13 335 THR D C 1
ATOM 10539 O O . THR D 1 337 ? -3.671 36.997 10.390 1.00 32.35 335 THR D O 1
ATOM 10543 N N . ASN D 1 338 ? -3.386 39.209 10.547 1.00 30.50 336 ASN D N 1
ATOM 10544 C CA . ASN D 1 338 ? -4.599 39.419 11.341 1.00 32.17 336 ASN D CA 1
ATOM 10545 C C . ASN D 1 338 ? -5.931 39.401 10.584 1.00 32.77 336 ASN D C 1
ATOM 10546 O O . ASN D 1 338 ? -6.975 39.424 11.227 1.00 33.46 336 ASN D O 1
ATOM 10551 N N . GLY D 1 339 ? -5.895 39.342 9.239 1.00 31.44 337 GLY D N 1
ATOM 10552 C CA . GLY D 1 339 ? -7.091 39.197 8.415 1.00 31.00 337 GLY D CA 1
ATOM 10553 C C . GLY D 1 339 ? -7.520 40.496 7.730 1.00 29.43 337 GLY D C 1
ATOM 10554 O O . GLY D 1 339 ? -7.069 41.612 8.070 1.00 28.87 337 GLY D O 1
ATOM 10555 N N . ASP D 1 340 ? -8.386 40.335 6.749 1.00 29.08 338 ASP D N 1
ATOM 10556 C CA . ASP D 1 340 ? -8.960 41.449 5.989 1.00 28.17 338 ASP D CA 1
ATOM 10557 C C . ASP D 1 340 ? -9.836 42.309 6.892 1.00 27.73 338 ASP D C 1
ATOM 10558 O O . ASP D 1 340 ? -10.476 41.799 7.826 1.00 27.79 338 ASP D O 1
ATOM 10563 N N . TYR D 1 341 ? -9.883 43.605 6.616 1.00 26.70 339 TYR D N 1
ATOM 10564 C CA . TYR D 1 341 ? -10.819 44.457 7.322 1.00 26.98 339 TYR D CA 1
ATOM 10565 C C . TYR D 1 341 ? -11.174 45.697 6.543 1.00 27.53 339 TYR D C 1
ATOM 10566 O O . TYR D 1 341 ? -10.375 46.146 5.688 1.00 27.13 339 TYR D O 1
ATOM 10575 N N . ASN D 1 342 ? -12.343 46.244 6.867 1.00 27.14 340 ASN D N 1
ATOM 10576 C CA . ASN D 1 342 ? -12.756 47.551 6.432 1.00 27.75 340 ASN D CA 1
ATOM 10577 C C . ASN D 1 342 ? -12.733 48.493 7.620 1.00 27.81 340 ASN D C 1
ATOM 10578 O O . ASN D 1 342 ? -12.877 48.055 8.760 1.00 27.20 340 ASN D O 1
ATOM 10583 N N . GLU D 1 343 ? -12.579 49.776 7.348 1.00 27.33 341 GLU D N 1
ATOM 10584 C CA . GLU D 1 343 ? -12.529 50.791 8.382 1.00 27.41 341 GLU D CA 1
ATOM 10585 C C . GLU D 1 343 ? -13.224 52.094 7.943 1.00 27.96 341 GLU D C 1
ATOM 10586 O O . GLU D 1 343 ? -12.994 52.595 6.829 1.00 26.91 341 GLU D O 1
ATOM 10592 N N . TYR D 1 344 ? -14.052 52.623 8.841 1.00 28.07 342 TYR D N 1
ATOM 10593 C CA . TYR D 1 344 ? -14.736 53.894 8.694 1.00 29.01 342 TYR D CA 1
ATOM 10594 C C . TYR D 1 344 ? -14.181 54.774 9.779 1.00 27.68 342 TYR D C 1
ATOM 10595 O O . TYR D 1 344 ? -14.101 54.337 10.950 1.00 26.45 342 TYR D O 1
ATOM 10604 N N . SER D 1 345 ? -13.808 56.004 9.437 1.00 25.45 343 SER D N 1
ATOM 10605 C CA . SER D 1 345 ? -13.230 56.881 10.438 1.00 24.77 343 SER D CA 1
ATOM 10606 C C . SER D 1 345 ? -13.533 58.338 10.191 1.00 24.98 343 SER D C 1
ATOM 10607 O O . SER D 1 345 ? -13.886 58.748 9.066 1.00 24.73 343 SER D O 1
ATOM 10610 N N . VAL D 1 346 ? -13.446 59.101 11.267 1.00 24.57 344 VAL D N 1
ATOM 10611 C CA . VAL D 1 346 ? -13.471 60.546 11.198 1.00 25.20 344 VAL D CA 1
ATOM 10612 C C . VAL D 1 346 ? -12.307 61.050 12.056 1.00 25.20 344 VAL D C 1
ATOM 10613 O O . VAL D 1 346 ? -11.879 60.390 13.015 1.00 24.93 344 VAL D O 1
ATOM 10617 N N . GLY D 1 347 ? -11.795 62.226 11.723 1.00 25.29 345 GLY D N 1
ATOM 10618 C CA . GLY D 1 347 ? -10.671 62.759 12.483 1.00 24.88 345 GLY D CA 1
ATOM 10619 C C . GLY D 1 347 ? -10.450 64.230 12.344 1.00 24.69 345 GLY D C 1
ATOM 10620 O O . GLY D 1 347 ? -11.101 64.925 11.526 1.00 24.01 345 GLY D O 1
ATOM 10621 N N . VAL D 1 348 ? -9.563 64.707 13.198 1.00 24.13 346 VAL D N 1
ATOM 10622 C CA . VAL D 1 348 ? -9.153 66.104 13.235 1.00 25.02 346 VAL D CA 1
ATOM 10623 C C . VAL D 1 348 ? -7.630 66.119 13.343 1.00 25.08 346 VAL D C 1
ATOM 10624 O O . VAL D 1 348 ? -7.046 65.287 14.072 1.00 24.31 346 VAL D O 1
ATOM 10628 N N . GLU D 1 349 ? -6.978 67.032 12.623 1.00 25.70 347 GLU D N 1
ATOM 10629 C CA . GLU D 1 349 ? -5.541 67.293 12.826 1.00 26.77 347 GLU D CA 1
ATOM 10630 C C . GLU D 1 349 ? -5.322 68.785 12.861 1.00 26.75 347 GLU D C 1
ATOM 10631 O O . GLU D 1 349 ? -5.851 69.511 12.020 1.00 26.92 347 GLU D O 1
ATOM 10637 N N . TYR D 1 350 ? -4.556 69.230 13.859 1.00 25.63 348 TYR D N 1
ATOM 10638 C CA . TYR D 1 350 ? -4.289 70.640 14.111 1.00 25.95 348 TYR D CA 1
ATOM 10639 C C . TYR D 1 350 ? -2.786 70.783 14.397 1.00 25.98 348 TYR D C 1
ATOM 10640 O O . TYR D 1 350 ? -2.230 70.000 15.165 1.00 25.39 348 TYR D O 1
ATOM 10649 N N . TYR D 1 351 ? -2.170 71.796 13.792 1.00 28.02 349 TYR D N 1
ATOM 10650 C CA . TYR D 1 351 ? -0.710 72.016 13.840 1.00 30.32 349 TYR D CA 1
ATOM 10651 C C . TYR D 1 351 ? -0.452 73.338 14.513 1.00 29.80 349 TYR D C 1
ATOM 10652 O O . TYR D 1 351 ? -1.105 74.332 14.201 1.00 29.56 349 TYR D O 1
ATOM 10661 N N . PHE D 1 352 ? 0.504 73.367 15.444 1.00 29.49 350 PHE D N 1
ATOM 10662 C CA . PHE D 1 352 ? 0.992 74.627 15.981 1.00 30.36 350 PHE D CA 1
ATOM 10663 C C . PHE D 1 352 ? 2.501 74.568 16.213 1.00 31.11 350 PHE D C 1
ATOM 10664 O O . PHE D 1 352 ? 3.057 75.641 16.478 1.00 32.89 350 PHE D O 1
ATOM 10673 N N . GLU E 1 12 ? -0.439 92.218 29.661 1.00 81.28 10 GLU E N 1
ATOM 10674 C CA . GLU E 1 12 ? -0.556 91.720 28.260 1.00 80.53 10 GLU E CA 1
ATOM 10675 C C . GLU E 1 12 ? 0.800 91.268 27.691 1.00 75.57 10 GLU E C 1
ATOM 10676 O O . GLU E 1 12 ? 0.891 90.190 27.109 1.00 75.53 10 GLU E O 1
ATOM 10682 N N . TYR E 1 13 ? 1.834 92.092 27.850 1.00 71.45 11 TYR E N 1
ATOM 10683 C CA . TYR E 1 13 ? 3.194 91.709 27.455 1.00 67.15 11 TYR E CA 1
ATOM 10684 C C . TYR E 1 13 ? 3.863 90.867 28.533 1.00 62.96 11 TYR E C 1
ATOM 10685 O O . TYR E 1 13 ? 3.723 91.150 29.716 1.00 63.05 11 TYR E O 1
ATOM 10694 N N . LEU E 1 14 ? 4.638 89.870 28.114 1.00 58.87 12 LEU E N 1
ATOM 10695 C CA . LEU E 1 14 ? 5.221 88.904 29.042 1.00 55.70 12 LEU E CA 1
ATOM 10696 C C . LEU E 1 14 ? 6.606 89.316 29.526 1.00 55.16 12 LEU E C 1
ATOM 10697 O O . LEU E 1 14 ? 7.384 89.908 28.780 1.00 56.00 12 LEU E O 1
ATOM 10702 N N . THR E 1 15 ? 6.901 88.973 30.777 1.00 54.95 13 THR E N 1
ATOM 10703 C CA . THR E 1 15 ? 8.259 89.024 31.333 1.00 56.76 13 THR E CA 1
ATOM 10704 C C . THR E 1 15 ? 8.649 87.624 31.808 1.00 55.94 13 THR E C 1
ATOM 10705 O O . THR E 1 15 ? 7.824 86.710 31.783 1.00 53.33 13 THR E O 1
ATOM 10709 N N . LYS E 1 16 ? 9.900 87.479 32.239 1.00 58.27 14 LYS E N 1
ATOM 10710 C CA . LYS E 1 16 ? 10.394 86.256 32.887 1.00 60.08 14 LYS E CA 1
ATOM 10711 C C . LYS E 1 16 ? 9.456 85.812 34.023 1.00 57.97 14 LYS E C 1
ATOM 10712 O O . LYS E 1 16 ? 9.150 84.623 34.158 1.00 56.85 14 LYS E O 1
ATOM 10718 N N . ASP E 1 17 ? 8.972 86.788 34.787 1.00 57.15 15 ASP E N 1
ATOM 10719 C CA . ASP E 1 17 ? 8.014 86.570 35.879 1.00 56.99 15 ASP E CA 1
ATOM 10720 C C . ASP E 1 17 ? 6.615 86.134 35.476 1.00 53.40 15 ASP E C 1
ATOM 10721 O O . ASP E 1 17 ? 5.833 85.770 36.339 1.00 52.82 15 ASP E O 1
ATOM 10726 N N . SER E 1 18 ? 6.267 86.224 34.194 1.00 50.57 16 SER E N 1
ATOM 10727 C CA . SER E 1 18 ? 5.014 85.676 33.719 1.00 49.17 16 SER E CA 1
ATOM 10728 C C . SER E 1 18 ? 4.975 84.137 33.785 1.00 47.43 16 SER E C 1
ATOM 10729 O O . SER E 1 18 ? 3.904 83.571 33.719 1.00 48.40 16 SER E O 1
ATOM 10732 N N . PHE E 1 19 ? 6.121 83.471 33.854 1.00 45.25 17 PHE E N 1
ATOM 10733 C CA . PHE E 1 19 ? 6.171 82.006 33.820 1.00 44.45 17 PHE E CA 1
ATOM 10734 C C . PHE E 1 19 ? 6.545 81.454 35.183 1.00 43.80 17 PHE E C 1
ATOM 10735 O O . PHE E 1 19 ? 7.341 82.033 35.878 1.00 43.70 17 PHE E O 1
ATOM 10743 N N . SER E 1 20 ? 5.971 80.322 35.539 1.00 31.20 18 SER E N 1
ATOM 10744 C CA . SER E 1 20 ? 6.305 79.615 36.776 1.00 30.80 18 SER E CA 1
ATOM 10745 C C . SER E 1 20 ? 7.256 78.436 36.549 1.00 29.85 18 SER E C 1
ATOM 10746 O O . SER E 1 20 ? 7.460 77.620 37.450 1.00 30.29 18 SER E O 1
ATOM 10749 N N . TYR E 1 21 ? 7.791 78.301 35.341 1.00 28.63 19 TYR E N 1
ATOM 10750 C CA . TYR E 1 21 ? 8.694 77.216 35.017 1.00 27.87 19 TYR E CA 1
ATOM 10751 C C . TYR E 1 21 ? 9.687 77.749 34.000 1.00 28.15 19 TYR E C 1
ATOM 10752 O O . TYR E 1 21 ? 9.447 78.789 33.356 1.00 28.22 19 TYR E O 1
ATOM 10761 N N . GLU E 1 22 ? 10.757 77.008 33.822 1.00 28.48 20 GLU E N 1
ATOM 10762 C CA . GLU E 1 22 ? 11.607 77.216 32.695 1.00 30.95 20 GLU E CA 1
ATOM 10763 C C . GLU E 1 22 ? 11.996 75.874 32.094 1.00 29.14 20 GLU E C 1
ATOM 10764 O O . GLU E 1 22 ? 12.195 74.875 32.814 1.00 27.95 20 GLU E O 1
ATOM 10770 N N . VAL E 1 23 ? 12.023 75.849 30.764 1.00 27.80 21 VAL E N 1
ATOM 10771 C CA . VAL E 1 23 ? 12.518 74.707 30.044 1.00 27.30 21 VAL E CA 1
ATOM 10772 C C . VAL E 1 23 ? 14.010 74.881 29.889 1.00 27.42 21 VAL E C 1
ATOM 10773 O O . VAL E 1 23 ? 14.491 75.985 29.599 1.00 28.35 21 VAL E O 1
ATOM 10777 N N . TYR E 1 24 ? 14.754 73.807 30.076 1.00 26.12 22 TYR E N 1
ATOM 10778 C CA . TYR E 1 24 ? 16.189 73.820 29.812 1.00 26.51 22 TYR E CA 1
ATOM 10779 C C . TYR E 1 24 ? 16.541 72.498 29.108 1.00 26.18 22 TYR E C 1
ATOM 10780 O O . TYR E 1 24 ? 15.723 71.575 29.036 1.00 25.58 22 TYR E O 1
ATOM 10789 N N . GLY E 1 25 ? 17.737 72.438 28.541 1.00 26.48 23 GLY E N 1
ATOM 10790 C CA . GLY E 1 25 ? 18.132 71.254 27.838 1.00 25.86 23 GLY E CA 1
ATOM 10791 C C . GLY E 1 25 ? 19.607 71.111 27.670 1.00 25.90 23 GLY E C 1
ATOM 10792 O O . GLY E 1 25 ? 20.369 72.098 27.770 1.00 26.29 23 GLY E O 1
ATOM 10793 N N . ILE E 1 26 ? 19.995 69.874 27.441 1.00 24.84 24 ILE E N 1
ATOM 10794 C CA . ILE E 1 26 ? 21.351 69.536 27.057 1.00 26.40 24 ILE E CA 1
ATOM 10795 C C . ILE E 1 26 ? 21.213 68.717 25.787 1.00 25.23 24 ILE E C 1
ATOM 10796 O O . ILE E 1 26 ? 20.589 67.665 25.803 1.00 24.63 24 ILE E O 1
ATOM 10801 N N . ILE E 1 27 ? 21.721 69.256 24.695 1.00 25.54 25 ILE E N 1
ATOM 10802 C CA . ILE E 1 27 ? 21.649 68.593 23.408 1.00 25.97 25 ILE E CA 1
ATOM 10803 C C . ILE E 1 27 ? 23.025 67.968 23.218 1.00 26.52 25 ILE E C 1
ATOM 10804 O O . ILE E 1 27 ? 24.027 68.692 23.167 1.00 27.63 25 ILE E O 1
ATOM 10809 N N . ALA E 1 28 ? 23.076 66.639 23.181 1.00 25.70 26 ALA E N 1
ATOM 10810 C CA . ALA E 1 28 ? 24.342 65.927 23.216 1.00 26.00 26 ALA E CA 1
ATOM 10811 C C . ALA E 1 28 ? 24.267 64.755 22.235 1.00 25.99 26 ALA E C 1
ATOM 10812 O O . ALA E 1 28 ? 23.392 63.877 22.399 1.00 25.76 26 ALA E O 1
ATOM 10822 N N . GLN E 1 30 ? 26.908 61.936 20.244 1.00 26.53 28 GLN E N 1
ATOM 10823 C CA . GLN E 1 30 ? 28.210 61.329 20.056 1.00 27.74 28 GLN E CA 1
ATOM 10824 C C . GLN E 1 30 ? 28.120 60.239 18.971 1.00 27.97 28 GLN E C 1
ATOM 10825 O O . GLN E 1 30 ? 27.236 59.358 19.049 1.00 27.50 28 GLN E O 1
ATOM 10831 N N . ALA E 1 31 ? 28.985 60.296 17.962 1.00 27.56 29 ALA E N 1
ATOM 10832 C CA . ALA E 1 31 ? 29.131 59.193 17.006 1.00 27.98 29 ALA E CA 1
ATOM 10833 C C . ALA E 1 31 ? 30.299 58.375 17.502 1.00 28.59 29 ALA E C 1
ATOM 10834 O O . ALA E 1 31 ? 31.426 58.898 17.579 1.00 28.80 29 ALA E O 1
ATOM 10836 N N . ALA E 1 32 ? 30.044 57.115 17.839 1.00 28.27 30 ALA E N 1
ATOM 10837 C CA . ALA E 1 32 ? 31.033 56.267 18.506 1.00 28.85 30 ALA E CA 1
ATOM 10838 C C . ALA E 1 32 ? 31.184 54.947 17.775 1.00 29.46 30 ALA E C 1
ATOM 10839 O O . ALA E 1 32 ? 30.199 54.231 17.561 1.00 28.71 30 ALA E O 1
ATOM 10841 N N . TYR E 1 33 ? 32.424 54.644 17.408 1.00 30.42 31 TYR E N 1
ATOM 10842 C CA . TYR E 1 33 ? 32.800 53.409 16.746 1.00 32.27 31 TYR E CA 1
ATOM 10843 C C . TYR E 1 33 ? 33.569 52.545 17.740 1.00 31.70 31 TYR E C 1
ATOM 10844 O O . TYR E 1 33 ? 34.631 52.961 18.208 1.00 32.01 31 TYR E O 1
ATOM 10853 N N . ARG E 1 34 ? 33.048 51.355 18.023 1.00 31.01 32 ARG E N 1
ATOM 10854 C CA . ARG E 1 34 ? 33.700 50.416 18.951 1.00 31.44 32 ARG E CA 1
ATOM 10855 C C . ARG E 1 34 ? 34.263 49.206 18.236 1.00 32.89 32 ARG E C 1
ATOM 10856 O O . ARG E 1 34 ? 33.645 48.679 17.298 1.00 31.91 32 ARG E O 1
ATOM 10864 N N . ASP E 1 35 ? 35.459 48.808 18.669 1.00 33.25 33 ASP E N 1
ATOM 10865 C CA . ASP E 1 35 ? 36.119 47.641 18.156 1.00 35.36 33 ASP E CA 1
ATOM 10866 C C . ASP E 1 35 ? 36.373 46.712 19.351 1.00 35.22 33 ASP E C 1
ATOM 10867 O O . ASP E 1 35 ? 37.249 46.993 20.193 1.00 34.62 33 ASP E O 1
ATOM 10872 N N . TYR E 1 36 ? 35.606 45.618 19.399 1.00 35.27 34 TYR E N 1
ATOM 10873 C CA . TYR E 1 36 ? 35.667 44.637 20.486 1.00 35.75 34 TYR E CA 1
ATOM 10874 C C . TYR E 1 36 ? 36.646 43.509 20.184 1.00 38.02 34 TYR E C 1
ATOM 10875 O O . TYR E 1 36 ? 36.852 43.127 19.035 1.00 38.11 34 TYR E O 1
ATOM 10884 N N . ASP E 1 37 ? 37.219 42.954 21.246 1.00 39.33 35 ASP E N 1
ATOM 10885 C CA . ASP E 1 37 ? 38.020 41.746 21.122 1.00 42.13 35 ASP E CA 1
ATOM 10886 C C . ASP E 1 37 ? 37.643 40.820 22.277 1.00 42.53 35 ASP E C 1
ATOM 10887 O O . ASP E 1 37 ? 38.373 40.680 23.265 1.00 42.43 35 ASP E O 1
ATOM 10892 N N . SER E 1 38 ? 36.469 40.223 22.150 1.00 41.70 36 SER E N 1
ATOM 10893 C CA . SER E 1 38 ? 35.877 39.434 23.217 1.00 41.51 36 SER E CA 1
ATOM 10894 C C . SER E 1 38 ? 36.380 37.994 23.212 1.00 43.78 36 SER E C 1
ATOM 10895 O O . SER E 1 38 ? 36.158 37.310 24.178 1.00 45.58 36 SER E O 1
ATOM 10898 N N . GLY E 1 39 ? 37.030 37.539 22.149 1.00 44.97 37 GLY E N 1
ATOM 10899 C CA . GLY E 1 39 ? 37.281 36.109 21.949 1.00 47.13 37 GLY E CA 1
ATOM 10900 C C . GLY E 1 39 ? 36.233 35.392 21.097 1.00 48.39 37 GLY E C 1
ATOM 10901 O O . GLY E 1 39 ? 36.446 34.258 20.697 1.00 49.57 37 GLY E O 1
ATOM 10902 N N . ASP E 1 40 ? 35.115 36.055 20.780 1.00 47.85 38 ASP E N 1
ATOM 10903 C CA . ASP E 1 40 ? 34.064 35.487 19.941 1.00 48.47 38 ASP E CA 1
ATOM 10904 C C . ASP E 1 40 ? 33.802 36.512 18.833 1.00 46.57 38 ASP E C 1
ATOM 10905 O O . ASP E 1 40 ? 33.328 37.627 19.091 1.00 44.68 38 ASP E O 1
ATOM 10910 N N . ALA E 1 41 ? 34.107 36.126 17.604 1.00 46.58 39 ALA E N 1
ATOM 10911 C CA . ALA E 1 41 ? 34.051 37.025 16.446 1.00 46.02 39 ALA E CA 1
ATOM 10912 C C . ALA E 1 41 ? 32.634 37.574 16.186 1.00 44.71 39 ALA E C 1
ATOM 10913 O O . ALA E 1 41 ? 32.465 38.751 15.855 1.00 43.34 39 ALA E O 1
ATOM 10915 N N . LYS E 1 42 ? 31.626 36.732 16.375 1.00 44.78 40 LYS E N 1
ATOM 10916 C CA . LYS E 1 42 ? 30.237 37.133 16.165 1.00 44.46 40 LYS E CA 1
ATOM 10917 C C . LYS E 1 42 ? 29.809 38.168 17.211 1.00 41.88 40 LYS E C 1
ATOM 10918 O O . LYS E 1 42 ? 29.212 39.209 16.877 1.00 39.90 40 LYS E O 1
ATOM 10924 N N . GLN E 1 43 ? 30.145 37.911 18.475 1.00 40.50 41 GLN E N 1
ATOM 10925 C CA . GLN E 1 43 ? 29.894 38.870 19.531 1.00 39.32 41 GLN E CA 1
ATOM 10926 C C . GLN E 1 43 ? 30.594 40.204 19.232 1.00 36.67 41 GLN E C 1
ATOM 10927 O O . GLN E 1 43 ? 30.027 41.251 19.450 1.00 34.32 41 GLN E O 1
ATOM 10933 N N . ASP E 1 44 ? 31.823 40.144 18.738 1.00 37.00 42 ASP E N 1
ATOM 10934 C CA . ASP E 1 44 ? 32.546 41.365 18.351 1.00 36.63 42 ASP E CA 1
ATOM 10935 C C . ASP E 1 44 ? 31.778 42.155 17.270 1.00 35.77 42 ASP E C 1
ATOM 10936 O O . ASP E 1 44 ? 31.655 43.366 17.364 1.00 34.56 42 ASP E O 1
ATOM 10941 N N . ASP E 1 45 ? 31.292 41.448 16.260 1.00 36.58 43 ASP E N 1
ATOM 10942 C CA . ASP E 1 45 ? 30.511 42.064 15.185 1.00 37.03 43 ASP E CA 1
ATOM 10943 C C . ASP E 1 45 ? 29.253 42.695 15.744 1.00 35.70 43 ASP E C 1
ATOM 10944 O O . ASP E 1 45 ? 28.882 43.792 15.327 1.00 35.03 43 ASP E O 1
ATOM 10949 N N . ASN E 1 46 ? 28.607 42.008 16.696 1.00 35.15 44 ASN E N 1
ATOM 10950 C CA . ASN E 1 46 ? 27.373 42.480 17.259 1.00 33.97 44 ASN E CA 1
ATOM 10951 C C . ASN E 1 46 ? 27.554 43.733 18.130 1.00 32.95 44 ASN E C 1
ATOM 10952 O O . ASN E 1 46 ? 26.878 44.750 17.906 1.00 30.80 44 ASN E O 1
ATOM 10957 N N . LEU E 1 47 ? 28.457 43.656 19.094 1.00 32.26 45 LEU E N 1
ATOM 10958 C CA . LEU E 1 47 ? 28.665 44.751 20.012 1.00 32.21 45 LEU E CA 1
ATOM 10959 C C . LEU E 1 47 ? 29.383 45.942 19.395 1.00 31.63 45 LEU E C 1
ATOM 10960 O O . LEU E 1 47 ? 29.155 47.065 19.819 1.00 30.99 45 LEU E O 1
ATOM 10965 N N . GLY E 1 48 ? 30.269 45.668 18.460 1.00 32.63 46 GLY E N 1
ATOM 10966 C CA . GLY E 1 48 ? 31.074 46.679 17.784 1.00 33.46 46 GLY E CA 1
ATOM 10967 C C . GLY E 1 48 ? 30.379 47.341 16.604 1.00 32.58 46 GLY E C 1
ATOM 10968 O O . GLY E 1 48 ? 29.230 47.017 16.285 1.00 32.54 46 GLY E O 1
ATOM 10969 N N . GLY E 1 49 ? 31.097 48.258 15.965 1.00 32.71 47 GLY E N 1
ATOM 10970 C CA . GLY E 1 49 ? 30.572 49.071 14.872 1.00 32.98 47 GLY E CA 1
ATOM 10971 C C . GLY E 1 49 ? 30.214 50.469 15.341 1.00 31.83 47 GLY E C 1
ATOM 10972 O O . GLY E 1 49 ? 30.488 50.875 16.502 1.00 30.85 47 GLY E O 1
ATOM 10981 N N . GLN E 1 51 ? 27.655 53.468 16.264 1.00 28.80 49 GLN E N 1
ATOM 10982 C CA . GLN E 1 51 ? 26.328 53.909 16.682 1.00 28.72 49 GLN E CA 1
ATOM 10983 C C . GLN E 1 51 ? 26.339 55.390 16.951 1.00 28.28 49 GLN E C 1
ATOM 10984 O O . GLN E 1 51 ? 27.408 56.002 17.123 1.00 27.61 49 GLN E O 1
ATOM 10990 N N . LEU E 1 52 ? 25.142 55.950 17.009 1.00 28.38 50 LEU E N 1
ATOM 10991 C CA . LEU E 1 52 ? 24.965 57.273 17.526 1.00 29.31 50 LEU E CA 1
ATOM 10992 C C . LEU E 1 52 ? 24.484 57.146 18.969 1.00 29.53 50 LEU E C 1
ATOM 10993 O O . LEU E 1 52 ? 23.670 56.245 19.320 1.00 31.70 50 LEU E O 1
ATOM 10998 N N . ASN E 1 53 ? 25.062 57.962 19.836 1.00 27.36 51 ASN E N 1
ATOM 10999 C CA . ASN E 1 53 ? 24.694 57.986 21.231 1.00 25.94 51 ASN E CA 1
ATOM 11000 C C . ASN E 1 53 ? 24.099 59.371 21.499 1.00 25.51 51 ASN E C 1
ATOM 11001 O O . ASN E 1 53 ? 24.828 60.330 21.710 1.00 25.26 51 ASN E O 1
ATOM 11006 N N . ASN E 1 54 ? 22.770 59.448 21.411 1.00 24.32 52 ASN E N 1
ATOM 11007 C CA . ASN E 1 54 ? 22.062 60.684 21.618 1.00 24.77 52 ASN E CA 1
ATOM 11008 C C . ASN E 1 54 ? 21.669 60.775 23.087 1.00 24.24 52 ASN E C 1
ATOM 11009 O O . ASN E 1 54 ? 20.697 60.137 23.528 1.00 23.09 52 ASN E O 1
ATOM 11014 N N . GLU E 1 55 ? 22.446 61.567 23.822 1.00 24.11 53 GLU E N 1
ATOM 11015 C CA . GLU E 1 55 ? 22.213 61.816 25.235 1.00 24.24 53 GLU E CA 1
ATOM 11016 C C . GLU E 1 55 ? 21.492 63.145 25.458 1.00 23.83 53 GLU E C 1
ATOM 11017 O O . GLU E 1 55 ? 21.460 63.679 26.585 1.00 24.58 53 GLU E O 1
ATOM 11023 N N . SER E 1 56 ? 20.818 63.646 24.440 1.00 24.06 54 SER E N 1
ATOM 11024 C CA . SER E 1 56 ? 20.015 64.860 24.600 1.00 24.27 54 SER E CA 1
ATOM 11025 C C . SER E 1 56 ? 18.872 64.621 25.616 1.00 24.81 54 SER E C 1
ATOM 11026 O O . SER E 1 56 ? 18.340 63.511 25.739 1.00 23.93 54 SER E O 1
ATOM 11029 N N . ARG E 1 57 ? 18.559 65.670 26.366 1.00 25.47 55 ARG E N 1
ATOM 11030 C CA . ARG E 1 57 ? 17.456 65.642 27.316 1.00 25.43 55 ARG E CA 1
ATOM 11031 C C . ARG E 1 57 ? 16.892 67.037 27.537 1.00 25.31 55 ARG E C 1
ATOM 11032 O O . ARG E 1 57 ? 17.580 68.052 27.407 1.00 24.79 55 ARG E O 1
ATOM 11040 N N . ILE E 1 58 ? 15.609 67.043 27.877 1.00 25.14 56 ILE E N 1
ATOM 11041 C CA . ILE E 1 58 ? 14.859 68.244 28.152 1.00 25.08 56 ILE E CA 1
ATOM 11042 C C . ILE E 1 58 ? 14.455 68.154 29.618 1.00 23.23 56 ILE E C 1
ATOM 11043 O O . ILE E 1 58 ? 14.056 67.086 30.107 1.00 22.23 56 ILE E O 1
ATOM 11048 N N . GLY E 1 59 ? 14.484 69.298 30.285 1.00 23.25 57 GLY E N 1
ATOM 11049 C CA . GLY E 1 59 ? 14.000 69.415 31.655 1.00 22.98 57 GLY E CA 1
ATOM 11050 C C . GLY E 1 59 ? 13.133 70.642 31.883 1.00 23.33 57 GLY E C 1
ATOM 11051 O O . GLY E 1 59 ? 13.093 71.571 31.060 1.00 23.61 57 GLY E O 1
ATOM 11052 N N . PHE E 1 60 ? 12.411 70.596 32.996 1.00 22.96 58 PHE E N 1
ATOM 11053 C CA . PHE E 1 60 ? 11.585 71.687 33.486 1.00 23.94 58 PHE E CA 1
ATOM 11054 C C . PHE E 1 60 ? 12.036 71.944 34.921 1.00 24.16 58 PHE E C 1
ATOM 11055 O O . PHE E 1 60 ? 12.259 70.993 35.694 1.00 23.22 58 PHE E O 1
ATOM 11063 N N . ARG E 1 61 ? 12.104 73.206 35.291 1.00 25.22 59 ARG E N 1
ATOM 11064 C CA . ARG E 1 61 ? 12.428 73.560 36.680 1.00 26.31 59 ARG E CA 1
ATOM 11065 C C . ARG E 1 61 ? 11.842 74.898 37.048 1.00 26.75 59 ARG E C 1
ATOM 11066 O O . ARG E 1 61 ? 11.475 75.703 36.183 1.00 26.33 59 ARG E O 1
ATOM 11074 N N . GLY E 1 62 ? 11.745 75.142 38.357 1.00 26.32 60 GLY E N 1
ATOM 11075 C CA . GLY E 1 62 ? 11.250 76.403 38.831 1.00 27.10 60 GLY E CA 1
ATOM 11076 C C . GLY E 1 62 ? 11.371 76.514 40.345 1.00 27.83 60 GLY E C 1
ATOM 11077 O O . GLY E 1 62 ? 11.826 75.594 41.022 1.00 26.23 60 GLY E O 1
ATOM 11078 N N . LYS E 1 63 ? 10.969 77.679 40.827 1.00 29.15 61 LYS E N 1
ATOM 11079 C CA . LYS E 1 63 ? 10.974 78.021 42.227 1.00 30.51 61 LYS E CA 1
ATOM 11080 C C . LYS E 1 63 ? 9.669 78.724 42.574 1.00 30.44 61 LYS E C 1
ATOM 11081 O O . LYS E 1 63 ? 8.986 79.239 41.701 1.00 29.82 61 LYS E O 1
ATOM 11087 N N . LYS E 1 64 ? 9.356 78.757 43.856 1.00 29.80 62 LYS E N 1
ATOM 11088 C CA . LYS E 1 64 ? 8.220 79.493 44.348 1.00 30.73 62 LYS E CA 1
ATOM 11089 C C . LYS E 1 64 ? 8.484 79.969 45.780 1.00 31.10 62 LYS E C 1
ATOM 11090 O O . LYS E 1 64 ? 8.851 79.168 46.622 1.00 30.23 62 LYS E O 1
ATOM 11096 N N . GLN E 1 65 ? 8.291 81.259 46.020 1.00 32.28 63 GLN E N 1
ATOM 11097 C CA . GLN E 1 65 ? 8.290 81.785 47.355 1.00 34.10 63 GLN E CA 1
ATOM 11098 C C . GLN E 1 65 ? 6.866 81.614 47.882 1.00 33.68 63 GLN E C 1
ATOM 11099 O O . GLN E 1 65 ? 5.985 82.368 47.532 1.00 33.95 63 GLN E O 1
ATOM 11105 N N . PHE E 1 66 ? 6.665 80.637 48.753 1.00 32.96 64 PHE E N 1
ATOM 11106 C CA . PHE E 1 66 ? 5.354 80.490 49.400 1.00 33.45 64 PHE E CA 1
ATOM 11107 C C . PHE E 1 66 ? 5.112 81.645 50.347 1.00 35.39 64 PHE E C 1
ATOM 11108 O O . PHE E 1 66 ? 6.009 82.044 51.063 1.00 35.87 64 PHE E O 1
ATOM 11116 N N . ALA E 1 67 ? 3.893 82.172 50.355 1.00 36.66 65 ALA E N 1
ATOM 11117 C CA . ALA E 1 67 ? 3.542 83.293 51.211 1.00 38.72 65 ALA E CA 1
ATOM 11118 C C . ALA E 1 67 ? 3.785 83.005 52.696 1.00 39.81 65 ALA E C 1
ATOM 11119 O O . ALA E 1 67 ? 4.142 83.912 53.431 1.00 40.18 65 ALA E O 1
ATOM 11121 N N . ASN E 1 68 ? 3.611 81.746 53.120 1.00 39.47 66 ASN E N 1
ATOM 11122 C CA . ASN E 1 68 ? 3.671 81.442 54.544 1.00 41.16 66 ASN E CA 1
ATOM 11123 C C . ASN E 1 68 ? 4.845 80.593 54.966 1.00 41.03 66 ASN E C 1
ATOM 11124 O O . ASN E 1 68 ? 4.797 79.994 56.032 1.00 41.36 66 ASN E O 1
ATOM 11129 N N . PHE E 1 69 ? 5.920 80.575 54.191 1.00 40.09 67 PHE E N 1
ATOM 11130 C CA . PHE E 1 69 ? 7.112 79.817 54.573 1.00 40.22 67 PHE E CA 1
ATOM 11131 C C . PHE E 1 69 ? 8.341 80.505 53.961 1.00 40.43 67 PHE E C 1
ATOM 11132 O O . PHE E 1 69 ? 8.375 80.758 52.759 1.00 38.82 67 PHE E O 1
ATOM 11140 N N . GLU E 1 70 ? 9.337 80.804 54.777 1.00 41.78 68 GLU E N 1
ATOM 11141 C CA . GLU E 1 70 ? 10.485 81.599 54.321 1.00 43.62 68 GLU E CA 1
ATOM 11142 C C . GLU E 1 70 ? 11.372 80.841 53.304 1.00 40.36 68 GLU E C 1
ATOM 11143 O O . GLU E 1 70 ? 11.679 81.402 52.266 1.00 40.25 68 GLU E O 1
ATOM 11149 N N . PRO E 1 71 ? 11.786 79.589 53.594 1.00 38.39 69 PRO E N 1
ATOM 11150 C CA . PRO E 1 71 ? 12.662 78.896 52.635 1.00 36.67 69 PRO E CA 1
ATOM 11151 C C . PRO E 1 71 ? 11.972 78.739 51.281 1.00 35.14 69 PRO E C 1
ATOM 11152 O O . PRO E 1 71 ? 10.852 78.250 51.232 1.00 34.56 69 PRO E O 1
ATOM 11156 N N . THR E 1 72 ? 12.650 79.165 50.224 1.00 33.91 70 THR E N 1
ATOM 11157 C CA . THR E 1 72 ? 12.113 79.111 48.888 1.00 33.13 70 THR E CA 1
ATOM 11158 C C . THR E 1 72 ? 11.924 77.667 48.438 1.00 30.68 70 THR E C 1
ATOM 11159 O O . THR E 1 72 ? 12.809 76.835 48.594 1.00 29.05 70 THR E O 1
ATOM 11163 N N . PHE E 1 73 ? 10.762 77.395 47.858 1.00 29.77 71 PHE E N 1
ATOM 11164 C CA . PHE E 1 73 ? 10.458 76.088 47.282 1.00 28.47 71 PHE E CA 1
ATOM 11165 C C . PHE E 1 73 ? 11.157 75.964 45.925 1.00 27.69 71 PHE E C 1
ATOM 11166 O O . PHE E 1 73 ? 11.086 76.874 45.108 1.00 28.17 71 PHE E O 1
ATOM 11174 N N . ILE E 1 74 ? 11.747 74.812 45.668 1.00 27.07 72 ILE E N 1
ATOM 11175 C CA . ILE E 1 74 ? 12.371 74.516 44.370 1.00 26.56 72 ILE E CA 1
ATOM 11176 C C . ILE E 1 74 ? 11.897 73.174 43.848 1.00 25.36 72 ILE E C 1
ATOM 11177 O O . ILE E 1 74 ? 11.539 72.265 44.621 1.00 24.55 72 ILE E O 1
ATOM 11182 N N . TRP E 1 75 ? 11.908 73.036 42.523 1.00 24.82 73 TRP E N 1
ATOM 11183 C CA . TRP E 1 75 ? 11.546 71.762 41.900 1.00 23.64 73 TRP E CA 1
ATOM 11184 C C . TRP E 1 75 ? 12.219 71.628 40.544 1.00 23.18 73 TRP E C 1
ATOM 11185 O O . TRP E 1 75 ? 12.586 72.624 39.891 1.00 22.75 73 TRP E O 1
ATOM 11196 N N . GLN E 1 76 ? 12.339 70.384 40.124 1.00 23.13 74 GLN E N 1
ATOM 11197 C CA . GLN E 1 76 ? 12.895 70.044 38.834 1.00 22.91 74 GLN E CA 1
ATOM 11198 C C . GLN E 1 76 ? 12.366 68.701 38.379 1.00 22.31 74 GLN E C 1
ATOM 11199 O O . GLN E 1 76 ? 12.203 67.795 39.179 1.00 21.48 74 GLN E O 1
ATOM 11205 N N . ILE E 1 77 ? 12.121 68.594 37.067 1.00 22.02 75 ILE E N 1
ATOM 11206 C CA . ILE E 1 77 ? 11.747 67.344 36.444 1.00 22.04 75 ILE E CA 1
ATOM 11207 C C . ILE E 1 77 ? 12.572 67.209 35.156 1.00 21.97 75 ILE E C 1
ATOM 11208 O O . ILE E 1 77 ? 12.363 67.975 34.212 1.00 21.46 75 ILE E O 1
ATOM 11213 N N . GLU E 1 78 ? 13.509 66.271 35.141 1.00 21.39 76 GLU E N 1
ATOM 11214 C CA . GLU E 1 78 ? 14.433 66.156 34.003 1.00 22.05 76 GLU E CA 1
ATOM 11215 C C . GLU E 1 78 ? 14.196 64.884 33.245 1.00 21.01 76 GLU E C 1
ATOM 11216 O O . GLU E 1 78 ? 14.095 63.802 33.848 1.00 20.97 76 GLU E O 1
ATOM 11222 N N . GLY E 1 79 ? 14.086 65.011 31.926 1.00 20.69 77 GLY E N 1
ATOM 11223 C CA . GLY E 1 79 ? 13.937 63.841 31.078 1.00 20.63 77 GLY E CA 1
ATOM 11224 C C . GLY E 1 79 ? 15.200 62.990 30.954 1.00 20.72 77 GLY E C 1
ATOM 11225 O O . GLY E 1 79 ? 16.314 63.443 31.252 1.00 21.33 77 GLY E O 1
ATOM 11226 N N . GLY E 1 80 ? 15.019 61.746 30.520 1.00 20.93 78 GLY E N 1
ATOM 11227 C CA . GLY E 1 80 ? 16.126 60.874 30.226 1.00 21.47 78 GLY E CA 1
ATOM 11228 C C . GLY E 1 80 ? 16.774 61.099 28.859 1.00 22.13 78 GLY E C 1
ATOM 11229 O O . GLY E 1 80 ? 16.341 61.930 28.058 1.00 21.09 78 GLY E O 1
ATOM 11230 N N . TYR E 1 81 ? 17.842 60.353 28.617 1.00 22.70 79 TYR E N 1
ATOM 11231 C CA . TYR E 1 81 ? 18.525 60.391 27.306 1.00 23.78 79 TYR E CA 1
ATOM 11232 C C . TYR E 1 81 ? 17.570 59.925 26.219 1.00 23.56 79 TYR E C 1
ATOM 11233 O O . TYR E 1 81 ? 16.999 58.846 26.312 1.00 22.86 79 TYR E O 1
ATOM 11242 N N . VAL E 1 82 ? 17.391 60.734 25.189 1.00 23.10 80 VAL E N 1
ATOM 11243 C CA . VAL E 1 82 ? 16.357 60.438 24.208 1.00 23.89 80 VAL E CA 1
ATOM 11244 C C . VAL E 1 82 ? 16.663 59.257 23.281 1.00 25.20 80 VAL E C 1
ATOM 11245 O O . VAL E 1 82 ? 15.725 58.625 22.792 1.00 24.95 80 VAL E O 1
ATOM 11249 N N . ASP E 1 83 ? 17.940 58.961 23.020 1.00 25.62 81 ASP E N 1
ATOM 11250 C CA . ASP E 1 83 ? 18.288 57.805 22.138 1.00 27.22 81 ASP E CA 1
ATOM 11251 C C . ASP E 1 83 ? 19.729 57.367 22.281 1.00 27.03 81 ASP E C 1
ATOM 11252 O O . ASP E 1 83 ? 20.557 57.558 21.379 1.00 28.56 81 ASP E O 1
ATOM 11257 N N . PRO E 1 84 ? 20.045 56.790 23.434 1.00 27.60 82 PRO E N 1
ATOM 11258 C CA . PRO E 1 84 ? 21.412 56.424 23.723 1.00 27.71 82 PRO E CA 1
ATOM 11259 C C . PRO E 1 84 ? 21.839 55.246 22.848 1.00 27.45 82 PRO E C 1
ATOM 11260 O O . PRO E 1 84 ? 20.989 54.509 22.351 1.00 26.89 82 PRO E O 1
ATOM 11264 N N . SER E 1 85 ? 23.134 55.076 22.654 1.00 26.97 83 SER E N 1
ATOM 11265 C CA . SER E 1 85 ? 23.642 53.883 21.987 1.00 27.24 83 SER E CA 1
ATOM 11266 C C . SER E 1 85 ? 23.295 52.645 22.845 1.00 27.04 83 SER E C 1
ATOM 11267 O O . SER E 1 85 ? 23.085 52.759 24.072 1.00 25.34 83 SER E O 1
ATOM 11270 N N . PHE E 1 86 ? 23.120 51.514 22.164 1.00 27.18 84 PHE E N 1
ATOM 11271 C CA . PHE E 1 86 ? 22.765 50.246 22.784 1.00 27.79 84 PHE E CA 1
ATOM 11272 C C . PHE E 1 86 ? 21.350 50.250 23.395 1.00 29.47 84 PHE E C 1
ATOM 11273 O O . PHE E 1 86 ? 21.039 49.370 24.154 1.00 30.54 84 PHE E O 1
ATOM 11281 N N . GLY E 1 87 ? 20.513 51.232 23.064 1.00 29.37 85 GLY E N 1
ATOM 11282 C CA . GLY E 1 87 ? 19.182 51.379 23.660 1.00 29.42 85 GLY E CA 1
ATOM 11283 C C . GLY E 1 87 ? 18.211 51.871 22.592 1.00 29.32 85 GLY E C 1
ATOM 11284 O O . GLY E 1 87 ? 18.636 52.316 21.501 1.00 28.43 85 GLY E O 1
ATOM 11285 N N . GLY E 1 88 ? 16.923 51.733 22.893 1.00 28.36 86 GLY E N 1
ATOM 11286 C CA . GLY E 1 88 ? 15.861 52.157 21.991 1.00 27.90 86 GLY E CA 1
ATOM 11287 C C . GLY E 1 88 ? 15.560 53.639 22.216 1.00 26.50 86 GLY E C 1
ATOM 11288 O O . GLY E 1 88 ? 16.059 54.280 23.137 1.00 25.02 86 GLY E O 1
ATOM 11289 N N . GLU E 1 89 ? 14.739 54.166 21.330 1.00 25.94 87 GLU E N 1
ATOM 11290 C CA . GLU E 1 89 ? 14.364 55.571 21.336 1.00 25.29 87 GLU E CA 1
ATOM 11291 C C . GLU E 1 89 ? 13.347 55.903 22.433 1.00 24.95 87 GLU E C 1
ATOM 11292 O O . GLU E 1 89 ? 12.479 55.091 22.765 1.00 23.94 87 GLU E O 1
ATOM 11298 N N . GLY E 1 90 ? 13.401 57.138 22.915 1.00 24.42 88 GLY E N 1
ATOM 11299 C CA . GLY E 1 90 ? 12.362 57.685 23.750 1.00 24.46 88 GLY E CA 1
ATOM 11300 C C . GLY E 1 90 ? 12.724 57.669 25.211 1.00 23.96 88 GLY E C 1
ATOM 11301 O O . GLY E 1 90 ? 13.270 56.701 25.711 1.00 24.00 88 GLY E O 1
ATOM 11302 N N . ALA E 1 91 ? 12.443 58.764 25.894 1.00 23.58 89 ALA E N 1
ATOM 11303 C CA . ALA E 1 91 ? 12.658 58.845 27.330 1.00 23.18 89 ALA E CA 1
ATOM 11304 C C . ALA E 1 91 ? 11.474 59.552 27.994 1.00 22.89 89 ALA E C 1
ATOM 11305 O O . ALA E 1 91 ? 10.901 60.513 27.443 1.00 22.80 89 ALA E O 1
ATOM 11307 N N . GLY E 1 92 ? 11.145 59.087 29.188 1.00 22.41 90 GLY E N 1
ATOM 11308 C CA . GLY E 1 92 ? 10.130 59.725 29.997 1.00 23.10 90 GLY E CA 1
ATOM 11309 C C . GLY E 1 92 ? 10.668 60.943 30.734 1.00 23.81 90 GLY E C 1
ATOM 11310 O O . GLY E 1 92 ? 11.892 61.117 30.926 1.00 23.41 90 GLY E O 1
ATOM 11311 N N . LEU E 1 93 ? 9.737 61.796 31.157 1.00 25.07 91 LEU E N 1
ATOM 11312 C CA . LEU E 1 93 ? 10.068 62.892 32.069 1.00 25.29 91 LEU E CA 1
ATOM 11313 C C . LEU E 1 93 ? 10.252 62.326 33.453 1.00 24.36 91 LEU E C 1
ATOM 11314 O O . LEU E 1 93 ? 9.450 61.509 33.920 1.00 23.21 91 LEU E O 1
ATOM 11319 N N . GLY E 1 94 ? 11.298 62.764 34.136 1.00 24.28 92 GLY E N 1
ATOM 11320 C CA . GLY E 1 94 ? 11.574 62.254 35.456 1.00 23.62 92 GLY E CA 1
ATOM 11321 C C . GLY E 1 94 ? 12.565 61.130 35.547 1.00 23.94 92 GLY E C 1
ATOM 11322 O O . GLY E 1 94 ? 12.820 60.620 36.653 1.00 23.64 92 GLY E O 1
ATOM 11323 N N . GLU E 1 95 ? 13.248 60.803 34.448 1.00 22.31 93 GLU E N 1
ATOM 11324 C CA . GLU E 1 95 ? 14.276 59.772 34.494 1.00 22.08 93 GLU E CA 1
ATOM 11325 C C . GLU E 1 95 ? 15.603 60.279 35.051 1.00 21.85 93 GLU E C 1
ATOM 11326 O O . GLU E 1 95 ? 16.368 59.468 35.567 1.00 22.03 93 GLU E O 1
ATOM 11332 N N . ARG E 1 96 ? 15.902 61.564 34.893 1.00 21.24 94 ARG E N 1
ATOM 11333 C CA . ARG E 1 96 ? 17.139 62.139 35.416 1.00 21.75 94 ARG E CA 1
ATOM 11334 C C . ARG E 1 96 ? 16.760 62.941 36.667 1.00 22.17 94 ARG E C 1
ATOM 11335 O O . ARG E 1 96 ? 15.740 62.619 37.282 1.00 21.45 94 ARG E O 1
ATOM 11343 N N . ASP E 1 97 ? 17.613 63.841 37.141 1.00 22.52 95 ASP E N 1
ATOM 11344 C CA . ASP E 1 97 ? 17.400 64.447 38.476 1.00 22.79 95 ASP E CA 1
ATOM 11345 C C . ASP E 1 97 ? 16.049 65.138 38.531 1.00 22.63 95 ASP E C 1
ATOM 11346 O O . ASP E 1 97 ? 15.746 66.032 37.711 1.00 22.92 95 ASP E O 1
ATOM 11351 N N . THR E 1 98 ? 15.233 64.717 39.491 1.00 21.62 96 THR E N 1
ATOM 11352 C CA . THR E 1 98 ? 13.815 65.058 39.538 1.00 21.64 96 THR E CA 1
ATOM 11353 C C . THR E 1 98 ? 13.433 65.109 41.014 1.00 21.90 96 THR E C 1
ATOM 11354 O O . THR E 1 98 ? 13.521 64.088 41.726 1.00 21.39 96 THR E O 1
ATOM 11358 N N . PHE E 1 99 ? 13.068 66.293 41.495 1.00 22.08 97 PHE E N 1
ATOM 11359 C CA . PHE E 1 99 ? 12.980 66.504 42.937 1.00 22.61 97 PHE E CA 1
ATOM 11360 C C . PHE E 1 99 ? 12.134 67.710 43.276 1.00 23.21 97 PHE E C 1
ATOM 11361 O O . PHE E 1 99 ? 11.772 68.497 42.407 1.00 22.59 97 PHE E O 1
ATOM 11369 N N . VAL E 1 100 ? 11.838 67.838 44.577 1.00 24.17 98 VAL E N 1
ATOM 11370 C CA . VAL E 1 100 ? 11.333 69.066 45.164 1.00 25.26 98 VAL E CA 1
ATOM 11371 C C . VAL E 1 100 ? 12.298 69.419 46.282 1.00 26.21 98 VAL E C 1
ATOM 11372 O O . VAL E 1 100 ? 13.118 68.588 46.689 1.00 26.36 98 VAL E O 1
ATOM 11376 N N . GLY E 1 101 ? 12.215 70.636 46.779 1.00 26.64 99 GLY E N 1
ATOM 11377 C CA . GLY E 1 101 ? 13.088 71.007 47.874 1.00 27.83 99 GLY E CA 1
ATOM 11378 C C . GLY E 1 101 ? 12.857 72.392 48.401 1.00 28.91 99 GLY E C 1
ATOM 11379 O O . GLY E 1 101 ? 11.923 73.076 47.971 1.00 28.18 99 GLY E O 1
ATOM 11380 N N . PHE E 1 102 ? 13.726 72.788 49.334 1.00 29.30 100 PHE E N 1
ATOM 11381 C CA . PHE E 1 102 ? 13.718 74.112 49.885 1.00 31.27 100 PHE E CA 1
ATOM 11382 C C . PHE E 1 102 ? 15.134 74.605 50.010 1.00 32.75 100 PHE E C 1
ATOM 11383 O O . PHE E 1 102 ? 16.067 73.816 50.173 1.00 31.49 100 PHE E O 1
ATOM 11391 N N . GLU E 1 103 ? 15.277 75.925 49.966 1.00 34.68 101 GLU E N 1
ATOM 11392 C CA . GLU E 1 103 ? 16.586 76.526 50.076 1.00 36.51 101 GLU E CA 1
ATOM 11393 C C . GLU E 1 103 ? 16.532 77.820 50.863 1.00 38.50 101 GLU E C 1
ATOM 11394 O O . GLU E 1 103 ? 15.529 78.540 50.852 1.00 38.22 101 GLU E O 1
ATOM 11400 N N . SER E 1 104 ? 17.646 78.095 51.529 1.00 40.46 102 SER E N 1
ATOM 11401 C CA . SER E 1 104 ? 17.808 79.310 52.325 1.00 44.12 102 SER E CA 1
ATOM 11402 C C . SER E 1 104 ? 19.316 79.594 52.429 1.00 45.29 102 SER E C 1
ATOM 11403 O O . SER E 1 104 ? 20.127 78.666 52.522 1.00 44.08 102 SER E O 1
ATOM 11406 N N . ALA E 1 105 ? 19.675 80.869 52.390 1.00 47.26 103 ALA E N 1
ATOM 11407 C CA . ALA E 1 105 ? 21.076 81.312 52.340 1.00 48.11 103 ALA E CA 1
ATOM 11408 C C . ALA E 1 105 ? 21.933 80.710 53.442 1.00 48.06 103 ALA E C 1
ATOM 11409 O O . ALA E 1 105 ? 23.042 80.280 53.188 1.00 48.23 103 ALA E O 1
ATOM 11411 N N . SER E 1 106 ? 21.426 80.675 54.663 1.00 48.91 104 SER E N 1
ATOM 11412 C CA . SER E 1 106 ? 22.255 80.272 55.790 1.00 50.32 104 SER E CA 1
ATOM 11413 C C . SER E 1 106 ? 22.478 78.757 55.882 1.00 47.99 104 SER E C 1
ATOM 11414 O O . SER E 1 106 ? 23.458 78.343 56.513 1.00 47.48 104 SER E O 1
ATOM 11417 N N . TRP E 1 107 ? 21.602 77.933 55.288 1.00 44.58 105 TRP E N 1
ATOM 11418 C CA . TRP E 1 107 ? 21.789 76.473 55.370 1.00 43.00 105 TRP E CA 1
ATOM 11419 C C . TRP E 1 107 ? 21.826 75.689 54.058 1.00 40.68 105 TRP E C 1
ATOM 11420 O O . TRP E 1 107 ? 21.994 74.480 54.093 1.00 40.28 105 TRP E O 1
ATOM 11431 N N . GLY E 1 108 ? 21.759 76.372 52.925 1.00 39.30 106 GLY E N 1
ATOM 11432 C CA . GLY E 1 108 ? 21.960 75.763 51.635 1.00 38.30 106 GLY E CA 1
ATOM 11433 C C . GLY E 1 108 ? 20.639 75.250 51.079 1.00 37.29 106 GLY E C 1
ATOM 11434 O O . GLY E 1 108 ? 19.687 76.014 50.921 1.00 36.84 106 GLY E O 1
ATOM 11435 N N . GLN E 1 109 ? 20.593 73.961 50.758 1.00 35.83 107 GLN E N 1
ATOM 11436 C CA . GLN E 1 109 ? 19.369 73.385 50.209 1.00 35.54 107 GLN E CA 1
ATOM 11437 C C . GLN E 1 109 ? 19.148 71.926 50.558 1.00 32.45 107 GLN E C 1
ATOM 11438 O O . GLN E 1 109 ? 20.092 71.197 50.850 1.00 31.36 107 GLN E O 1
ATOM 11444 N N . VAL E 1 110 ? 17.880 71.557 50.591 1.00 30.67 108 VAL E N 1
ATOM 11445 C CA . VAL E 1 110 ? 17.492 70.189 50.850 1.00 30.16 108 VAL E CA 1
ATOM 11446 C C . VAL E 1 110 ? 16.596 69.796 49.696 1.00 29.14 108 VAL E C 1
ATOM 11447 O O . VAL E 1 110 ? 15.706 70.557 49.313 1.00 29.03 108 VAL E O 1
ATOM 11451 N N . ARG E 1 111 ? 16.874 68.622 49.143 1.00 27.59 109 ARG E N 1
ATOM 11452 C CA . ARG E 1 111 ? 16.093 68.064 48.046 1.00 27.26 109 ARG E CA 1
ATOM 11453 C C . ARG E 1 111 ? 15.563 66.693 48.427 1.00 26.95 109 ARG E C 1
ATOM 11454 O O . ARG E 1 111 ? 16.246 65.924 49.127 1.00 27.42 109 ARG E O 1
ATOM 11462 N N . LEU E 1 112 ? 14.341 66.408 47.983 1.00 26.26 110 LEU E N 1
ATOM 11463 C CA . LEU E 1 112 ? 13.711 65.116 48.122 1.00 26.35 110 LEU E CA 1
ATOM 11464 C C . LEU E 1 112 ? 13.362 64.636 46.730 1.00 25.29 110 LEU E C 1
ATOM 11465 O O . LEU E 1 112 ? 12.730 65.369 45.953 1.00 24.82 110 LEU E O 1
ATOM 11470 N N . GLY E 1 113 ? 13.737 63.413 46.432 1.00 23.95 111 GLY E N 1
ATOM 11471 C CA . GLY E 1 113 ? 13.348 62.781 45.180 1.00 23.31 111 GLY E CA 1
ATOM 11472 C C . GLY E 1 113 ? 14.485 61.963 44.600 1.00 23.01 111 GLY E C 1
ATOM 11473 O O . GLY E 1 113 ? 15.031 61.082 45.264 1.00 22.87 111 GLY E O 1
ATOM 11474 N N . ARG E 1 114 ? 14.825 62.272 43.354 1.00 22.68 112 ARG E N 1
ATOM 11475 C CA . ARG E 1 114 ? 15.799 61.499 42.552 1.00 22.54 112 ARG E CA 1
ATOM 11476 C C . ARG E 1 114 ? 16.979 62.394 42.242 1.00 22.62 112 ARG E C 1
ATOM 11477 O O . ARG E 1 114 ? 16.844 63.396 41.505 1.00 22.36 112 ARG E O 1
ATOM 11485 N N . VAL E 1 115 ? 18.111 62.097 42.875 1.00 22.76 113 VAL E N 1
ATOM 11486 C CA . VAL E 1 115 ? 19.312 62.918 42.798 1.00 23.11 113 VAL E CA 1
ATOM 11487 C C . VAL E 1 115 ? 20.536 62.020 42.792 1.00 22.99 113 VAL E C 1
ATOM 11488 O O . VAL E 1 115 ? 20.442 60.815 43.028 1.00 22.96 113 VAL E O 1
ATOM 11492 N N . LEU E 1 116 ? 21.694 62.629 42.574 1.00 23.35 114 LEU E N 1
ATOM 11493 C CA . LEU E 1 116 ? 22.937 61.887 42.655 1.00 24.15 114 LEU E CA 1
ATOM 11494 C C . LEU E 1 116 ? 23.326 61.700 44.122 1.00 24.26 114 LEU E C 1
ATOM 11495 O O . LEU E 1 116 ? 23.165 62.610 44.941 1.00 24.83 114 LEU E O 1
ATOM 11500 N N . THR E 1 117 ? 23.919 60.560 44.433 1.00 24.51 115 THR E N 1
ATOM 11501 C CA . THR E 1 117 ? 24.515 60.395 45.775 1.00 24.67 115 THR E CA 1
ATOM 11502 C C . THR E 1 117 ? 25.787 61.244 45.867 1.00 25.35 115 THR E C 1
ATOM 11503 O O . THR E 1 117 ? 26.413 61.558 44.844 1.00 25.40 115 THR E O 1
ATOM 11507 N N . PRO E 1 118 ? 26.188 61.625 47.087 1.00 26.09 116 PRO E N 1
ATOM 11508 C CA . PRO E 1 118 ? 27.392 62.442 47.255 1.00 26.30 116 PRO E CA 1
ATOM 11509 C C . PRO E 1 118 ? 28.648 61.763 46.692 1.00 26.39 116 PRO E C 1
ATOM 11510 O O . PRO E 1 118 ? 29.452 62.415 46.010 1.00 27.09 116 PRO E O 1
ATOM 11522 N N . TYR E 1 120 ? 28.629 59.319 44.329 1.00 26.01 118 TYR E N 1
ATOM 11523 C CA . TYR E 1 120 ? 28.510 59.151 42.875 1.00 25.88 118 TYR E CA 1
ATOM 11524 C C . TYR E 1 120 ? 28.831 60.445 42.126 1.00 25.68 118 TYR E C 1
ATOM 11525 O O . TYR E 1 120 ? 29.490 60.420 41.076 1.00 25.39 118 TYR E O 1
ATOM 11534 N N . GLU E 1 121 ? 28.418 61.571 42.682 1.00 26.06 119 GLU E N 1
ATOM 11535 C CA . GLU E 1 121 ? 28.662 62.826 42.017 1.00 27.48 119 GLU E CA 1
ATOM 11536 C C . GLU E 1 121 ? 30.175 63.053 41.731 1.00 27.43 119 GLU E C 1
ATOM 11537 O O . GLU E 1 121 ? 30.529 63.519 40.646 1.00 26.39 119 GLU E O 1
ATOM 11543 N N . LEU E 1 122 ? 31.014 62.722 42.717 1.00 26.63 120 LEU E N 1
ATOM 11544 C CA . LEU E 1 122 ? 32.455 62.793 42.586 1.00 27.42 120 LEU E CA 1
ATOM 11545 C C . LEU E 1 122 ? 33.062 61.729 41.684 1.00 26.92 120 LEU E C 1
ATOM 11546 O O . LEU E 1 122 ? 34.044 62.004 40.975 1.00 27.45 120 LEU E O 1
ATOM 11551 N N . VAL E 1 123 ? 32.509 60.522 41.739 1.00 26.52 121 VAL E N 1
ATOM 11552 C CA . VAL E 1 123 ? 32.952 59.434 40.864 1.00 26.92 121 VAL E CA 1
ATOM 11553 C C . VAL E 1 123 ? 32.728 59.809 39.380 1.00 27.10 121 VAL E C 1
ATOM 11554 O O . VAL E 1 123 ? 33.597 59.592 38.513 1.00 26.81 121 VAL E O 1
ATOM 11558 N N . ASP E 1 124 ? 31.559 60.376 39.112 1.00 26.69 122 ASP E N 1
ATOM 11559 C CA . ASP E 1 124 ? 31.196 60.815 37.764 1.00 26.93 122 ASP E CA 1
ATOM 11560 C C . ASP E 1 124 ? 32.039 62.011 37.326 1.00 27.64 122 ASP E C 1
ATOM 11561 O O . ASP E 1 124 ? 32.623 61.998 36.225 1.00 27.71 122 ASP E O 1
ATOM 11566 N N . TRP E 1 125 ? 32.063 63.064 38.138 1.00 27.21 123 TRP E N 1
ATOM 11567 C CA . TRP E 1 125 ? 32.764 64.280 37.776 1.00 28.65 123 TRP E CA 1
ATOM 11568 C C . TRP E 1 125 ? 33.660 64.693 38.959 1.00 29.20 123 TRP E C 1
ATOM 11569 O O . TRP E 1 125 ? 33.127 64.983 40.016 1.00 29.43 123 TRP E O 1
ATOM 11580 N N . PRO E 1 126 ? 34.980 64.772 38.786 1.00 28.90 124 PRO E N 1
ATOM 11581 C CA . PRO E 1 126 ? 35.683 64.760 37.468 1.00 28.65 124 PRO E CA 1
ATOM 11582 C C . PRO E 1 126 ? 36.055 63.369 36.927 1.00 28.39 124 PRO E C 1
ATOM 11583 O O . PRO E 1 126 ? 36.486 63.245 35.769 1.00 28.06 124 PRO E O 1
ATOM 11587 N N . ALA E 1 127 ? 35.908 62.334 37.756 1.00 27.68 125 ALA E N 1
ATOM 11588 C CA . ALA E 1 127 ? 36.739 61.145 37.609 1.00 28.51 125 ALA E CA 1
ATOM 11589 C C . ALA E 1 127 ? 36.292 60.080 36.609 1.00 28.23 125 ALA E C 1
ATOM 11590 O O . ALA E 1 127 ? 37.055 59.136 36.381 1.00 29.47 125 ALA E O 1
ATOM 11592 N N . SER E 1 128 ? 35.135 60.230 35.969 1.00 27.12 126 SER E N 1
ATOM 11593 C CA . SER E 1 128 ? 34.753 59.308 34.914 1.00 27.70 126 SER E CA 1
ATOM 11594 C C . SER E 1 128 ? 34.947 59.909 33.508 1.00 28.37 126 SER E C 1
ATOM 11595 O O . SER E 1 128 ? 34.592 59.284 32.500 1.00 27.88 126 SER E O 1
ATOM 11598 N N . ASN E 1 129 ? 35.479 61.128 33.443 1.00 28.93 127 ASN E N 1
ATOM 11599 C CA . ASN E 1 129 ? 35.602 61.824 32.187 1.00 30.46 127 ASN E CA 1
ATOM 11600 C C . ASN E 1 129 ? 37.083 61.886 31.748 1.00 30.59 127 ASN E C 1
ATOM 11601 O O . ASN E 1 129 ? 37.901 62.323 32.546 1.00 31.42 127 ASN E O 1
ATOM 11606 N N . PRO E 1 130 ? 37.442 61.542 30.495 1.00 30.75 128 PRO E N 1
ATOM 11607 C CA . PRO E 1 130 ? 36.529 61.274 29.363 1.00 29.97 128 PRO E CA 1
ATOM 11608 C C . PRO E 1 130 ? 36.443 59.785 29.040 1.00 30.12 128 PRO E C 1
ATOM 11609 O O . PRO E 1 130 ? 37.450 59.174 28.653 1.00 31.08 128 PRO E O 1
ATOM 11613 N N . GLY E 1 131 ? 35.255 59.194 29.182 1.00 29.07 129 GLY E N 1
ATOM 11614 C CA . GLY E 1 131 ? 35.072 57.789 28.838 1.00 29.07 129 GLY E CA 1
ATOM 11615 C C . GLY E 1 131 ? 35.745 56.798 29.766 1.00 29.00 129 GLY E C 1
ATOM 11616 O O . GLY E 1 131 ? 36.051 55.657 29.371 1.00 29.06 129 GLY E O 1
ATOM 11617 N N . LEU E 1 132 ? 35.972 57.217 31.010 1.00 28.03 130 LEU E N 1
ATOM 11618 C CA . LEU E 1 132 ? 36.611 56.356 32.008 1.00 28.42 130 LEU E CA 1
ATOM 11619 C C . LEU E 1 132 ? 35.586 55.536 32.811 1.00 27.91 130 LEU E C 1
ATOM 11620 O O . LEU E 1 132 ? 35.965 54.739 33.667 1.00 28.21 130 LEU E O 1
ATOM 11625 N N . GLY E 1 133 ? 34.300 55.730 32.504 1.00 27.37 131 GLY E N 1
ATOM 11626 C CA . GLY E 1 133 ? 33.200 55.207 33.283 1.00 27.03 131 GLY E CA 1
ATOM 11627 C C . GLY E 1 133 ? 33.048 53.710 33.305 1.00 27.08 131 GLY E C 1
ATOM 11628 O O . GLY E 1 133 ? 32.641 53.155 34.338 1.00 27.09 131 GLY E O 1
ATOM 11629 N N . ASP E 1 134 ? 33.358 53.030 32.199 1.00 26.94 132 ASP E N 1
ATOM 11630 C CA . ASP E 1 134 ? 33.246 51.555 32.193 1.00 27.12 132 ASP E CA 1
ATOM 11631 C C . ASP E 1 134 ? 34.140 50.940 33.269 1.00 27.74 132 ASP E C 1
ATOM 11632 O O . ASP E 1 134 ? 33.853 49.846 33.759 1.00 28.32 132 ASP E O 1
ATOM 11637 N N . VAL E 1 135 ? 35.264 51.594 33.563 1.00 27.70 133 VAL E N 1
ATOM 11638 C CA . VAL E 1 135 ? 36.159 51.154 34.628 1.00 27.81 133 VAL E CA 1
ATOM 11639 C C . VAL E 1 135 ? 35.744 51.755 35.970 1.00 27.21 133 VAL E C 1
ATOM 11640 O O . VAL E 1 135 ? 35.466 51.024 36.904 1.00 26.42 133 VAL E O 1
ATOM 11644 N N . TYR E 1 136 ? 35.669 53.076 36.044 1.00 27.44 134 TYR E N 1
ATOM 11645 C CA . TYR E 1 136 ? 35.639 53.758 37.343 1.00 27.65 134 TYR E CA 1
ATOM 11646 C C . TYR E 1 136 ? 34.234 54.072 37.877 1.00 28.11 134 TYR E C 1
ATOM 11647 O O . TYR E 1 136 ? 34.078 54.288 39.077 1.00 27.71 134 TYR E O 1
ATOM 11656 N N . ASP E 1 137 ? 33.224 54.100 36.996 1.00 27.99 135 ASP E N 1
ATOM 11657 C CA . ASP E 1 137 ? 31.854 54.471 37.387 1.00 28.66 135 ASP E CA 1
ATOM 11658 C C . ASP E 1 137 ? 31.105 53.201 37.766 1.00 28.97 135 ASP E C 1
ATOM 11659 O O . ASP E 1 137 ? 30.954 52.903 38.968 1.00 29.39 135 ASP E O 1
ATOM 11664 N N . TRP E 1 138 ? 30.719 52.401 36.795 1.00 28.87 136 TRP E N 1
ATOM 11665 C CA . TRP E 1 138 ? 29.970 51.170 37.084 1.00 29.88 136 TRP E CA 1
ATOM 11666 C C . TRP E 1 138 ? 30.829 49.939 36.886 1.00 30.71 136 TRP E C 1
ATOM 11667 O O . TRP E 1 138 ? 30.357 48.832 37.096 1.00 32.07 136 TRP E O 1
ATOM 11678 N N . GLY E 1 139 ? 32.113 50.110 36.562 1.00 29.24 137 GLY E N 1
ATOM 11679 C CA . GLY E 1 139 ? 33.022 48.999 36.563 1.00 29.97 137 GLY E CA 1
ATOM 11680 C C . GLY E 1 139 ? 33.415 48.579 37.976 1.00 30.11 137 GLY E C 1
ATOM 11681 O O . GLY E 1 139 ? 33.128 49.277 38.950 1.00 29.77 137 GLY E O 1
ATOM 11682 N N . GLY E 1 140 ? 34.085 47.439 38.052 1.00 30.16 138 GLY E N 1
ATOM 11683 C CA . GLY E 1 140 ? 34.528 46.856 39.291 1.00 30.72 138 GLY E CA 1
ATOM 11684 C C . GLY E 1 140 ? 33.870 45.493 39.490 1.00 30.78 138 GLY E C 1
ATOM 11685 O O . GLY E 1 140 ? 32.868 45.167 38.851 1.00 29.78 138 GLY E O 1
ATOM 11686 N N . ALA E 1 141 ? 34.453 44.718 40.387 1.00 30.26 139 ALA E N 1
ATOM 11687 C CA . ALA E 1 141 ? 34.100 43.331 40.552 1.00 31.03 139 ALA E CA 1
ATOM 11688 C C . ALA E 1 141 ? 33.504 43.003 41.917 1.00 31.24 139 ALA E C 1
ATOM 11689 O O . ALA E 1 141 ? 33.186 41.847 42.170 1.00 31.19 139 ALA E O 1
ATOM 11691 N N . ILE E 1 142 ? 33.326 44.001 42.785 1.00 30.97 140 ILE E N 1
ATOM 11692 C CA . ILE E 1 142 ? 32.958 43.708 44.171 1.00 31.42 140 ILE E CA 1
ATOM 11693 C C . ILE E 1 142 ? 31.468 43.334 44.270 1.00 30.80 140 ILE E C 1
ATOM 11694 O O . ILE E 1 142 ? 30.666 43.828 43.515 1.00 28.96 140 ILE E O 1
ATOM 11699 N N . GLY E 1 143 ? 31.120 42.448 45.196 1.00 31.39 141 GLY E N 1
ATOM 11700 C CA . GLY E 1 143 ? 29.731 42.078 45.422 1.00 31.40 141 GLY E CA 1
ATOM 11701 C C . GLY E 1 143 ? 28.935 43.156 46.144 1.00 31.26 141 GLY E C 1
ATOM 11702 O O . GLY E 1 143 ? 29.483 44.159 46.631 1.00 30.59 141 GLY E O 1
ATOM 11703 N N . GLY E 1 144 ? 27.628 42.954 46.197 1.00 30.77 142 GLY E N 1
ATOM 11704 C CA . GLY E 1 144 ? 26.716 43.884 46.845 1.00 30.55 142 GLY E CA 1
ATOM 11705 C C . GLY E 1 144 ? 26.512 45.113 46.011 1.00 29.61 142 GLY E C 1
ATOM 11706 O O . GLY E 1 144 ? 26.350 45.011 44.814 1.00 29.65 142 GLY E O 1
ATOM 11707 N N . ALA E 1 145 ? 26.506 46.280 46.634 1.00 28.80 143 ALA E N 1
ATOM 11708 C CA . ALA E 1 145 ? 26.325 47.533 45.910 1.00 28.26 143 ALA E CA 1
ATOM 11709 C C . ALA E 1 145 ? 27.378 48.532 46.377 1.00 28.22 143 ALA E C 1
ATOM 11710 O O . ALA E 1 145 ? 27.255 49.113 47.457 1.00 27.57 143 ALA E O 1
ATOM 11712 N N . LYS E 1 146 ? 28.418 48.720 45.570 1.00 28.47 144 LYS E N 1
ATOM 11713 C CA . LYS E 1 146 ? 29.512 49.614 45.966 1.00 29.12 144 LYS E CA 1
ATOM 11714 C C . LYS E 1 146 ? 29.017 51.039 46.286 1.00 28.00 144 LYS E C 1
ATOM 11715 O O . LYS E 1 146 ? 29.500 51.678 47.221 1.00 27.28 144 LYS E O 1
ATOM 11721 N N . TYR E 1 147 ? 28.044 51.516 45.504 1.00 25.97 145 TYR E N 1
ATOM 11722 C CA . TYR E 1 147 ? 27.359 52.782 45.739 1.00 25.55 145 TYR E CA 1
ATOM 11723 C C . TYR E 1 147 ? 26.197 52.845 44.779 1.00 25.39 145 TYR E C 1
ATOM 11724 O O . TYR E 1 147 ? 26.213 52.166 43.758 1.00 24.03 145 TYR E O 1
ATOM 11733 N N . GLN E 1 148 ? 25.207 53.658 45.102 1.00 25.04 146 GLN E N 1
ATOM 11734 C CA . GLN E 1 148 ? 24.156 53.981 44.150 1.00 24.87 146 GLN E CA 1
ATOM 11735 C C . GLN E 1 148 ? 24.681 55.115 43.274 1.00 25.46 146 GLN E C 1
ATOM 11736 O O . GLN E 1 148 ? 25.784 55.649 43.531 1.00 26.36 146 GLN E O 1
ATOM 11742 N N . ASP E 1 149 ? 23.945 55.453 42.229 1.00 24.75 147 ASP E N 1
ATOM 11743 C CA . ASP E 1 149 ? 24.373 56.512 41.354 1.00 25.79 147 ASP E CA 1
ATOM 11744 C C . ASP E 1 149 ? 23.390 57.673 41.346 1.00 24.44 147 ASP E C 1
ATOM 11745 O O . ASP E 1 149 ? 23.501 58.566 42.196 1.00 25.24 147 ASP E O 1
ATOM 11750 N N . ARG E 1 150 ? 22.444 57.680 40.417 1.00 23.57 148 ARG E N 1
ATOM 11751 C CA . ARG E 1 150 ? 21.276 58.543 40.501 1.00 23.36 148 ARG E CA 1
ATOM 11752 C C . ARG E 1 150 ? 20.177 57.686 41.099 1.00 23.14 148 ARG E C 1
ATOM 11753 O O . ARG E 1 150 ? 19.882 56.594 40.596 1.00 22.52 148 ARG E O 1
ATOM 11761 N N . GLN E 1 151 ? 19.603 58.151 42.201 1.00 23.09 149 GLN E N 1
ATOM 11762 C CA . GLN E 1 151 ? 18.738 57.293 43.012 1.00 23.19 149 GLN E CA 1
ATOM 11763 C C . GLN E 1 151 ? 17.476 58.026 43.440 1.00 22.69 149 GLN E C 1
ATOM 11764 O O . GLN E 1 151 ? 17.534 59.168 43.922 1.00 23.97 149 GLN E O 1
ATOM 11770 N N . SER E 1 152 ? 16.351 57.353 43.271 1.00 22.67 150 SER E N 1
ATOM 11771 C CA . SER E 1 152 ? 15.037 57.839 43.728 1.00 22.40 150 SER E CA 1
ATOM 11772 C C . SER E 1 152 ? 14.914 57.593 45.236 1.00 22.89 150 SER E C 1
ATOM 11773 O O . SER E 1 152 ? 15.743 56.905 45.829 1.00 22.84 150 SER E O 1
ATOM 11776 N N . ASN E 1 153 ? 13.865 58.140 45.844 1.00 22.97 151 ASN E N 1
ATOM 11777 C CA . ASN E 1 153 ? 13.613 57.949 47.274 1.00 23.33 151 ASN E CA 1
ATOM 11778 C C . ASN E 1 153 ? 14.757 58.430 48.160 1.00 23.94 151 ASN E C 1
ATOM 11779 O O . ASN E 1 153 ? 15.137 57.775 49.147 1.00 24.49 151 ASN E O 1
ATOM 11784 N N . THR E 1 154 ? 15.298 59.596 47.806 1.00 24.09 152 THR E N 1
ATOM 11785 C CA . THR E 1 154 ? 16.487 60.149 48.458 1.00 25.28 152 THR E CA 1
ATOM 11786 C C . THR E 1 154 ? 16.181 61.509 49.062 1.00 25.29 152 THR E C 1
ATOM 11787 O O . THR E 1 154 ? 15.441 62.304 48.484 1.00 24.40 152 THR E O 1
ATOM 11791 N N . ILE E 1 155 ? 16.773 61.760 50.220 1.00 25.96 153 ILE E N 1
ATOM 11792 C CA . ILE E 1 155 ? 16.849 63.114 50.765 1.00 26.73 153 ILE E CA 1
ATOM 11793 C C . ILE E 1 155 ? 18.303 63.517 50.799 1.00 26.34 153 ILE E C 1
ATOM 11794 O O . ILE E 1 155 ? 19.138 62.766 51.280 1.00 26.46 153 ILE E O 1
ATOM 11799 N N . ARG E 1 156 ? 18.600 64.716 50.280 1.00 26.05 154 ARG E N 1
ATOM 11800 C CA . ARG E 1 156 ? 19.953 65.195 50.153 1.00 26.35 154 ARG E CA 1
ATOM 11801 C C . ARG E 1 156 ? 20.048 66.644 50.560 1.00 26.97 154 ARG E C 1
ATOM 11802 O O . ARG E 1 156 ? 19.279 67.481 50.106 1.00 26.57 154 ARG E O 1
ATOM 11810 N N . TRP E 1 157 ? 21.024 66.920 51.412 1.00 27.27 155 TRP E N 1
ATOM 11811 C CA . TRP E 1 157 ? 21.361 68.253 51.843 1.00 29.06 155 TRP E CA 1
ATOM 11812 C C . TRP E 1 157 ? 22.661 68.689 51.149 1.00 29.73 155 TRP E C 1
ATOM 11813 O O . TRP E 1 157 ? 23.655 67.954 51.179 1.00 29.69 155 TRP E O 1
ATOM 11824 N N . ASP E 1 158 ? 22.647 69.893 50.576 1.00 30.03 156 ASP E N 1
ATOM 11825 C CA . ASP E 1 158 ? 23.848 70.557 50.085 1.00 30.66 156 ASP E CA 1
ATOM 11826 C C . ASP E 1 158 ? 24.038 71.804 50.918 1.00 31.55 156 ASP E C 1
ATOM 11827 O O . ASP E 1 158 ? 23.209 72.723 50.867 1.00 31.23 156 ASP E O 1
ATOM 11832 N N . SER E 1 159 ? 25.134 71.833 51.684 1.00 31.80 157 SER E N 1
ATOM 11833 C CA . SER E 1 159 ? 25.459 72.957 52.522 1.00 33.55 157 SER E CA 1
ATOM 11834 C C . SER E 1 159 ? 25.798 74.182 51.668 1.00 34.48 157 SER E C 1
ATOM 11835 O O . SER E 1 159 ? 26.148 74.055 50.518 1.00 33.64 157 SER E O 1
ATOM 11838 N N . PRO E 1 160 ? 25.777 75.364 52.271 1.00 37.91 158 PRO E N 1
ATOM 11839 C CA . PRO E 1 160 ? 26.464 76.480 51.629 1.00 40.74 158 PRO E CA 1
ATOM 11840 C C . PRO E 1 160 ? 27.981 76.265 51.579 1.00 42.95 158 PRO E C 1
ATOM 11841 O O . PRO E 1 160 ? 28.539 75.353 52.233 1.00 41.92 158 PRO E O 1
ATOM 11853 N N . TYR E 1 162 ? 30.885 77.309 53.165 1.00 49.66 160 TYR E N 1
ATOM 11854 C CA . TYR E 1 162 ? 31.277 77.953 54.406 1.00 50.53 160 TYR E CA 1
ATOM 11855 C C . TYR E 1 162 ? 32.657 78.628 54.279 1.00 53.16 160 TYR E C 1
ATOM 11856 O O . TYR E 1 162 ? 33.620 78.016 53.796 1.00 51.74 160 TYR E O 1
ATOM 11865 N N . ALA E 1 163 ? 32.716 79.898 54.682 1.00 55.92 161 ALA E N 1
ATOM 11866 C CA . ALA E 1 163 ? 33.923 80.743 54.591 1.00 58.54 161 ALA E CA 1
ATOM 11867 C C . ALA E 1 163 ? 34.529 80.762 53.189 1.00 60.17 161 ALA E C 1
ATOM 11868 O O . ALA E 1 163 ? 35.732 80.833 53.040 1.00 63.58 161 ALA E O 1
ATOM 11870 N N . ASP E 1 164 ? 33.681 80.682 52.166 1.00 62.90 162 ASP E N 1
ATOM 11871 C CA . ASP E 1 164 ? 34.114 80.580 50.762 1.00 65.65 162 ASP E CA 1
ATOM 11872 C C . ASP E 1 164 ? 35.046 79.403 50.440 1.00 64.56 162 ASP E C 1
ATOM 11873 O O . ASP E 1 164 ? 35.642 79.384 49.362 1.00 66.78 162 ASP E O 1
ATOM 11878 N N . LYS E 1 165 ? 35.115 78.403 51.327 1.00 61.43 163 LYS E N 1
ATOM 11879 C CA . LYS E 1 165 ? 36.101 77.318 51.216 1.00 59.02 163 LYS E CA 1
ATOM 11880 C C . LYS E 1 165 ? 35.560 75.894 51.289 1.00 52.62 163 LYS E C 1
ATOM 11881 O O . LYS E 1 165 ? 36.001 75.042 50.533 1.00 50.56 163 LYS E O 1
ATOM 11887 N N . PHE E 1 166 ? 34.631 75.649 52.204 1.00 48.91 164 PHE E N 1
ATOM 11888 C CA . PHE E 1 166 ? 34.281 74.318 52.610 1.00 46.82 164 PHE E CA 1
ATOM 11889 C C . PHE E 1 166 ? 32.786 74.053 52.389 1.00 43.41 164 PHE E C 1
ATOM 11890 O O . PHE E 1 166 ? 31.954 74.856 52.808 1.00 43.31 164 PHE E O 1
ATOM 11898 N N . SER E 1 167 ? 32.455 72.917 51.774 1.00 39.39 165 SER E N 1
ATOM 11899 C CA . SER E 1 167 ? 31.067 72.510 51.621 1.00 37.50 165 SER E CA 1
ATOM 11900 C C . SER E 1 167 ? 30.895 71.014 51.849 1.00 35.62 165 SER E C 1
ATOM 11901 O O . SER E 1 167 ? 31.850 70.244 51.770 1.00 35.08 165 SER E O 1
ATOM 11904 N N . ILE E 1 168 ? 29.664 70.639 52.160 1.00 34.69 166 ILE E N 1
ATOM 11905 C CA . ILE E 1 168 ? 29.275 69.274 52.498 1.00 34.65 166 ILE E CA 1
ATOM 11906 C C . ILE E 1 168 ? 28.036 68.904 51.698 1.00 33.88 166 ILE E C 1
ATOM 11907 O O . ILE E 1 168 ? 27.143 69.734 51.518 1.00 33.33 166 ILE E O 1
ATOM 11912 N N . ASP E 1 169 ? 28.004 67.658 51.218 1.00 33.34 167 ASP E N 1
ATOM 11913 C CA . ASP E 1 169 ? 26.830 67.068 50.600 1.00 33.73 167 ASP E CA 1
ATOM 11914 C C . ASP E 1 169 ? 26.530 65.822 51.428 1.00 33.05 167 ASP E C 1
ATOM 11915 O O . ASP E 1 169 ? 27.417 64.996 51.605 1.00 32.48 167 ASP E O 1
ATOM 11920 N N . ALA E 1 170 ? 25.289 65.662 51.894 1.00 31.14 168 ALA E N 1
ATOM 11921 C CA . ALA E 1 170 ? 24.918 64.491 52.686 1.00 30.82 168 ALA E CA 1
ATOM 11922 C C . ALA E 1 170 ? 23.553 63.990 52.284 1.00 29.29 168 ALA E C 1
ATOM 11923 O O . ALA E 1 170 ? 22.663 64.776 51.967 1.00 29.36 168 ALA E O 1
ATOM 11925 N N . ALA E 1 171 ? 23.379 62.680 52.281 1.00 28.32 169 ALA E N 1
ATOM 11926 C CA . ALA E 1 171 ? 22.147 62.095 51.820 1.00 27.28 169 ALA E CA 1
ATOM 11927 C C . ALA E 1 171 ? 21.897 60.723 52.414 1.00 27.34 169 ALA E C 1
ATOM 11928 O O . ALA E 1 171 ? 22.820 60.016 52.801 1.00 27.83 169 ALA E O 1
ATOM 11930 N N . VAL E 1 172 ? 20.625 60.372 52.487 1.00 27.43 170 VAL E N 1
ATOM 11931 C CA . VAL E 1 172 ? 20.200 59.023 52.783 1.00 27.61 170 VAL E CA 1
ATOM 11932 C C . VAL E 1 172 ? 19.053 58.696 51.845 1.00 26.56 170 VAL E C 1
ATOM 11933 O O . VAL E 1 172 ? 18.344 59.590 51.367 1.00 26.31 170 VAL E O 1
ATOM 11937 N N . GLY E 1 173 ? 18.892 57.418 51.546 1.00 26.01 171 GLY E N 1
ATOM 11938 C CA . GLY E 1 173 ? 17.817 57.012 50.675 1.00 26.08 171 GLY E CA 1
ATOM 11939 C C . GLY E 1 173 ? 17.469 55.543 50.737 1.00 26.29 171 GLY E C 1
ATOM 11940 O O . GLY E 1 173 ? 18.174 54.737 51.348 1.00 27.31 171 GLY E O 1
ATOM 11941 N N . ALA E 1 174 ? 16.356 55.217 50.103 1.00 26.00 172 ALA E N 1
ATOM 11942 C CA . ALA E 1 174 ? 15.977 53.826 49.915 1.00 26.67 172 ALA E CA 1
ATOM 11943 C C . ALA E 1 174 ? 16.776 53.189 48.778 1.00 26.15 172 ALA E C 1
ATOM 11944 O O . ALA E 1 174 ? 17.162 53.847 47.804 1.00 25.65 172 ALA E O 1
ATOM 11946 N N . GLY E 1 175 ? 16.959 51.875 48.890 1.00 25.77 173 GLY E N 1
ATOM 11947 C CA . GLY E 1 175 ? 17.607 51.109 47.860 1.00 25.52 173 GLY E CA 1
ATOM 11948 C C . GLY E 1 175 ? 16.699 50.789 46.682 1.00 25.02 173 GLY E C 1
ATOM 11949 O O . GLY E 1 175 ? 15.513 51.156 46.641 1.00 25.17 173 GLY E O 1
ATOM 11950 N N . ASP E 1 176 ? 17.257 50.041 45.730 1.00 25.36 174 ASP E N 1
ATOM 11951 C CA . ASP E 1 176 ? 16.542 49.693 44.492 1.00 25.40 174 ASP E CA 1
ATOM 11952 C C . ASP E 1 176 ? 15.339 48.798 44.739 1.00 25.33 174 ASP E C 1
ATOM 11953 O O . ASP E 1 176 ? 14.300 48.996 44.151 1.00 25.51 174 ASP E O 1
ATOM 11958 N N . LYS E 1 177 ? 15.471 47.806 45.610 1.00 25.74 175 LYS E N 1
ATOM 11959 C CA . LYS E 1 177 ? 14.355 46.920 45.876 1.00 27.03 175 LYS E CA 1
ATOM 11960 C C . LYS E 1 177 ? 13.286 47.594 46.719 1.00 26.08 175 LYS E C 1
ATOM 11961 O O . LYS E 1 177 ? 12.095 47.440 46.450 1.00 24.95 175 LYS E O 1
ATOM 11967 N N . ALA E 1 178 ? 13.743 48.372 47.701 1.00 26.41 176 ALA E N 1
ATOM 11968 C CA . ALA E 1 178 ? 12.847 49.121 48.600 1.00 26.73 176 ALA E CA 1
ATOM 11969 C C . ALA E 1 178 ? 11.950 50.077 47.842 1.00 26.07 176 ALA E C 1
ATOM 11970 O O . ALA E 1 178 ? 10.771 50.218 48.173 1.00 25.08 176 ALA E O 1
ATOM 11972 N N . GLY E 1 179 ? 12.481 50.671 46.760 1.00 25.75 177 GLY E N 1
ATOM 11973 C CA . GLY E 1 179 ? 11.691 51.556 45.901 1.00 25.59 177 GLY E CA 1
ATOM 11974 C C . GLY E 1 179 ? 10.550 50.887 45.126 1.00 25.99 177 GLY E C 1
ATOM 11975 O O . GLY E 1 179 ? 9.713 51.585 44.584 1.00 26.14 177 GLY E O 1
ATOM 11976 N N . LEU E 1 180 ? 10.539 49.558 45.067 1.00 26.62 178 LEU E N 1
ATOM 11977 C CA . LEU E 1 180 ? 9.464 48.795 44.455 1.00 27.44 178 LEU E CA 1
ATOM 11978 C C . LEU E 1 180 ? 8.680 48.025 45.500 1.00 27.91 178 LEU E C 1
ATOM 11979 O O . LEU E 1 180 ? 7.844 47.211 45.146 1.00 27.12 178 LEU E O 1
ATOM 11984 N N . GLY E 1 181 ? 8.940 48.255 46.788 1.00 26.71 179 GLY E N 1
ATOM 11985 C CA . GLY E 1 181 ? 8.278 47.478 47.824 1.00 28.27 179 GLY E CA 1
ATOM 11986 C C . GLY E 1 181 ? 8.715 46.024 47.861 1.00 29.02 179 GLY E C 1
ATOM 11987 O O . GLY E 1 181 ? 7.947 45.160 48.283 1.00 28.96 179 GLY E O 1
ATOM 11988 N N . ALA E 1 182 ? 9.945 45.768 47.405 1.00 28.46 180 ALA E N 1
ATOM 11989 C CA . ALA E 1 182 ? 10.446 44.405 47.202 1.00 29.27 180 ALA E CA 1
ATOM 11990 C C . ALA E 1 182 ? 11.695 44.130 48.051 1.00 29.61 180 ALA E C 1
ATOM 11991 O O . ALA E 1 182 ? 12.349 43.125 47.852 1.00 30.11 180 ALA E O 1
ATOM 11993 N N . GLY E 1 183 ? 11.998 44.991 49.017 1.00 28.38 181 GLY E N 1
ATOM 11994 C CA . GLY E 1 183 ? 13.162 44.801 49.850 1.00 28.66 181 GLY E CA 1
ATOM 11995 C C . GLY E 1 183 ? 13.224 45.907 50.891 1.00 28.98 181 GLY E C 1
ATOM 11996 O O . GLY E 1 183 ? 12.317 46.768 50.972 1.00 28.48 181 GLY E O 1
ATOM 11997 N N . ASP E 1 184 ? 14.280 45.880 51.683 1.00 29.11 182 ASP E N 1
ATOM 11998 C CA . ASP E 1 184 ? 14.514 46.878 52.715 1.00 29.72 182 ASP E CA 1
ATOM 11999 C C . ASP E 1 184 ? 15.940 47.424 52.671 1.00 28.86 182 ASP E C 1
ATOM 12000 O O . ASP E 1 184 ? 16.517 47.811 53.712 1.00 27.83 182 ASP E O 1
ATOM 12005 N N . ASP E 1 185 ? 16.492 47.455 51.457 1.00 28.01 183 ASP E N 1
ATOM 12006 C CA . ASP E 1 185 ? 17.801 48.050 51.219 1.00 27.94 183 ASP E CA 1
ATOM 12007 C C . ASP E 1 185 ? 17.736 49.571 51.424 1.00 27.19 183 ASP E C 1
ATOM 12008 O O . ASP E 1 185 ? 16.695 50.204 51.209 1.00 26.97 183 ASP E O 1
ATOM 12013 N N . TYR E 1 186 ? 18.848 50.135 51.859 1.00 27.96 184 TYR E N 1
ATOM 12014 C CA . TYR E 1 186 ? 18.994 51.568 52.064 1.00 27.47 184 TYR E CA 1
ATOM 12015 C C . TYR E 1 186 ? 20.470 51.928 52.078 1.00 27.01 184 TYR E C 1
ATOM 12016 O O . TYR E 1 186 ? 21.340 51.055 52.080 1.00 27.43 184 TYR E O 1
ATOM 12025 N N . TRP E 1 187 ? 20.731 53.226 52.061 1.00 26.54 185 TRP E N 1
ATOM 12026 C CA . TRP E 1 187 ? 22.081 53.725 51.994 1.00 26.94 185 TRP E CA 1
ATOM 12027 C C . TRP E 1 187 ? 22.158 55.124 52.598 1.00 27.32 185 TRP E C 1
ATOM 12028 O O . TRP E 1 187 ? 21.136 55.833 52.744 1.00 26.53 185 TRP E O 1
ATOM 12039 N N . GLY E 1 188 ? 23.370 55.493 52.979 1.00 27.86 186 GLY E N 1
ATOM 12040 C CA . GLY E 1 188 ? 23.662 56.853 53.409 1.00 28.52 186 GLY E CA 1
ATOM 12041 C C . GLY E 1 188 ? 25.037 57.239 52.904 1.00 28.60 186 GLY E C 1
ATOM 12042 O O . GLY E 1 188 ? 25.930 56.387 52.793 1.00 28.57 186 GLY E O 1
ATOM 12043 N N . GLY E 1 189 ? 25.228 58.521 52.662 1.00 28.37 187 GLY E N 1
ATOM 12044 C CA . GLY E 1 189 ? 26.502 58.973 52.157 1.00 28.64 187 GLY E CA 1
ATOM 12045 C C . GLY E 1 189 ? 26.778 60.408 52.486 1.00 28.92 187 GLY E C 1
ATOM 12046 O O . GLY E 1 189 ? 25.866 61.180 52.797 1.00 29.13 187 GLY E O 1
ATOM 12047 N N . ILE E 1 190 ? 28.043 60.775 52.370 1.00 29.21 188 ILE E N 1
ATOM 12048 C CA . ILE E 1 190 ? 28.460 62.129 52.638 1.00 29.48 188 ILE E CA 1
ATOM 12049 C C . ILE E 1 190 ? 29.726 62.445 51.843 1.00 29.22 188 ILE E C 1
ATOM 12050 O O . ILE E 1 190 ? 30.557 61.561 51.617 1.00 29.43 188 ILE E O 1
ATOM 12055 N N . ALA E 1 191 ? 29.854 63.699 51.418 1.00 28.93 189 ALA E N 1
ATOM 12056 C CA . ALA E 1 191 ? 31.055 64.195 50.761 1.00 29.87 189 ALA E CA 1
ATOM 12057 C C . ALA E 1 191 ? 31.385 65.566 51.287 1.00 30.63 189 ALA E C 1
ATOM 12058 O O . ALA E 1 191 ? 30.495 66.307 51.732 1.00 31.25 189 ALA E O 1
ATOM 12060 N N . ALA E 1 192 ? 32.672 65.888 51.276 1.00 31.26 190 ALA E N 1
ATOM 12061 C CA . ALA E 1 192 ? 33.156 67.197 51.686 1.00 32.54 190 ALA E CA 1
ATOM 12062 C C . ALA E 1 192 ? 34.156 67.695 50.651 1.00 33.29 190 ALA E C 1
ATOM 12063 O O . ALA E 1 192 ? 34.818 66.892 49.971 1.00 33.04 190 ALA E O 1
ATOM 12065 N N . HIS E 1 193 ? 34.227 69.011 50.531 1.00 34.04 191 HIS E N 1
ATOM 12066 C CA . HIS E 1 193 ? 35.047 69.668 49.521 1.00 35.66 191 HIS E CA 1
ATOM 12067 C C . HIS E 1 193 ? 35.687 70.868 50.164 1.00 37.45 191 HIS E C 1
ATOM 12068 O O . HIS E 1 193 ? 35.022 71.613 50.895 1.00 38.03 191 HIS E O 1
ATOM 12075 N N . TYR E 1 194 ? 36.985 71.034 49.945 1.00 38.62 192 TYR E N 1
ATOM 12076 C CA . TYR E 1 194 ? 37.707 72.110 50.547 1.00 41.59 192 TYR E CA 1
ATOM 12077 C C . TYR E 1 194 ? 38.609 72.794 49.514 1.00 42.33 192 TYR E C 1
ATOM 12078 O O . TYR E 1 194 ? 39.395 72.144 48.846 1.00 40.28 192 TYR E O 1
ATOM 12087 N N . LYS E 1 195 ? 38.464 74.105 49.411 1.00 43.93 193 LYS E N 1
ATOM 12088 C CA . LYS E 1 195 ? 39.201 74.898 48.451 1.00 46.66 193 LYS E CA 1
ATOM 12089 C C . LYS E 1 195 ? 40.472 75.358 49.147 1.00 45.84 193 LYS E C 1
ATOM 12090 O O . LYS E 1 195 ? 40.417 75.938 50.242 1.00 45.15 193 LYS E O 1
ATOM 12096 N N . LEU E 1 196 ? 41.581 75.176 48.461 1.00 44.69 194 LEU E N 1
ATOM 12097 C CA . LEU E 1 196 ? 42.858 75.564 48.972 1.00 45.31 194 LEU E CA 1
ATOM 12098 C C . LEU E 1 196 ? 43.736 76.095 47.837 1.00 44.79 194 LEU E C 1
ATOM 12099 O O . LEU E 1 196 ? 44.299 75.330 47.071 1.00 42.89 194 LEU E O 1
ATOM 12104 N N . GLY E 1 197 ? 43.765 77.424 47.695 1.00 45.93 195 GLY E N 1
ATOM 12105 C CA . GLY E 1 197 ? 44.449 78.097 46.574 1.00 46.38 195 GLY E CA 1
ATOM 12106 C C . GLY E 1 197 ? 43.895 77.582 45.244 1.00 44.50 195 GLY E C 1
ATOM 12107 O O . GLY E 1 197 ? 42.698 77.631 45.062 1.00 44.79 195 GLY E O 1
ATOM 12108 N N . PRO E 1 198 ? 44.742 77.042 44.327 1.00 44.47 196 PRO E N 1
ATOM 12109 C CA . PRO E 1 198 ? 44.293 76.467 43.041 1.00 43.12 196 PRO E CA 1
ATOM 12110 C C . PRO E 1 198 ? 43.774 75.027 43.142 1.00 41.60 196 PRO E C 1
ATOM 12111 O O . PRO E 1 198 ? 43.520 74.399 42.105 1.00 40.55 196 PRO E O 1
ATOM 12115 N N . LEU E 1 199 ? 43.609 74.500 44.358 1.00 40.96 197 LEU E N 1
ATOM 12116 C CA . LEU E 1 199 ? 43.188 73.113 44.547 1.00 40.10 197 LEU E CA 1
ATOM 12117 C C . LEU E 1 199 ? 41.832 73.005 45.182 1.00 39.56 197 LEU E C 1
ATOM 12118 O O . LEU E 1 199 ? 41.411 73.900 45.922 1.00 40.57 197 LEU E O 1
ATOM 12123 N N . GLN E 1 200 ? 41.179 71.886 44.911 1.00 37.99 198 GLN E N 1
ATOM 12124 C CA . GLN E 1 200 ? 40.067 71.455 45.701 1.00 38.41 198 GLN E CA 1
ATOM 12125 C C . GLN E 1 200 ? 40.386 70.055 46.198 1.00 38.01 198 GLN E C 1
ATOM 12126 O O . GLN E 1 200 ? 40.766 69.189 45.416 1.00 38.27 198 GLN E O 1
ATOM 12132 N N . LEU E 1 201 ? 40.214 69.838 47.498 1.00 37.88 199 LEU E N 1
ATOM 12133 C CA . LEU E 1 201 ? 40.335 68.516 48.087 1.00 37.49 199 LEU E CA 1
ATOM 12134 C C . LEU E 1 201 ? 38.954 67.944 48.287 1.00 35.81 199 LEU E C 1
ATOM 12135 O O . LEU E 1 201 ? 38.069 68.655 48.738 1.00 35.44 199 LEU E O 1
ATOM 12140 N N . ASP E 1 202 ? 38.791 66.659 47.964 1.00 34.77 200 ASP E N 1
ATOM 12141 C CA . ASP E 1 202 ? 37.513 65.966 48.025 1.00 34.55 200 ASP E CA 1
ATOM 12142 C C . ASP E 1 202 ? 37.633 64.720 48.881 1.00 33.91 200 ASP E C 1
ATOM 12143 O O . ASP E 1 202 ? 38.645 64.025 48.855 1.00 33.50 200 ASP E O 1
ATOM 12148 N N . ALA E 1 203 ? 36.575 64.420 49.618 1.00 33.49 201 ALA E N 1
ATOM 12149 C CA . ALA E 1 203 ? 36.470 63.154 50.317 1.00 33.39 201 ALA E CA 1
ATOM 12150 C C . ALA E 1 203 ? 35.007 62.722 50.297 1.00 32.52 201 ALA E C 1
ATOM 12151 O O . ALA E 1 203 ? 34.117 63.574 50.373 1.00 32.34 201 ALA E O 1
ATOM 12153 N N . ALA E 1 204 ? 34.765 61.414 50.195 1.00 30.91 202 ALA E N 1
ATOM 12154 C CA . ALA E 1 204 ? 33.406 60.904 50.232 1.00 29.97 202 ALA E CA 1
ATOM 12155 C C . ALA E 1 204 ? 33.311 59.502 50.812 1.00 29.57 202 ALA E C 1
ATOM 12156 O O . ALA E 1 204 ? 34.307 58.766 50.906 1.00 29.79 202 ALA E O 1
ATOM 12158 N N . TYR E 1 205 ? 32.100 59.181 51.241 1.00 28.74 203 TYR E N 1
ATOM 12159 C CA . TYR E 1 205 ? 31.748 57.916 51.827 1.00 28.89 203 TYR E CA 1
ATOM 12160 C C . TYR E 1 205 ? 30.344 57.537 51.377 1.00 28.42 203 TYR E C 1
ATOM 12161 O O . TYR E 1 205 ? 29.474 58.395 51.218 1.00 27.55 203 TYR E O 1
ATOM 12170 N N . GLU E 1 206 ? 30.131 56.239 51.156 1.00 28.26 204 GLU E N 1
ATOM 12171 C CA . GLU E 1 206 ? 28.785 55.708 51.063 1.00 27.29 204 GLU E CA 1
ATOM 12172 C C . GLU E 1 206 ? 28.731 54.344 51.708 1.00 27.81 204 GLU E C 1
ATOM 12173 O O . GLU E 1 206 ? 29.615 53.495 51.507 1.00 28.19 204 GLU E O 1
ATOM 12179 N N . GLY E 1 207 ? 27.663 54.129 52.465 1.00 27.73 205 GLY E N 1
ATOM 12180 C CA . GLY E 1 207 ? 27.369 52.845 53.084 1.00 28.10 205 GLY E CA 1
ATOM 12181 C C . GLY E 1 207 ? 26.035 52.335 52.575 1.00 27.74 205 GLY E C 1
ATOM 12182 O O . GLY E 1 207 ? 25.035 53.035 52.693 1.00 29.03 205 GLY E O 1
ATOM 12183 N N . ASN E 1 208 ? 26.038 51.128 51.994 1.00 27.17 206 ASN E N 1
ATOM 12184 C CA . ASN E 1 208 ? 24.829 50.454 51.548 1.00 26.59 206 ASN E CA 1
ATOM 12185 C C . ASN E 1 208 ? 24.551 49.263 52.465 1.00 27.06 206 ASN E C 1
ATOM 12186 O O . ASN E 1 208 ? 25.474 48.584 52.923 1.00 27.94 206 ASN E O 1
ATOM 12191 N N . ARG E 1 209 ? 23.284 49.071 52.766 1.00 27.45 207 ARG E N 1
ATOM 12192 C CA . ARG E 1 209 ? 22.833 48.092 53.746 1.00 28.41 207 ARG E CA 1
ATOM 12193 C C . ARG E 1 209 ? 21.655 47.300 53.222 1.00 28.32 207 ARG E C 1
ATOM 12194 O O . ARG E 1 209 ? 20.856 47.797 52.407 1.00 27.23 207 ARG E O 1
ATOM 12202 N N . ASN E 1 210 ? 21.535 46.071 53.720 1.00 29.32 208 ASN E N 1
ATOM 12203 C CA . ASN E 1 210 ? 20.435 45.168 53.387 1.00 30.03 208 ASN E CA 1
ATOM 12204 C C . ASN E 1 210 ? 20.349 44.906 51.868 1.00 29.96 208 ASN E C 1
ATOM 12205 O O . ASN E 1 210 ? 19.247 44.726 51.313 1.00 29.14 208 ASN E O 1
ATOM 12210 N N . ILE E 1 211 ? 21.512 44.823 51.219 1.00 30.09 209 ILE E N 1
ATOM 12211 C CA . ILE E 1 211 ? 21.566 44.595 49.775 1.00 30.98 209 ILE E CA 1
ATOM 12212 C C . ILE E 1 211 ? 21.419 43.103 49.512 1.00 32.25 209 ILE E C 1
ATOM 12213 O O . ILE E 1 211 ? 22.224 42.325 50.008 1.00 33.02 209 ILE E O 1
ATOM 12218 N N . GLU E 1 212 ? 20.447 42.711 48.696 1.00 32.32 210 GLU E N 1
ATOM 12219 C CA . GLU E 1 212 ? 20.242 41.288 48.416 1.00 34.85 210 GLU E CA 1
ATOM 12220 C C . GLU E 1 212 ? 20.850 40.912 47.061 1.00 33.87 210 GLU E C 1
ATOM 12221 O O . GLU E 1 212 ? 20.492 41.478 46.041 1.00 32.82 210 GLU E O 1
ATOM 12227 N N . ALA E 1 213 ? 21.812 40.006 47.058 1.00 33.64 211 ALA E N 1
ATOM 12228 C CA . ALA E 1 213 ? 22.444 39.553 45.808 1.00 33.55 211 ALA E CA 1
ATOM 12229 C C . ALA E 1 213 ? 23.173 38.249 46.053 1.00 34.00 211 ALA E C 1
ATOM 12230 O O . ALA E 1 213 ? 23.721 38.034 47.146 1.00 33.53 211 ALA E O 1
ATOM 12232 N N . GLU E 1 214 ? 23.160 37.374 45.037 1.00 33.76 212 GLU E N 1
ATOM 12233 C CA . GLU E 1 214 ? 23.912 36.123 45.060 1.00 34.95 212 GLU E CA 1
ATOM 12234 C C . GLU E 1 214 ? 23.530 35.212 46.239 1.00 35.83 212 GLU E C 1
ATOM 12235 O O . GLU E 1 214 ? 24.367 34.454 46.756 1.00 36.71 212 GLU E O 1
ATOM 12241 N N . GLY E 1 215 ? 22.275 35.306 46.682 1.00 36.26 213 GLY E N 1
ATOM 12242 C CA . GLY E 1 215 ? 21.789 34.515 47.804 1.00 37.50 213 GLY E CA 1
ATOM 12243 C C . GLY E 1 215 ? 22.168 35.027 49.181 1.00 38.34 213 GLY E C 1
ATOM 12244 O O . GLY E 1 215 ? 21.938 34.344 50.167 1.00 38.56 213 GLY E O 1
ATOM 12245 N N . GLN E 1 216 ? 22.758 36.216 49.265 1.00 37.90 214 GLN E N 1
ATOM 12246 C CA . GLN E 1 216 ? 23.210 36.786 50.538 1.00 39.25 214 GLN E CA 1
ATOM 12247 C C . GLN E 1 216 ? 22.603 38.156 50.708 1.00 35.91 214 GLN E C 1
ATOM 12248 O O . GLN E 1 216 ? 22.064 38.738 49.785 1.00 33.29 214 GLN E O 1
ATOM 12254 N N . THR E 1 217 ? 22.752 38.664 51.918 1.00 35.97 215 THR E N 1
ATOM 12255 C CA . THR E 1 217 ? 22.527 40.054 52.229 1.00 35.08 215 THR E CA 1
ATOM 12256 C C . THR E 1 217 ? 23.894 40.666 52.461 1.00 34.54 215 THR E C 1
ATOM 12257 O O . THR E 1 217 ? 24.720 40.097 53.187 1.00 34.78 215 THR E O 1
ATOM 12261 N N . TRP E 1 218 ? 24.107 41.845 51.887 1.00 32.70 216 TRP E N 1
ATOM 12262 C CA . TRP E 1 218 ? 25.403 42.513 51.924 1.00 32.36 216 TRP E CA 1
ATOM 12263 C C . TRP E 1 218 ? 25.361 43.877 52.597 1.00 31.39 216 TRP E C 1
ATOM 12264 O O . TRP E 1 218 ? 24.356 44.576 52.525 1.00 30.24 216 TRP E O 1
ATOM 12275 N N . GLU E 1 219 ? 26.497 44.245 53.192 1.00 32.16 217 GLU E N 1
ATOM 12276 C CA . GLU E 1 219 ? 26.796 45.629 53.564 1.00 32.03 217 GLU E CA 1
ATOM 12277 C C . GLU E 1 219 ? 28.040 46.084 52.837 1.00 30.98 217 GLU E C 1
ATOM 12278 O O . GLU E 1 219 ? 29.054 45.378 52.844 1.00 32.04 217 GLU E O 1
ATOM 12284 N N . ASN E 1 220 ? 27.945 47.241 52.184 1.00 29.38 218 ASN E N 1
ATOM 12285 C CA . ASN E 1 220 ? 29.050 47.839 51.474 1.00 28.78 218 ASN E CA 1
ATOM 12286 C C . ASN E 1 220 ? 29.450 49.142 52.131 1.00 28.92 218 ASN E C 1
ATOM 12287 O O . ASN E 1 220 ? 28.600 49.889 52.610 1.00 27.88 218 ASN E O 1
ATOM 12292 N N . ASN E 1 221 ? 30.752 49.396 52.145 1.00 29.22 219 ASN E N 1
ATOM 12293 C CA . ASN E 1 221 ? 31.316 50.659 52.579 1.00 29.56 219 ASN E CA 1
ATOM 12294 C C . ASN E 1 221 ? 32.358 51.061 51.555 1.00 29.00 219 ASN E C 1
ATOM 12295 O O . ASN E 1 221 ? 33.283 50.296 51.285 1.00 29.34 219 ASN E O 1
ATOM 12300 N N . THR E 1 222 ? 32.169 52.250 50.975 1.00 28.00 220 THR E N 1
ATOM 12301 C CA . THR E 1 222 ? 33.068 52.779 49.978 1.00 28.14 220 THR E CA 1
ATOM 12302 C C . THR E 1 222 ? 33.571 54.166 50.432 1.00 28.75 220 THR E C 1
ATOM 12303 O O . THR E 1 222 ? 32.800 54.977 50.948 1.00 27.65 220 THR E O 1
ATOM 12307 N N . TYR E 1 223 ? 34.873 54.390 50.240 1.00 29.46 221 TYR E N 1
ATOM 12308 C CA . TYR E 1 223 ? 35.552 55.586 50.660 1.00 30.39 221 TYR E CA 1
ATOM 12309 C C . TYR E 1 223 ? 36.321 56.151 49.478 1.00 29.81 221 TYR E C 1
ATOM 12310 O O . TYR E 1 223 ? 36.857 55.389 48.683 1.00 29.83 221 TYR E O 1
ATOM 12319 N N . LEU E 1 224 ? 36.387 57.472 49.385 1.00 29.14 222 LEU E N 1
ATOM 12320 C CA . LEU E 1 224 ? 37.046 58.125 48.285 1.00 29.60 222 LEU E CA 1
ATOM 12321 C C . LEU E 1 224 ? 37.775 59.368 48.760 1.00 30.03 222 LEU E C 1
ATOM 12322 O O . LEU E 1 224 ? 37.257 60.101 49.605 1.00 30.06 222 LEU E O 1
ATOM 12327 N N . VAL E 1 225 ? 38.994 59.573 48.261 1.00 30.17 223 VAL E N 1
ATOM 12328 C CA . VAL E 1 225 ? 39.724 60.817 48.471 1.00 31.46 223 VAL E CA 1
ATOM 12329 C C . VAL E 1 225 ? 40.211 61.296 47.110 1.00 32.07 223 VAL E C 1
ATOM 12330 O O . VAL E 1 225 ? 40.514 60.486 46.223 1.00 32.01 223 VAL E O 1
ATOM 12334 N N . GLY E 1 226 ? 40.253 62.613 46.941 1.00 32.46 224 GLY E N 1
ATOM 12335 C CA . GLY E 1 226 ? 40.592 63.179 45.648 1.00 32.48 224 GLY E CA 1
ATOM 12336 C C . GLY E 1 226 ? 41.114 64.585 45.705 1.00 33.52 224 GLY E C 1
ATOM 12337 O O . GLY E 1 226 ? 40.980 65.293 46.722 1.00 33.37 224 GLY E O 1
ATOM 12338 N N . VAL E 1 227 ? 41.715 64.985 44.589 1.00 33.71 225 VAL E N 1
ATOM 12339 C CA . VAL E 1 227 ? 42.193 66.332 44.421 1.00 34.62 225 VAL E CA 1
ATOM 12340 C C . VAL E 1 227 ? 41.848 66.780 43.007 1.00 34.37 225 VAL E C 1
ATOM 12341 O O . VAL E 1 227 ? 41.821 65.970 42.087 1.00 32.86 225 VAL E O 1
ATOM 12345 N N . GLN E 1 228 ? 41.586 68.073 42.873 1.00 34.60 226 GLN E N 1
ATOM 12346 C CA . GLN E 1 228 ? 41.429 68.729 41.580 1.00 34.61 226 GLN E CA 1
ATOM 12347 C C . GLN E 1 228 ? 42.249 69.998 41.636 1.00 35.72 226 GLN E C 1
ATOM 12348 O O . GLN E 1 228 ? 42.329 70.645 42.683 1.00 36.04 226 GLN E O 1
ATOM 12354 N N . GLY E 1 229 ? 42.905 70.320 40.530 1.00 36.01 227 GLY E N 1
ATOM 12355 C CA . GLY E 1 229 ? 43.710 71.525 40.456 1.00 38.15 227 GLY E CA 1
ATOM 12356 C C . GLY E 1 229 ? 43.528 72.265 39.140 1.00 38.98 227 GLY E C 1
ATOM 12357 O O . GLY E 1 229 ? 43.325 71.631 38.105 1.00 37.74 227 GLY E O 1
ATOM 12358 N N . TRP E 1 230 ? 43.598 73.594 39.213 1.00 40.87 228 TRP E N 1
ATOM 12359 C CA . TRP E 1 230 ? 43.475 74.469 38.056 1.00 43.29 228 TRP E CA 1
ATOM 12360 C C . TRP E 1 230 ? 44.500 75.567 38.195 1.00 45.41 228 TRP E C 1
ATOM 12361 O O . TRP E 1 230 ? 44.441 76.311 39.165 1.00 47.37 228 TRP E O 1
ATOM 12372 N N . PHE E 1 231 ? 45.469 75.626 37.280 1.00 47.32 229 PHE E N 1
ATOM 12373 C CA . PHE E 1 231 ? 46.568 76.588 37.334 1.00 50.10 229 PHE E CA 1
ATOM 12374 C C . PHE E 1 231 ? 46.459 77.606 36.215 1.00 52.08 229 PHE E C 1
ATOM 12375 O O . PHE E 1 231 ? 45.905 77.327 35.150 1.00 48.84 229 PHE E O 1
ATOM 12383 N N . GLU E 1 232 ? 47.050 78.770 36.455 1.00 55.28 230 GLU E N 1
ATOM 12384 C CA . GLU E 1 232 ? 46.951 79.894 35.525 1.00 58.86 230 GLU E CA 1
ATOM 12385 C C . GLU E 1 232 ? 47.682 79.692 34.199 1.00 57.37 230 GLU E C 1
ATOM 12386 O O . GLU E 1 232 ? 47.358 80.369 33.232 1.00 59.52 230 GLU E O 1
ATOM 12392 N N . ASN E 1 233 ? 48.666 78.800 34.152 1.00 54.55 231 ASN E N 1
ATOM 12393 C CA . ASN E 1 233 ? 49.338 78.471 32.891 1.00 53.28 231 ASN E CA 1
ATOM 12394 C C . ASN E 1 233 ? 48.520 77.534 31.952 1.00 50.65 231 ASN E C 1
ATOM 12395 O O . ASN E 1 233 ? 49.046 77.061 30.962 1.00 51.01 231 ASN E O 1
ATOM 12400 N N . GLY E 1 234 ? 47.279 77.214 32.298 1.00 48.57 232 GLY E N 1
ATOM 12401 C CA . GLY E 1 234 ? 46.426 76.376 31.453 1.00 46.39 232 GLY E CA 1
ATOM 12402 C C . GLY E 1 234 ? 46.424 74.897 31.799 1.00 44.79 232 GLY E C 1
ATOM 12403 O O . GLY E 1 234 ? 45.640 74.135 31.212 1.00 43.36 232 GLY E O 1
ATOM 12404 N N . ILE E 1 235 ? 47.264 74.474 32.748 1.00 44.05 233 ILE E N 1
ATOM 12405 C CA . ILE E 1 235 ? 47.253 73.079 33.199 1.00 42.79 233 ILE E CA 1
ATOM 12406 C C . ILE E 1 235 ? 46.184 72.912 34.278 1.00 41.55 233 ILE E C 1
ATOM 12407 O O . ILE E 1 235 ? 46.105 73.712 35.212 1.00 42.40 233 ILE E O 1
ATOM 12412 N N . SER E 1 236 ? 45.396 71.851 34.158 1.00 38.95 234 SER E N 1
ATOM 12413 C CA . SER E 1 236 ? 44.516 71.408 35.208 1.00 37.75 234 SER E CA 1
ATOM 12414 C C . SER E 1 236 ? 44.569 69.879 35.305 1.00 36.63 234 SER E C 1
ATOM 12415 O O . SER E 1 236 ? 45.065 69.190 34.404 1.00 36.08 234 SER E O 1
ATOM 12418 N N . PHE E 1 237 ? 44.102 69.346 36.428 1.00 36.00 235 PHE E N 1
ATOM 12419 C CA . PHE E 1 237 ? 44.180 67.907 36.657 1.00 35.25 235 PHE E CA 1
ATOM 12420 C C . PHE E 1 237 ? 43.209 67.461 37.718 1.00 33.75 235 PHE E C 1
ATOM 12421 O O . PHE E 1 237 ? 42.677 68.280 38.473 1.00 33.39 235 PHE E O 1
ATOM 12429 N N . PHE E 1 238 ? 43.030 66.151 37.799 1.00 32.69 236 PHE E N 1
ATOM 12430 C CA . PHE E 1 238 ? 42.386 65.514 38.930 1.00 32.12 236 PHE E CA 1
ATOM 12431 C C . PHE E 1 238 ? 43.048 64.167 39.209 1.00 32.00 236 PHE E C 1
ATOM 12432 O O . PHE E 1 238 ? 43.697 63.592 38.346 1.00 31.15 236 PHE E O 1
ATOM 12440 N N . ALA E 1 239 ? 42.871 63.693 40.437 1.00 31.92 237 ALA E N 1
ATOM 12441 C CA . ALA E 1 239 ? 43.287 62.353 40.838 1.00 32.24 237 ALA E CA 1
ATOM 12442 C C . ALA E 1 239 ? 42.445 61.897 42.018 1.00 32.04 237 ALA E C 1
ATOM 12443 O O . ALA E 1 239 ? 42.167 62.695 42.928 1.00 31.86 237 ALA E O 1
ATOM 12445 N N . GLN E 1 240 ? 42.001 60.642 41.976 1.00 31.57 238 GLN E N 1
ATOM 12446 C CA . GLN E 1 240 ? 41.196 60.060 43.044 1.00 31.71 238 GLN E CA 1
ATOM 12447 C C . GLN E 1 240 ? 41.670 58.659 43.349 1.00 32.08 238 GLN E C 1
ATOM 12448 O O . GLN E 1 240 ? 42.175 57.953 42.465 1.00 31.26 238 GLN E O 1
ATOM 12454 N N . TYR E 1 241 ? 41.471 58.278 44.608 1.00 32.24 239 TYR E N 1
ATOM 12455 C CA . TYR E 1 241 ? 41.627 56.921 45.083 1.00 32.73 239 TYR E CA 1
ATOM 12456 C C . TYR E 1 241 ? 40.307 56.504 45.730 1.00 31.99 239 TYR E C 1
ATOM 12457 O O . TYR E 1 241 ? 39.723 57.261 46.512 1.00 31.32 239 TYR E O 1
ATOM 12466 N N . LYS E 1 242 ? 39.883 55.276 45.441 1.00 31.34 240 LYS E N 1
ATOM 12467 C CA . LYS E 1 242 ? 38.591 54.779 45.850 1.00 31.22 240 LYS E CA 1
ATOM 12468 C C . LYS E 1 242 ? 38.766 53.376 46.448 1.00 31.86 240 LYS E C 1
ATOM 12469 O O . LYS E 1 242 ? 39.382 52.499 45.821 1.00 31.22 240 LYS E O 1
ATOM 12475 N N . TYR E 1 243 ? 38.262 53.185 47.666 1.00 31.45 241 TYR E N 1
ATOM 12476 C CA . TYR E 1 243 ? 38.417 51.933 48.382 1.00 32.93 241 TYR E CA 1
ATOM 12477 C C . TYR E 1 243 ? 37.031 51.356 48.634 1.00 31.29 241 TYR E C 1
ATOM 12478 O O . TYR E 1 243 ? 36.225 52.020 49.300 1.00 30.27 241 TYR E O 1
ATOM 12495 N N . GLU E 1 245 ? 34.724 48.088 50.133 1.00 31.42 243 GLU E N 1
ATOM 12496 C CA . GLU E 1 245 ? 34.659 46.911 50.983 1.00 33.43 243 GLU E CA 1
ATOM 12497 C C . GLU E 1 245 ? 33.240 46.384 50.987 1.00 31.86 243 GLU E C 1
ATOM 12498 O O . GLU E 1 245 ? 32.298 47.161 50.926 1.00 29.95 243 GLU E O 1
ATOM 12504 N N . ALA E 1 246 ? 33.106 45.066 51.130 1.00 31.95 244 ALA E N 1
ATOM 12505 C CA . ALA E 1 246 ? 31.802 44.430 51.186 1.00 31.75 244 ALA E CA 1
ATOM 12506 C C . ALA E 1 246 ? 31.829 43.226 52.086 1.00 33.23 244 ALA E C 1
ATOM 12507 O O . ALA E 1 246 ? 32.803 42.468 52.094 1.00 33.75 244 ALA E O 1
ATOM 12509 N N . ASP E 1 247 ? 30.760 43.057 52.857 1.00 33.80 245 ASP E N 1
ATOM 12510 C CA . ASP E 1 247 ? 30.623 41.920 53.758 1.00 35.40 245 ASP E CA 1
ATOM 12511 C C . ASP E 1 247 ? 29.274 41.271 53.518 1.00 34.76 245 ASP E C 1
ATOM 12512 O O . ASP E 1 247 ? 28.244 41.945 53.527 1.00 33.48 245 ASP E O 1
ATOM 12517 N N . ALA E 1 248 ? 29.296 39.963 53.294 1.00 35.26 246 ALA E N 1
ATOM 12518 C CA . ALA E 1 248 ? 28.095 39.194 53.022 1.00 35.20 246 ALA E CA 1
ATOM 12519 C C . ALA E 1 248 ? 27.628 38.505 54.298 1.00 36.12 246 ALA E C 1
ATOM 12520 O O . ALA E 1 248 ? 28.425 38.217 55.187 1.00 36.59 246 ALA E O 1
ATOM 12522 N N . SER E 1 249 ? 26.335 38.222 54.367 1.00 36.31 247 SER E N 1
ATOM 12523 C CA . SER E 1 249 ? 25.723 37.593 55.544 1.00 37.26 247 SER E CA 1
ATOM 12524 C C . SER E 1 249 ? 26.274 36.206 55.851 1.00 39.47 247 SER E C 1
ATOM 12525 O O . SER E 1 249 ? 26.125 35.737 56.976 1.00 41.65 247 SER E O 1
ATOM 12528 N N . ASN E 1 250 ? 26.896 35.530 54.884 1.00 40.11 248 ASN E N 1
ATOM 12529 C CA . ASN E 1 250 ? 27.573 34.254 55.162 1.00 42.29 248 ASN E CA 1
ATOM 12530 C C . ASN E 1 250 ? 29.006 34.417 55.717 1.00 43.04 248 ASN E C 1
ATOM 12531 O O . ASN E 1 250 ? 29.671 33.424 55.932 1.00 44.53 248 ASN E O 1
ATOM 12536 N N . GLY E 1 251 ? 29.461 35.648 55.966 1.00 41.92 249 GLY E N 1
ATOM 12537 C CA . GLY E 1 251 ? 30.773 35.890 56.576 1.00 41.95 249 GLY E CA 1
ATOM 12538 C C . GLY E 1 251 ? 31.855 36.283 55.578 1.00 41.23 249 GLY E C 1
ATOM 12539 O O . GLY E 1 251 ? 32.944 36.675 55.978 1.00 41.61 249 GLY E O 1
ATOM 12540 N N . VAL E 1 252 ? 31.587 36.161 54.284 1.00 40.07 250 VAL E N 1
ATOM 12541 C CA . VAL E 1 252 ? 32.590 36.486 53.272 1.00 39.65 250 VAL E CA 1
ATOM 12542 C C . VAL E 1 252 ? 32.863 37.993 53.260 1.00 38.11 250 VAL E C 1
ATOM 12543 O O . VAL E 1 252 ? 31.938 38.806 53.334 1.00 36.42 250 VAL E O 1
ATOM 12547 N N . ASN E 1 253 ? 34.137 38.329 53.176 1.00 37.93 251 ASN E N 1
ATOM 12548 C CA . ASN E 1 253 ? 34.600 39.697 53.047 1.00 37.38 251 ASN E CA 1
ATOM 12549 C C . ASN E 1 253 ? 35.226 39.890 51.665 1.00 36.34 251 ASN E C 1
ATOM 12550 O O . ASN E 1 253 ? 35.984 39.024 51.213 1.00 37.11 251 ASN E O 1
ATOM 12555 N N . GLU E 1 254 ? 34.940 41.014 51.015 1.00 34.04 252 GLU E N 1
ATOM 12556 C CA . GLU E 1 254 ? 35.600 41.367 49.770 1.00 33.17 252 GLU E CA 1
ATOM 12557 C C . GLU E 1 254 ? 36.136 42.789 49.852 1.00 32.96 252 GLU E C 1
ATOM 12558 O O . GLU E 1 254 ? 35.554 43.651 50.517 1.00 31.60 252 GLU E O 1
ATOM 12564 N N . LYS E 1 255 ? 37.248 43.024 49.151 1.00 33.27 253 LYS E N 1
ATOM 12565 C CA . LYS E 1 255 ? 37.845 44.349 49.038 1.00 33.47 253 LYS E CA 1
ATOM 12566 C C . LYS E 1 255 ? 38.371 44.555 47.643 1.00 32.53 253 LYS E C 1
ATOM 12567 O O . LYS E 1 255 ? 38.986 43.657 47.076 1.00 32.03 253 LYS E O 1
ATOM 12573 N N . GLN E 1 256 ? 38.178 45.756 47.132 1.00 31.61 254 GLN E N 1
ATOM 12574 C CA . GLN E 1 256 ? 38.768 46.151 45.875 1.00 32.20 254 GLN E CA 1
ATOM 12575 C C . GLN E 1 256 ? 38.997 47.641 45.913 1.00 31.82 254 GLN E C 1
ATOM 12576 O O . GLN E 1 256 ? 38.155 48.399 46.416 1.00 31.41 254 GLN E O 1
ATOM 12582 N N . ASP E 1 257 ? 40.124 48.074 45.393 1.00 32.65 255 ASP E N 1
ATOM 12583 C CA . ASP E 1 257 ? 40.375 49.504 45.269 1.00 33.34 255 ASP E CA 1
ATOM 12584 C C . ASP E 1 257 ? 40.630 49.901 43.813 1.00 32.90 255 ASP E C 1
ATOM 12585 O O . ASP E 1 257 ? 40.668 49.057 42.917 1.00 32.59 255 ASP E O 1
ATOM 12590 N N . ALA E 1 258 ? 40.705 51.212 43.597 1.00 32.54 256 ALA E N 1
ATOM 12591 C CA . ALA E 1 258 ? 40.682 51.793 42.286 1.00 31.50 256 ALA E CA 1
ATOM 12592 C C . ALA E 1 258 ? 41.244 53.207 42.345 1.00 31.59 256 ALA E C 1
ATOM 12593 O O . ALA E 1 258 ? 41.355 53.814 43.404 1.00 30.74 256 ALA E O 1
ATOM 12603 N N . SER E 1 260 ? 41.621 56.977 39.600 1.00 31.28 258 SER E N 1
ATOM 12604 C CA . SER E 1 260 ? 41.355 57.662 38.364 1.00 30.79 258 SER E CA 1
ATOM 12605 C C . SER E 1 260 ? 42.133 58.961 38.372 1.00 31.38 258 SER E C 1
ATOM 12606 O O . SER E 1 260 ? 42.287 59.589 39.429 1.00 31.44 258 SER E O 1
ATOM 12609 N N . ALA E 1 261 ? 42.673 59.342 37.218 1.00 30.95 259 ALA E N 1
ATOM 12610 C CA . ALA E 1 261 ? 43.417 60.586 37.103 1.00 32.27 259 ALA E CA 1
ATOM 12611 C C . ALA E 1 261 ? 43.236 61.157 35.714 1.00 32.45 259 ALA E C 1
ATOM 12612 O O . ALA E 1 261 ? 43.013 60.426 34.762 1.00 32.29 259 ALA E O 1
ATOM 12614 N N . GLY E 1 262 ? 43.381 62.477 35.611 1.00 33.01 260 GLY E N 1
ATOM 12615 C CA . GLY E 1 262 ? 43.298 63.169 34.349 1.00 32.71 260 GLY E CA 1
ATOM 12616 C C . GLY E 1 262 ? 44.177 64.394 34.335 1.00 33.83 260 GLY E C 1
ATOM 12617 O O . GLY E 1 262 ? 44.406 65.012 35.373 1.00 34.36 260 GLY E O 1
ATOM 12618 N N . LEU E 1 263 ? 44.693 64.699 33.162 1.00 34.18 261 LEU E N 1
ATOM 12619 C CA . LEU E 1 263 ? 45.553 65.844 32.939 1.00 36.66 261 LEU E CA 1
ATOM 12620 C C . LEU E 1 263 ? 45.008 66.612 31.755 1.00 36.34 261 LEU E C 1
ATOM 12621 O O . LEU E 1 263 ? 44.700 66.013 30.720 1.00 35.70 261 LEU E O 1
ATOM 12634 N N . TYR E 1 265 ? 45.292 70.344 29.326 1.00 38.77 263 TYR E N 1
ATOM 12635 C CA . TYR E 1 265 ? 45.947 71.579 28.934 1.00 40.61 263 TYR E CA 1
ATOM 12636 C C . TYR E 1 265 ? 44.949 72.384 28.098 1.00 40.57 263 TYR E C 1
ATOM 12637 O O . TYR E 1 265 ? 44.481 71.894 27.053 1.00 39.55 263 TYR E O 1
ATOM 12646 N N . THR E 1 266 ? 44.636 73.592 28.573 1.00 40.91 264 THR E N 1
ATOM 12647 C CA . THR E 1 266 ? 43.691 74.485 27.932 1.00 41.62 264 THR E CA 1
ATOM 12648 C C . THR E 1 266 ? 44.444 75.675 27.385 1.00 44.04 264 THR E C 1
ATOM 12649 O O . THR E 1 266 ? 45.232 76.302 28.102 1.00 45.46 264 THR E O 1
ATOM 12653 N N . THR E 1 267 ? 44.275 75.936 26.096 1.00 44.59 265 THR E N 1
ATOM 12654 C CA . THR E 1 267 ? 44.911 77.063 25.424 1.00 46.18 265 THR E CA 1
ATOM 12655 C C . THR E 1 267 ? 43.920 77.615 24.373 1.00 46.56 265 THR E C 1
ATOM 12656 O O . THR E 1 267 ? 43.425 76.863 23.512 1.00 45.13 265 THR E O 1
ATOM 12660 N N . GLY E 1 268 ? 43.606 78.906 24.490 1.00 47.45 266 GLY E N 1
ATOM 12661 C CA . GLY E 1 268 ? 42.581 79.568 23.677 1.00 47.35 266 GLY E CA 1
ATOM 12662 C C . GLY E 1 268 ? 41.270 78.792 23.725 1.00 44.84 266 GLY E C 1
ATOM 12663 O O . GLY E 1 268 ? 40.738 78.524 24.795 1.00 44.10 266 GLY E O 1
ATOM 12664 N N . ASP E 1 269 ? 40.785 78.359 22.565 1.00 44.52 267 ASP E N 1
ATOM 12665 C CA . ASP E 1 269 ? 39.517 77.637 22.500 1.00 44.12 267 ASP E CA 1
ATOM 12666 C C . ASP E 1 269 ? 39.656 76.112 22.519 1.00 41.85 267 ASP E C 1
ATOM 12667 O O . ASP E 1 269 ? 38.720 75.412 22.127 1.00 40.34 267 ASP E O 1
ATOM 12672 N N . TRP E 1 270 ? 40.807 75.593 22.954 1.00 41.08 268 TRP E N 1
ATOM 12673 C CA . TRP E 1 270 ? 41.080 74.170 22.893 1.00 40.00 268 TRP E CA 1
ATOM 12674 C C . TRP E 1 270 ? 41.370 73.621 24.291 1.00 39.51 268 TRP E C 1
ATOM 12675 O O . TRP E 1 270 ? 42.107 74.264 25.075 1.00 39.33 268 TRP E O 1
ATOM 12686 N N . GLN E 1 271 ? 40.882 72.410 24.564 1.00 37.87 269 GLN E N 1
ATOM 12687 C CA . GLN E 1 271 ? 41.358 71.624 25.699 1.00 38.13 269 GLN E CA 1
ATOM 12688 C C . GLN E 1 271 ? 41.823 70.229 25.259 1.00 37.88 269 GLN E C 1
ATOM 12689 O O . GLN E 1 271 ? 41.055 69.456 24.647 1.00 36.03 269 GLN E O 1
ATOM 12695 N N . TYR E 1 272 ? 43.065 69.916 25.593 1.00 37.88 270 TYR E N 1
ATOM 12696 C CA . TYR E 1 272 ? 43.632 68.594 25.407 1.00 38.95 270 TYR E CA 1
ATOM 12697 C C . TYR E 1 272 ? 43.496 67.850 26.731 1.00 37.81 270 TYR E C 1
ATOM 12698 O O . TYR E 1 272 ? 43.753 68.442 27.776 1.00 37.40 270 TYR E O 1
ATOM 12707 N N . LYS E 1 273 ? 43.155 66.567 26.682 1.00 36.09 271 LYS E N 1
ATOM 12708 C CA . LYS E 1 273 ? 42.959 65.796 27.888 1.00 35.52 271 LYS E CA 1
ATOM 12709 C C . LYS E 1 273 ? 43.434 64.359 27.750 1.00 35.39 271 LYS E C 1
ATOM 12710 O O . LYS E 1 273 ? 43.205 63.722 26.716 1.00 33.95 271 LYS E O 1
ATOM 12716 N N . LEU E 1 274 ? 44.109 63.872 28.803 1.00 35.48 272 LEU E N 1
ATOM 12717 C CA . LEU E 1 274 ? 44.470 62.465 28.957 1.00 36.01 272 LEU E CA 1
ATOM 12718 C C . LEU E 1 274 ? 43.860 61.961 30.242 1.00 34.85 272 LEU E C 1
ATOM 12719 O O . LEU E 1 274 ? 43.951 62.636 31.280 1.00 35.42 272 LEU E O 1
ATOM 12724 N N . GLY E 1 275 ? 43.247 60.786 30.177 1.00 33.31 273 GLY E N 1
ATOM 12725 C CA . GLY E 1 275 ? 42.622 60.155 31.346 1.00 32.12 273 GLY E CA 1
ATOM 12726 C C . GLY E 1 275 ? 43.083 58.723 31.511 1.00 31.94 273 GLY E C 1
ATOM 12727 O O . GLY E 1 275 ? 43.390 58.037 30.529 1.00 31.60 273 GLY E O 1
ATOM 12728 N N . TYR E 1 276 ? 43.166 58.280 32.762 1.00 31.63 274 TYR E N 1
ATOM 12729 C CA . TYR E 1 276 ? 43.490 56.897 33.086 1.00 32.33 274 TYR E CA 1
ATOM 12730 C C . TYR E 1 276 ? 42.722 56.495 34.330 1.00 31.72 274 TYR E C 1
ATOM 12731 O O . TYR E 1 276 ? 42.672 57.261 35.298 1.00 31.25 274 TYR E O 1
ATOM 12740 N N . ALA E 1 277 ? 42.127 55.310 34.319 1.00 30.84 275 ALA E N 1
ATOM 12741 C CA . ALA E 1 277 ? 41.537 54.758 35.519 1.00 30.50 275 ALA E CA 1
ATOM 12742 C C . ALA E 1 277 ? 41.808 53.264 35.592 1.00 30.66 275 ALA E C 1
ATOM 12743 O O . ALA E 1 277 ? 41.960 52.608 34.563 1.00 30.36 275 ALA E O 1
ATOM 12745 N N . ALA E 1 278 ? 41.840 52.738 36.812 1.00 30.38 276 ALA E N 1
ATOM 12746 C CA . ALA E 1 278 ? 42.082 51.311 37.044 1.00 31.26 276 ALA E CA 1
ATOM 12747 C C . ALA E 1 278 ? 41.348 50.801 38.256 1.00 31.07 276 ALA E C 1
ATOM 12748 O O . ALA E 1 278 ? 41.180 51.543 39.226 1.00 30.64 276 ALA E O 1
ATOM 12750 N N . ASN E 1 279 ? 40.843 49.576 38.150 1.00 31.36 277 ASN E N 1
ATOM 12751 C CA . ASN E 1 279 ? 40.415 48.774 39.297 1.00 31.76 277 ASN E CA 1
ATOM 12752 C C . ASN E 1 279 ? 41.499 47.748 39.524 1.00 33.27 277 ASN E C 1
ATOM 12753 O O . ASN E 1 279 ? 41.938 47.111 38.572 1.00 33.40 277 ASN E O 1
ATOM 12758 N N . PHE E 1 280 ? 41.967 47.609 40.769 1.00 33.46 278 PHE E N 1
ATOM 12759 C CA . PHE E 1 280 ? 43.015 46.643 41.080 1.00 35.13 278 PHE E CA 1
ATOM 12760 C C . PHE E 1 280 ? 42.367 45.295 41.351 1.00 34.80 278 PHE E C 1
ATOM 12761 O O . PHE E 1 280 ? 41.147 45.204 41.403 1.00 32.86 278 PHE E O 1
ATOM 12769 N N . ASP E 1 281 ? 43.166 44.244 41.495 1.00 35.55 279 ASP E N 1
ATOM 12770 C CA . ASP E 1 281 ? 42.596 42.911 41.716 1.00 36.49 279 ASP E CA 1
ATOM 12771 C C . ASP E 1 281 ? 41.721 42.893 42.976 1.00 36.60 279 ASP E C 1
ATOM 12772 O O . ASP E 1 281 ? 42.071 43.463 44.012 1.00 36.08 279 ASP E O 1
ATOM 12777 N N . LEU E 1 282 ? 40.595 42.208 42.875 1.00 36.31 280 LEU E N 1
ATOM 12778 C CA . LEU E 1 282 ? 39.737 42.005 44.002 1.00 36.36 280 LEU E CA 1
ATOM 12779 C C . LEU E 1 282 ? 40.343 40.958 44.960 1.00 37.45 280 LEU E C 1
ATOM 12780 O O . LEU E 1 282 ? 40.989 40.001 44.536 1.00 37.05 280 LEU E O 1
ATOM 12785 N N . GLU E 1 283 ? 40.081 41.166 46.243 1.00 37.71 281 GLU E N 1
ATOM 12786 C CA . GLU E 1 283 ? 40.448 40.244 47.296 1.00 40.94 281 GLU E CA 1
ATOM 12787 C C . GLU E 1 283 ? 39.174 39.711 47.943 1.00 39.54 281 GLU E C 1
ATOM 12788 O O . GLU E 1 283 ? 38.256 40.481 48.254 1.00 38.70 281 GLU E O 1
ATOM 12794 N N . ARG E 1 284 ? 39.123 38.396 48.123 1.00 39.82 282 ARG E N 1
ATOM 12795 C CA . ARG E 1 284 ? 38.012 37.728 48.806 1.00 40.10 282 ARG E CA 1
ATOM 12796 C C . ARG E 1 284 ? 38.564 36.895 49.956 1.00 41.47 282 ARG E C 1
ATOM 12797 O O . ARG E 1 284 ? 39.412 36.025 49.741 1.00 40.92 282 ARG E O 1
ATOM 12805 N N . ASP E 1 285 ? 38.069 37.171 51.162 1.00 42.46 283 ASP E N 1
ATOM 12806 C CA . ASP E 1 285 ? 38.569 36.555 52.384 1.00 44.88 283 ASP E CA 1
ATOM 12807 C C . ASP E 1 285 ? 40.090 36.518 52.450 1.00 45.87 283 ASP E C 1
ATOM 12808 O O . ASP E 1 285 ? 40.692 35.486 52.728 1.00 47.00 283 ASP E O 1
ATOM 12813 N N . GLY E 1 286 ? 40.716 37.647 52.168 1.00 45.64 284 GLY E N 1
ATOM 12814 C CA . GLY E 1 286 ? 42.179 37.746 52.266 1.00 46.78 284 GLY E CA 1
ATOM 12815 C C . GLY E 1 286 ? 42.971 37.154 51.110 1.00 47.45 284 GLY E C 1
ATOM 12816 O O . GLY E 1 286 ? 44.175 37.199 51.154 1.00 47.75 284 GLY E O 1
ATOM 12817 N N . LYS E 1 287 ? 42.317 36.638 50.064 1.00 47.65 285 LYS E N 1
ATOM 12818 C CA . LYS E 1 287 ? 43.008 36.048 48.920 1.00 48.57 285 LYS E CA 1
ATOM 12819 C C . LYS E 1 287 ? 42.721 36.847 47.668 1.00 46.10 285 LYS E C 1
ATOM 12820 O O . LYS E 1 287 ? 41.561 37.146 47.353 1.00 43.55 285 LYS E O 1
ATOM 12826 N N . THR E 1 288 ? 43.787 37.183 46.953 1.00 45.17 286 THR E N 1
ATOM 12827 C CA . THR E 1 288 ? 43.673 37.932 45.709 1.00 45.08 286 THR E CA 1
ATOM 12828 C C . THR E 1 288 ? 43.099 37.028 44.611 1.00 44.64 286 THR E C 1
ATOM 12829 O O . THR E 1 288 ? 43.555 35.903 44.446 1.00 45.59 286 THR E O 1
ATOM 12833 N N . LEU E 1 289 ? 42.083 37.511 43.913 1.00 42.27 287 LEU E N 1
ATOM 12834 C CA . LEU E 1 289 ? 41.542 36.820 42.745 1.00 42.34 287 LEU E CA 1
ATOM 12835 C C . LEU E 1 289 ? 42.300 37.331 41.529 1.00 41.77 287 LEU E C 1
ATOM 12836 O O . LEU E 1 289 ? 42.211 38.511 41.173 1.00 40.21 287 LEU E O 1
ATOM 12841 N N . SER E 1 290 ? 43.049 36.449 40.886 1.00 42.87 288 SER E N 1
ATOM 12842 C CA . SER E 1 290 ? 43.911 36.878 39.811 1.00 43.64 288 SER E CA 1
ATOM 12843 C C . SER E 1 290 ? 43.111 37.372 38.619 1.00 41.67 288 SER E C 1
ATOM 12844 O O . SER E 1 290 ? 42.031 36.873 38.322 1.00 40.47 288 SER E O 1
ATOM 12847 N N . ASN E 1 291 ? 43.693 38.349 37.935 1.00 41.35 289 ASN E N 1
ATOM 12848 C CA . ASN E 1 291 ? 43.146 38.892 36.699 1.00 40.77 289 ASN E CA 1
ATOM 12849 C C . ASN E 1 291 ? 41.754 39.447 36.859 1.00 38.94 289 ASN E C 1
ATOM 12850 O O . ASN E 1 291 ? 40.928 39.344 35.938 1.00 39.41 289 ASN E O 1
ATOM 12855 N N . THR E 1 292 ? 41.488 40.058 38.017 1.00 36.99 290 THR E N 1
ATOM 12856 C CA . THR E 1 292 ? 40.216 40.729 38.259 1.00 35.53 290 THR E CA 1
ATOM 12857 C C . THR E 1 292 ? 40.324 42.254 38.171 1.00 34.11 290 THR E C 1
ATOM 12858 O O . THR E 1 292 ? 39.364 42.952 38.468 1.00 32.98 290 THR E O 1
ATOM 12862 N N . SER E 1 293 ? 41.477 42.749 37.729 1.00 34.38 291 SER E N 1
ATOM 12863 C CA . SER E 1 293 ? 41.682 44.181 37.488 1.00 33.83 291 SER E CA 1
ATOM 12864 C C . SER E 1 293 ? 41.095 44.641 36.139 1.00 33.37 291 SER E C 1
ATOM 12865 O O . SER E 1 293 ? 40.860 43.838 35.239 1.00 33.40 291 SER E O 1
ATOM 12868 N N . ASP E 1 294 ? 40.895 45.955 36.026 1.00 32.75 292 ASP E N 1
ATOM 12869 C CA . ASP E 1 294 ? 40.521 46.607 34.778 1.00 32.70 292 ASP E CA 1
ATOM 12870 C C . ASP E 1 294 ? 41.369 47.872 34.631 1.00 32.65 292 ASP E C 1
ATOM 12871 O O . ASP E 1 294 ? 41.702 48.519 35.632 1.00 32.12 292 ASP E O 1
ATOM 12876 N N . ASP E 1 295 ? 41.602 48.307 33.404 1.00 32.47 293 ASP E N 1
ATOM 12877 C CA . ASP E 1 295 ? 41.967 49.700 33.215 1.00 32.35 293 ASP E CA 1
ATOM 12878 C C . ASP E 1 295 ? 41.511 50.292 31.890 1.00 31.97 293 ASP E C 1
ATOM 12879 O O . ASP E 1 295 ? 41.080 49.570 30.979 1.00 31.07 293 ASP E O 1
ATOM 12884 N N . VAL E 1 296 ? 41.612 51.619 31.831 1.00 31.62 294 VAL E N 1
ATOM 12885 C CA . VAL E 1 296 ? 41.252 52.404 30.655 1.00 31.82 294 VAL E CA 1
ATOM 12886 C C . VAL E 1 296 ? 42.200 53.595 30.513 1.00 32.45 294 VAL E C 1
ATOM 12887 O O . VAL E 1 296 ? 42.557 54.249 31.505 1.00 32.33 294 VAL E O 1
ATOM 12891 N N . VAL E 1 297 ? 42.621 53.832 29.283 1.00 32.65 295 VAL E N 1
ATOM 12892 C CA . VAL E 1 297 ? 43.320 55.047 28.928 1.00 34.10 295 VAL E CA 1
ATOM 12893 C C . VAL E 1 297 ? 42.510 55.758 27.852 1.00 34.33 295 VAL E C 1
ATOM 12894 O O . VAL E 1 297 ? 41.959 55.107 26.942 1.00 33.65 295 VAL E O 1
ATOM 12898 N N . SER E 1 298 ? 42.441 57.081 27.961 1.00 33.72 296 SER E N 1
ATOM 12899 C CA . SER E 1 298 ? 41.621 57.881 27.073 1.00 33.68 296 SER E CA 1
ATOM 12900 C C . SER E 1 298 ? 42.330 59.186 26.713 1.00 34.00 296 SER E C 1
ATOM 12901 O O . SER E 1 298 ? 43.026 59.773 27.552 1.00 34.31 296 SER E O 1
ATOM 12904 N N . ALA E 1 299 ? 42.157 59.622 25.477 1.00 33.21 297 ALA E N 1
ATOM 12905 C CA . ALA E 1 299 ? 42.662 60.900 25.010 1.00 33.94 297 ALA E CA 1
ATOM 12906 C C . ALA E 1 299 ? 41.518 61.666 24.339 1.00 33.93 297 ALA E C 1
ATOM 12907 O O . ALA E 1 299 ? 40.694 61.074 23.633 1.00 32.77 297 ALA E O 1
ATOM 12909 N N . GLN E 1 300 ? 41.502 62.982 24.542 1.00 34.22 298 GLN E N 1
ATOM 12910 C CA . GLN E 1 300 ? 40.460 63.821 23.991 1.00 33.88 298 GLN E CA 1
ATOM 12911 C C . GLN E 1 300 ? 40.986 65.192 23.606 1.00 34.99 298 GLN E C 1
ATOM 12912 O O . GLN E 1 300 ? 41.882 65.749 24.283 1.00 34.86 298 GLN E O 1
ATOM 12918 N N . ILE E 1 301 ? 40.461 65.708 22.488 1.00 34.59 299 ILE E N 1
ATOM 12919 C CA . ILE E 1 301 ? 40.631 67.087 22.097 1.00 36.15 299 ILE E CA 1
ATOM 12920 C C . ILE E 1 301 ? 39.240 67.680 22.056 1.00 35.05 299 ILE E C 1
ATOM 12921 O O . ILE E 1 301 ? 38.343 67.128 21.390 1.00 33.90 299 ILE E O 1
ATOM 12934 N N . TYR E 1 303 ? 37.012 71.393 21.518 1.00 34.01 301 TYR E N 1
ATOM 12935 C CA . TYR E 1 303 ? 36.989 72.736 20.975 1.00 34.62 301 TYR E CA 1
ATOM 12936 C C . TYR E 1 303 ? 35.796 73.500 21.535 1.00 34.39 301 TYR E C 1
ATOM 12937 O O . TYR E 1 303 ? 34.648 73.033 21.455 1.00 32.85 301 TYR E O 1
ATOM 12946 N N . PHE E 1 304 ? 36.067 74.683 22.076 1.00 35.78 302 PHE E N 1
ATOM 12947 C CA . PHE E 1 304 ? 35.026 75.534 22.666 1.00 36.56 302 PHE E CA 1
ATOM 12948 C C . PHE E 1 304 ? 34.390 76.324 21.534 1.00 36.17 302 PHE E C 1
ATOM 12949 O O . PHE E 1 304 ? 34.742 77.486 21.246 1.00 36.90 302 PHE E O 1
ATOM 12957 N N . VAL E 1 305 ? 33.470 75.642 20.859 1.00 34.41 303 VAL E N 1
ATOM 12958 C CA . VAL E 1 305 ? 32.882 76.157 19.614 1.00 34.64 303 VAL E CA 1
ATOM 12959 C C . VAL E 1 305 ? 31.960 77.362 19.851 1.00 34.63 303 VAL E C 1
ATOM 12960 O O . VAL E 1 305 ? 31.706 78.159 18.942 1.00 35.52 303 VAL E O 1
ATOM 12964 N N . ASP E 1 306 ? 31.482 77.493 21.081 1.00 33.75 304 ASP E N 1
ATOM 12965 C CA . ASP E 1 306 ? 30.625 78.592 21.480 1.00 34.70 304 ASP E CA 1
ATOM 12966 C C . ASP E 1 306 ? 30.682 78.685 23.012 1.00 34.83 304 ASP E C 1
ATOM 12967 O O . ASP E 1 306 ? 30.926 77.678 23.653 1.00 33.47 304 ASP E O 1
ATOM 12972 N N . PRO E 1 307 ? 30.323 79.850 23.597 1.00 36.33 305 PRO E N 1
ATOM 12973 C CA . PRO E 1 307 ? 30.143 79.811 25.069 1.00 36.62 305 PRO E CA 1
ATOM 12974 C C . PRO E 1 307 ? 29.152 78.774 25.594 1.00 35.57 305 PRO E C 1
ATOM 12975 O O . PRO E 1 307 ? 29.268 78.317 26.734 1.00 34.79 305 PRO E O 1
ATOM 12979 N N . SER E 1 308 ? 28.185 78.361 24.771 1.00 35.42 306 SER E N 1
ATOM 12980 C CA . SER E 1 308 ? 27.216 77.317 25.164 1.00 34.38 306 SER E CA 1
ATOM 12981 C C . SER E 1 308 ? 27.487 75.902 24.705 1.00 32.32 306 SER E C 1
ATOM 12982 O O . SER E 1 308 ? 26.654 75.044 24.931 1.00 30.82 306 SER E O 1
ATOM 12985 N N . ALA E 1 309 ? 28.583 75.662 24.012 1.00 31.63 307 ALA E N 1
ATOM 12986 C CA . ALA E 1 309 ? 28.750 74.374 23.342 1.00 30.81 307 ALA E CA 1
ATOM 12987 C C . ALA E 1 309 ? 30.192 73.975 23.139 1.00 30.89 307 ALA E C 1
ATOM 12988 O O . ALA E 1 309 ? 31.072 74.821 23.025 1.00 31.48 307 ALA E O 1
ATOM 12990 N N . VAL E 1 310 ? 30.390 72.669 23.013 1.00 30.51 308 VAL E N 1
ATOM 12991 C CA . VAL E 1 310 ? 31.679 72.089 22.683 1.00 31.42 308 VAL E CA 1
ATOM 12992 C C . VAL E 1 310 ? 31.552 71.064 21.567 1.00 31.00 308 VAL E C 1
ATOM 12993 O O . VAL E 1 310 ? 30.509 70.393 21.423 1.00 29.66 308 VAL E O 1
ATOM 12997 N N . LEU E 1 311 ? 32.647 70.923 20.821 1.00 31.64 309 LEU E N 1
ATOM 12998 C CA . LEU E 1 311 ? 32.883 69.791 19.951 1.00 31.67 309 LEU E CA 1
ATOM 12999 C C . LEU E 1 311 ? 34.045 69.013 20.502 1.00 32.14 309 LEU E C 1
ATOM 13000 O O . LEU E 1 311 ? 34.971 69.614 21.067 1.00 33.01 309 LEU E O 1
ATOM 13005 N N . TYR E 1 312 ? 34.048 67.692 20.340 1.00 31.69 310 TYR E N 1
ATOM 13006 C CA . TYR E 1 312 ? 35.187 66.893 20.781 1.00 31.76 310 TYR E CA 1
ATOM 13007 C C . TYR E 1 312 ? 35.448 65.664 19.929 1.00 31.66 310 TYR E C 1
ATOM 13008 O O . TYR E 1 312 ? 34.565 65.181 19.200 1.00 31.14 310 TYR E O 1
ATOM 13017 N N . ALA E 1 313 ? 36.684 65.201 19.995 1.00 31.98 311 ALA E N 1
ATOM 13018 C CA . ALA E 1 313 ? 37.111 63.930 19.453 1.00 32.18 311 ALA E CA 1
ATOM 13019 C C . ALA E 1 313 ? 37.802 63.168 20.574 1.00 32.40 311 ALA E C 1
ATOM 13020 O O . ALA E 1 313 ? 38.582 63.748 21.355 1.00 32.75 311 ALA E O 1
ATOM 13022 N N . ARG E 1 314 ? 37.549 61.866 20.631 1.00 32.04 312 ARG E N 1
ATOM 13023 C CA . ARG E 1 314 ? 37.976 61.041 21.733 1.00 32.15 312 ARG E CA 1
ATOM 13024 C C . ARG E 1 314 ? 38.391 59.638 21.278 1.00 32.78 312 ARG E C 1
ATOM 13025 O O . ARG E 1 314 ? 37.748 59.046 20.410 1.00 32.93 312 ARG E O 1
ATOM 13033 N N . ALA E 1 315 ? 39.448 59.111 21.884 1.00 33.34 313 ALA E N 1
ATOM 13034 C CA . ALA E 1 315 ? 39.930 57.755 21.634 1.00 34.14 313 ALA E CA 1
ATOM 13035 C C . ALA E 1 315 ? 40.261 57.099 22.967 1.00 34.58 313 ALA E C 1
ATOM 13036 O O . ALA E 1 315 ? 40.927 57.718 23.807 1.00 33.98 313 ALA E O 1
ATOM 13038 N N . ARG E 1 316 ? 39.735 55.895 23.193 1.00 34.14 314 ARG E N 1
ATOM 13039 C CA . ARG E 1 316 ? 39.964 55.199 24.450 1.00 34.24 314 ARG E CA 1
ATOM 13040 C C . ARG E 1 316 ? 40.108 53.694 24.255 1.00 34.69 314 ARG E C 1
ATOM 13041 O O . ARG E 1 316 ? 39.591 53.122 23.287 1.00 34.44 314 ARG E O 1
ATOM 13057 N N . ASN E 1 318 ? 39.824 50.160 26.578 1.00 33.36 316 ASN E N 1
ATOM 13058 C CA . ASN E 1 318 ? 39.420 49.461 27.801 1.00 33.02 316 ASN E CA 1
ATOM 13059 C C . ASN E 1 318 ? 39.979 48.044 27.829 1.00 33.44 316 ASN E C 1
ATOM 13060 O O . ASN E 1 318 ? 39.778 47.268 26.887 1.00 34.14 316 ASN E O 1
ATOM 13065 N N . ASP E 1 319 ? 40.667 47.715 28.912 1.00 33.07 317 ASP E N 1
ATOM 13066 C CA . ASP E 1 319 ? 41.198 46.371 29.127 1.00 33.95 317 ASP E CA 1
ATOM 13067 C C . ASP E 1 319 ? 40.603 45.846 30.430 1.00 33.22 317 ASP E C 1
ATOM 13068 O O . ASP E 1 319 ? 41.027 46.242 31.526 1.00 32.39 317 ASP E O 1
ATOM 13073 N N . PHE E 1 320 ? 39.600 44.977 30.305 1.00 32.86 318 PHE E N 1
ATOM 13074 C CA . PHE E 1 320 ? 38.841 44.515 31.455 1.00 32.21 318 PHE E CA 1
ATOM 13075 C C . PHE E 1 320 ? 39.366 43.207 32.036 1.00 33.25 318 PHE E C 1
ATOM 13076 O O . PHE E 1 320 ? 40.137 42.483 31.417 1.00 34.17 318 PHE E O 1
ATOM 13084 N N . ASN E 1 321 ? 38.884 42.929 33.244 1.00 33.03 319 ASN E N 1
ATOM 13085 C CA . ASN E 1 321 ? 39.115 41.694 33.930 1.00 34.25 319 ASN E CA 1
ATOM 13086 C C . ASN E 1 321 ? 38.699 40.448 33.137 1.00 35.53 319 ASN E C 1
ATOM 13087 O O . ASN E 1 321 ? 37.910 40.531 32.209 1.00 35.05 319 ASN E O 1
ATOM 13092 N N . GLU E 1 322 ? 39.243 39.304 33.532 1.00 37.37 320 GLU E N 1
ATOM 13093 C CA . GLU E 1 322 ? 38.989 38.021 32.859 1.00 39.59 320 GLU E CA 1
ATOM 13094 C C . GLU E 1 322 ? 37.909 37.177 33.546 1.00 39.19 320 GLU E C 1
ATOM 13095 O O . GLU E 1 322 ? 37.747 36.017 33.220 1.00 40.20 320 GLU E O 1
ATOM 13101 N N . GLY E 1 323 ? 37.132 37.784 34.440 1.00 38.13 321 GLY E N 1
ATOM 13102 C CA . GLY E 1 323 ? 35.939 37.141 34.983 1.00 37.99 321 GLY E CA 1
ATOM 13103 C C . GLY E 1 323 ? 36.116 36.636 36.393 1.00 38.06 321 GLY E C 1
ATOM 13104 O O . GLY E 1 323 ? 37.231 36.367 36.841 1.00 38.30 321 GLY E O 1
ATOM 13105 N N . LEU E 1 324 ? 35.001 36.536 37.102 1.00 37.26 322 LEU E N 1
ATOM 13106 C CA . LEU E 1 324 ? 34.987 35.883 38.411 1.00 38.50 322 LEU E CA 1
ATOM 13107 C C . LEU E 1 324 ? 33.580 35.370 38.693 1.00 38.40 322 LEU E C 1
ATOM 13108 O O . LEU E 1 324 ? 32.597 35.832 38.103 1.00 36.56 322 LEU E O 1
ATOM 13113 N N . ASP E 1 325 ? 33.506 34.433 39.625 1.00 39.69 323 ASP E N 1
ATOM 13114 C CA . ASP E 1 325 ? 32.224 33.963 40.157 1.00 40.30 323 ASP E CA 1
ATOM 13115 C C . ASP E 1 325 ? 31.810 34.735 41.396 1.00 39.19 323 ASP E C 1
ATOM 13116 O O . ASP E 1 325 ? 32.663 35.220 42.148 1.00 39.33 323 ASP E O 1
ATOM 13121 N N . GLY E 1 326 ? 30.504 34.862 41.583 1.00 38.80 324 GLY E N 1
ATOM 13122 C CA . GLY E 1 326 ? 29.932 35.426 42.798 1.00 38.09 324 GLY E CA 1
ATOM 13123 C C . GLY E 1 326 ? 29.776 34.334 43.826 1.00 39.40 324 GLY E C 1
ATOM 13124 O O . GLY E 1 326 ? 30.279 33.224 43.640 1.00 39.42 324 GLY E O 1
ATOM 13125 N N . LEU E 1 327 ? 29.088 34.645 44.918 1.00 39.14 325 LEU E N 1
ATOM 13126 C CA . LEU E 1 327 ? 29.026 33.710 46.063 1.00 41.17 325 LEU E CA 1
ATOM 13127 C C . LEU E 1 327 ? 27.978 32.630 45.869 1.00 42.49 325 LEU E C 1
ATOM 13128 O O . LEU E 1 327 ? 27.903 31.728 46.663 1.00 43.75 325 LEU E O 1
ATOM 13133 N N . ASP E 1 328 ? 27.225 32.689 44.776 1.00 43.36 326 ASP E N 1
ATOM 13134 C CA . ASP E 1 328 ? 26.304 31.624 44.383 1.00 44.92 326 ASP E CA 1
ATOM 13135 C C . ASP E 1 328 ? 26.898 30.682 43.321 1.00 47.52 326 ASP E C 1
ATOM 13136 O O . ASP E 1 328 ? 26.155 29.950 42.686 1.00 48.28 326 ASP E O 1
ATOM 13141 N N . ASP E 1 329 ? 28.216 30.721 43.111 1.00 48.71 327 ASP E N 1
ATOM 13142 C CA . ASP E 1 329 ? 28.909 29.882 42.113 1.00 51.58 327 ASP E CA 1
ATOM 13143 C C . ASP E 1 329 ? 28.490 30.108 40.662 1.00 49.70 327 ASP E C 1
ATOM 13144 O O . ASP E 1 329 ? 28.640 29.218 39.842 1.00 52.78 327 ASP E O 1
ATOM 13149 N N . ALA E 1 330 ? 27.937 31.270 40.348 1.00 46.32 328 ALA E N 1
ATOM 13150 C CA . ALA E 1 330 ? 27.654 31.640 38.972 1.00 44.73 328 ALA E CA 1
ATOM 13151 C C . ALA E 1 330 ? 28.508 32.869 38.673 1.00 42.52 328 ALA E C 1
ATOM 13152 O O . ALA E 1 330 ? 28.972 33.547 39.594 1.00 40.83 328 ALA E O 1
ATOM 13154 N N . ALA E 1 331 ? 28.749 33.114 37.389 1.00 41.25 329 ALA E N 1
ATOM 13155 C CA . ALA E 1 331 ? 29.535 34.270 36.970 1.00 40.25 329 ALA E CA 1
ATOM 13156 C C . ALA E 1 331 ? 28.943 35.545 37.571 1.00 37.52 329 ALA E C 1
ATOM 13157 O O . ALA E 1 331 ? 27.734 35.723 37.587 1.00 37.81 329 ALA E O 1
ATOM 13159 N N . ARG E 1 332 ? 29.784 36.411 38.107 1.00 35.57 330 ARG E N 1
ATOM 13160 C CA . ARG E 1 332 ? 29.336 37.723 38.561 1.00 33.88 330 ARG E CA 1
ATOM 13161 C C . ARG E 1 332 ? 29.493 38.695 37.395 1.00 33.41 330 ARG E C 1
ATOM 13162 O O . ARG E 1 332 ? 30.584 38.829 36.820 1.00 32.83 330 ARG E O 1
ATOM 13170 N N . TRP E 1 333 ? 28.408 39.371 37.045 1.00 33.03 331 TRP E N 1
ATOM 13171 C CA . TRP E 1 333 ? 28.439 40.289 35.925 1.00 32.86 331 TRP E CA 1
ATOM 13172 C C . TRP E 1 333 ? 29.347 41.478 36.281 1.00 32.18 331 TRP E C 1
ATOM 13173 O O . TRP E 1 333 ? 29.270 42.011 37.379 1.00 31.15 331 TRP E O 1
ATOM 13184 N N . THR E 1 334 ? 30.187 41.888 35.324 1.00 31.09 332 THR E N 1
ATOM 13185 C CA . THR E 1 334 ? 30.911 43.142 35.422 1.00 29.93 332 THR E CA 1
ATOM 13186 C C . THR E 1 334 ? 30.873 43.862 34.087 1.00 29.79 332 THR E C 1
ATOM 13187 O O . THR E 1 334 ? 30.476 43.294 33.062 1.00 29.70 332 THR E O 1
ATOM 13191 N N . SER E 1 335 ? 31.412 45.075 34.076 1.00 29.16 333 SER E N 1
ATOM 13192 C CA . SER E 1 335 ? 31.574 45.835 32.833 1.00 29.26 333 SER E CA 1
ATOM 13193 C C . SER E 1 335 ? 32.544 45.178 31.823 1.00 30.36 333 SER E C 1
ATOM 13194 O O . SER E 1 335 ? 32.597 45.592 30.669 1.00 31.33 333 SER E O 1
ATOM 13197 N N . GLY E 1 336 ? 33.311 44.190 32.263 1.00 31.00 334 GLY E N 1
ATOM 13198 C CA . GLY E 1 336 ? 34.146 43.380 31.420 1.00 32.00 334 GLY E CA 1
ATOM 13199 C C . GLY E 1 336 ? 33.507 42.143 30.822 1.00 32.37 334 GLY E C 1
ATOM 13200 O O . GLY E 1 336 ? 34.108 41.520 29.981 1.00 32.33 334 GLY E O 1
ATOM 13201 N N . THR E 1 337 ? 32.284 41.809 31.229 1.00 32.21 335 THR E N 1
ATOM 13202 C CA . THR E 1 337 ? 31.650 40.565 30.795 1.00 33.92 335 THR E CA 1
ATOM 13203 C C . THR E 1 337 ? 31.540 40.515 29.254 1.00 34.61 335 THR E C 1
ATOM 13204 O O . THR E 1 337 ? 31.752 39.472 28.667 1.00 36.30 335 THR E O 1
ATOM 13208 N N . ASN E 1 338 ? 31.256 41.642 28.634 1.00 33.87 336 ASN E N 1
ATOM 13209 C CA . ASN E 1 338 ? 31.147 41.710 27.178 1.00 35.50 336 ASN E CA 1
ATOM 13210 C C . ASN E 1 338 ? 32.478 41.765 26.404 1.00 36.14 336 ASN E C 1
ATOM 13211 O O . ASN E 1 338 ? 32.454 41.688 25.182 1.00 38.16 336 ASN E O 1
ATOM 13216 N N . GLY E 1 339 ? 33.605 41.927 27.100 1.00 34.76 337 GLY E N 1
ATOM 13217 C CA . GLY E 1 339 ? 34.932 41.887 26.500 1.00 34.90 337 GLY E CA 1
ATOM 13218 C C . GLY E 1 339 ? 35.587 43.260 26.369 1.00 33.50 337 GLY E C 1
ATOM 13219 O O . GLY E 1 339 ? 34.940 44.315 26.498 1.00 31.54 337 GLY E O 1
ATOM 13220 N N . ASP E 1 340 ? 36.890 43.218 26.120 1.00 33.61 338 ASP E N 1
ATOM 13221 C CA . ASP E 1 340 ? 37.703 44.411 25.899 1.00 33.27 338 ASP E CA 1
ATOM 13222 C C . ASP E 1 340 ? 37.256 45.130 24.623 1.00 33.14 338 ASP E C 1
ATOM 13223 O O . ASP E 1 340 ? 36.844 44.492 23.661 1.00 33.92 338 ASP E O 1
ATOM 13228 N N . TYR E 1 341 ? 37.356 46.449 24.618 1.00 31.97 339 TYR E N 1
ATOM 13229 C CA . TYR E 1 341 ? 37.142 47.191 23.399 1.00 31.99 339 TYR E CA 1
ATOM 13230 C C . TYR E 1 341 ? 37.843 48.534 23.391 1.00 32.22 339 TYR E C 1
ATOM 13231 O O . TYR E 1 341 ? 38.128 49.104 24.459 1.00 31.83 339 TYR E O 1
ATOM 13240 N N . ASN E 1 342 ? 38.119 49.008 22.185 1.00 33.24 340 ASN E N 1
ATOM 13241 C CA . ASN E 1 342 ? 38.554 50.371 21.925 1.00 33.68 340 ASN E CA 1
ATOM 13242 C C . ASN E 1 342 ? 37.426 51.138 21.260 1.00 33.60 340 ASN E C 1
ATOM 13243 O O . ASN E 1 342 ? 36.540 50.537 20.632 1.00 32.91 340 ASN E O 1
ATOM 13248 N N . GLU E 1 343 ? 37.441 52.451 21.428 1.00 33.65 341 GLU E N 1
ATOM 13249 C CA . GLU E 1 343 ? 36.391 53.315 20.897 1.00 34.03 341 GLU E CA 1
ATOM 13250 C C . GLU E 1 343 ? 36.963 54.651 20.419 1.00 35.25 341 GLU E C 1
ATOM 13251 O O . GLU E 1 343 ? 37.741 55.304 21.120 1.00 35.30 341 GLU E O 1
ATOM 13257 N N . TYR E 1 344 ? 36.563 55.032 19.210 1.00 35.70 342 TYR E N 1
ATOM 13258 C CA . TYR E 1 344 ? 36.875 56.307 18.588 1.00 36.30 342 TYR E CA 1
ATOM 13259 C C . TYR E 1 344 ? 35.541 57.033 18.468 1.00 33.93 342 TYR E C 1
ATOM 13260 O O . TYR E 1 344 ? 34.556 56.445 17.995 1.00 32.45 342 TYR E O 1
ATOM 13269 N N . SER E 1 345 ? 35.503 58.298 18.877 1.00 32.01 343 SER E N 1
ATOM 13270 C CA . SER E 1 345 ? 34.254 59.048 18.818 1.00 30.80 343 SER E CA 1
ATOM 13271 C C . SER E 1 345 ? 34.456 60.531 18.570 1.00 31.10 343 SER E C 1
ATOM 13272 O O . SER E 1 345 ? 35.554 61.084 18.779 1.00 31.24 343 SER E O 1
ATOM 13275 N N . VAL E 1 346 ? 33.401 61.146 18.042 1.00 30.78 344 VAL E N 1
ATOM 13276 C CA . VAL E 1 346 ? 33.302 62.589 17.937 1.00 31.06 344 VAL E CA 1
ATOM 13277 C C . VAL E 1 346 ? 31.933 62.979 18.472 1.00 30.42 344 VAL E C 1
ATOM 13278 O O . VAL E 1 346 ? 30.974 62.183 18.444 1.00 30.02 344 VAL E O 1
ATOM 13282 N N . GLY E 1 347 ? 31.826 64.190 18.989 1.00 30.25 345 GLY E N 1
ATOM 13283 C CA . GLY E 1 347 ? 30.576 64.628 19.559 1.00 28.53 345 GLY E CA 1
ATOM 13284 C C . GLY E 1 347 ? 30.412 66.108 19.697 1.00 28.86 345 GLY E C 1
ATOM 13285 O O . GLY E 1 347 ? 31.363 66.901 19.486 1.00 29.40 345 GLY E O 1
ATOM 13286 N N . VAL E 1 348 ? 29.180 66.478 20.031 1.00 28.36 346 VAL E N 1
ATOM 13287 C CA . VAL E 1 348 ? 28.780 67.849 20.262 1.00 29.12 346 VAL E CA 1
ATOM 13288 C C . VAL E 1 348 ? 27.920 67.873 21.514 1.00 29.55 346 VAL E C 1
ATOM 13289 O O . VAL E 1 348 ? 27.107 66.961 21.729 1.00 28.51 346 VAL E O 1
ATOM 13293 N N . GLU E 1 349 ? 28.115 68.874 22.364 1.00 29.92 347 GLU E N 1
ATOM 13294 C CA . GLU E 1 349 ? 27.189 69.126 23.472 1.00 30.31 347 GLU E CA 1
ATOM 13295 C C . GLU E 1 349 ? 26.879 70.614 23.512 1.00 30.15 347 GLU E C 1
ATOM 13296 O O . GLU E 1 349 ? 27.802 71.444 23.438 1.00 30.01 347 GLU E O 1
ATOM 13302 N N . TYR E 1 350 ? 25.595 70.932 23.655 1.00 28.32 348 TYR E N 1
ATOM 13303 C CA . TYR E 1 350 ? 25.097 72.295 23.677 1.00 28.68 348 TYR E CA 1
ATOM 13304 C C . TYR E 1 350 ? 24.088 72.429 24.822 1.00 29.60 348 TYR E C 1
ATOM 13305 O O . TYR E 1 350 ? 23.230 71.546 24.988 1.00 28.07 348 TYR E O 1
ATOM 13314 N N . TYR E 1 351 ? 24.204 73.519 25.583 1.00 30.80 349 TYR E N 1
ATOM 13315 C CA . TYR E 1 351 ? 23.405 73.747 26.787 1.00 33.05 349 TYR E CA 1
ATOM 13316 C C . TYR E 1 351 ? 22.543 74.963 26.577 1.00 32.42 349 TYR E C 1
ATOM 13317 O O . TYR E 1 351 ? 23.028 75.987 26.099 1.00 31.58 349 TYR E O 1
ATOM 13326 N N . PHE E 1 352 ? 21.257 74.869 26.937 1.00 31.26 350 PHE E N 1
ATOM 13327 C CA . PHE E 1 352 ? 20.414 76.056 27.006 1.00 32.18 350 PHE E CA 1
ATOM 13328 C C . PHE E 1 352 ? 19.476 76.001 28.212 1.00 31.53 350 PHE E C 1
ATOM 13329 O O . PHE E 1 352 ? 18.858 77.027 28.470 1.00 32.52 350 PHE E O 1
ATOM 13338 N N . GLU F 1 12 ? 7.429 91.586 17.678 1.00 80.59 10 GLU F N 1
ATOM 13339 C CA . GLU F 1 12 ? 8.748 91.258 18.291 1.00 80.10 10 GLU F CA 1
ATOM 13340 C C . GLU F 1 12 ? 8.624 90.914 19.788 1.00 77.06 10 GLU F C 1
ATOM 13341 O O . GLU F 1 12 ? 9.195 89.920 20.232 1.00 76.74 10 GLU F O 1
ATOM 13347 N N . TYR F 1 13 ? 7.901 91.732 20.554 1.00 75.56 11 TYR F N 1
ATOM 13348 C CA . TYR F 1 13 ? 7.615 91.428 21.966 1.00 73.25 11 TYR F CA 1
ATOM 13349 C C . TYR F 1 13 ? 6.434 90.472 22.093 1.00 68.87 11 TYR F C 1
ATOM 13350 O O . TYR F 1 13 ? 5.460 90.596 21.360 1.00 68.78 11 TYR F O 1
ATOM 13359 N N . LEU F 1 14 ? 6.511 89.550 23.044 1.00 64.97 12 LEU F N 1
ATOM 13360 C CA . LEU F 1 14 ? 5.529 88.470 23.157 1.00 61.55 12 LEU F CA 1
ATOM 13361 C C . LEU F 1 14 ? 4.382 88.823 24.090 1.00 62.14 12 LEU F C 1
ATOM 13362 O O . LEU F 1 14 ? 4.568 89.537 25.075 1.00 64.04 12 LEU F O 1
ATOM 13367 N N . THR F 1 15 ? 3.197 88.318 23.758 1.00 61.42 13 THR F N 1
ATOM 13368 C CA . THR F 1 15 ? 2.031 88.325 24.647 1.00 63.00 13 THR F CA 1
ATOM 13369 C C . THR F 1 15 ? 1.574 86.892 24.852 1.00 60.67 13 THR F C 1
ATOM 13370 O O . THR F 1 15 ? 2.107 85.969 24.226 1.00 56.97 13 THR F O 1
ATOM 13374 N N . LYS F 1 16 ? 0.586 86.713 25.728 1.00 62.97 14 LYS F N 1
ATOM 13375 C CA . LYS F 1 16 ? -0.073 85.409 25.935 1.00 62.34 14 LYS F CA 1
ATOM 13376 C C . LYS F 1 16 ? -0.533 84.802 24.600 1.00 59.87 14 LYS F C 1
ATOM 13377 O O . LYS F 1 16 ? -0.373 83.603 24.359 1.00 56.96 14 LYS F O 1
ATOM 13383 N N . ASP F 1 17 ? -1.060 85.664 23.733 1.00 61.00 15 ASP F N 1
ATOM 13384 C CA . ASP F 1 17 ? -1.502 85.294 22.380 1.00 60.13 15 ASP F CA 1
ATOM 13385 C C . ASP F 1 17 ? -0.407 84.893 21.407 1.00 56.65 15 ASP F C 1
ATOM 13386 O O . ASP F 1 17 ? -0.710 84.421 20.322 1.00 56.97 15 ASP F O 1
ATOM 13391 N N . SER F 1 18 ? 0.854 85.138 21.736 1.00 53.97 16 SER F N 1
ATOM 13392 C CA . SER F 1 18 ? 1.945 84.640 20.916 1.00 50.89 16 SER F CA 1
ATOM 13393 C C . SER F 1 18 ? 2.081 83.107 20.968 1.00 47.15 16 SER F C 1
ATOM 13394 O O . SER F 1 18 ? 2.744 82.546 20.115 1.00 46.49 16 SER F O 1
ATOM 13397 N N . PHE F 1 19 ? 1.525 82.451 21.984 1.00 43.82 17 PHE F N 1
ATOM 13398 C CA . PHE F 1 19 ? 1.691 81.008 22.140 1.00 40.79 17 PHE F CA 1
ATOM 13399 C C . PHE F 1 19 ? 0.396 80.288 21.822 1.00 38.27 17 PHE F C 1
ATOM 13400 O O . PHE F 1 19 ? -0.664 80.792 22.117 1.00 38.67 17 PHE F O 1
ATOM 13408 N N . SER F 1 20 ? 0.501 79.090 21.246 1.00 35.17 18 SER F N 1
ATOM 13409 C CA . SER F 1 20 ? -0.652 78.234 20.987 1.00 34.04 18 SER F CA 1
ATOM 13410 C C . SER F 1 20 ? -0.811 77.121 22.016 1.00 31.47 18 SER F C 1
ATOM 13411 O O . SER F 1 20 ? -1.609 76.201 21.831 1.00 31.07 18 SER F O 1
ATOM 13414 N N . TYR F 1 21 ? -0.049 77.186 23.102 1.00 29.79 19 TYR F N 1
ATOM 13415 C CA . TYR F 1 21 ? -0.092 76.166 24.119 1.00 28.32 19 TYR F CA 1
ATOM 13416 C C . TYR F 1 21 ? 0.259 76.849 25.445 1.00 28.95 19 TYR F C 1
ATOM 13417 O O . TYR F 1 21 ? 0.813 77.935 25.461 1.00 29.56 19 TYR F O 1
ATOM 13426 N N . GLU F 1 22 ? -0.045 76.160 26.517 1.00 29.19 20 GLU F N 1
ATOM 13427 C CA . GLU F 1 22 ? 0.485 76.509 27.799 1.00 31.27 20 GLU F CA 1
ATOM 13428 C C . GLU F 1 22 ? 0.965 75.265 28.519 1.00 28.80 20 GLU F C 1
ATOM 13429 O O . GLU F 1 22 ? 0.338 74.177 28.429 1.00 27.87 20 GLU F O 1
ATOM 13435 N N . VAL F 1 23 ? 2.087 75.416 29.205 1.00 27.35 21 VAL F N 1
ATOM 13436 C CA . VAL F 1 23 ? 2.595 74.386 30.098 1.00 26.13 21 VAL F CA 1
ATOM 13437 C C . VAL F 1 23 ? 1.959 74.611 31.473 1.00 26.33 21 VAL F C 1
ATOM 13438 O O . VAL F 1 23 ? 1.824 75.752 31.915 1.00 27.30 21 VAL F O 1
ATOM 13442 N N . TYR F 1 24 ? 1.539 73.538 32.105 1.00 25.36 22 TYR F N 1
ATOM 13443 C CA . TYR F 1 24 ? 1.036 73.630 33.479 1.00 26.17 22 TYR F CA 1
ATOM 13444 C C . TYR F 1 24 ? 1.652 72.448 34.226 1.00 25.07 22 TYR F C 1
ATOM 13445 O O . TYR F 1 24 ? 2.185 71.501 33.627 1.00 23.98 22 TYR F O 1
ATOM 13454 N N . GLY F 1 25 ? 1.571 72.499 35.551 1.00 25.32 23 GLY F N 1
ATOM 13455 C CA . GLY F 1 25 ? 2.078 71.400 36.336 1.00 24.27 23 GLY F CA 1
ATOM 13456 C C . GLY F 1 25 ? 1.464 71.311 37.720 1.00 24.55 23 GLY F C 1
ATOM 13457 O O . GLY F 1 25 ? 0.901 72.266 38.235 1.00 25.09 23 GLY F O 1
ATOM 13458 N N . ILE F 1 26 ? 1.557 70.104 38.255 1.00 24.07 24 ILE F N 1
ATOM 13459 C CA . ILE F 1 26 ? 1.264 69.844 39.653 1.00 25.65 24 ILE F CA 1
ATOM 13460 C C . ILE F 1 26 ? 2.526 69.218 40.218 1.00 24.26 24 ILE F C 1
ATOM 13461 O O . ILE F 1 26 ? 2.946 68.148 39.754 1.00 23.38 24 ILE F O 1
ATOM 13466 N N . ILE F 1 27 ? 3.148 69.911 41.149 1.00 25.04 25 ILE F N 1
ATOM 13467 C CA . ILE F 1 27 ? 4.366 69.427 41.772 1.00 25.04 25 ILE F CA 1
ATOM 13468 C C . ILE F 1 27 ? 3.902 68.844 43.114 1.00 25.50 25 ILE F C 1
ATOM 13469 O O . ILE F 1 27 ? 3.380 69.576 43.953 1.00 26.35 25 ILE F O 1
ATOM 13474 N N . ALA F 1 28 ? 4.067 67.534 43.276 1.00 24.40 26 ALA F N 1
ATOM 13475 C CA . ALA F 1 28 ? 3.483 66.825 44.418 1.00 24.83 26 ALA F CA 1
ATOM 13476 C C . ALA F 1 28 ? 4.478 65.814 44.922 1.00 24.66 26 ALA F C 1
ATOM 13477 O O . ALA F 1 28 ? 4.883 64.902 44.156 1.00 24.15 26 ALA F O 1
ATOM 13487 N N . GLN F 1 30 ? 5.202 63.328 48.432 1.00 25.29 28 GLN F N 1
ATOM 13488 C CA . GLN F 1 30 ? 4.776 62.769 49.710 1.00 27.25 28 GLN F CA 1
ATOM 13489 C C . GLN F 1 30 ? 5.864 61.828 50.238 1.00 27.26 28 GLN F C 1
ATOM 13490 O O . GLN F 1 30 ? 6.318 60.936 49.505 1.00 26.41 28 GLN F O 1
ATOM 13496 N N . ALA F 1 31 ? 6.306 62.037 51.466 1.00 27.68 29 ALA F N 1
ATOM 13497 C CA . ALA F 1 31 ? 7.166 61.081 52.148 1.00 28.57 29 ALA F CA 1
ATOM 13498 C C . ALA F 1 31 ? 6.213 60.213 52.978 1.00 29.08 29 ALA F C 1
ATOM 13499 O O . ALA F 1 31 ? 5.543 60.736 53.892 1.00 29.88 29 ALA F O 1
ATOM 13501 N N . ALA F 1 32 ? 6.170 58.919 52.679 1.00 27.65 30 ALA F N 1
ATOM 13502 C CA . ALA F 1 32 ? 5.207 58.002 53.279 1.00 27.93 30 ALA F CA 1
ATOM 13503 C C . ALA F 1 32 ? 5.908 56.785 53.886 1.00 28.98 30 ALA F C 1
ATOM 13504 O O . ALA F 1 32 ? 6.679 56.101 53.208 1.00 27.99 30 ALA F O 1
ATOM 13506 N N . TYR F 1 33 ? 5.656 56.558 55.184 1.00 29.81 31 TYR F N 1
ATOM 13507 C CA . TYR F 1 33 ? 6.165 55.429 55.917 1.00 31.05 31 TYR F CA 1
ATOM 13508 C C . TYR F 1 33 ? 5.023 54.456 56.161 1.00 29.90 31 TYR F C 1
ATOM 13509 O O . TYR F 1 33 ? 4.042 54.814 56.822 1.00 30.04 31 TYR F O 1
ATOM 13518 N N . ARG F 1 34 ? 5.166 53.228 55.674 1.00 28.60 32 ARG F N 1
ATOM 13519 C CA . ARG F 1 34 ? 4.159 52.196 55.858 1.00 28.29 32 ARG F CA 1
ATOM 13520 C C . ARG F 1 34 ? 4.626 51.110 56.798 1.00 29.40 32 ARG F C 1
ATOM 13521 O O . ARG F 1 34 ? 5.770 50.689 56.745 1.00 29.65 32 ARG F O 1
ATOM 13529 N N . ASP F 1 35 ? 3.702 50.663 57.650 1.00 30.35 33 ASP F N 1
ATOM 13530 C CA . ASP F 1 35 ? 3.931 49.573 58.568 1.00 31.91 33 ASP F CA 1
ATOM 13531 C C . ASP F 1 35 ? 2.882 48.504 58.280 1.00 31.38 33 ASP F C 1
ATOM 13532 O O . ASP F 1 35 ? 1.682 48.676 58.602 1.00 30.52 33 ASP F O 1
ATOM 13537 N N . TYR F 1 36 ? 3.337 47.404 57.670 1.00 31.22 34 TYR F N 1
ATOM 13538 C CA . TYR F 1 36 ? 2.465 46.292 57.267 1.00 31.46 34 TYR F CA 1
ATOM 13539 C C . TYR F 1 36 ? 2.371 45.231 58.364 1.00 33.68 34 TYR F C 1
ATOM 13540 O O . TYR F 1 36 ? 3.312 45.004 59.115 1.00 34.30 34 TYR F O 1
ATOM 13549 N N . ASP F 1 37 ? 1.227 44.555 58.411 1.00 34.67 35 ASP F N 1
ATOM 13550 C CA . ASP F 1 37 ? 1.077 43.386 59.233 1.00 37.19 35 ASP F CA 1
ATOM 13551 C C . ASP F 1 37 ? 0.374 42.325 58.395 1.00 38.20 35 ASP F C 1
ATOM 13552 O O . ASP F 1 37 ? -0.815 42.034 58.572 1.00 39.78 35 ASP F O 1
ATOM 13557 N N . SER F 1 38 ? 1.135 41.730 57.490 1.00 38.11 36 SER F N 1
ATOM 13558 C CA . SER F 1 38 ? 0.601 40.780 56.539 1.00 39.34 36 SER F CA 1
ATOM 13559 C C . SER F 1 38 ? 0.494 39.369 57.094 1.00 42.29 36 SER F C 1
ATOM 13560 O O . SER F 1 38 ? -0.142 38.547 56.475 1.00 44.87 36 SER F O 1
ATOM 13563 N N . GLY F 1 39 ? 1.134 39.067 58.221 1.00 43.13 37 GLY F N 1
ATOM 13564 C CA . GLY F 1 39 ? 1.361 37.673 58.631 1.00 45.95 37 GLY F CA 1
ATOM 13565 C C . GLY F 1 39 ? 2.711 37.070 58.191 1.00 47.69 37 GLY F C 1
ATOM 13566 O O . GLY F 1 39 ? 3.078 35.996 58.642 1.00 48.63 37 GLY F O 1
ATOM 13567 N N . ASP F 1 40 ? 3.451 37.755 57.307 1.00 47.63 38 ASP F N 1
ATOM 13568 C CA . ASP F 1 40 ? 4.766 37.292 56.827 1.00 49.94 38 ASP F CA 1
ATOM 13569 C C . ASP F 1 40 ? 5.739 38.454 57.054 1.00 47.29 38 ASP F C 1
ATOM 13570 O O . ASP F 1 40 ? 5.620 39.504 56.447 1.00 43.29 38 ASP F O 1
ATOM 13575 N N . ALA F 1 41 ? 6.686 38.231 57.953 1.00 39.52 39 ALA F N 1
ATOM 13576 C CA . ALA F 1 41 ? 7.618 39.277 58.423 1.00 40.04 39 ALA F CA 1
ATOM 13577 C C . ALA F 1 41 ? 8.485 39.840 57.270 1.00 39.62 39 ALA F C 1
ATOM 13578 O O . ALA F 1 41 ? 8.709 41.041 57.188 1.00 39.14 39 ALA F O 1
ATOM 13580 N N . LYS F 1 42 ? 8.903 38.971 56.348 1.00 40.63 40 LYS F N 1
ATOM 13581 C CA . LYS F 1 42 ? 9.713 39.381 55.214 1.00 40.41 40 LYS F CA 1
ATOM 13582 C C . LYS F 1 42 ? 8.916 40.261 54.254 1.00 38.15 40 LYS F C 1
ATOM 13583 O O . LYS F 1 42 ? 9.381 41.321 53.820 1.00 35.83 40 LYS F O 1
ATOM 13589 N N . GLN F 1 43 ? 7.700 39.829 53.936 1.00 37.96 41 GLN F N 1
ATOM 13590 C CA . GLN F 1 43 ? 6.802 40.623 53.141 1.00 36.61 41 GLN F CA 1
ATOM 13591 C C . GLN F 1 43 ? 6.553 41.995 53.812 1.00 34.27 41 GLN F C 1
ATOM 13592 O O . GLN F 1 43 ? 6.532 43.004 53.123 1.00 31.78 41 GLN F O 1
ATOM 13598 N N . ASP F 1 44 ? 6.376 42.018 55.127 1.00 34.10 42 ASP F N 1
ATOM 13599 C CA . ASP F 1 44 ? 6.225 43.291 55.851 1.00 33.90 42 ASP F CA 1
ATOM 13600 C C . ASP F 1 44 ? 7.451 44.220 55.655 1.00 33.46 42 ASP F C 1
ATOM 13601 O O . ASP F 1 44 ? 7.294 45.400 55.401 1.00 32.33 42 ASP F O 1
ATOM 13606 N N . ASP F 1 45 ? 8.646 43.649 55.771 1.00 33.41 43 ASP F N 1
ATOM 13607 C CA . ASP F 1 45 ? 9.891 44.384 55.561 1.00 33.71 43 ASP F CA 1
ATOM 13608 C C . ASP F 1 45 ? 9.961 44.909 54.139 1.00 31.86 43 ASP F C 1
ATOM 13609 O O . ASP F 1 45 ? 10.375 46.059 53.939 1.00 31.22 43 ASP F O 1
ATOM 13614 N N . ASN F 1 46 ? 9.537 44.093 53.178 1.00 30.52 44 ASN F N 1
ATOM 13615 C CA . ASN F 1 46 ? 9.595 44.482 51.775 1.00 29.46 44 ASN F CA 1
ATOM 13616 C C . ASN F 1 46 ? 8.620 45.600 51.421 1.00 28.85 44 ASN F C 1
ATOM 13617 O O . ASN F 1 46 ? 9.030 46.641 50.867 1.00 27.54 44 ASN F O 1
ATOM 13622 N N . LEU F 1 47 ? 7.348 45.399 51.743 1.00 28.41 45 LEU F N 1
ATOM 13623 C CA . LEU F 1 47 ? 6.321 46.362 51.387 1.00 28.64 45 LEU F CA 1
ATOM 13624 C C . LEU F 1 47 ? 6.365 47.644 52.239 1.00 28.47 45 LEU F C 1
ATOM 13625 O O . LEU F 1 47 ? 6.001 48.688 51.741 1.00 27.98 45 LEU F O 1
ATOM 13630 N N . GLY F 1 48 ? 6.780 47.517 53.481 1.00 28.95 46 GLY F N 1
ATOM 13631 C CA . GLY F 1 48 ? 6.841 48.615 54.424 1.00 29.98 46 GLY F CA 1
ATOM 13632 C C . GLY F 1 48 ? 8.124 49.428 54.347 1.00 30.34 46 GLY F C 1
ATOM 13633 O O . GLY F 1 48 ? 9.021 49.128 53.535 1.00 28.79 46 GLY F O 1
ATOM 13634 N N . GLY F 1 49 ? 8.221 50.418 55.232 1.00 30.09 47 GLY F N 1
ATOM 13635 C CA . GLY F 1 49 ? 9.345 51.360 55.246 1.00 30.39 47 GLY F CA 1
ATOM 13636 C C . GLY F 1 49 ? 8.978 52.689 54.601 1.00 29.70 47 GLY F C 1
ATOM 13637 O O . GLY F 1 49 ? 7.800 52.929 54.235 1.00 29.17 47 GLY F O 1
ATOM 13646 N N . GLN F 1 51 ? 9.151 55.489 51.710 1.00 26.81 49 GLN F N 1
ATOM 13647 C CA . GLN F 1 51 ? 9.412 55.824 50.304 1.00 26.54 49 GLN F CA 1
ATOM 13648 C C . GLN F 1 51 ? 9.008 57.261 50.060 1.00 26.98 49 GLN F C 1
ATOM 13649 O O . GLN F 1 51 ? 8.256 57.869 50.865 1.00 25.75 49 GLN F O 1
ATOM 13655 N N . LEU F 1 52 ? 9.491 57.790 48.943 1.00 26.51 50 LEU F N 1
ATOM 13656 C CA . LEU F 1 52 ? 8.990 59.029 48.450 1.00 28.71 50 LEU F CA 1
ATOM 13657 C C . LEU F 1 52 ? 8.020 58.713 47.335 1.00 28.76 50 LEU F C 1
ATOM 13658 O O . LEU F 1 52 ? 8.217 57.755 46.531 1.00 30.92 50 LEU F O 1
ATOM 13663 N N . ASN F 1 53 ? 6.906 59.432 47.336 1.00 26.57 51 ASN F N 1
ATOM 13664 C CA . ASN F 1 53 ? 5.901 59.251 46.339 1.00 24.62 51 ASN F CA 1
ATOM 13665 C C . ASN F 1 53 ? 5.816 60.574 45.580 1.00 24.21 51 ASN F C 1
ATOM 13666 O O . ASN F 1 53 ? 5.150 61.507 46.025 1.00 23.62 51 ASN F O 1
ATOM 13671 N N . ASN F 1 54 ? 6.539 60.637 44.456 1.00 23.11 52 ASN F N 1
ATOM 13672 C CA . ASN F 1 54 ? 6.570 61.833 43.643 1.00 23.50 52 ASN F CA 1
ATOM 13673 C C . ASN F 1 54 ? 5.502 61.726 42.565 1.00 23.03 52 ASN F C 1
ATOM 13674 O O . ASN F 1 54 ? 5.673 61.002 41.574 1.00 22.30 52 ASN F O 1
ATOM 13679 N N . GLU F 1 55 ? 4.398 62.436 42.800 1.00 23.12 53 GLU F N 1
ATOM 13680 C CA . GLU F 1 55 ? 3.277 62.469 41.885 1.00 24.01 53 GLU F CA 1
ATOM 13681 C C . GLU F 1 55 ? 3.292 63.729 41.020 1.00 23.49 53 GLU F C 1
ATOM 13682 O O . GLU F 1 55 ? 2.271 64.102 40.440 1.00 23.70 53 GLU F O 1
ATOM 13688 N N . SER F 1 56 ? 4.441 64.386 40.926 1.00 23.20 54 SER F N 1
ATOM 13689 C CA . SER F 1 56 ? 4.555 65.527 40.079 1.00 23.57 54 SER F CA 1
ATOM 13690 C C . SER F 1 56 ? 4.294 65.127 38.603 1.00 23.92 54 SER F C 1
ATOM 13691 O O . SER F 1 56 ? 4.580 64.005 38.173 1.00 22.70 54 SER F O 1
ATOM 13694 N N . ARG F 1 57 ? 3.689 66.051 37.879 1.00 24.81 55 ARG F N 1
ATOM 13695 C CA . ARG F 1 57 ? 3.406 65.878 36.445 1.00 25.13 55 ARG F CA 1
ATOM 13696 C C . ARG F 1 57 ? 3.361 67.219 35.733 1.00 25.15 55 ARG F C 1
ATOM 13697 O O . ARG F 1 57 ? 3.033 68.262 36.325 1.00 24.61 55 ARG F O 1
ATOM 13705 N N . ILE F 1 58 ? 3.733 67.167 34.461 1.00 24.02 56 ILE F N 1
ATOM 13706 C CA . ILE F 1 58 ? 3.738 68.304 33.579 1.00 24.48 56 ILE F CA 1
ATOM 13707 C C . ILE F 1 58 ? 2.711 68.013 32.488 1.00 23.33 56 ILE F C 1
ATOM 13708 O O . ILE F 1 58 ? 2.583 66.872 32.022 1.00 23.05 56 ILE F O 1
ATOM 13713 N N . GLY F 1 59 ? 1.981 69.060 32.098 1.00 22.54 57 GLY F N 1
ATOM 13714 C CA . GLY F 1 59 ? 1.039 68.967 31.005 1.00 22.65 57 GLY F CA 1
ATOM 13715 C C . GLY F 1 59 ? 1.140 70.134 30.044 1.00 22.93 57 GLY F C 1
ATOM 13716 O O . GLY F 1 59 ? 1.757 71.162 30.351 1.00 22.96 57 GLY F O 1
ATOM 13717 N N . PHE F 1 60 ? 0.520 69.932 28.879 1.00 23.67 58 PHE F N 1
ATOM 13718 C CA . PHE F 1 60 ? 0.393 70.916 27.824 1.00 24.35 58 PHE F CA 1
ATOM 13719 C C . PHE F 1 60 ? -1.084 70.979 27.478 1.00 24.04 58 PHE F C 1
ATOM 13720 O O . PHE F 1 60 ? -1.760 69.944 27.399 1.00 23.37 58 PHE F O 1
ATOM 13728 N N . ARG F 1 61 ? -1.591 72.179 27.269 1.00 24.51 59 ARG F N 1
ATOM 13729 C CA . ARG F 1 61 ? -2.970 72.334 26.844 1.00 25.11 59 ARG F CA 1
ATOM 13730 C C . ARG F 1 61 ? -3.128 73.594 26.034 1.00 25.60 59 ARG F C 1
ATOM 13731 O O . ARG F 1 61 ? -2.295 74.520 26.088 1.00 25.06 59 ARG F O 1
ATOM 13739 N N . GLY F 1 62 ? -4.231 73.654 25.301 1.00 25.53 60 GLY F N 1
ATOM 13740 C CA . GLY F 1 62 ? -4.537 74.838 24.536 1.00 26.53 60 GLY F CA 1
ATOM 13741 C C . GLY F 1 62 ? -5.895 74.760 23.880 1.00 26.71 60 GLY F C 1
ATOM 13742 O O . GLY F 1 62 ? -6.635 73.766 24.034 1.00 25.63 60 GLY F O 1
ATOM 13743 N N . LYS F 1 63 ? -6.242 75.849 23.217 1.00 27.33 61 LYS F N 1
ATOM 13744 C CA . LYS F 1 63 ? -7.511 75.986 22.494 1.00 28.28 61 LYS F CA 1
ATOM 13745 C C . LYS F 1 63 ? -7.244 76.614 21.135 1.00 28.41 61 LYS F C 1
ATOM 13746 O O . LYS F 1 63 ? -6.209 77.250 20.940 1.00 27.81 61 LYS F O 1
ATOM 13752 N N . LYS F 1 64 ? -8.200 76.465 20.235 1.00 27.31 62 LYS F N 1
ATOM 13753 C CA . LYS F 1 64 ? -8.121 77.115 18.960 1.00 28.29 62 LYS F CA 1
ATOM 13754 C C . LYS F 1 64 ? -9.525 77.405 18.445 1.00 28.40 62 LYS F C 1
ATOM 13755 O O . LYS F 1 64 ? -10.359 76.505 18.412 1.00 27.44 62 LYS F O 1
ATOM 13761 N N . GLN F 1 65 ? -9.775 78.648 18.057 1.00 29.27 63 GLN F N 1
ATOM 13762 C CA . GLN F 1 65 ? -11.016 78.998 17.367 1.00 30.45 63 GLN F CA 1
ATOM 13763 C C . GLN F 1 65 ? -10.747 78.742 15.879 1.00 29.94 63 GLN F C 1
ATOM 13764 O O . GLN F 1 65 ? -10.071 79.518 15.229 1.00 29.35 63 GLN F O 1
ATOM 13770 N N . PHE F 1 66 ? -11.265 77.639 15.358 1.00 29.32 64 PHE F N 1
ATOM 13771 C CA . PHE F 1 66 ? -11.136 77.380 13.921 1.00 29.54 64 PHE F CA 1
ATOM 13772 C C . PHE F 1 66 ? -11.954 78.391 13.152 1.00 31.25 64 PHE F C 1
ATOM 13773 O O . PHE F 1 66 ? -13.083 78.713 13.541 1.00 32.40 64 PHE F O 1
ATOM 13781 N N . ALA F 1 67 ? -11.416 78.898 12.047 1.00 31.86 65 ALA F N 1
ATOM 13782 C CA . ALA F 1 67 ? -12.110 79.870 11.237 1.00 33.35 65 ALA F CA 1
ATOM 13783 C C . ALA F 1 67 ? -13.482 79.394 10.760 1.00 33.95 65 ALA F C 1
ATOM 13784 O O . ALA F 1 67 ? -14.390 80.215 10.595 1.00 33.90 65 ALA F O 1
ATOM 13786 N N . ASN F 1 68 ? -13.628 78.096 10.494 1.00 33.66 66 ASN F N 1
ATOM 13787 C CA . ASN F 1 68 ? -14.862 77.609 9.859 1.00 35.22 66 ASN F CA 1
ATOM 13788 C C . ASN F 1 68 ? -15.730 76.730 10.747 1.00 35.46 66 ASN F C 1
ATOM 13789 O O . ASN F 1 68 ? -16.520 75.977 10.224 1.00 35.70 66 ASN F O 1
ATOM 13794 N N . PHE F 1 69 ? -15.607 76.841 12.073 1.00 34.81 67 PHE F N 1
ATOM 13795 C CA . PHE F 1 69 ? -16.416 76.035 12.981 1.00 34.92 67 PHE F CA 1
ATOM 13796 C C . PHE F 1 69 ? -16.562 76.823 14.284 1.00 35.60 67 PHE F C 1
ATOM 13797 O O . PHE F 1 69 ? -15.577 77.244 14.866 1.00 34.02 67 PHE F O 1
ATOM 13805 N N . GLU F 1 70 ? -17.797 77.035 14.715 1.00 36.91 68 GLU F N 1
ATOM 13806 C CA . GLU F 1 70 ? -18.070 77.904 15.868 1.00 38.01 68 GLU F CA 1
ATOM 13807 C C . GLU F 1 70 ? -17.565 77.304 17.199 1.00 35.07 68 GLU F C 1
ATOM 13808 O O . GLU F 1 70 ? -16.872 77.997 17.912 1.00 34.33 68 GLU F O 1
ATOM 13814 N N . PRO F 1 71 ? -17.878 76.031 17.514 1.00 33.39 69 PRO F N 1
ATOM 13815 C CA . PRO F 1 71 ? -17.401 75.471 18.794 1.00 32.29 69 PRO F CA 1
ATOM 13816 C C . PRO F 1 71 ? -15.884 75.488 18.876 1.00 30.92 69 PRO F C 1
ATOM 13817 O O . PRO F 1 71 ? -15.219 74.996 17.959 1.00 30.13 69 PRO F O 1
ATOM 13821 N N . THR F 1 72 ? -15.355 76.073 19.948 1.00 29.79 70 THR F N 1
ATOM 13822 C CA . THR F 1 72 ? -13.920 76.181 20.148 1.00 28.42 70 THR F CA 1
ATOM 13823 C C . THR F 1 72 ? -13.299 74.812 20.299 1.00 26.47 70 THR F C 1
ATOM 13824 O O . THR F 1 72 ? -13.769 73.988 21.066 1.00 24.96 70 THR F O 1
ATOM 13828 N N . PHE F 1 73 ? -12.193 74.598 19.583 1.00 26.01 71 PHE F N 1
ATOM 13829 C CA . PHE F 1 73 ? -11.388 73.383 19.728 1.00 24.96 71 PHE F CA 1
ATOM 13830 C C . PHE F 1 73 ? -10.538 73.452 21.000 1.00 24.46 71 PHE F C 1
ATOM 13831 O O . PHE F 1 73 ? -9.918 74.470 21.279 1.00 25.01 71 PHE F O 1
ATOM 13839 N N . ILE F 1 74 ? -10.486 72.353 21.725 1.00 23.63 72 ILE F N 1
ATOM 13840 C CA . ILE F 1 74 ? -9.675 72.249 22.939 1.00 24.00 72 ILE F CA 1
ATOM 13841 C C . ILE F 1 74 ? -8.834 70.990 22.900 1.00 22.56 72 ILE F C 1
ATOM 13842 O O . ILE F 1 74 ? -9.229 69.981 22.287 1.00 22.22 72 ILE F O 1
ATOM 13847 N N . TRP F 1 75 ? -7.681 71.033 23.566 1.00 22.01 73 TRP F N 1
ATOM 13848 C CA . TRP F 1 75 ? -6.850 69.859 23.675 1.00 21.40 73 TRP F CA 1
ATOM 13849 C C . TRP F 1 75 ? -5.991 69.916 24.943 1.00 21.65 73 TRP F C 1
ATOM 13850 O O . TRP F 1 75 ? -5.717 70.995 25.489 1.00 22.24 73 TRP F O 1
ATOM 13861 N N . GLN F 1 76 ? -5.573 68.733 25.378 1.00 20.95 74 GLN F N 1
ATOM 13862 C CA . GLN F 1 76 ? -4.673 68.593 26.505 1.00 21.51 74 GLN F CA 1
ATOM 13863 C C . GLN F 1 76 ? -3.870 67.329 26.378 1.00 21.08 74 GLN F C 1
ATOM 13864 O O . GLN F 1 76 ? -4.383 66.298 25.922 1.00 21.21 74 GLN F O 1
ATOM 13870 N N . ILE F 1 77 ? -2.619 67.389 26.834 1.00 21.22 75 ILE F N 1
ATOM 13871 C CA . ILE F 1 77 ? -1.759 66.225 26.909 1.00 20.79 75 ILE F CA 1
ATOM 13872 C C . ILE F 1 77 ? -1.054 66.282 28.250 1.00 20.29 75 ILE F C 1
ATOM 13873 O O . ILE F 1 77 ? -0.209 67.159 28.475 1.00 20.90 75 ILE F O 1
ATOM 13878 N N . GLU F 1 78 ? -1.411 65.387 29.137 1.00 20.36 76 GLU F N 1
ATOM 13879 C CA . GLU F 1 78 ? -0.878 65.445 30.530 1.00 20.92 76 GLU F CA 1
ATOM 13880 C C . GLU F 1 78 ? 0.027 64.270 30.795 1.00 20.40 76 GLU F C 1
ATOM 13881 O O . GLU F 1 78 ? -0.318 63.115 30.495 1.00 20.34 76 GLU F O 1
ATOM 13887 N N . GLY F 1 79 ? 1.213 64.566 31.336 1.00 20.83 77 GLY F N 1
ATOM 13888 C CA . GLY F 1 79 ? 2.143 63.530 31.709 1.00 20.75 77 GLY F CA 1
ATOM 13889 C C . GLY F 1 79 ? 1.718 62.733 32.932 1.00 20.62 77 GLY F C 1
ATOM 13890 O O . GLY F 1 79 ? 0.855 63.147 33.716 1.00 20.86 77 GLY F O 1
ATOM 13891 N N . GLY F 1 80 ? 2.333 61.563 33.088 1.00 20.44 78 GLY F N 1
ATOM 13892 C CA . GLY F 1 80 ? 2.112 60.733 34.275 1.00 20.77 78 GLY F CA 1
ATOM 13893 C C . GLY F 1 80 ? 2.931 61.164 35.488 1.00 21.13 78 GLY F C 1
ATOM 13894 O O . GLY F 1 80 ? 3.755 62.088 35.428 1.00 20.64 78 GLY F O 1
ATOM 13895 N N . TYR F 1 81 ? 2.699 60.462 36.591 1.00 21.08 79 TYR F N 1
ATOM 13896 C CA . TYR F 1 81 ? 3.474 60.699 37.812 1.00 22.12 79 TYR F CA 1
ATOM 13897 C C . TYR F 1 81 ? 4.948 60.377 37.548 1.00 22.46 79 TYR F C 1
ATOM 13898 O O . TYR F 1 81 ? 5.269 59.288 37.103 1.00 22.30 79 TYR F O 1
ATOM 13907 N N . VAL F 1 82 ? 5.836 61.322 37.828 1.00 22.70 80 VAL F N 1
ATOM 13908 C CA . VAL F 1 82 ? 7.233 61.151 37.439 1.00 23.77 80 VAL F CA 1
ATOM 13909 C C . VAL F 1 82 ? 8.000 60.110 38.269 1.00 24.88 80 VAL F C 1
ATOM 13910 O O . VAL F 1 82 ? 8.953 59.532 37.754 1.00 24.66 80 VAL F O 1
ATOM 13914 N N . ASP F 1 83 ? 7.591 59.856 39.516 1.00 25.24 81 ASP F N 1
ATOM 13915 C CA . ASP F 1 83 ? 8.310 58.854 40.349 1.00 26.24 81 ASP F CA 1
ATOM 13916 C C . ASP F 1 83 ? 7.496 58.435 41.572 1.00 26.01 81 ASP F C 1
ATOM 13917 O O . ASP F 1 83 ? 7.863 58.734 42.716 1.00 26.41 81 ASP F O 1
ATOM 13922 N N . PRO F 1 84 ? 6.398 57.737 41.323 1.00 26.01 82 PRO F N 1
ATOM 13923 C CA . PRO F 1 84 ? 5.528 57.322 42.392 1.00 26.42 82 PRO F CA 1
ATOM 13924 C C . PRO F 1 84 ? 6.181 56.258 43.282 1.00 26.24 82 PRO F C 1
ATOM 13925 O O . PRO F 1 84 ? 7.143 55.593 42.857 1.00 25.19 82 PRO F O 1
ATOM 13929 N N . SER F 1 85 ? 5.718 56.139 44.514 1.00 25.79 83 SER F N 1
ATOM 13930 C CA . SER F 1 85 ? 6.188 55.066 45.365 1.00 25.73 83 SER F CA 1
ATOM 13931 C C . SER F 1 85 ? 5.750 53.722 44.734 1.00 25.71 83 SER F C 1
ATOM 13932 O O . SER F 1 85 ? 4.791 53.669 43.950 1.00 24.12 83 SER F O 1
ATOM 13935 N N . PHE F 1 86 ? 6.524 52.687 45.006 1.00 25.92 84 PHE F N 1
ATOM 13936 C CA . PHE F 1 86 ? 6.314 51.346 44.493 1.00 26.04 84 PHE F CA 1
ATOM 13937 C C . PHE F 1 86 ? 6.516 51.240 42.975 1.00 27.87 84 PHE F C 1
ATOM 13938 O O . PHE F 1 86 ? 6.106 50.265 42.406 1.00 28.35 84 PHE F O 1
ATOM 13946 N N . GLY F 1 87 ? 7.142 52.228 42.346 1.00 27.13 85 GLY F N 1
ATOM 13947 C CA . GLY F 1 87 ? 7.266 52.289 40.892 1.00 27.02 85 GLY F CA 1
ATOM 13948 C C . GLY F 1 87 ? 8.611 52.897 40.541 1.00 27.43 85 GLY F C 1
ATOM 13949 O O . GLY F 1 87 ? 9.284 53.496 41.404 1.00 26.79 85 GLY F O 1
ATOM 13950 N N . GLY F 1 88 ? 9.010 52.708 39.288 1.00 27.27 86 GLY F N 1
ATOM 13951 C CA . GLY F 1 88 ? 10.270 53.233 38.781 1.00 27.31 86 GLY F CA 1
ATOM 13952 C C . GLY F 1 88 ? 10.070 54.667 38.289 1.00 26.57 86 GLY F C 1
ATOM 13953 O O . GLY F 1 88 ? 8.952 55.178 38.202 1.00 25.07 86 GLY F O 1
ATOM 13954 N N . GLU F 1 89 ? 11.185 55.294 37.978 1.00 26.17 87 GLU F N 1
ATOM 13955 C CA . GLU F 1 89 ? 11.217 56.677 37.542 1.00 25.61 87 GLU F CA 1
ATOM 13956 C C . GLU F 1 89 ? 10.755 56.848 36.085 1.00 25.29 87 GLU F C 1
ATOM 13957 O O . GLU F 1 89 ? 10.982 55.971 35.226 1.00 24.00 87 GLU F O 1
ATOM 13963 N N . GLY F 1 90 ? 10.197 58.014 35.802 1.00 23.76 88 GLY F N 1
ATOM 13964 C CA . GLY F 1 90 ? 9.914 58.402 34.445 1.00 25.35 88 GLY F CA 1
ATOM 13965 C C . GLY F 1 90 ? 8.481 58.180 34.019 1.00 24.60 88 GLY F C 1
ATOM 13966 O O . GLY F 1 90 ? 7.875 57.169 34.336 1.00 25.10 88 GLY F O 1
ATOM 13967 N N . ALA F 1 91 ? 7.913 59.165 33.330 1.00 23.48 89 ALA F N 1
ATOM 13968 C CA . ALA F 1 91 ? 6.557 59.062 32.819 1.00 22.50 89 ALA F CA 1
ATOM 13969 C C . ALA F 1 91 ? 6.494 59.641 31.428 1.00 22.26 89 ALA F C 1
ATOM 13970 O O . ALA F 1 91 ? 7.154 60.669 31.126 1.00 21.85 89 ALA F O 1
ATOM 13972 N N . GLY F 1 92 ? 5.682 59.007 30.601 1.00 22.43 90 GLY F N 1
ATOM 13973 C CA . GLY F 1 92 ? 5.405 59.501 29.268 1.00 23.21 90 GLY F CA 1
ATOM 13974 C C . GLY F 1 92 ? 4.388 60.642 29.279 1.00 24.45 90 GLY F C 1
ATOM 13975 O O . GLY F 1 92 ? 3.591 60.810 30.235 1.00 24.55 90 GLY F O 1
ATOM 13976 N N . LEU F 1 93 ? 4.402 61.419 28.192 1.00 24.37 91 LEU F N 1
ATOM 13977 C CA . LEU F 1 93 ? 3.343 62.380 27.937 1.00 25.04 91 LEU F CA 1
ATOM 13978 C C . LEU F 1 93 ? 2.112 61.652 27.478 1.00 23.51 91 LEU F C 1
ATOM 13979 O O . LEU F 1 93 ? 2.184 60.753 26.624 1.00 24.44 91 LEU F O 1
ATOM 13984 N N . GLY F 1 94 ? 0.955 62.007 28.022 1.00 22.61 92 GLY F N 1
ATOM 13985 C CA . GLY F 1 94 ? -0.269 61.312 27.666 1.00 22.53 92 GLY F CA 1
ATOM 13986 C C . GLY F 1 94 ? -0.733 60.214 28.576 1.00 22.87 92 GLY F C 1
ATOM 13987 O O . GLY F 1 94 ? -1.740 59.554 28.290 1.00 24.04 92 GLY F O 1
ATOM 13988 N N . GLU F 1 95 ? -0.081 60.047 29.731 1.00 22.46 93 GLU F N 1
ATOM 13989 C CA . GLU F 1 95 ? -0.514 59.027 30.692 1.00 21.82 93 GLU F CA 1
ATOM 13990 C C . GLU F 1 95 ? -1.706 59.469 31.536 1.00 21.15 93 GLU F C 1
ATOM 13991 O O . GLU F 1 95 ? -2.449 58.627 31.996 1.00 21.36 93 GLU F O 1
ATOM 13997 N N . ARG F 1 96 ? -1.864 60.769 31.750 1.00 21.10 94 ARG F N 1
ATOM 13998 C CA . ARG F 1 96 ? -2.996 61.298 32.504 1.00 20.91 94 ARG F CA 1
ATOM 13999 C C . ARG F 1 96 ? -3.989 61.901 31.511 1.00 21.47 94 ARG F C 1
ATOM 14000 O O . ARG F 1 96 ? -3.959 61.503 30.340 1.00 21.57 94 ARG F O 1
ATOM 14008 N N . ASP F 1 97 ? -4.900 62.776 31.930 1.00 21.46 95 ASP F N 1
ATOM 14009 C CA . ASP F 1 97 ? -6.008 63.182 31.034 1.00 21.14 95 ASP F CA 1
ATOM 14010 C C . ASP F 1 97 ? -5.442 63.835 29.766 1.00 20.46 95 ASP F C 1
ATOM 14011 O O . ASP F 1 97 ? -4.699 64.822 29.847 1.00 19.64 95 ASP F O 1
ATOM 14016 N N . THR F 1 98 ? -5.825 63.269 28.622 1.00 19.83 96 THR F N 1
ATOM 14017 C CA . THR F 1 98 ? -5.209 63.571 27.362 1.00 20.24 96 THR F CA 1
ATOM 14018 C C . THR F 1 98 ? -6.318 63.405 26.302 1.00 20.47 96 THR F C 1
ATOM 14019 O O . THR F 1 98 ? -6.834 62.311 26.109 1.00 19.46 96 THR F O 1
ATOM 14023 N N . PHE F 1 99 ? -6.666 64.503 25.648 1.00 21.03 97 PHE F N 1
ATOM 14024 C CA . PHE F 1 99 ? -7.861 64.531 24.825 1.00 20.96 97 PHE F CA 1
ATOM 14025 C C . PHE F 1 99 ? -7.851 65.638 23.822 1.00 21.52 97 PHE F C 1
ATOM 14026 O O . PHE F 1 99 ? -7.018 66.552 23.892 1.00 21.64 97 PHE F O 1
ATOM 14034 N N . VAL F 1 100 ? -8.841 65.590 22.922 1.00 21.59 98 VAL F N 1
ATOM 14035 C CA . VAL F 1 100 ? -9.230 66.727 22.123 1.00 22.97 98 VAL F CA 1
ATOM 14036 C C . VAL F 1 100 ? -10.715 66.944 22.363 1.00 23.90 98 VAL F C 1
ATOM 14037 O O . VAL F 1 100 ? -11.384 66.084 22.948 1.00 24.98 98 VAL F O 1
ATOM 14041 N N . GLY F 1 101 ? -11.232 68.078 21.949 1.00 23.67 99 GLY F N 1
ATOM 14042 C CA . GLY F 1 101 ? -12.652 68.316 22.126 1.00 24.38 99 GLY F CA 1
ATOM 14043 C C . GLY F 1 101 ? -13.133 69.613 21.566 1.00 24.61 99 GLY F C 1
ATOM 14044 O O . GLY F 1 101 ? -12.385 70.336 20.908 1.00 24.21 99 GLY F O 1
ATOM 14045 N N . PHE F 1 102 ? -14.400 69.900 21.832 1.00 25.43 100 PHE F N 1
ATOM 14046 C CA . PHE F 1 102 ? -15.026 71.137 21.427 1.00 26.64 100 PHE F CA 1
ATOM 14047 C C . PHE F 1 102 ? -15.900 71.640 22.561 1.00 27.27 100 PHE F C 1
ATOM 14048 O O . PHE F 1 102 ? -16.424 70.843 23.352 1.00 27.00 100 PHE F O 1
ATOM 14056 N N . GLU F 1 103 ? -16.095 72.940 22.589 1.00 28.48 101 GLU F N 1
ATOM 14057 C CA . GLU F 1 103 ? -16.910 73.555 23.619 1.00 30.26 101 GLU F CA 1
ATOM 14058 C C . GLU F 1 103 ? -17.693 74.726 23.085 1.00 32.21 101 GLU F C 1
ATOM 14059 O O . GLU F 1 103 ? -17.253 75.429 22.166 1.00 31.38 101 GLU F O 1
ATOM 14065 N N . SER F 1 104 ? -18.856 74.942 23.689 1.00 33.31 102 SER F N 1
ATOM 14066 C CA . SER F 1 104 ? -19.747 76.050 23.340 1.00 37.32 102 SER F CA 1
ATOM 14067 C C . SER F 1 104 ? -20.636 76.344 24.566 1.00 38.74 102 SER F C 1
ATOM 14068 O O . SER F 1 104 ? -21.004 75.419 25.311 1.00 38.13 102 SER F O 1
ATOM 14071 N N . ALA F 1 105 ? -20.915 77.621 24.795 1.00 41.24 103 ALA F N 1
ATOM 14072 C CA . ALA F 1 105 ? -21.610 78.093 26.002 1.00 42.73 103 ALA F CA 1
ATOM 14073 C C . ALA F 1 105 ? -22.918 77.349 26.253 1.00 42.66 103 ALA F C 1
ATOM 14074 O O . ALA F 1 105 ? -23.197 76.976 27.375 1.00 44.10 103 ALA F O 1
ATOM 14076 N N . SER F 1 106 ? -23.705 77.130 25.213 1.00 42.85 104 SER F N 1
ATOM 14077 C CA . SER F 1 106 ? -25.044 76.598 25.411 1.00 44.76 104 SER F CA 1
ATOM 14078 C C . SER F 1 106 ? -25.079 75.090 25.683 1.00 42.23 104 SER F C 1
ATOM 14079 O O . SER F 1 106 ? -26.057 74.619 26.263 1.00 42.29 104 SER F O 1
ATOM 14082 N N . TRP F 1 107 ? -24.041 74.334 25.302 1.00 39.22 105 TRP F N 1
ATOM 14083 C CA . TRP F 1 107 ? -24.054 72.882 25.536 1.00 37.21 105 TRP F CA 1
ATOM 14084 C C . TRP F 1 107 ? -22.866 72.289 26.289 1.00 35.45 105 TRP F C 1
ATOM 14085 O O . TRP F 1 107 ? -22.834 71.087 26.501 1.00 35.00 105 TRP F O 1
ATOM 14096 N N . GLY F 1 108 ? -21.923 73.119 26.738 1.00 34.82 106 GLY F N 1
ATOM 14097 C CA . GLY F 1 108 ? -20.840 72.682 27.580 1.00 33.65 106 GLY F CA 1
ATOM 14098 C C . GLY F 1 108 ? -19.633 72.224 26.753 1.00 33.49 106 GLY F C 1
ATOM 14099 O O . GLY F 1 108 ? -19.115 72.986 25.930 1.00 32.61 106 GLY F O 1
ATOM 14100 N N . GLN F 1 109 ? -19.200 70.999 26.971 1.00 32.24 107 GLN F N 1
ATOM 14101 C CA . GLN F 1 109 ? -18.071 70.475 26.233 1.00 32.30 107 GLN F CA 1
ATOM 14102 C C . GLN F 1 109 ? -18.142 68.992 25.975 1.00 29.00 107 GLN F C 1
ATOM 14103 O O . GLN F 1 109 ? -18.752 68.238 26.720 1.00 26.88 107 GLN F O 1
ATOM 14109 N N . VAL F 1 110 ? -17.470 68.591 24.904 1.00 27.21 108 VAL F N 1
ATOM 14110 C CA . VAL F 1 110 ? -17.325 67.185 24.567 1.00 27.28 108 VAL F CA 1
ATOM 14111 C C . VAL F 1 110 ? -15.854 66.930 24.391 1.00 26.77 108 VAL F C 1
ATOM 14112 O O . VAL F 1 110 ? -15.147 67.726 23.727 1.00 27.43 108 VAL F O 1
ATOM 14116 N N . ARG F 1 111 ? -15.379 65.857 24.998 1.00 24.72 109 ARG F N 1
ATOM 14117 C CA . ARG F 1 111 ? -13.999 65.447 24.904 1.00 25.24 109 ARG F CA 1
ATOM 14118 C C . ARG F 1 111 ? -13.895 64.018 24.369 1.00 24.85 109 ARG F C 1
ATOM 14119 O O . ARG F 1 111 ? -14.747 63.170 24.676 1.00 25.36 109 ARG F O 1
ATOM 14127 N N . LEU F 1 112 ? -12.875 63.787 23.556 1.00 24.45 110 LEU F N 1
ATOM 14128 C CA . LEU F 1 112 ? -12.523 62.468 23.049 1.00 24.15 110 LEU F CA 1
ATOM 14129 C C . LEU F 1 112 ? -11.108 62.173 23.460 1.00 22.60 110 LEU F C 1
ATOM 14130 O O . LEU F 1 112 ? -10.199 62.988 23.229 1.00 21.83 110 LEU F O 1
ATOM 14135 N N . GLY F 1 113 ? -10.906 61.001 24.050 1.00 21.44 111 GLY F N 1
ATOM 14136 C CA . GLY F 1 113 ? -9.556 60.532 24.375 1.00 21.21 111 GLY F CA 1
ATOM 14137 C C . GLY F 1 113 ? -9.537 59.837 25.717 1.00 21.00 111 GLY F C 1
ATOM 14138 O O . GLY F 1 113 ? -10.294 58.885 25.937 1.00 21.22 111 GLY F O 1
ATOM 14139 N N . ARG F 1 114 ? -8.677 60.322 26.595 1.00 20.78 112 ARG F N 1
ATOM 14140 C CA . ARG F 1 114 ? -8.381 59.691 27.885 1.00 20.83 112 ARG F CA 1
ATOM 14141 C C . ARG F 1 114 ? -8.806 60.650 28.981 1.00 20.35 112 ARG F C 1
ATOM 14142 O O . ARG F 1 114 ? -8.219 61.722 29.155 1.00 20.12 112 ARG F O 1
ATOM 14150 N N . VAL F 1 115 ? -9.867 60.278 29.683 1.00 20.30 113 VAL F N 1
ATOM 14151 C CA . VAL F 1 115 ? -10.505 61.135 30.704 1.00 21.08 113 VAL F CA 1
ATOM 14152 C C . VAL F 1 115 ? -11.018 60.260 31.833 1.00 20.57 113 VAL F C 1
ATOM 14153 O O . VAL F 1 115 ? -11.049 59.017 31.738 1.00 19.72 113 VAL F O 1
ATOM 14157 N N . LEU F 1 116 ? -11.461 60.902 32.890 1.00 21.64 114 LEU F N 1
ATOM 14158 C CA . LEU F 1 116 ? -12.116 60.156 33.995 1.00 22.27 114 LEU F CA 1
ATOM 14159 C C . LEU F 1 116 ? -13.556 59.790 33.646 1.00 21.80 114 LEU F C 1
ATOM 14160 O O . LEU F 1 116 ? -14.258 60.578 32.997 1.00 21.39 114 LEU F O 1
ATOM 14165 N N . THR F 1 117 ? -14.007 58.613 34.074 1.00 21.65 115 THR F N 1
ATOM 14166 C CA . THR F 1 117 ? -15.406 58.294 33.938 1.00 22.21 115 THR F CA 1
ATOM 14167 C C . THR F 1 117 ? -16.212 59.172 34.912 1.00 23.06 115 THR F C 1
ATOM 14168 O O . THR F 1 117 ? -15.687 59.611 35.946 1.00 22.19 115 THR F O 1
ATOM 14172 N N . PRO F 1 118 ? -17.491 59.424 34.600 1.00 23.16 116 PRO F N 1
ATOM 14173 C CA . PRO F 1 118 ? -18.336 60.196 35.514 1.00 23.45 116 PRO F CA 1
ATOM 14174 C C . PRO F 1 118 ? -18.400 59.617 36.934 1.00 23.68 116 PRO F C 1
ATOM 14175 O O . PRO F 1 118 ? -18.301 60.359 37.922 1.00 24.60 116 PRO F O 1
ATOM 14187 N N . TYR F 1 120 ? -16.099 57.515 38.275 1.00 22.96 118 TYR F N 1
ATOM 14188 C CA . TYR F 1 120 ? -14.786 57.519 38.924 1.00 23.18 118 TYR F CA 1
ATOM 14189 C C . TYR F 1 120 ? -14.450 58.905 39.470 1.00 23.43 118 TYR F C 1
ATOM 14190 O O . TYR F 1 120 ? -13.870 59.042 40.566 1.00 22.34 118 TYR F O 1
ATOM 14199 N N . GLU F 1 121 ? -14.815 59.934 38.729 1.00 23.16 119 GLU F N 1
ATOM 14200 C CA . GLU F 1 121 ? -14.523 61.275 39.195 1.00 24.25 119 GLU F CA 1
ATOM 14201 C C . GLU F 1 121 ? -15.054 61.566 40.602 1.00 24.79 119 GLU F C 1
ATOM 14202 O O . GLU F 1 121 ? -14.351 62.193 41.419 1.00 24.50 119 GLU F O 1
ATOM 14208 N N . LEU F 1 122 ? -16.286 61.105 40.873 1.00 23.92 120 LEU F N 1
ATOM 14209 C CA . LEU F 1 122 ? -16.900 61.237 42.194 1.00 24.80 120 LEU F CA 1
ATOM 14210 C C . LEU F 1 122 ? -16.318 60.312 43.262 1.00 24.77 120 LEU F C 1
ATOM 14211 O O . LEU F 1 122 ? -16.230 60.703 44.428 1.00 25.04 120 LEU F O 1
ATOM 14216 N N . VAL F 1 123 ? -15.951 59.098 42.859 1.00 23.96 121 VAL F N 1
ATOM 14217 C CA . VAL F 1 123 ? -15.311 58.158 43.750 1.00 24.54 121 VAL F CA 1
ATOM 14218 C C . VAL F 1 123 ? -13.971 58.733 44.259 1.00 24.64 121 VAL F C 1
ATOM 14219 O O . VAL F 1 123 ? -13.636 58.632 45.451 1.00 25.12 121 VAL F O 1
ATOM 14223 N N . ASP F 1 124 ? -13.214 59.316 43.332 1.00 24.26 122 ASP F N 1
ATOM 14224 C CA . ASP F 1 124 ? -11.925 59.904 43.642 1.00 25.16 122 ASP F CA 1
ATOM 14225 C C . ASP F 1 124 ? -12.091 61.161 44.492 1.00 24.88 122 ASP F C 1
ATOM 14226 O O . ASP F 1 124 ? -11.447 61.306 45.537 1.00 25.36 122 ASP F O 1
ATOM 14231 N N . TRP F 1 125 ? -12.925 62.085 44.033 1.00 25.16 123 TRP F N 1
ATOM 14232 C CA . TRP F 1 125 ? -13.112 63.366 44.719 1.00 26.37 123 TRP F CA 1
ATOM 14233 C C . TRP F 1 125 ? -14.605 63.626 44.884 1.00 26.46 123 TRP F C 1
ATOM 14234 O O . TRP F 1 125 ? -15.286 63.769 43.872 1.00 26.27 123 TRP F O 1
ATOM 14245 N N . PRO F 1 126 ? -15.131 63.750 46.109 1.00 26.53 124 PRO F N 1
ATOM 14246 C CA . PRO F 1 126 ? -14.353 63.917 47.364 1.00 26.49 124 PRO F CA 1
ATOM 14247 C C . PRO F 1 126 ? -13.919 62.622 48.044 1.00 25.95 124 PRO F C 1
ATOM 14248 O O . PRO F 1 126 ? -13.130 62.662 49.015 1.00 26.03 124 PRO F O 1
ATOM 14252 N N . ALA F 1 127 ? -14.448 61.488 47.602 1.00 25.35 125 ALA F N 1
ATOM 14253 C CA . ALA F 1 127 ? -14.605 60.335 48.486 1.00 25.76 125 ALA F CA 1
ATOM 14254 C C . ALA F 1 127 ? -13.406 59.420 48.695 1.00 26.07 125 ALA F C 1
ATOM 14255 O O . ALA F 1 127 ? -13.484 58.522 49.537 1.00 26.47 125 ALA F O 1
ATOM 14257 N N . SER F 1 128 ? -12.296 59.635 47.981 1.00 25.78 126 SER F N 1
ATOM 14258 C CA . SER F 1 128 ? -11.074 58.851 48.230 1.00 25.83 126 SER F CA 1
ATOM 14259 C C . SER F 1 128 ? -10.051 59.637 49.031 1.00 26.49 126 SER F C 1
ATOM 14260 O O . SER F 1 128 ? -8.937 59.143 49.297 1.00 26.62 126 SER F O 1
ATOM 14263 N N . ASN F 1 129 ? -10.409 60.848 49.447 1.00 26.87 127 ASN F N 1
ATOM 14264 C CA . ASN F 1 129 ? -9.462 61.738 50.111 1.00 28.37 127 ASN F CA 1
ATOM 14265 C C . ASN F 1 129 ? -9.832 61.879 51.611 1.00 28.38 127 ASN F C 1
ATOM 14266 O O . ASN F 1 129 ? -10.955 62.207 51.894 1.00 28.57 127 ASN F O 1
ATOM 14271 N N . PRO F 1 130 ? -8.901 61.688 52.562 1.00 28.45 128 PRO F N 1
ATOM 14272 C CA . PRO F 1 130 ? -7.434 61.565 52.342 1.00 27.86 128 PRO F CA 1
ATOM 14273 C C . PRO F 1 130 ? -6.933 60.139 52.557 1.00 27.53 128 PRO F C 1
ATOM 14274 O O . PRO F 1 130 ? -7.045 59.597 53.669 1.00 28.93 128 PRO F O 1
ATOM 14278 N N . GLY F 1 131 ? -6.402 59.520 51.521 1.00 26.51 129 GLY F N 1
ATOM 14279 C CA . GLY F 1 131 ? -5.869 58.172 51.636 1.00 26.65 129 GLY F CA 1
ATOM 14280 C C . GLY F 1 131 ? -6.897 57.067 51.836 1.00 26.39 129 GLY F C 1
ATOM 14281 O O . GLY F 1 131 ? -6.584 55.993 52.391 1.00 25.98 129 GLY F O 1
ATOM 14282 N N . LEU F 1 132 ? -8.124 57.308 51.369 1.00 26.19 130 LEU F N 1
ATOM 14283 C CA . LEU F 1 132 ? -9.209 56.344 51.529 1.00 26.34 130 LEU F CA 1
ATOM 14284 C C . LEU F 1 132 ? -9.296 55.414 50.315 1.00 25.94 130 LEU F C 1
ATOM 14285 O O . LEU F 1 132 ? -10.138 54.502 50.288 1.00 25.26 130 LEU F O 1
ATOM 14290 N N . GLY F 1 133 ? -8.407 55.629 49.334 1.00 24.96 131 GLY F N 1
ATOM 14291 C CA . GLY F 1 133 ? -8.484 54.974 48.040 1.00 24.65 131 GLY F CA 1
ATOM 14292 C C . GLY F 1 133 ? -8.261 53.480 48.007 1.00 24.73 131 GLY F C 1
ATOM 14293 O O . GLY F 1 133 ? -8.899 52.780 47.205 1.00 24.83 131 GLY F O 1
ATOM 14294 N N . ASP F 1 134 ? -7.383 52.962 48.870 1.00 24.78 132 ASP F N 1
ATOM 14295 C CA . ASP F 1 134 ? -7.174 51.502 48.897 1.00 24.90 132 ASP F CA 1
ATOM 14296 C C . ASP F 1 134 ? -8.486 50.759 49.196 1.00 24.71 132 ASP F C 1
ATOM 14297 O O . ASP F 1 134 ? -8.655 49.600 48.812 1.00 24.52 132 ASP F O 1
ATOM 14302 N N . VAL F 1 135 ? -9.361 51.396 49.960 1.00 24.66 133 VAL F N 1
ATOM 14303 C CA . VAL F 1 135 ? -10.672 50.816 50.253 1.00 25.33 133 VAL F CA 1
ATOM 14304 C C . VAL F 1 135 ? -11.700 51.231 49.210 1.00 24.67 133 VAL F C 1
ATOM 14305 O O . VAL F 1 135 ? -12.291 50.388 48.574 1.00 24.22 133 VAL F O 1
ATOM 14309 N N . TYR F 1 136 ? -11.872 52.539 49.012 1.00 25.09 134 TYR F N 1
ATOM 14310 C CA . TYR F 1 136 ? -13.019 53.040 48.284 1.00 24.97 134 TYR F CA 1
ATOM 14311 C C . TYR F 1 136 ? -12.819 53.261 46.772 1.00 25.28 134 TYR F C 1
ATOM 14312 O O . TYR F 1 136 ? -13.808 53.312 46.026 1.00 25.06 134 TYR F O 1
ATOM 14321 N N . ASP F 1 137 ? -11.572 53.401 46.317 1.00 25.19 135 ASP F N 1
ATOM 14322 C CA . ASP F 1 137 ? -11.268 53.688 44.896 1.00 25.52 135 ASP F CA 1
ATOM 14323 C C . ASP F 1 137 ? -11.098 52.338 44.183 1.00 25.93 135 ASP F C 1
ATOM 14324 O O . ASP F 1 137 ? -12.008 51.893 43.488 1.00 26.22 135 ASP F O 1
ATOM 14329 N N . TRP F 1 138 ? -9.975 51.675 44.386 1.00 26.25 136 TRP F N 1
ATOM 14330 C CA . TRP F 1 138 ? -9.729 50.400 43.701 1.00 27.86 136 TRP F CA 1
ATOM 14331 C C . TRP F 1 138 ? -9.887 49.224 44.647 1.00 27.89 136 TRP F C 1
ATOM 14332 O O . TRP F 1 138 ? -9.697 48.080 44.237 1.00 28.14 136 TRP F O 1
ATOM 14343 N N . GLY F 1 139 ? -10.255 49.470 45.904 1.00 26.39 137 GLY F N 1
ATOM 14344 C CA . GLY F 1 139 ? -10.583 48.380 46.787 1.00 26.50 137 GLY F CA 1
ATOM 14345 C C . GLY F 1 139 ? -11.941 47.784 46.479 1.00 26.74 137 GLY F C 1
ATOM 14346 O O . GLY F 1 139 ? -12.718 48.344 45.691 1.00 26.53 137 GLY F O 1
ATOM 14347 N N . GLY F 1 140 ? -12.209 46.653 47.113 1.00 26.76 138 GLY F N 1
ATOM 14348 C CA . GLY F 1 140 ? -13.461 45.926 46.930 1.00 27.22 138 GLY F CA 1
ATOM 14349 C C . GLY F 1 140 ? -13.169 44.545 46.376 1.00 27.49 138 GLY F C 1
ATOM 14350 O O . GLY F 1 140 ? -12.075 44.271 45.860 1.00 28.00 138 GLY F O 1
ATOM 14351 N N . ALA F 1 141 ? -14.156 43.673 46.501 1.00 27.77 139 ALA F N 1
ATOM 14352 C CA . ALA F 1 141 ? -13.981 42.264 46.242 1.00 27.48 139 ALA F CA 1
ATOM 14353 C C . ALA F 1 141 ? -14.823 41.749 45.070 1.00 27.27 139 ALA F C 1
ATOM 14354 O O . ALA F 1 141 ? -14.761 40.559 44.784 1.00 27.82 139 ALA F O 1
ATOM 14356 N N . ILE F 1 142 ? -15.588 42.620 44.403 1.00 26.83 140 ILE F N 1
ATOM 14357 C CA . ILE F 1 142 ? -16.580 42.149 43.414 1.00 27.42 140 ILE F CA 1
ATOM 14358 C C . ILE F 1 142 ? -15.886 41.733 42.119 1.00 26.57 140 ILE F C 1
ATOM 14359 O O . ILE F 1 142 ? -14.859 42.293 41.774 1.00 25.90 140 ILE F O 1
ATOM 14364 N N . GLY F 1 143 ? -16.417 40.717 41.438 1.00 26.34 141 GLY F N 1
ATOM 14365 C CA . GLY F 1 143 ? -15.843 40.287 40.181 1.00 25.57 141 GLY F CA 1
ATOM 14366 C C . GLY F 1 143 ? -16.160 41.240 39.044 1.00 25.28 141 GLY F C 1
ATOM 14367 O O . GLY F 1 143 ? -16.960 42.187 39.184 1.00 25.13 141 GLY F O 1
ATOM 14368 N N . GLY F 1 144 ? -15.541 40.984 37.907 1.00 24.65 142 GLY F N 1
ATOM 14369 C CA . GLY F 1 144 ? -15.737 41.808 36.724 1.00 24.24 142 GLY F CA 1
ATOM 14370 C C . GLY F 1 144 ? -15.036 43.135 36.871 1.00 24.36 142 GLY F C 1
ATOM 14371 O O . GLY F 1 144 ? -13.895 43.199 37.327 1.00 24.81 142 GLY F O 1
ATOM 14372 N N . ALA F 1 145 ? -15.670 44.210 36.446 1.00 23.77 143 ALA F N 1
ATOM 14373 C CA . ALA F 1 145 ? -15.091 45.554 36.551 1.00 23.42 143 ALA F CA 1
ATOM 14374 C C . ALA F 1 145 ? -16.135 46.500 37.142 1.00 23.06 143 ALA F C 1
ATOM 14375 O O . ALA F 1 145 ? -17.046 46.945 36.437 1.00 21.83 143 ALA F O 1
ATOM 14377 N N . LYS F 1 146 ? -15.965 46.847 38.409 1.00 22.91 144 LYS F N 1
ATOM 14378 C CA . LYS F 1 146 ? -16.951 47.697 39.077 1.00 24.58 144 LYS F CA 1
ATOM 14379 C C . LYS F 1 146 ? -17.130 49.053 38.366 1.00 23.33 144 LYS F C 1
ATOM 14380 O O . LYS F 1 146 ? -18.244 49.562 38.265 1.00 22.77 144 LYS F O 1
ATOM 14386 N N . TYR F 1 147 ? -16.027 49.590 37.858 1.00 22.00 145 TYR F N 1
ATOM 14387 C CA . TYR F 1 147 ? -16.012 50.801 37.037 1.00 22.50 145 TYR F CA 1
ATOM 14388 C C . TYR F 1 147 ? -14.604 50.978 36.520 1.00 22.63 145 TYR F C 1
ATOM 14389 O O . TYR F 1 147 ? -13.654 50.436 37.101 1.00 21.87 145 TYR F O 1
ATOM 14398 N N . GLN F 1 148 ? -14.468 51.723 35.447 1.00 22.42 146 GLN F N 1
ATOM 14399 C CA . GLN F 1 148 ? -13.150 52.139 34.964 1.00 22.19 146 GLN F CA 1
ATOM 14400 C C . GLN F 1 148 ? -12.774 53.395 35.760 1.00 22.18 146 GLN F C 1
ATOM 14401 O O . GLN F 1 148 ? -13.611 53.918 36.547 1.00 22.15 146 GLN F O 1
ATOM 14407 N N . ASP F 1 149 ? -11.552 53.877 35.587 1.00 20.92 147 ASP F N 1
ATOM 14408 C CA . ASP F 1 149 ? -11.130 55.042 36.317 1.00 22.03 147 ASP F CA 1
ATOM 14409 C C . ASP F 1 149 ? -10.746 56.175 35.366 1.00 21.40 147 ASP F C 1
ATOM 14410 O O . ASP F 1 149 ? -11.622 56.952 34.980 1.00 21.08 147 ASP F O 1
ATOM 14415 N N . ARG F 1 150 ? -9.470 56.288 35.014 1.00 21.22 148 ARG F N 1
ATOM 14416 C CA . ARG F 1 150 ? -9.046 57.131 33.889 1.00 20.90 148 ARG F CA 1
ATOM 14417 C C . ARG F 1 150 ? -8.930 56.167 32.721 1.00 20.66 148 ARG F C 1
ATOM 14418 O O . ARG F 1 150 ? -8.220 55.163 32.811 1.00 21.03 148 ARG F O 1
ATOM 14426 N N . GLN F 1 151 ? -9.632 56.471 31.624 1.00 20.57 149 GLN F N 1
ATOM 14427 C CA . GLN F 1 151 ? -9.802 55.520 30.566 1.00 20.61 149 GLN F CA 1
ATOM 14428 C C . GLN F 1 151 ? -9.614 56.173 29.191 1.00 20.94 149 GLN F C 1
ATOM 14429 O O . GLN F 1 151 ? -10.187 57.222 28.918 1.00 21.24 149 GLN F O 1
ATOM 14435 N N . SER F 1 152 ? -8.830 55.514 28.352 1.00 20.41 150 SER F N 1
ATOM 14436 C CA . SER F 1 152 ? -8.625 55.902 26.936 1.00 20.50 150 SER F CA 1
ATOM 14437 C C . SER F 1 152 ? -9.820 55.448 26.127 1.00 20.55 150 SER F C 1
ATOM 14438 O O . SER F 1 152 ? -10.674 54.688 26.623 1.00 20.61 150 SER F O 1
ATOM 14441 N N . ASN F 1 153 ? -9.887 55.871 24.875 1.00 20.48 151 ASN F N 1
ATOM 14442 C CA . ASN F 1 153 ? -10.963 55.469 23.979 1.00 21.04 151 ASN F CA 1
ATOM 14443 C C . ASN F 1 153 ? -12.364 55.861 24.478 1.00 21.14 151 ASN F C 1
ATOM 14444 O O . ASN F 1 153 ? -13.307 55.071 24.384 1.00 21.54 151 ASN F O 1
ATOM 14449 N N . THR F 1 154 ? -12.470 57.074 25.008 1.00 20.54 152 THR F N 1
ATOM 14450 C CA . THR F 1 154 ? -13.674 57.557 25.689 1.00 21.80 152 THR F CA 1
ATOM 14451 C C . THR F 1 154 ? -14.180 58.812 25.022 1.00 21.82 152 THR F C 1
ATOM 14452 O O . THR F 1 154 ? -13.393 59.661 24.597 1.00 21.71 152 THR F O 1
ATOM 14456 N N . ILE F 1 155 ? -15.502 58.918 24.916 1.00 22.59 153 ILE F N 1
ATOM 14457 C CA . ILE F 1 155 ? -16.141 60.180 24.601 1.00 23.24 153 ILE F CA 1
ATOM 14458 C C . ILE F 1 155 ? -16.942 60.600 25.834 1.00 23.13 153 ILE F C 1
ATOM 14459 O O . ILE F 1 155 ? -17.702 59.807 26.372 1.00 22.83 153 ILE F O 1
ATOM 14464 N N . ARG F 1 156 ? -16.766 61.849 26.260 1.00 22.44 154 ARG F N 1
ATOM 14465 C CA . ARG F 1 156 ? -17.410 62.359 27.466 1.00 22.50 154 ARG F CA 1
ATOM 14466 C C . ARG F 1 156 ? -17.980 63.755 27.219 1.00 23.21 154 ARG F C 1
ATOM 14467 O O . ARG F 1 156 ? -17.286 64.638 26.687 1.00 23.96 154 ARG F O 1
ATOM 14475 N N . TRP F 1 157 ? -19.226 63.933 27.615 1.00 22.99 155 TRP F N 1
ATOM 14476 C CA . TRP F 1 157 ? -19.921 65.212 27.574 1.00 24.84 155 TRP F CA 1
ATOM 14477 C C . TRP F 1 157 ? -20.018 65.766 28.991 1.00 25.43 155 TRP F C 1
ATOM 14478 O O . TRP F 1 157 ? -20.443 65.036 29.905 1.00 25.55 155 TRP F O 1
ATOM 14489 N N . ASP F 1 158 ? -19.662 67.028 29.160 1.00 25.70 156 ASP F N 1
ATOM 14490 C CA . ASP F 1 158 ? -19.904 67.775 30.400 1.00 26.79 156 ASP F CA 1
ATOM 14491 C C . ASP F 1 158 ? -20.829 68.896 30.062 1.00 27.51 156 ASP F C 1
ATOM 14492 O O . ASP F 1 158 ? -20.470 69.799 29.287 1.00 28.16 156 ASP F O 1
ATOM 14497 N N . SER F 1 159 ? -22.027 68.858 30.649 1.00 27.87 157 SER F N 1
ATOM 14498 C CA . SER F 1 159 ? -23.035 69.860 30.408 1.00 29.24 157 SER F CA 1
ATOM 14499 C C . SER F 1 159 ? -22.629 71.180 31.032 1.00 30.23 157 SER F C 1
ATOM 14500 O O . SER F 1 159 ? -21.773 71.210 31.901 1.00 29.76 157 SER F O 1
ATOM 14503 N N . PRO F 1 160 ? -23.256 72.274 30.618 1.00 33.24 158 PRO F N 1
ATOM 14504 C CA . PRO F 1 160 ? -23.131 73.477 31.416 1.00 35.56 158 PRO F CA 1
ATOM 14505 C C . PRO F 1 160 ? -23.820 73.288 32.793 1.00 38.14 158 PRO F C 1
ATOM 14506 O O . PRO F 1 160 ? -24.566 72.313 33.022 1.00 36.74 158 PRO F O 1
ATOM 14518 N N . TYR F 1 162 ? -26.709 74.180 34.419 1.00 42.70 160 TYR F N 1
ATOM 14519 C CA . TYR F 1 162 ? -28.040 74.674 34.103 1.00 43.74 160 TYR F CA 1
ATOM 14520 C C . TYR F 1 162 ? -28.671 75.406 35.319 1.00 46.61 160 TYR F C 1
ATOM 14521 O O . TYR F 1 162 ? -28.694 74.870 36.438 1.00 44.37 160 TYR F O 1
ATOM 14530 N N . ALA F 1 163 ? -29.156 76.626 35.065 1.00 49.04 161 ALA F N 1
ATOM 14531 C CA . ALA F 1 163 ? -29.768 77.506 36.079 1.00 51.98 161 ALA F CA 1
ATOM 14532 C C . ALA F 1 163 ? -28.871 77.705 37.296 1.00 53.30 161 ALA F C 1
ATOM 14533 O O . ALA F 1 163 ? -29.359 77.807 38.412 1.00 54.59 161 ALA F O 1
ATOM 14535 N N . ASP F 1 164 ? -27.561 77.714 37.077 1.00 55.18 162 ASP F N 1
ATOM 14536 C CA . ASP F 1 164 ? -26.564 77.784 38.153 1.00 58.56 162 ASP F CA 1
ATOM 14537 C C . ASP F 1 164 ? -26.641 76.677 39.217 1.00 57.99 162 ASP F C 1
ATOM 14538 O O . ASP F 1 164 ? -26.014 76.808 40.270 1.00 59.53 162 ASP F O 1
ATOM 14543 N N . LYS F 1 165 ? -27.348 75.579 38.924 1.00 55.48 163 LYS F N 1
ATOM 14544 C CA . LYS F 1 165 ? -27.656 74.540 39.925 1.00 53.89 163 LYS F CA 1
ATOM 14545 C C . LYS F 1 165 ? -27.334 73.103 39.540 1.00 47.08 163 LYS F C 1
ATOM 14546 O O . LYS F 1 165 ? -26.792 72.368 40.354 1.00 46.64 163 LYS F O 1
ATOM 14552 N N . PHE F 1 166 ? -27.615 72.731 38.295 1.00 42.94 164 PHE F N 1
ATOM 14553 C CA . PHE F 1 166 ? -27.664 71.342 37.881 1.00 40.50 164 PHE F CA 1
ATOM 14554 C C . PHE F 1 166 ? -26.704 71.079 36.710 1.00 37.48 164 PHE F C 1
ATOM 14555 O O . PHE F 1 166 ? -26.715 71.815 35.729 1.00 36.27 164 PHE F O 1
ATOM 14563 N N . SER F 1 167 ? -25.908 70.019 36.815 1.00 34.02 165 SER F N 1
ATOM 14564 C CA . SER F 1 167 ? -25.019 69.607 35.721 1.00 33.11 165 SER F CA 1
ATOM 14565 C C . SER F 1 167 ? -24.989 68.100 35.579 1.00 31.60 165 SER F C 1
ATOM 14566 O O . SER F 1 167 ? -25.314 67.367 36.521 1.00 30.68 165 SER F O 1
ATOM 14569 N N . ILE F 1 168 ? -24.602 67.667 34.392 1.00 30.84 166 ILE F N 1
ATOM 14570 C CA . ILE F 1 168 ? -24.550 66.269 34.006 1.00 30.56 166 ILE F CA 1
ATOM 14571 C C . ILE F 1 168 ? -23.198 65.989 33.354 1.00 29.63 166 ILE F C 1
ATOM 14572 O O . ILE F 1 168 ? -22.682 66.813 32.599 1.00 29.75 166 ILE F O 1
ATOM 14577 N N . ASP F 1 169 ? -22.637 64.824 33.656 1.00 28.96 167 ASP F N 1
ATOM 14578 C CA . ASP F 1 169 ? -21.455 64.304 32.997 1.00 28.93 167 ASP F CA 1
ATOM 14579 C C . ASP F 1 169 ? -21.869 62.954 32.434 1.00 28.01 167 ASP F C 1
ATOM 14580 O O . ASP F 1 169 ? -22.377 62.118 33.185 1.00 28.12 167 ASP F O 1
ATOM 14585 N N . ALA F 1 170 ? -21.614 62.698 31.148 1.00 26.50 168 ALA F N 1
ATOM 14586 C CA . ALA F 1 170 ? -21.994 61.418 30.527 1.00 25.48 168 ALA F CA 1
ATOM 14587 C C . ALA F 1 170 ? -20.914 60.945 29.584 1.00 24.90 168 ALA F C 1
ATOM 14588 O O . ALA F 1 170 ? -20.275 61.762 28.919 1.00 24.15 168 ALA F O 1
ATOM 14590 N N . ALA F 1 171 ? -20.682 59.638 29.535 1.00 23.90 169 ALA F N 1
ATOM 14591 C CA . ALA F 1 171 ? -19.578 59.118 28.745 1.00 23.58 169 ALA F CA 1
ATOM 14592 C C . ALA F 1 171 ? -19.806 57.678 28.342 1.00 23.65 169 ALA F C 1
ATOM 14593 O O . ALA F 1 171 ? -20.553 56.936 29.018 1.00 23.72 169 ALA F O 1
ATOM 14595 N N . VAL F 1 172 ? -19.203 57.303 27.231 1.00 23.18 170 VAL F N 1
ATOM 14596 C CA . VAL F 1 172 ? -19.094 55.911 26.853 1.00 23.92 170 VAL F CA 1
ATOM 14597 C C . VAL F 1 172 ? -17.686 55.701 26.360 1.00 23.34 170 VAL F C 1
ATOM 14598 O O . VAL F 1 172 ? -17.020 56.637 25.905 1.00 22.92 170 VAL F O 1
ATOM 14602 N N . GLY F 1 173 ? -17.219 54.476 26.454 1.00 23.12 171 GLY F N 1
ATOM 14603 C CA . GLY F 1 173 ? -15.881 54.164 25.992 1.00 23.54 171 GLY F CA 1
ATOM 14604 C C . GLY F 1 173 ? -15.584 52.692 25.811 1.00 22.40 171 GLY F C 1
ATOM 14605 O O . GLY F 1 173 ? -16.374 51.824 26.176 1.00 22.39 171 GLY F O 1
ATOM 14606 N N . ALA F 1 174 ? -14.436 52.438 25.212 1.00 22.05 172 ALA F N 1
ATOM 14607 C CA . ALA F 1 174 ? -13.934 51.069 25.057 1.00 22.34 172 ALA F CA 1
ATOM 14608 C C . ALA F 1 174 ? -13.268 50.603 26.348 1.00 22.52 172 ALA F C 1
ATOM 14609 O O . ALA F 1 174 ? -12.734 51.406 27.134 1.00 22.22 172 ALA F O 1
ATOM 14611 N N . GLY F 1 175 ? -13.330 49.302 26.569 1.00 22.76 173 GLY F N 1
ATOM 14612 C CA . GLY F 1 175 ? -12.701 48.696 27.729 1.00 22.66 173 GLY F CA 1
ATOM 14613 C C . GLY F 1 175 ? -11.216 48.509 27.546 1.00 22.41 173 GLY F C 1
ATOM 14614 O O . GLY F 1 175 ? -10.616 48.872 26.518 1.00 21.97 173 GLY F O 1
ATOM 14615 N N . ASP F 1 176 ? -10.603 47.918 28.565 1.00 22.15 174 ASP F N 1
ATOM 14616 C CA . ASP F 1 176 ? -9.154 47.741 28.593 1.00 22.45 174 ASP F CA 1
ATOM 14617 C C . ASP F 1 176 ? -8.662 46.808 27.493 1.00 21.73 174 ASP F C 1
ATOM 14618 O O . ASP F 1 176 ? -7.635 47.061 26.892 1.00 21.73 174 ASP F O 1
ATOM 14623 N N . LYS F 1 177 ? -9.338 45.695 27.280 1.00 21.78 175 LYS F N 1
ATOM 14624 C CA . LYS F 1 177 ? -8.914 44.745 26.261 1.00 23.71 175 LYS F CA 1
ATOM 14625 C C . LYS F 1 177 ? -9.182 45.274 24.851 1.00 22.94 175 LYS F C 1
ATOM 14626 O O . LYS F 1 177 ? -8.316 45.159 23.985 1.00 22.37 175 LYS F O 1
ATOM 14632 N N . ALA F 1 178 ? -10.332 45.920 24.690 1.00 22.52 176 ALA F N 1
ATOM 14633 C CA . ALA F 1 178 ? -10.721 46.542 23.433 1.00 22.95 176 ALA F CA 1
ATOM 14634 C C . ALA F 1 178 ? -9.710 47.580 22.955 1.00 22.99 176 ALA F C 1
ATOM 14635 O O . ALA F 1 178 ? -9.430 47.647 21.747 1.00 22.71 176 ALA F O 1
ATOM 14637 N N . GLY F 1 179 ? -9.122 48.341 23.891 1.00 22.40 177 GLY F N 1
ATOM 14638 C CA . GLY F 1 179 ? -8.107 49.324 23.564 1.00 22.81 177 GLY F CA 1
ATOM 14639 C C . GLY F 1 179 ? -6.797 48.742 23.005 1.00 23.43 177 GLY F C 1
ATOM 14640 O O . GLY F 1 179 ? -5.984 49.483 22.489 1.00 24.20 177 GLY F O 1
ATOM 14641 N N . LEU F 1 180 ? -6.597 47.423 23.116 1.00 23.63 178 LEU F N 1
ATOM 14642 C CA . LEU F 1 180 ? -5.450 46.728 22.566 1.00 24.61 178 LEU F CA 1
ATOM 14643 C C . LEU F 1 180 ? -5.851 45.792 21.452 1.00 24.77 178 LEU F C 1
ATOM 14644 O O . LEU F 1 180 ? -5.031 45.030 20.977 1.00 23.96 178 LEU F O 1
ATOM 14649 N N . GLY F 1 181 ? -7.100 45.847 21.008 1.00 22.95 179 GLY F N 1
ATOM 14650 C CA . GLY F 1 181 ? -7.572 44.926 19.993 1.00 24.46 179 GLY F CA 1
ATOM 14651 C C . GLY F 1 181 ? -7.644 43.496 20.491 1.00 25.32 179 GLY F C 1
ATOM 14652 O O . GLY F 1 181 ? -7.551 42.562 19.692 1.00 25.58 179 GLY F O 1
ATOM 14653 N N . ALA F 1 182 ? -7.862 43.330 21.806 1.00 24.82 180 ALA F N 1
ATOM 14654 C CA . ALA F 1 182 ? -7.793 42.026 22.455 1.00 25.66 180 ALA F CA 1
ATOM 14655 C C . ALA F 1 182 ? -9.107 41.654 23.111 1.00 25.45 180 ALA F C 1
ATOM 14656 O O . ALA F 1 182 ? -9.170 40.695 23.864 1.00 25.52 180 ALA F O 1
ATOM 14658 N N . GLY F 1 183 ? -10.175 42.386 22.823 1.00 24.73 181 GLY F N 1
ATOM 14659 C CA . GLY F 1 183 ? -11.473 42.098 23.438 1.00 25.53 181 GLY F CA 1
ATOM 14660 C C . GLY F 1 183 ? -12.518 43.056 22.902 1.00 25.44 181 GLY F C 1
ATOM 14661 O O . GLY F 1 183 ? -12.224 43.874 21.996 1.00 23.63 181 GLY F O 1
ATOM 14662 N N . ASP F 1 184 ? -13.720 42.946 23.446 1.00 24.11 182 ASP F N 1
ATOM 14663 C CA . ASP F 1 184 ? -14.851 43.777 23.035 1.00 24.92 182 ASP F CA 1
ATOM 14664 C C . ASP F 1 184 ? -15.593 44.339 24.230 1.00 23.58 182 ASP F C 1
ATOM 14665 O O . ASP F 1 184 ? -16.799 44.606 24.169 1.00 23.64 182 ASP F O 1
ATOM 14670 N N . ASP F 1 185 ? -14.840 44.545 25.303 1.00 22.89 183 ASP F N 1
ATOM 14671 C CA . ASP F 1 185 ? -15.352 45.211 26.497 1.00 22.98 183 ASP F CA 1
ATOM 14672 C C . ASP F 1 185 ? -15.659 46.681 26.209 1.00 21.94 183 ASP F C 1
ATOM 14673 O O . ASP F 1 185 ? -15.013 47.323 25.361 1.00 21.78 183 ASP F O 1
ATOM 14678 N N . TYR F 1 186 ? -16.644 47.196 26.906 1.00 22.02 184 TYR F N 1
ATOM 14679 C CA . TYR F 1 186 ? -17.039 48.593 26.802 1.00 22.72 184 TYR F CA 1
ATOM 14680 C C . TYR F 1 186 ? -17.816 48.984 28.039 1.00 22.67 184 TYR F C 1
ATOM 14681 O O . TYR F 1 186 ? -18.196 48.134 28.856 1.00 22.77 184 TYR F O 1
ATOM 14690 N N . TRP F 1 187 ? -18.072 50.281 28.158 1.00 22.13 185 TRP F N 1
ATOM 14691 C CA . TRP F 1 187 ? -18.782 50.802 29.301 1.00 22.80 185 TRP F CA 1
ATOM 14692 C C . TRP F 1 187 ? -19.512 52.092 28.941 1.00 23.08 185 TRP F C 1
ATOM 14693 O O . TRP F 1 187 ? -19.181 52.774 27.945 1.00 22.46 185 TRP F O 1
ATOM 14704 N N . GLY F 1 188 ? -20.479 52.438 29.774 1.00 22.84 186 GLY F N 1
ATOM 14705 C CA . GLY F 1 188 ? -21.131 53.732 29.708 1.00 23.24 186 GLY F CA 1
ATOM 14706 C C . GLY F 1 188 ? -21.448 54.212 31.102 1.00 23.36 186 GLY F C 1
ATOM 14707 O O . GLY F 1 188 ? -21.713 53.404 32.008 1.00 23.51 186 GLY F O 1
ATOM 14708 N N . GLY F 1 189 ? -21.475 55.522 31.288 1.00 23.35 187 GLY F N 1
ATOM 14709 C CA . GLY F 1 189 ? -21.744 56.061 32.606 1.00 24.19 187 GLY F CA 1
ATOM 14710 C C . GLY F 1 189 ? -22.299 57.456 32.582 1.00 24.51 187 GLY F C 1
ATOM 14711 O O . GLY F 1 189 ? -22.207 58.154 31.562 1.00 24.66 187 GLY F O 1
ATOM 14712 N N . ILE F 1 190 ? -22.874 57.855 33.702 1.00 24.67 188 ILE F N 1
ATOM 14713 C CA . ILE F 1 190 ? -23.471 59.163 33.821 1.00 25.99 188 ILE F CA 1
ATOM 14714 C C . ILE F 1 190 ? -23.460 59.603 35.273 1.00 26.16 188 ILE F C 1
ATOM 14715 O O . ILE F 1 190 ? -23.592 58.774 36.177 1.00 26.14 188 ILE F O 1
ATOM 14720 N N . ALA F 1 191 ? -23.275 60.906 35.493 1.00 26.46 189 ALA F N 1
ATOM 14721 C CA . ALA F 1 191 ? -23.369 61.496 36.819 1.00 26.51 189 ALA F CA 1
ATOM 14722 C C . ALA F 1 191 ? -24.159 62.792 36.733 1.00 28.01 189 ALA F C 1
ATOM 14723 O O . ALA F 1 191 ? -24.173 63.457 35.681 1.00 27.69 189 ALA F O 1
ATOM 14725 N N . ALA F 1 192 ? -24.828 63.130 37.822 1.00 28.33 190 ALA F N 1
ATOM 14726 C CA . ALA F 1 192 ? -25.570 64.381 37.941 1.00 29.53 190 ALA F CA 1
ATOM 14727 C C . ALA F 1 192 ? -25.240 65.029 39.288 1.00 30.07 190 ALA F C 1
ATOM 14728 O O . ALA F 1 192 ? -24.872 64.348 40.251 1.00 29.54 190 ALA F O 1
ATOM 14730 N N . HIS F 1 193 ? -25.316 66.354 39.312 1.00 30.66 191 HIS F N 1
ATOM 14731 C CA . HIS F 1 193 ? -24.912 67.145 40.450 1.00 31.58 191 HIS F CA 1
ATOM 14732 C C . HIS F 1 193 ? -25.918 68.254 40.581 1.00 33.25 191 HIS F C 1
ATOM 14733 O O . HIS F 1 193 ? -26.276 68.901 39.588 1.00 31.97 191 HIS F O 1
ATOM 14740 N N . TYR F 1 194 ? -26.398 68.465 41.810 1.00 34.58 192 TYR F N 1
ATOM 14741 C CA . TYR F 1 194 ? -27.383 69.480 42.059 1.00 38.06 192 TYR F CA 1
ATOM 14742 C C . TYR F 1 194 ? -27.012 70.315 43.276 1.00 39.37 192 TYR F C 1
ATOM 14743 O O . TYR F 1 194 ? -26.759 69.775 44.351 1.00 37.30 192 TYR F O 1
ATOM 14752 N N . LYS F 1 195 ? -26.978 71.630 43.091 1.00 42.45 193 LYS F N 1
ATOM 14753 C CA . LYS F 1 195 ? -26.542 72.565 44.139 1.00 46.46 193 LYS F CA 1
ATOM 14754 C C . LYS F 1 195 ? -27.827 73.025 44.855 1.00 46.02 193 LYS F C 1
ATOM 14755 O O . LYS F 1 195 ? -28.856 73.388 44.244 1.00 45.01 193 LYS F O 1
ATOM 14761 N N . LEU F 1 196 ? -27.823 72.897 46.175 1.00 44.54 194 LEU F N 1
ATOM 14762 C CA . LEU F 1 196 ? -29.008 73.225 46.998 1.00 46.13 194 LEU F CA 1
ATOM 14763 C C . LEU F 1 196 ? -28.537 73.894 48.306 1.00 44.61 194 LEU F C 1
ATOM 14764 O O . LEU F 1 196 ? -28.071 73.223 49.227 1.00 42.55 194 LEU F O 1
ATOM 14769 N N . GLY F 1 197 ? -28.594 75.228 48.329 1.00 44.55 195 GLY F N 1
ATOM 14770 C CA . GLY F 1 197 ? -28.053 76.026 49.449 1.00 44.14 195 GLY F CA 1
ATOM 14771 C C . GLY F 1 197 ? -26.573 75.692 49.677 1.00 41.78 195 GLY F C 1
ATOM 14772 O O . GLY F 1 197 ? -25.816 75.767 48.735 1.00 41.38 195 GLY F O 1
ATOM 14773 N N . PRO F 1 198 ? -26.163 75.254 50.904 1.00 41.15 196 PRO F N 1
ATOM 14774 C CA . PRO F 1 198 ? -24.772 74.862 51.207 1.00 39.71 196 PRO F CA 1
ATOM 14775 C C . PRO F 1 198 ? -24.423 73.432 50.785 1.00 37.78 196 PRO F C 1
ATOM 14776 O O . PRO F 1 198 ? -23.349 72.953 51.146 1.00 37.15 196 PRO F O 1
ATOM 14780 N N . LEU F 1 199 ? -25.309 72.758 50.050 1.00 36.57 197 LEU F N 1
ATOM 14781 C CA . LEU F 1 199 ? -25.105 71.370 49.700 1.00 35.42 197 LEU F CA 1
ATOM 14782 C C . LEU F 1 199 ? -24.943 71.175 48.210 1.00 34.37 197 LEU F C 1
ATOM 14783 O O . LEU F 1 199 ? -25.479 71.934 47.427 1.00 34.50 197 LEU F O 1
ATOM 14788 N N . GLN F 1 200 ? -24.266 70.100 47.861 1.00 33.24 198 GLN F N 1
ATOM 14789 C CA . GLN F 1 200 ? -24.323 69.534 46.539 1.00 33.69 198 GLN F CA 1
ATOM 14790 C C . GLN F 1 200 ? -24.746 68.075 46.660 1.00 33.31 198 GLN F C 1
ATOM 14791 O O . GLN F 1 200 ? -24.192 67.328 47.477 1.00 33.48 198 GLN F O 1
ATOM 14797 N N . LEU F 1 201 ? -25.749 67.688 45.882 1.00 33.51 199 LEU F N 1
ATOM 14798 C CA . LEU F 1 201 ? -26.178 66.293 45.811 1.00 33.45 199 LEU F CA 1
ATOM 14799 C C . LEU F 1 201 ? -25.587 65.682 44.581 1.00 32.00 199 LEU F C 1
ATOM 14800 O O . LEU F 1 201 ? -25.620 66.316 43.537 1.00 31.79 199 LEU F O 1
ATOM 14805 N N . ASP F 1 202 ? -25.063 64.460 44.709 1.00 30.77 200 ASP F N 1
ATOM 14806 C CA . ASP F 1 202 ? -24.407 63.746 43.644 1.00 30.26 200 ASP F CA 1
ATOM 14807 C C . ASP F 1 202 ? -25.060 62.393 43.406 1.00 29.60 200 ASP F C 1
ATOM 14808 O O . ASP F 1 202 ? -25.498 61.724 44.348 1.00 29.28 200 ASP F O 1
ATOM 14813 N N . ALA F 1 203 ? -25.139 61.993 42.144 1.00 28.57 201 ALA F N 1
ATOM 14814 C CA . ALA F 1 203 ? -25.567 60.641 41.793 1.00 28.94 201 ALA F CA 1
ATOM 14815 C C . ALA F 1 203 ? -24.817 60.171 40.585 1.00 28.43 201 ALA F C 1
ATOM 14816 O O . ALA F 1 203 ? -24.514 60.996 39.708 1.00 28.58 201 ALA F O 1
ATOM 14818 N N . ALA F 1 204 ? -24.473 58.886 40.536 1.00 27.17 202 ALA F N 1
ATOM 14819 C CA . ALA F 1 204 ? -23.776 58.360 39.379 1.00 26.34 202 ALA F CA 1
ATOM 14820 C C . ALA F 1 204 ? -24.100 56.910 39.115 1.00 26.09 202 ALA F C 1
ATOM 14821 O O . ALA F 1 204 ? -24.557 56.177 40.004 1.00 26.20 202 ALA F O 1
ATOM 14823 N N . TYR F 1 205 ? -23.817 56.508 37.877 1.00 25.75 203 TYR F N 1
ATOM 14824 C CA . TYR F 1 205 ? -23.988 55.156 37.391 1.00 25.76 203 TYR F CA 1
ATOM 14825 C C . TYR F 1 205 ? -22.856 54.809 36.457 1.00 25.17 203 TYR F C 1
ATOM 14826 O O . TYR F 1 205 ? -22.360 55.671 35.696 1.00 24.68 203 TYR F O 1
ATOM 14835 N N . GLU F 1 206 ? -22.442 53.555 36.481 1.00 24.70 204 GLU F N 1
ATOM 14836 C CA . GLU F 1 206 ? -21.613 53.023 35.404 1.00 23.54 204 GLU F CA 1
ATOM 14837 C C . GLU F 1 206 ? -21.993 51.577 35.139 1.00 23.97 204 GLU F C 1
ATOM 14838 O O . GLU F 1 206 ? -22.166 50.791 36.075 1.00 23.80 204 GLU F O 1
ATOM 14844 N N . GLY F 1 207 ? -22.080 51.246 33.856 1.00 23.11 205 GLY F N 1
ATOM 14845 C CA . GLY F 1 207 ? -22.303 49.902 33.416 1.00 23.78 205 GLY F CA 1
ATOM 14846 C C . GLY F 1 207 ? -21.125 49.446 32.569 1.00 23.91 205 GLY F C 1
ATOM 14847 O O . GLY F 1 207 ? -20.799 50.083 31.571 1.00 24.00 205 GLY F O 1
ATOM 14848 N N . ASN F 1 208 ? -20.514 48.337 32.958 1.00 23.57 206 ASN F N 1
ATOM 14849 C CA . ASN F 1 208 ? -19.465 47.690 32.186 1.00 22.68 206 ASN F CA 1
ATOM 14850 C C . ASN F 1 208 ? -19.969 46.388 31.599 1.00 22.73 206 ASN F C 1
ATOM 14851 O O . ASN F 1 208 ? -20.758 45.664 32.218 1.00 22.93 206 ASN F O 1
ATOM 14856 N N . ARG F 1 209 ? -19.532 46.110 30.383 1.00 22.97 207 ARG F N 1
ATOM 14857 C CA . ARG F 1 209 ? -20.045 45.005 29.579 1.00 23.04 207 ARG F CA 1
ATOM 14858 C C . ARG F 1 209 ? -18.922 44.269 28.897 1.00 22.29 207 ARG F C 1
ATOM 14859 O O . ARG F 1 209 ? -17.876 44.862 28.561 1.00 21.03 207 ARG F O 1
ATOM 14867 N N . ASN F 1 210 ? -19.148 42.983 28.652 1.00 22.64 208 ASN F N 1
ATOM 14868 C CA . ASN F 1 210 ? -18.206 42.123 27.946 1.00 23.98 208 ASN F CA 1
ATOM 14869 C C . ASN F 1 210 ? -16.835 42.043 28.645 1.00 23.37 208 ASN F C 1
ATOM 14870 O O . ASN F 1 210 ? -15.796 41.933 27.990 1.00 23.40 208 ASN F O 1
ATOM 14875 N N . ILE F 1 211 ? -16.857 42.084 29.977 1.00 23.51 209 ILE F N 1
ATOM 14876 C CA . ILE F 1 211 ? -15.626 42.061 30.778 1.00 23.06 209 ILE F CA 1
ATOM 14877 C C . ILE F 1 211 ? -15.181 40.621 30.929 1.00 23.66 209 ILE F C 1
ATOM 14878 O O . ILE F 1 211 ? -15.952 39.793 31.410 1.00 25.29 209 ILE F O 1
ATOM 14883 N N . GLU F 1 212 ? -13.952 40.310 30.534 1.00 23.26 210 GLU F N 1
ATOM 14884 C CA . GLU F 1 212 ? -13.472 38.943 30.600 1.00 24.48 210 GLU F CA 1
ATOM 14885 C C . GLU F 1 212 ? -12.587 38.733 31.839 1.00 24.68 210 GLU F C 1
ATOM 14886 O O . GLU F 1 212 ? -11.592 39.420 31.984 1.00 24.20 210 GLU F O 1
ATOM 14892 N N . ALA F 1 213 ? -12.996 37.843 32.751 1.00 24.13 211 ALA F N 1
ATOM 14893 C CA . ALA F 1 213 ? -12.210 37.575 33.962 1.00 23.89 211 ALA F CA 1
ATOM 14894 C C . ALA F 1 213 ? -12.673 36.273 34.583 1.00 24.38 211 ALA F C 1
ATOM 14895 O O . ALA F 1 213 ? -13.858 35.938 34.502 1.00 23.31 211 ALA F O 1
ATOM 14897 N N . GLU F 1 214 ? -11.724 35.523 35.137 1.00 24.27 212 GLU F N 1
ATOM 14898 C CA . GLU F 1 214 ? -12.016 34.299 35.877 1.00 25.00 212 GLU F CA 1
ATOM 14899 C C . GLU F 1 214 ? -12.768 33.275 35.041 1.00 25.95 212 GLU F C 1
ATOM 14900 O O . GLU F 1 214 ? -13.506 32.451 35.569 1.00 26.34 212 GLU F O 1
ATOM 14906 N N . GLY F 1 215 ? -12.510 33.268 33.730 1.00 25.18 213 GLY F N 1
ATOM 14907 C CA . GLY F 1 215 ? -13.122 32.311 32.838 1.00 25.94 213 GLY F CA 1
ATOM 14908 C C . GLY F 1 215 ? -14.549 32.664 32.425 1.00 26.09 213 GLY F C 1
ATOM 14909 O O . GLY F 1 215 ? -15.182 31.865 31.755 1.00 25.79 213 GLY F O 1
ATOM 14910 N N . GLN F 1 216 ? -15.015 33.855 32.802 1.00 25.93 214 GLN F N 1
ATOM 14911 C CA . GLN F 1 216 ? -16.375 34.286 32.484 1.00 26.23 214 GLN F CA 1
ATOM 14912 C C . GLN F 1 216 ? -16.341 35.580 31.692 1.00 25.46 214 GLN F C 1
ATOM 14913 O O . GLN F 1 216 ? -15.325 36.266 31.674 1.00 24.26 214 GLN F O 1
ATOM 14919 N N . THR F 1 217 ? -17.494 35.915 31.117 1.00 25.31 215 THR F N 1
ATOM 14920 C CA . THR F 1 217 ? -17.814 37.263 30.691 1.00 25.19 215 THR F CA 1
ATOM 14921 C C . THR F 1 217 ? -18.792 37.882 31.695 1.00 25.07 215 THR F C 1
ATOM 14922 O O . THR F 1 217 ? -19.746 37.218 32.137 1.00 25.02 215 THR F O 1
ATOM 14926 N N . TRP F 1 218 ? -18.482 39.104 32.123 1.00 23.94 216 TRP F N 1
ATOM 14927 C CA . TRP F 1 218 ? -19.237 39.767 33.184 1.00 24.69 216 TRP F CA 1
ATOM 14928 C C . TRP F 1 218 ? -19.922 41.048 32.686 1.00 24.35 216 TRP F C 1
ATOM 14929 O O . TRP F 1 218 ? -19.421 41.720 31.786 1.00 23.64 216 TRP F O 1
ATOM 14940 N N . GLU F 1 219 ? -21.041 41.369 33.326 1.00 25.20 217 GLU F N 1
ATOM 14941 C CA . GLU F 1 219 ? -21.656 42.689 33.273 1.00 25.11 217 GLU F CA 1
ATOM 14942 C C . GLU F 1 219 ? -21.714 43.253 34.674 1.00 24.73 217 GLU F C 1
ATOM 14943 O O . GLU F 1 219 ? -22.177 42.574 35.605 1.00 24.84 217 GLU F O 1
ATOM 14949 N N . ASN F 1 220 ? -21.221 44.482 34.819 1.00 23.57 218 ASN F N 1
ATOM 14950 C CA . ASN F 1 220 ? -21.272 45.184 36.084 1.00 23.91 218 ASN F CA 1
ATOM 14951 C C . ASN F 1 220 ? -22.184 46.384 35.988 1.00 23.42 218 ASN F C 1
ATOM 14952 O O . ASN F 1 220 ? -22.220 47.051 34.958 1.00 22.89 218 ASN F O 1
ATOM 14957 N N . ASN F 1 221 ? -22.874 46.659 37.089 1.00 24.24 219 ASN F N 1
ATOM 14958 C CA . ASN F 1 221 ? -23.663 47.869 37.249 1.00 25.34 219 ASN F CA 1
ATOM 14959 C C . ASN F 1 221 ? -23.366 48.426 38.628 1.00 25.15 219 ASN F C 1
ATOM 14960 O O . ASN F 1 221 ? -23.522 47.733 39.632 1.00 24.40 219 ASN F O 1
ATOM 14965 N N . THR F 1 222 ? -22.904 49.673 38.647 1.00 24.25 220 THR F N 1
ATOM 14966 C CA . THR F 1 222 ? -22.568 50.333 39.874 1.00 24.57 220 THR F CA 1
ATOM 14967 C C . THR F 1 222 ? -23.350 51.648 39.969 1.00 25.08 220 THR F C 1
ATOM 14968 O O . THR F 1 222 ? -23.453 52.388 38.997 1.00 24.16 220 THR F O 1
ATOM 14972 N N . TYR F 1 223 ? -23.845 51.914 41.170 1.00 26.21 221 TYR F N 1
ATOM 14973 C CA . TYR F 1 223 ? -24.653 53.081 41.460 1.00 27.94 221 TYR F CA 1
ATOM 14974 C C . TYR F 1 223 ? -24.047 53.808 42.656 1.00 27.19 221 TYR F C 1
ATOM 14975 O O . TYR F 1 223 ? -23.580 53.181 43.592 1.00 27.96 221 TYR F O 1
ATOM 14984 N N . LEU F 1 224 ? -24.151 55.128 42.663 1.00 27.20 222 LEU F N 1
ATOM 14985 C CA . LEU F 1 224 ? -23.595 55.947 43.730 1.00 26.97 222 LEU F CA 1
ATOM 14986 C C . LEU F 1 224 ? -24.498 57.122 44.021 1.00 27.32 222 LEU F C 1
ATOM 14987 O O . LEU F 1 224 ? -25.044 57.720 43.107 1.00 27.29 222 LEU F O 1
ATOM 14992 N N . VAL F 1 225 ? -24.686 57.418 45.312 1.00 27.96 223 VAL F N 1
ATOM 14993 C CA . VAL F 1 225 ? -25.341 58.630 45.747 1.00 28.60 223 VAL F CA 1
ATOM 14994 C C . VAL F 1 225 ? -24.446 59.290 46.778 1.00 28.94 223 VAL F C 1
ATOM 14995 O O . VAL F 1 225 ? -23.786 58.612 47.557 1.00 28.17 223 VAL F O 1
ATOM 14999 N N . GLY F 1 226 ? -24.479 60.620 46.811 1.00 29.52 224 GLY F N 1
ATOM 15000 C CA . GLY F 1 226 ? -23.620 61.365 47.690 1.00 29.23 224 GLY F CA 1
ATOM 15001 C C . GLY F 1 226 ? -24.088 62.757 47.991 1.00 29.95 224 GLY F C 1
ATOM 15002 O O . GLY F 1 226 ? -24.983 63.306 47.320 1.00 29.62 224 GLY F O 1
ATOM 15003 N N . VAL F 1 227 ? -23.502 63.308 49.042 1.00 29.61 225 VAL F N 1
ATOM 15004 C CA . VAL F 1 227 ? -23.760 64.669 49.440 1.00 30.37 225 VAL F CA 1
ATOM 15005 C C . VAL F 1 227 ? -22.423 65.299 49.838 1.00 30.30 225 VAL F C 1
ATOM 15006 O O . VAL F 1 227 ? -21.524 64.615 50.316 1.00 28.98 225 VAL F O 1
ATOM 15010 N N . GLN F 1 228 ? -22.324 66.599 49.592 1.00 30.77 226 GLN F N 1
ATOM 15011 C CA . GLN F 1 228 ? -21.208 67.413 50.031 1.00 30.93 226 GLN F CA 1
ATOM 15012 C C . GLN F 1 228 ? -21.815 68.655 50.608 1.00 32.42 226 GLN F C 1
ATOM 15013 O O . GLN F 1 228 ? -22.810 69.156 50.086 1.00 32.67 226 GLN F O 1
ATOM 15019 N N . GLY F 1 229 ? -21.253 69.121 51.714 1.00 33.04 227 GLY F N 1
ATOM 15020 C CA . GLY F 1 229 ? -21.722 70.332 52.352 1.00 35.58 227 GLY F CA 1
ATOM 15021 C C . GLY F 1 229 ? -20.612 71.235 52.843 1.00 37.50 227 GLY F C 1
ATOM 15022 O O . GLY F 1 229 ? -19.525 70.753 53.205 1.00 36.66 227 GLY F O 1
ATOM 15023 N N . TRP F 1 230 ? -20.868 72.542 52.784 1.00 40.30 228 TRP F N 1
ATOM 15024 C CA . TRP F 1 230 ? -19.904 73.562 53.190 1.00 43.35 228 TRP F CA 1
ATOM 15025 C C . TRP F 1 230 ? -20.688 74.596 53.944 1.00 46.67 228 TRP F C 1
ATOM 15026 O O . TRP F 1 230 ? -21.539 75.223 53.340 1.00 47.38 228 TRP F O 1
ATOM 15037 N N . PHE F 1 231 ? -20.384 74.786 55.232 1.00 49.17 229 PHE F N 1
ATOM 15038 C CA . PHE F 1 231 ? -21.058 75.755 56.105 1.00 52.98 229 PHE F CA 1
ATOM 15039 C C . PHE F 1 231 ? -20.144 76.915 56.507 1.00 54.23 229 PHE F C 1
ATOM 15040 O O . PHE F 1 231 ? -18.913 76.793 56.519 1.00 52.85 229 PHE F O 1
ATOM 15048 N N . GLU F 1 232 ? -20.770 78.038 56.830 1.00 56.04 230 GLU F N 1
ATOM 15049 C CA . GLU F 1 232 ? -20.048 79.284 57.107 1.00 58.37 230 GLU F CA 1
ATOM 15050 C C . GLU F 1 232 ? -19.252 79.283 58.405 1.00 56.13 230 GLU F C 1
ATOM 15051 O O . GLU F 1 232 ? -18.333 80.067 58.537 1.00 57.90 230 GLU F O 1
ATOM 15057 N N . ASN F 1 233 ? -19.579 78.399 59.333 1.00 52.91 231 ASN F N 1
ATOM 15058 C CA . ASN F 1 233 ? -18.771 78.230 60.533 1.00 51.82 231 ASN F CA 1
ATOM 15059 C C . ASN F 1 233 ? -17.447 77.421 60.329 1.00 49.52 231 ASN F C 1
ATOM 15060 O O . ASN F 1 233 ? -16.783 77.101 61.292 1.00 49.93 231 ASN F O 1
ATOM 15065 N N . GLY F 1 234 ? -17.093 77.062 59.103 1.00 46.74 232 GLY F N 1
ATOM 15066 C CA . GLY F 1 234 ? -15.826 76.362 58.816 1.00 45.12 232 GLY F CA 1
ATOM 15067 C C . GLY F 1 234 ? -15.942 74.843 58.754 1.00 43.31 232 GLY F C 1
ATOM 15068 O O . GLY F 1 234 ? -14.975 74.171 58.393 1.00 40.91 232 GLY F O 1
ATOM 15069 N N . ILE F 1 235 ? -17.121 74.297 59.073 1.00 42.77 233 ILE F N 1
ATOM 15070 C CA . ILE F 1 235 ? -17.359 72.854 58.923 1.00 41.68 233 ILE F CA 1
ATOM 15071 C C . ILE F 1 235 ? -17.769 72.526 57.489 1.00 39.52 233 ILE F C 1
ATOM 15072 O O . ILE F 1 235 ? -18.633 73.206 56.898 1.00 39.68 233 ILE F O 1
ATOM 15077 N N . SER F 1 236 ? -17.144 71.491 56.931 1.00 37.43 234 SER F N 1
ATOM 15078 C CA . SER F 1 236 ? -17.565 70.916 55.656 1.00 36.10 234 SER F CA 1
ATOM 15079 C C . SER F 1 236 ? -17.523 69.397 55.767 1.00 35.34 234 SER F C 1
ATOM 15080 O O . SER F 1 236 ? -16.902 68.839 56.688 1.00 35.31 234 SER F O 1
ATOM 15083 N N . PHE F 1 237 ? -18.210 68.711 54.853 1.00 34.61 235 PHE F N 1
ATOM 15084 C CA . PHE F 1 237 ? -18.285 67.261 54.919 1.00 33.60 235 PHE F CA 1
ATOM 15085 C C . PHE F 1 237 ? -18.683 66.677 53.588 1.00 32.29 235 PHE F C 1
ATOM 15086 O O . PHE F 1 237 ? -19.120 67.384 52.679 1.00 32.43 235 PHE F O 1
ATOM 15094 N N . PHE F 1 238 ? -18.498 65.370 53.481 1.00 30.94 236 PHE F N 1
ATOM 15095 C CA . PHE F 1 238 ? -19.054 64.588 52.398 1.00 29.94 236 PHE F CA 1
ATOM 15096 C C . PHE F 1 238 ? -19.476 63.217 52.940 1.00 29.96 236 PHE F C 1
ATOM 15097 O O . PHE F 1 238 ? -18.976 62.770 53.963 1.00 29.61 236 PHE F O 1
ATOM 15105 N N . ALA F 1 239 ? -20.398 62.587 52.235 1.00 29.77 237 ALA F N 1
ATOM 15106 C CA . ALA F 1 239 ? -20.774 61.217 52.482 1.00 29.92 237 ALA F CA 1
ATOM 15107 C C . ALA F 1 239 ? -21.274 60.613 51.177 1.00 29.25 237 ALA F C 1
ATOM 15108 O O . ALA F 1 239 ? -22.024 61.260 50.439 1.00 29.30 237 ALA F O 1
ATOM 15110 N N . GLN F 1 240 ? -20.887 59.362 50.923 1.00 29.07 238 GLN F N 1
ATOM 15111 C CA . GLN F 1 240 ? -21.349 58.619 49.761 1.00 29.07 238 GLN F CA 1
ATOM 15112 C C . GLN F 1 240 ? -21.671 57.193 50.118 1.00 29.46 238 GLN F C 1
ATOM 15113 O O . GLN F 1 240 ? -21.117 56.621 51.064 1.00 28.74 238 GLN F O 1
ATOM 15119 N N . TYR F 1 241 ? -22.599 56.647 49.351 1.00 29.51 239 TYR F N 1
ATOM 15120 C CA . TYR F 1 241 ? -22.959 55.249 49.383 1.00 30.03 239 TYR F CA 1
ATOM 15121 C C . TYR F 1 241 ? -22.830 54.743 47.952 1.00 28.96 239 TYR F C 1
ATOM 15122 O O . TYR F 1 241 ? -23.314 55.371 47.004 1.00 28.15 239 TYR F O 1
ATOM 15131 N N . LYS F 1 242 ? -22.256 53.559 47.828 1.00 28.34 240 LYS F N 1
ATOM 15132 C CA . LYS F 1 242 ? -21.950 52.975 46.531 1.00 28.02 240 LYS F CA 1
ATOM 15133 C C . LYS F 1 242 ? -22.433 51.510 46.525 1.00 28.00 240 LYS F C 1
ATOM 15134 O O . LYS F 1 242 ? -22.086 50.750 47.434 1.00 27.69 240 LYS F O 1
ATOM 15140 N N . TYR F 1 243 ? -23.208 51.144 45.502 1.00 27.98 241 TYR F N 1
ATOM 15141 C CA . TYR F 1 243 ? -23.800 49.812 45.379 1.00 29.10 241 TYR F CA 1
ATOM 15142 C C . TYR F 1 243 ? -23.302 49.174 44.093 1.00 27.46 241 TYR F C 1
ATOM 15143 O O . TYR F 1 243 ? -23.473 49.751 43.022 1.00 26.56 241 TYR F O 1
ATOM 15160 N N . GLU F 1 245 ? -23.089 45.734 41.621 1.00 26.41 243 GLU F N 1
ATOM 15161 C CA . GLU F 1 245 ? -23.627 44.458 41.235 1.00 28.63 243 GLU F CA 1
ATOM 15162 C C . GLU F 1 245 ? -22.866 43.910 40.042 1.00 26.82 243 GLU F C 1
ATOM 15163 O O . GLU F 1 245 ? -22.383 44.654 39.212 1.00 24.71 243 GLU F O 1
ATOM 15169 N N . ALA F 1 246 ? -22.765 42.589 39.983 1.00 26.90 244 ALA F N 1
ATOM 15170 C CA . ALA F 1 246 ? -22.075 41.926 38.879 1.00 26.23 244 ALA F CA 1
ATOM 15171 C C . ALA F 1 246 ? -22.748 40.614 38.555 1.00 27.02 244 ALA F C 1
ATOM 15172 O O . ALA F 1 246 ? -23.151 39.865 39.453 1.00 28.51 244 ALA F O 1
ATOM 15174 N N . ASP F 1 247 ? -22.855 40.329 37.258 1.00 26.89 245 ASP F N 1
ATOM 15175 C CA . ASP F 1 247 ? -23.432 39.065 36.789 1.00 28.27 245 ASP F CA 1
ATOM 15176 C C . ASP F 1 247 ? -22.460 38.419 35.799 1.00 27.15 245 ASP F C 1
ATOM 15177 O O . ASP F 1 247 ? -22.001 39.068 34.860 1.00 26.32 245 ASP F O 1
ATOM 15182 N N . ALA F 1 248 ? -22.141 37.161 36.049 1.00 27.43 246 ALA F N 1
ATOM 15183 C CA . ALA F 1 248 ? -21.213 36.411 35.214 1.00 27.63 246 ALA F CA 1
ATOM 15184 C C . ALA F 1 248 ? -21.992 35.558 34.228 1.00 28.39 246 ALA F C 1
ATOM 15185 O O . ALA F 1 248 ? -23.126 35.151 34.487 1.00 28.81 246 ALA F O 1
ATOM 15187 N N . SER F 1 249 ? -21.368 35.259 33.097 1.00 28.70 247 SER F N 1
ATOM 15188 C CA . SER F 1 249 ? -21.993 34.447 32.035 1.00 29.89 247 SER F CA 1
ATOM 15189 C C . SER F 1 249 ? -22.354 33.024 32.463 1.00 31.06 247 SER F C 1
ATOM 15190 O O . SER F 1 249 ? -23.193 32.398 31.826 1.00 32.96 247 SER F O 1
ATOM 15193 N N . ASN F 1 250 ? -21.755 32.502 33.529 1.00 31.52 248 ASN F N 1
ATOM 15194 C CA . ASN F 1 250 ? -22.204 31.212 34.081 1.00 33.16 248 ASN F CA 1
ATOM 15195 C C . ASN F 1 250 ? -23.441 31.318 35.019 1.00 34.06 248 ASN F C 1
ATOM 15196 O O . ASN F 1 250 ? -23.861 30.313 35.571 1.00 36.14 248 ASN F O 1
ATOM 15201 N N . GLY F 1 251 ? -24.029 32.512 35.177 1.00 33.47 249 GLY F N 1
ATOM 15202 C CA . GLY F 1 251 ? -25.260 32.673 35.990 1.00 33.71 249 GLY F CA 1
ATOM 15203 C C . GLY F 1 251 ? -25.001 33.193 37.411 1.00 33.44 249 GLY F C 1
ATOM 15204 O O . GLY F 1 251 ? -25.938 33.585 38.112 1.00 34.20 249 GLY F O 1
ATOM 15205 N N . VAL F 1 252 ? -23.736 33.250 37.847 1.00 32.01 250 VAL F N 1
ATOM 15206 C CA . VAL F 1 252 ? -23.426 33.753 39.176 1.00 31.53 250 VAL F CA 1
ATOM 15207 C C . VAL F 1 252 ? -23.727 35.259 39.286 1.00 30.26 250 VAL F C 1
ATOM 15208 O O . VAL F 1 252 ? -23.403 36.042 38.394 1.00 29.34 250 VAL F O 1
ATOM 15212 N N . ASN F 1 253 ? -24.337 35.638 40.406 1.00 30.23 251 ASN F N 1
ATOM 15213 C CA . ASN F 1 253 ? -24.586 37.029 40.752 1.00 29.86 251 ASN F CA 1
ATOM 15214 C C . ASN F 1 253 ? -23.748 37.411 41.968 1.00 28.79 251 ASN F C 1
ATOM 15215 O O . ASN F 1 253 ? -23.653 36.635 42.932 1.00 29.36 251 ASN F O 1
ATOM 15220 N N . GLU F 1 254 ? -23.175 38.607 41.959 1.00 27.42 252 GLU F N 1
ATOM 15221 C CA . GLU F 1 254 ? -22.480 39.136 43.123 1.00 27.11 252 GLU F CA 1
ATOM 15222 C C . GLU F 1 254 ? -22.961 40.550 43.420 1.00 26.99 252 GLU F C 1
ATOM 15223 O O . GLU F 1 254 ? -23.312 41.296 42.515 1.00 26.26 252 GLU F O 1
ATOM 15229 N N . LYS F 1 255 ? -22.928 40.902 44.691 1.00 27.68 253 LYS F N 1
ATOM 15230 C CA . LYS F 1 255 ? -23.259 42.233 45.157 1.00 29.23 253 LYS F CA 1
ATOM 15231 C C . LYS F 1 255 ? -22.318 42.615 46.277 1.00 28.05 253 LYS F C 1
ATOM 15232 O O . LYS F 1 255 ? -22.070 41.835 47.189 1.00 28.38 253 LYS F O 1
ATOM 15238 N N . GLN F 1 256 ? -21.909 43.857 46.269 1.00 27.23 254 GLN F N 1
ATOM 15239 C CA . GLN F 1 256 ? -21.195 44.433 47.393 1.00 27.79 254 GLN F CA 1
ATOM 15240 C C . GLN F 1 256 ? -21.510 45.921 47.456 1.00 27.75 254 GLN F C 1
ATOM 15241 O O . GLN F 1 256 ? -21.575 46.591 46.420 1.00 27.24 254 GLN F O 1
ATOM 15247 N N . ASP F 1 257 ? -21.642 46.439 48.662 1.00 28.43 255 ASP F N 1
ATOM 15248 C CA . ASP F 1 257 ? -21.781 47.882 48.815 1.00 28.73 255 ASP F CA 1
ATOM 15249 C C . ASP F 1 257 ? -20.678 48.470 49.681 1.00 28.37 255 ASP F C 1
ATOM 15250 O O . ASP F 1 257 ? -19.865 47.753 50.261 1.00 28.73 255 ASP F O 1
ATOM 15255 N N . ALA F 1 258 ? -20.657 49.789 49.736 1.00 27.92 256 ALA F N 1
ATOM 15256 C CA . ALA F 1 258 ? -19.567 50.533 50.338 1.00 27.64 256 ALA F CA 1
ATOM 15257 C C . ALA F 1 258 ? -20.034 51.945 50.693 1.00 28.30 256 ALA F C 1
ATOM 15258 O O . ALA F 1 258 ? -21.104 52.403 50.232 1.00 28.10 256 ALA F O 1
ATOM 15268 N N . SER F 1 260 ? -18.302 56.020 52.109 1.00 28.23 258 SER F N 1
ATOM 15269 C CA . SER F 1 260 ? -17.186 56.874 52.421 1.00 28.52 258 SER F CA 1
ATOM 15270 C C . SER F 1 260 ? -17.719 58.170 52.986 1.00 29.11 258 SER F C 1
ATOM 15271 O O . SER F 1 260 ? -18.758 58.652 52.534 1.00 30.24 258 SER F O 1
ATOM 15274 N N . ALA F 1 261 ? -17.041 58.712 53.993 1.00 29.32 259 ALA F N 1
ATOM 15275 C CA . ALA F 1 261 ? -17.443 59.965 54.601 1.00 30.41 259 ALA F CA 1
ATOM 15276 C C . ALA F 1 261 ? -16.238 60.710 55.121 1.00 31.00 259 ALA F C 1
ATOM 15277 O O . ALA F 1 261 ? -15.201 60.114 55.412 1.00 30.53 259 ALA F O 1
ATOM 15279 N N . GLY F 1 262 ? -16.362 62.025 55.173 1.00 31.55 260 GLY F N 1
ATOM 15280 C CA . GLY F 1 262 ? -15.295 62.877 55.638 1.00 31.42 260 GLY F CA 1
ATOM 15281 C C . GLY F 1 262 ? -15.858 64.083 56.311 1.00 32.53 260 GLY F C 1
ATOM 15282 O O . GLY F 1 262 ? -16.940 64.569 55.951 1.00 32.62 260 GLY F O 1
ATOM 15283 N N . LEU F 1 263 ? -15.120 64.562 57.309 1.00 33.21 261 LEU F N 1
ATOM 15284 C CA . LEU F 1 263 ? -15.477 65.735 58.067 1.00 34.88 261 LEU F CA 1
ATOM 15285 C C . LEU F 1 263 ? -14.269 66.654 58.103 1.00 34.68 261 LEU F C 1
ATOM 15286 O O . LEU F 1 263 ? -13.169 66.200 58.406 1.00 34.54 261 LEU F O 1
ATOM 15299 N N . TYR F 1 265 ? -12.723 70.673 59.255 1.00 37.07 263 TYR F N 1
ATOM 15300 C CA . TYR F 1 265 ? -12.847 71.950 59.944 1.00 38.68 263 TYR F CA 1
ATOM 15301 C C . TYR F 1 265 ? -11.730 72.855 59.456 1.00 38.91 263 TYR F C 1
ATOM 15302 O O . TYR F 1 265 ? -10.548 72.500 59.558 1.00 38.12 263 TYR F O 1
ATOM 15311 N N . THR F 1 266 ? -12.125 73.983 58.867 1.00 39.58 264 THR F N 1
ATOM 15312 C CA . THR F 1 266 ? -11.215 74.926 58.261 1.00 40.01 264 THR F CA 1
ATOM 15313 C C . THR F 1 266 ? -11.241 76.176 59.110 1.00 42.54 264 THR F C 1
ATOM 15314 O O . THR F 1 266 ? -12.316 76.723 59.376 1.00 43.84 264 THR F O 1
ATOM 15318 N N . THR F 1 267 ? -10.058 76.611 59.546 1.00 43.08 265 THR F N 1
ATOM 15319 C CA . THR F 1 267 ? -9.902 77.840 60.342 1.00 45.48 265 THR F CA 1
ATOM 15320 C C . THR F 1 267 ? -8.565 78.515 59.958 1.00 45.54 265 THR F C 1
ATOM 15321 O O . THR F 1 267 ? -7.508 77.876 59.979 1.00 44.94 265 THR F O 1
ATOM 15325 N N . GLY F 1 268 ? -8.651 79.762 59.501 1.00 46.33 266 GLY F N 1
ATOM 15326 C CA . GLY F 1 268 ? -7.517 80.511 58.939 1.00 46.04 266 GLY F CA 1
ATOM 15327 C C . GLY F 1 268 ? -6.837 79.713 57.850 1.00 44.13 266 GLY F C 1
ATOM 15328 O O . GLY F 1 268 ? -7.467 79.306 56.875 1.00 43.59 266 GLY F O 1
ATOM 15329 N N . ASP F 1 269 ? -5.552 79.432 58.028 1.00 43.57 267 ASP F N 1
ATOM 15330 C CA . ASP F 1 269 ? -4.783 78.719 57.012 1.00 42.18 267 ASP F CA 1
ATOM 15331 C C . ASP F 1 269 ? -4.702 77.209 57.249 1.00 40.44 267 ASP F C 1
ATOM 15332 O O . ASP F 1 269 ? -3.831 76.556 56.659 1.00 39.24 267 ASP F O 1
ATOM 15337 N N . TRP F 1 270 ? -5.601 76.649 58.059 1.00 38.97 268 TRP F N 1
ATOM 15338 C CA . TRP F 1 270 ? -5.531 75.257 58.447 1.00 38.41 268 TRP F CA 1
ATOM 15339 C C . TRP F 1 270 ? -6.811 74.529 58.095 1.00 37.82 268 TRP F C 1
ATOM 15340 O O . TRP F 1 270 ? -7.925 75.078 58.267 1.00 38.58 268 TRP F O 1
ATOM 15351 N N . GLN F 1 271 ? -6.668 73.293 57.619 1.00 36.43 269 GLN F N 1
ATOM 15352 C CA . GLN F 1 271 ? -7.798 72.363 57.520 1.00 36.12 269 GLN F CA 1
ATOM 15353 C C . GLN F 1 271 ? -7.493 71.047 58.247 1.00 35.67 269 GLN F C 1
ATOM 15354 O O . GLN F 1 271 ? -6.509 70.363 57.929 1.00 34.49 269 GLN F O 1
ATOM 15360 N N . TYR F 1 272 ? -8.365 70.707 59.194 1.00 36.29 270 TYR F N 1
ATOM 15361 C CA . TYR F 1 272 ? -8.353 69.435 59.884 1.00 36.98 270 TYR F CA 1
ATOM 15362 C C . TYR F 1 272 ? -9.338 68.528 59.184 1.00 35.81 270 TYR F C 1
ATOM 15363 O O . TYR F 1 272 ? -10.431 68.981 58.828 1.00 36.46 270 TYR F O 1
ATOM 15372 N N . LYS F 1 273 ? -8.975 67.266 58.989 1.00 34.18 271 LYS F N 1
ATOM 15373 C CA . LYS F 1 273 ? -9.841 66.335 58.260 1.00 33.70 271 LYS F CA 1
ATOM 15374 C C . LYS F 1 273 ? -9.801 64.928 58.849 1.00 33.96 271 LYS F C 1
ATOM 15375 O O . LYS F 1 273 ? -8.726 64.438 59.227 1.00 34.04 271 LYS F O 1
ATOM 15381 N N . LEU F 1 274 ? -10.981 64.325 58.984 1.00 34.01 272 LEU F N 1
ATOM 15382 C CA . LEU F 1 274 ? -11.148 62.918 59.342 1.00 34.21 272 LEU F CA 1
ATOM 15383 C C . LEU F 1 274 ? -11.907 62.230 58.211 1.00 33.04 272 LEU F C 1
ATOM 15384 O O . LEU F 1 274 ? -12.903 62.771 57.736 1.00 32.27 272 LEU F O 1
ATOM 15389 N N . GLY F 1 275 ? -11.413 61.066 57.799 1.00 31.15 273 GLY F N 1
ATOM 15390 C CA . GLY F 1 275 ? -12.039 60.280 56.767 1.00 30.81 273 GLY F CA 1
ATOM 15391 C C . GLY F 1 275 ? -12.251 58.840 57.202 1.00 30.96 273 GLY F C 1
ATOM 15392 O O . GLY F 1 275 ? -11.485 58.312 58.002 1.00 31.05 273 GLY F O 1
ATOM 15393 N N . TYR F 1 276 ? -13.306 58.233 56.683 1.00 30.94 274 TYR F N 1
ATOM 15394 C CA . TYR F 1 276 ? -13.618 56.829 56.925 1.00 31.22 274 TYR F CA 1
ATOM 15395 C C . TYR F 1 276 ? -14.257 56.265 55.674 1.00 30.20 274 TYR F C 1
ATOM 15396 O O . TYR F 1 276 ? -15.144 56.902 55.095 1.00 29.92 274 TYR F O 1
ATOM 15405 N N . ALA F 1 277 ? -13.813 55.095 55.248 1.00 29.20 275 ALA F N 1
ATOM 15406 C CA . ALA F 1 277 ? -14.497 54.379 54.186 1.00 28.41 275 ALA F CA 1
ATOM 15407 C C . ALA F 1 277 ? -14.527 52.900 54.483 1.00 29.02 275 ALA F C 1
ATOM 15408 O O . ALA F 1 277 ? -13.668 52.388 55.220 1.00 29.26 275 ALA F O 1
ATOM 15410 N N . ALA F 1 278 ? -15.548 52.220 53.960 1.00 28.55 276 ALA F N 1
ATOM 15411 C CA . ALA F 1 278 ? -15.717 50.793 54.179 1.00 28.45 276 ALA F CA 1
ATOM 15412 C C . ALA F 1 278 ? -16.320 50.121 52.970 1.00 27.91 276 ALA F C 1
ATOM 15413 O O . ALA F 1 278 ? -17.178 50.698 52.320 1.00 27.92 276 ALA F O 1
ATOM 15415 N N . ASN F 1 279 ? -15.874 48.892 52.697 1.00 27.18 277 ASN F N 1
ATOM 15416 C CA . ASN F 1 279 ? -16.585 47.956 51.851 1.00 27.48 277 ASN F CA 1
ATOM 15417 C C . ASN F 1 279 ? -17.218 46.923 52.753 1.00 28.73 277 ASN F C 1
ATOM 15418 O O . ASN F 1 279 ? -16.555 46.421 53.666 1.00 29.51 277 ASN F O 1
ATOM 15423 N N . PHE F 1 280 ? -18.505 46.644 52.557 1.00 29.40 278 PHE F N 1
ATOM 15424 C CA . PHE F 1 280 ? -19.209 45.648 53.401 1.00 31.18 278 PHE F CA 1
ATOM 15425 C C . PHE F 1 280 ? -18.973 44.258 52.819 1.00 30.51 278 PHE F C 1
ATOM 15426 O O . PHE F 1 280 ? -18.399 44.148 51.750 1.00 28.84 278 PHE F O 1
ATOM 15434 N N . ASP F 1 281 ? -19.395 43.216 53.522 1.00 31.17 279 ASP F N 1
ATOM 15435 C CA . ASP F 1 281 ? -19.173 41.858 53.034 1.00 31.92 279 ASP F CA 1
ATOM 15436 C C . ASP F 1 281 ? -19.826 41.648 51.672 1.00 31.71 279 ASP F C 1
ATOM 15437 O O . ASP F 1 281 ? -20.938 42.107 51.407 1.00 31.33 279 ASP F O 1
ATOM 15442 N N . LEU F 1 282 ? -19.107 40.965 50.810 1.00 30.37 280 LEU F N 1
ATOM 15443 C CA . LEU F 1 282 ? -19.631 40.611 49.508 1.00 30.68 280 LEU F CA 1
ATOM 15444 C C . LEU F 1 282 ? -20.632 39.461 49.629 1.00 30.96 280 LEU F C 1
ATOM 15445 O O . LEU F 1 282 ? -20.507 38.591 50.506 1.00 31.25 280 LEU F O 1
ATOM 15450 N N . GLU F 1 283 ? -21.629 39.505 48.762 1.00 31.08 281 GLU F N 1
ATOM 15451 C CA . GLU F 1 283 ? -22.639 38.467 48.634 1.00 33.25 281 GLU F CA 1
ATOM 15452 C C . GLU F 1 283 ? -22.530 37.818 47.269 1.00 31.56 281 GLU F C 1
ATOM 15453 O O . GLU F 1 283 ? -22.390 38.522 46.251 1.00 30.15 281 GLU F O 1
ATOM 15459 N N . ARG F 1 284 ? -22.532 36.491 47.249 1.00 31.00 282 ARG F N 1
ATOM 15460 C CA . ARG F 1 284 ? -22.483 35.716 46.015 1.00 30.98 282 ARG F CA 1
ATOM 15461 C C . ARG F 1 284 ? -23.642 34.756 45.978 1.00 32.03 282 ARG F C 1
ATOM 15462 O O . ARG F 1 284 ? -23.801 33.940 46.889 1.00 32.54 282 ARG F O 1
ATOM 15470 N N . ASP F 1 285 ? -24.455 34.862 44.928 1.00 33.10 283 ASP F N 1
ATOM 15471 C CA . ASP F 1 285 ? -25.688 34.096 44.806 1.00 35.77 283 ASP F CA 1
ATOM 15472 C C . ASP F 1 285 ? -26.511 34.090 46.103 1.00 36.72 283 ASP F C 1
ATOM 15473 O O . ASP F 1 285 ? -26.955 33.045 46.554 1.00 37.65 283 ASP F O 1
ATOM 15478 N N . GLY F 1 286 ? -26.692 35.262 46.698 1.00 36.77 284 GLY F N 1
ATOM 15479 C CA . GLY F 1 286 ? -27.527 35.394 47.889 1.00 38.89 284 GLY F CA 1
ATOM 15480 C C . GLY F 1 286 ? -26.874 34.962 49.190 1.00 40.20 284 GLY F C 1
ATOM 15481 O O . GLY F 1 286 ? -27.516 35.033 50.212 1.00 41.08 284 GLY F O 1
ATOM 15482 N N . LYS F 1 287 ? -25.601 34.548 49.169 1.00 40.20 285 LYS F N 1
ATOM 15483 C CA . LYS F 1 287 ? -24.895 34.147 50.391 1.00 41.78 285 LYS F CA 1
ATOM 15484 C C . LYS F 1 287 ? -23.753 35.096 50.707 1.00 39.47 285 LYS F C 1
ATOM 15485 O O . LYS F 1 287 ? -22.934 35.415 49.839 1.00 35.82 285 LYS F O 1
ATOM 15491 N N . THR F 1 288 ? -23.707 35.550 51.955 1.00 38.59 286 THR F N 1
ATOM 15492 C CA . THR F 1 288 ? -22.644 36.436 52.410 1.00 39.00 286 THR F CA 1
ATOM 15493 C C . THR F 1 288 ? -21.332 35.666 52.531 1.00 38.21 286 THR F C 1
ATOM 15494 O O . THR F 1 288 ? -21.310 34.601 53.109 1.00 38.10 286 THR F O 1
ATOM 15498 N N . LEU F 1 289 ? -20.257 36.222 51.979 1.00 36.16 287 LEU F N 1
ATOM 15499 C CA . LEU F 1 289 ? -18.912 35.683 52.155 1.00 37.02 287 LEU F CA 1
ATOM 15500 C C . LEU F 1 289 ? -18.285 36.364 53.364 1.00 36.66 287 LEU F C 1
ATOM 15501 O O . LEU F 1 289 ? -18.066 37.585 53.362 1.00 34.25 287 LEU F O 1
ATOM 15506 N N . SER F 1 290 ? -18.037 35.600 54.415 1.00 38.34 288 SER F N 1
ATOM 15507 C CA . SER F 1 290 ? -17.604 36.208 55.683 1.00 39.49 288 SER F CA 1
ATOM 15508 C C . SER F 1 290 ? -16.188 36.798 55.557 1.00 37.69 288 SER F C 1
ATOM 15509 O O . SER F 1 290 ? -15.353 36.333 54.765 1.00 36.10 288 SER F O 1
ATOM 15512 N N . ASN F 1 291 ? -15.983 37.892 56.283 1.00 36.56 289 ASN F N 1
ATOM 15513 C CA . ASN F 1 291 ? -14.717 38.573 56.355 1.00 35.78 289 ASN F CA 1
ATOM 15514 C C . ASN F 1 291 ? -14.200 39.056 55.005 1.00 33.71 289 ASN F C 1
ATOM 15515 O O . ASN F 1 291 ? -12.991 39.067 54.776 1.00 33.17 289 ASN F O 1
ATOM 15520 N N . THR F 1 292 ? -15.115 39.504 54.145 1.00 31.68 290 THR F N 1
ATOM 15521 C CA . THR F 1 292 ? -14.758 40.107 52.884 1.00 30.05 290 THR F CA 1
ATOM 15522 C C . THR F 1 292 ? -14.885 41.635 52.885 1.00 29.51 290 THR F C 1
ATOM 15523 O O . THR F 1 292 ? -14.743 42.268 51.847 1.00 28.34 290 THR F O 1
ATOM 15527 N N . SER F 1 293 ? -15.130 42.212 54.040 1.00 29.51 291 SER F N 1
ATOM 15528 C CA . SER F 1 293 ? -15.187 43.653 54.219 1.00 29.54 291 SER F CA 1
ATOM 15529 C C . SER F 1 293 ? -13.780 44.280 54.348 1.00 29.45 291 SER F C 1
ATOM 15530 O O . SER F 1 293 ? -12.803 43.599 54.675 1.00 29.67 291 SER F O 1
ATOM 15533 N N . ASP F 1 294 ? -13.712 45.580 54.113 1.00 29.07 292 ASP F N 1
ATOM 15534 C CA . ASP F 1 294 ? -12.515 46.389 54.350 1.00 29.39 292 ASP F CA 1
ATOM 15535 C C . ASP F 1 294 ? -12.942 47.684 55.064 1.00 29.97 292 ASP F C 1
ATOM 15536 O O . ASP F 1 294 ? -14.041 48.193 54.802 1.00 29.56 292 ASP F O 1
ATOM 15541 N N . ASP F 1 295 ? -12.048 48.276 55.853 1.00 29.59 293 ASP F N 1
ATOM 15542 C CA . ASP F 1 295 ? -12.202 49.688 56.156 1.00 29.48 293 ASP F CA 1
ATOM 15543 C C . ASP F 1 295 ? -10.895 50.432 56.393 1.00 29.06 293 ASP F C 1
ATOM 15544 O O . ASP F 1 295 ? -9.825 49.841 56.475 1.00 28.40 293 ASP F O 1
ATOM 15549 N N . VAL F 1 296 ? -11.032 51.753 56.407 1.00 28.71 294 VAL F N 1
ATOM 15550 C CA . VAL F 1 296 ? -9.949 52.667 56.577 1.00 28.52 294 VAL F CA 1
ATOM 15551 C C . VAL F 1 296 ? -10.420 53.872 57.375 1.00 29.37 294 VAL F C 1
ATOM 15552 O O . VAL F 1 296 ? -11.500 54.420 57.113 1.00 29.61 294 VAL F O 1
ATOM 15556 N N . VAL F 1 297 ? -9.570 54.298 58.311 1.00 29.86 295 VAL F N 1
ATOM 15557 C CA . VAL F 1 297 ? -9.736 55.567 58.979 1.00 31.37 295 VAL F CA 1
ATOM 15558 C C . VAL F 1 297 ? -8.491 56.392 58.743 1.00 31.46 295 VAL F C 1
ATOM 15559 O O . VAL F 1 297 ? -7.365 55.871 58.753 1.00 31.54 295 VAL F O 1
ATOM 15563 N N . SER F 1 298 ? -8.696 57.687 58.528 1.00 31.62 296 SER F N 1
ATOM 15564 C CA . SER F 1 298 ? -7.613 58.602 58.174 1.00 31.78 296 SER F CA 1
ATOM 15565 C C . SER F 1 298 ? -7.801 59.950 58.847 1.00 32.04 296 SER F C 1
ATOM 15566 O O . SER F 1 298 ? -8.923 60.419 59.002 1.00 32.73 296 SER F O 1
ATOM 15569 N N . ALA F 1 299 ? -6.698 60.535 59.290 1.00 31.65 297 ALA F N 1
ATOM 15570 C CA . ALA F 1 299 ? -6.675 61.868 59.847 1.00 31.97 297 ALA F CA 1
ATOM 15571 C C . ALA F 1 299 ? -5.615 62.699 59.118 1.00 31.90 297 ALA F C 1
ATOM 15572 O O . ALA F 1 299 ? -4.530 62.203 58.784 1.00 31.14 297 ALA F O 1
ATOM 15574 N N . GLN F 1 300 ? -5.930 63.968 58.877 1.00 32.17 298 GLN F N 1
ATOM 15575 C CA . GLN F 1 300 ? -5.030 64.872 58.174 1.00 31.48 298 GLN F CA 1
ATOM 15576 C C . GLN F 1 300 ? -5.114 66.292 58.729 1.00 32.62 298 GLN F C 1
ATOM 15577 O O . GLN F 1 300 ? -6.197 66.760 59.109 1.00 33.36 298 GLN F O 1
ATOM 15583 N N . ILE F 1 301 ? -3.949 66.937 58.820 1.00 32.60 299 ILE F N 1
ATOM 15584 C CA . ILE F 1 301 ? -3.839 68.368 59.033 1.00 33.95 299 ILE F CA 1
ATOM 15585 C C . ILE F 1 301 ? -3.173 68.947 57.796 1.00 33.20 299 ILE F C 1
ATOM 15586 O O . ILE F 1 301 ? -2.096 68.462 57.362 1.00 32.00 299 ILE F O 1
ATOM 15599 N N . TYR F 1 303 ? -2.024 72.651 55.769 1.00 32.41 301 TYR F N 1
ATOM 15600 C CA . TYR F 1 303 ? -1.686 74.050 55.908 1.00 33.81 301 TYR F CA 1
ATOM 15601 C C . TYR F 1 303 ? -1.665 74.709 54.555 1.00 33.77 301 TYR F C 1
ATOM 15602 O O . TYR F 1 303 ? -0.960 74.245 53.638 1.00 32.37 301 TYR F O 1
ATOM 15611 N N . PHE F 1 304 ? -2.387 75.817 54.434 1.00 35.29 302 PHE F N 1
ATOM 15612 C CA . PHE F 1 304 ? -2.466 76.570 53.170 1.00 35.90 302 PHE F CA 1
ATOM 15613 C C . PHE F 1 304 ? -1.264 77.489 53.114 1.00 35.36 302 PHE F C 1
ATOM 15614 O O . PHE F 1 304 ? -1.321 78.684 53.475 1.00 35.86 302 PHE F O 1
ATOM 15622 N N . VAL F 1 305 ? -0.145 76.887 52.710 1.00 33.49 303 VAL F N 1
ATOM 15623 C CA . VAL F 1 305 ? 1.156 77.566 52.770 1.00 33.61 303 VAL F CA 1
ATOM 15624 C C . VAL F 1 305 ? 1.273 78.716 51.754 1.00 33.57 303 VAL F C 1
ATOM 15625 O O . VAL F 1 305 ? 2.093 79.627 51.918 1.00 34.62 303 VAL F O 1
ATOM 15629 N N . ASP F 1 306 ? 0.445 78.671 50.722 1.00 32.72 304 ASP F N 1
ATOM 15630 C CA . ASP F 1 306 ? 0.411 79.696 49.682 1.00 33.78 304 ASP F CA 1
ATOM 15631 C C . ASP F 1 306 ? -0.930 79.570 48.940 1.00 33.66 304 ASP F C 1
ATOM 15632 O O . ASP F 1 306 ? -1.502 78.488 48.946 1.00 31.90 304 ASP F O 1
ATOM 15637 N N . PRO F 1 307 ? -1.383 80.633 48.238 1.00 35.29 305 PRO F N 1
ATOM 15638 C CA . PRO F 1 307 ? -2.575 80.396 47.383 1.00 35.83 305 PRO F CA 1
ATOM 15639 C C . PRO F 1 307 ? -2.398 79.286 46.361 1.00 35.33 305 PRO F C 1
ATOM 15640 O O . PRO F 1 307 ? -3.380 78.673 45.940 1.00 36.29 305 PRO F O 1
ATOM 15644 N N . SER F 1 308 ? -1.159 78.977 45.973 1.00 35.22 306 SER F N 1
ATOM 15645 C CA . SER F 1 308 ? -0.890 77.882 45.026 1.00 34.63 306 SER F CA 1
ATOM 15646 C C . SER F 1 308 ? -0.473 76.545 45.596 1.00 32.10 306 SER F C 1
ATOM 15647 O O . SER F 1 308 ? -0.142 75.661 44.830 1.00 30.24 306 SER F O 1
ATOM 15650 N N . ALA F 1 309 ? -0.410 76.416 46.908 1.00 31.14 307 ALA F N 1
ATOM 15651 C CA . ALA F 1 309 ? 0.227 75.241 47.491 1.00 30.22 307 ALA F CA 1
ATOM 15652 C C . ALA F 1 309 ? -0.270 74.894 48.885 1.00 30.17 307 ALA F C 1
ATOM 15653 O O . ALA F 1 309 ? -0.713 75.754 49.626 1.00 30.13 307 ALA F O 1
ATOM 15655 N N . VAL F 1 310 ? -0.135 73.610 49.215 1.00 29.92 308 VAL F N 1
ATOM 15656 C CA . VAL F 1 310 ? -0.430 73.096 50.535 1.00 31.02 308 VAL F CA 1
ATOM 15657 C C . VAL F 1 310 ? 0.697 72.229 51.067 1.00 30.52 308 VAL F C 1
ATOM 15658 O O . VAL F 1 310 ? 1.429 71.580 50.281 1.00 29.23 308 VAL F O 1
ATOM 15662 N N . LEU F 1 311 ? 0.804 72.204 52.387 1.00 30.46 309 LEU F N 1
ATOM 15663 C CA . LEU F 1 311 ? 1.579 71.220 53.114 1.00 30.77 309 LEU F CA 1
ATOM 15664 C C . LEU F 1 311 ? 0.606 70.384 53.910 1.00 30.90 309 LEU F C 1
ATOM 15665 O O . LEU F 1 311 ? -0.411 70.917 54.384 1.00 30.81 309 LEU F O 1
ATOM 15670 N N . TYR F 1 312 ? 0.887 69.096 54.074 1.00 30.11 310 TYR F N 1
ATOM 15671 C CA . TYR F 1 312 ? 0.023 68.264 54.925 1.00 30.58 310 TYR F CA 1
ATOM 15672 C C . TYR F 1 312 ? 0.764 67.174 55.689 1.00 30.46 310 TYR F C 1
ATOM 15673 O O . TYR F 1 312 ? 1.884 66.782 55.318 1.00 29.94 310 TYR F O 1
ATOM 15682 N N . ALA F 1 313 ? 0.116 66.705 56.753 1.00 30.46 311 ALA F N 1
ATOM 15683 C CA . ALA F 1 313 ? 0.522 65.535 57.499 1.00 30.72 311 ALA F CA 1
ATOM 15684 C C . ALA F 1 313 ? -0.684 64.641 57.607 1.00 31.00 311 ALA F C 1
ATOM 15685 O O . ALA F 1 313 ? -1.815 65.122 57.853 1.00 31.99 311 ALA F O 1
ATOM 15687 N N . ARG F 1 314 ? -0.464 63.340 57.438 1.00 30.61 312 ARG F N 1
ATOM 15688 C CA . ARG F 1 314 ? -1.557 62.381 57.335 1.00 30.18 312 ARG F CA 1
ATOM 15689 C C . ARG F 1 314 ? -1.210 61.056 58.029 1.00 30.48 312 ARG F C 1
ATOM 15690 O O . ARG F 1 314 ? -0.067 60.587 57.962 1.00 29.71 312 ARG F O 1
ATOM 15698 N N . ALA F 1 315 ? -2.200 60.478 58.715 1.00 30.57 313 ALA F N 1
ATOM 15699 C CA . ALA F 1 315 ? -2.073 59.174 59.360 1.00 30.81 313 ALA F CA 1
ATOM 15700 C C . ALA F 1 315 ? -3.309 58.357 59.021 1.00 31.61 313 ALA F C 1
ATOM 15701 O O . ALA F 1 315 ? -4.427 58.863 59.164 1.00 31.84 313 ALA F O 1
ATOM 15703 N N . ARG F 1 316 ? -3.111 57.124 58.560 1.00 30.77 314 ARG F N 1
ATOM 15704 C CA . ARG F 1 316 ? -4.227 56.258 58.216 1.00 31.35 314 ARG F CA 1
ATOM 15705 C C . ARG F 1 316 ? -3.967 54.810 58.556 1.00 31.09 314 ARG F C 1
ATOM 15706 O O . ARG F 1 316 ? -2.813 54.367 58.638 1.00 30.33 314 ARG F O 1
ATOM 15722 N N . ASN F 1 318 ? -5.448 50.986 57.486 1.00 28.82 316 ASN F N 1
ATOM 15723 C CA . ASN F 1 318 ? -6.243 50.123 56.602 1.00 28.97 316 ASN F CA 1
ATOM 15724 C C . ASN F 1 318 ? -6.403 48.742 57.200 1.00 29.94 316 ASN F C 1
ATOM 15725 O O . ASN F 1 318 ? -5.390 48.087 57.529 1.00 30.97 316 ASN F O 1
ATOM 15730 N N . ASP F 1 319 ? -7.647 48.281 57.303 1.00 29.29 317 ASP F N 1
ATOM 15731 C CA . ASP F 1 319 ? -7.941 46.944 57.757 1.00 29.88 317 ASP F CA 1
ATOM 15732 C C . ASP F 1 319 ? -8.709 46.252 56.628 1.00 29.85 317 ASP F C 1
ATOM 15733 O O . ASP F 1 319 ? -9.923 46.471 56.445 1.00 29.02 317 ASP F O 1
ATOM 15738 N N . PHE F 1 320 ? -8.010 45.393 55.897 1.00 28.83 318 PHE F N 1
ATOM 15739 C CA . PHE F 1 320 ? -8.584 44.736 54.736 1.00 28.64 318 PHE F CA 1
ATOM 15740 C C . PHE F 1 320 ? -9.204 43.377 55.022 1.00 28.90 318 PHE F C 1
ATOM 15741 O O . PHE F 1 320 ? -8.991 42.759 56.050 1.00 28.79 318 PHE F O 1
ATOM 15749 N N . ASN F 1 321 ? -9.975 42.928 54.031 1.00 28.26 319 ASN F N 1
ATOM 15750 C CA . ASN F 1 321 ? -10.573 41.607 54.021 1.00 29.30 319 ASN F CA 1
ATOM 15751 C C . ASN F 1 321 ? -9.549 40.475 54.192 1.00 30.17 319 ASN F C 1
ATOM 15752 O O . ASN F 1 321 ? -8.377 40.666 53.916 1.00 29.70 319 ASN F O 1
ATOM 15757 N N . GLU F 1 322 ? -10.041 39.300 54.544 1.00 31.47 320 GLU F N 1
ATOM 15758 C CA . GLU F 1 322 ? -9.209 38.123 54.757 1.00 33.53 320 GLU F CA 1
ATOM 15759 C C . GLU F 1 322 ? -9.162 37.174 53.545 1.00 33.23 320 GLU F C 1
ATOM 15760 O O . GLU F 1 322 ? -8.705 36.055 53.670 1.00 33.54 320 GLU F O 1
ATOM 15766 N N . GLY F 1 323 ? -9.598 37.640 52.375 1.00 31.87 321 GLY F N 1
ATOM 15767 C CA . GLY F 1 323 ? -9.427 36.895 51.133 1.00 31.07 321 GLY F CA 1
ATOM 15768 C C . GLY F 1 323 ? -10.686 36.202 50.662 1.00 30.72 321 GLY F C 1
ATOM 15769 O O . GLY F 1 323 ? -11.615 35.920 51.412 1.00 30.16 321 GLY F O 1
ATOM 15770 N N . LEU F 1 324 ? -10.742 35.985 49.359 1.00 29.98 322 LEU F N 1
ATOM 15771 C CA . LEU F 1 324 ? -11.807 35.183 48.759 1.00 30.42 322 LEU F CA 1
ATOM 15772 C C . LEU F 1 324 ? -11.312 34.600 47.441 1.00 29.11 322 LEU F C 1
ATOM 15773 O O . LEU F 1 324 ? -10.357 35.109 46.829 1.00 27.81 322 LEU F O 1
ATOM 15778 N N . ASP F 1 325 ? -11.991 33.542 47.012 1.00 29.81 323 ASP F N 1
ATOM 15779 C CA . ASP F 1 325 ? -11.774 32.967 45.677 1.00 30.52 323 ASP F CA 1
ATOM 15780 C C . ASP F 1 325 ? -12.705 33.592 44.650 1.00 29.18 323 ASP F C 1
ATOM 15781 O O . ASP F 1 325 ? -13.816 33.980 44.959 1.00 28.95 323 ASP F O 1
ATOM 15786 N N . GLY F 1 326 ? -12.229 33.683 43.421 1.00 28.08 324 GLY F N 1
ATOM 15787 C CA . GLY F 1 326 ? -13.055 34.025 42.283 1.00 27.22 324 GLY F CA 1
ATOM 15788 C C . GLY F 1 326 ? -13.792 32.828 41.765 1.00 27.64 324 GLY F C 1
ATOM 15789 O O . GLY F 1 326 ? -13.727 31.746 42.344 1.00 27.95 324 GLY F O 1
ATOM 15790 N N . LEU F 1 327 ? -14.401 32.970 40.597 1.00 27.44 325 LEU F N 1
ATOM 15791 C CA . LEU F 1 327 ? -15.217 31.899 40.048 1.00 29.50 325 LEU F CA 1
ATOM 15792 C C . LEU F 1 327 ? -14.410 30.787 39.372 1.00 30.51 325 LEU F C 1
ATOM 15793 O O . LEU F 1 327 ? -14.977 29.813 38.922 1.00 31.43 325 LEU F O 1
ATOM 15798 N N . ASP F 1 328 ? -13.111 30.961 39.265 1.00 30.35 326 ASP F N 1
ATOM 15799 C CA . ASP F 1 328 ? -12.212 29.957 38.705 1.00 32.27 326 ASP F CA 1
ATOM 15800 C C . ASP F 1 328 ? -11.509 29.148 39.798 1.00 34.14 326 ASP F C 1
ATOM 15801 O O . ASP F 1 328 ? -10.513 28.516 39.523 1.00 34.59 326 ASP F O 1
ATOM 15806 N N . ASP F 1 329 ? -11.992 29.236 41.035 1.00 36.75 327 ASP F N 1
ATOM 15807 C CA . ASP F 1 329 ? -11.403 28.557 42.188 1.00 39.89 327 ASP F CA 1
ATOM 15808 C C . ASP F 1 329 ? -9.963 28.965 42.540 1.00 38.62 327 ASP F C 1
ATOM 15809 O O . ASP F 1 329 ? -9.241 28.198 43.137 1.00 41.42 327 ASP F O 1
ATOM 15814 N N . ALA F 1 330 ? -9.540 30.152 42.152 1.00 35.29 328 ALA F N 1
ATOM 15815 C CA . ALA F 1 330 ? -8.255 30.662 42.553 1.00 34.32 328 ALA F CA 1
ATOM 15816 C C . ALA F 1 330 ? -8.558 31.931 43.351 1.00 32.38 328 ALA F C 1
ATOM 15817 O O . ALA F 1 330 ? -9.619 32.540 43.178 1.00 30.29 328 ALA F O 1
ATOM 15819 N N . ALA F 1 331 ? -7.589 32.367 44.137 1.00 31.70 329 ALA F N 1
ATOM 15820 C CA . ALA F 1 331 ? -7.716 33.615 44.880 1.00 31.51 329 ALA F CA 1
ATOM 15821 C C . ALA F 1 331 ? -8.065 34.784 43.953 1.00 29.04 329 ALA F C 1
ATOM 15822 O O . ALA F 1 331 ? -7.493 34.923 42.874 1.00 28.55 329 ALA F O 1
ATOM 15824 N N . ARG F 1 332 ? -9.015 35.603 44.353 1.00 27.38 330 ARG F N 1
ATOM 15825 C CA . ARG F 1 332 ? -9.306 36.828 43.631 1.00 27.08 330 ARG F CA 1
ATOM 15826 C C . ARG F 1 332 ? -8.467 37.950 44.243 1.00 26.90 330 ARG F C 1
ATOM 15827 O O . ARG F 1 332 ? -8.546 38.202 45.448 1.00 27.35 330 ARG F O 1
ATOM 15835 N N . TRP F 1 333 ? -7.710 38.649 43.411 1.00 26.57 331 TRP F N 1
ATOM 15836 C CA . TRP F 1 333 ? -6.866 39.723 43.889 1.00 26.53 331 TRP F CA 1
ATOM 15837 C C . TRP F 1 333 ? -7.727 40.889 44.394 1.00 25.77 331 TRP F C 1
ATOM 15838 O O . TRP F 1 333 ? -8.709 41.253 43.753 1.00 23.98 331 TRP F O 1
ATOM 15849 N N . THR F 1 334 ? -7.366 41.434 45.560 1.00 24.55 332 THR F N 1
ATOM 15850 C CA . THR F 1 334 ? -7.943 42.670 46.045 1.00 24.72 332 THR F CA 1
ATOM 15851 C C . THR F 1 334 ? -6.832 43.564 46.613 1.00 25.17 332 THR F C 1
ATOM 15852 O O . THR F 1 334 ? -5.709 43.128 46.793 1.00 25.49 332 THR F O 1
ATOM 15856 N N . SER F 1 335 ? -7.202 44.793 46.953 1.00 25.86 333 SER F N 1
ATOM 15857 C CA . SER F 1 335 ? -6.298 45.724 47.627 1.00 25.77 333 SER F CA 1
ATOM 15858 C C . SER F 1 335 ? -5.849 45.228 49.015 1.00 26.89 333 SER F C 1
ATOM 15859 O O . SER F 1 335 ? -4.933 45.780 49.597 1.00 27.97 333 SER F O 1
ATOM 15862 N N . GLY F 1 336 ? -6.504 44.193 49.541 1.00 26.86 334 GLY F N 1
ATOM 15863 C CA . GLY F 1 336 ? -6.093 43.528 50.766 1.00 27.47 334 GLY F CA 1
ATOM 15864 C C . GLY F 1 336 ? -5.121 42.387 50.600 1.00 27.42 334 GLY F C 1
ATOM 15865 O O . GLY F 1 336 ? -4.611 41.895 51.582 1.00 27.15 334 GLY F O 1
ATOM 15866 N N . THR F 1 337 ? -4.847 41.959 49.373 1.00 27.14 335 THR F N 1
ATOM 15867 C CA . THR F 1 337 ? -4.006 40.787 49.129 1.00 28.40 335 THR F CA 1
ATOM 15868 C C . THR F 1 337 ? -2.613 40.949 49.763 1.00 29.54 335 THR F C 1
ATOM 15869 O O . THR F 1 337 ? -2.094 40.004 50.337 1.00 31.12 335 THR F O 1
ATOM 15873 N N . ASN F 1 338 ? -2.067 42.149 49.720 1.00 29.45 336 ASN F N 1
ATOM 15874 C CA . ASN F 1 338 ? -0.758 42.421 50.316 1.00 30.90 336 ASN F CA 1
ATOM 15875 C C . ASN F 1 338 ? -0.749 42.623 51.838 1.00 31.62 336 ASN F C 1
ATOM 15876 O O . ASN F 1 338 ? 0.337 42.694 52.420 1.00 33.44 336 ASN F O 1
ATOM 15881 N N . GLY F 1 339 ? -1.918 42.693 52.470 1.00 29.91 337 GLY F N 1
ATOM 15882 C CA . GLY F 1 339 ? -2.042 42.739 53.922 1.00 30.25 337 GLY F CA 1
ATOM 15883 C C . GLY F 1 339 ? -2.416 44.122 54.449 1.00 29.10 337 GLY F C 1
ATOM 15884 O O . GLY F 1 339 ? -2.327 45.144 53.750 1.00 26.77 337 GLY F O 1
ATOM 15885 N N . ASP F 1 340 ? -2.842 44.125 55.696 1.00 29.39 338 ASP F N 1
ATOM 15886 C CA . ASP F 1 340 ? -3.189 45.362 56.423 1.00 30.00 338 ASP F CA 1
ATOM 15887 C C . ASP F 1 340 ? -1.951 46.240 56.598 1.00 29.84 338 ASP F C 1
ATOM 15888 O O . ASP F 1 340 ? -0.839 45.730 56.764 1.00 29.87 338 ASP F O 1
ATOM 15893 N N . TYR F 1 341 ? -2.137 47.552 56.582 1.00 29.31 339 TYR F N 1
ATOM 15894 C CA . TYR F 1 341 ? -1.060 48.441 56.937 1.00 28.83 339 TYR F CA 1
ATOM 15895 C C . TYR F 1 341 ? -1.549 49.770 57.429 1.00 29.13 339 TYR F C 1
ATOM 15896 O O . TYR F 1 341 ? -2.667 50.198 57.122 1.00 28.64 339 TYR F O 1
ATOM 15905 N N . ASN F 1 342 ? -0.689 50.407 58.208 1.00 29.80 340 ASN F N 1
ATOM 15906 C CA . ASN F 1 342 ? -0.826 51.795 58.595 1.00 30.57 340 ASN F CA 1
ATOM 15907 C C . ASN F 1 342 ? 0.227 52.634 57.884 1.00 30.42 340 ASN F C 1
ATOM 15908 O O . ASN F 1 342 ? 1.265 52.115 57.485 1.00 30.04 340 ASN F O 1
ATOM 15913 N N . GLU F 1 343 ? -0.065 53.919 57.712 1.00 30.97 341 GLU F N 1
ATOM 15914 C CA . GLU F 1 343 ? 0.811 54.838 57.010 1.00 31.12 341 GLU F CA 1
ATOM 15915 C C . GLU F 1 343 ? 0.802 56.235 57.614 1.00 32.27 341 GLU F C 1
ATOM 15916 O O . GLU F 1 343 ? -0.263 56.788 57.914 1.00 32.73 341 GLU F O 1
ATOM 15922 N N . TYR F 1 344 ? 2.008 56.762 57.827 1.00 32.89 342 TYR F N 1
ATOM 15923 C CA . TYR F 1 344 ? 2.254 58.111 58.304 1.00 33.56 342 TYR F CA 1
ATOM 15924 C C . TYR F 1 344 ? 2.940 58.827 57.171 1.00 31.74 342 TYR F C 1
ATOM 15925 O O . TYR F 1 344 ? 3.882 58.289 56.588 1.00 30.70 342 TYR F O 1
ATOM 15934 N N . SER F 1 345 ? 2.466 60.019 56.825 1.00 30.01 343 SER F N 1
ATOM 15935 C CA . SER F 1 345 ? 3.052 60.747 55.719 1.00 28.90 343 SER F CA 1
ATOM 15936 C C . SER F 1 345 ? 3.000 62.250 55.892 1.00 29.55 343 SER F C 1
ATOM 15937 O O . SER F 1 345 ? 2.202 62.798 56.696 1.00 29.03 343 SER F O 1
ATOM 15940 N N . VAL F 1 346 ? 3.896 62.910 55.169 1.00 28.82 344 VAL F N 1
ATOM 15941 C CA . VAL F 1 346 ? 3.882 64.351 55.041 1.00 29.25 344 VAL F CA 1
ATOM 15942 C C . VAL F 1 346 ? 4.052 64.657 53.557 1.00 28.42 344 VAL F C 1
ATOM 15943 O O . VAL F 1 346 ? 4.659 63.864 52.809 1.00 27.42 344 VAL F O 1
ATOM 15947 N N . GLY F 1 347 ? 3.525 65.784 53.118 1.00 28.04 345 GLY F N 1
ATOM 15948 C CA . GLY F 1 347 ? 3.629 66.124 51.707 1.00 27.34 345 GLY F CA 1
ATOM 15949 C C . GLY F 1 347 ? 3.431 67.575 51.385 1.00 27.82 345 GLY F C 1
ATOM 15950 O O . GLY F 1 347 ? 3.057 68.396 52.253 1.00 27.67 345 GLY F O 1
ATOM 15951 N N . VAL F 1 348 ? 3.714 67.869 50.121 1.00 27.16 346 VAL F N 1
ATOM 15952 C CA . VAL F 1 348 ? 3.570 69.201 49.570 1.00 28.23 346 VAL F CA 1
ATOM 15953 C C . VAL F 1 348 ? 2.919 69.044 48.211 1.00 28.15 346 VAL F C 1
ATOM 15954 O O . VAL F 1 348 ? 3.248 68.098 47.464 1.00 28.18 346 VAL F O 1
ATOM 15958 N N . GLU F 1 349 ? 1.987 69.931 47.885 1.00 28.48 347 GLU F N 1
ATOM 15959 C CA . GLU F 1 349 ? 1.466 70.013 46.505 1.00 29.24 347 GLU F CA 1
ATOM 15960 C C . GLU F 1 349 ? 1.423 71.471 46.086 1.00 29.20 347 GLU F C 1
ATOM 15961 O O . GLU F 1 349 ? 0.939 72.313 46.860 1.00 29.42 347 GLU F O 1
ATOM 15967 N N . TYR F 1 350 ? 1.914 71.740 44.873 1.00 27.53 348 TYR F N 1
ATOM 15968 C CA . TYR F 1 350 ? 2.004 73.073 44.326 1.00 27.94 348 TYR F CA 1
ATOM 15969 C C . TYR F 1 350 ? 1.509 73.027 42.888 1.00 28.32 348 TYR F C 1
ATOM 15970 O O . TYR F 1 350 ? 1.901 72.132 42.132 1.00 26.45 348 TYR F O 1
ATOM 15979 N N . TYR F 1 351 ? 0.689 74.005 42.516 1.00 30.24 349 TYR F N 1
ATOM 15980 C CA . TYR F 1 351 ? 0.019 74.070 41.205 1.00 31.61 349 TYR F CA 1
ATOM 15981 C C . TYR F 1 351 ? 0.493 75.297 40.460 1.00 31.25 349 TYR F C 1
ATOM 15982 O O . TYR F 1 351 ? 0.565 76.383 41.035 1.00 30.80 349 TYR F O 1
ATOM 15991 N N . PHE F 1 352 ? 0.833 75.139 39.179 1.00 30.86 350 PHE F N 1
ATOM 15992 C CA . PHE F 1 352 ? 1.086 76.294 38.315 1.00 31.39 350 PHE F CA 1
ATOM 15993 C C . PHE F 1 352 ? 0.543 76.057 36.907 1.00 31.50 350 PHE F C 1
ATOM 15994 O O . PHE F 1 352 ? 0.510 77.028 36.165 1.00 31.69 350 PHE F O 1
#

Radius of gyration: 43.42 Å; Cα contacts (8 Å, |Δi|>4): 5981; chains: 6; bounding box: 94×122×105 Å

Organism: Vibrio harveyi (NCBI:txid669)

B-factor: mean 35.4, std 12.1, range [19.24, 97.83]

Foldseek 3Di:
DDDDPVVDQKDKKKKWKKDKFKQFDAVDVVLRVVVGGDDATFIKMKMWGWACDPPDHWIKIWMWIWGRQDGPPDHGGTDIRPADTWIWTADDQFGIKTAFWAFAVLVVQVPPFCPPVFCLPRNQFADDPFDQADGTDTQKMWGWGDDPVFKIKIWMKGADDCVVVVRFGKIKIKMKMWGDDPQKIKIKMKMWIFQGDDLNWTKIHIKIKIKMWGDDPQFKIKMDMKMWWMATPVGKIKIKIKWMKIGDDDFKDKMKIKMKIDFMDIPNRTDPQQMKMKIKIKMGNPDVFKDKMKMKMIAGGPWDDDPNRDTDDGSCNSGDMIMIMIMMIGID/DDDDPVVDQKDKKKKWKKDKFKQFDAVDVVLRVVVGGDDATFIKMKMWGWACDPPDHWIKIWMWIWGRQDGPPDHGGTDIRPADTWIWTADDQFGIKTAFWAFALLVVQVPPFCPPVFCLPRNQFADDPFDQDDGTDTQKMWGWGDDPVFKIKIWMKGADDCVVVVRFGKIKIKMKMWGDDPQKIKIKMKMWIFQGDDLNWTKIHIKIKIKMWGDDPQFKIKMDMKMWWMATPVGKIKIKIKWMKIGDDDFKDKMKIKMKIDFMDIPNRTDPQQMKMKIKIKMGNPDVFKDKMKMKMIAGGPWDDDPNRHTDDGSCPSGDMIMIMIMMIGID/DDDDPVVDQKDKKKKWKKDKFKQFDAVDVVLRVVVGGDDATFIKMKMWGWACDPPDHWIKIWMWIWGRQDGPPDHGGTDIRPADTWIWTADDQFGIKTAFWAFAVLVVQVPPFCPPVFCLPRNQFADDPFDQADGTDTQKMWGWGDDPVFKIKIWMKGADDCVVVVRFGKIKIKMKMWGDDDFKIKIKMKMWIFQGDDLNWGKIHIKIKIKMWGDDPQFKIKMDMKMWWMATPVGKIKIKIKWMKIGDDDFKDKMKIKMKIDFMDIPNRTDPQQMKMKIKIKMGNPDVFKDKMKMKMIAGGPWDDDPNRHTDDGSCPSGDMIMIMIMMIGID/DDDDPVVDQKDKKKKWKKDKFKQFDAVDVVLRVVVGGDDATFIKMKMWGWACDPPDHWIKIWMWIWGRQDGPPDHGGTDIRPADTWIWTADDQFGIKTAFWAFAVLVVQVPPFCPPVFCLPRNQFADDPFDQDDGGDTQKMWGWGDDPVFKIKIWMKGADPCVVVVRFGKIKIKMKMWGDDDFKIKIKMKMWIFQGDDLNWTKIHIKIKIKMWGDDPQFKIKMDMKMWWMATPVGKIKIKIKWMKIGDDDFKDKMKIKMKIDFMDIPNRTDPQQMKMKIKIKMGNPDVFKDKMKMKMIAGGPWDDDPNRHTDDGSCNSGDMIMIMIMMIGID/DDDDPVVDQKDKKKKWKKDKFKQFDAVDVVLRVVVGGDDATFIKMKMWGWACDPPDHWIKIWMWIWGRQDGPPDHGGTDIRPADTWIWTADDQFGIKTAFWAFAVLVVQVPPFCPPVFCLPRNQFADDPFDQADGTDTQKMWGWGDDPVFKIKIWMKGADPCVVVVRFGKIKIKMKMWGDDPQKIKIKMKMWIFQGDDLNWGKIHIKIKIKMWGDDPQFKIKMDMKMWWMATPVGKIKIKIKWMKIGDDDFKDKMKIKMKIDFMDIPNRTDPQQMKMKIKIKMGNPDVFKDKMKMKMIAGGPWDDDPNRHTDDGSCPSGDMIMIMIMMIGID/DDDDPVVDQKDKKKKWKKDKFKQFDAVDVVLRVVVGGDDATFIKMKMWGWACDPPDHWIKIWMWIWGRQDGPPDHGGTDIRPADTWIWTADDQFGIKTAFWAFAVLVVQVPPFCPPVFCLPRNQFADDPFDQADGTDTQKMKGWGDDPVFKIKIWMKGADDCVVVVRFGKIKIKMKMWGDDPQKIKIKMKMWIFQGDDLNWTKIHIKIKIKMWGDDPQFKIKMDMKMWWMATPVGKIKIKIKWMKIGDDDFKDKMKIKMKIDFMDIPNRTDPQQMKMKIKIKMGNPDVFKDKMKMKMIAGGPWDDDPNRDTDDGSCNSGDMIMIMIMMIGID